Protein 8TEK (pdb70)

B-factor: mean 7.78, std 5.95, range [0.03, 26.28]

Radius of gyration: 84.56 Å; Cα contacts (8 Å, |Δi|>4): 1148; chains: 10; bounding box: 255×87×301 Å

Solvent-accessible surface area: 124927 Å² total; per-residue (Å²): 142,72,120,78,114,47,127,84,32,37,49,110,0,75,85,13,70,140,119,26,74,87,49,106,73,126,40,151,158,68,102,115,17,94,117,10,20,68,97,52,15,122,88,42,32,109,93,17,43,105,40,45,93,121,16,100,129,26,58,144,48,10,103,103,77,23,98,74,54,60,142,43,16,87,67,50,67,48,54,7,42,162,16,25,91,62,36,19,112,95,23,52,54,32,8,74,98,2,3,64,9,11,9,78,60,16,16,26,79,107,38,118,88,71,160,146,169,129,119,51,93,101,14,110,100,44,89,96,117,14,53,106,46,4,24,105,76,6,41,123,21,17,68,21,20,46,94,12,4,51,86,10,47,96,19,5,70,56,21,84,71,34,44,137,109,34,64,81,30,50,80,73,9,122,92,53,75,185,37,10,141,75,77,28,140,69,109,42,13,81,68,11,70,18,67,14,110,156,36,124,172,70,127,64,62,14,137,96,43,134,118,81,21,68,171,49,64,178,36,16,42,85,73,155,59,47,34,24,97,30,99,93,54,64,79,82,13,63,137,65,69,103,78,35,62,35,51,48,93,136,59,44,100,91,42,42,138,77,45,112,84,45,89,94,96,28,92,139,46,113,116,61,14,45,157,53,39,40,66,35,11,36,23,16,34,82,9,20,63,92,10,128,104,57,15,61,45,1,31,132,1,12,111,37,16,79,96,10,105,123,33,21,34,60,72,38,12,6,56,19,51,140,136,237,149,133,60,121,57,104,45,63,24,62,56,7,17,66,54,25,0,26,8,29,2,13,35,19,4,8,70,56,41,65,93,53,41,116,146,49,26,126,98,14,107,61,78,37,127,61,19,117,30,3,51,52,10,47,50,89,13,20,98,72,97,68,8,14,0,16,4,16,42,31,79,21,91,74,47,124,168,93,55,89,177,155,140,160,190,80,141,114,90,33,77,104,7,96,102,138,84,151,96,36,103,143,59,53,143,46,91,135,121,77,23,137,76,22,111,67,72,14,119,82,2,110,104,23,101,159,70,18,120,34,47,39,78,93,9,134,86,9,102,108,75,36,105,126,22,47,77,51,31,151,87,43,91,145,63,20,55,55,74,22,16,49,34,6,24,48,60,22,23,28,139,36,110,50,40,48,77,50,151,49,18,82,54,14,64,60,12,61,20,36,13,37,18,6,28,19,1,50,64,48,3,4,40,43,5,52,90,13,18,75,46,59,14,66,37,12,92,18,7,42,10,42,14,61,145,153,58,126,78,40,61,76,100,91,78,103,40,62,107,95,23,64,100,24,121,101,70,108,129,30,27,34,123,81,32,91,48,17,43,35,99,35,41,79,34,11,118,97,54,88,32,51,36,109,141,109,83,57,102,44,89,54,120,179,81,84,72,106,103,18,60,105,20,96,63,93,59,143,148,48,86,165,101,18,59,61,15,66,47,108,6,112,135,39,112,129,31,47,51,80,11,164,110,24,170,132,101,70,83,95,74,28,163,95,73,84,136,28,86,119,33,30,61,63,28,101,56,113,6,99,78,50,96,106,75,44,69,124,33,73,131,45,3,123,36,24,36,81,88,44,115,127,6,92,161,56,80,93,90,19,99,134,74,64,119,61,22,40,93,88,17,70,117,118,12,54,130,62,10,92,64,27,40,59,103,35,120,109,31,81,120,42,59,91,83,48,78,71,85,26,133,72,42,65,110,118,52,44,111,60,131,104,89,13,92,79,35,88,94,134,15,71,97,58,20,56,62,85,23,80,106,29,96,101,30,73,130,17,26,126,108,21,7,26,17,36,18,4,9,12,84,41,37,80,37,75,22,45,123,107,70,20,102,137,89,168,83,74,145,50,134,60,141,12,115,30,21,17,127,24,14,66,118,106,42,118,108,95,34,76,80,92,85,112,86,34,93,91,32,29,94,99,120,69,98,90,36,82,40,120,28,79,128,116,3,84,86,45,74,79,125,68,28,73,105,39,70,142,99,36,47,117,23,73,133,92,38,70,87,47,61,107,130,52,81,140,60,64,110,102,106,58,91,119,75,129,205,194,105,68,71,31,6,127,36,35,66,74,46,41,71,43,15,51,34,57,103,127,58,121,95,156,109,85,129,50,86,154,37,156,41,146,33,75,49,115,39,12,38,77,117,113,79,69,57,0,54,27,8,39,90,96,94,145,130,55,45,76,109,150,127,138,34,156,83,48,42,151,35,10,89,24,5,107,58,6,36,119,40,37,50,105,66,113,142,226,128,167,90,24,88,74,88,22,137,75,9,83,134,124,21,48,146,15,59,126,52,28,75,83,22,50,60,84,20,98,100,6,44,98,79,5,66,125,30,91,123,63,21,103,117,18,46,99,74,32,14,73,26,9,28,83,34,26,47,33,81,6,80,20,106,93,31,87,96,46,27,92,29,28,41,73,115,15,63,66,38,93,52,119,27,56,86,77,80,16,43,49,61,44,144,61,84,102,29,71,18,94,55,51,21,28,120,18,45,63,126,21,21,76,98,26,81,102,132,28,27,71,69,21,60,94,76,56,95,99,16,112,94,38,101,119,63,13,123,68,38,64,113,102,24,142,90,72,171,41,93,106,80,6,45,86,72,45,97,123,23,93,141,78,22,95,69,22,88,44,90,43,106,135,10,36,122,78,56,115,53,30,70,104,105,98,159,84,170,81,18,64,85,23,30,53,24,60,62,95,23,104,142,14,89,109,61,15,47,72,38,96,18,69,43,22,10,7,92,50,13,61,105,73,6,68,51,58,75,143,89,57,70,134,33,16,129,57,3,51,89,19,15,142,100,38,78,89,56,50,95,119,33,71,78,16,66,131,112,4,128,54,68,63,117,106,20,73,93,75,21,154,106,49,74,67,95,46,81,89,87,19,120,77,40,78,133,85,13,67,107,41,78,80,54,14,76,128,8,102,115,38,37,57,94,28,40,48,66,6,49,62,0,32,112,65,26,13,68,77,79,95,66,60,54,60,22,60,108,50,18,90,47,49,125,98,46,96,127,85,24,114,104,46,34,80,127,15,85,86,100,51,77,100,22,120,134,59,84,114,36,52,132,87,158,178,105,130,88,124,96,121,101,90,21,118,43,32,60,101,98,17,105,116,62,70,102,71,25,144,112,44,86,125,137,28,79,64,34,95,99,89,62,70,110,27,117,130,99,38,46,157,21,92,48,73,25,36,82,41,97,57,31,44,91,114,60,80,107,74,26,70,95,30,153,127,64,28,46,74,51,65,117,60,80,54,131,77,127,46,70,33,103,79,73,99,131,103,145,59,149,105,18,45,109,52,62,143,61,9,85,83,90,20,64,116,22,113,102,52,52,90,126,20,58,88,75,15,117,54,22,97,108,16,32,132,55,2,66,124,60,76,160,126,122,135,79,37,113,98,37,78,117,85,56,86,76,81,64,124,37,109,112,64,49,108,106,50,56,99,161,61,55,98,67,66,140,60,48,132,92,67,65,104,88,37,89,27,150,21,118,127,44,49,76,53,86,65,67,27,144,126,61,50,66,97,21,74,48,67,60,142,47,32,122,130,65,35,51,116,50,112,105,38,28,111,105,103,23,121,108,32,89,99,193,36,75,130,40,117,78,24,35,72,49,68,69,78,24,118,114,9,76,142,26,31,87,50,28,60,109,82,20,111,112,19,71,110,48,66,78,100,4,65,134,55,59,152,95,96,93,50,174,152,75,171,47,70,28,52,20,49,20,4,69,3,89,40,118,108,20,11,128,50,4,62,96,47,66,183,87,30,76,30,136,99,88,87,6,138,69,21,153,22,33,0,7,20,1,49,16,98,92,28,82,58,0,60,1,25,0,4,72,84,88,149,74,47,5,10,2,121,7,40,6,1,0,3,4,0,24,29,27,184,95,133,6,5,8,21,2,32,2,40,4,83,105,146,47,150,35,68,3,63,1,0,34,121,40,85,85,22,105,74,105,88,112,41,0,7,0,12,4,122,32,36,157,30,18,1,13,7,3,5,1,0,3,1,0,2,38,24,19,35,95,16,55,24,70,40,3,8,59,1,34,0,11,0,20,0,29,1,33,10,1,1,1,2,39,127,47,38,20,83,132,90,7,49,119,89,21,65,44,177,64,88,195

Secondary structure (DSSP, 8-state):
-HHHHHHHHHHHHHHHHHHHHHHHHHHHHT-S-SSHHHHHHHHHHHHHHHHHHHHHHHHHHHHHHHHHHHHHHHHHHHHHHHHHHHHHHHHHHHHHHHHHHHIIIII-S----------TTHHHHHHHHHTTSS-HHHHHHHHHHHHHHHHHHHHHHHHHHHHHHHHHHHHHHHHHHHHHHTGGG-TTTTTSSS-HHHH-/-HHHHHHHHHHHHHHHHHHHTTT-STTHHHHTTTTHHHHHHHHHHHHHHHHHHHHHHHHHHHHHHHHHHHHHHHHHHHHHHHHHHHHHHHHHHHHHHHHHHHHHHHHHTTTS-STTTTS-S-------STTS-TTTHHHHHHHHHHHHHHHHHHHHHHHHHHHHHHHHHHHHHTTS--HHHHHSSS-SSEEETT--SSS-GGGHHHH-/-HHHHHHHHHHHHTSSHHHHHHHHHHHHHHHHHHHHHHHHHTT----HHHHHHHHHHHHHHHHHHHHHHHHHHHHHHHHHHHHHTTTHHHHHHHHTTTTHHHHTTHHHHTTTIIIIIHHHHHHHHHHHHHHTTTTTTTT---HHHHTTTTTHHHHHHHHHHHHHHHHHHHHHHHHHHHHTTTTTT----STTSPPP---/-HHHHHHHHHHHHHTT-SHHHHHHHHHHHHHHHHHHHHHHHHHH-------HHHHHHHHHHHHHHHHHHHTTHHHHHHHHHHHHHHHHHHHHHHHHHHHTTTHHHHHHHHHHHHHHHHHHHHHHHHHHHHHHHHHHHHHHHHHT-S-HHHHHHHHHHHHHHHHHHHHHHHHHHHHHHHHHHHHHHHHHHHTSSSSTTT---------SS---SS--S--/-HHHHHHHHHHHHHHHHHHHHHHHHHHHHHHHHHHHHHHHHHHHHHHHHHHHHHHHHHHHHHHHHHHGGG--HHHH---HHHHHHHSSSS------SSGGG-----------TTTSS-S-HHHHHTTTTS--TTT---GGGGGGHHHHHHHHHHHHHHHGGG--/--THHHHHHHHHHHHHHHHHHHHHHHHHHHHHHHHHHHHHHHHHHHHHHHHHHHHHHHHHHHHHHHHHHHHHHHHHHHHHHHHHHHHHHHHHHHHHHHHHHHHHHHHHHHHHHHHHHHHHHHHHHHHHHHHHHHHHHHHHHHHHHT---TTTHHHHHHHHHHHHHHHHHHHHHHHHHHHHHHHHHH-/---HHHHHHHHHHHHHHHHHHHHHHHHHHHHHHHHHHHHHHHHHHHHHHHHHHHHHHHHHHHHHHHHHHHHHHHHHHHHHHHHHHHHHHHHHHHHHHHHHHHHHTHHHHHHHHHHHHHHHHHHHHHHHHHHHHHHHHHHHHHHHHHH--THHHHHHHHHHHHHHHHHHHHHHHHHHH-/-HHHHHHHHHHSHHHHHHHHHHHHHHHHHHHHHHHHHHHHHHHHHHHHHHHHHHHHHHHHHHHHHHHHHHHHHHHHHHHHHHHHHHHHHHHTT---SSHHHHHHHHHHHHHHHHHHHHHHHHHHHHHHHHHHHHHHH-/-HHHHHHHHHHHHTTTTHHHHTTTHHHHHHHHHHHHHHHHHHHHHHHHHHHHHHHHHHHHHHHHHHHHHHHHHHHHHHHHHHHHHHHHHHTTT--HHHHHHHHHHHHHHHHHHHHHHHHHTTTHHHHHHHHHHHHH-/--SSS--SS-EES--SSSS-S-SSS--EESSEEEEEEE-SSSSSEEEEEEES-GGGEEEES-SSSS----B--S-EEEEEE--SS---EEEEEEESSS-EEEEEEETT----EE-SSEEEEE----SSEEEEEE-SSHHHHHHHSS-EEEEEEEEEESSB-EEEEEE-SS---TTTS-SSSS-----

InterPro domains:
  IPR039505 Dynein regulatory complex protein 1/2, N-terminal [PF14772] (37-137)
  IPR039750 Dynein regulatory complex protein [PTHR21625] (5-677)

Sequence (1817 aa):
VLQEKFHENNSMCDELKRKENNFKNRLKQLTKDYKQYDKKFKLENKNLTQEYKRIIRQFKELQKKFKHFEKADLDKYSEIQKMNEAEVKELKDKIIKCNITIHIQQLGMQWIPPQSERIAREGKKYWEKLTQVLPERTFRIWNVNFFKFSFEKQILLNQINKLRFWTDLCPNIMNFFWTDKNQSKKPVNCITKMKNQRIFFYHAHNKNRKQEIDRYLRTISSKKAKIDLMKLKILQHCKEFNARNSALKKEKENISRNYHELKLKMQKFREEESRRLKELSNNSRNAVLKLREYCALGEKILKTAELCRRLETEKEKVLPFYEKEDAEEYAYLNNFYKRYNKVLLDKLAIEKQKENLQRDNQLLKSLLKQYLDGISLNDDVLKNENNPLLVVNHKFNLGKMPVEKIENEIKELQTKDEEYKKTLQQTEKGYKELNEPLQALGIEIIQLKKQDEEQEAIIKEKEELKQKIDNQERLFRKLEYEYEVKLQQFQYLERERNALYAKFNQTVFEIHQKSGLENLILEKKVTNLREDLEIKDLQIHQVLTAANILEEVESLKNELISELQAQLKQIRKAHSHMVKAYEGKLSEFVIPVEELGFDPLVPTNTDKAHKEKIAQIYANIQLNTKNVADNQAKNEQLKEPLAKHREIRNKLKEDLKQFAKHKMSLQNLKSKAITLKDKITKLERDGKDLDEKYEKVVREKQELEKKFEDITQEVKKNADLNNNVLSNRLQILLKEYNNKEEELRTIIDNAGLDHNLHEQLKQRVQQSIEAKNTLIKNLKYSIHHATKAYNDAIRVYEAKLVEFGIPIEELGFQPLETITSSMPAGNEIKKFQNEKLYLLQQALIEREKEVEDKSQERIEEIRQQKTEHKNRQIAKIQRKKIKIDRKMTKSRKMQGKETLKRDIIEDYANFASRVYAGITHEGLSLDKIANKYEVQPLALGNYEMLQALHEGIRPREFETRVNENYHRGELKKAQDEINGVHEQSKAQQKLKNLDDEIRTVKKKLAYVEEENTKYSSLIEELILENDMTYQDLNKIIKQKEEVLVQHDTMKLEIKKINESLNGATEKVFNLENQIYQLEMSMQEREKEIEVHKDVLMTEHKAAEEERHKIAVELAERKNKVKNLKIKYESLVQKNKAAYYVIKAAQEREELQRKGDELNAKILKNEKELKALDNTLNIKKQTLLVTQNNRLNKIEEDVSQLKTKQTILEQKKLRLNNNYRIYEKDIREIQNALKNLRNEMNKLNDAIYRNKEKQQKLDNENFNIKSEFVEKLKELEKESVKLEVEIDRLKEEKADLLAEIVESERQILLWERKIQLEKEMQDALDTEIQELKREIHRMELRLDDLRKKQEAIIAEIDFEQLKIENQTLNEKIEERNEELHKLKKKNTTTIQILTHTREKLGFVQGENGELNSQNVRKDQELDDMRKQLTQQKKTKDKLRSVNLTLKQQTSEELGQDYRDLRTRVSKLEEEKKRLEQKLRSMHEAIKTANQISTLQIENKKYVKEIDDKNKKLLALKISTNRISQTLKDEKQNLKQELDKGKEYASQMSERKKKISKIDAQIKSVKKVTSKLEKDRKIYDKQKEIFVQQIMKYVQYKSKEQQLLYAIQNLERKIEIAELAYKKANRILQSSMFKNTFQSGFLSILYSIGSKPLQIWDKSIRNGHIKRITDQDILSSVLEIMGTNVSTNYITAPADPKETLGIKLPFLVMIIKNLKKYYTFEVQVLDDKNVRRRFRASNYQSTTRVKPFICTMPMRLDEGWNQIQFNLSDFTRRAYATNYIETLRVQIHANCRIRRIYFSDRLYSEEELPPEFKLFLPI

Foldseek 3Di:
DVVVVVVVVVVVVVVVVVVVVVVVVVCVVPVCPPCVVVVCVVVVVVVVVVVVCVVVVVVVVVVVVCVVVVVVVVVVVVVVVVVPVVVLVVVLVVVVVVVVCCCCVPNPVDDDADPDVDDCPCVVVVVVVSVPRDPVVVVVVVVVVVVVCVVVVVCVVVVVVVVVVVVVVVCVVVVCVVVPVVVLVDPCQVVPPDHPVPVD/DVVVVVVVVVVVVVVVCCCDVVCDPVCCVVVVVVVVVVVVCCVPVVVVVVVCVVVVVVVVVVVVVVVVVVVVVVVVVVVVVVVVCVVVVVVVVVVVVVVVVVVVVVVVVPPDDDCCVPVVQPCPDDDDPVPPCVRVVRNVVVVVVVVVVVVVVVVVVVVVVVVVVVVVVVVVVLPDDDPVQVPDQAHPPDHDPPSHDDPDDVCVVVVD/DVVVVVVVVCVVVVPCPCVVVVVVVVPVVVVVVVVVCVVCVVVDPDPPPPVVCVVPVVVVVVVVVVVVVCVVVVVVVVVVVCVVPPVVVVVCVVVVVVVCVCVVPVVVVPCCCVVVVVVVCVVVVVVVVVVVCQCVCVPPVVCVVVVCVPCVVVVVCVCVVVVVVVVLVVLLVVVVVVVVVPPVVPPDDPVPDDDDDND/DVVVVVVVVVVVVVPPDPPVVVVVCVVCVVVVVVVVVVVVCVVVPDDDDDCVVVVVVVVVVVVVVCVVVVVVVVVVVVVVVVVVVVVVVCVVVVVVVVVCPPVVVVVVCVVVCVVVVVVVVVVVVVVVVVVVVVVVVVVVCPPPVPDVVVVVVCVVVVVCVVVVVVVVVVVVVVVVVLVLLLQQVVCVVVQDPPVVPPDDHDDDDHDPDDNDDDDCSDD/DCVVVVVVVVVVVVVVVVVVVVVVVVVVVVVVVVVVVVVVVCVVCVVCVVVVVVVVVVVVVVVVVVCCVVPPCVVVNDDQVCVQCVQPRGDHDFDCPPVVPGDDDPPDDDDDVVPVDDDDDPVNVPVVVPDCDVVDDPCVCVVPVVVVVCVVVVCVVVVVPPVD/DPCVVVVVVVVVVVVVVVVVVVVVVVVVVVVVVVVVVVVVVVVVVVVVVVVVCVVVVVVVVVVVVVVVVVVVVVVVVVVVVVVVVVVVVVVVVVVVVVVVVVVVVVVVVVVVVVVVVVVVVVVVVVVVVVVVVVVPVVVVVVVVVVCVVCPPVVVVVVCVVVVCVVCVVVVVVVVVVVVVVVVVVVD/DVCVVVVVVVVVVCVVVVVVVVVVVVVVVVVVVVVVVVVVVVVVVVVVVVVVVVVVVVVVVVCVVCVVVVVPVVVVVVVVVVVVVVVVVVVVCVVVVVVCVVCVCVCVVVVVVVVVVVVVVVVVVVVVVVVVVVVCVCVVVVVVVVVVDCVVVVVVVVVVVVVVVVVVCVVVVVVVVD/DVCVVVCVVVVCPVVVVVVVVVVVVVVCVVVVVVVVVVVVVCVVVVVVVVVVVVVVVCVVVVVVVVVVVVVVVVVVCVVVVVVVVVVVVVVVPPVPVCPVVVVVVVVVVVVVVCVVVVVVVVVVVVVVVVVVVVVVVD/DVVVVVVVVVVVVVVCVCVPPCVVVVVVVVVVVVVVVVVVVVVVVVVVVCVVVVVVVVVVVVVVVVVVVVVVVVVVCVVVVVVVVVVVPCPVVDPVVVVVVVVVVVVVVVVVVVVVVVVVVPCVVVVVVVVVVVVVD/DQPPDDDDFKDWQQAPDDPDSCPQKDWFADFKDWDWDQDDQDRGIWIAIAGPPQVRGKIKGHPDPDPFNWAFFQKKKWKWWDPVDKWKWKWKFAFPPGDIAMEMEIQPDDAWDADPRYTYDYDDDDHTMDMDIHRRFVCCCPRPVTGGGGTGMIMITGDMITHIMMGRSDDDDDPPDDPVPDDPGPD

Structure (mmCIF, N/CA/C/O backbone):
data_8TEK
#
_entry.id   8TEK
#
_cell.length_a   1.00
_cell.length_b   1.00
_cell.length_c   1.00
_cell.angle_alpha   90.00
_cell.angle_beta   90.00
_cell.angle_gamma   90.00
#
_symmetry.space_group_name_H-M   'P 1'
#
loop_
_entity.id
_entity.type
_entity.pdbx_description
1 polymer 'Dynein regulatory complex protein 1/2 N-terminal domain-containing protein'
2 polymer 'Coiled-coil protein, putative'
3 polymer 'Growth-arrest-specific microtubule-binding protein'
4 polymer 'Growth-arrest-specific microtubule-binding protein'
5 polymer 'Cilia- and flagella-associated protein 91'
6 polymer 'Flagella associated protein'
7 polymer 'Coiled-coil protein, putative'
8 polymer 'DUF4201 domain-containing protein'
9 polymer 'Flagellar associated protein'
10 polymer CFAP20
#
loop_
_atom_site.group_PDB
_atom_site.id
_atom_site.type_symbol
_atom_site.label_atom_id
_atom_site.label_alt_id
_atom_site.label_comp_id
_atom_site.label_asym_id
_atom_site.label_entity_id
_atom_site.label_seq_id
_atom_site.pdbx_PDB_ins_code
_atom_site.Cartn_x
_atom_site.Cartn_y
_atom_site.Cartn_z
_atom_site.occupancy
_atom_site.B_iso_or_equiv
_atom_site.auth_seq_id
_atom_site.auth_comp_id
_atom_site.auth_asym_id
_atom_site.auth_atom_id
_atom_site.pdbx_PDB_model_num
ATOM 1 N N . VAL A 1 259 ? 157.981 208.763 255.402 1.00 19.16 259 VAL A N 1
ATOM 2 C CA . VAL A 1 259 ? 158.479 207.605 254.670 1.00 19.16 259 VAL A CA 1
ATOM 3 C C . VAL A 1 259 ? 159.380 208.051 253.524 1.00 19.16 259 VAL A C 1
ATOM 4 O O . VAL A 1 259 ? 160.546 207.662 253.451 1.00 19.16 259 VAL A O 1
ATOM 8 N N . LEU A 1 260 ? 158.826 208.868 252.624 1.00 20.15 260 LEU A N 1
ATOM 9 C CA . LEU A 1 260 ? 159.600 209.349 251.484 1.00 20.15 260 LEU A CA 1
ATOM 10 C C . LEU A 1 260 ? 160.752 210.243 251.931 1.00 20.15 260 LEU A C 1
ATOM 11 O O . LEU A 1 260 ? 161.867 210.132 251.408 1.00 20.15 260 LEU A O 1
ATOM 16 N N . GLN A 1 261 ? 160.501 211.136 252.892 1.00 22.97 261 GLN A N 1
ATOM 17 C CA . GLN A 1 261 ? 161.553 212.034 253.359 1.00 22.97 261 GLN A CA 1
ATOM 18 C C . GLN A 1 261 ? 162.636 211.288 254.129 1.00 22.97 261 GLN A C 1
ATOM 19 O O . GLN A 1 261 ? 163.812 211.665 254.060 1.00 22.97 261 GLN A O 1
ATOM 25 N N . GLU A 1 262 ? 162.264 210.242 254.870 1.00 20.60 262 GLU A N 1
ATOM 26 C CA . GLU A 1 262 ? 163.254 209.478 255.624 1.00 20.60 262 GLU A CA 1
ATOM 27 C C . GLU A 1 262 ? 164.254 208.803 254.695 1.00 20.60 262 GLU A C 1
ATOM 28 O O . GLU A 1 262 ? 165.452 208.746 254.996 1.00 20.60 262 GLU A O 1
ATOM 34 N N . LYS A 1 263 ? 163.782 208.282 253.559 1.00 20.02 263 LYS A N 1
ATOM 35 C CA . LYS A 1 263 ? 164.680 207.633 252.611 1.00 20.02 263 LYS A CA 1
ATOM 36 C C . LYS A 1 263 ? 165.658 208.624 251.991 1.00 20.02 263 LYS A C 1
ATOM 37 O O . LYS A 1 263 ? 166.808 208.263 251.713 1.00 20.02 263 LYS A O 1
ATOM 43 N N . PHE A 1 264 ? 165.222 209.864 251.760 1.00 23.26 264 PHE A N 1
ATOM 44 C CA . PHE A 1 264 ? 166.103 210.864 251.165 1.00 23.26 264 PHE A CA 1
ATOM 45 C C . PHE A 1 264 ? 167.291 211.168 252.071 1.00 23.26 264 PHE A C 1
ATOM 46 O O . PHE A 1 264 ? 168.432 211.256 251.602 1.00 23.26 264 PHE A O 1
ATOM 54 N N . HIS A 1 265 ? 167.043 211.333 253.372 1.00 23.00 265 HIS A N 1
ATOM 55 C CA . HIS A 1 265 ? 168.132 211.622 254.301 1.00 23.00 265 HIS A CA 1
ATOM 56 C C . HIS A 1 265 ? 169.050 210.418 254.473 1.00 23.00 265 HIS A C 1
ATOM 57 O O . HIS A 1 265 ? 170.276 210.569 254.531 1.00 23.00 265 HIS A O 1
ATOM 64 N N . GLU A 1 266 ? 168.475 209.216 254.564 1.00 23.32 266 GLU A N 1
ATOM 65 C CA . GLU A 1 266 ? 169.287 208.014 254.734 1.00 23.32 266 GLU A CA 1
ATOM 66 C C . GLU A 1 266 ? 170.184 207.779 253.525 1.00 23.32 266 GLU A C 1
ATOM 67 O O . GLU A 1 266 ? 171.350 207.393 253.674 1.00 23.32 266 GLU A O 1
ATOM 73 N N . ASN A 1 267 ? 169.654 207.995 252.320 1.00 20.92 267 ASN A N 1
ATOM 74 C CA . ASN A 1 267 ? 170.445 207.791 251.111 1.00 20.92 267 ASN A CA 1
ATOM 75 C C . ASN A 1 267 ? 171.613 208.766 251.039 1.00 20.92 267 ASN A C 1
ATOM 76 O O . ASN A 1 267 ? 172.731 208.383 250.674 1.00 20.92 267 ASN A O 1
ATOM 81 N N . ASN A 1 268 ? 171.373 210.035 251.380 1.00 21.45 268 ASN A N 1
ATOM 82 C CA . ASN A 1 268 ? 172.425 211.041 251.278 1.00 21.45 268 ASN A CA 1
ATOM 83 C C . ASN A 1 268 ? 173.472 210.870 252.373 1.00 21.45 268 ASN A C 1
ATOM 84 O O . ASN A 1 268 ? 174.668 211.066 252.129 1.00 21.45 268 ASN A O 1
ATOM 89 N N . SER A 1 269 ? 173.040 210.516 253.587 1.00 21.61 269 SER A N 1
ATOM 90 C CA . SER A 1 269 ? 173.983 210.354 254.689 1.00 21.61 269 SER A CA 1
ATOM 91 C C . SER A 1 269 ? 174.970 209.226 254.414 1.00 21.61 269 SER A C 1
ATOM 92 O O . SER A 1 269 ? 176.172 209.364 254.669 1.00 21.61 269 SER A O 1
ATOM 95 N N . MET A 1 270 ? 174.479 208.098 253.893 1.00 24.98 270 MET A N 1
ATOM 96 C CA . MET A 1 270 ? 175.375 207.006 253.531 1.00 24.98 270 MET A CA 1
ATOM 97 C C . MET A 1 270 ? 176.234 207.361 252.325 1.00 24.98 270 MET A C 1
ATOM 98 O O . MET A 1 270 ? 177.389 206.932 252.241 1.00 24.98 270 MET A O 1
ATOM 103 N N . CYS A 1 271 ? 175.690 208.144 251.387 1.00 23.45 271 CYS A N 1
ATOM 104 C CA . CYS A 1 271 ? 176.438 208.497 250.184 1.00 23.45 271 CYS A CA 1
ATOM 105 C C . CYS A 1 271 ? 177.693 209.290 250.526 1.00 23.45 271 CYS A C 1
ATOM 106 O O . CYS A 1 271 ? 178.751 209.083 249.920 1.00 23.45 271 CYS A O 1
ATOM 109 N N . ASP A 1 272 ? 177.595 210.207 251.492 1.00 23.06 272 ASP A N 1
ATOM 110 C CA . ASP A 1 272 ? 178.778 210.936 251.939 1.00 23.06 272 ASP A CA 1
ATOM 111 C C . ASP A 1 272 ? 179.805 209.989 252.549 1.00 23.06 272 ASP A C 1
ATOM 112 O O . ASP A 1 272 ? 181.011 210.139 252.323 1.00 23.06 272 ASP A O 1
ATOM 117 N N . GLU A 1 273 ? 179.344 209.012 253.334 1.00 24.74 273 GLU A N 1
ATOM 118 C CA . GLU A 1 273 ? 180.252 208.005 253.874 1.00 24.74 273 GLU A CA 1
ATOM 119 C C . GLU A 1 273 ? 180.880 207.177 252.759 1.00 24.74 273 GLU A C 1
ATOM 120 O O . GLU A 1 273 ? 182.078 206.874 252.800 1.00 24.74 273 GLU A O 1
ATOM 126 N N . LEU A 1 274 ? 180.083 206.796 251.757 1.00 22.94 274 LEU A N 1
ATOM 127 C CA . LEU A 1 274 ? 180.628 206.063 250.619 1.00 22.94 274 LEU A CA 1
ATOM 128 C C . LEU A 1 274 ? 181.623 206.916 249.841 1.00 22.94 274 LEU A C 1
ATOM 129 O O . LEU A 1 274 ? 182.656 206.415 249.382 1.00 22.94 274 LEU A O 1
ATOM 134 N N . LYS A 1 275 ? 181.325 208.208 249.677 1.00 21.47 275 LYS A N 1
ATOM 135 C CA . LYS A 1 275 ? 182.282 209.111 249.049 1.00 21.47 275 LYS A CA 1
ATOM 136 C C . LYS A 1 275 ? 183.557 209.216 249.875 1.00 21.47 275 LYS A C 1
ATOM 137 O O . LYS A 1 275 ? 184.664 209.229 249.325 1.00 21.47 275 LYS A O 1
ATOM 143 N N . ARG A 1 276 ? 183.419 209.296 251.201 1.00 23.86 276 ARG A N 1
ATOM 144 C CA . ARG A 1 276 ? 184.590 209.380 252.067 1.00 23.86 276 ARG A CA 1
ATOM 145 C C . ARG A 1 276 ? 185.432 208.113 251.981 1.00 23.86 276 ARG A C 1
ATOM 146 O O . ARG A 1 276 ? 186.666 208.180 251.955 1.00 23.86 276 ARG A O 1
ATOM 154 N N . LYS A 1 277 ? 184.782 206.946 251.942 1.00 21.14 277 LYS A N 1
ATOM 155 C CA . LYS A 1 277 ? 185.522 205.695 251.810 1.00 21.14 277 LYS A CA 1
ATOM 156 C C . LYS A 1 277 ? 186.255 205.624 250.476 1.00 21.14 277 LYS A C 1
ATOM 157 O O . LYS A 1 277 ? 187.411 205.190 250.420 1.00 21.14 277 LYS A O 1
ATOM 163 N N . GLU A 1 278 ? 185.598 206.041 249.390 1.00 17.63 278 GLU A N 1
ATOM 164 C CA . GLU A 1 278 ? 186.281 206.120 248.103 1.00 17.63 278 GLU A CA 1
ATOM 165 C C . GLU A 1 278 ? 187.395 207.159 248.133 1.00 17.63 278 GLU A C 1
ATOM 166 O O . GLU A 1 278 ? 188.480 206.930 247.587 1.00 17.63 278 GLU A O 1
ATOM 172 N N . ASN A 1 279 ? 187.140 208.309 248.762 1.00 20.39 279 ASN A N 1
ATOM 173 C CA . ASN A 1 279 ? 188.166 209.341 248.858 1.00 20.39 279 ASN A CA 1
ATOM 174 C C . ASN A 1 279 ? 189.360 208.861 249.673 1.00 20.39 279 ASN A C 1
ATOM 175 O O . ASN A 1 279 ? 190.512 209.119 249.308 1.00 20.39 279 ASN A O 1
ATOM 180 N N . ASN A 1 280 ? 189.104 208.153 250.779 1.00 20.72 280 ASN A N 1
ATOM 181 C CA . ASN A 1 280 ? 190.192 207.703 251.641 1.00 20.72 280 ASN A CA 1
ATOM 182 C C . ASN A 1 280 ? 191.127 206.749 250.910 1.00 20.72 280 ASN A C 1
ATOM 183 O O . ASN A 1 280 ? 192.352 206.856 251.033 1.00 20.72 280 ASN A O 1
ATOM 188 N N . PHE A 1 281 ? 190.570 205.807 250.145 1.00 18.11 281 PHE A N 1
ATOM 189 C CA . PHE A 1 281 ? 191.408 204.920 249.343 1.00 18.11 281 PHE A CA 1
ATOM 190 C C . PHE A 1 281 ? 192.190 205.703 248.298 1.00 18.11 281 PHE A C 1
ATOM 191 O O . PHE A 1 281 ? 193.367 205.416 248.047 1.00 18.11 281 PHE A O 1
ATOM 199 N N . LYS A 1 282 ? 191.550 206.692 247.672 1.00 17.32 282 LYS A N 1
ATOM 200 C CA . LYS A 1 282 ? 192.269 207.568 246.755 1.00 17.32 282 LYS A CA 1
ATOM 201 C C . LYS A 1 282 ? 193.226 208.487 247.508 1.00 17.32 282 LYS A C 1
ATOM 202 O O . LYS A 1 282 ? 194.324 208.783 247.021 1.00 17.32 282 LYS A O 1
ATOM 208 N N . ASN A 1 283 ? 192.826 208.952 248.696 1.00 17.45 283 ASN A N 1
ATOM 209 C CA . ASN A 1 283 ? 193.748 209.713 249.535 1.00 17.45 283 ASN A CA 1
ATOM 210 C C . ASN A 1 283 ? 194.884 208.833 250.037 1.00 17.45 283 ASN A C 1
ATOM 211 O O . ASN A 1 283 ? 196.027 209.291 250.148 1.00 17.45 283 ASN A O 1
ATOM 216 N N . ARG A 1 284 ? 194.588 207.571 250.360 1.00 19.15 284 ARG A N 1
ATOM 217 C CA . ARG A 1 284 ? 195.658 206.623 250.650 1.00 19.15 284 ARG A CA 1
ATOM 218 C C . ARG A 1 284 ? 196.564 206.444 249.443 1.00 19.15 284 ARG A C 1
ATOM 219 O O . ARG A 1 284 ? 197.789 206.391 249.589 1.00 19.15 284 ARG A O 1
ATOM 227 N N . LEU A 1 285 ? 195.980 206.354 248.246 1.00 19.61 285 LEU A N 1
ATOM 228 C CA . LEU A 1 285 ? 196.780 206.363 247.027 1.00 19.61 285 LEU A CA 1
ATOM 229 C C . LEU A 1 285 ? 197.488 207.702 246.852 1.00 19.61 285 LEU A C 1
ATOM 230 O O . LEU A 1 285 ? 198.586 207.763 246.287 1.00 19.61 285 LEU A O 1
ATOM 235 N N . LYS A 1 286 ? 196.870 208.789 247.323 1.00 19.85 286 LYS A N 1
ATOM 236 C CA . LYS A 1 286 ? 197.558 210.076 247.342 1.00 19.85 286 LYS A CA 1
ATOM 237 C C . LYS A 1 286 ? 198.655 210.093 248.399 1.00 19.85 286 LYS A C 1
ATOM 238 O O . LYS A 1 286 ? 199.721 210.681 248.190 1.00 19.85 286 LYS A O 1
ATOM 244 N N . GLN A 1 287 ? 198.406 209.466 249.551 1.00 19.71 287 GLN A N 1
ATOM 245 C CA . GLN A 1 287 ? 199.485 209.250 250.508 1.00 19.71 287 GLN A CA 1
ATOM 246 C C . GLN A 1 287 ? 200.496 208.246 249.972 1.00 19.71 287 GLN A C 1
ATOM 247 O O . GLN A 1 287 ? 201.674 208.285 250.347 1.00 19.71 287 GLN A O 1
ATOM 253 N N . LEU A 1 288 ? 200.053 207.343 249.099 1.00 20.07 288 LEU A N 1
ATOM 254 C CA . LEU A 1 288 ? 200.929 206.369 248.467 1.00 20.07 288 LEU A CA 1
ATOM 255 C C . LEU A 1 288 ? 201.230 206.695 247.011 1.00 20.07 288 LEU A C 1
ATOM 256 O O . LEU A 1 288 ? 201.194 205.785 246.177 1.00 20.07 288 LEU A O 1
ATOM 261 N N . THR A 1 289 ? 201.512 207.961 246.676 1.00 19.38 289 THR A N 1
ATOM 262 C CA . THR A 1 289 ? 201.933 208.306 245.318 1.00 19.38 289 THR A CA 1
ATOM 263 C C . THR A 1 289 ? 203.136 207.497 244.857 1.00 19.38 289 THR A C 1
ATOM 264 O O . THR A 1 289 ? 203.496 207.561 243.676 1.00 19.38 289 THR A O 1
ATOM 268 N N . LYS A 1 290 ? 203.757 206.744 245.762 1.00 22.79 290 LYS A N 1
ATOM 269 C CA . LYS A 1 290 ? 204.701 205.697 245.412 1.00 22.79 290 LYS A CA 1
ATOM 270 C C . LYS A 1 290 ? 203.908 204.524 244.842 1.00 22.79 290 LYS A C 1
ATOM 271 O O . LYS A 1 290 ? 203.884 203.438 245.428 1.00 22.79 290 LYS A O 1
ATOM 277 N N . ASP A 1 291 ? 203.247 204.745 243.698 1.00 19.97 291 ASP A N 1
ATOM 278 C CA . ASP A 1 291 ? 202.352 203.768 243.081 1.00 19.97 291 ASP A CA 1
ATOM 279 C C . ASP A 1 291 ? 202.185 204.015 241.585 1.00 19.97 291 ASP A C 1
ATOM 280 O O . ASP A 1 291 ? 202.302 205.153 241.118 1.00 19.97 291 ASP A O 1
ATOM 285 N N . TYR A 1 292 ? 201.933 202.939 240.831 1.00 20.85 292 TYR A N 1
ATOM 286 C CA . TYR A 1 292 ? 201.686 202.953 239.389 1.00 20.85 292 TYR A CA 1
ATOM 287 C C . TYR A 1 292 ? 202.927 203.343 238.594 1.00 20.85 292 TYR A C 1
ATOM 288 O O . TYR A 1 292 ? 202.941 203.244 237.363 1.00 20.85 292 TYR A O 1
ATOM 297 N N . LYS A 1 293 ? 203.973 203.770 239.291 1.00 19.42 293 LYS A N 1
ATOM 298 C CA . LYS A 1 293 ? 205.298 203.968 238.725 1.00 19.42 293 LYS A CA 1
ATOM 299 C C . LYS A 1 293 ? 206.404 203.468 239.634 1.00 19.42 293 LYS A C 1
ATOM 300 O O . LYS A 1 293 ? 207.519 203.243 239.158 1.00 19.42 293 LYS A O 1
ATOM 306 N N . GLN A 1 294 ? 206.118 203.276 240.925 1.00 17.64 294 GLN A N 1
ATOM 307 C CA . GLN A 1 294 ? 207.179 203.144 241.917 1.00 17.64 294 GLN A CA 1
ATOM 308 C C . GLN A 1 294 ? 208.024 201.897 241.687 1.00 17.64 294 GLN A C 1
ATOM 309 O O . GLN A 1 294 ? 209.254 201.965 241.765 1.00 17.64 294 GLN A O 1
ATOM 315 N N . TYR A 1 295 ? 207.401 200.752 241.396 1.00 13.23 295 TYR A N 1
ATOM 316 C CA . TYR A 1 295 ? 208.203 199.605 240.992 1.00 13.23 295 TYR A CA 1
ATOM 317 C C . TYR A 1 295 ? 208.217 199.435 239.480 1.00 13.23 295 TYR A C 1
ATOM 318 O O . TYR A 1 295 ? 208.641 198.387 238.986 1.00 13.23 295 TYR A O 1
ATOM 327 N N . ASP A 1 296 ? 207.762 200.451 238.741 1.00 15.35 296 ASP A N 1
ATOM 328 C CA . ASP A 1 296 ? 208.175 200.605 237.350 1.00 15.35 296 ASP A CA 1
ATOM 329 C C . ASP A 1 296 ? 209.420 201.475 237.254 1.00 15.35 296 ASP A C 1
ATOM 330 O O . ASP A 1 296 ? 210.393 201.118 236.579 1.00 15.35 296 ASP A O 1
ATOM 335 N N . LYS A 1 297 ? 209.408 202.630 237.927 1.00 16.54 297 LYS A N 1
ATOM 336 C CA . LYS A 1 297 ? 210.532 203.554 237.806 1.00 16.54 297 LYS A CA 1
ATOM 337 C C . LYS A 1 297 ? 211.760 203.037 238.545 1.00 16.54 297 LYS A C 1
ATOM 338 O O . LYS A 1 297 ? 212.887 203.209 238.070 1.00 16.54 297 LYS A O 1
ATOM 344 N N . LYS A 1 298 ? 211.571 202.399 239.707 1.00 13.14 298 LYS A N 1
ATOM 345 C CA . LYS A 1 298 ? 212.732 201.905 240.438 1.00 13.14 298 LYS A CA 1
ATOM 346 C C . LYS A 1 298 ? 213.414 200.782 239.671 1.00 13.14 298 LYS A C 1
ATOM 347 O O . LYS A 1 298 ? 214.646 200.735 239.606 1.00 13.14 298 LYS A O 1
ATOM 353 N N . PHE A 1 299 ? 212.630 199.902 239.041 1.00 11.20 299 PHE A N 1
ATOM 354 C CA . PHE A 1 299 ? 213.206 198.771 238.319 1.00 11.20 299 PHE A CA 1
ATOM 355 C C . PHE A 1 299 ? 214.127 199.250 237.210 1.00 11.20 299 PHE A C 1
ATOM 356 O O . PHE A 1 299 ? 215.235 198.733 237.037 1.00 11.20 299 PHE A O 1
ATOM 364 N N . LYS A 1 300 ? 213.682 200.254 236.453 1.00 14.35 300 LYS A N 1
ATOM 365 C CA . LYS A 1 300 ? 214.505 200.791 235.377 1.00 14.35 300 LYS A CA 1
ATOM 366 C C . LYS A 1 300 ? 215.745 201.487 235.924 1.00 14.35 300 LYS A C 1
ATOM 367 O O . LYS A 1 300 ? 216.833 201.368 235.352 1.00 14.35 300 LYS A O 1
ATOM 373 N N . LEU A 1 301 ? 215.607 202.228 237.025 1.00 14.53 301 LEU A N 1
ATOM 374 C CA . LEU A 1 301 ? 216.755 202.978 237.527 1.00 14.53 301 LEU A CA 1
ATOM 375 C C . LEU A 1 301 ? 217.759 202.064 238.222 1.00 14.53 301 LEU A C 1
ATOM 376 O O . LEU A 1 301 ? 218.968 202.173 237.987 1.00 14.53 301 LEU A O 1
ATOM 381 N N . GLU A 1 302 ? 217.287 201.147 239.075 1.00 11.73 302 GLU A N 1
ATOM 382 C CA . GLU A 1 302 ? 218.234 200.386 239.885 1.00 11.73 302 GLU A CA 1
ATOM 383 C C . GLU A 1 302 ? 218.926 199.309 239.059 1.00 11.73 302 GLU A C 1
ATOM 384 O O . GLU A 1 302 ? 220.125 199.064 239.238 1.00 11.73 302 GLU A O 1
ATOM 390 N N . ASN A 1 303 ? 218.199 198.662 238.144 1.00 11.54 303 ASN A N 1
ATOM 391 C CA . ASN A 1 303 ? 218.854 197.680 237.289 1.00 11.54 303 ASN A CA 1
ATOM 392 C C . ASN A 1 303 ? 219.792 198.355 236.301 1.00 11.54 303 ASN A C 1
ATOM 393 O O . ASN A 1 303 ? 220.842 197.796 235.968 1.00 11.54 303 ASN A O 1
ATOM 398 N N . LYS A 1 304 ? 219.439 199.555 235.831 1.00 15.06 304 LYS A N 1
ATOM 399 C CA . LYS A 1 304 ? 220.381 200.323 235.024 1.00 15.06 304 LYS A CA 1
ATOM 400 C C . LYS A 1 304 ? 221.618 200.680 235.832 1.00 15.06 304 LYS A C 1
ATOM 401 O O . LYS A 1 304 ? 222.736 200.647 235.309 1.00 15.06 304 LYS A O 1
ATOM 407 N N . ASN A 1 305 ? 221.438 201.021 237.113 1.00 15.95 305 ASN A N 1
ATOM 408 C CA . ASN A 1 305 ? 222.585 201.169 238.005 1.00 15.95 305 ASN A CA 1
ATOM 409 C C . ASN A 1 305 ? 223.365 199.865 238.107 1.00 15.95 305 ASN A C 1
ATOM 410 O O . ASN A 1 305 ? 224.591 199.876 238.269 1.00 15.95 305 ASN A O 1
ATOM 415 N N . LEU A 1 306 ? 222.666 198.731 238.029 1.00 13.14 306 LEU A N 1
ATOM 416 C CA . LEU A 1 306 ? 223.344 197.442 237.981 1.00 13.14 306 LEU A CA 1
ATOM 417 C C . LEU A 1 306 ? 224.014 197.203 236.630 1.00 13.14 306 LEU A C 1
ATOM 418 O O . LEU A 1 306 ? 224.984 196.440 236.553 1.00 13.14 306 LEU A O 1
ATOM 423 N N . THR A 1 307 ? 223.516 197.832 235.561 1.00 15.21 307 THR A N 1
ATOM 424 C CA . THR A 1 307 ? 224.038 197.545 234.225 1.00 15.21 307 THR A CA 1
ATOM 425 C C . THR A 1 307 ? 225.498 197.952 234.079 1.00 15.21 307 THR A C 1
ATOM 426 O O . THR A 1 307 ? 226.271 197.254 233.412 1.00 15.21 307 THR A O 1
ATOM 430 N N . GLN A 1 308 ? 225.898 199.084 234.670 1.00 16.58 308 GLN A N 1
ATOM 431 C CA . GLN A 1 308 ? 227.266 199.551 234.453 1.00 16.58 308 GLN A CA 1
ATOM 432 C C . GLN A 1 308 ? 228.275 198.531 234.955 1.00 16.58 308 GLN A C 1
ATOM 433 O O . GLN A 1 308 ? 229.269 198.247 234.279 1.00 16.58 308 GLN A O 1
ATOM 439 N N . GLU A 1 309 ? 228.032 197.951 236.132 1.00 15.17 309 GLU A N 1
ATOM 440 C CA . GLU A 1 309 ? 228.950 196.925 236.605 1.00 15.17 309 GLU A CA 1
ATOM 441 C C . GLU A 1 309 ? 228.728 195.583 235.920 1.00 15.17 309 GLU A C 1
ATOM 442 O O . GLU A 1 309 ? 229.655 194.769 235.890 1.00 15.17 309 GLU A O 1
ATOM 448 N N . TYR A 1 310 ? 227.538 195.333 235.363 1.00 13.65 310 TYR A N 1
ATOM 449 C CA . TYR A 1 310 ? 227.315 194.081 234.644 1.00 13.65 310 TYR A CA 1
ATOM 450 C C . TYR A 1 310 ? 228.271 193.953 233.468 1.00 13.65 310 TYR A C 1
ATOM 451 O O . TYR A 1 310 ? 228.954 192.934 233.316 1.00 13.65 310 TYR A O 1
ATOM 460 N N . LYS A 1 311 ? 228.329 194.976 232.617 1.00 15.56 311 LYS A N 1
ATOM 461 C CA . LYS A 1 311 ? 229.371 194.998 231.601 1.00 15.56 311 LYS A CA 1
ATOM 462 C C . LYS A 1 311 ? 230.752 195.110 232.234 1.00 15.56 311 LYS A C 1
ATOM 463 O O . LYS A 1 311 ? 231.682 194.416 231.808 1.00 15.56 311 LYS A O 1
ATOM 469 N N . ARG A 1 312 ? 230.892 195.933 233.276 1.00 14.56 312 ARG A N 1
ATOM 470 C CA . ARG A 1 312 ? 232.205 196.179 233.865 1.00 14.56 312 ARG A CA 1
ATOM 471 C C . ARG A 1 312 ? 232.834 194.893 234.388 1.00 14.56 312 ARG A C 1
ATOM 472 O O . ARG A 1 312 ? 234.034 194.660 234.196 1.00 14.56 312 ARG A O 1
ATOM 480 N N . ILE A 1 313 ? 232.046 194.045 235.054 1.00 12.65 313 ILE A N 1
ATOM 481 C CA . ILE A 1 313 ? 232.597 192.790 235.558 1.00 12.65 313 ILE A CA 1
ATOM 482 C C . ILE A 1 313 ? 232.931 191.847 234.406 1.00 12.65 313 ILE A C 1
ATOM 483 O O . ILE A 1 313 ? 233.928 191.118 234.458 1.00 12.65 313 ILE A O 1
ATOM 488 N N . ILE A 1 314 ? 232.113 191.843 233.349 1.00 11.87 314 ILE A N 1
ATOM 489 C CA . ILE A 1 314 ? 232.349 190.901 232.259 1.00 11.87 314 ILE A CA 1
ATOM 490 C C . ILE A 1 314 ? 233.335 191.476 231.248 1.00 11.87 314 ILE A C 1
ATOM 491 O O . ILE A 1 314 ? 234.053 190.726 230.575 1.00 11.87 314 ILE A O 1
ATOM 496 N N . ARG A 1 315 ? 233.386 192.804 231.112 1.00 11.21 315 ARG A N 1
ATOM 497 C CA . ARG A 1 315 ? 234.439 193.406 230.300 1.00 11.21 315 ARG A CA 1
ATOM 498 C C . ARG A 1 315 ? 235.806 193.112 230.894 1.00 11.21 315 ARG A C 1
ATOM 499 O O . ARG A 1 315 ? 236.757 192.786 230.179 1.00 11.21 315 ARG A O 1
ATOM 507 N N . GLN A 1 316 ? 235.921 193.227 232.216 1.00 10.64 316 GLN A N 1
ATOM 508 C CA . GLN A 1 316 ? 237.237 193.173 232.835 1.00 10.64 316 GLN A CA 1
ATOM 509 C C . GLN A 1 316 ? 237.821 191.765 232.799 1.00 10.64 316 GLN A C 1
ATOM 510 O O . GLN A 1 316 ? 239.040 191.596 232.916 1.00 10.64 316 GLN A O 1
ATOM 516 N N . PHE A 1 317 ? 236.982 190.745 232.610 1.00 8.23 317 PHE A N 1
ATOM 517 C CA . PHE A 1 317 ? 237.496 189.381 232.520 1.00 8.23 317 PHE A CA 1
ATOM 518 C C . PHE A 1 317 ? 238.323 189.174 231.256 1.00 8.23 317 PHE A C 1
ATOM 519 O O . PHE A 1 317 ? 239.250 188.356 231.239 1.00 8.23 317 PHE A O 1
ATOM 527 N N . LYS A 1 318 ? 237.995 189.895 230.181 1.00 11.08 318 LYS A N 1
ATOM 528 C CA . LYS A 1 318 ? 238.670 189.643 228.911 1.00 11.08 318 LYS A CA 1
ATOM 529 C C . LYS A 1 318 ? 240.153 189.986 228.999 1.00 11.08 318 LYS A C 1
ATOM 530 O O . LYS A 1 318 ? 240.992 189.302 228.402 1.00 11.08 318 LYS A O 1
ATOM 536 N N . GLU A 1 319 ? 240.503 191.046 229.737 1.00 8.13 319 GLU A N 1
ATOM 537 C CA . GLU A 1 319 ? 241.921 191.352 229.881 1.00 8.13 319 GLU A CA 1
ATOM 538 C C . GLU A 1 319 ? 242.560 190.561 231.016 1.00 8.13 319 GLU A C 1
ATOM 539 O O . GLU A 1 319 ? 243.701 190.118 230.875 1.00 8.13 319 GLU A O 1
ATOM 545 N N . LEU A 1 320 ? 241.850 190.345 232.129 1.00 6.65 320 LEU A N 1
ATOM 546 C CA . LEU A 1 320 ? 242.430 189.562 233.220 1.00 6.65 320 LEU A CA 1
ATOM 547 C C . LEU A 1 320 ? 242.812 188.159 232.768 1.00 6.65 320 LEU A C 1
ATOM 548 O O . LEU A 1 320 ? 243.729 187.552 233.332 1.00 6.65 320 LEU A O 1
ATOM 553 N N . GLN A 1 321 ? 242.125 187.621 231.760 1.00 7.17 321 GLN A N 1
ATOM 554 C CA . GLN A 1 321 ? 242.638 186.423 231.107 1.00 7.17 321 GLN A CA 1
ATOM 555 C C . GLN A 1 321 ? 243.942 186.719 230.379 1.00 7.17 321 GLN A C 1
ATOM 556 O O . GLN A 1 321 ? 244.904 185.948 230.473 1.00 7.17 321 GLN A O 1
ATOM 562 N N . LYS A 1 322 ? 243.999 187.842 229.658 1.00 7.71 322 LYS A N 1
ATOM 563 C CA . LYS A 1 322 ? 245.197 188.169 228.892 1.00 7.71 322 LYS A CA 1
ATOM 564 C C . LYS A 1 322 ? 246.219 188.936 229.726 1.00 7.71 322 LYS A C 1
ATOM 565 O O . LYS A 1 322 ? 247.404 188.957 229.375 1.00 7.71 322 LYS A O 1
ATOM 571 N N . LYS A 1 323 ? 245.789 189.571 230.822 1.00 7.32 323 LYS A N 1
ATOM 572 C CA . LYS A 1 323 ? 246.749 190.169 231.747 1.00 7.32 323 LYS A CA 1
ATOM 573 C C . LYS A 1 323 ? 247.665 189.101 232.322 1.00 7.32 323 LYS A C 1
ATOM 574 O O . LYS A 1 323 ? 248.867 189.327 232.505 1.00 7.32 323 LYS A O 1
ATOM 580 N N . PHE A 1 324 ? 247.108 187.929 232.627 1.00 6.84 324 PHE A N 1
ATOM 581 C CA . PHE A 1 324 ? 247.941 186.760 232.870 1.00 6.84 324 PHE A CA 1
ATOM 582 C C . PHE A 1 324 ? 248.796 186.447 231.652 1.00 6.84 324 PHE A C 1
ATOM 583 O O . PHE A 1 324 ? 250.019 186.314 231.752 1.00 6.84 324 PHE A O 1
ATOM 591 N N . LYS A 1 325 ? 248.162 186.356 230.480 1.00 7.61 325 LYS A N 1
ATOM 592 C CA . LYS A 1 325 ? 248.833 185.803 229.309 1.00 7.61 325 LYS A CA 1
ATOM 593 C C . LYS A 1 325 ? 250.002 186.674 228.863 1.00 7.61 325 LYS A C 1
ATOM 594 O O . LYS A 1 325 ? 251.099 186.166 228.608 1.00 7.61 325 LYS A O 1
ATOM 600 N N . HIS A 1 326 ? 249.792 187.989 228.763 1.00 10.28 326 HIS A N 1
ATOM 601 C CA . HIS A 1 326 ? 250.863 188.839 228.251 1.00 10.28 326 HIS A CA 1
ATOM 602 C C . HIS A 1 326 ? 251.998 188.959 229.260 1.00 10.28 326 HIS A C 1
ATOM 603 O O . HIS A 1 326 ? 253.172 189.013 228.878 1.00 10.28 326 HIS A O 1
ATOM 610 N N . PHE A 1 327 ? 251.670 189.008 230.553 1.00 10.98 327 PHE A N 1
ATOM 611 C CA . PHE A 1 327 ? 252.718 189.148 231.558 1.00 10.98 327 PHE A CA 1
ATOM 612 C C . PHE A 1 327 ? 253.440 187.829 231.798 1.00 10.98 327 PHE A C 1
ATOM 613 O O . PHE A 1 327 ? 254.663 187.813 231.979 1.00 10.98 327 PHE A O 1
ATOM 621 N N . GLU A 1 328 ? 252.706 186.710 231.809 1.00 8.71 328 GLU A N 1
ATOM 622 C CA . GLU A 1 328 ? 253.346 185.431 232.105 1.00 8.71 328 GLU A CA 1
ATOM 623 C C . GLU A 1 328 ? 254.343 185.046 231.019 1.00 8.71 328 GLU A C 1
ATOM 624 O O . GLU A 1 328 ? 255.421 184.523 231.322 1.00 8.71 328 GLU A O 1
ATOM 630 N N . LYS A 1 329 ? 254.020 185.308 229.751 1.00 8.38 329 LYS A N 1
ATOM 631 C CA . LYS A 1 329 ? 254.984 185.030 228.693 1.00 8.38 329 LYS A CA 1
ATOM 632 C C . LYS A 1 329 ? 256.167 185.985 228.776 1.00 8.38 329 LYS A C 1
ATOM 633 O O . LYS A 1 329 ? 257.276 185.653 228.344 1.00 8.38 329 LYS A O 1
ATOM 639 N N . ALA A 1 330 ? 255.947 187.177 229.337 1.00 9.34 330 ALA A N 1
ATOM 640 C CA . ALA A 1 330 ? 257.025 188.154 229.453 1.00 9.34 330 ALA A CA 1
ATOM 641 C C . ALA A 1 330 ? 258.023 187.763 230.538 1.00 9.34 330 ALA A C 1
ATOM 642 O O . ALA A 1 330 ? 259.238 187.860 230.336 1.00 9.34 330 ALA A O 1
ATOM 644 N N . ASP A 1 331 ? 257.532 187.327 231.701 1.00 9.28 331 ASP A N 1
ATOM 645 C CA . ASP A 1 331 ? 258.442 187.058 232.810 1.00 9.28 331 ASP A CA 1
ATOM 646 C C . ASP A 1 331 ? 259.188 185.739 232.640 1.00 9.28 331 ASP A C 1
ATOM 647 O O . ASP A 1 331 ? 260.287 185.584 233.185 1.00 9.28 331 ASP A O 1
ATOM 652 N N . LEU A 1 332 ? 258.620 184.777 231.907 1.00 8.72 332 LEU A N 1
ATOM 653 C CA . LEU A 1 332 ? 259.386 183.579 231.568 1.00 8.72 332 LEU A CA 1
ATOM 654 C C . LEU A 1 332 ? 260.574 183.915 230.675 1.00 8.72 332 LEU A C 1
ATOM 655 O O . LEU A 1 332 ? 261.673 183.379 230.864 1.00 8.72 332 LEU A O 1
ATOM 660 N N . ASP A 1 333 ? 260.379 184.795 229.689 1.00 10.12 333 ASP A N 1
ATOM 661 C CA . ASP A 1 333 ? 261.492 185.126 228.803 1.00 10.12 333 ASP A CA 1
ATOM 662 C C . ASP A 1 333 ? 262.500 186.031 229.499 1.00 10.12 333 ASP A C 1
ATOM 663 O O . ASP A 1 333 ? 263.711 185.869 229.316 1.00 10.12 333 ASP A O 1
ATOM 668 N N . LYS A 1 334 ? 262.025 186.984 230.305 1.00 8.21 334 LYS A N 1
ATOM 669 C CA . LYS A 1 334 ? 262.940 187.856 231.034 1.00 8.21 334 LYS A CA 1
ATOM 670 C C . LYS A 1 334 ? 263.829 187.045 231.967 1.00 8.21 334 LYS A C 1
ATOM 671 O O . LYS A 1 334 ? 265.036 187.288 232.060 1.00 8.21 334 LYS A O 1
ATOM 677 N N . TYR A 1 335 ? 263.244 186.069 232.663 1.00 8.43 335 TYR A N 1
ATOM 678 C CA . TYR A 1 335 ? 264.035 185.111 233.425 1.00 8.43 335 TYR A CA 1
ATOM 679 C C . TYR A 1 335 ? 264.948 184.305 232.509 1.00 8.43 335 TYR A C 1
ATOM 680 O O . TYR A 1 335 ? 266.084 183.982 232.869 1.00 8.43 335 TYR A O 1
ATOM 689 N N . SER A 1 336 ? 264.456 183.961 231.317 1.00 6.75 336 SER A N 1
ATOM 690 C CA . SER A 1 336 ? 265.263 183.202 230.368 1.00 6.75 336 SER A CA 1
ATOM 691 C C . SER A 1 336 ? 266.449 184.022 229.874 1.00 6.75 336 SER A C 1
ATOM 692 O O . SER A 1 336 ? 267.544 183.489 229.668 1.00 6.75 336 SER A O 1
ATOM 695 N N . GLU A 1 337 ? 266.247 185.325 229.669 1.00 7.00 337 GLU A N 1
ATOM 696 C CA . GLU A 1 337 ? 267.342 186.164 229.192 1.00 7.00 337 GLU A CA 1
ATOM 697 C C . GLU A 1 337 ? 268.299 186.550 230.314 1.00 7.00 337 GLU A C 1
ATOM 698 O O . GLU A 1 337 ? 269.353 187.135 230.045 1.00 7.00 337 GLU A O 1
ATOM 704 N N . ILE A 1 338 ? 267.953 186.252 231.570 1.00 6.00 338 ILE A N 1
ATOM 705 C CA . ILE A 1 338 ? 268.881 186.503 232.672 1.00 6.00 338 ILE A CA 1
ATOM 706 C C . ILE A 1 338 ? 270.158 185.697 232.475 1.00 6.00 338 ILE A C 1
ATOM 707 O O . ILE A 1 338 ? 271.261 186.251 232.390 1.00 6.00 338 ILE A O 1
ATOM 712 N N . GLN A 1 339 ? 270.029 184.370 232.405 1.00 4.70 339 GLN A N 1
ATOM 713 C CA . GLN A 1 339 ? 271.212 183.540 232.208 1.00 4.70 339 GLN A CA 1
ATOM 714 C C . GLN A 1 339 ? 271.814 183.763 230.827 1.00 4.70 339 GLN A C 1
ATOM 715 O O . GLN A 1 339 ? 273.005 184.067 230.704 1.00 4.70 339 GLN A O 1
ATOM 721 N N . LYS A 1 340 ? 270.988 183.702 229.779 1.00 5.82 340 LYS A N 1
ATOM 722 C CA . LYS A 1 340 ? 271.510 183.793 228.418 1.00 5.82 340 LYS A CA 1
ATOM 723 C C . LYS A 1 340 ? 272.312 185.076 228.220 1.00 5.82 340 LYS A C 1
ATOM 724 O O . LYS A 1 340 ? 273.134 185.176 227.304 1.00 5.82 340 LYS A O 1
ATOM 730 N N . MET A 1 341 ? 272.083 186.071 229.081 1.00 5.15 341 MET A N 1
ATOM 731 C CA . MET A 1 341 ? 272.946 187.246 229.097 1.00 5.15 341 MET A CA 1
ATOM 732 C C . MET A 1 341 ? 274.165 187.031 229.990 1.00 5.15 341 MET A C 1
ATOM 733 O O . MET A 1 341 ? 275.276 187.439 229.640 1.00 5.15 341 MET A O 1
ATOM 738 N N . ASN A 1 342 ? 273.979 186.407 231.160 1.00 4.53 342 ASN A N 1
ATOM 739 C CA . ASN A 1 342 ? 275.031 186.471 232.173 1.00 4.53 342 ASN A CA 1
ATOM 740 C C . ASN A 1 342 ? 276.174 185.490 231.898 1.00 4.53 342 ASN A C 1
ATOM 741 O O . ASN A 1 342 ? 277.328 185.790 232.219 1.00 4.53 342 ASN A O 1
ATOM 746 N N . GLU A 1 343 ? 275.898 184.313 231.316 1.00 4.01 343 GLU A N 1
ATOM 747 C CA . GLU A 1 343 ? 277.040 183.484 230.928 1.00 4.01 343 GLU A CA 1
ATOM 748 C C . GLU A 1 343 ? 277.773 184.050 229.721 1.00 4.01 343 GLU A C 1
ATOM 749 O O . GLU A 1 343 ? 278.828 183.531 229.346 1.00 4.01 343 GLU A O 1
ATOM 755 N N . ALA A 1 344 ? 277.241 185.098 229.094 1.00 4.33 344 ALA A N 1
ATOM 756 C CA . ALA A 1 344 ? 277.977 185.735 228.008 1.00 4.33 344 ALA A CA 1
ATOM 757 C C . ALA A 1 344 ? 279.242 186.414 228.524 1.00 4.33 344 ALA A C 1
ATOM 758 O O . ALA A 1 344 ? 280.329 186.227 227.966 1.00 4.33 344 ALA A O 1
ATOM 760 N N . GLU A 1 345 ? 279.125 187.208 229.594 1.00 4.60 345 GLU A N 1
ATOM 761 C CA . GLU A 1 345 ? 280.295 187.936 230.078 1.00 4.60 345 GLU A CA 1
ATOM 762 C C . GLU A 1 345 ? 281.201 187.066 230.943 1.00 4.60 345 GLU A C 1
ATOM 763 O O . GLU A 1 345 ? 282.424 187.230 230.902 1.00 4.60 345 GLU A O 1
ATOM 769 N N . VAL A 1 346 ? 280.638 186.147 231.731 1.00 2.94 346 VAL A N 1
ATOM 770 C CA . VAL A 1 346 ? 281.490 185.306 232.567 1.00 2.94 346 VAL A CA 1
ATOM 771 C C . VAL A 1 346 ? 282.329 184.377 231.696 1.00 2.94 346 VAL A C 1
ATOM 772 O O . VAL A 1 346 ? 283.479 184.069 232.025 1.00 2.94 346 VAL A O 1
ATOM 776 N N . LYS A 1 347 ? 281.769 183.920 230.572 1.00 2.45 347 LYS A N 1
ATOM 777 C CA . LYS A 1 347 ? 282.579 183.239 229.567 1.00 2.45 347 LYS A CA 1
ATOM 778 C C . LYS A 1 347 ? 283.593 184.194 228.952 1.00 2.45 347 LYS A C 1
ATOM 779 O O . LYS A 1 347 ? 284.733 183.808 228.668 1.00 2.45 347 LYS A O 1
ATOM 785 N N . GLU A 1 348 ? 283.191 185.448 228.737 1.00 2.30 348 GLU A N 1
ATOM 786 C CA . GLU A 1 348 ? 284.097 186.441 228.169 1.00 2.30 348 GLU A CA 1
ATOM 787 C C . GLU A 1 348 ? 285.244 186.749 229.126 1.00 2.30 348 GLU A C 1
ATOM 788 O O . GLU A 1 348 ? 286.355 187.078 228.697 1.00 2.30 348 GLU A O 1
ATOM 794 N N . LEU A 1 349 ? 284.989 186.661 230.432 1.00 1.79 349 LEU A N 1
ATOM 795 C CA . LEU A 1 349 ? 286.046 186.936 231.402 1.00 1.79 349 LEU A CA 1
ATOM 796 C C . LEU A 1 349 ? 286.881 185.694 231.688 1.00 1.79 349 LEU A C 1
ATOM 797 O O . LEU A 1 349 ? 288.104 185.786 231.844 1.00 1.79 349 LEU A O 1
ATOM 802 N N . LYS A 1 350 ? 286.244 184.521 231.765 1.00 1.60 350 LYS A N 1
ATOM 803 C CA . LYS A 1 350 ? 286.975 183.317 232.155 1.00 1.60 350 LYS A CA 1
ATOM 804 C C . LYS A 1 350 ? 288.019 182.935 231.113 1.00 1.60 350 LYS A C 1
ATOM 805 O O . LYS A 1 350 ? 289.122 182.503 231.466 1.00 1.60 350 LYS A O 1
ATOM 811 N N . ASP A 1 351 ? 287.697 183.082 229.825 1.00 1.34 351 ASP A N 1
ATOM 812 C CA . ASP A 1 351 ? 288.662 182.721 228.794 1.00 1.34 351 ASP A CA 1
ATOM 813 C C . ASP A 1 351 ? 289.812 183.715 228.723 1.00 1.34 351 ASP A C 1
ATOM 814 O O . ASP A 1 351 ? 290.929 183.339 228.351 1.00 1.34 351 ASP A O 1
ATOM 819 N N . LYS A 1 352 ? 289.562 184.980 229.070 1.00 1.39 352 LYS A N 1
ATOM 820 C CA . LYS A 1 352 ? 290.644 185.955 229.145 1.00 1.39 352 LYS A CA 1
ATOM 821 C C . LYS A 1 352 ? 291.539 185.693 230.349 1.00 1.39 352 LYS A C 1
ATOM 822 O O . LYS A 1 352 ? 292.754 185.915 230.289 1.00 1.39 352 LYS A O 1
ATOM 828 N N . ILE A 1 353 ? 290.956 185.231 231.457 1.00 1.26 353 ILE A N 1
ATOM 829 C CA . ILE A 1 353 ? 291.746 184.948 232.652 1.00 1.26 353 ILE A CA 1
ATOM 830 C C . ILE A 1 353 ? 292.687 183.775 232.406 1.00 1.26 353 ILE A C 1
ATOM 831 O O . ILE A 1 353 ? 293.879 183.841 232.731 1.00 1.26 353 ILE A O 1
ATOM 836 N N . ILE A 1 354 ? 292.174 182.688 231.827 1.00 1.52 354 ILE A N 1
ATOM 837 C CA . ILE A 1 354 ? 293.038 181.563 231.486 1.00 1.52 354 ILE A CA 1
ATOM 838 C C . ILE A 1 354 ? 293.957 181.932 230.331 1.00 1.52 354 ILE A C 1
ATOM 839 O O . ILE A 1 354 ? 294.957 181.249 230.081 1.00 1.52 354 ILE A O 1
ATOM 844 N N . LYS A 1 355 ? 293.631 183.002 229.602 1.00 1.40 355 LYS A N 1
ATOM 845 C CA . LYS A 1 355 ? 294.493 183.441 228.510 1.00 1.40 355 LYS A CA 1
ATOM 846 C C . LYS A 1 355 ? 295.763 184.086 229.052 1.00 1.40 355 LYS A C 1
ATOM 847 O O . LYS A 1 355 ? 296.850 183.907 228.492 1.00 1.40 355 LYS A O 1
ATOM 853 N N . CYS A 1 356 ? 295.641 184.845 230.144 1.00 0.94 356 CYS A N 1
ATOM 854 C CA . CYS A 1 356 ? 296.812 185.459 230.760 1.00 0.94 356 CYS A CA 1
ATOM 855 C C . CYS A 1 356 ? 297.646 184.430 231.512 1.00 0.94 356 CYS A C 1
ATOM 856 O O . CYS A 1 356 ? 298.867 184.575 231.629 1.00 0.94 356 CYS A O 1
ATOM 859 N N . ASN A 1 357 ? 297.000 183.391 232.048 1.00 1.08 357 ASN A N 1
ATOM 860 C CA . ASN A 1 357 ? 297.731 182.380 232.805 1.00 1.08 357 ASN A CA 1
ATOM 861 C C . ASN A 1 357 ? 298.724 181.634 231.924 1.00 1.08 357 ASN A C 1
ATOM 862 O O . ASN A 1 357 ? 299.840 181.324 232.358 1.00 1.08 357 ASN A O 1
ATOM 867 N N . ILE A 1 358 ? 298.336 181.332 230.683 1.00 1.73 358 ILE A N 1
ATOM 868 C CA . ILE A 1 358 ? 299.185 180.516 229.821 1.00 1.73 358 ILE A CA 1
ATOM 869 C C . ILE A 1 358 ? 300.460 181.265 229.443 1.00 1.73 358 ILE A C 1
ATOM 870 O O . ILE A 1 358 ? 301.533 180.662 229.330 1.00 1.73 358 ILE A O 1
ATOM 875 N N . THR A 1 359 ? 300.374 182.584 229.242 1.00 0.55 359 THR A N 1
ATOM 876 C CA . THR A 1 359 ? 301.562 183.330 228.837 1.00 0.55 359 THR A CA 1
ATOM 877 C C . THR A 1 359 ? 302.500 183.568 230.014 1.00 0.55 359 THR A C 1
ATOM 878 O O . THR A 1 359 ? 303.720 183.642 229.833 1.00 0.55 359 THR A O 1
ATOM 882 N N . ILE A 1 360 ? 301.955 183.691 231.227 1.00 0.45 360 ILE A N 1
ATOM 883 C CA . ILE A 1 360 ? 302.803 183.900 232.397 1.00 0.45 360 ILE A CA 1
ATOM 884 C C . ILE A 1 360 ? 303.705 182.694 232.624 1.00 0.45 360 ILE A C 1
ATOM 885 O O . ILE A 1 360 ? 304.903 182.836 232.897 1.00 0.45 360 ILE A O 1
ATOM 890 N N . HIS A 1 361 ? 303.148 181.488 232.503 1.00 0.94 361 HIS A N 1
ATOM 891 C CA . HIS A 1 361 ? 303.942 180.284 232.716 1.00 0.94 361 HIS A CA 1
ATOM 892 C C . HIS A 1 361 ? 304.997 180.114 231.631 1.00 0.94 361 HIS A C 1
ATOM 893 O O . HIS A 1 361 ? 306.170 179.864 231.928 1.00 0.94 361 HIS A O 1
ATOM 900 N N . ILE A 1 362 ? 304.600 180.253 230.365 1.00 1.00 362 ILE A N 1
ATOM 901 C CA . ILE A 1 362 ? 305.514 179.976 229.261 1.00 1.00 362 ILE A CA 1
ATOM 902 C C . ILE A 1 362 ? 306.601 181.041 229.170 1.00 1.00 362 ILE A C 1
ATOM 903 O O . ILE A 1 362 ? 307.783 180.723 228.990 1.00 1.00 362 ILE A O 1
ATOM 908 N N . GLN A 1 363 ? 306.225 182.316 229.286 1.00 1.68 363 GLN A N 1
ATOM 909 C CA . GLN A 1 363 ? 307.180 183.391 229.039 1.00 1.68 363 GLN A CA 1
ATOM 910 C C . GLN A 1 363 ? 308.175 183.541 230.183 1.00 1.68 363 GLN A C 1
ATOM 911 O O . GLN A 1 363 ? 309.367 183.767 229.950 1.00 1.68 363 GLN A O 1
ATOM 917 N N . GLN A 1 364 ? 307.708 183.421 231.425 1.00 1.57 364 GLN A N 1
ATOM 918 C CA . GLN A 1 364 ? 308.544 183.702 232.586 1.00 1.57 364 GLN A CA 1
ATOM 919 C C . GLN A 1 364 ? 309.001 182.453 233.330 1.00 1.57 364 GLN A C 1
ATOM 920 O O . GLN A 1 364 ? 310.204 182.263 233.530 1.00 1.57 364 GLN A O 1
ATOM 926 N N . LEU A 1 365 ? 308.072 181.595 233.750 1.00 1.02 365 LEU A N 1
ATOM 927 C CA . LEU A 1 365 ? 308.355 180.623 234.798 1.00 1.02 365 LEU A CA 1
ATOM 928 C C . LEU A 1 365 ? 308.284 179.172 234.338 1.00 1.02 365 LEU A C 1
ATOM 929 O O . LEU A 1 365 ? 309.259 178.434 234.491 1.00 1.02 365 LEU A O 1
ATOM 934 N N . GLY A 1 366 ? 307.153 178.732 233.782 1.00 3.22 366 GLY A N 1
ATOM 935 C CA . GLY A 1 366 ? 306.879 177.302 233.729 1.00 3.22 366 GLY A CA 1
ATOM 936 C C . GLY A 1 366 ? 307.528 176.592 232.555 1.00 3.22 366 GLY A C 1
ATOM 937 O O . GLY A 1 366 ? 308.029 175.473 232.697 1.00 3.22 366 GLY A O 1
ATOM 938 N N . MET A 1 367 ? 307.488 177.216 231.374 1.00 2.96 367 MET A N 1
ATOM 939 C CA . MET A 1 367 ? 307.920 176.632 230.103 1.00 2.96 367 MET A CA 1
ATOM 940 C C . MET A 1 367 ? 306.995 175.503 229.659 1.00 2.96 367 MET A C 1
ATOM 941 O O . MET A 1 367 ? 307.168 174.949 228.568 1.00 2.96 367 MET A O 1
ATOM 946 N N . GLN A 1 368 ? 306.006 175.164 230.489 1.00 4.32 368 GLN A N 1
ATOM 947 C CA . GLN A 1 368 ? 304.979 174.191 230.138 1.00 4.32 368 GLN A CA 1
ATOM 948 C C . GLN A 1 368 ? 303.859 174.224 231.170 1.00 4.32 368 GLN A C 1
ATOM 949 O O . GLN A 1 368 ? 304.123 174.253 232.376 1.00 4.32 368 GLN A O 1
ATOM 955 N N . TRP A 1 369 ? 302.610 174.215 230.713 1.00 5.61 369 TRP A N 1
ATOM 956 C CA . TRP A 1 369 ? 301.449 174.247 231.594 1.00 5.61 369 TRP A CA 1
ATOM 957 C C . TRP A 1 369 ? 300.564 173.051 231.282 1.00 5.61 369 TRP A C 1
ATOM 958 O O . TRP A 1 369 ? 300.034 172.939 230.171 1.00 5.61 369 TRP A O 1
ATOM 969 N N . ILE A 1 370 ? 300.400 172.165 232.260 1.00 7.05 370 ILE A N 1
ATOM 970 C CA . ILE A 1 370 ? 299.569 170.975 232.112 1.00 7.05 370 ILE A CA 1
ATOM 971 C C . ILE A 1 370 ? 298.130 171.373 232.410 1.00 7.05 370 ILE A C 1
ATOM 972 O O . ILE A 1 370 ? 297.834 171.765 233.554 1.00 7.05 370 ILE A O 1
ATOM 977 N N . PRO A 1 371 ? 297.214 171.300 231.443 1.00 10.42 371 PRO A N 1
ATOM 978 C CA . PRO A 1 371 ? 295.830 171.669 231.716 1.00 10.42 371 PRO A CA 1
ATOM 979 C C . PRO A 1 371 ? 295.192 170.684 232.681 1.00 10.42 371 PRO A C 1
ATOM 980 O O . PRO A 1 371 ? 295.586 169.507 232.736 1.00 10.42 371 PRO A O 1
ATOM 984 N N . PRO A 1 372 ? 294.215 171.125 233.472 1.00 15.43 372 PRO A N 1
ATOM 985 C CA . PRO A 1 372 ? 293.536 170.198 234.385 1.00 15.43 372 PRO A CA 1
ATOM 986 C C . PRO A 1 372 ? 292.883 169.052 233.624 1.00 15.43 372 PRO A C 1
ATOM 987 O O . PRO A 1 372 ? 292.347 169.233 232.529 1.00 15.43 372 PRO A O 1
ATOM 991 N N . GLN A 1 373 ? 292.943 167.858 234.220 1.00 21.32 373 GLN A N 1
ATOM 992 C CA . GLN A 1 373 ? 292.402 166.671 233.562 1.00 21.32 373 GLN A CA 1
ATOM 993 C C . GLN A 1 373 ? 290.895 166.783 233.368 1.00 21.32 373 GLN A C 1
ATOM 994 O O . GLN A 1 373 ? 290.373 166.437 232.300 1.00 21.32 373 GLN A O 1
ATOM 1000 N N . SER A 1 374 ? 290.182 167.263 234.380 1.00 22.52 374 SER A N 1
ATOM 1001 C CA . SER A 1 374 ? 288.734 167.410 234.296 1.00 22.52 374 SER A CA 1
ATOM 1002 C C . SER A 1 374 ? 288.236 168.476 235.266 1.00 22.52 374 SER A C 1
ATOM 1003 O O . SER A 1 374 ? 288.755 169.591 235.297 1.00 22.52 374 SER A O 1
ATOM 1006 N N . GLU A 1 651 ? 260.019 173.867 249.265 1.00 11.06 651 GLU A N 1
ATOM 1007 C CA . GLU A 1 651 ? 261.342 173.905 249.877 1.00 11.06 651 GLU A CA 1
ATOM 1008 C C . GLU A 1 651 ? 262.210 174.968 249.215 1.00 11.06 651 GLU A C 1
ATOM 1009 O O . GLU A 1 651 ? 261.761 175.673 248.311 1.00 11.06 651 GLU A O 1
ATOM 1015 N N . ARG A 1 652 ? 263.454 175.082 249.675 1.00 12.46 652 ARG A N 1
ATOM 1016 C CA . ARG A 1 652 ? 264.389 176.028 249.082 1.00 12.46 652 ARG A CA 1
ATOM 1017 C C . ARG A 1 652 ? 264.673 175.650 247.634 1.00 12.46 652 ARG A C 1
ATOM 1018 O O . ARG A 1 652 ? 264.805 174.468 247.303 1.00 12.46 652 ARG A O 1
ATOM 1026 N N . ILE A 1 653 ? 264.750 176.656 246.767 1.00 15.26 653 ILE A N 1
ATOM 1027 C CA . ILE A 1 653 ? 265.048 176.446 245.354 1.00 15.26 653 ILE A CA 1
ATOM 1028 C C . ILE A 1 653 ? 266.426 176.967 244.974 1.00 15.26 653 ILE A C 1
ATOM 1029 O O . ILE A 1 653 ? 266.938 176.608 243.900 1.00 15.26 653 ILE A O 1
ATOM 1034 N N . ALA A 1 654 ? 267.065 177.762 245.834 1.00 12.97 654 ALA A N 1
ATOM 1035 C CA . ALA A 1 654 ? 268.388 178.319 245.553 1.00 12.97 654 ALA A CA 1
ATOM 1036 C C . ALA A 1 654 ? 269.439 177.228 245.748 1.00 12.97 654 ALA A C 1
ATOM 1037 O O . ALA A 1 654 ? 270.289 177.280 246.641 1.00 12.97 654 ALA A O 1
ATOM 1039 N N . ARG A 1 655 ? 269.375 176.217 244.883 1.00 13.27 655 ARG A N 1
ATOM 1040 C CA . ARG A 1 655 ? 270.377 175.159 244.840 1.00 13.27 655 ARG A CA 1
ATOM 1041 C C . ARG A 1 655 ? 271.479 175.479 243.840 1.00 13.27 655 ARG A C 1
ATOM 1042 O O . ARG A 1 655 ? 272.655 175.534 244.208 1.00 13.27 655 ARG A O 1
ATOM 1050 N N . GLU A 1 656 ? 271.118 175.714 242.578 1.00 15.76 656 GLU A N 1
ATOM 1051 C CA . GLU A 1 656 ? 272.095 175.924 241.519 1.00 15.76 656 GLU A CA 1
ATOM 1052 C C . GLU A 1 656 ? 272.886 177.216 241.689 1.00 15.76 656 GLU A C 1
ATOM 1053 O O . GLU A 1 656 ? 273.900 177.389 241.006 1.00 15.76 656 GLU A O 1
ATOM 1059 N N . GLY A 1 657 ? 272.461 178.109 242.579 1.00 11.29 657 GLY A N 1
ATOM 1060 C CA . GLY A 1 657 ? 273.162 179.357 242.806 1.00 11.29 657 GLY A CA 1
ATOM 1061 C C . GLY A 1 657 ? 274.608 179.167 243.211 1.00 11.29 657 GLY A C 1
ATOM 1062 O O . GLY A 1 657 ? 275.496 179.867 242.715 1.00 11.29 657 GLY A O 1
ATOM 1063 N N . LYS A 1 658 ? 274.862 178.222 244.118 1.00 11.32 658 LYS A N 1
ATOM 1064 C CA . LYS A 1 658 ? 276.236 177.931 244.510 1.00 11.32 658 LYS A CA 1
ATOM 1065 C C . LYS A 1 658 ? 276.915 176.981 243.531 1.00 11.32 658 LYS A C 1
ATOM 1066 O O . LYS A 1 658 ? 278.149 176.946 243.464 1.00 11.32 658 LYS A O 1
ATOM 1072 N N . LYS A 1 659 ? 276.137 176.203 242.777 1.00 14.02 659 LYS A N 1
ATOM 1073 C CA . LYS A 1 659 ? 276.724 175.214 241.877 1.00 14.02 659 LYS A CA 1
ATOM 1074 C C . LYS A 1 659 ? 277.528 175.873 240.762 1.00 14.02 659 LYS A C 1
ATOM 1075 O O . LYS A 1 659 ? 278.625 175.413 240.422 1.00 14.02 659 LYS A O 1
ATOM 1081 N N . TYR A 1 660 ? 277.004 176.948 240.168 1.00 13.58 660 TYR A N 1
ATOM 1082 C CA . TYR A 1 660 ? 277.726 177.525 239.041 1.00 13.58 660 TYR A CA 1
ATOM 1083 C C . TYR A 1 660 ? 278.842 178.454 239.503 1.00 13.58 660 TYR A C 1
ATOM 1084 O O . TYR A 1 660 ? 279.795 178.689 238.751 1.00 13.58 660 TYR A O 1
ATOM 1093 N N . TRP A 1 661 ? 278.746 178.988 240.725 1.00 12.70 661 TRP A N 1
ATOM 1094 C CA . TRP A 1 661 ? 279.823 179.816 241.259 1.00 12.70 661 TRP A CA 1
ATOM 1095 C C . TRP A 1 661 ? 281.126 179.033 241.341 1.00 12.70 661 TRP A C 1
ATOM 1096 O O . TRP A 1 661 ? 282.190 179.527 240.947 1.00 12.70 661 TRP A O 1
ATOM 1107 N N . GLU A 1 662 ? 281.063 177.803 241.852 1.00 14.98 662 GLU A N 1
ATOM 1108 C CA . GLU A 1 662 ? 282.281 177.030 242.058 1.00 14.98 662 GLU A CA 1
ATOM 1109 C C . GLU A 1 662 ? 282.842 176.490 240.749 1.00 14.98 662 GLU A C 1
ATOM 1110 O O . GLU A 1 662 ? 284.059 176.304 240.635 1.00 14.98 662 GLU A O 1
ATOM 1116 N N . LYS A 1 663 ? 281.989 176.233 239.754 1.00 14.20 663 LYS A N 1
ATOM 1117 C CA . LYS A 1 663 ? 282.489 175.661 238.508 1.00 14.20 663 LYS A CA 1
ATOM 1118 C C . LYS A 1 663 ? 283.204 176.700 237.651 1.00 14.20 663 LYS A C 1
ATOM 1119 O O . LYS A 1 663 ? 284.147 176.357 236.929 1.00 14.20 663 LYS A O 1
ATOM 1125 N N . LEU A 1 664 ? 282.780 177.966 237.711 1.00 11.27 664 LEU A N 1
ATOM 1126 C CA . LEU A 1 664 ? 283.478 179.002 236.957 1.00 11.27 664 LEU A CA 1
ATOM 1127 C C . LEU A 1 664 ? 284.792 179.398 237.620 1.00 11.27 664 LEU A C 1
ATOM 1128 O O . LEU A 1 664 ? 285.734 179.798 236.929 1.00 11.27 664 LEU A O 1
ATOM 1133 N N . THR A 1 665 ? 284.874 179.298 238.947 1.00 9.49 665 THR A N 1
ATOM 1134 C CA . THR A 1 665 ? 286.115 179.573 239.659 1.00 9.49 665 THR A CA 1
ATOM 1135 C C . THR A 1 665 ? 287.036 178.364 239.728 1.00 9.49 665 THR A C 1
ATOM 1136 O O . THR A 1 665 ? 288.139 178.479 240.274 1.00 9.49 665 THR A O 1
ATOM 1140 N N . GLN A 1 666 ? 286.612 177.216 239.205 1.00 10.59 666 GLN A N 1
ATOM 1141 C CA . GLN A 1 666 ? 287.423 176.005 239.214 1.00 10.59 666 GLN A CA 1
ATOM 1142 C C . GLN A 1 666 ? 288.306 175.878 237.977 1.00 10.59 666 GLN A C 1
ATOM 1143 O O . GLN A 1 666 ? 289.199 175.023 237.954 1.00 10.59 666 GLN A O 1
ATOM 1149 N N . VAL A 1 667 ? 288.096 176.716 236.959 1.00 7.71 667 VAL A N 1
ATOM 1150 C CA . VAL A 1 667 ? 288.913 176.629 235.752 1.00 7.71 667 VAL A CA 1
ATOM 1151 C C . VAL A 1 667 ? 290.364 176.965 236.061 1.00 7.71 667 VAL A C 1
ATOM 1152 O O . VAL A 1 667 ? 291.282 176.381 235.473 1.00 7.71 667 VAL A O 1
ATOM 1156 N N . LEU A 1 668 ? 290.599 177.899 236.975 1.00 3.41 668 LEU A N 1
ATOM 1157 C CA . LEU A 1 668 ? 291.947 178.240 237.425 1.00 3.41 668 LEU A CA 1
ATOM 1158 C C . LEU A 1 668 ? 292.084 177.769 238.864 1.00 3.41 668 LEU A C 1
ATOM 1159 O O . LEU A 1 668 ? 291.470 178.358 239.772 1.00 3.41 668 LEU A O 1
ATOM 1164 N N . PRO A 1 669 ? 292.852 176.714 239.122 1.00 3.13 669 PRO A N 1
ATOM 1165 C CA . PRO A 1 669 ? 292.923 176.155 240.477 1.00 3.13 669 PRO A CA 1
ATOM 1166 C C . PRO A 1 669 ? 293.446 177.179 241.471 1.00 3.13 669 PRO A C 1
ATOM 1167 O O . PRO A 1 669 ? 294.229 178.072 241.140 1.00 3.13 669 PRO A O 1
ATOM 1171 N N . GLU A 1 670 ? 292.980 177.044 242.715 1.00 2.95 670 GLU A N 1
ATOM 1172 C CA . GLU A 1 670 ? 293.345 178.011 243.744 1.00 2.95 670 GLU A CA 1
ATOM 1173 C C . GLU A 1 670 ? 294.848 178.033 243.988 1.00 2.95 670 GLU A C 1
ATOM 1174 O O . GLU A 1 670 ? 295.383 179.059 244.420 1.00 2.95 670 GLU A O 1
ATOM 1180 N N . ARG A 1 671 ? 295.542 176.932 243.683 1.00 2.46 671 ARG A N 1
ATOM 1181 C CA . ARG A 1 671 ? 296.988 176.873 243.875 1.00 2.46 671 ARG A CA 1
ATOM 1182 C C . ARG A 1 671 ? 297.704 177.955 243.078 1.00 2.46 671 ARG A C 1
ATOM 1183 O O . ARG A 1 671 ? 298.674 178.552 243.559 1.00 2.46 671 ARG A O 1
ATOM 1191 N N . THR A 1 672 ? 297.244 178.217 241.853 1.00 2.52 672 THR A N 1
ATOM 1192 C CA . THR A 1 672 ? 297.876 179.249 241.039 1.00 2.52 672 THR A CA 1
ATOM 1193 C C . THR A 1 672 ? 297.690 180.632 241.646 1.00 2.52 672 THR A C 1
ATOM 1194 O O . THR A 1 672 ? 298.521 181.520 241.431 1.00 2.52 672 THR A O 1
ATOM 1198 N N . PHE A 1 673 ? 296.610 180.835 242.404 1.00 1.31 673 PHE A N 1
ATOM 1199 C CA . PHE A 1 673 ? 296.323 182.169 242.915 1.00 1.31 673 PHE A CA 1
ATOM 1200 C C . PHE A 1 673 ? 297.288 182.564 244.029 1.00 1.31 673 PHE A C 1
ATOM 1201 O O . PHE A 1 673 ? 297.615 183.747 244.176 1.00 1.31 673 PHE A O 1
ATOM 1209 N N . ARG A 1 674 ? 297.750 181.600 244.835 1.00 2.18 674 ARG A N 1
ATOM 1210 C CA . ARG A 1 674 ? 298.865 181.899 245.730 1.00 2.18 674 ARG A CA 1
ATOM 1211 C C . ARG A 1 674 ? 300.114 182.241 244.931 1.00 2.18 674 ARG A C 1
ATOM 1212 O O . ARG A 1 674 ? 300.824 183.201 245.252 1.00 2.18 674 ARG A O 1
ATOM 1220 N N . ILE A 1 675 ? 300.393 181.469 243.879 1.00 0.55 675 ILE A N 1
ATOM 1221 C CA . ILE A 1 675 ? 301.505 181.787 242.990 1.00 0.55 675 ILE A CA 1
ATOM 1222 C C . ILE A 1 675 ? 301.250 183.107 242.276 1.00 0.55 675 ILE A C 1
ATOM 1223 O O . ILE A 1 675 ? 302.189 183.792 241.854 1.00 0.55 675 ILE A O 1
ATOM 1228 N N . TRP A 1 676 ? 299.980 183.491 242.147 1.00 0.63 676 TRP A N 1
ATOM 1229 C CA . TRP A 1 676 ? 299.637 184.730 241.460 1.00 0.63 676 TRP A CA 1
ATOM 1230 C C . TRP A 1 676 ? 299.996 185.943 242.311 1.00 0.63 676 TRP A C 1
ATOM 1231 O O . TRP A 1 676 ? 300.484 186.953 241.791 1.00 0.63 676 TRP A O 1
ATOM 1242 N N . ASN A 1 677 ? 299.749 185.862 243.623 1.00 1.11 677 ASN A N 1
ATOM 1243 C CA . ASN A 1 677 ? 300.019 186.992 244.506 1.00 1.11 677 ASN A CA 1
ATOM 1244 C C . ASN A 1 677 ? 301.505 187.120 244.823 1.00 1.11 677 ASN A C 1
ATOM 1245 O O . ASN A 1 677 ? 302.023 188.234 244.944 1.00 1.11 677 ASN A O 1
ATOM 1250 N N . VAL A 1 678 ? 302.205 185.995 244.983 1.00 0.59 678 VAL A N 1
ATOM 1251 C CA . VAL A 1 678 ? 303.638 186.067 245.256 1.00 0.59 678 VAL A CA 1
ATOM 1252 C C . VAL A 1 678 ? 304.389 186.606 244.047 1.00 0.59 678 VAL A C 1
ATOM 1253 O O . VAL A 1 678 ? 305.511 187.110 244.177 1.00 0.59 678 VAL A O 1
ATOM 1257 N N . ASN A 1 679 ? 303.795 186.503 242.857 1.00 0.62 679 ASN A N 1
ATOM 1258 C CA . ASN A 1 679 ? 304.403 187.107 241.677 1.00 0.62 679 ASN A CA 1
ATOM 1259 C C . ASN A 1 679 ? 304.321 188.629 241.734 1.00 0.62 679 ASN A C 1
ATOM 1260 O O . ASN A 1 679 ? 305.099 189.321 241.069 1.00 0.62 679 ASN A O 1
ATOM 1265 N N . PHE A 1 680 ? 303.377 189.167 242.513 1.00 0.79 680 PHE A N 1
ATOM 1266 C CA . PHE A 1 680 ? 303.330 190.608 242.745 1.00 0.79 680 PHE A CA 1
ATOM 1267 C C . PHE A 1 680 ? 304.600 191.085 243.438 1.00 0.79 680 PHE A C 1
ATOM 1268 O O . PHE A 1 680 ? 305.259 192.028 242.987 1.00 0.79 680 PHE A O 1
ATOM 1276 N N . PHE A 1 681 ? 304.947 190.442 244.555 1.00 2.03 681 PHE A N 1
ATOM 1277 C CA . PHE A 1 681 ? 306.182 190.782 245.249 1.00 2.03 681 PHE A CA 1
ATOM 1278 C C . PHE A 1 681 ? 307.391 190.481 244.378 1.00 2.03 681 PHE A C 1
ATOM 1279 O O . PHE A 1 681 ? 308.343 191.267 244.325 1.00 2.03 681 PHE A O 1
ATOM 1287 N N . LYS A 1 682 ? 307.363 189.343 243.687 1.00 1.03 682 LYS A N 1
ATOM 1288 C CA . LYS A 1 682 ? 308.501 188.870 242.911 1.00 1.03 682 LYS A CA 1
ATOM 1289 C C . LYS A 1 682 ? 309.006 189.921 241.930 1.00 1.03 682 LYS A C 1
ATOM 1290 O O . LYS A 1 682 ? 310.201 190.224 241.886 1.00 1.03 682 LYS A O 1
ATOM 1296 N N . PHE A 1 683 ? 308.100 190.494 241.137 1.00 1.55 683 PHE A N 1
ATOM 1297 C CA . PHE A 1 683 ? 308.502 191.551 240.216 1.00 1.55 683 PHE A CA 1
ATOM 1298 C C . PHE A 1 683 ? 308.718 192.876 240.936 1.00 1.55 683 PHE A C 1
ATOM 1299 O O . PHE A 1 683 ? 309.364 193.775 240.388 1.00 1.55 683 PHE A O 1
ATOM 1307 N N . SER A 1 684 ? 308.176 193.026 242.146 1.00 3.48 684 SER A N 1
ATOM 1308 C CA . SER A 1 684 ? 308.333 194.280 242.875 1.00 3.48 684 SER A CA 1
ATOM 1309 C C . SER A 1 684 ? 309.795 194.533 243.224 1.00 3.48 684 SER A C 1
ATOM 1310 O O . SER A 1 684 ? 310.406 195.490 242.738 1.00 3.48 684 SER A O 1
ATOM 1313 N N . PHE A 1 685 ? 310.380 193.672 244.061 1.00 4.53 685 PHE A N 1
ATOM 1314 C CA . PHE A 1 685 ? 311.758 193.886 244.487 1.00 4.53 685 PHE A CA 1
ATOM 1315 C C . PHE A 1 685 ? 312.780 193.290 243.527 1.00 4.53 685 PHE A C 1
ATOM 1316 O O . PHE A 1 685 ? 313.982 193.386 243.794 1.00 4.53 685 PHE A O 1
ATOM 1324 N N . GLU A 1 686 ? 312.341 192.671 242.430 1.00 2.42 686 GLU A N 1
ATOM 1325 C CA . GLU A 1 686 ? 313.271 192.375 241.345 1.00 2.42 686 GLU A CA 1
ATOM 1326 C C . GLU A 1 686 ? 313.394 193.570 240.407 1.00 2.42 686 GLU A C 1
ATOM 1327 O O . GLU A 1 686 ? 314.438 193.773 239.779 1.00 2.42 686 GLU A O 1
ATOM 1333 N N . LYS A 1 687 ? 312.334 194.375 240.306 1.00 4.13 687 LYS A N 1
ATOM 1334 C CA . LYS A 1 687 ? 312.435 195.656 239.615 1.00 4.13 687 LYS A CA 1
ATOM 1335 C C . LYS A 1 687 ? 313.254 196.650 240.428 1.00 4.13 687 LYS A C 1
ATOM 1336 O O . LYS A 1 687 ? 314.009 197.452 239.865 1.00 4.13 687 LYS A O 1
ATOM 1342 N N . GLN A 1 688 ? 313.121 196.610 241.756 1.00 5.23 688 GLN A N 1
ATOM 1343 C CA . GLN A 1 688 ? 313.873 197.528 242.605 1.00 5.23 688 GLN A CA 1
ATOM 1344 C C . GLN A 1 688 ? 315.372 197.299 242.473 1.00 5.23 688 GLN A C 1
ATOM 1345 O O . GLN A 1 688 ? 316.157 198.255 242.486 1.00 5.23 688 GLN A O 1
ATOM 1351 N N . ILE A 1 689 ? 315.792 196.038 242.355 1.00 4.79 689 ILE A N 1
ATOM 1352 C CA . ILE A 1 689 ? 317.206 195.744 242.149 1.00 4.79 689 ILE A CA 1
ATOM 1353 C C . ILE A 1 689 ? 317.678 196.303 240.813 1.00 4.79 689 ILE A C 1
ATOM 1354 O O . ILE A 1 689 ? 318.768 196.880 240.714 1.00 4.79 689 ILE A O 1
ATOM 1359 N N . LEU A 1 690 ? 316.868 196.149 239.766 1.00 5.46 690 LEU A N 1
ATOM 1360 C CA . LEU A 1 690 ? 317.268 196.630 238.448 1.00 5.46 690 LEU A CA 1
ATOM 1361 C C . LEU A 1 690 ? 317.435 198.145 238.437 1.00 5.46 690 LEU A C 1
ATOM 1362 O O . LEU A 1 690 ? 318.377 198.672 237.836 1.00 5.46 690 LEU A O 1
ATOM 1367 N N . LEU A 1 691 ? 316.526 198.866 239.098 1.00 7.85 691 LEU A N 1
ATOM 1368 C CA . LEU A 1 691 ? 316.577 200.324 239.046 1.00 7.85 691 LEU A CA 1
ATOM 1369 C C . LEU A 1 691 ? 317.685 200.880 239.934 1.00 7.85 691 LEU A C 1
ATOM 1370 O O . LEU A 1 691 ? 318.112 202.025 239.751 1.00 7.85 691 LEU A O 1
ATOM 1375 N N . ASN A 1 692 ? 318.157 200.097 240.908 1.00 7.45 692 ASN A N 1
ATOM 1376 C CA . ASN A 1 692 ? 319.260 200.576 241.735 1.00 7.45 692 ASN A CA 1
ATOM 1377 C C . ASN A 1 692 ? 320.602 200.041 241.250 1.00 7.45 692 ASN A C 1
ATOM 1378 O O . ASN A 1 692 ? 321.647 200.621 241.566 1.00 7.45 692 ASN A O 1
ATOM 1383 N N . GLN A 1 693 ? 320.596 198.940 240.496 1.00 3.21 693 GLN A N 1
ATOM 1384 C CA . GLN A 1 693 ? 321.835 198.455 239.894 1.00 3.21 693 GLN A CA 1
ATOM 1385 C C . GLN A 1 693 ? 322.372 199.452 238.877 1.00 3.21 693 GLN A C 1
ATOM 1386 O O . GLN A 1 693 ? 323.585 199.675 238.799 1.00 3.21 693 GLN A O 1
ATOM 1392 N N . ILE A 1 694 ? 321.485 200.064 238.088 1.00 0.12 694 ILE A N 1
ATOM 1393 C CA . ILE A 1 694 ? 321.923 201.052 237.108 1.00 0.12 694 ILE A CA 1
ATOM 1394 C C . ILE A 1 694 ? 322.441 202.307 237.803 1.00 0.12 694 ILE A C 1
ATOM 1395 O O . ILE A 1 694 ? 323.391 202.943 237.333 1.00 0.12 694 ILE A O 1
ATOM 1400 N N . ASN A 1 695 ? 321.822 202.689 238.922 1.00 5.00 695 ASN A N 1
ATOM 1401 C CA . ASN A 1 695 ? 322.294 203.851 239.670 1.00 5.00 695 ASN A CA 1
ATOM 1402 C C . ASN A 1 695 ? 323.690 203.608 240.226 1.00 5.00 695 ASN A C 1
ATOM 1403 O O . ASN A 1 695 ? 324.567 204.475 240.141 1.00 5.00 695 ASN A O 1
ATOM 1408 N N . LYS A 1 696 ? 323.913 202.425 240.801 1.00 1.33 696 LYS A N 1
ATOM 1409 C CA . LYS A 1 696 ? 325.241 202.073 241.291 1.00 1.33 696 LYS A CA 1
ATOM 1410 C C . LYS A 1 696 ? 326.223 201.900 240.140 1.00 1.33 696 LYS A C 1
ATOM 1411 O O . LYS A 1 696 ? 327.395 202.279 240.249 1.00 1.33 696 LYS A O 1
ATOM 1417 N N . LEU A 1 697 ? 325.763 201.321 239.028 1.00 1.11 697 LEU A N 1
ATOM 1418 C CA . LEU A 1 697 ? 326.623 201.153 237.862 1.00 1.11 697 LEU A CA 1
ATOM 1419 C C . LEU A 1 697 ? 327.027 202.498 237.274 1.00 1.11 697 LEU A C 1
ATOM 1420 O O . LEU A 1 697 ? 328.179 202.681 236.865 1.00 1.11 697 LEU A O 1
ATOM 1425 N N . ARG A 1 698 ? 326.095 203.452 237.219 1.00 5.00 698 ARG A N 1
ATOM 1426 C CA . ARG A 1 698 ? 326.415 204.763 236.662 1.00 5.00 698 ARG A CA 1
ATOM 1427 C C . ARG A 1 698 ? 327.348 205.543 237.579 1.00 5.00 698 ARG A C 1
ATOM 1428 O O . ARG A 1 698 ? 328.295 206.185 237.111 1.00 5.00 698 ARG A O 1
ATOM 1436 N N . PHE A 1 699 ? 327.089 205.511 238.889 1.00 4.87 699 PHE A N 1
ATOM 1437 C CA . PHE A 1 699 ? 327.948 206.222 239.829 1.00 4.87 699 PHE A CA 1
ATOM 1438 C C . PHE A 1 699 ? 329.361 205.653 239.830 1.00 4.87 699 PHE A C 1
ATOM 1439 O O . PHE A 1 699 ? 330.341 206.406 239.825 1.00 4.87 699 PHE A O 1
ATOM 1447 N N . TRP A 1 700 ? 329.485 204.325 239.841 1.00 7.56 700 TRP A N 1
ATOM 1448 C CA . TRP A 1 700 ? 330.809 203.713 239.809 1.00 7.56 700 TRP A CA 1
ATOM 1449 C C . TRP A 1 700 ? 331.512 203.988 238.486 1.00 7.56 700 TRP A C 1
ATOM 1450 O O . TRP A 1 700 ? 332.726 204.214 238.455 1.00 7.56 700 TRP A O 1
ATOM 1461 N N . THR A 1 701 ? 330.765 203.961 237.379 1.00 7.74 701 THR A N 1
ATOM 1462 C CA . THR A 1 701 ? 331.368 204.226 236.077 1.00 7.74 701 THR A CA 1
ATOM 1463 C C . THR A 1 701 ? 331.914 205.645 236.003 1.00 7.74 701 THR A C 1
ATOM 1464 O O . THR A 1 701 ? 333.007 205.869 235.473 1.00 7.74 701 THR A O 1
ATOM 1468 N N . ASP A 1 702 ? 331.168 206.616 236.536 1.00 7.11 702 ASP A N 1
ATOM 1469 C CA . ASP A 1 702 ? 331.622 208.002 236.516 1.00 7.11 702 ASP A CA 1
ATOM 1470 C C . ASP A 1 702 ? 332.847 208.207 237.398 1.00 7.11 702 ASP A C 1
ATOM 1471 O O . ASP A 1 702 ? 333.618 209.148 237.178 1.00 7.11 702 ASP A O 1
ATOM 1476 N N . LEU A 1 703 ? 333.049 207.341 238.391 1.00 3.64 703 LEU A N 1
ATOM 1477 C CA . LEU A 1 703 ? 334.211 207.474 239.260 1.00 3.64 703 LEU A CA 1
ATOM 1478 C C . LEU A 1 703 ? 335.508 207.175 238.517 1.00 3.64 703 LEU A C 1
ATOM 1479 O O . LEU A 1 703 ? 336.558 207.728 238.859 1.00 3.64 703 LEU A O 1
ATOM 1484 N N . CYS A 1 704 ? 335.458 206.308 237.504 1.00 3.36 704 CYS A N 1
ATOM 1485 C CA . CYS A 1 704 ? 336.678 205.932 236.792 1.00 3.36 704 CYS A CA 1
ATOM 1486 C C . CYS A 1 704 ? 337.342 207.107 236.083 1.00 3.36 704 CYS A C 1
ATOM 1487 O O . CYS A 1 704 ? 338.561 207.280 236.243 1.00 3.36 704 CYS A O 1
ATOM 1490 N N . PRO A 1 705 ? 336.642 207.932 235.291 1.00 4.64 705 PRO A N 1
ATOM 1491 C CA . PRO A 1 705 ? 337.312 209.125 234.753 1.00 4.64 705 PRO A CA 1
ATOM 1492 C C . PRO A 1 705 ? 337.729 210.109 235.829 1.00 4.64 705 PRO A C 1
ATOM 1493 O O . PRO A 1 705 ? 338.633 210.917 235.591 1.00 4.64 705 PRO A O 1
ATOM 1497 N N . ASN A 1 706 ? 337.098 210.072 237.004 1.00 3.11 706 ASN A N 1
ATOM 1498 C CA . ASN A 1 706 ? 337.506 210.962 238.086 1.00 3.11 706 ASN A CA 1
ATOM 1499 C C . ASN A 1 706 ? 338.877 210.572 238.627 1.00 3.11 706 ASN A C 1
ATOM 1500 O O . ASN A 1 706 ? 339.761 211.423 238.780 1.00 3.11 706 ASN A O 1
ATOM 1505 N N . ILE A 1 707 ? 339.073 209.285 238.921 1.00 2.00 707 ILE A N 1
ATOM 1506 C CA . ILE A 1 707 ? 340.375 208.831 239.398 1.00 2.00 707 ILE A CA 1
ATOM 1507 C C . ILE A 1 707 ? 341.400 208.873 238.270 1.00 2.00 707 ILE A C 1
ATOM 1508 O O . ILE A 1 707 ? 342.560 209.243 238.485 1.00 2.00 707 ILE A O 1
ATOM 1513 N N . MET A 1 708 ? 340.989 208.518 237.049 1.00 0.81 708 MET A N 1
ATOM 1514 C CA . MET A 1 708 ? 341.921 208.507 235.926 1.00 0.81 708 MET A CA 1
ATOM 1515 C C . MET A 1 708 ? 342.345 209.915 235.525 1.00 0.81 708 MET A C 1
ATOM 1516 O O . MET A 1 708 ? 343.428 210.093 234.956 1.00 0.81 708 MET A O 1
ATOM 1521 N N . ASN A 1 709 ? 341.510 210.920 235.800 1.00 0.36 709 ASN A N 1
ATOM 1522 C CA . ASN A 1 709 ? 341.905 212.298 235.530 1.00 0.36 709 ASN A CA 1
ATOM 1523 C C . ASN A 1 709 ? 343.038 212.734 236.450 1.00 0.36 709 ASN A C 1
ATOM 1524 O O . ASN A 1 709 ? 343.925 213.492 236.039 1.00 0.36 709 ASN A O 1
ATOM 1529 N N . PHE A 1 710 ? 343.023 212.271 237.702 1.00 0.58 710 PHE A N 1
ATOM 1530 C CA . PHE A 1 710 ? 344.068 212.664 238.641 1.00 0.58 710 PHE A CA 1
ATOM 1531 C C . PHE A 1 710 ? 345.418 212.078 238.246 1.00 0.58 710 PHE A C 1
ATOM 1532 O O . PHE A 1 710 ? 346.463 212.656 238.561 1.00 0.58 710 PHE A O 1
ATOM 1540 N N . PHE A 1 711 ? 345.422 210.936 237.554 1.00 0.59 711 PHE A N 1
ATOM 1541 C CA . PHE A 1 711 ? 346.677 210.419 237.018 1.00 0.59 711 PHE A CA 1
ATOM 1542 C C . PHE A 1 711 ? 347.251 211.356 235.962 1.00 0.59 711 PHE A C 1
ATOM 1543 O O . PHE A 1 711 ? 348.469 211.565 235.904 1.00 0.59 711 PHE A O 1
ATOM 1551 N N . TRP A 1 712 ? 346.392 211.917 235.111 1.00 0.83 712 TRP A N 1
ATOM 1552 C CA . TRP A 1 712 ? 346.873 212.773 234.032 1.00 0.83 712 TRP A CA 1
ATOM 1553 C C . TRP A 1 712 ? 347.510 214.049 234.572 1.00 0.83 712 TRP A C 1
ATOM 1554 O O . TRP A 1 712 ? 348.548 214.493 234.070 1.00 0.83 712 TRP A O 1
ATOM 1565 N N . THR A 1 713 ? 346.902 214.654 235.593 1.00 0.99 713 THR A N 1
ATOM 1566 C CA . THR A 1 713 ? 347.410 215.909 236.134 1.00 0.99 713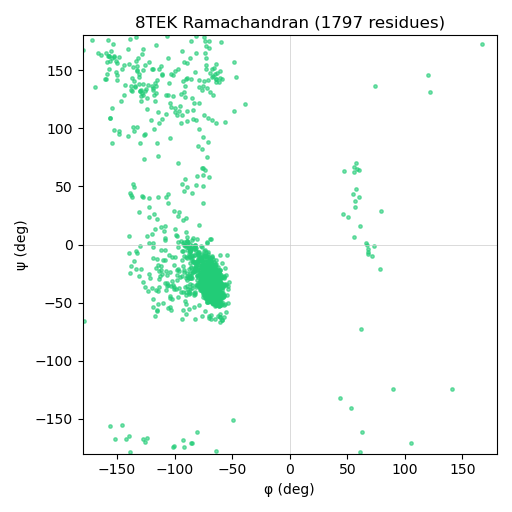 THR A CA 1
ATOM 1567 C C . THR A 1 713 ? 348.482 215.714 237.198 1.00 0.99 713 THR A C 1
ATOM 1568 O O . THR A 1 713 ? 349.060 216.704 237.655 1.00 0.99 713 THR A O 1
ATOM 1572 N N . ASP A 1 714 ? 348.761 214.477 237.603 1.00 0.84 714 ASP A N 1
ATOM 1573 C CA . ASP A 1 714 ? 349.783 214.213 238.608 1.00 0.84 714 ASP A CA 1
ATOM 1574 C C . ASP A 1 714 ? 351.089 213.711 238.016 1.00 0.84 714 ASP A C 1
ATOM 1575 O O . ASP A 1 714 ? 352.154 213.986 238.576 1.00 0.84 714 ASP A O 1
ATOM 1580 N N . LYS A 1 715 ? 351.034 212.982 236.901 1.00 1.06 715 LYS A N 1
ATOM 1581 C CA . LYS A 1 715 ? 352.262 212.466 236.306 1.00 1.06 715 LYS A CA 1
ATOM 1582 C C . LYS A 1 715 ? 353.028 213.564 235.580 1.00 1.06 715 LYS A C 1
ATOM 1583 O O . LYS A 1 715 ? 354.264 213.568 235.579 1.00 1.06 715 LYS A O 1
ATOM 1589 N N . ASN A 1 716 ? 352.313 214.502 234.954 1.00 1.26 716 ASN A N 1
ATOM 1590 C CA . ASN A 1 716 ? 352.987 215.595 234.263 1.00 1.26 716 ASN A CA 1
ATOM 1591 C C . ASN A 1 716 ? 353.555 216.620 235.241 1.00 1.26 716 ASN A C 1
ATOM 1592 O O . ASN A 1 716 ? 354.666 217.121 235.037 1.00 1.26 716 ASN A O 1
ATOM 1597 N N . GLN A 1 717 ? 352.814 216.939 236.305 1.00 1.57 717 GLN A N 1
ATOM 1598 C CA . GLN A 1 717 ? 353.326 217.859 237.316 1.00 1.57 717 GLN A CA 1
ATOM 1599 C C . GLN A 1 717 ? 354.456 217.250 238.132 1.00 1.57 717 GLN A C 1
ATOM 1600 O O . GLN A 1 717 ? 355.201 217.989 238.783 1.00 1.57 717 GLN A O 1
ATOM 1606 N N . SER A 1 718 ? 354.605 215.927 238.110 1.00 1.55 718 SER A N 1
ATOM 1607 C CA . SER A 1 718 ? 355.732 215.274 238.761 1.00 1.55 718 SER A CA 1
ATOM 1608 C C . SER A 1 718 ? 356.985 215.291 237.901 1.00 1.55 718 SER A C 1
ATOM 1609 O O . SER A 1 718 ? 358.019 214.770 238.331 1.00 1.55 718 SER A O 1
ATOM 1612 N N . LYS A 1 719 ? 356.913 215.864 236.703 1.00 2.55 719 LYS A N 1
ATOM 1613 C CA . LYS A 1 719 ? 358.055 216.026 235.813 1.00 2.55 719 LYS A CA 1
ATOM 1614 C C . LYS A 1 719 ? 358.163 217.471 235.352 1.00 2.55 719 LYS A C 1
ATOM 1615 O O . LYS A 1 719 ? 358.437 217.753 234.181 1.00 2.55 719 LYS A O 1
ATOM 1621 N N . LYS A 1 720 ? 357.943 218.421 236.276 1.00 3.19 720 LYS A N 1
ATOM 1622 C CA . LYS A 1 720 ? 357.999 219.832 235.934 1.00 3.19 720 LYS A CA 1
ATOM 1623 C C . LYS A 1 720 ? 359.407 220.373 236.156 1.00 3.19 720 LYS A C 1
ATOM 1624 O O . LYS A 1 720 ? 360.182 219.796 236.923 1.00 3.19 720 LYS A O 1
ATOM 1630 N N . PRO A 1 721 ? 359.780 221.467 235.483 1.00 4.73 721 PRO A N 1
ATOM 1631 C CA . PRO A 1 721 ? 361.177 221.933 235.560 1.00 4.73 721 PRO A CA 1
ATOM 1632 C C . PRO A 1 721 ? 361.658 222.278 236.962 1.00 4.73 721 PRO A C 1
ATOM 1633 O O . PRO A 1 721 ? 362.843 222.086 237.257 1.00 4.73 721 PRO A O 1
ATOM 1637 N N . VAL A 1 722 ? 360.783 222.783 237.840 1.00 4.40 722 VAL A N 1
ATOM 1638 C CA . VAL A 1 722 ? 361.222 223.279 239.141 1.00 4.40 722 VAL A CA 1
ATOM 1639 C C . VAL A 1 722 ? 361.448 222.161 240.153 1.00 4.40 722 VAL A C 1
ATOM 1640 O O . VAL A 1 722 ? 362.161 222.371 241.144 1.00 4.40 722 VAL A O 1
ATOM 1644 N N . ASN A 1 723 ? 360.886 220.970 239.927 1.00 5.80 723 ASN A N 1
ATOM 1645 C CA . ASN A 1 723 ? 360.984 219.913 240.931 1.00 5.80 723 ASN A CA 1
ATOM 1646 C C . ASN A 1 723 ? 362.430 219.476 241.140 1.00 5.80 723 ASN A C 1
ATOM 1647 O O . ASN A 1 723 ? 362.820 219.117 242.258 1.00 5.80 723 ASN A O 1
ATOM 1652 N N . CYS A 1 724 ? 363.236 219.492 240.078 1.00 8.28 724 CYS A N 1
ATOM 1653 C CA . CYS A 1 724 ? 364.658 219.197 240.184 1.00 8.28 724 CYS A CA 1
ATOM 1654 C C . CYS A 1 724 ? 365.490 220.418 240.550 1.00 8.28 724 CYS A C 1
ATOM 1655 O O . CYS A 1 724 ? 366.667 220.264 240.893 1.00 8.28 724 CYS A O 1
ATOM 1658 N N . ILE A 1 725 ? 364.911 221.619 240.487 1.00 6.58 725 ILE A N 1
ATOM 1659 C CA . ILE A 1 725 ? 365.631 222.812 240.917 1.00 6.58 725 ILE A CA 1
ATOM 1660 C C . ILE A 1 725 ? 365.841 222.787 242.425 1.00 6.58 725 ILE A C 1
ATOM 1661 O O . ILE A 1 725 ? 366.914 223.148 242.923 1.00 6.58 725 ILE A O 1
ATOM 1666 N N . THR A 1 726 ? 364.825 222.361 243.173 1.00 6.18 726 THR A N 1
ATOM 1667 C CA . THR A 1 726 ? 364.992 222.137 244.601 1.00 6.18 726 THR A CA 1
ATOM 1668 C C . THR A 1 726 ? 366.037 221.050 244.827 1.00 6.18 726 THR A C 1
ATOM 1669 O O . THR A 1 726 ? 366.097 220.062 244.090 1.00 6.18 726 THR A O 1
ATOM 1673 N N . LYS A 1 727 ? 366.880 221.250 245.844 1.00 5.56 727 LYS A N 1
ATOM 1674 C CA . LYS A 1 727 ? 368.006 220.347 246.072 1.00 5.56 727 LYS A CA 1
ATOM 1675 C C . LYS A 1 727 ? 367.534 218.921 246.327 1.00 5.56 727 LYS A C 1
ATOM 1676 O O . LYS A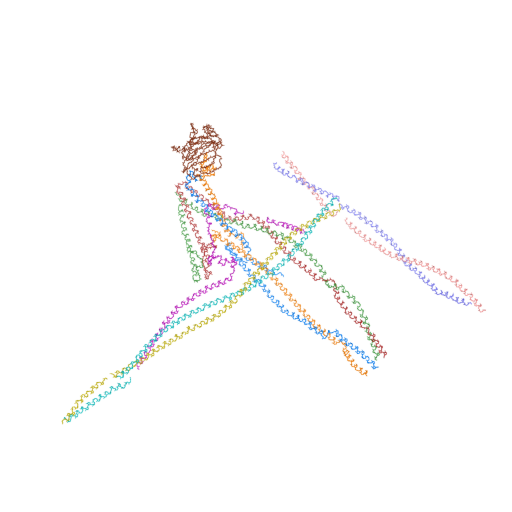 1 727 ? 368.027 217.970 245.710 1.00 5.56 727 LYS A O 1
ATOM 1682 N N . MET A 1 728 ? 366.579 218.755 247.236 1.00 6.33 728 MET A N 1
ATOM 1683 C CA . MET A 1 728 ? 366.005 217.453 247.545 1.00 6.33 728 MET A CA 1
ATOM 1684 C C . MET A 1 728 ? 364.724 217.278 246.739 1.00 6.33 728 MET A C 1
ATOM 1685 O O . MET A 1 728 ? 363.752 218.012 246.942 1.00 6.33 728 MET A O 1
ATOM 1690 N N . LYS A 1 729 ? 364.733 216.309 245.827 1.00 7.29 729 LYS A N 1
ATOM 1691 C CA . LYS A 1 729 ? 363.604 216.108 244.930 1.00 7.29 729 LYS A CA 1
ATOM 1692 C C . LYS A 1 729 ? 362.355 215.716 245.707 1.00 7.29 729 LYS A C 1
ATOM 1693 O O . LYS A 1 729 ? 362.421 214.976 246.691 1.00 7.29 729 LYS A O 1
ATOM 1699 N N . ASN A 1 730 ? 361.207 216.223 245.254 1.00 6.03 730 ASN A N 1
ATOM 1700 C CA . ASN A 1 730 ? 359.943 215.875 245.891 1.00 6.03 730 ASN A CA 1
ATOM 1701 C C . ASN A 1 730 ? 359.615 214.399 245.717 1.00 6.03 730 ASN A C 1
ATOM 1702 O O . ASN A 1 730 ? 358.892 213.821 246.537 1.00 6.03 730 ASN A O 1
ATOM 1707 N N . GLN A 1 731 ? 360.125 213.776 244.653 1.00 10.11 731 GLN A N 1
ATOM 1708 C CA . GLN A 1 731 ? 359.782 212.387 244.362 1.00 10.11 731 GLN A CA 1
ATOM 1709 C C . GLN A 1 731 ? 360.433 211.426 245.351 1.00 10.11 731 GLN A C 1
ATOM 1710 O O . GLN A 1 731 ? 359.764 210.547 245.908 1.00 10.11 731 GLN A O 1
ATOM 1716 N N . ARG A 1 732 ? 361.740 211.573 245.585 1.00 8.46 732 ARG A N 1
ATOM 1717 C CA . ARG A 1 732 ? 362.460 210.567 246.358 1.00 8.46 732 ARG A CA 1
ATOM 1718 C C . ARG A 1 732 ? 362.195 210.680 247.855 1.00 8.46 732 ARG A C 1
ATOM 1719 O O . ARG A 1 732 ? 362.266 209.672 248.566 1.00 8.46 732 ARG A O 1
ATOM 1727 N N . ILE A 1 733 ? 361.900 211.882 248.354 1.00 8.08 733 ILE A N 1
ATOM 1728 C CA . ILE A 1 733 ? 361.633 212.039 249.780 1.00 8.08 733 ILE A CA 1
ATOM 1729 C C . ILE A 1 733 ? 360.305 211.393 250.151 1.00 8.08 733 ILE A C 1
ATOM 1730 O O . ILE A 1 733 ? 360.178 210.767 251.211 1.00 8.08 733 ILE A O 1
ATOM 1735 N N . PHE A 1 734 ? 359.301 211.525 249.291 1.00 8.20 734 PHE A N 1
ATOM 1736 C CA . PHE A 1 734 ? 357.993 210.931 249.544 1.00 8.20 734 PHE A CA 1
ATOM 1737 C C . PHE A 1 734 ? 357.679 209.848 248.518 1.00 8.20 734 PHE A C 1
ATOM 1738 O O . PHE A 1 734 ? 358.569 209.126 248.070 1.00 8.20 734 PHE A O 1
ATOM 1746 N N . PHE B 2 253 ? 159.255 214.909 243.689 1.00 24.17 253 PHE B N 1
ATOM 1747 C CA . PHE B 2 253 ? 160.604 215.438 243.844 1.00 24.17 253 PHE B CA 1
ATOM 1748 C C . PHE B 2 253 ? 161.494 214.456 244.597 1.00 24.17 253 PHE B C 1
ATOM 1749 O O . PHE B 2 253 ? 162.509 213.995 244.072 1.00 24.17 253 PHE B O 1
ATOM 1757 N N . TYR B 2 254 ? 161.109 214.146 245.837 1.00 24.10 254 TYR B N 1
ATOM 1758 C CA . TYR B 2 254 ? 161.890 213.214 246.645 1.00 24.10 254 TYR B CA 1
ATOM 1759 C C . TYR B 2 254 ? 161.898 211.820 246.030 1.00 24.10 254 TYR B C 1
ATOM 1760 O O . TYR B 2 254 ? 162.934 211.145 246.020 1.00 24.10 254 TYR B O 1
ATOM 1769 N N . HIS B 2 255 ? 160.749 211.368 245.520 1.00 23.91 255 HIS B N 1
ATOM 1770 C CA . HIS B 2 255 ? 160.691 210.061 244.874 1.00 23.91 255 HIS B CA 1
ATOM 1771 C C . HIS B 2 255 ? 161.566 210.020 243.627 1.00 23.91 255 HIS B C 1
ATOM 1772 O O . HIS B 2 255 ? 162.283 209.040 243.395 1.00 23.91 255 HIS B O 1
ATOM 1779 N N . ALA B 2 256 ? 161.516 211.075 242.811 1.00 23.61 256 ALA B N 1
ATOM 1780 C CA . ALA B 2 256 ? 162.366 211.136 241.626 1.00 23.61 256 ALA B CA 1
ATOM 1781 C C . ALA B 2 256 ? 163.840 211.213 242.005 1.00 23.61 256 ALA B C 1
ATOM 1782 O O . ALA B 2 256 ? 164.685 210.569 241.370 1.00 23.61 256 ALA B O 1
ATOM 1784 N N . HIS B 2 257 ? 164.168 211.999 243.033 1.00 23.62 257 HIS B N 1
ATOM 1785 C CA . HIS B 2 257 ? 165.557 212.109 243.469 1.00 23.62 257 HIS B CA 1
ATOM 1786 C C . HIS B 2 257 ? 166.059 210.798 244.060 1.00 23.62 257 HIS B C 1
ATOM 1787 O O . HIS B 2 257 ? 167.226 210.435 243.874 1.00 23.62 257 HIS B O 1
ATOM 1794 N N . ASN B 2 258 ? 165.195 210.080 244.783 1.00 22.58 258 ASN B N 1
ATOM 1795 C CA . ASN B 2 258 ? 165.608 208.824 245.401 1.00 22.58 258 ASN B CA 1
ATOM 1796 C C . ASN B 2 258 ? 166.002 207.790 244.353 1.00 22.58 258 ASN B C 1
ATOM 1797 O O . ASN B 2 258 ? 167.000 207.079 244.519 1.00 22.58 258 ASN B O 1
ATOM 1802 N N . LYS B 2 259 ? 165.226 207.686 243.271 1.00 20.42 259 LYS B N 1
ATOM 1803 C CA . LYS B 2 259 ? 165.580 206.760 242.201 1.00 20.42 259 LYS B CA 1
ATOM 1804 C C . LYS B 2 259 ? 166.887 207.167 241.532 1.00 20.42 259 LYS B C 1
ATOM 1805 O O . LYS B 2 259 ? 167.731 206.315 241.230 1.00 20.42 259 LYS B O 1
ATOM 1811 N N . ASN B 2 260 ? 167.069 208.467 241.285 1.00 21.34 260 ASN B N 1
ATOM 1812 C CA . ASN B 2 260 ? 168.336 208.945 240.741 1.00 21.34 260 ASN B CA 1
ATOM 1813 C C . ASN B 2 260 ? 169.474 208.717 241.728 1.00 21.34 260 ASN B C 1
ATOM 1814 O O . ASN B 2 260 ? 170.587 208.354 241.332 1.00 21.34 260 ASN B O 1
ATOM 1819 N N . ARG B 2 261 ? 169.214 208.933 243.020 1.00 22.82 261 ARG B N 1
ATOM 1820 C CA . ARG B 2 261 ? 170.222 208.649 244.035 1.00 22.82 261 ARG B CA 1
ATOM 1821 C C . ARG B 2 261 ? 170.537 207.159 244.096 1.00 22.82 261 ARG B C 1
ATOM 1822 O O . ARG B 2 261 ? 171.697 206.770 244.276 1.00 22.82 261 ARG B O 1
ATOM 1830 N N . LYS B 2 262 ? 169.515 206.311 243.946 1.00 21.95 262 LYS B N 1
ATOM 1831 C CA . LYS B 2 262 ? 169.732 204.868 244.010 1.00 21.95 262 LYS B CA 1
ATOM 1832 C C . LYS B 2 262 ? 170.655 204.398 242.894 1.00 21.95 262 LYS B C 1
ATOM 1833 O O . LYS B 2 262 ? 171.497 203.515 243.106 1.00 21.95 262 LYS B O 1
ATOM 1839 N N . GLN B 2 263 ? 170.508 204.966 241.695 1.00 20.93 263 GLN B N 1
ATOM 1840 C CA . GLN B 2 263 ? 171.442 204.659 240.618 1.00 20.93 263 GLN B CA 1
ATOM 1841 C C . GLN B 2 263 ? 172.853 205.110 240.974 1.00 20.93 263 GLN B C 1
ATOM 1842 O O . GLN B 2 263 ? 173.827 204.391 240.719 1.00 20.93 263 GLN B O 1
ATOM 1848 N N . GLU B 2 264 ? 172.983 206.303 241.561 1.00 23.27 264 GLU B N 1
ATOM 1849 C CA . GLU B 2 264 ? 174.291 206.772 242.004 1.00 23.27 264 GLU B CA 1
ATOM 1850 C C . GLU B 2 264 ? 174.797 205.963 243.193 1.00 23.27 264 GLU B C 1
ATOM 1851 O O . GLU B 2 264 ? 175.998 205.692 243.300 1.00 23.27 264 GLU B O 1
ATOM 1857 N N . ILE B 2 265 ? 173.896 205.581 244.103 1.00 20.56 265 ILE B N 1
ATOM 1858 C CA . ILE B 2 265 ? 174.291 204.743 245.233 1.00 20.56 265 ILE B CA 1
ATOM 1859 C C . ILE B 2 265 ? 174.783 203.389 244.741 1.00 20.56 265 ILE B C 1
ATOM 1860 O O . ILE B 2 265 ? 175.817 202.884 245.197 1.00 20.56 265 ILE B O 1
ATOM 1865 N N . ASP B 2 266 ? 174.056 202.781 243.800 1.00 20.20 266 ASP B N 1
ATOM 1866 C CA . ASP B 2 266 ? 174.519 201.532 243.205 1.00 20.20 266 ASP B CA 1
ATOM 1867 C C . ASP B 2 266 ? 175.842 201.721 242.478 1.00 20.20 266 ASP B C 1
ATOM 1868 O O . ASP B 2 266 ? 176.653 200.791 242.413 1.00 20.20 266 ASP B O 1
ATOM 1873 N N . ARG B 2 267 ? 176.078 202.913 241.924 1.00 22.70 267 ARG B N 1
ATOM 1874 C CA . ARG B 2 267 ? 177.387 203.210 241.355 1.00 22.70 267 ARG B CA 1
ATOM 1875 C C . ARG B 2 267 ? 178.431 203.386 242.450 1.00 22.70 267 ARG B C 1
ATOM 1876 O O . ARG B 2 267 ? 179.571 202.933 242.305 1.00 22.70 267 ARG B O 1
ATOM 1884 N N . TYR B 2 268 ? 178.059 204.040 243.552 1.00 18.99 268 TYR B N 1
ATOM 1885 C CA . TYR B 2 268 ? 178.981 204.166 244.674 1.00 18.99 268 TYR B CA 1
ATOM 1886 C C . TYR B 2 268 ? 179.161 202.837 245.392 1.00 18.99 268 TYR B C 1
ATOM 1887 O O . TYR B 2 268 ? 180.234 202.571 245.945 1.00 18.99 268 TYR B O 1
ATOM 1896 N N . LEU B 2 269 ? 178.124 201.997 245.403 1.00 18.09 269 LEU B N 1
ATOM 1897 C CA . LEU B 2 269 ? 178.297 200.633 245.885 1.00 18.09 269 LEU B CA 1
ATOM 1898 C C . LEU B 2 269 ? 179.215 199.844 244.959 1.00 18.09 269 LEU B C 1
ATOM 1899 O O . LEU B 2 269 ? 180.191 199.237 245.413 1.00 18.09 269 LEU B O 1
ATOM 1904 N N . ARG B 2 270 ? 178.941 199.866 243.654 1.00 17.61 270 ARG B N 1
ATOM 1905 C CA . ARG B 2 270 ? 179.776 199.139 242.709 1.00 17.61 270 ARG B CA 1
ATOM 1906 C C . ARG B 2 270 ? 181.170 199.737 242.572 1.00 17.61 270 ARG B C 1
ATOM 1907 O O . ARG B 2 270 ? 182.086 199.040 242.123 1.00 17.61 270 ARG B O 1
ATOM 1915 N N . THR B 2 271 ? 181.351 201.006 242.944 1.00 14.94 271 THR B N 1
ATOM 1916 C CA . THR B 2 271 ? 182.694 201.572 242.997 1.00 14.94 271 THR B CA 1
ATOM 1917 C C . THR B 2 271 ? 183.545 200.863 244.042 1.00 14.94 271 THR B C 1
ATOM 1918 O O . THR B 2 271 ? 184.723 200.570 243.804 1.00 14.94 271 THR B O 1
ATOM 1922 N N . ILE B 2 272 ? 182.962 200.565 245.199 1.00 15.29 272 ILE B N 1
ATOM 1923 C CA . ILE B 2 272 ? 183.685 199.994 246.327 1.00 15.29 272 ILE B CA 1
ATOM 1924 C C . ILE B 2 272 ? 183.214 198.576 246.641 1.00 15.29 272 ILE B C 1
ATOM 1925 O O . ILE B 2 272 ? 184.027 197.663 246.763 1.00 15.29 272 ILE B O 1
ATOM 1930 N N . SER B 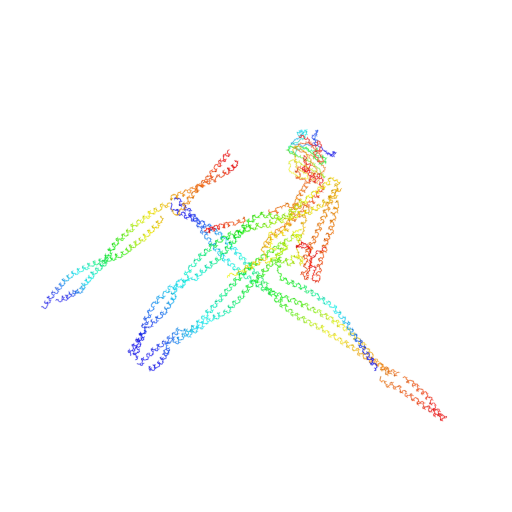2 273 ? 181.899 198.377 246.791 1.00 16.98 273 SER B N 1
ATOM 1931 C CA . SER B 2 273 ? 181.400 197.092 247.284 1.00 16.98 273 SER B CA 1
ATOM 1932 C C . SER B 2 273 ? 181.516 195.989 246.234 1.00 16.98 273 SER B C 1
ATOM 1933 O O . SER B 2 273 ? 181.931 194.869 246.553 1.00 16.98 273 SER B O 1
ATOM 1936 N N . SER B 2 274 ? 181.133 196.268 244.984 1.00 17.05 274 SER B N 1
ATOM 1937 C CA . SER B 2 274 ? 181.319 195.271 243.931 1.00 17.05 274 SER B CA 1
ATOM 1938 C C . SER B 2 274 ? 182.796 195.037 243.654 1.00 17.05 274 SER B C 1
ATOM 1939 O O . SER B 2 274 ? 183.174 193.991 243.115 1.00 17.05 274 SER B O 1
ATOM 1942 N N . LYS B 2 275 ? 183.637 195.995 244.022 1.00 15.41 275 LYS B N 1
ATOM 1943 C CA . LYS B 2 275 ? 185.085 195.910 243.908 1.00 15.41 275 LYS B CA 1
ATOM 1944 C C . LYS B 2 275 ? 185.666 195.738 245.309 1.00 15.41 275 LYS B C 1
ATOM 1945 O O . LYS B 2 275 ? 186.684 196.339 245.662 1.00 15.41 275 LYS B O 1
ATOM 1951 N N . LYS B 2 276 ? 184.990 194.916 246.117 1.00 16.29 276 LYS B N 1
ATOM 1952 C CA . LYS B 2 276 ? 185.032 194.925 247.574 1.00 16.29 276 LYS B CA 1
ATOM 1953 C C . LYS B 2 276 ? 186.456 195.012 248.101 1.00 16.29 276 LYS B C 1
ATOM 1954 O O . LYS B 2 276 ? 187.393 194.448 247.528 1.00 16.29 276 LYS B O 1
ATOM 1960 N N . ALA B 2 277 ? 186.595 195.732 249.219 1.00 15.30 277 ALA B N 1
ATOM 1961 C CA . ALA B 2 277 ? 187.902 196.100 249.743 1.00 15.30 277 ALA B CA 1
ATOM 1962 C C . ALA B 2 277 ? 188.651 196.880 248.673 1.00 15.30 277 ALA B C 1
ATOM 1963 O O . ALA B 2 277 ? 189.625 196.374 248.105 1.00 15.30 277 ALA B O 1
ATOM 1965 N N . LYS B 2 278 ? 188.209 198.109 248.382 1.00 16.48 278 LYS B N 1
ATOM 1966 C CA . LYS B 2 278 ? 188.691 198.833 247.208 1.00 16.48 278 LYS B CA 1
ATOM 1967 C C . LYS B 2 278 ? 190.144 199.227 247.431 1.00 16.48 278 LYS B C 1
ATOM 1968 O O . LYS B 2 278 ? 190.522 200.404 247.406 1.00 16.48 278 LYS B O 1
ATOM 1974 N N . ILE B 2 279 ? 190.955 198.203 247.668 1.00 14.68 279 ILE B N 1
ATOM 1975 C CA . ILE B 2 279 ? 192.404 198.250 247.688 1.00 14.68 279 ILE B CA 1
ATOM 1976 C C . ILE B 2 279 ? 192.831 197.042 246.869 1.00 14.68 279 ILE B C 1
ATOM 1977 O O . ILE B 2 279 ? 194.015 196.857 246.578 1.00 14.68 279 ILE B O 1
ATOM 1982 N N . ASP B 2 280 ? 191.844 196.232 246.462 1.00 14.18 280 ASP B N 1
ATOM 1983 C CA . ASP B 2 280 ? 192.113 194.885 245.963 1.00 14.18 280 ASP B CA 1
ATOM 1984 C C . ASP B 2 280 ? 193.002 194.888 244.719 1.00 14.18 280 ASP B C 1
ATOM 1985 O O . ASP B 2 280 ? 194.150 194.437 244.778 1.00 14.18 280 ASP B O 1
ATOM 1990 N N . LEU B 2 281 ? 192.520 195.412 243.593 1.00 13.78 281 LEU B N 1
ATOM 1991 C CA . LEU B 2 281 ? 193.338 195.392 242.383 1.00 13.78 281 LEU B CA 1
ATOM 1992 C C . LEU B 2 281 ? 194.476 196.400 242.463 1.00 13.78 281 LEU B C 1
ATOM 1993 O O . LEU B 2 281 ? 195.372 196.408 241.612 1.00 13.78 281 LEU B O 1
ATOM 1998 N N . MET B 2 282 ? 194.459 197.265 243.476 1.00 11.28 282 MET B N 1
ATOM 1999 C CA . MET B 2 282 ? 195.669 198.023 243.776 1.00 11.28 282 MET B CA 1
ATOM 2000 C C . MET B 2 282 ? 196.467 197.371 244.903 1.00 11.28 282 MET B C 1
ATOM 2001 O O . MET B 2 282 ? 197.545 197.859 245.263 1.00 11.28 282 MET B O 1
ATOM 2006 N N . LYS B 2 283 ? 195.964 196.268 245.478 1.00 12.98 283 LYS B N 1
ATOM 2007 C CA . LYS B 2 283 ? 196.840 195.429 246.294 1.00 12.98 283 LYS B CA 1
ATOM 2008 C C . LYS B 2 283 ? 197.199 194.144 245.559 1.00 12.98 283 LYS B C 1
ATOM 2009 O O . LYS B 2 283 ? 198.321 193.642 245.694 1.00 12.98 283 LYS B O 1
ATOM 2015 N N . LEU B 2 284 ? 196.266 193.599 244.771 1.00 11.84 284 LEU B N 1
ATOM 2016 C CA . LEU B 2 284 ? 196.607 192.488 243.888 1.00 11.84 284 LEU B CA 1
ATOM 2017 C C . LEU B 2 284 ? 197.667 192.903 242.878 1.00 11.84 284 LEU B C 1
ATOM 2018 O O . LEU B 2 284 ? 198.392 192.056 242.344 1.00 11.84 284 LEU B O 1
ATOM 2023 N N . LYS B 2 285 ? 197.771 194.203 242.600 1.00 11.79 285 LYS B N 1
ATOM 2024 C CA . LYS B 2 285 ? 198.878 194.674 241.781 1.00 11.79 285 LYS B CA 1
ATOM 2025 C C . LYS B 2 285 ? 200.108 194.986 242.628 1.00 11.79 285 LYS B C 1
ATOM 2026 O O . LYS B 2 285 ? 201.221 194.615 242.246 1.00 11.79 285 LYS B O 1
ATOM 2032 N N . ILE B 2 286 ? 199.935 195.610 243.798 1.00 14.21 286 ILE B N 1
ATOM 2033 C CA . ILE B 2 286 ? 201.106 196.044 244.556 1.00 14.21 286 ILE B CA 1
ATOM 2034 C C . ILE B 2 286 ? 201.857 194.834 245.097 1.00 14.21 286 ILE B C 1
ATOM 2035 O O . ILE B 2 286 ? 203.040 194.927 245.442 1.00 14.21 286 ILE B O 1
ATOM 2040 N N . LEU B 2 287 ? 201.189 193.679 245.177 1.00 10.88 287 LEU B N 1
ATOM 2041 C CA . LEU B 2 287 ? 201.918 192.454 245.483 1.00 10.88 287 LEU B CA 1
ATOM 2042 C C . LEU B 2 287 ? 202.598 191.898 244.239 1.00 10.88 287 LEU B C 1
ATOM 2043 O O . LEU B 2 287 ? 203.654 191.269 244.345 1.00 10.88 287 LEU B O 1
ATOM 2048 N N . GLN B 2 288 ? 202.016 192.124 243.059 1.00 9.89 288 GLN B N 1
ATOM 2049 C CA . GLN B 2 288 ? 202.633 191.651 241.821 1.00 9.89 288 GLN B CA 1
ATOM 2050 C C . GLN B 2 288 ? 203.899 192.439 241.500 1.00 9.89 288 GLN B C 1
ATOM 2051 O O . GLN B 2 288 ? 204.940 191.854 241.173 1.00 9.89 288 GLN B O 1
ATOM 2057 N N . HIS B 2 289 ? 203.826 193.772 241.577 1.00 11.38 289 HIS B N 1
ATOM 2058 C CA . HIS B 2 289 ? 205.035 194.591 241.496 1.00 11.38 289 HIS B CA 1
ATOM 2059 C C . HIS B 2 289 ? 205.998 194.240 242.624 1.00 11.38 289 HIS B C 1
ATOM 2060 O O . HIS B 2 289 ? 207.212 194.427 242.488 1.00 11.38 289 HIS B O 1
ATOM 2067 N N . CYS B 2 290 ? 205.476 193.731 243.744 1.00 7.57 290 CYS B N 1
ATOM 2068 C CA . CYS B 2 290 ? 206.323 193.226 244.820 1.00 7.57 290 CYS B CA 1
ATOM 2069 C C . CYS B 2 290 ? 206.702 191.766 244.601 1.00 7.57 290 CYS B C 1
ATOM 2070 O O . CYS B 2 290 ? 207.743 191.315 245.093 1.00 7.57 290 CYS B O 1
ATOM 2073 N N . LYS B 2 291 ? 205.867 191.005 243.889 1.00 6.32 291 LYS B N 1
ATOM 2074 C CA . LYS B 2 291 ? 206.223 189.624 243.572 1.00 6.32 291 LYS B CA 1
ATOM 2075 C C . LYS B 2 291 ? 207.391 189.578 242.599 1.00 6.32 291 LYS B C 1
ATOM 2076 O O . LYS B 2 291 ? 208.194 188.637 242.619 1.00 6.32 291 LYS B O 1
ATOM 2082 N N . GLU B 2 292 ? 207.503 190.589 241.742 1.00 7.38 292 GLU B N 1
ATOM 2083 C CA . GLU B 2 292 ? 208.607 190.671 240.800 1.00 7.38 292 GLU B CA 1
ATOM 2084 C C . GLU B 2 292 ? 209.845 191.319 241.412 1.00 7.38 292 GLU B C 1
ATOM 2085 O O . GLU B 2 292 ? 210.875 191.424 240.737 1.00 7.38 292 GLU B O 1
ATOM 2091 N N . PHE B 2 293 ? 209.777 191.740 242.679 1.00 7.55 293 PHE B N 1
ATOM 2092 C CA . PHE B 2 293 ? 210.989 192.074 243.419 1.00 7.55 293 PHE B CA 1
ATOM 2093 C C . PHE B 2 293 ? 211.923 190.874 243.478 1.00 7.55 293 PHE B C 1
ATOM 2094 O O . PHE B 2 293 ? 213.015 190.880 242.899 1.00 7.55 293 PHE B O 1
ATOM 2102 N N . ASN B 2 294 ? 211.475 189.818 244.161 1.00 7.05 294 ASN B N 1
ATOM 2103 C CA . ASN B 2 294 ? 212.326 188.659 244.409 1.00 7.05 294 ASN B CA 1
ATOM 2104 C C . ASN B 2 294 ? 212.633 187.915 243.116 1.00 7.05 294 ASN B C 1
ATOM 2105 O O . ASN B 2 294 ? 213.708 187.325 242.963 1.00 7.05 294 ASN B O 1
ATOM 2110 N N . ALA B 2 295 ? 211.692 187.928 242.172 1.00 7.02 295 ALA B N 1
ATOM 2111 C CA . ALA B 2 295 ? 211.894 187.234 240.906 1.00 7.02 295 ALA B CA 1
ATOM 2112 C C . ALA B 2 295 ? 212.987 187.873 240.062 1.00 7.02 295 ALA B C 1
ATOM 2113 O O . ALA B 2 295 ? 213.536 187.207 239.177 1.00 7.02 295 ALA B O 1
ATOM 2115 N N . ARG B 2 296 ? 213.316 189.142 240.304 1.00 7.58 296 ARG B N 1
ATOM 2116 C CA . ARG B 2 296 ? 214.324 189.822 239.505 1.00 7.58 296 ARG B CA 1
ATOM 2117 C C . ARG B 2 296 ? 215.526 190.306 240.309 1.00 7.58 296 ARG B C 1
ATOM 2118 O O . ARG B 2 296 ? 216.653 190.226 239.806 1.00 7.58 296 ARG B O 1
ATOM 2126 N N . ASN B 2 297 ? 215.335 190.792 241.537 1.00 5.77 297 ASN B N 1
ATOM 2127 C CA . ASN B 2 297 ? 216.462 191.334 242.283 1.00 5.77 297 ASN B CA 1
ATOM 2128 C C . ASN B 2 297 ? 217.348 190.248 242.876 1.00 5.77 297 ASN B C 1
ATOM 2129 O O . ASN B 2 297 ? 218.569 190.422 242.934 1.00 5.77 297 ASN B O 1
ATOM 2134 N N . SER B 2 298 ? 216.764 189.127 243.309 1.00 4.83 298 SER B N 1
ATOM 2135 C CA . SER B 2 298 ? 217.567 188.053 243.883 1.00 4.83 298 SER B CA 1
ATOM 2136 C C . SER B 2 298 ? 218.507 187.459 242.844 1.00 4.83 298 SER B C 1
ATOM 2137 O O . SER B 2 298 ? 219.708 187.311 243.090 1.00 4.83 298 SER B O 1
ATOM 2140 N N . ALA B 2 299 ? 217.977 187.125 241.666 1.00 3.82 299 ALA B N 1
ATOM 2141 C CA . ALA B 2 299 ? 218.808 186.539 240.619 1.00 3.82 299 ALA B CA 1
ATOM 2142 C C . ALA B 2 299 ? 219.878 187.516 240.152 1.00 3.82 299 ALA B C 1
ATOM 2143 O O . ALA B 2 299 ? 221.022 187.119 239.907 1.00 3.82 299 ALA B O 1
ATOM 2145 N N . LEU B 2 300 ? 219.523 188.797 240.019 1.00 4.24 300 LEU B N 1
ATOM 2146 C CA . LEU B 2 300 ? 220.495 189.791 239.575 1.00 4.24 300 LEU B CA 1
ATOM 2147 C C . LEU B 2 300 ? 221.612 189.979 240.597 1.00 4.24 300 LEU B C 1
ATOM 2148 O O . LEU B 2 300 ? 222.774 190.178 240.227 1.00 4.24 300 LEU B O 1
ATOM 2153 N N . LYS B 2 301 ? 221.280 189.939 241.889 1.00 3.83 301 LYS B N 1
ATOM 2154 C CA . LYS B 2 301 ? 222.319 190.035 242.911 1.00 3.83 301 LYS B CA 1
ATOM 2155 C C . LYS B 2 301 ? 223.067 188.717 243.075 1.00 3.83 301 LYS B C 1
ATOM 2156 O O . LYS B 2 301 ? 224.280 188.715 243.315 1.00 3.83 301 LYS B O 1
ATOM 2162 N N . LYS B 2 302 ? 222.364 187.587 242.960 1.00 3.56 302 LYS B N 1
ATOM 2163 C CA . LYS B 2 302 ? 223.006 186.292 243.175 1.00 3.56 302 LYS B CA 1
ATOM 2164 C C . LYS B 2 302 ? 224.064 186.014 242.115 1.00 3.56 302 LYS B C 1
ATOM 2165 O O . LYS B 2 302 ? 225.130 185.464 242.416 1.00 3.56 302 LYS B O 1
ATOM 2171 N N . GLU B 2 303 ? 223.784 186.377 240.861 1.00 3.98 303 GLU B N 1
ATOM 2172 C CA . GLU B 2 303 ? 224.758 186.129 239.805 1.00 3.98 303 GLU B CA 1
ATOM 2173 C C . GLU B 2 303 ? 226.034 186.934 240.019 1.00 3.98 303 GLU B C 1
ATOM 2174 O O . GLU B 2 303 ? 227.128 186.435 239.736 1.00 3.98 303 GLU B O 1
ATOM 2180 N N . LYS B 2 304 ? 225.918 188.164 240.527 1.00 4.77 304 LYS B N 1
ATOM 2181 C CA . LYS B 2 304 ? 227.108 188.969 240.789 1.00 4.77 304 LYS B CA 1
ATOM 2182 C C . LYS B 2 304 ? 228.020 188.293 241.803 1.00 4.77 304 LYS B C 1
ATOM 2183 O O . LYS B 2 304 ? 229.238 188.237 241.608 1.00 4.77 304 LYS B O 1
ATOM 2189 N N . GLU B 2 305 ? 227.446 187.763 242.886 1.00 4.42 305 GLU B N 1
ATOM 2190 C CA . GLU B 2 305 ? 228.261 187.139 243.923 1.00 4.42 305 GLU B CA 1
ATOM 2191 C C . GLU B 2 305 ? 229.043 185.956 243.370 1.00 4.42 305 GLU B C 1
ATOM 2192 O O . GLU B 2 305 ? 230.211 185.759 243.722 1.00 4.42 305 GLU B O 1
ATOM 2198 N N . ASN B 2 306 ? 228.415 185.153 242.511 1.00 4.60 306 ASN B N 1
ATOM 2199 C CA . ASN B 2 306 ? 229.141 184.083 241.836 1.00 4.60 306 ASN B CA 1
ATOM 2200 C C . ASN B 2 306 ? 230.201 184.649 240.899 1.00 4.60 306 ASN B C 1
ATOM 2201 O O . ASN B 2 306 ? 231.318 184.127 240.816 1.00 4.60 306 ASN B O 1
ATOM 2206 N N . ILE B 2 307 ? 229.863 185.718 240.175 1.00 5.09 307 ILE B N 1
ATOM 2207 C CA . ILE B 2 307 ? 230.833 186.348 239.286 1.00 5.09 307 ILE B CA 1
ATOM 2208 C C . ILE B 2 307 ? 231.892 187.119 240.069 1.00 5.09 307 ILE B C 1
ATOM 2209 O O . ILE B 2 307 ? 233.076 187.089 239.713 1.00 5.09 307 ILE B O 1
ATOM 2214 N N . SER B 2 308 ? 231.497 187.818 241.138 1.00 5.16 308 SER B N 1
ATOM 2215 C CA . SER B 2 308 ? 232.453 188.639 241.878 1.00 5.16 308 SER B CA 1
ATOM 2216 C C . SER B 2 308 ? 233.554 187.794 242.506 1.00 5.16 308 SER B C 1
ATOM 2217 O O . SER B 2 308 ? 234.722 188.199 242.511 1.00 5.16 308 SER B O 1
ATOM 2220 N N . ARG B 2 309 ? 233.209 186.624 243.049 1.00 5.97 309 ARG B N 1
ATOM 2221 C CA . ARG B 2 309 ? 234.247 185.760 243.604 1.00 5.97 309 ARG B CA 1
ATOM 2222 C C . ARG B 2 309 ? 235.158 185.227 242.505 1.00 5.97 309 ARG B C 1
ATOM 2223 O O . ARG B 2 309 ? 236.344 184.975 242.742 1.00 5.97 309 ARG B O 1
ATOM 2231 N N . ASN B 2 310 ? 234.621 185.044 241.296 1.00 6.22 310 ASN B N 1
ATOM 2232 C CA . ASN B 2 310 ? 235.480 184.752 240.155 1.00 6.22 310 ASN B CA 1
ATOM 2233 C C . ASN B 2 310 ? 236.380 185.939 239.838 1.00 6.22 310 ASN B C 1
ATOM 2234 O O . ASN B 2 310 ? 237.562 185.767 239.523 1.00 6.22 310 ASN B O 1
ATOM 2239 N N . TYR B 2 311 ? 235.834 187.155 239.920 1.00 6.79 311 TYR B N 1
ATOM 2240 C CA . TYR B 2 311 ? 236.647 188.351 239.726 1.00 6.79 311 TYR B CA 1
ATOM 2241 C C . TYR B 2 311 ? 237.757 188.444 240.764 1.00 6.79 311 TYR B C 1
ATOM 2242 O O . TYR B 2 311 ? 238.902 188.771 240.432 1.00 6.79 311 TYR B O 1
ATOM 2251 N N . HIS B 2 312 ? 237.434 188.171 242.029 1.00 7.23 312 HIS B N 1
ATOM 2252 C CA . HIS B 2 312 ? 238.420 188.320 243.093 1.00 7.23 312 HIS B CA 1
ATOM 2253 C C . HIS B 2 312 ? 239.422 187.172 243.103 1.00 7.23 312 HIS B C 1
ATOM 2254 O O . HIS B 2 312 ? 240.510 187.309 243.670 1.00 7.23 312 HIS B O 1
ATOM 2261 N N . GLU B 2 313 ? 239.075 186.036 242.490 1.00 6.04 313 GLU B N 1
ATOM 2262 C CA . GLU B 2 313 ? 239.964 184.880 242.523 1.00 6.04 313 GLU B CA 1
ATOM 2263 C C . GLU B 2 313 ? 241.189 185.088 241.639 1.00 6.04 313 GLU B C 1
ATOM 2264 O O . GLU B 2 313 ? 242.322 184.851 242.071 1.00 6.04 313 GLU B O 1
ATOM 2270 N N . LEU B 2 314 ? 240.983 185.542 240.400 1.00 4.73 314 LEU B N 1
ATOM 2271 C CA . LEU B 2 314 ? 242.103 185.671 239.470 1.00 4.73 314 LEU B CA 1
ATOM 2272 C C . LEU B 2 314 ? 243.092 186.736 239.925 1.00 4.73 314 LEU B C 1
ATOM 2273 O O . LEU B 2 314 ? 244.307 186.568 239.770 1.00 4.73 314 LEU B O 1
ATOM 2278 N N . LYS B 2 315 ? 242.596 187.843 240.481 1.00 5.10 315 LYS B N 1
ATOM 2279 C CA . LYS B 2 315 ? 243.497 188.890 240.952 1.00 5.10 315 LYS B CA 1
ATOM 2280 C C . LYS B 2 315 ? 244.396 188.379 242.070 1.00 5.10 315 LYS B C 1
ATOM 2281 O O . LYS B 2 315 ? 245.548 188.813 242.200 1.00 5.10 315 LYS B O 1
ATOM 2287 N N . LEU B 2 316 ? 243.889 187.458 242.891 1.00 5.20 316 LEU B N 1
ATOM 2288 C CA . LEU B 2 316 ? 244.728 186.835 243.910 1.00 5.20 316 LEU B CA 1
ATOM 2289 C C . LEU B 2 316 ? 245.804 185.963 243.275 1.00 5.20 316 LEU B C 1
ATOM 2290 O O . LEU B 2 316 ? 246.936 185.898 243.766 1.00 5.20 316 LEU B O 1
ATOM 2295 N N . LYS B 2 317 ? 245.464 185.274 242.183 1.00 5.12 317 LYS B N 1
ATOM 2296 C CA . LYS B 2 317 ? 246.444 184.419 241.521 1.00 5.12 317 LYS B CA 1
ATOM 2297 C C . LYS B 2 317 ? 247.548 185.238 240.863 1.00 5.12 317 LYS B C 1
ATOM 2298 O O . LYS B 2 317 ? 248.729 184.884 240.957 1.00 5.12 317 LYS B O 1
ATOM 2304 N N . MET B 2 318 ? 247.185 186.330 240.182 1.00 6.43 318 MET B N 1
ATOM 2305 C CA . MET B 2 318 ? 248.192 187.114 239.473 1.00 6.43 318 MET B CA 1
ATOM 2306 C C . MET B 2 318 ? 249.123 187.833 240.442 1.00 6.43 318 MET B C 1
ATOM 2307 O O . MET B 2 318 ? 250.329 187.929 240.192 1.00 6.43 318 MET B O 1
ATOM 2312 N N . GLN B 2 319 ? 248.587 188.340 241.554 1.00 6.81 319 GLN B N 1
ATOM 2313 C CA . GLN B 2 319 ? 249.438 188.973 242.555 1.00 6.81 319 GLN B CA 1
ATOM 2314 C C . GLN B 2 319 ? 250.439 187.976 243.125 1.00 6.81 319 GLN B C 1
ATOM 2315 O O . GLN B 2 319 ? 251.618 188.296 243.309 1.00 6.81 319 GLN B O 1
ATOM 2321 N N . LYS B 2 320 ? 249.982 186.754 243.408 1.00 6.69 320 LYS B N 1
ATOM 2322 C CA . LYS B 2 320 ? 250.893 185.713 243.871 1.00 6.69 320 LYS B CA 1
ATOM 2323 C C . LYS B 2 320 ? 251.919 185.375 242.795 1.00 6.69 320 LYS B C 1
ATOM 2324 O O . LYS B 2 320 ? 253.110 185.217 243.090 1.00 6.69 320 LYS B O 1
ATOM 2330 N N . PHE B 2 321 ? 251.475 185.258 241.542 1.00 6.25 321 PHE B N 1
ATOM 2331 C CA . PHE B 2 321 ? 252.382 184.866 240.469 1.00 6.25 321 PHE B CA 1
ATOM 2332 C C . PHE B 2 321 ? 253.414 185.950 240.187 1.00 6.25 321 PHE B C 1
ATOM 2333 O O . PHE B 2 321 ? 254.603 185.655 240.020 1.00 6.25 321 PHE B O 1
ATOM 2341 N N . ARG B 2 322 ? 252.979 187.211 240.123 1.00 8.66 322 ARG B N 1
ATOM 2342 C CA . ARG B 2 322 ? 253.906 188.300 239.826 1.00 8.66 322 ARG B CA 1
ATOM 2343 C C . ARG B 2 322 ? 254.943 188.470 240.931 1.00 8.66 322 ARG B C 1
ATOM 2344 O O . ARG B 2 322 ? 256.132 188.667 240.651 1.00 8.66 322 ARG B O 1
ATOM 2352 N N . GLU B 2 323 ? 254.514 188.402 242.193 1.00 8.36 323 GLU B N 1
ATOM 2353 C CA . GLU B 2 323 ? 255.448 188.570 243.303 1.00 8.36 323 GLU B CA 1
ATOM 2354 C C . GLU B 2 323 ? 256.486 187.455 243.322 1.00 8.36 323 GLU B C 1
ATOM 2355 O O . GLU B 2 323 ? 257.676 187.703 243.550 1.00 8.36 323 GLU B O 1
ATOM 2361 N N . GLU B 2 324 ? 256.052 186.215 243.086 1.00 5.71 324 GLU B N 1
ATOM 2362 C CA . GLU B 2 324 ? 256.989 185.096 243.072 1.00 5.71 324 GLU B CA 1
ATOM 2363 C C . GLU B 2 324 ? 257.962 185.211 241.905 1.00 5.71 324 GLU B C 1
ATOM 2364 O O . GLU B 2 324 ? 259.145 184.875 242.038 1.00 5.71 324 GLU B O 1
ATOM 2370 N N . GLU B 2 325 ? 257.480 185.674 240.749 1.00 5.36 325 GLU B N 1
ATOM 2371 C CA . GLU B 2 325 ? 258.366 185.869 239.606 1.00 5.36 325 GLU B CA 1
ATOM 2372 C C . GLU B 2 325 ? 259.402 186.948 239.889 1.00 5.36 325 GLU B C 1
ATOM 2373 O O . GLU B 2 325 ? 260.581 186.792 239.552 1.00 5.36 325 GLU B O 1
ATOM 2379 N N . SER B 2 326 ? 258.979 188.055 240.508 1.00 5.05 326 SER B N 1
ATOM 2380 C CA . SER B 2 326 ? 259.908 189.142 240.800 1.00 5.05 326 SER B CA 1
ATOM 2381 C C . SER B 2 326 ? 260.917 188.740 241.868 1.00 5.05 326 SER B C 1
ATOM 2382 O O . SER B 2 326 ? 262.094 189.110 241.790 1.00 5.05 326 SER B O 1
ATOM 2385 N N . ARG B 2 327 ? 260.473 187.993 242.882 1.00 3.44 327 ARG B N 1
ATOM 2386 C CA . ARG B 2 327 ? 261.387 187.548 243.928 1.00 3.44 327 ARG B CA 1
ATOM 2387 C C . ARG B 2 327 ? 262.466 186.639 243.354 1.00 3.44 327 ARG B C 1
ATOM 2388 O O . ARG B 2 327 ? 263.644 186.746 243.714 1.00 3.44 327 ARG B O 1
ATOM 2396 N N . ARG B 2 328 ? 262.075 185.727 242.462 1.00 3.64 328 ARG B N 1
ATOM 2397 C CA . ARG B 2 328 ? 263.055 184.868 241.805 1.00 3.64 328 ARG B CA 1
ATOM 2398 C C . ARG B 2 328 ? 263.972 185.678 240.898 1.00 3.64 328 ARG B C 1
ATOM 2399 O O . ARG B 2 328 ? 265.177 185.411 240.822 1.00 3.64 328 ARG B O 1
ATOM 2407 N N . LEU B 2 329 ? 263.418 186.673 240.202 1.00 4.11 329 LEU B N 1
ATOM 2408 C CA . LEU B 2 329 ? 264.227 187.509 239.321 1.00 4.11 329 LEU B CA 1
ATOM 2409 C C . LEU B 2 329 ? 265.285 188.280 240.101 1.00 4.11 329 LEU B C 1
ATOM 2410 O O . LEU B 2 329 ? 266.439 188.375 239.667 1.00 4.11 329 LEU B O 1
ATOM 2415 N N . LYS B 2 330 ? 264.909 188.839 241.253 1.00 4.00 330 LYS B N 1
ATOM 2416 C CA . LYS B 2 330 ? 265.856 189.625 242.038 1.00 4.00 330 LYS B CA 1
ATOM 2417 C C . LYS B 2 330 ? 266.960 188.747 242.615 1.00 4.00 330 LYS B C 1
ATOM 2418 O O . LYS B 2 330 ? 268.100 189.197 242.777 1.00 4.00 330 LYS B O 1
ATOM 2424 N N . GLU B 2 331 ? 266.639 187.491 242.937 1.00 3.70 331 GLU B N 1
ATOM 2425 C CA . GLU B 2 331 ? 267.640 186.581 243.485 1.00 3.70 331 GLU B CA 1
ATOM 2426 C C . GLU B 2 331 ? 268.736 186.285 242.468 1.00 3.70 331 GLU B C 1
ATOM 2427 O O . GLU B 2 331 ? 269.919 186.215 242.816 1.00 3.70 331 GLU B O 1
ATOM 2433 N N . LEU B 2 332 ? 268.356 186.091 241.203 1.00 5.21 332 LEU B N 1
ATOM 2434 C CA . LEU B 2 332 ? 269.339 185.734 240.184 1.00 5.21 332 LEU B CA 1
ATOM 2435 C C . LEU B 2 332 ? 270.311 186.878 239.912 1.00 5.21 332 LEU B C 1
ATOM 2436 O O . LEU B 2 332 ? 271.508 186.645 239.715 1.00 5.21 332 LEU B O 1
ATOM 2441 N N . SER B 2 333 ? 269.814 188.117 239.894 1.00 3.61 333 SER B N 1
ATOM 2442 C CA . SER B 2 333 ? 270.677 189.251 239.574 1.00 3.61 333 SER B CA 1
ATOM 2443 C C . SER B 2 333 ? 271.791 189.414 240.602 1.00 3.61 333 SER B C 1
ATOM 2444 O O . SER B 2 333 ? 272.950 189.648 240.239 1.00 3.61 333 SER B O 1
ATOM 2447 N N . ASN B 2 334 ? 271.460 189.290 241.889 1.00 4.03 334 ASN B N 1
ATOM 2448 C CA . ASN B 2 334 ? 272.460 189.455 242.941 1.00 4.03 334 ASN B CA 1
ATOM 2449 C C . ASN B 2 334 ? 273.546 188.392 242.839 1.00 4.03 334 ASN B C 1
ATOM 2450 O O . ASN B 2 334 ? 274.734 188.681 243.021 1.00 4.03 334 ASN B O 1
ATOM 2455 N N . ASN B 2 335 ? 273.154 187.148 242.559 1.00 4.20 335 ASN B N 1
ATOM 2456 C CA . ASN B 2 335 ? 274.136 186.081 242.402 1.00 4.20 335 ASN B CA 1
ATOM 2457 C C . ASN B 2 335 ? 275.039 186.331 241.201 1.00 4.20 335 ASN B C 1
ATOM 2458 O O . ASN B 2 335 ? 276.250 186.082 241.262 1.00 4.20 335 ASN B O 1
ATOM 2463 N N . SER B 2 336 ? 274.465 186.813 240.096 1.00 3.29 336 SER B N 1
ATOM 2464 C CA . SER B 2 336 ? 275.241 186.996 238.874 1.00 3.29 336 SER B CA 1
ATOM 2465 C C . SER B 2 336 ? 276.308 188.068 239.042 1.00 3.29 336 SER B C 1
ATOM 2466 O O . SER B 2 336 ? 277.437 187.910 238.563 1.00 3.29 336 SER B O 1
ATOM 2469 N N . ARG B 2 337 ? 275.971 189.173 239.712 1.00 2.86 337 ARG B N 1
ATOM 2470 C CA . ARG B 2 337 ? 276.941 190.251 239.877 1.00 2.86 337 ARG B CA 1
ATOM 2471 C C . ARG B 2 337 ? 278.091 189.832 240.783 1.00 2.86 337 ARG B C 1
ATOM 2472 O O . ARG B 2 337 ? 279.236 190.241 240.567 1.00 2.86 337 ARG B O 1
ATOM 2480 N N . ASN B 2 338 ? 277.808 189.015 241.799 1.00 3.29 338 ASN B N 1
ATOM 2481 C CA . ASN B 2 338 ? 278.862 188.569 242.705 1.00 3.29 338 ASN B CA 1
ATOM 2482 C C . ASN B 2 338 ? 279.904 187.738 241.966 1.00 3.29 338 ASN B C 1
ATOM 2483 O O . ASN B 2 338 ? 281.107 187.850 242.230 1.00 3.29 338 ASN B O 1
ATOM 2488 N N . ALA B 2 339 ? 279.460 186.890 241.038 1.00 2.74 339 ALA B N 1
ATOM 2489 C CA . ALA B 2 339 ? 280.397 186.072 240.274 1.00 2.74 339 ALA B CA 1
ATOM 2490 C C . ALA B 2 339 ? 281.194 186.918 239.288 1.00 2.74 339 ALA B C 1
ATOM 2491 O O . ALA B 2 339 ? 282.422 186.798 239.202 1.00 2.74 339 ALA B O 1
ATOM 2493 N N . VAL B 2 340 ? 280.511 187.782 238.531 1.00 2.08 340 VAL B N 1
ATOM 2494 C CA . VAL B 2 340 ? 281.188 188.546 237.486 1.00 2.08 340 VAL B CA 1
ATOM 2495 C C . VAL B 2 340 ? 282.125 189.588 238.091 1.00 2.08 340 VAL B C 1
ATOM 2496 O O . VAL B 2 340 ? 283.200 189.863 237.545 1.00 2.08 340 VAL B O 1
ATOM 2500 N N . LEU B 2 341 ? 281.737 190.189 239.218 1.00 1.85 341 LEU B N 1
ATOM 2501 C CA . LEU B 2 341 ? 282.633 191.124 239.891 1.00 1.85 341 LEU B CA 1
ATOM 2502 C C . LEU B 2 341 ? 283.871 190.409 240.410 1.00 1.85 341 LEU B C 1
ATOM 2503 O O . LEU B 2 341 ? 284.948 191.008 240.512 1.00 1.85 341 LEU B O 1
ATOM 2508 N N . LYS B 2 342 ? 283.735 189.126 240.751 1.00 1.82 342 LYS B N 1
ATOM 2509 C CA . LYS B 2 342 ? 284.880 188.367 241.238 1.00 1.82 342 LYS B CA 1
ATOM 2510 C C . LYS B 2 342 ? 285.922 188.183 240.143 1.00 1.82 342 LYS B C 1
ATOM 2511 O O . LYS B 2 342 ? 287.103 188.491 240.338 1.00 1.82 342 LYS B O 1
ATOM 2517 N N . LEU B 2 343 ? 285.499 187.709 238.968 1.00 1.76 343 LEU B N 1
ATOM 2518 C CA . LEU B 2 343 ? 286.454 187.443 237.896 1.00 1.76 343 LEU B CA 1
ATOM 2519 C C . LEU B 2 343 ? 287.049 188.732 237.345 1.00 1.76 343 LEU B C 1
ATOM 2520 O O . LEU B 2 343 ? 288.190 188.741 236.869 1.00 1.76 343 LEU B O 1
ATOM 2525 N N . ARG B 2 344 ? 286.287 189.828 237.386 1.00 1.63 344 ARG B N 1
ATOM 2526 C CA . ARG B 2 344 ? 286.820 191.110 236.938 1.00 1.63 344 ARG B CA 1
ATOM 2527 C C . ARG B 2 344 ? 288.022 191.524 237.778 1.00 1.63 344 ARG B C 1
ATOM 2528 O O . ARG B 2 344 ? 288.929 192.206 237.285 1.00 1.63 344 ARG B O 1
ATOM 2536 N N . GLU B 2 345 ? 288.043 191.125 239.051 1.00 2.06 345 GLU B N 1
ATOM 2537 C CA . GLU B 2 345 ? 289.201 191.403 239.894 1.00 2.06 345 GLU B CA 1
ATOM 2538 C C . GLU B 2 345 ? 290.421 190.613 239.438 1.00 2.06 345 GLU B C 1
ATOM 2539 O O . GLU B 2 345 ? 291.514 191.172 239.296 1.00 2.06 345 GLU B O 1
ATOM 2545 N N . TYR B 2 346 ? 290.255 189.308 239.204 1.00 1.69 346 TYR B N 1
ATOM 2546 C CA . TYR B 2 346 ? 291.386 188.483 238.788 1.00 1.69 346 TYR B CA 1
ATOM 2547 C C . TYR B 2 346 ? 291.865 188.867 237.394 1.00 1.69 346 TYR B C 1
ATOM 2548 O O . TYR B 2 346 ? 293.068 188.823 237.110 1.00 1.69 346 TYR B O 1
ATOM 2557 N N . CYS B 2 347 ? 290.936 189.227 236.505 1.00 2.31 347 CYS B N 1
ATOM 2558 C CA . CYS B 2 347 ? 291.328 189.682 235.174 1.00 2.31 347 CYS B CA 1
ATOM 2559 C C . CYS B 2 347 ? 292.156 190.957 235.255 1.00 2.31 347 CYS B C 1
ATOM 2560 O O . CYS B 2 347 ? 293.136 191.118 234.518 1.00 2.31 347 CYS B O 1
ATOM 2563 N N . ALA B 2 348 ? 291.775 191.880 236.141 1.00 2.19 348 ALA B N 1
ATOM 2564 C CA . ALA B 2 348 ? 292.601 193.058 236.382 1.00 2.19 348 ALA B CA 1
ATOM 2565 C C . ALA B 2 348 ? 293.879 192.686 237.123 1.00 2.19 348 ALA B C 1
ATOM 2566 O O . ALA B 2 348 ? 294.913 193.346 236.966 1.00 2.19 348 ALA B O 1
ATOM 2568 N N . LEU B 2 349 ? 293.825 191.633 237.944 1.00 1.81 349 LEU B N 1
ATOM 2569 C CA . LEU B 2 349 ? 295.010 191.184 238.666 1.00 1.81 349 LEU B CA 1
ATOM 2570 C C . LEU B 2 349 ? 296.071 190.660 237.706 1.00 1.81 349 LEU B C 1
ATOM 2571 O O . LEU B 2 349 ? 297.273 190.863 237.916 1.00 1.81 349 LEU B O 1
ATOM 2576 N N . GLY B 2 350 ? 295.643 189.970 236.648 1.00 2.03 350 GLY B N 1
ATOM 2577 C CA . GLY B 2 350 ? 296.591 189.474 235.666 1.00 2.03 350 GLY B CA 1
ATOM 2578 C C . GLY B 2 350 ? 297.290 190.586 234.910 1.00 2.03 350 GLY B C 1
ATOM 2579 O O . GLY B 2 350 ? 298.456 190.455 234.530 1.00 2.03 350 GLY B O 1
ATOM 2580 N N . GLU B 2 351 ? 296.581 191.691 234.666 1.00 2.93 351 GLU B N 1
ATOM 2581 C CA . GLU B 2 351 ? 297.174 192.804 233.932 1.00 2.93 351 GLU B CA 1
ATOM 2582 C C . GLU B 2 351 ? 298.355 193.401 234.686 1.00 2.93 351 GLU B C 1
ATOM 2583 O O . GLU B 2 351 ? 299.393 193.705 234.086 1.00 2.93 351 GLU B O 1
ATOM 2589 N N . LYS B 2 352 ? 298.218 193.576 236.003 1.00 1.41 352 LYS B N 1
ATOM 2590 C CA . LYS B 2 352 ? 299.287 194.191 236.783 1.00 1.41 352 LYS B CA 1
ATOM 2591 C C . LYS B 2 352 ? 300.529 193.307 236.818 1.00 1.41 352 LYS B C 1
ATOM 2592 O O . LYS B 2 352 ? 301.654 193.812 236.907 1.00 1.41 352 LYS B O 1
ATOM 2598 N N . ILE B 2 353 ? 300.348 191.986 236.759 1.00 1.89 353 ILE B N 1
ATOM 2599 C CA . ILE B 2 353 ? 301.491 191.081 236.645 1.00 1.89 353 ILE B CA 1
ATOM 2600 C C . ILE B 2 353 ? 302.199 191.287 235.313 1.00 1.89 353 ILE B C 1
ATOM 2601 O O . ILE B 2 353 ? 303.433 191.329 235.245 1.00 1.89 353 ILE B O 1
ATOM 2606 N N . LEU B 2 354 ? 301.430 191.403 234.230 1.00 0.79 354 LEU B N 1
ATOM 2607 C CA . LEU B 2 354 ? 302.037 191.617 232.923 1.00 0.79 354 LEU B CA 1
ATOM 2608 C C . LEU B 2 354 ? 302.496 193.058 232.746 1.00 0.79 354 LEU B C 1
ATOM 2609 O O . LEU B 2 354 ? 303.416 193.321 231.964 1.00 0.79 354 LEU B O 1
ATOM 2614 N N . LYS B 2 355 ? 301.871 194.001 233.454 1.00 1.40 355 LYS B N 1
ATOM 2615 C CA . LYS B 2 355 ? 302.284 195.398 233.357 1.00 1.40 355 LYS B CA 1
ATOM 2616 C C . LYS B 2 355 ? 303.665 195.606 233.964 1.00 1.40 355 LYS B C 1
ATOM 2617 O O . LYS B 2 355 ? 304.527 196.261 233.367 1.00 1.40 355 LYS B O 1
ATOM 2623 N N . THR B 2 356 ? 303.898 195.048 235.155 1.00 1.82 356 THR B N 1
ATOM 2624 C CA . THR B 2 356 ? 305.186 195.237 235.813 1.00 1.82 356 THR B CA 1
ATOM 2625 C C . THR B 2 356 ? 306.301 194.484 235.102 1.00 1.82 356 THR B C 1
ATOM 2626 O O . THR B 2 356 ? 307.470 194.863 235.218 1.00 1.82 356 THR B O 1
ATOM 2630 N N . ALA B 2 357 ? 305.967 193.417 234.373 1.00 1.45 357 ALA B N 1
ATOM 2631 C CA . ALA B 2 357 ? 306.979 192.720 233.588 1.00 1.45 357 ALA B CA 1
ATOM 2632 C C . ALA B 2 357 ? 307.466 193.583 232.432 1.00 1.45 357 ALA B C 1
ATOM 2633 O O . ALA B 2 357 ? 308.647 193.542 232.069 1.00 1.45 357 ALA B O 1
ATOM 2635 N N . GLU B 2 358 ? 306.565 194.369 231.836 1.00 2.22 358 GLU B N 1
ATOM 2636 C CA . GLU B 2 358 ? 306.946 195.210 230.706 1.00 2.22 358 GLU B CA 1
ATOM 2637 C C . GLU B 2 358 ? 307.902 196.316 231.133 1.00 2.22 358 GLU B C 1
ATOM 2638 O O . GLU B 2 358 ? 308.941 196.527 230.496 1.00 2.22 358 GLU B O 1
ATOM 2644 N N . LEU B 2 359 ? 307.570 197.036 232.208 1.00 2.38 359 LEU B N 1
ATOM 2645 C CA . LEU B 2 359 ? 308.457 198.091 232.693 1.00 2.38 359 LEU B CA 1
ATOM 2646 C C . LEU B 2 359 ? 309.775 197.516 233.191 1.00 2.38 359 LEU B C 1
ATOM 2647 O O . LEU B 2 359 ? 310.822 198.166 233.097 1.00 2.38 359 LEU B O 1
ATOM 2652 N N . CYS B 2 360 ? 309.742 196.300 233.732 1.00 2.06 360 CYS B N 1
ATOM 2653 C CA . CYS B 2 360 ? 310.960 195.600 234.117 1.00 2.06 360 CYS B CA 1
ATOM 2654 C C . CYS B 2 360 ? 311.783 195.155 232.916 1.00 2.06 360 CYS B C 1
ATOM 2655 O O . CYS B 2 360 ? 313.013 195.105 233.009 1.00 2.06 360 CYS B O 1
ATOM 2658 N N . ARG B 2 361 ? 311.131 194.834 231.797 1.00 2.38 361 ARG B N 1
ATOM 2659 C CA . ARG B 2 361 ? 311.811 194.307 230.621 1.00 2.38 361 ARG B CA 1
ATOM 2660 C C . ARG B 2 361 ? 312.695 195.336 229.927 1.00 2.38 361 ARG B C 1
ATOM 2661 O O . ARG B 2 361 ? 313.492 194.959 229.062 1.00 2.38 361 ARG B O 1
ATOM 2669 N N . ARG B 2 362 ? 312.580 196.616 230.282 1.00 4.27 362 ARG B N 1
ATOM 2670 C CA . ARG B 2 362 ? 313.376 197.642 229.618 1.00 4.27 362 ARG B CA 1
ATOM 2671 C C . ARG B 2 362 ? 314.825 197.629 230.096 1.00 4.27 362 ARG B C 1
ATOM 2672 O O . ARG B 2 362 ? 315.748 197.849 229.304 1.00 4.27 362 ARG B O 1
ATOM 2680 N N . LEU B 2 363 ? 315.045 197.360 231.384 1.00 3.95 363 LEU B N 1
ATOM 2681 C CA . LEU B 2 363 ? 316.336 197.637 232.006 1.00 3.95 363 LEU B CA 1
ATOM 2682 C C . LEU B 2 363 ? 317.416 196.611 231.683 1.00 3.95 363 LEU B C 1
ATOM 2683 O O . LEU B 2 363 ? 318.588 196.988 231.588 1.00 3.95 363 LEU B O 1
ATOM 2688 N N . GLU B 2 364 ? 317.068 195.338 231.521 1.00 5.08 364 GLU B N 1
ATOM 2689 C CA . GLU B 2 364 ? 318.096 194.313 231.399 1.00 5.08 364 GLU B CA 1
ATOM 2690 C C . GLU B 2 364 ? 318.779 194.377 230.034 1.00 5.08 364 GLU B C 1
ATOM 2691 O O . GLU B 2 364 ? 318.412 195.161 229.157 1.00 5.08 364 GLU B O 1
ATOM 2697 N N . THR B 2 365 ? 319.799 193.537 229.866 1.00 5.46 365 THR B N 1
ATOM 2698 C CA . THR B 2 365 ? 320.651 193.551 228.688 1.00 5.46 365 THR B CA 1
ATOM 2699 C C . THR B 2 365 ? 320.255 192.441 227.714 1.00 5.46 365 THR B C 1
ATOM 2700 O O . THR B 2 365 ? 319.256 191.741 227.895 1.00 5.46 365 THR B O 1
ATOM 2704 N N . GLU B 2 366 ? 321.061 192.287 226.659 1.00 4.85 366 GLU B N 1
ATOM 2705 C CA . GLU B 2 366 ? 320.767 191.294 225.630 1.00 4.85 366 GLU B CA 1
ATOM 2706 C C . GLU B 2 366 ? 320.828 189.878 226.189 1.00 4.85 366 GLU B C 1
ATOM 2707 O O . GLU B 2 366 ? 319.886 189.094 226.027 1.00 4.85 366 GLU B O 1
ATOM 2713 N N . LYS B 2 367 ? 321.930 189.534 226.860 1.00 2.59 367 LYS B N 1
ATOM 2714 C CA . LYS B 2 367 ? 322.094 188.184 227.388 1.00 2.59 367 LYS B CA 1
ATOM 2715 C C . LYS B 2 367 ? 321.036 187.841 228.426 1.00 2.59 367 LYS B C 1
ATOM 2716 O O . LYS B 2 367 ? 320.744 186.658 228.629 1.00 2.59 367 LYS B O 1
ATOM 2722 N N . GLU B 2 368 ? 320.468 188.846 229.088 1.00 3.10 368 GLU B N 1
ATOM 2723 C CA . GLU B 2 368 ? 319.361 188.634 230.007 1.00 3.10 368 GLU B CA 1
ATOM 2724 C C . GLU B 2 368 ? 318.012 188.638 229.300 1.00 3.10 368 GLU B C 1
ATOM 2725 O O . GLU B 2 368 ? 316.989 188.409 229.951 1.00 3.10 368 GLU B O 1
ATOM 2731 N N . LYS B 2 369 ? 317.991 188.900 227.991 1.00 3.76 369 LYS B N 1
ATOM 2732 C CA . LYS B 2 369 ? 316.777 188.812 227.189 1.00 3.76 369 LYS B CA 1
ATOM 2733 C C . LYS B 2 369 ? 316.884 187.788 226.067 1.00 3.76 369 LYS B C 1
ATOM 2734 O O . LYS B 2 369 ? 316.012 187.752 225.192 1.00 3.76 369 LYS B O 1
ATOM 2740 N N . VAL B 2 370 ? 317.947 186.980 226.041 1.00 1.26 370 VAL B N 1
ATOM 2741 C CA . VAL B 2 370 ? 318.044 185.833 225.150 1.00 1.26 370 VAL B CA 1
ATOM 2742 C C . VAL B 2 370 ? 318.271 184.538 225.919 1.00 1.26 370 VAL B C 1
ATOM 2743 O O . VAL B 2 370 ? 317.692 183.501 225.581 1.00 1.26 370 VAL B O 1
ATOM 2747 N N . LEU B 2 371 ? 319.108 184.576 226.953 1.00 0.07 371 LEU B N 1
ATOM 2748 C CA . LEU B 2 371 ? 319.416 183.420 227.795 1.00 0.07 371 LEU B CA 1
ATOM 2749 C C . LEU B 2 371 ? 319.157 183.810 229.243 1.00 0.07 371 LEU B C 1
ATOM 2750 O O . LEU B 2 371 ? 320.093 184.012 230.026 1.00 0.07 371 LEU B O 1
ATOM 2755 N N . PRO B 2 372 ? 317.885 183.920 229.634 1.00 5.00 372 PRO B N 1
ATOM 2756 C CA . PRO B 2 372 ? 317.557 184.561 230.912 1.00 5.00 372 PRO B CA 1
ATOM 2757 C C . PRO B 2 372 ? 317.805 183.703 232.140 1.00 5.00 372 PRO B C 1
ATOM 2758 O O . PRO B 2 372 ? 317.757 184.238 233.256 1.00 5.00 372 PRO B O 1
ATOM 2762 N N . PHE B 2 373 ? 318.065 182.406 231.989 1.00 5.00 373 PHE B N 1
ATOM 2763 C CA . PHE B 2 373 ? 318.201 181.550 233.164 1.00 5.00 373 PHE B CA 1
ATOM 2764 C C . PHE B 2 373 ? 319.654 181.415 233.614 1.00 5.00 373 PHE B C 1
ATOM 2765 O O . PHE B 2 373 ? 320.012 181.870 234.705 1.00 5.00 373 PHE B O 1
ATOM 2773 N N . TYR B 2 374 ? 320.503 180.831 232.776 1.00 1.83 374 TYR B N 1
ATOM 2774 C CA . TYR B 2 374 ? 321.910 180.674 233.127 1.00 1.83 374 TYR B CA 1
ATOM 2775 C C . TYR B 2 374 ? 322.682 180.290 231.873 1.00 1.83 374 TYR B C 1
ATOM 2776 O O . TYR B 2 374 ? 322.101 179.902 230.856 1.00 1.83 374 TYR B O 1
ATOM 2785 N N . GLU B 2 375 ? 324.003 180.410 231.960 1.00 15.06 375 GLU B N 1
ATOM 2786 C CA . GLU B 2 375 ? 324.882 180.096 230.841 1.00 15.06 375 GLU B CA 1
ATOM 2787 C C . GLU B 2 375 ? 325.014 178.590 230.651 1.00 15.06 375 GLU B C 1
ATOM 2788 O O . GLU B 2 375 ? 326.102 178.030 230.788 1.00 15.06 375 GLU B O 1
ATOM 2794 N N . LYS B 2 396 ? 301.422 162.454 236.038 1.00 16.54 396 LYS B N 1
ATOM 2795 C CA . LYS B 2 396 ? 301.691 163.228 237.244 1.00 16.54 396 LYS B CA 1
ATOM 2796 C C . LYS B 2 396 ? 300.496 164.101 237.612 1.00 16.54 396 LYS B C 1
ATOM 2797 O O . LYS B 2 396 ? 299.946 164.806 236.768 1.00 16.54 396 LYS B O 1
ATOM 2803 N N . GLU B 2 397 ? 300.099 164.047 238.884 1.00 15.28 397 GLU B N 1
ATOM 2804 C CA . GLU B 2 397 ? 298.979 164.832 239.389 1.00 15.28 397 GLU B CA 1
ATOM 2805 C C . GLU B 2 397 ? 299.354 165.564 240.671 1.00 15.28 397 GLU B C 1
ATOM 2806 O O . GLU B 2 397 ? 298.492 165.845 241.508 1.00 15.28 397 GLU B O 1
ATOM 2812 N N . ASP B 2 398 ? 300.635 165.883 240.840 1.00 15.74 398 ASP B N 1
ATOM 2813 C CA . ASP B 2 398 ? 301.100 166.558 242.041 1.00 15.74 398 ASP B CA 1
ATOM 2814 C C . ASP B 2 398 ? 302.213 167.528 241.676 1.00 15.74 398 ASP B C 1
ATOM 2815 O O . ASP B 2 398 ? 302.908 167.360 240.669 1.00 15.74 398 ASP B O 1
ATOM 2820 N N . ALA B 2 399 ? 302.371 168.551 242.512 1.00 11.24 399 ALA B N 1
ATOM 2821 C CA . ALA B 2 399 ? 303.407 169.554 242.321 1.00 11.24 399 ALA B CA 1
ATOM 2822 C C . ALA B 2 399 ? 303.775 170.141 243.676 1.00 11.24 399 ALA B C 1
ATOM 2823 O O . ALA B 2 399 ? 303.022 170.032 244.646 1.00 11.24 399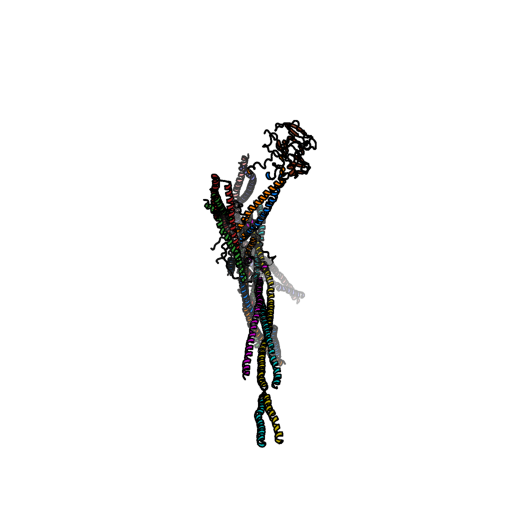 ALA B O 1
ATOM 2825 N N . GLU B 2 400 ? 304.946 170.769 243.731 1.00 7.95 400 GLU B N 1
ATOM 2826 C CA . GLU B 2 400 ? 305.447 171.388 244.951 1.00 7.95 400 GLU B CA 1
ATOM 2827 C C . GLU B 2 400 ? 305.185 172.886 244.898 1.00 7.95 400 GLU B C 1
ATOM 2828 O O . GLU B 2 400 ? 305.712 173.582 244.024 1.00 7.95 400 GLU B O 1
ATOM 2834 N N . GLU B 2 401 ? 304.376 173.377 245.836 1.00 4.89 401 GLU B N 1
ATOM 2835 C CA . GLU B 2 401 ? 304.092 174.805 245.911 1.00 4.89 401 GLU B CA 1
ATOM 2836 C C . GLU B 2 401 ? 305.273 175.593 246.459 1.00 4.89 401 GLU B C 1
ATOM 2837 O O . GLU B 2 401 ? 305.436 176.771 246.124 1.00 4.89 401 GLU B O 1
ATOM 2843 N N . TYR B 2 402 ? 306.099 174.969 247.296 1.00 3.65 402 TYR B N 1
ATOM 2844 C CA . TYR B 2 402 ? 307.234 175.640 247.913 1.00 3.65 402 TYR B CA 1
ATOM 2845 C C . TYR B 2 402 ? 308.504 175.556 247.077 1.00 3.65 402 TYR B C 1
ATOM 2846 O O . TYR B 2 402 ? 309.516 176.159 247.453 1.00 3.65 402 TYR B O 1
ATOM 2855 N N . ALA B 2 403 ? 308.482 174.823 245.968 1.00 1.63 403 ALA B N 1
ATOM 2856 C CA . ALA B 2 403 ? 309.604 174.739 245.040 1.00 1.63 403 ALA B CA 1
ATOM 2857 C C . ALA B 2 403 ? 309.101 174.820 243.607 1.00 1.63 403 ALA B C 1
ATOM 2858 O O . ALA B 2 403 ? 309.559 174.109 242.712 1.00 1.63 403 ALA B O 1
ATOM 2860 N N . TYR B 2 404 ? 308.130 175.704 243.377 1.00 5.00 404 TYR B N 1
ATOM 2861 C CA . TYR B 2 404 ? 307.580 175.934 242.051 1.00 5.00 404 TYR B CA 1
ATOM 2862 C C . TYR B 2 404 ? 308.154 177.163 241.368 1.00 5.00 404 TYR B C 1
ATOM 2863 O O . TYR B 2 404 ? 307.916 177.352 240.171 1.00 5.00 404 TYR B O 1
ATOM 2872 N N . LEU B 2 405 ? 308.896 178.002 242.088 1.00 5.00 405 LEU B N 1
ATOM 2873 C CA . LEU B 2 405 ? 309.314 179.296 241.567 1.00 5.00 405 LEU B CA 1
ATOM 2874 C C . LEU B 2 405 ? 310.823 179.406 241.409 1.00 5.00 405 LEU B C 1
ATOM 2875 O O . LEU B 2 405 ? 311.353 180.522 241.385 1.00 5.00 405 LEU B O 1
ATOM 2880 N N . ASN B 2 406 ? 311.530 178.277 241.305 1.00 5.00 406 ASN B N 1
ATOM 2881 C CA . ASN B 2 406 ? 312.981 178.318 241.170 1.00 5.00 406 ASN B CA 1
ATOM 2882 C C . ASN B 2 406 ? 313.409 179.003 239.881 1.00 5.00 406 ASN B C 1
ATOM 2883 O O . ASN B 2 406 ? 314.420 179.713 239.865 1.00 5.00 406 ASN B O 1
ATOM 2888 N N . ASN B 2 407 ? 312.658 178.802 238.796 1.00 5.00 407 ASN B N 1
ATOM 2889 C CA . ASN B 2 407 ? 313.110 179.269 237.490 1.00 5.00 407 ASN B CA 1
ATOM 2890 C C . ASN B 2 407 ? 313.176 180.789 237.431 1.00 5.00 407 ASN B C 1
ATOM 2891 O O . ASN B 2 407 ? 314.032 181.351 236.739 1.00 5.00 407 ASN B O 1
ATOM 2896 N N . PHE B 2 408 ? 312.285 181.478 238.145 1.00 1.12 408 PHE B N 1
ATOM 2897 C CA . PHE B 2 408 ? 312.424 182.926 238.228 1.00 1.12 408 PHE B CA 1
ATOM 2898 C C . PHE B 2 408 ? 313.568 183.307 239.158 1.00 1.12 408 PHE B C 1
ATOM 2899 O O . PHE B 2 408 ? 314.239 184.321 238.942 1.00 1.12 408 PHE B O 1
ATOM 2907 N N . TYR B 2 409 ? 313.808 182.499 240.191 1.00 1.44 409 TYR B N 1
ATOM 2908 C CA . TYR B 2 409 ? 314.918 182.747 241.102 1.00 1.44 409 TYR B CA 1
ATOM 2909 C C . TYR B 2 409 ? 316.271 182.449 240.474 1.00 1.44 409 TYR B C 1
ATOM 2910 O O . TYR B 2 409 ? 317.296 182.580 241.151 1.00 1.44 409 TYR B O 1
ATOM 2919 N N . LYS B 2 410 ? 316.301 182.033 239.207 1.00 5.00 410 LYS B N 1
ATOM 2920 C CA . LYS B 2 410 ? 317.576 181.833 238.530 1.00 5.00 410 LYS B CA 1
ATOM 2921 C C . LYS B 2 410 ? 318.028 183.115 237.842 1.00 5.00 410 LYS B C 1
ATOM 2922 O O . LYS B 2 410 ? 319.229 183.340 237.646 1.00 5.00 410 LYS B O 1
ATOM 2928 N N . ARG B 2 411 ? 317.077 183.973 237.460 1.00 5.00 411 ARG B N 1
ATOM 2929 C CA . ARG B 2 411 ? 317.442 185.271 236.902 1.00 5.00 411 ARG B CA 1
ATOM 2930 C C . ARG B 2 411 ? 317.569 186.334 237.987 1.00 5.00 411 ARG B C 1
ATOM 2931 O O . ARG B 2 411 ? 318.333 187.292 237.824 1.00 5.00 411 ARG B O 1
ATOM 2939 N N . TYR B 2 412 ? 316.823 186.195 239.086 1.00 5.00 412 TYR B N 1
ATOM 2940 C CA . TYR B 2 412 ? 316.947 187.141 240.191 1.00 5.00 412 TYR B CA 1
ATOM 2941 C C . TYR B 2 412 ? 318.354 187.117 240.775 1.00 5.00 412 TYR B C 1
ATOM 2942 O O . TYR B 2 412 ? 318.944 188.168 241.048 1.00 5.00 412 TYR B O 1
ATOM 2951 N N . ASN B 2 413 ? 318.905 185.922 240.978 1.00 0.34 413 ASN B N 1
ATOM 2952 C CA . ASN B 2 413 ? 320.240 185.823 241.551 1.00 0.34 413 ASN B CA 1
ATOM 2953 C C . ASN B 2 413 ? 321.316 186.133 240.519 1.00 0.34 413 ASN B C 1
ATOM 2954 O O . ASN B 2 413 ? 322.485 186.307 240.878 1.00 0.34 413 ASN B O 1
ATOM 2959 N N . LYS B 2 414 ? 320.945 186.206 239.241 1.00 5.00 414 LYS B N 1
ATOM 2960 C CA . LYS B 2 414 ? 321.898 186.626 238.219 1.00 5.00 414 LYS B CA 1
ATOM 2961 C C . LYS B 2 414 ? 322.285 188.086 238.404 1.00 5.00 414 LYS B C 1
ATOM 2962 O O . LYS B 2 414 ? 323.472 188.433 238.409 1.00 5.00 414 LYS B O 1
ATOM 2968 N N . VAL B 2 415 ? 321.288 188.961 238.558 1.00 5.00 415 VAL B N 1
ATOM 2969 C CA . VAL B 2 415 ? 321.563 190.382 238.740 1.00 5.00 415 VAL B CA 1
ATOM 2970 C C . VAL B 2 415 ? 322.099 190.648 240.142 1.00 5.00 415 VAL B C 1
ATOM 2971 O O . VAL B 2 415 ? 322.864 191.595 240.361 1.00 5.00 415 VAL B O 1
ATOM 2975 N N . LEU B 2 416 ? 321.711 189.819 241.115 1.00 5.00 416 LEU B N 1
ATOM 2976 C CA . LEU B 2 416 ? 322.229 189.984 242.470 1.00 5.00 416 LEU B CA 1
ATOM 2977 C C . LEU B 2 416 ? 323.742 189.797 242.509 1.00 5.00 416 LEU B C 1
ATOM 2978 O O . LEU B 2 416 ? 324.441 190.481 243.265 1.00 5.00 416 LEU B O 1
ATOM 2983 N N . LEU B 2 417 ? 324.266 188.870 241.703 1.00 5.00 417 LEU B N 1
ATOM 2984 C CA . LEU B 2 417 ? 325.715 188.730 241.583 1.00 5.00 417 LEU B CA 1
ATOM 2985 C C . LEU B 2 417 ? 326.333 189.933 240.885 1.00 5.00 417 LEU B C 1
ATOM 2986 O O . LEU B 2 417 ? 327.500 190.266 241.126 1.00 5.00 417 LEU B O 1
ATOM 2991 N N . ASP B 2 418 ? 325.575 190.590 240.003 1.00 1.87 418 ASP B N 1
ATOM 2992 C CA . ASP B 2 418 ? 326.092 191.781 239.337 1.00 1.87 418 ASP B CA 1
ATOM 2993 C C . ASP B 2 418 ? 326.353 192.901 240.338 1.00 1.87 418 ASP B C 1
ATOM 2994 O O . ASP B 2 418 ? 327.369 193.599 240.246 1.00 1.87 418 ASP B O 1
ATOM 2999 N N . LYS B 2 419 ? 325.447 193.089 241.299 1.00 1.95 419 LYS B N 1
ATOM 3000 C CA . LYS B 2 419 ? 325.653 194.114 242.318 1.00 1.95 419 LYS B CA 1
ATOM 3001 C C . LYS B 2 419 ? 326.863 193.800 243.188 1.00 1.95 419 LYS B C 1
ATOM 3002 O O . LYS B 2 419 ? 327.674 194.687 243.480 1.00 1.95 419 LYS B O 1
ATOM 3008 N N . LEU B 2 420 ? 327.000 192.542 243.617 1.00 3.62 420 LEU B N 1
ATOM 3009 C CA . LEU B 2 420 ? 328.095 192.180 244.512 1.00 3.62 420 LEU B CA 1
ATOM 3010 C C . LEU B 2 420 ? 329.448 192.345 243.834 1.00 3.62 420 LEU B C 1
ATOM 3011 O O . LEU B 2 420 ? 330.414 192.796 244.461 1.00 3.62 420 LEU B O 1
ATOM 3016 N N . ALA B 2 421 ? 329.546 191.974 242.556 1.00 4.21 421 ALA B N 1
ATOM 3017 C CA . ALA B 2 421 ? 330.785 192.201 241.821 1.00 4.21 421 ALA B CA 1
ATOM 3018 C C . ALA B 2 421 ? 331.086 193.689 241.700 1.00 4.21 421 ALA B C 1
ATOM 3019 O O . ALA B 2 421 ? 332.233 194.116 241.870 1.00 4.21 421 ALA B O 1
ATOM 3021 N N . ILE B 2 422 ? 330.065 194.496 241.402 1.00 2.77 422 ILE B N 1
ATOM 3022 C CA . ILE B 2 422 ? 330.260 195.940 241.329 1.00 2.77 422 ILE B CA 1
ATOM 3023 C C . ILE B 2 422 ? 330.485 196.525 242.720 1.00 2.77 422 ILE B C 1
ATOM 3024 O O . ILE B 2 422 ? 331.175 197.541 242.868 1.00 2.77 422 ILE B O 1
ATOM 3029 N N . GLU B 2 423 ? 329.930 195.894 243.759 1.00 5.12 423 GLU B N 1
ATOM 3030 C CA . GLU B 2 423 ? 330.181 196.351 245.124 1.00 5.12 423 GLU B CA 1
ATOM 3031 C C . GLU B 2 423 ? 331.665 196.277 245.461 1.00 5.12 423 GLU B C 1
ATOM 3032 O O . GLU B 2 423 ? 332.218 197.183 246.093 1.00 5.12 423 GLU B O 1
ATOM 3038 N N . LYS B 2 424 ? 332.323 195.194 245.049 1.00 4.41 424 LYS B N 1
ATOM 3039 C CA . LYS B 2 424 ? 333.761 195.066 245.261 1.00 4.41 424 LYS B CA 1
ATOM 3040 C C . LYS B 2 424 ? 334.527 196.131 244.485 1.00 4.41 424 LYS B C 1
ATOM 3041 O O . LYS B 2 424 ? 335.508 196.693 244.983 1.00 4.41 424 LYS B O 1
ATOM 3047 N N . GLN B 2 425 ? 334.089 196.421 243.257 1.00 3.06 425 GLN B N 1
ATOM 3048 C CA . GLN B 2 425 ? 334.816 197.367 242.416 1.00 3.06 425 GLN B CA 1
ATOM 3049 C C . GLN B 2 425 ? 334.592 198.806 242.863 1.00 3.06 425 GLN B C 1
ATOM 3050 O O . GLN B 2 425 ? 335.503 199.636 242.781 1.00 3.06 425 GLN B O 1
ATOM 3056 N N . LYS B 2 426 ? 333.382 199.126 243.329 1.00 3.13 426 LYS B N 1
ATOM 3057 C CA . LYS B 2 426 ? 333.085 200.499 243.723 1.00 3.13 426 LYS B CA 1
ATOM 3058 C C . LYS B 2 426 ? 333.918 200.929 244.923 1.00 3.13 426 LYS B C 1
ATOM 3059 O O . LYS B 2 426 ? 334.413 202.060 244.972 1.00 3.13 426 LYS B O 1
ATOM 3065 N N . GLU B 2 427 ? 334.083 200.040 245.906 1.00 4.30 427 GLU B N 1
ATOM 3066 C CA . GLU B 2 427 ? 334.825 200.409 247.108 1.00 4.30 427 GLU B CA 1
ATOM 3067 C C . GLU B 2 427 ? 336.320 200.509 246.832 1.00 4.30 427 GLU B C 1
ATOM 3068 O O . GLU B 2 427 ? 337.034 201.242 247.524 1.00 4.30 427 GLU B O 1
ATOM 3074 N N . ASN B 2 428 ? 336.815 199.778 245.832 1.00 2.61 428 ASN B N 1
ATOM 3075 C CA . ASN B 2 428 ? 338.235 199.844 245.508 1.00 2.61 428 ASN B CA 1
ATOM 3076 C C . ASN B 2 428 ? 338.597 201.178 244.866 1.00 2.61 428 ASN B C 1
ATOM 3077 O O . ASN B 2 428 ? 339.584 201.813 245.253 1.00 2.61 428 ASN B O 1
ATOM 3082 N N . LEU B 2 429 ? 337.808 201.621 243.884 1.00 2.22 429 LEU B N 1
ATOM 3083 C CA . LEU B 2 429 ? 338.090 202.895 243.232 1.00 2.22 429 LEU B CA 1
ATOM 3084 C C . LEU B 2 429 ? 337.941 204.061 244.201 1.00 2.22 429 LEU B C 1
ATOM 3085 O O . LEU B 2 429 ? 338.724 205.017 244.154 1.00 2.22 429 LEU B O 1
ATOM 3090 N N . GLN B 2 430 ? 336.939 204.006 245.081 1.00 2.05 430 GLN B N 1
ATOM 3091 C CA . GLN B 2 430 ? 336.800 205.038 246.103 1.00 2.05 430 GLN B CA 1
ATOM 3092 C C . GLN B 2 430 ? 338.000 205.040 247.041 1.00 2.05 430 GLN B C 1
ATOM 3093 O O . GLN B 2 430 ? 338.471 206.103 247.460 1.00 2.05 430 GLN B O 1
ATOM 3099 N N . ARG B 2 431 ? 338.503 203.852 247.389 1.00 2.24 431 ARG B N 1
ATOM 3100 C CA . ARG B 2 431 ? 339.721 203.765 248.186 1.00 2.24 431 ARG B CA 1
ATOM 3101 C C . ARG B 2 431 ? 340.911 204.347 247.434 1.00 2.24 431 ARG B C 1
ATOM 3102 O O . ARG B 2 431 ? 341.730 205.068 248.015 1.00 2.24 431 ARG B O 1
ATOM 3110 N N . ASP B 2 432 ? 341.025 204.039 246.140 1.00 1.74 432 ASP B N 1
ATOM 3111 C CA . ASP B 2 432 ? 342.153 204.531 245.355 1.00 1.74 432 ASP B CA 1
ATOM 3112 C C . ASP B 2 432 ? 342.104 206.046 245.202 1.00 1.74 432 ASP B C 1
ATOM 3113 O O . ASP B 2 432 ? 343.137 206.720 245.288 1.00 1.74 432 ASP B O 1
ATOM 3118 N N . ASN B 2 433 ? 340.913 206.602 244.965 1.00 1.13 433 ASN B N 1
ATOM 3119 C CA . ASN B 2 433 ? 340.790 208.049 244.817 1.00 1.13 433 ASN B CA 1
ATOM 3120 C C . ASN B 2 433 ? 341.129 208.767 246.116 1.00 1.13 433 ASN B C 1
ATOM 3121 O O . ASN B 2 433 ? 341.774 209.821 246.100 1.00 1.13 433 ASN B O 1
ATOM 3126 N N . GLN B 2 434 ? 340.696 208.216 247.251 1.00 0.34 434 GLN B N 1
ATOM 3127 C CA . GLN B 2 434 ? 341.060 208.794 248.541 1.00 0.34 434 GLN B CA 1
ATOM 3128 C C . GLN B 2 434 ? 342.565 208.713 248.766 1.00 0.34 434 GLN B C 1
ATOM 3129 O O . GLN B 2 434 ? 343.178 209.645 249.296 1.00 0.34 434 GLN B O 1
ATOM 3135 N N . LEU B 2 435 ? 343.175 207.593 248.370 1.00 0.60 435 LEU B N 1
ATOM 3136 C CA . LEU B 2 435 ? 344.620 207.443 248.503 1.00 0.60 435 LEU B CA 1
ATOM 3137 C C . LEU B 2 435 ? 345.365 208.456 247.642 1.00 0.60 435 LEU B C 1
ATOM 3138 O O . LEU B 2 435 ? 346.360 209.042 248.082 1.00 0.60 435 LEU B O 1
ATOM 3143 N N . LEU B 2 436 ? 344.902 208.671 246.410 1.00 0.81 436 LEU B N 1
ATOM 3144 C CA . LEU B 2 436 ? 345.644 209.520 245.484 1.00 0.81 436 LEU B CA 1
ATOM 3145 C C . LEU B 2 436 ? 345.534 210.993 245.856 1.00 0.81 436 LEU B C 1
ATOM 3146 O O . LEU B 2 436 ? 346.491 211.755 245.675 1.00 0.81 436 LEU B O 1
ATOM 3151 N N . LYS B 2 437 ? 344.376 211.420 246.369 1.00 0.87 437 LYS B N 1
ATOM 3152 C CA . LYS B 2 437 ? 344.218 212.819 246.752 1.00 0.87 437 LYS B CA 1
ATOM 3153 C C . LYS B 2 437 ? 345.196 213.202 247.854 1.00 0.87 437 LYS B C 1
ATOM 3154 O O . LYS B 2 437 ? 345.694 214.333 247.888 1.00 0.87 437 LYS B O 1
ATOM 3160 N N . SER B 2 438 ? 345.480 212.274 248.771 1.00 0.82 438 SER B N 1
ATOM 3161 C CA . SER B 2 438 ? 346.514 212.519 249.770 1.00 0.82 438 SER B CA 1
ATOM 3162 C C . SER B 2 438 ? 347.882 212.654 249.116 1.00 0.82 438 SER B C 1
ATOM 3163 O O . SER B 2 438 ? 348.685 213.509 249.508 1.00 0.82 438 SER B O 1
ATOM 3166 N N . LEU B 2 439 ? 348.166 211.816 248.116 1.00 0.55 439 LEU B N 1
ATOM 3167 C CA . LEU B 2 439 ? 349.457 211.872 247.437 1.00 0.55 439 LEU B CA 1
ATOM 3168 C C . LEU B 2 439 ? 349.625 213.182 246.678 1.00 0.55 439 LEU B C 1
ATOM 3169 O O . LEU B 2 439 ? 350.722 213.752 246.644 1.00 0.55 439 LEU B O 1
ATOM 3174 N N . LEU B 2 440 ? 348.555 213.666 246.047 1.00 0.25 440 LEU B N 1
ATOM 3175 C CA . LEU B 2 440 ? 348.633 214.936 245.335 1.00 0.25 440 LEU B CA 1
ATOM 3176 C C . LEU B 2 440 ? 348.753 216.106 246.303 1.00 0.25 440 LEU B C 1
ATOM 3177 O O . LEU B 2 440 ? 349.507 217.053 246.054 1.00 0.25 440 LEU B O 1
ATOM 3182 N N . LYS B 2 441 ? 348.005 216.063 247.407 1.00 0.08 441 LYS B N 1
ATOM 3183 C CA . LYS B 2 441 ? 348.032 217.165 248.363 1.00 0.08 441 LYS B CA 1
ATOM 3184 C C . LYS B 2 441 ? 349.402 217.308 249.014 1.00 0.08 441 LYS B C 1
ATOM 3185 O O . LYS B 2 441 ? 349.898 218.426 249.190 1.00 0.08 441 LYS B O 1
ATOM 3191 N N . GLN B 2 442 ? 350.031 216.187 249.382 1.00 0.63 442 GLN B N 1
ATOM 3192 C CA . GLN B 2 442 ? 351.338 216.265 250.027 1.00 0.63 442 GLN B CA 1
ATOM 3193 C C . GLN B 2 442 ? 352.411 216.729 249.048 1.00 0.63 442 GLN B C 1
ATOM 3194 O O . GLN B 2 442 ? 353.338 217.450 249.434 1.00 0.63 442 GLN B O 1
ATOM 3200 N N . TYR B 2 443 ? 352.307 216.324 247.780 1.00 1.38 443 TYR B N 1
ATOM 3201 C CA . TYR B 2 443 ? 353.255 216.792 246.775 1.00 1.38 443 TYR B CA 1
ATOM 3202 C C . TYR B 2 443 ? 353.126 218.297 246.570 1.00 1.38 443 TYR B C 1
ATOM 3203 O O . TYR B 2 443 ? 354.132 219.001 246.424 1.00 1.38 443 TYR B O 1
ATOM 3212 N N . LEU B 2 444 ? 351.892 218.810 246.558 1.00 1.55 444 LEU B N 1
ATOM 3213 C CA . LEU B 2 444 ? 351.691 220.252 246.451 1.00 1.55 444 LEU B CA 1
ATOM 3214 C C . LEU B 2 444 ? 352.309 220.980 247.637 1.00 1.55 444 LEU B C 1
ATOM 3215 O O . LEU B 2 444 ? 352.927 222.038 247.473 1.00 1.55 444 LEU B O 1
ATOM 3220 N N . ASP B 2 445 ? 352.155 220.426 248.841 1.00 2.32 445 ASP B N 1
ATOM 3221 C CA . ASP B 2 445 ? 352.787 221.007 250.019 1.00 2.32 445 ASP B CA 1
ATOM 3222 C C . ASP B 2 445 ? 354.294 220.796 250.027 1.00 2.32 445 ASP B C 1
ATOM 3223 O O . ASP B 2 445 ? 354.989 221.415 250.840 1.00 2.32 445 ASP B O 1
ATOM 3228 N N . GLY B 2 446 ? 354.813 219.935 249.152 1.00 2.43 446 GLY B N 1
ATOM 3229 C CA . GLY B 2 446 ? 356.242 219.713 249.052 1.00 2.43 446 GLY B CA 1
ATOM 3230 C C . GLY B 2 446 ? 356.992 220.703 248.190 1.00 2.43 446 GLY B C 1
ATOM 3231 O O . GLY B 2 446 ? 358.221 220.621 248.106 1.00 2.43 446 GLY B O 1
ATOM 3232 N N . ILE B 2 447 ? 356.290 221.630 247.546 1.00 2.74 447 ILE B N 1
ATOM 3233 C CA . ILE B 2 447 ? 356.918 222.650 246.716 1.00 2.74 447 ILE B CA 1
ATOM 3234 C C . ILE B 2 447 ? 356.865 224.022 247.377 1.00 2.74 447 ILE B C 1
ATOM 3235 O O . ILE B 2 447 ? 357.825 224.787 247.295 1.00 2.74 447 ILE B O 1
ATOM 3240 N N . SER B 2 448 ? 355.758 224.347 248.034 1.00 2.46 448 SER B N 1
ATOM 3241 C CA . SER B 2 448 ? 355.595 225.648 248.662 1.00 2.46 448 SER B CA 1
ATOM 3242 C C . SER B 2 448 ? 356.025 225.601 250.126 1.00 2.46 448 SER B C 1
ATOM 3243 O O . SER B 2 448 ? 356.207 224.537 250.721 1.00 2.46 448 SER B O 1
ATOM 3246 N N . LEU B 2 449 ? 356.182 226.787 250.709 1.00 3.25 449 LEU B N 1
ATOM 3247 C CA . LEU B 2 449 ? 356.598 226.948 252.099 1.00 3.25 449 LEU B CA 1
ATOM 3248 C C . LEU B 2 449 ? 355.390 227.404 252.908 1.00 3.25 449 LEU B C 1
ATOM 3249 O O . LEU B 2 449 ? 354.908 228.528 252.735 1.00 3.25 449 LEU B O 1
ATOM 3254 N N . ASN B 2 450 ? 354.906 226.533 253.792 1.00 2.59 450 ASN B N 1
ATOM 3255 C CA . ASN B 2 450 ? 353.747 226.828 254.622 1.00 2.59 450 ASN B CA 1
ATOM 3256 C C . ASN B 2 450 ? 353.996 226.305 256.031 1.00 2.59 450 ASN B C 1
ATOM 3257 O O . ASN B 2 450 ? 355.058 225.753 256.335 1.00 2.59 450 ASN B O 1
ATOM 3262 N N . ASP B 2 451 ? 352.999 226.488 256.898 1.00 2.74 451 ASP B N 1
ATOM 3263 C CA . ASP B 2 451 ? 353.128 226.052 258.285 1.00 2.74 451 ASP B CA 1
ATOM 3264 C C . ASP B 2 451 ? 353.148 224.534 258.406 1.00 2.74 451 ASP B C 1
ATOM 3265 O O . ASP B 2 451 ? 353.775 223.999 259.326 1.00 2.74 451 ASP B O 1
ATOM 3270 N N . ASP B 2 452 ? 352.465 223.828 257.501 1.00 2.34 452 ASP B N 1
ATOM 3271 C CA . ASP B 2 452 ? 352.383 222.374 257.606 1.00 2.34 452 ASP B CA 1
ATOM 3272 C C . ASP B 2 452 ? 353.751 221.721 257.450 1.00 2.34 452 ASP B C 1
ATOM 3273 O O . ASP B 2 452 ? 354.104 220.815 258.215 1.00 2.34 452 ASP B O 1
ATOM 3278 N N . VAL B 2 453 ? 354.534 222.159 256.462 1.00 3.00 453 VAL B N 1
ATOM 3279 C CA . VAL B 2 453 ? 355.834 221.538 256.232 1.00 3.00 453 VAL B CA 1
ATOM 3280 C C . VAL B 2 453 ? 356.828 221.927 257.320 1.00 3.00 453 VAL B C 1
ATOM 3281 O O . VAL B 2 453 ? 357.683 221.121 257.704 1.00 3.00 453 VAL B O 1
ATOM 3285 N N . LEU B 2 454 ? 356.735 223.153 257.840 1.00 2.83 454 LEU B N 1
ATOM 3286 C CA . LEU B 2 454 ? 357.672 223.599 258.864 1.00 2.83 454 LEU B CA 1
ATOM 3287 C C . LEU B 2 454 ? 357.379 222.990 260.228 1.00 2.83 454 LEU B C 1
ATOM 3288 O O . LEU B 2 454 ? 358.261 222.984 261.092 1.00 2.83 454 LEU B O 1
ATOM 3293 N N . LYS B 2 455 ? 356.164 222.482 260.442 1.00 3.38 455 LYS B N 1
ATOM 3294 C CA . LYS B 2 455 ? 355.784 222.004 261.766 1.00 3.38 455 LYS B CA 1
ATOM 3295 C C . LYS B 2 455 ? 356.384 220.640 262.085 1.00 3.38 455 LYS B C 1
ATOM 3296 O O . LYS B 2 455 ? 356.792 220.395 263.226 1.00 3.38 455 LYS B O 1
ATOM 3302 N N . ASN B 2 456 ? 356.447 219.740 261.106 1.00 3.67 456 ASN B N 1
ATOM 3303 C CA . ASN B 2 456 ? 356.851 218.372 261.393 1.00 3.67 456 ASN B CA 1
ATOM 3304 C C . ASN B 2 456 ? 358.349 218.289 261.685 1.00 3.67 456 ASN B C 1
ATOM 3305 O O . ASN B 2 456 ? 359.132 219.179 261.342 1.00 3.67 456 ASN B O 1
ATOM 3310 N N . GLU B 2 457 ? 358.738 217.194 262.343 1.00 2.12 457 GLU B N 1
ATOM 3311 C CA . GLU B 2 457 ? 360.128 217.020 262.751 1.00 2.12 457 GLU B CA 1
ATOM 3312 C C . GLU B 2 457 ? 361.036 216.714 261.568 1.00 2.12 457 GLU B C 1
ATOM 3313 O O . GLU B 2 457 ? 362.201 217.129 261.560 1.00 2.12 457 GLU B O 1
ATOM 3319 N N . ASN B 2 458 ? 360.536 215.991 260.572 1.00 2.24 458 ASN B N 1
ATOM 3320 C CA . ASN B 2 458 ? 361.325 215.588 259.410 1.00 2.24 458 ASN B CA 1
ATOM 3321 C C . ASN B 2 458 ? 360.926 216.465 258.228 1.00 2.24 458 ASN B C 1
ATOM 3322 O O . ASN B 2 458 ? 359.989 216.143 257.493 1.00 2.24 458 ASN B O 1
ATOM 3327 N N . ASN B 2 459 ? 361.640 217.574 258.050 1.00 1.54 459 ASN B N 1
ATOM 3328 C CA . ASN B 2 459 ? 361.435 218.448 256.910 1.00 1.54 459 ASN B CA 1
ATOM 3329 C C . ASN B 2 459 ? 362.780 218.882 256.345 1.00 1.54 459 ASN B C 1
ATOM 3330 O O . ASN B 2 459 ? 363.676 219.282 257.099 1.00 1.54 459 ASN B O 1
ATOM 3335 N N . PRO B 2 460 ? 362.962 218.788 255.026 1.00 1.23 460 PRO B N 1
ATOM 3336 C CA . PRO B 2 460 ? 364.231 219.234 254.428 1.00 1.23 460 PRO B CA 1
ATOM 3337 C C . PRO B 2 460 ? 364.470 220.724 254.560 1.00 1.23 460 PRO B C 1
ATOM 3338 O O . PRO B 2 460 ? 365.610 221.169 254.381 1.00 1.23 460 PRO B O 1
ATOM 3342 N N . LEU B 2 461 ? 363.431 221.505 254.863 1.00 1.19 461 LEU B N 1
ATOM 3343 C CA . LEU B 2 461 ? 363.554 222.958 254.880 1.00 1.19 461 LEU B CA 1
ATOM 3344 C C . LEU B 2 461 ? 364.580 223.419 255.909 1.00 1.19 461 LEU B C 1
ATOM 3345 O O . LEU B 2 461 ? 365.478 224.208 255.597 1.00 1.19 461 LEU B O 1
ATOM 3350 N N . LEU B 2 462 ? 364.461 222.939 257.145 1.00 1.39 462 LEU B N 1
ATOM 3351 C CA . LEU B 2 462 ? 365.337 223.393 258.223 1.00 1.39 462 LEU B CA 1
ATOM 3352 C C . LEU B 2 462 ? 365.517 222.219 259.182 1.00 1.39 462 LEU B C 1
ATOM 3353 O O . LEU B 2 462 ? 364.665 221.981 260.042 1.00 1.39 462 LEU B O 1
ATOM 3358 N N . VAL B 2 463 ? 366.618 221.495 259.025 1.00 2.05 463 VAL B N 1
ATOM 3359 C CA . VAL B 2 463 ? 366.892 220.315 259.834 1.00 2.05 463 VAL B CA 1
ATOM 3360 C C . VAL B 2 463 ? 367.712 220.713 261.054 1.00 2.05 463 VAL B C 1
ATOM 3361 O O . VAL B 2 463 ? 368.699 221.450 260.945 1.00 2.05 463 VAL B O 1
ATOM 3365 N N . VAL B 2 464 ? 367.276 220.257 262.226 1.00 1.05 464 VAL B N 1
ATOM 3366 C CA . VAL B 2 464 ? 367.945 220.535 263.491 1.00 1.05 464 VAL B CA 1
ATOM 3367 C C . VAL B 2 464 ? 368.387 219.215 264.102 1.00 1.05 464 VAL B C 1
ATOM 3368 O O . VAL B 2 464 ? 367.627 218.241 264.102 1.00 1.05 464 VAL B O 1
ATOM 3372 N N . ASN B 2 465 ? 369.627 219.176 264.590 1.00 0.66 465 ASN B N 1
ATOM 3373 C CA . ASN B 2 465 ? 370.142 218.039 265.356 1.00 0.66 465 ASN B CA 1
ATOM 3374 C C . ASN B 2 465 ? 370.031 216.734 264.569 1.00 0.66 465 ASN B C 1
ATOM 3375 O O . ASN B 2 465 ? 369.836 215.659 265.141 1.00 0.66 465 ASN B O 1
ATOM 3380 N N . HIS B 2 466 ? 370.151 216.836 263.243 1.00 1.02 466 HIS B N 1
ATOM 3381 C CA . HIS B 2 466 ? 370.144 215.681 262.342 1.00 1.02 466 HIS B CA 1
ATOM 3382 C C . HIS B 2 466 ? 368.841 214.888 262.438 1.00 1.02 466 HIS B C 1
ATOM 3383 O O . HIS B 2 466 ? 368.843 213.656 262.423 1.00 1.02 466 HIS B O 1
ATOM 3390 N N . LYS B 2 467 ? 367.714 215.598 262.539 1.00 0.70 467 LYS B N 1
ATOM 3391 C CA . LYS B 2 467 ? 366.422 214.919 262.530 1.00 0.70 467 LYS B CA 1
ATOM 3392 C C . LYS B 2 467 ? 366.150 214.259 261.184 1.00 0.70 467 LYS B C 1
ATOM 3393 O O . LYS B 2 467 ? 365.644 213.133 261.129 1.00 0.70 467 LYS B O 1
ATOM 3399 N N . PHE B 2 468 ? 366.483 214.939 260.090 1.00 3.12 468 PHE B N 1
ATOM 3400 C CA . PHE B 2 468 ? 366.211 214.450 258.740 1.00 3.12 468 PHE B CA 1
ATOM 3401 C C . PHE B 2 468 ? 367.448 213.728 258.216 1.00 3.12 468 PHE B C 1
ATOM 3402 O O . PHE B 2 468 ? 368.444 214.358 257.851 1.00 3.12 468 PHE B O 1
ATOM 3410 N N . ASN B 2 469 ? 367.381 212.405 258.191 1.00 10.86 469 ASN B N 1
ATOM 3411 C CA . ASN B 2 469 ? 368.361 211.566 257.512 1.00 10.86 469 ASN B CA 1
ATOM 3412 C C . ASN B 2 469 ? 367.711 210.588 256.551 1.00 10.86 469 ASN B C 1
ATOM 3413 O O . ASN B 2 469 ? 368.297 210.257 255.516 1.00 10.86 469 ASN B O 1
ATOM 3418 N N . LEU B 2 470 ? 366.506 210.122 256.872 1.00 13.87 470 LEU B N 1
ATOM 3419 C CA . LEU B 2 470 ? 365.723 209.251 256.011 1.00 13.87 470 LEU B CA 1
ATOM 3420 C C . LEU B 2 470 ? 364.252 209.558 256.250 1.00 13.87 470 LEU B C 1
ATOM 3421 O O . LEU B 2 470 ? 363.884 210.163 257.260 1.00 13.87 470 LEU B O 1
ATOM 3426 N N . GLY B 2 471 ? 363.408 209.150 255.298 1.00 17.76 471 GLY B N 1
ATOM 3427 C CA . GLY B 2 471 ? 361.978 209.374 255.450 1.00 17.76 471 GLY B CA 1
ATOM 3428 C C . GLY B 2 471 ? 361.423 208.748 256.716 1.00 17.76 471 GLY B C 1
ATOM 3429 O O . GLY B 2 471 ? 360.651 209.377 257.444 1.00 17.76 471 GLY B O 1
ATOM 3430 N N . LYS B 2 472 ? 361.808 207.506 256.993 1.00 24.98 472 LYS B N 1
ATOM 3431 C CA . LYS B 2 472 ? 361.470 206.845 258.245 1.00 24.98 472 LYS B CA 1
ATOM 3432 C C . LYS B 2 472 ? 362.456 205.705 258.453 1.00 24.98 472 LYS B C 1
ATOM 3433 O O . LYS B 2 472 ? 362.844 205.035 257.493 1.00 24.98 472 LYS B O 1
ATOM 3439 N N . MET B 2 473 ? 362.863 205.495 259.712 1.00 26.28 473 MET B N 1
ATOM 3440 C CA . MET B 2 473 ? 363.908 204.506 259.979 1.00 26.28 473 MET B CA 1
ATOM 3441 C C . MET B 2 473 ? 363.397 203.075 259.847 1.00 26.28 473 MET B C 1
ATOM 3442 O O . MET B 2 473 ? 363.961 202.307 259.047 1.00 26.28 473 MET B O 1
ATOM 3447 N N . PRO B 2 474 ? 362.352 202.639 260.582 1.00 24.75 474 PRO B N 1
ATOM 3448 C CA . PRO B 2 474 ? 361.973 201.222 260.510 1.00 24.75 474 PRO B CA 1
ATOM 3449 C C . PRO B 2 474 ? 361.048 200.894 259.346 1.00 24.75 474 PRO B C 1
ATOM 3450 O O . PRO B 2 474 ? 360.068 200.163 259.522 1.00 24.75 474 PRO B O 1
ATOM 3454 N N . VAL B 2 475 ? 361.342 201.421 258.158 1.00 23.43 475 VAL B N 1
ATOM 3455 C CA . VAL B 2 475 ? 360.590 201.069 256.957 1.00 23.43 475 VAL B CA 1
ATOM 3456 C C . VAL B 2 475 ? 361.567 200.759 255.831 1.00 23.43 475 VAL B C 1
ATOM 3457 O O . VAL B 2 475 ? 361.167 200.305 254.753 1.00 23.43 475 VAL B O 1
ATOM 3461 N N . GLU B 2 476 ? 362.857 201.008 256.073 1.00 20.50 476 GLU B N 1
ATOM 3462 C CA . GLU B 2 476 ? 363.855 200.821 255.026 1.00 20.50 476 GLU B CA 1
ATOM 3463 C C . GLU B 2 476 ? 364.034 199.351 254.670 1.00 20.50 476 GLU B C 1
ATOM 3464 O O . GLU B 2 476 ? 364.414 199.033 253.536 1.00 20.50 476 GLU B O 1
ATOM 3470 N N . LYS B 2 477 ? 363.774 198.446 255.616 1.00 19.48 477 LYS B N 1
ATOM 3471 C CA . LYS B 2 477 ? 363.873 197.020 255.320 1.00 19.48 477 LYS B CA 1
ATOM 3472 C C . LYS B 2 477 ? 362.856 196.605 254.263 1.00 19.48 477 LYS B C 1
ATOM 3473 O O . LYS B 2 477 ? 363.177 195.837 253.348 1.00 19.48 477 LYS B O 1
ATOM 3479 N N . ILE B 2 478 ? 361.623 197.101 254.374 1.00 20.28 478 ILE B N 1
ATOM 3480 C CA . ILE B 2 478 ? 360.605 196.790 253.376 1.00 20.28 478 ILE B CA 1
ATOM 3481 C C . ILE B 2 478 ? 360.918 197.484 252.057 1.00 20.28 478 ILE B C 1
ATOM 3482 O O . ILE B 2 478 ? 360.766 196.897 250.979 1.00 20.28 478 ILE B O 1
ATOM 3487 N N . GLU B 2 479 ? 361.355 198.745 252.119 1.00 24.02 479 GLU B N 1
ATOM 3488 C CA . GLU B 2 479 ? 361.675 199.482 250.900 1.00 24.02 479 GLU B CA 1
ATOM 3489 C C . GLU B 2 479 ? 362.842 198.844 250.154 1.00 24.02 479 GLU B C 1
ATOM 3490 O O . GLU B 2 479 ? 362.811 198.723 248.924 1.00 24.02 479 GLU B O 1
ATOM 3496 N N . ASN B 2 480 ? 363.876 198.430 250.880 1.00 22.48 480 ASN B N 1
ATOM 3497 C CA . ASN B 2 480 ? 365.039 197.803 250.263 1.00 22.48 480 ASN B CA 1
ATOM 3498 C C . ASN B 2 480 ? 364.882 196.287 250.212 1.00 22.48 480 ASN B C 1
ATOM 3499 O O . ASN B 2 480 ? 363.878 195.774 249.719 1.00 22.48 480 ASN B O 1
ATOM 3504 N N . GLU C 3 263 ? 161.984 193.555 259.210 1.00 21.41 263 GLU D N 1
ATOM 3505 C CA . GLU C 3 263 ? 163.307 193.740 258.625 1.00 21.41 263 GLU D CA 1
ATOM 3506 C C . GLU C 3 263 ? 164.163 194.661 259.489 1.00 21.41 263 GLU D C 1
ATOM 3507 O O . GLU C 3 263 ? 165.357 194.423 259.670 1.00 21.41 263 GLU D O 1
ATOM 3513 N N . ILE C 3 264 ? 163.540 195.719 260.014 1.00 21.69 264 ILE D N 1
ATOM 3514 C CA . ILE C 3 264 ? 164.258 196.654 260.874 1.00 21.69 264 ILE D CA 1
ATOM 3515 C C . ILE C 3 264 ? 164.707 195.964 262.156 1.00 21.69 264 ILE D C 1
ATOM 3516 O O . ILE C 3 264 ? 165.852 196.122 262.597 1.00 21.69 264 ILE D O 1
ATOM 3521 N N . LYS C 3 265 ? 163.815 195.184 262.771 1.00 22.41 265 LYS D N 1
ATOM 3522 C CA . LYS C 3 265 ? 164.175 194.459 263.987 1.00 22.41 265 LYS D CA 1
ATOM 3523 C C . LYS C 3 265 ? 165.222 193.389 263.703 1.00 22.41 265 LYS D C 1
ATOM 3524 O O . LYS C 3 265 ? 166.115 193.154 264.525 1.00 22.41 265 LYS D O 1
ATOM 3530 N N . GLU C 3 266 ? 165.125 192.726 262.548 1.00 22.35 266 GLU D N 1
ATOM 3531 C CA . GLU C 3 266 ? 166.118 191.721 262.182 1.00 22.35 266 GLU D CA 1
ATOM 3532 C C . GLU C 3 266 ? 167.492 192.347 261.978 1.00 22.35 266 GLU D C 1
ATOM 3533 O O . GLU C 3 266 ? 168.514 191.740 262.319 1.00 22.35 266 GLU D O 1
ATOM 3539 N N . LEU C 3 267 ? 167.536 193.559 261.418 1.00 21.52 267 LEU D N 1
ATOM 3540 C CA . LEU C 3 267 ? 168.814 194.215 261.161 1.00 21.52 267 LEU D CA 1
ATOM 3541 C C . LEU C 3 267 ? 169.567 194.501 262.456 1.00 21.52 267 LEU D C 1
ATOM 3542 O O . LEU C 3 267 ? 170.783 194.291 262.534 1.00 21.52 267 LEU D O 1
ATOM 3547 N N . GLN C 3 268 ? 168.863 194.982 263.484 1.00 25.35 268 GLN D N 1
ATOM 3548 C CA . GLN C 3 268 ? 169.536 195.314 264.736 1.00 25.35 268 GLN D CA 1
ATOM 3549 C C . GLN C 3 268 ? 169.939 194.064 265.508 1.00 25.35 268 GLN D C 1
ATOM 3550 O O . GLN C 3 268 ? 170.856 194.120 266.336 1.00 25.35 268 GLN D O 1
ATOM 3556 N N . THR C 3 269 ? 169.271 192.935 265.260 1.00 23.13 269 THR D N 1
ATOM 3557 C CA . THR C 3 269 ? 169.677 191.685 265.892 1.00 23.13 269 THR D CA 1
ATOM 3558 C C . THR C 3 269 ? 171.064 191.261 265.422 1.00 23.13 269 THR D C 1
ATOM 3559 O O . THR C 3 269 ? 171.882 190.792 266.223 1.00 23.13 269 THR D O 1
ATOM 3563 N N . LYS C 3 270 ? 171.346 191.420 264.126 1.00 24.49 270 LYS D N 1
ATOM 3564 C CA . LYS C 3 270 ? 172.669 191.095 263.605 1.00 24.49 270 LYS D CA 1
ATOM 3565 C C . LYS C 3 270 ? 173.739 192.026 264.161 1.00 24.49 270 LYS D C 1
ATOM 3566 O O . LYS C 3 270 ? 174.911 191.641 264.243 1.00 24.49 270 LYS D O 1
ATOM 3572 N N . ASP C 3 271 ? 173.360 193.250 264.542 1.00 25.65 271 ASP D N 1
ATOM 3573 C CA . ASP C 3 271 ? 174.335 194.197 265.074 1.00 25.65 271 ASP D CA 1
ATOM 3574 C C . ASP C 3 271 ? 174.925 193.706 266.391 1.00 25.65 271 ASP D C 1
ATOM 3575 O O . ASP C 3 271 ? 176.127 193.861 266.637 1.00 25.65 271 ASP D O 1
ATOM 3580 N N . GLU C 3 272 ? 174.093 193.117 267.254 1.00 24.54 272 GLU D N 1
ATOM 3581 C CA . GLU C 3 272 ? 174.600 192.570 268.509 1.00 24.54 272 GLU D CA 1
ATOM 3582 C C . GLU C 3 272 ? 175.553 191.409 268.257 1.00 24.54 272 GLU D C 1
ATOM 3583 O O . GLU C 3 272 ? 176.569 191.269 268.947 1.00 24.54 272 GLU D O 1
ATOM 3589 N N . GLU C 3 273 ? 175.237 190.558 267.278 1.00 24.30 273 GLU D N 1
ATOM 3590 C CA . GLU C 3 273 ? 176.131 189.455 266.940 1.00 24.30 273 GLU D CA 1
ATOM 3591 C C . GLU C 3 273 ? 177.459 189.967 266.393 1.00 24.30 273 GLU D C 1
ATOM 3592 O O . GLU C 3 273 ? 178.521 189.425 266.719 1.00 24.30 273 GLU D O 1
ATOM 3598 N N . TYR C 3 274 ? 177.417 191.004 265.553 1.00 26.04 274 TYR D N 1
ATOM 3599 C CA . TYR C 3 274 ? 178.648 191.553 264.990 1.00 26.04 274 TYR D CA 1
ATOM 3600 C C . TYR C 3 274 ? 179.530 192.169 266.070 1.00 26.04 274 TYR D C 1
ATOM 3601 O O . TYR C 3 274 ? 180.755 192.002 266.047 1.00 26.04 274 TYR D O 1
ATOM 3610 N N . LYS C 3 275 ? 178.929 192.882 267.023 1.00 24.62 275 LYS D N 1
ATOM 3611 C CA . LYS C 3 275 ? 179.690 193.531 268.082 1.00 24.62 275 LYS D CA 1
ATOM 3612 C C . LYS C 3 275 ? 180.096 192.577 269.200 1.00 24.62 275 LYS D C 1
ATOM 3613 O O . LYS C 3 275 ? 180.868 192.974 270.078 1.00 24.62 275 LYS D O 1
ATOM 3619 N N . LYS C 3 276 ? 179.598 191.343 269.193 1.00 22.11 276 LYS D N 1
ATOM 3620 C CA . LYS C 3 276 ? 179.913 190.371 270.231 1.00 22.11 276 LYS D CA 1
ATOM 3621 C C . LYS C 3 276 ? 181.136 189.524 269.904 1.00 22.11 276 LYS D C 1
ATOM 3622 O O . LYS C 3 276 ? 181.519 188.676 270.717 1.00 22.11 276 LYS D O 1
ATOM 3628 N N . THR C 3 277 ? 181.758 189.730 268.744 1.00 22.63 277 THR D N 1
ATOM 3629 C CA . THR C 3 277 ? 182.906 188.942 268.312 1.00 22.63 277 THR D CA 1
ATOM 3630 C C . THR C 3 277 ? 184.211 189.725 268.415 1.00 22.63 277 THR D C 1
ATOM 3631 O O . THR C 3 277 ? 185.103 189.569 267.578 1.00 22.63 277 THR D O 1
ATOM 3635 N N . LEU C 3 278 ? 184.336 190.575 269.437 1.00 21.45 278 LEU D N 1
ATOM 3636 C CA . LEU C 3 278 ? 185.534 191.381 269.624 1.00 21.45 278 LEU D CA 1
ATOM 3637 C C . LEU C 3 278 ? 186.050 191.415 271.055 1.00 21.45 278 LEU D C 1
ATOM 3638 O O . LEU C 3 278 ? 187.189 191.849 271.264 1.00 21.45 278 LEU D O 1
ATOM 3643 N N . GLN C 3 279 ? 185.261 190.982 272.042 1.00 23.81 279 GLN D N 1
ATOM 3644 C CA . GLN C 3 279 ? 185.714 191.030 273.429 1.00 23.81 279 GLN D CA 1
ATOM 3645 C C . GLN C 3 279 ? 186.896 190.096 273.665 1.00 23.81 279 GLN D C 1
ATOM 3646 O O . GLN C 3 279 ? 187.860 190.468 274.344 1.00 23.81 279 GLN D O 1
ATOM 3652 N N . GLN C 3 280 ? 186.838 188.880 273.119 1.00 23.44 280 GLN D N 1
ATOM 3653 C CA . GLN C 3 280 ? 187.929 187.930 273.314 1.00 23.44 280 GLN D CA 1
ATOM 3654 C C . GLN C 3 280 ? 189.207 188.404 272.632 1.00 23.44 280 GLN D C 1
ATOM 3655 O O . GLN C 3 280 ? 190.303 188.246 273.181 1.00 23.44 280 GLN D O 1
ATOM 3661 N N . THR C 3 281 ? 189.086 188.978 271.434 1.00 21.30 281 THR D N 1
ATOM 3662 C CA . THR C 3 281 ? 190.263 189.492 270.738 1.00 21.30 281 THR D CA 1
ATOM 3663 C C . THR C 3 281 ? 190.883 190.662 271.490 1.00 21.30 281 THR D C 1
ATOM 3664 O O . THR C 3 281 ? 192.112 190.784 271.556 1.00 21.30 281 THR D O 1
ATOM 3668 N N . GLU C 3 282 ? 190.050 191.537 272.058 1.00 19.63 282 GLU D N 1
ATOM 3669 C CA . GLU C 3 282 ? 190.567 192.687 272.794 1.00 19.63 282 GLU D CA 1
ATOM 3670 C C . GLU C 3 282 ? 191.292 192.253 274.062 1.00 19.63 282 GLU D C 1
ATOM 3671 O O . GLU C 3 282 ? 192.416 192.692 274.330 1.00 19.63 282 GLU D O 1
ATOM 3677 N N . LYS C 3 283 ? 190.662 191.386 274.856 1.00 19.01 283 LYS D N 1
ATOM 3678 C CA . LYS C 3 283 ? 191.259 190.962 276.117 1.00 19.01 283 LYS D CA 1
ATOM 3679 C C . LYS C 3 283 ? 192.387 189.958 275.900 1.00 19.01 283 LYS D C 1
ATOM 3680 O O . LYS C 3 283 ? 193.378 189.966 276.638 1.00 19.01 283 LYS D O 1
ATOM 3686 N N . GLY C 3 284 ? 192.250 189.085 274.900 1.00 18.49 284 GLY D N 1
ATOM 3687 C CA . GLY C 3 284 ? 193.272 188.077 274.666 1.00 18.49 284 GLY D CA 1
ATOM 3688 C C . GLY C 3 284 ? 194.594 188.659 274.201 1.00 18.49 284 GLY D C 1
ATOM 3689 O O . GLY C 3 284 ? 195.661 188.240 274.660 1.00 18.49 284 GLY D O 1
ATOM 3690 N N . TYR C 3 285 ? 194.546 189.627 273.284 1.00 18.71 285 TYR D N 1
ATOM 3691 C CA . TYR C 3 285 ? 195.772 190.179 272.717 1.00 18.71 285 TYR D CA 1
ATOM 3692 C C . TYR C 3 285 ? 196.494 191.115 273.679 1.00 18.71 285 TYR D C 1
ATOM 3693 O O . TYR C 3 285 ? 197.717 191.264 273.585 1.00 18.71 285 TYR D O 1
ATOM 3702 N N . LYS C 3 286 ? 195.766 191.757 274.596 1.00 19.84 286 LYS D N 1
ATOM 3703 C CA . LYS C 3 2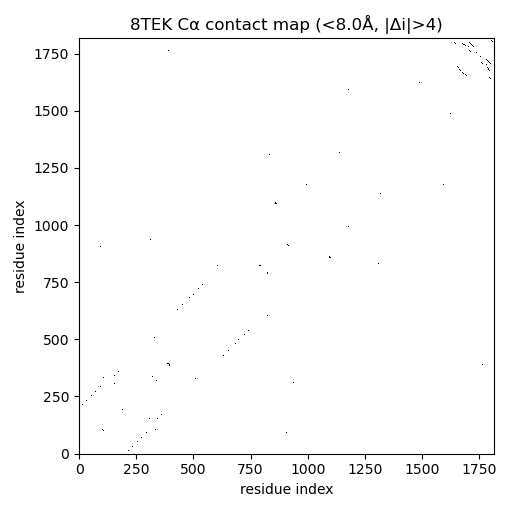86 ? 196.404 192.703 275.506 1.00 19.84 286 LYS D CA 1
ATOM 3704 C C . LYS C 3 286 ? 197.357 191.998 276.464 1.00 19.84 286 LYS D C 1
ATOM 3705 O O . LYS C 3 286 ? 198.394 192.558 276.841 1.00 19.84 286 LYS D O 1
ATOM 3711 N N . GLU C 3 287 ? 197.023 190.773 276.871 1.00 18.04 287 GLU D N 1
ATOM 3712 C CA . GLU C 3 287 ? 197.880 190.040 277.799 1.00 18.04 287 GLU D CA 1
ATOM 3713 C C . GLU C 3 287 ? 199.243 189.748 277.183 1.00 18.04 287 GLU D C 1
ATOM 3714 O O . GLU C 3 287 ? 200.266 189.785 277.875 1.00 18.04 287 GLU D O 1
ATOM 3720 N N . LEU C 3 288 ? 199.275 189.455 275.881 1.00 16.73 288 LEU D N 1
ATOM 3721 C CA . LEU C 3 288 ? 200.527 189.083 275.227 1.00 16.73 288 LEU D CA 1
ATOM 3722 C C . LEU C 3 288 ? 201.512 190.247 275.170 1.00 16.73 288 LEU D C 1
ATOM 3723 O O . LEU C 3 288 ? 202.727 190.029 275.244 1.00 16.73 288 LEU D O 1
ATOM 3728 N N . ASN C 3 289 ? 201.016 191.479 275.041 1.00 16.28 289 ASN D N 1
ATOM 3729 C CA . ASN C 3 289 ? 201.903 192.615 274.817 1.00 16.28 289 ASN D CA 1
ATOM 3730 C C . ASN C 3 289 ? 202.689 192.993 276.068 1.00 16.28 289 ASN D C 1
ATOM 3731 O O . ASN C 3 289 ? 203.789 193.543 275.959 1.00 16.28 289 ASN D O 1
ATOM 3736 N N . GLU C 3 290 ? 202.145 192.718 277.253 1.00 17.84 290 GLU D N 1
ATOM 3737 C CA . GLU C 3 290 ? 202.787 193.176 278.485 1.00 17.84 290 GLU D CA 1
ATOM 3738 C C . GLU C 3 290 ? 204.172 192.576 278.711 1.00 17.84 290 GLU D C 1
ATOM 3739 O O . GLU C 3 290 ? 205.115 193.347 278.965 1.00 17.84 290 GLU D O 1
ATOM 3745 N N . PRO C 3 291 ? 204.382 191.254 278.641 1.00 15.65 291 PRO D N 1
ATOM 3746 C CA . PRO C 3 291 ? 205.734 190.727 278.900 1.00 15.65 291 PRO D CA 1
ATOM 3747 C C . PRO C 3 291 ? 206.725 190.992 277.779 1.00 15.65 291 PRO D C 1
ATOM 3748 O O . PRO C 3 291 ? 207.933 190.851 278.003 1.00 15.65 291 PRO D O 1
ATOM 3752 N N . LEU C 3 292 ? 206.260 191.366 276.583 1.00 15.44 292 LEU D N 1
ATOM 3753 C CA . LEU C 3 292 ? 207.183 191.627 275.481 1.00 15.44 292 LEU D CA 1
ATOM 3754 C C . LEU C 3 292 ? 207.974 192.911 275.697 1.00 15.44 292 LEU D C 1
ATOM 3755 O O . LEU C 3 292 ? 209.066 193.065 275.138 1.00 15.44 292 LEU D O 1
ATOM 3760 N N . GLN C 3 293 ? 207.441 193.840 276.495 1.00 15.96 293 GLN D N 1
ATOM 3761 C CA . GLN C 3 293 ? 208.152 195.086 276.766 1.00 15.96 293 GLN D CA 1
ATOM 3762 C C . GLN C 3 293 ? 209.417 194.841 277.581 1.00 15.96 293 GLN D C 1
ATOM 3763 O O . GLN C 3 293 ? 210.435 195.513 277.373 1.00 15.96 293 GLN D O 1
ATOM 3769 N N . ALA C 3 294 ? 209.371 193.892 278.519 1.00 12.67 294 ALA D N 1
ATOM 3770 C CA . ALA C 3 294 ? 210.512 193.664 279.399 1.00 12.67 294 ALA D CA 1
ATOM 3771 C C . ALA C 3 294 ? 211.672 193.006 278.660 1.00 12.67 294 ALA D C 1
ATOM 3772 O O . ALA C 3 294 ? 212.840 193.263 278.975 1.00 12.67 294 ALA D O 1
ATOM 3774 N N . LEU C 3 295 ? 211.375 192.144 277.685 1.00 9.46 295 LEU D N 1
ATOM 3775 C CA . LEU C 3 295 ? 212.445 191.482 276.945 1.00 9.46 295 LEU D CA 1
ATOM 3776 C C . LEU C 3 295 ? 213.181 192.459 276.037 1.00 9.46 295 LEU D C 1
ATOM 3777 O O . LEU C 3 295 ? 214.368 192.265 275.754 1.00 9.46 295 LEU D O 1
ATOM 3782 N N . GLY C 3 296 ? 212.498 193.509 275.576 1.00 10.34 296 GLY D N 1
ATOM 3783 C CA . GLY C 3 296 ? 213.131 194.448 274.664 1.00 10.34 296 GLY D CA 1
ATOM 3784 C C . GLY C 3 296 ? 214.261 195.232 275.305 1.00 10.34 296 GLY D C 1
ATOM 3785 O O . GLY C 3 296 ? 215.308 195.444 274.689 1.00 10.34 296 GLY D O 1
ATOM 3786 N N . ILE C 3 297 ? 214.067 195.680 276.548 1.00 13.31 297 ILE D N 1
ATOM 3787 C CA . ILE C 3 297 ? 215.095 196.469 277.223 1.00 13.31 297 ILE D CA 1
ATOM 3788 C C . ILE C 3 297 ? 216.270 195.631 277.696 1.00 13.31 297 ILE D C 1
ATOM 3789 O O . ILE C 3 297 ? 217.304 196.193 278.078 1.00 13.31 297 ILE D O 1
ATOM 3794 N N . GLU C 3 298 ? 216.142 194.302 277.683 1.00 10.32 298 GLU D N 1
ATOM 3795 C CA . GLU C 3 298 ? 217.248 193.440 278.086 1.00 10.32 298 GLU D CA 1
ATOM 3796 C C . GLU C 3 298 ? 218.420 193.508 277.118 1.00 10.32 298 GLU D C 1
ATOM 3797 O O . GLU C 3 298 ? 219.572 193.399 277.552 1.00 10.32 298 GLU D O 1
ATOM 3803 N N . ILE C 3 299 ? 218.160 193.697 275.827 1.00 10.79 299 ILE D N 1
ATOM 3804 C CA . ILE C 3 299 ? 219.218 193.721 274.822 1.00 10.79 299 ILE D CA 1
ATOM 3805 C C . ILE C 3 299 ? 219.831 195.113 274.765 1.00 10.79 299 ILE D C 1
ATOM 3806 O O . ILE C 3 299 ? 220.981 195.279 274.345 1.00 10.79 299 ILE D O 1
ATOM 3811 N N . ILE C 3 300 ? 219.075 196.121 275.206 1.00 14.06 300 ILE D N 1
ATOM 3812 C CA . ILE C 3 300 ? 219.528 197.505 275.079 1.00 14.06 300 ILE D CA 1
ATOM 3813 C C . ILE C 3 300 ? 220.799 197.735 275.886 1.00 14.06 300 ILE D C 1
ATOM 3814 O O . ILE C 3 300 ? 221.762 198.336 275.394 1.00 14.06 300 ILE D O 1
ATOM 3819 N N . GLN C 3 301 ? 220.830 197.259 277.132 1.00 16.21 301 GLN D N 1
ATOM 3820 C CA . GLN C 3 301 ? 222.004 197.471 277.971 1.00 16.21 301 GLN D CA 1
ATOM 3821 C C . GLN C 3 301 ? 223.224 196.718 277.458 1.00 16.21 301 GLN D C 1
ATOM 3822 O O . GLN C 3 301 ? 224.352 197.095 277.794 1.00 16.21 301 GLN D O 1
ATOM 3828 N N . LEU C 3 302 ? 223.028 195.671 276.655 1.00 13.84 302 LEU D N 1
ATOM 3829 C CA . LEU C 3 302 ? 224.138 194.888 276.133 1.00 13.84 302 LEU D CA 1
ATOM 3830 C C . LEU C 3 302 ? 224.340 195.026 274.632 1.00 13.84 302 LEU D C 1
ATOM 3831 O O . LEU C 3 302 ? 225.297 194.450 274.109 1.00 13.84 302 LEU D O 1
ATOM 3836 N N . LYS C 3 303 ? 223.466 195.745 273.924 1.00 15.38 303 LYS D N 1
ATOM 3837 C CA . LYS C 3 303 ? 223.664 195.916 272.487 1.00 15.38 303 LYS D CA 1
ATOM 3838 C C . LYS C 3 303 ? 224.850 196.833 272.207 1.00 15.38 303 LYS D C 1
ATOM 3839 O O . LYS C 3 303 ? 225.611 196.611 271.259 1.00 15.38 303 LYS D O 1
ATOM 3845 N N . LYS C 3 304 ? 225.014 197.881 273.016 1.00 15.49 304 LYS D N 1
ATOM 3846 C CA . LYS C 3 304 ? 226.259 198.638 272.992 1.00 15.49 304 LYS D CA 1
ATOM 3847 C C . LYS C 3 304 ? 227.420 197.824 273.548 1.00 15.49 304 LYS D C 1
ATOM 3848 O O . LYS C 3 304 ? 228.580 198.145 273.271 1.00 15.49 304 LYS D O 1
ATOM 3854 N N . GLN C 3 305 ? 227.126 196.782 274.329 1.00 19.68 305 GLN D N 1
ATOM 3855 C CA . GLN C 3 305 ? 228.166 195.883 274.814 1.00 19.68 305 GLN D CA 1
ATOM 3856 C C . GLN C 3 305 ? 228.248 194.635 273.935 1.00 19.68 305 GLN D C 1
ATOM 3857 O O . GLN C 3 305 ? 228.979 193.686 274.239 1.00 19.68 305 GLN D O 1
ATOM 3863 N N . ASP C 3 306 ? 227.506 194.629 272.828 1.00 22.23 306 ASP D N 1
ATOM 3864 C CA . ASP C 3 306 ? 227.377 193.469 271.953 1.00 22.23 306 ASP D CA 1
ATOM 3865 C C . ASP C 3 306 ? 228.599 193.387 271.040 1.00 22.23 306 ASP D C 1
ATOM 3866 O O . ASP C 3 306 ? 229.639 193.980 271.343 1.00 22.23 306 ASP D O 1
ATOM 3871 N N . GLU C 3 307 ? 228.473 192.632 269.944 1.00 22.18 307 GLU D N 1
ATOM 3872 C CA . GLU C 3 307 ? 229.516 192.251 268.994 1.00 22.18 307 GLU D CA 1
ATOM 3873 C C . GLU C 3 307 ? 230.353 191.102 269.552 1.00 22.18 307 GLU D C 1
ATOM 3874 O O . GLU C 3 307 ? 231.544 190.979 269.250 1.00 22.18 307 GLU D O 1
ATOM 3880 N N . GLU C 3 308 ? 229.721 190.279 270.396 1.00 21.54 308 GLU D N 1
ATOM 3881 C CA . GLU C 3 308 ? 230.006 188.852 270.527 1.00 21.54 308 GLU D CA 1
ATOM 3882 C C . GLU C 3 308 ? 231.503 188.521 270.552 1.00 21.54 308 GLU D C 1
ATOM 3883 O O . GLU C 3 308 ? 232.263 189.128 271.313 1.00 21.54 308 GLU D O 1
ATOM 3889 N N . GLN C 3 309 ? 231.913 187.534 269.748 1.00 17.57 309 GLN D N 1
ATOM 3890 C CA . GLN C 3 309 ? 233.279 187.089 269.480 1.00 17.57 309 GLN D CA 1
ATOM 3891 C C . GLN C 3 309 ? 234.130 186.815 270.719 1.00 17.57 309 GLN D C 1
ATOM 3892 O O . GLN C 3 309 ? 235.357 186.823 270.625 1.00 17.57 309 GLN D O 1
ATOM 3898 N N . GLU C 3 310 ? 233.516 186.518 271.868 1.00 14.89 310 GLU D N 1
ATOM 3899 C CA . GLU C 3 310 ? 234.303 186.058 273.013 1.00 14.89 310 GLU D CA 1
ATOM 3900 C C . GLU C 3 310 ? 234.785 184.620 272.838 1.00 14.89 310 GLU D C 1
ATOM 3901 O O . GLU C 3 310 ? 235.576 184.132 273.654 1.00 14.89 310 GLU D O 1
ATOM 3907 N N . ALA C 3 311 ? 234.353 183.941 271.775 1.00 13.27 311 ALA D N 1
ATOM 3908 C CA . ALA C 3 311 ? 234.718 182.547 271.561 1.00 13.27 311 ALA D CA 1
ATOM 3909 C C . ALA C 3 311 ? 236.223 182.317 271.443 1.00 13.27 311 ALA D C 1
ATOM 3910 O O . ALA C 3 311 ? 236.684 181.224 271.789 1.00 13.27 311 ALA D O 1
ATOM 3912 N N . ILE C 3 312 ? 236.999 183.296 270.973 1.00 10.09 312 ILE D N 1
ATOM 3913 C CA . ILE C 3 312 ? 238.411 183.073 270.700 1.00 10.09 312 ILE D CA 1
ATOM 3914 C C . ILE C 3 312 ? 239.337 184.000 271.488 1.00 10.09 312 ILE D C 1
ATOM 3915 O O . ILE C 3 312 ? 240.474 183.608 271.780 1.00 10.09 312 ILE D O 1
ATOM 3920 N N . ILE C 3 313 ? 238.896 185.207 271.852 1.00 8.90 313 ILE D N 1
ATOM 3921 C CA . ILE C 3 313 ? 239.773 186.112 272.595 1.00 8.90 313 ILE D CA 1
ATOM 3922 C C . ILE C 3 313 ? 239.979 185.628 274.029 1.00 8.90 313 ILE D C 1
ATOM 3923 O O . ILE C 3 313 ? 240.933 186.038 274.701 1.00 8.90 313 ILE D O 1
ATOM 3928 N N . LYS C 3 314 ? 239.125 184.720 274.512 1.00 11.22 314 LYS D N 1
ATOM 3929 C CA . LYS C 3 314 ? 239.417 184.077 275.791 1.00 11.22 314 LYS D CA 1
ATOM 3930 C C . LYS C 3 314 ? 240.799 183.439 275.773 1.00 11.22 314 LYS D C 1
ATOM 3931 O O . LYS C 3 314 ? 241.561 183.553 276.740 1.00 11.22 314 LYS D O 1
ATOM 3937 N N . GLU C 3 315 ? 241.138 182.762 274.675 1.00 8.92 315 GLU D N 1
ATOM 3938 C CA . GLU C 3 315 ? 242.490 182.245 274.502 1.00 8.92 315 GLU D CA 1
ATOM 3939 C C . GLU C 3 315 ? 243.452 183.331 274.030 1.00 8.92 315 GLU D C 1
ATOM 3940 O O . GLU C 3 315 ? 244.622 183.339 274.426 1.00 8.92 315 GLU D O 1
ATOM 3946 N N . LYS C 3 316 ? 242.976 184.261 273.198 1.00 7.38 316 LYS D N 1
ATOM 3947 C CA . LYS C 3 316 ? 243.863 185.255 272.603 1.00 7.38 316 LYS D CA 1
ATOM 3948 C C . LYS C 3 316 ? 244.358 186.289 273.607 1.00 7.38 316 LYS D C 1
ATOM 3949 O O . LYS C 3 316 ? 245.333 186.989 273.315 1.00 7.38 316 LYS D O 1
ATOM 3955 N N . GLU C 3 317 ? 243.715 186.409 274.771 1.00 9.07 317 GLU D N 1
ATOM 3956 C CA . GLU C 3 317 ? 244.282 187.202 275.854 1.00 9.07 317 GLU D CA 1
ATOM 3957 C C . GLU C 3 317 ? 245.511 186.540 276.463 1.00 9.07 317 GLU D C 1
ATOM 3958 O O . GLU C 3 317 ? 246.289 187.211 277.148 1.00 9.07 317 GLU D O 1
ATOM 3964 N N . GLU C 3 318 ? 245.700 185.243 276.222 1.00 9.01 318 GLU D N 1
ATOM 3965 C CA . GLU C 3 318 ? 246.697 184.431 276.908 1.00 9.01 318 GLU D CA 1
ATOM 3966 C C . GLU C 3 318 ? 247.847 184.009 276.007 1.00 9.01 318 GLU D C 1
ATOM 3967 O O . GLU C 3 318 ? 249.013 184.181 276.374 1.00 9.01 318 GLU D O 1
ATOM 3973 N N . LEU C 3 319 ? 247.546 183.445 274.833 1.00 7.30 319 LEU D N 1
ATOM 3974 C CA . LEU C 3 319 ? 248.603 182.991 273.934 1.00 7.30 319 LEU D CA 1
ATOM 3975 C C . LEU C 3 319 ? 249.490 184.140 273.477 1.00 7.30 319 LEU D C 1
ATOM 3976 O O . LEU C 3 319 ? 250.669 183.931 273.172 1.00 7.30 319 LEU D O 1
ATOM 3981 N N . LYS C 3 320 ? 248.943 185.355 273.415 1.00 7.66 320 LYS D N 1
ATOM 3982 C CA . LYS C 3 320 ? 249.750 186.502 273.013 1.00 7.66 320 LYS D CA 1
ATOM 3983 C C . LYS C 3 320 ? 250.836 186.803 274.037 1.00 7.66 320 LYS D C 1
ATOM 3984 O O . LYS C 3 320 ? 251.977 187.103 273.669 1.00 7.66 320 LYS D O 1
ATOM 3990 N N . GLN C 3 321 ? 250.511 186.717 275.326 1.00 7.65 321 GLN D N 1
ATOM 3991 C CA . GLN C 3 321 ? 251.453 187.121 276.360 1.00 7.65 321 GLN D CA 1
ATOM 3992 C C . GLN C 3 321 ? 252.464 186.037 276.714 1.00 7.65 321 GLN D C 1
ATOM 3993 O O . GLN C 3 321 ? 253.412 186.320 277.453 1.00 7.65 321 GLN D O 1
ATOM 3999 N N . LYS C 3 322 ? 252.289 184.812 276.217 1.00 5.85 322 LYS D N 1
ATOM 4000 C CA . LYS C 3 322 ? 253.279 183.769 276.444 1.00 5.85 322 LYS D CA 1
ATOM 4001 C C . LYS C 3 322 ? 254.362 183.745 275.374 1.00 5.85 322 LYS D C 1
ATOM 4002 O O . LYS C 3 322 ? 255.470 183.266 275.641 1.00 5.85 322 LYS D O 1
ATOM 4008 N N . ILE C 3 323 ? 254.068 184.245 274.173 1.00 6.05 323 ILE D N 1
ATOM 4009 C CA . ILE C 3 323 ? 255.104 184.405 273.159 1.00 6.05 323 ILE D CA 1
ATOM 4010 C C . ILE C 3 323 ? 256.043 185.544 273.539 1.00 6.05 323 ILE D C 1
ATOM 4011 O O . ILE C 3 323 ? 257.240 185.512 273.228 1.00 6.05 323 ILE D O 1
ATOM 4016 N N . ASP C 3 324 ? 255.517 186.569 274.216 1.00 5.90 324 ASP D N 1
ATOM 4017 C CA . ASP C 3 324 ? 256.360 187.664 274.684 1.00 5.90 324 ASP D CA 1
ATOM 4018 C C . ASP C 3 324 ? 257.439 187.160 275.635 1.00 5.90 324 ASP D C 1
ATOM 4019 O O . ASP C 3 324 ? 258.558 187.687 275.654 1.00 5.90 324 ASP D O 1
ATOM 4024 N N . ASN C 3 325 ? 257.118 186.145 276.438 1.00 4.59 325 ASN D N 1
ATOM 4025 C CA . ASN C 3 325 ? 258.141 185.478 277.236 1.00 4.59 325 ASN D CA 1
ATOM 4026 C C . ASN C 3 325 ? 259.171 184.804 276.340 1.00 4.59 325 ASN D C 1
ATOM 4027 O O . ASN C 3 325 ? 260.377 184.875 276.600 1.00 4.59 325 ASN D O 1
ATOM 4032 N N . GLN C 3 326 ? 258.709 184.150 275.272 1.00 4.14 326 GLN D N 1
ATOM 4033 C CA . GLN C 3 326 ? 259.612 183.440 274.373 1.00 4.14 326 GLN D CA 1
ATOM 4034 C C . GLN C 3 326 ? 260.586 184.394 273.690 1.00 4.14 326 GLN D C 1
ATOM 4035 O O . GLN C 3 326 ? 261.774 184.080 273.548 1.00 4.14 326 GLN D O 1
ATOM 4041 N N . GLU C 3 327 ? 260.103 185.561 273.259 1.00 4.63 327 GLU D N 1
ATOM 4042 C CA . GLU C 3 327 ? 260.971 186.512 272.569 1.00 4.63 327 GLU D CA 1
ATOM 4043 C C . GLU C 3 327 ? 262.089 187.009 273.478 1.00 4.63 327 GLU D C 1
ATOM 4044 O O . GLU C 3 327 ? 263.251 187.079 273.060 1.00 4.63 327 GLU D O 1
ATOM 4050 N N . ARG C 3 328 ? 261.761 187.359 274.724 1.00 4.56 328 ARG D N 1
ATOM 4051 C CA . ARG C 3 328 ? 262.790 187.807 275.657 1.00 4.56 328 ARG D CA 1
ATOM 4052 C C . ARG C 3 328 ? 263.778 186.689 275.964 1.00 4.56 328 ARG D C 1
ATOM 4053 O O . ARG C 3 328 ? 264.978 186.936 276.120 1.00 4.56 328 ARG D O 1
ATOM 4061 N N . LEU C 3 329 ? 263.288 185.450 276.060 1.00 4.44 329 LEU D N 1
ATOM 4062 C CA . LEU C 3 329 ? 264.187 184.315 276.241 1.00 4.44 329 LEU D CA 1
ATOM 4063 C C . LEU C 3 329 ? 265.060 184.106 275.010 1.00 4.44 329 LEU D C 1
ATOM 4064 O O . LEU C 3 329 ? 266.203 183.651 275.124 1.00 4.44 329 LEU D O 1
ATOM 4069 N N . PHE C 3 330 ? 264.539 184.434 273.823 1.00 4.85 330 PHE D N 1
ATOM 4070 C CA . PHE C 3 330 ? 265.356 184.385 272.616 1.00 4.85 330 PHE D CA 1
ATOM 4071 C C . PHE C 3 330 ? 266.207 185.634 272.434 1.00 4.85 330 PHE D C 1
ATOM 4072 O O . PHE C 3 330 ? 266.960 185.713 271.460 1.00 4.85 330 PHE D O 1
ATOM 4080 N N . ARG C 3 331 ? 266.093 186.616 273.328 1.00 3.82 331 ARG D N 1
ATOM 4081 C CA . ARG C 3 331 ? 266.975 187.774 273.249 1.00 3.82 331 ARG D CA 1
ATOM 4082 C C . ARG C 3 331 ? 268.235 187.569 274.081 1.00 3.82 331 ARG D C 1
ATOM 4083 O O . ARG C 3 331 ? 269.323 188.000 273.683 1.00 3.82 331 ARG D O 1
ATOM 4091 N N . LYS C 3 332 ? 268.105 186.915 275.237 1.00 5.31 332 LYS D N 1
ATOM 4092 C CA . LYS C 3 332 ? 269.274 186.629 276.063 1.00 5.31 332 LYS D CA 1
ATOM 4093 C C . LYS C 3 332 ? 270.188 185.607 275.399 1.00 5.31 332 LYS D C 1
ATOM 4094 O O . LYS C 3 332 ? 271.412 185.777 275.392 1.00 5.31 332 LYS D O 1
ATOM 4100 N N . LEU C 3 333 ? 269.614 184.541 274.830 1.00 5.43 333 LEU D N 1
ATOM 4101 C CA . LEU C 3 333 ? 270.436 183.512 274.202 1.00 5.43 333 LEU D CA 1
ATOM 4102 C C . LEU C 3 333 ? 271.026 183.984 272.878 1.00 5.43 333 LEU D C 1
ATOM 4103 O O . LEU C 3 333 ? 272.145 183.593 272.530 1.00 5.43 333 LEU D O 1
ATOM 4108 N N . GLU C 3 334 ? 270.291 184.804 272.123 1.00 5.68 334 GLU D N 1
ATOM 4109 C CA . GLU C 3 334 ? 270.826 185.316 270.866 1.00 5.68 334 GLU D CA 1
ATOM 4110 C C . GLU C 3 334 ? 272.038 186.206 271.111 1.00 5.68 334 GLU D C 1
ATOM 4111 O O . GLU C 3 334 ? 273.048 186.095 270.407 1.00 5.68 334 GLU D O 1
ATOM 4117 N N . TYR C 3 335 ? 271.959 187.087 272.107 1.00 7.36 335 TYR D N 1
ATOM 4118 C CA . TYR C 3 335 ? 273.112 187.902 272.467 1.00 7.36 335 TYR D CA 1
ATOM 4119 C C . TYR C 3 335 ? 274.131 187.108 273.272 1.00 7.36 335 TYR D C 1
ATOM 4120 O O . TYR C 3 335 ? 275.273 187.554 273.416 1.00 7.36 335 TYR D O 1
ATOM 4129 N N . GLU C 3 336 ? 273.733 185.949 273.803 1.00 5.80 336 GLU D N 1
ATOM 4130 C CA . GLU C 3 336 ? 274.683 185.062 274.468 1.00 5.80 336 GLU D CA 1
ATOM 4131 C C . GLU C 3 336 ? 275.692 184.499 273.477 1.00 5.80 336 GLU D C 1
ATOM 4132 O O . GLU C 3 336 ? 276.873 184.343 273.804 1.00 5.80 336 GLU D O 1
ATOM 4138 N N . TYR C 3 337 ? 275.243 184.177 272.264 1.00 4.89 337 TYR D N 1
ATOM 4139 C CA . TYR C 3 337 ? 276.138 183.722 271.210 1.00 4.89 337 TYR D CA 1
ATOM 4140 C C . TYR C 3 337 ? 276.869 184.863 270.516 1.00 4.89 337 TYR D C 1
ATOM 4141 O O . TYR C 3 337 ? 277.877 184.612 269.845 1.00 4.89 337 TYR D O 1
ATOM 4150 N N . GLU C 3 338 ? 276.396 186.103 270.659 1.00 2.67 338 GLU D N 1
ATOM 4151 C CA . GLU C 3 338 ? 277.043 187.221 269.983 1.00 2.67 338 GLU D CA 1
ATOM 4152 C C . GLU C 3 338 ? 278.352 187.611 270.656 1.00 2.67 338 GLU D C 1
ATOM 4153 O O . GLU C 3 338 ? 279.234 188.182 270.005 1.00 2.67 338 GLU D O 1
ATOM 4159 N N . VAL C 3 339 ? 278.496 187.319 271.949 1.00 2.93 339 VAL D N 1
ATOM 4160 C CA . VAL C 3 339 ? 279.687 187.755 272.672 1.00 2.93 339 VAL D CA 1
ATOM 4161 C C . VAL C 3 339 ? 280.922 187.015 272.175 1.00 2.93 339 VAL D C 1
ATOM 4162 O O . VAL C 3 339 ? 282.011 187.592 272.092 1.00 2.93 339 VAL D O 1
ATOM 4166 N N . LYS C 3 340 ? 280.778 185.732 271.828 1.00 2.83 340 LYS D N 1
ATOM 4167 C CA . LYS C 3 340 ? 281.938 184.964 271.390 1.00 2.83 340 LYS D CA 1
ATOM 4168 C C . LYS C 3 340 ? 282.313 185.274 269.946 1.00 2.83 340 LYS D C 1
ATOM 4169 O O . LYS C 3 340 ? 283.458 185.047 269.545 1.00 2.83 340 LYS D O 1
ATOM 4175 N N . LEU C 3 341 ? 281.374 185.790 269.153 1.00 2.08 341 LEU D N 1
ATOM 4176 C CA . LEU C 3 341 ? 281.683 186.065 267.754 1.00 2.08 341 LEU D CA 1
ATOM 4177 C C . LEU C 3 341 ? 282.683 187.204 267.609 1.00 2.08 341 LEU D C 1
ATOM 4178 O O . LEU C 3 341 ? 283.777 187.006 267.070 1.00 2.08 341 LEU D O 1
ATOM 4183 N N . GLN C 3 342 ? 282.333 188.399 268.088 1.00 3.29 342 GLN D N 1
ATOM 4184 C CA . GLN C 3 342 ? 283.207 189.551 267.899 1.00 3.29 342 GLN D CA 1
ATOM 4185 C C . GLN C 3 342 ? 284.433 189.474 268.805 1.00 3.29 342 GLN D C 1
ATOM 4186 O O . GLN C 3 342 ? 285.502 189.985 268.453 1.00 3.29 342 GLN D O 1
ATOM 4192 N N . GLN C 3 343 ? 284.301 188.820 269.964 1.00 4.28 343 GLN D N 1
ATOM 4193 C CA . GLN C 3 343 ? 285.469 188.545 270.797 1.00 4.28 343 GLN D CA 1
ATOM 4194 C C . GLN C 3 343 ? 286.489 187.698 270.055 1.00 4.28 343 GLN D C 1
ATOM 4195 O O . GLN C 3 343 ? 287.699 187.866 270.247 1.00 4.28 343 GLN D O 1
ATOM 4201 N N . PHE C 3 344 ? 286.026 186.795 269.199 1.00 4.95 344 PHE D N 1
ATOM 4202 C CA . PHE C 3 344 ? 286.906 186.011 268.348 1.00 4.95 344 PHE D CA 1
ATOM 4203 C C . PHE C 3 344 ? 287.166 186.684 267.005 1.00 4.95 344 PHE D C 1
ATOM 4204 O O . PHE C 3 344 ? 287.734 186.050 266.111 1.00 4.95 344 PHE D O 1
ATOM 4212 N N . GLN C 3 345 ? 286.765 187.947 266.846 1.00 5.91 345 GLN D N 1
ATOM 4213 C CA . GLN C 3 345 ? 286.974 188.700 265.614 1.00 5.91 345 GLN D CA 1
ATOM 4214 C C . GLN C 3 345 ? 288.151 189.666 265.695 1.00 5.91 345 GLN D C 1
ATOM 4215 O O . GLN C 3 345 ? 288.839 189.876 264.692 1.00 5.91 345 GLN D O 1
ATOM 4221 N N . TYR C 3 346 ? 288.392 190.273 266.864 1.00 6.40 346 TYR D N 1
ATOM 4222 C CA . TYR C 3 346 ? 289.611 191.057 267.047 1.00 6.40 346 TYR D CA 1
ATOM 4223 C C . TYR C 3 346 ? 290.846 190.187 266.888 1.00 6.40 346 TYR D C 1
ATOM 4224 O O . TYR C 3 346 ? 291.857 190.630 266.332 1.00 6.40 346 TYR D O 1
ATOM 4233 N N . LEU C 3 347 ? 290.787 188.957 267.387 1.00 6.20 347 LEU D N 1
ATOM 4234 C CA . LEU C 3 347 ? 291.760 187.939 267.047 1.00 6.20 347 LEU D CA 1
ATOM 4235 C C . LEU C 3 347 ? 291.383 187.312 265.707 1.00 6.20 347 LEU D C 1
ATOM 4236 O O . LEU C 3 347 ? 290.391 187.685 265.074 1.00 6.20 347 LEU D O 1
ATOM 4241 N N . GLU C 3 348 ? 292.195 186.358 265.255 1.00 6.43 348 GLU D N 1
ATOM 4242 C CA . GLU C 3 348 ? 292.018 185.611 264.011 1.00 6.43 348 GLU D CA 1
ATOM 4243 C C . GLU C 3 348 ? 292.207 186.509 262.790 1.00 6.43 348 GLU D C 1
ATOM 4244 O O . GLU C 3 348 ? 292.246 186.005 261.664 1.00 6.43 348 GLU D O 1
ATOM 4250 N N . ARG C 3 349 ? 292.369 187.818 262.974 1.00 8.75 349 ARG D N 1
ATOM 4251 C CA . ARG C 3 349 ? 292.811 188.705 261.906 1.00 8.75 349 ARG D CA 1
ATOM 4252 C C . ARG C 3 349 ? 294.280 189.078 262.041 1.00 8.75 349 ARG D C 1
ATOM 4253 O O . ARG C 3 349 ? 295.023 189.010 261.058 1.00 8.75 349 ARG D O 1
ATOM 4261 N N . GLU C 3 350 ? 294.714 189.470 263.241 1.00 8.94 350 GLU D N 1
ATOM 4262 C CA . GLU C 3 350 ? 296.134 189.651 263.508 1.00 8.94 350 GLU D CA 1
ATOM 4263 C C . GLU C 3 350 ? 296.845 188.318 263.693 1.00 8.94 350 GLU D C 1
ATOM 4264 O O . GLU C 3 350 ? 297.973 188.150 263.216 1.00 8.94 350 GLU D O 1
ATOM 4270 N N . ARG C 3 351 ? 296.206 187.368 264.379 1.00 7.95 351 ARG D N 1
ATOM 4271 C CA . ARG C 3 351 ? 296.848 186.087 264.648 1.00 7.95 351 ARG D CA 1
ATOM 4272 C C . ARG C 3 351 ? 296.982 185.255 263.379 1.00 7.95 351 ARG D C 1
ATOM 4273 O O . ARG C 3 351 ? 298.030 184.644 263.141 1.00 7.95 351 ARG D O 1
ATOM 4281 N N . ASN C 3 352 ? 295.934 185.214 262.552 1.00 4.86 352 ASN D N 1
ATOM 4282 C CA . ASN C 3 352 ? 296.028 184.475 261.297 1.00 4.86 352 ASN D CA 1
ATOM 4283 C C . ASN C 3 352 ? 296.944 185.179 260.303 1.00 4.86 352 ASN D C 1
ATOM 4284 O O . ASN C 3 352 ? 297.498 184.532 259.408 1.00 4.86 352 ASN D O 1
ATOM 4289 N N . ALA C 3 353 ? 297.104 186.498 260.431 1.00 5.32 353 ALA D N 1
ATOM 4290 C CA . ALA C 3 353 ? 298.143 187.184 259.670 1.00 5.32 353 ALA D CA 1
ATOM 4291 C C . ALA C 3 353 ? 299.527 186.777 260.157 1.00 5.32 353 ALA D C 1
ATOM 4292 O O . ALA C 3 353 ? 300.438 186.560 259.350 1.00 5.32 353 ALA D O 1
ATOM 4294 N N . LEU C 3 354 ? 299.701 186.668 261.478 1.00 7.13 354 LEU D N 1
ATOM 4295 C CA . LEU C 3 354 ? 300.959 186.173 262.029 1.00 7.13 354 LEU D CA 1
ATOM 4296 C C . LEU C 3 354 ? 301.230 184.743 261.583 1.00 7.13 354 LEU D C 1
ATOM 4297 O O . LEU C 3 354 ? 302.386 184.308 261.553 1.00 7.13 354 LEU D O 1
ATOM 4302 N N . TYR C 3 355 ? 300.177 183.996 261.241 1.00 5.22 355 TYR D N 1
ATOM 4303 C CA . TYR C 3 355 ? 300.371 182.699 260.605 1.00 5.22 355 TYR D CA 1
ATOM 4304 C C . TYR C 3 355 ? 301.029 182.843 259.240 1.00 5.22 355 TYR D C 1
ATOM 4305 O O . TYR C 3 355 ? 301.870 182.020 258.864 1.00 5.22 355 TYR D O 1
ATOM 4314 N N . ALA C 3 356 ? 300.657 183.873 258.482 1.00 4.73 356 ALA D N 1
ATOM 4315 C CA . ALA C 3 356 ? 301.127 184.038 257.111 1.00 4.73 356 ALA D CA 1
ATOM 4316 C C . ALA C 3 356 ? 302.264 185.043 256.973 1.00 4.73 356 ALA D C 1
ATOM 4317 O O . ALA C 3 356 ? 303.162 184.837 256.152 1.00 4.73 356 ALA D O 1
ATOM 4319 N N . LYS C 3 357 ? 302.243 186.133 257.742 1.00 7.23 357 LYS D N 1
ATOM 4320 C CA . LYS C 3 357 ? 303.341 187.095 257.681 1.00 7.23 357 LYS D CA 1
ATOM 4321 C C . LYS C 3 357 ? 304.649 186.455 258.127 1.00 7.23 357 LYS D C 1
ATOM 4322 O O . LYS C 3 357 ? 305.698 186.648 257.501 1.00 7.23 357 LYS D O 1
ATOM 4328 N N . PHE C 3 358 ? 304.606 185.686 259.218 1.00 8.33 358 PHE D N 1
ATOM 4329 C CA . PHE C 3 358 ? 305.778 184.923 259.629 1.00 8.33 358 PHE D CA 1
ATOM 4330 C C . PHE C 3 358 ? 306.066 183.793 258.648 1.00 8.33 358 PHE D C 1
ATOM 4331 O O . PHE C 3 358 ? 307.220 183.373 258.506 1.00 8.33 358 PHE D O 1
ATOM 4339 N N . ASN C 3 359 ? 305.039 183.301 257.958 1.00 5.08 359 ASN D N 1
ATOM 4340 C CA . ASN C 3 359 ? 305.198 182.323 256.892 1.00 5.08 359 ASN D CA 1
ATOM 4341 C C . ASN C 3 359 ? 305.436 182.976 255.536 1.00 5.08 359 ASN D C 1
ATOM 4342 O O . ASN C 3 359 ? 305.508 182.270 254.526 1.00 5.08 359 ASN D O 1
ATOM 4347 N N . GLN C 3 360 ? 305.518 184.306 255.481 1.00 5.82 360 GLN D N 1
ATOM 4348 C CA . GLN C 3 360 ? 305.991 184.965 254.269 1.00 5.82 360 GLN D CA 1
ATOM 4349 C C . GLN C 3 360 ? 307.497 184.792 254.113 1.00 5.82 360 GLN D C 1
ATOM 4350 O O . GLN C 3 360 ? 308.013 184.716 252.992 1.00 5.82 360 GLN D O 1
ATOM 4356 N N . THR C 3 361 ? 308.214 184.714 255.236 1.00 5.81 361 THR D N 1
ATOM 4357 C CA . THR C 3 361 ? 309.662 184.552 255.198 1.00 5.81 361 THR D CA 1
ATOM 4358 C C . THR C 3 361 ? 310.068 183.150 254.752 1.00 5.81 361 THR D C 1
ATOM 4359 O O . THR C 3 361 ? 311.127 182.984 254.137 1.00 5.81 361 THR D O 1
ATOM 4363 N N . VAL C 3 362 ? 309.247 182.135 255.039 1.00 4.00 362 VAL D N 1
ATOM 4364 C CA . VAL C 3 362 ? 309.648 180.765 254.735 1.00 4.00 362 VAL D CA 1
ATOM 4365 C C . VAL C 3 362 ? 309.704 180.525 253.231 1.00 4.00 362 VAL D C 1
ATOM 4366 O O . VAL C 3 362 ? 310.307 179.545 252.782 1.00 4.00 362 VAL D O 1
ATOM 4370 N N . PHE C 3 363 ? 309.107 181.411 252.432 1.00 3.87 363 PHE D N 1
ATOM 4371 C CA . PHE C 3 363 ? 309.211 181.283 250.984 1.00 3.87 363 PHE D CA 1
ATOM 4372 C C . PHE C 3 363 ? 310.645 181.416 250.490 1.00 3.87 363 PHE D C 1
ATOM 4373 O O . PHE C 3 363 ? 310.957 180.926 249.399 1.00 3.87 363 PHE D O 1
ATOM 4381 N N . GLU C 3 364 ? 311.524 182.059 251.260 1.00 3.12 364 GLU D N 1
ATOM 4382 C CA . GLU C 3 364 ? 312.904 182.231 250.823 1.00 3.12 364 GLU D CA 1
ATOM 4383 C C . GLU C 3 364 ? 313.907 181.459 251.681 1.00 3.12 364 GLU D C 1
ATOM 4384 O O . GLU C 3 364 ? 314.880 180.926 251.146 1.00 3.12 364 GLU D O 1
ATOM 4390 N N . ILE C 3 365 ? 313.690 181.363 252.998 1.00 3.39 365 ILE D N 1
ATOM 4391 C CA . ILE C 3 365 ? 314.615 180.571 253.814 1.00 3.39 365 ILE D CA 1
ATOM 4392 C C . ILE C 3 365 ? 314.569 179.111 253.397 1.00 3.39 365 ILE D C 1
ATOM 4393 O O . ILE C 3 365 ? 315.566 178.389 253.512 1.00 3.39 365 ILE D O 1
ATOM 4398 N N . HIS C 3 366 ? 313.417 178.649 252.915 1.00 3.56 366 HIS D N 1
ATOM 4399 C CA . HIS C 3 366 ? 313.328 177.288 252.408 1.00 3.56 366 HIS D CA 1
ATOM 4400 C C . HIS C 3 366 ? 314.098 177.144 251.101 1.00 3.56 366 HIS D C 1
ATOM 4401 O O . HIS C 3 366 ? 314.535 176.042 250.748 1.00 3.56 366 HIS D O 1
ATOM 4408 N N . GLN C 3 367 ? 314.290 178.247 250.382 1.00 2.44 367 GLN D N 1
ATOM 4409 C CA . GLN C 3 367 ? 314.921 178.228 249.068 1.00 2.44 367 GLN D CA 1
ATOM 4410 C C . GLN C 3 367 ? 316.265 178.939 249.017 1.00 2.44 367 GLN D C 1
ATOM 4411 O O . GLN C 3 367 ? 317.182 178.440 248.364 1.00 2.44 367 GLN D O 1
ATOM 4417 N N . LYS C 3 368 ? 316.422 180.083 249.698 1.00 1.83 368 LYS D N 1
ATOM 4418 C CA . LYS C 3 368 ? 317.618 180.910 249.511 1.00 1.83 368 LYS D CA 1
ATOM 4419 C C . LYS C 3 368 ? 318.899 180.142 249.803 1.00 1.83 368 LYS D C 1
ATOM 4420 O O . LYS C 3 368 ? 319.959 180.476 249.260 1.00 1.83 368 LYS D O 1
ATOM 4426 N N . SER C 3 369 ? 318.828 179.122 250.659 1.00 4.22 369 SER D N 1
ATOM 4427 C CA . SER C 3 369 ? 319.966 178.226 250.817 1.00 4.22 369 SER D CA 1
ATOM 4428 C C . SER C 3 369 ? 320.276 177.519 249.506 1.00 4.22 369 SER D C 1
ATOM 4429 O O . SER C 3 369 ? 321.443 177.382 249.123 1.00 4.22 369 SER D O 1
ATOM 4432 N N . GLY C 3 370 ? 319.238 177.067 248.803 1.00 2.13 370 GLY D N 1
ATOM 4433 C CA . GLY C 3 370 ? 319.394 176.473 247.491 1.00 2.13 370 GLY D CA 1
ATOM 4434 C C . GLY C 3 370 ? 319.403 177.452 246.340 1.00 2.13 370 GLY D C 1
ATOM 4435 O O . GLY C 3 370 ? 319.639 177.042 245.201 1.00 2.13 370 GLY D O 1
ATOM 4436 N N . LEU C 3 371 ? 319.147 178.733 246.605 1.00 0.71 371 LEU D N 1
ATOM 4437 C CA . LEU C 3 371 ? 319.101 179.720 245.534 1.00 0.71 371 LEU D CA 1
ATOM 4438 C C . LEU C 3 371 ? 320.472 180.300 245.221 1.00 0.71 371 LEU D C 1
ATOM 4439 O O . LEU C 3 371 ? 320.761 180.618 244.062 1.00 0.71 371 LEU D O 1
ATOM 4444 N N . GLU C 3 372 ? 321.325 180.445 246.233 1.00 0.75 372 GLU D N 1
ATOM 4445 C CA . GLU C 3 372 ? 322.668 180.976 246.053 1.00 0.75 372 GLU D CA 1
ATOM 4446 C C . GLU C 3 372 ? 323.720 179.876 246.007 1.00 0.75 372 GLU D C 1
ATOM 4447 O O . GLU C 3 372 ? 324.872 180.097 246.397 1.00 0.75 372 GLU D O 1
ATOM 4453 N N . ASN C 3 373 ? 323.341 178.682 245.546 1.00 1.83 373 ASN D N 1
ATOM 4454 C CA . ASN C 3 373 ? 324.341 177.686 245.193 1.00 1.83 373 ASN D CA 1
ATOM 4455 C C . ASN C 3 373 ? 325.127 178.081 243.955 1.00 1.83 373 ASN D C 1
ATOM 4456 O O . ASN C 3 373 ? 326.181 177.491 243.699 1.00 1.83 373 ASN D O 1
ATOM 4461 N N . LEU C 3 374 ? 324.646 179.073 243.198 1.00 1.45 374 LEU D N 1
ATOM 4462 C CA . LEU C 3 374 ? 325.307 179.471 241.960 1.00 1.45 374 LEU D CA 1
ATOM 4463 C C . LEU C 3 374 ? 326.748 179.895 242.214 1.00 1.45 374 LEU D C 1
ATOM 4464 O O . LEU C 3 374 ? 327.656 179.495 241.479 1.00 1.45 374 LEU D O 1
ATOM 4469 N N . ILE C 3 375 ? 326.979 180.699 243.256 1.00 1.75 375 ILE D N 1
ATOM 4470 C CA . ILE C 3 375 ? 328.340 181.102 243.578 1.00 1.75 375 ILE D CA 1
ATOM 4471 C C . ILE C 3 375 ? 329.201 179.903 243.937 1.00 1.75 375 ILE D C 1
ATOM 4472 O O . ILE C 3 375 ? 330.335 179.795 243.463 1.00 1.75 375 ILE D O 1
ATOM 4477 N N . LEU C 3 376 ? 328.686 178.982 244.747 1.00 2.47 376 LEU D N 1
ATOM 4478 C CA . LEU C 3 376 ? 329.395 177.752 245.061 1.00 2.47 376 LEU D CA 1
ATOM 4479 C C . LEU C 3 376 ? 329.180 176.688 243.994 1.00 2.47 376 LEU D C 1
ATOM 4480 O O . LEU C 3 376 ? 329.603 175.543 244.174 1.00 2.47 376 LEU D O 1
ATOM 4485 N N . GLU C 3 377 ? 328.499 177.040 242.902 1.00 2.46 377 GLU D N 1
ATOM 4486 C CA . GLU C 3 377 ? 328.508 176.264 241.667 1.00 2.46 377 GLU D CA 1
ATOM 4487 C C . GLU C 3 377 ? 329.398 176.907 240.610 1.00 2.46 377 GLU D C 1
ATOM 4488 O O . GLU C 3 377 ? 330.331 176.273 240.111 1.00 2.46 377 GLU D O 1
ATOM 4494 N N . LYS C 3 378 ? 329.128 178.170 240.268 1.00 2.37 378 LYS D N 1
ATOM 4495 C CA . LYS C 3 378 ? 329.816 178.808 239.148 1.00 2.37 378 LYS D CA 1
ATOM 4496 C C . LYS C 3 378 ? 331.280 179.085 239.460 1.00 2.37 378 LYS D C 1
ATOM 4497 O O . LYS C 3 378 ? 332.158 178.784 238.643 1.00 2.37 378 LYS D O 1
ATOM 4503 N N . LYS C 3 379 ? 331.567 179.659 240.631 1.00 3.09 379 LYS D N 1
ATOM 4504 C CA . LYS C 3 379 ? 332.937 180.052 240.946 1.00 3.09 379 LYS D CA 1
ATOM 4505 C C . LYS C 3 379 ? 333.859 178.840 240.984 1.00 3.09 379 LYS D C 1
ATOM 4506 O O . LYS C 3 379 ? 334.799 178.733 240.191 1.00 3.09 379 LYS D O 1
ATOM 4512 N N . VAL C 3 380 ? 333.588 177.899 241.893 1.00 3.34 380 VAL D N 1
ATOM 4513 C CA . VAL C 3 380 ? 334.446 176.729 242.030 1.00 3.34 380 VAL D CA 1
ATOM 4514 C C . VAL C 3 380 ? 334.444 175.847 240.793 1.00 3.34 380 VAL D C 1
ATOM 4515 O O . VAL C 3 380 ? 335.308 174.971 240.670 1.00 3.34 380 VAL D O 1
ATOM 4519 N N . THR C 3 381 ? 333.502 176.047 239.869 1.00 3.20 381 THR D N 1
ATOM 4520 C CA . THR C 3 381 ? 333.579 175.368 238.585 1.00 3.20 381 THR D CA 1
ATOM 4521 C C . THR C 3 381 ? 334.461 176.109 237.591 1.00 3.20 381 THR D C 1
ATOM 4522 O O . THR C 3 381 ? 335.071 175.466 236.735 1.00 3.20 381 THR D O 1
ATOM 4526 N N . ASN C 3 382 ? 334.568 177.438 237.705 1.00 3.26 382 ASN D N 1
ATOM 4527 C CA . ASN C 3 382 ? 335.541 178.169 236.895 1.00 3.26 382 ASN D CA 1
ATOM 4528 C C . ASN C 3 382 ? 336.961 177.714 237.195 1.00 3.26 382 ASN D C 1
ATOM 4529 O O . ASN C 3 382 ? 337.822 177.736 236.308 1.00 3.26 382 ASN D O 1
ATOM 4534 N N . LEU C 3 383 ? 337.224 177.309 238.439 1.00 4.24 383 LEU D N 1
ATOM 4535 C CA . LEU C 3 383 ? 338.518 176.726 238.769 1.00 4.24 383 LEU D CA 1
ATOM 4536 C C . LEU C 3 383 ? 338.728 175.400 238.051 1.00 4.24 383 LEU D C 1
ATOM 4537 O O . LEU C 3 383 ? 339.871 174.982 237.843 1.00 4.24 383 LEU D O 1
ATOM 4542 N N . ARG C 3 384 ? 337.641 174.725 237.664 1.00 4.58 384 ARG D N 1
ATOM 4543 C CA . ARG C 3 384 ? 337.777 173.388 237.095 1.00 4.58 384 ARG D CA 1
ATOM 4544 C C . ARG C 3 384 ? 338.385 173.421 235.697 1.00 4.58 384 ARG D C 1
ATOM 4545 O O . ARG C 3 384 ? 339.258 172.606 235.380 1.00 4.58 384 ARG D O 1
ATOM 4553 N N . GLU C 3 385 ? 337.937 174.341 234.839 1.00 4.31 385 GLU D N 1
ATOM 4554 C CA . GLU C 3 385 ? 338.530 174.416 233.507 1.00 4.31 385 GLU D CA 1
ATOM 4555 C C . GLU C 3 385 ? 339.947 174.971 233.578 1.00 4.31 385 GLU D C 1
ATOM 4556 O O . GLU C 3 385 ? 340.854 174.470 232.906 1.00 4.31 385 GLU D O 1
ATOM 4562 N N . ASP C 3 386 ? 340.154 175.999 234.399 1.00 5.46 386 ASP D N 1
ATOM 4563 C CA . ASP C 3 386 ? 341.425 176.711 234.398 1.00 5.46 386 ASP D CA 1
ATOM 4564 C C . ASP C 3 386 ? 342.546 175.907 235.040 1.00 5.46 386 ASP D C 1
ATOM 4565 O O . ASP C 3 386 ? 343.685 175.961 234.566 1.00 5.46 386 ASP D O 1
ATOM 4570 N N . LEU C 3 387 ? 342.255 175.169 236.112 1.00 3.93 387 LEU D N 1
ATOM 4571 C CA . LEU C 3 387 ? 343.310 174.411 236.774 1.00 3.93 387 LEU D CA 1
ATOM 4572 C C . LEU C 3 387 ? 343.802 173.269 235.894 1.00 3.93 387 LEU D C 1
ATOM 4573 O O . LEU C 3 387 ? 344.973 172.880 235.966 1.00 3.93 387 LEU D O 1
ATOM 4578 N N . GLU C 3 388 ? 342.925 172.721 235.052 1.00 3.57 388 GLU D N 1
ATOM 4579 C CA . GLU C 3 388 ? 343.366 171.725 234.082 1.00 3.57 388 GLU D CA 1
ATOM 4580 C C . GLU C 3 388 ? 344.110 172.356 232.912 1.00 3.57 388 GLU D C 1
ATOM 4581 O O . GLU C 3 388 ? 344.961 171.694 232.308 1.00 3.57 388 GLU D O 1
ATOM 4587 N N . ILE C 3 389 ? 343.806 173.612 232.578 1.00 3.45 389 ILE D N 1
ATOM 4588 C CA . ILE C 3 389 ? 344.621 174.343 231.610 1.00 3.45 389 ILE D CA 1
ATOM 4589 C C . ILE C 3 389 ? 346.020 174.576 232.166 1.00 3.45 389 ILE D C 1
ATOM 4590 O O . ILE C 3 389 ? 347.025 174.400 231.467 1.00 3.45 389 ILE D O 1
ATOM 4595 N N . LYS C 3 390 ? 346.105 174.978 233.435 1.00 3.53 390 LYS D N 1
ATOM 4596 C CA . LYS C 3 390 ? 347.405 175.168 234.063 1.00 3.53 390 LYS D CA 1
ATOM 4597 C C . LYS C 3 390 ? 348.133 173.844 234.255 1.00 3.53 390 LYS D C 1
ATOM 4598 O O . LYS C 3 390 ? 349.365 173.800 234.174 1.00 3.53 390 LYS D O 1
ATOM 4604 N N . ASP C 3 391 ? 347.394 172.761 234.510 1.00 4.10 391 ASP D N 1
ATOM 4605 C CA . ASP C 3 391 ? 348.020 171.449 234.600 1.00 4.10 391 ASP D CA 1
ATOM 4606 C C . ASP C 3 391 ? 348.576 170.990 233.260 1.00 4.10 391 ASP D C 1
ATOM 4607 O O . ASP C 3 391 ? 349.453 170.121 233.231 1.00 4.10 391 ASP D O 1
ATOM 4612 N N . LEU C 3 392 ? 348.088 171.552 232.153 1.00 2.68 392 LEU D N 1
ATOM 4613 C CA . LEU C 3 392 ? 348.694 171.309 230.852 1.00 2.68 392 LEU D CA 1
ATOM 4614 C C . LEU C 3 392 ? 349.945 172.148 230.634 1.00 2.68 392 LEU D C 1
ATOM 4615 O O . LEU C 3 392 ? 350.818 171.747 229.858 1.00 2.68 392 LEU D O 1
ATOM 4620 N N . GLN C 3 393 ? 350.049 173.299 231.300 1.00 3.24 393 GLN D N 1
ATOM 4621 C CA . GLN C 3 393 ? 351.240 174.133 231.187 1.00 3.24 393 GLN D CA 1
ATOM 4622 C C . GLN C 3 393 ? 352.421 173.525 231.931 1.00 3.24 393 GLN D C 1
ATOM 4623 O O . GLN C 3 393 ? 353.551 173.543 231.432 1.00 3.24 393 GLN D O 1
ATOM 4629 N N . ILE C 3 394 ? 352.176 172.975 233.123 1.00 2.95 394 ILE D N 1
ATOM 4630 C CA . ILE C 3 394 ? 353.233 172.354 233.912 1.00 2.95 394 ILE D CA 1
ATOM 4631 C C . ILE C 3 394 ? 353.627 170.981 233.397 1.00 2.95 394 ILE D C 1
ATOM 4632 O O . ILE C 3 394 ? 354.527 170.352 233.962 1.00 2.95 394 ILE D O 1
ATOM 4637 N N . HIS C 3 395 ? 352.967 170.492 232.348 1.00 4.13 395 HIS D N 1
ATOM 4638 C CA . HIS C 3 395 ? 353.424 169.301 231.647 1.00 4.13 395 HIS D CA 1
ATOM 4639 C C . HIS C 3 395 ? 354.394 169.619 230.515 1.00 4.13 395 HIS D C 1
ATOM 4640 O O . HIS C 3 395 ? 355.028 168.698 229.991 1.00 4.13 395 HIS D O 1
ATOM 4647 N N . GLN C 3 396 ? 354.524 170.890 230.134 1.00 3.80 396 GLN D N 1
ATOM 4648 C CA . GLN C 3 396 ? 355.404 171.312 229.049 1.00 3.80 396 GLN D CA 1
ATOM 4649 C C . GLN C 3 396 ? 356.721 171.890 229.545 1.00 3.80 396 GLN D C 1
ATOM 4650 O O . GLN C 3 396 ? 357.765 171.655 228.930 1.00 3.80 396 GLN D O 1
ATOM 4656 N N . VAL C 3 397 ? 356.697 172.652 230.639 1.00 4.08 397 VAL D N 1
ATOM 4657 C CA . VAL C 3 397 ? 357.940 173.107 231.250 1.00 4.08 397 VAL D CA 1
ATOM 4658 C C . VAL C 3 397 ? 358.661 171.975 231.968 1.00 4.08 397 VAL D C 1
ATOM 4659 O O . VAL C 3 397 ? 359.858 172.096 232.252 1.00 4.08 397 VAL D O 1
ATOM 4663 N N . LEU C 3 398 ? 357.965 170.883 232.273 1.00 4.89 398 LEU D N 1
ATOM 4664 C CA . LEU C 3 398 ? 358.575 169.715 232.890 1.00 4.89 398 LEU D CA 1
ATOM 4665 C C . LEU C 3 398 ? 359.018 168.677 231.868 1.00 4.89 398 LEU D C 1
ATOM 4666 O O . LEU C 3 398 ? 359.662 167.691 232.244 1.00 4.89 398 LEU D O 1
ATOM 4671 N N . THR C 3 399 ? 358.707 168.879 230.589 1.00 7.19 399 THR D N 1
ATOM 4672 C CA . THR C 3 399 ? 359.092 167.952 229.534 1.00 7.19 399 THR D CA 1
ATOM 4673 C C . THR C 3 399 ? 360.262 168.464 228.703 1.00 7.19 399 THR D C 1
ATOM 4674 O O . THR C 3 399 ? 361.267 167.764 228.552 1.00 7.19 399 THR D O 1
ATOM 4678 N N . ALA C 3 400 ? 360.156 169.679 228.161 1.00 7.07 400 ALA D N 1
ATOM 4679 C CA . ALA C 3 400 ? 361.231 170.224 227.343 1.00 7.07 400 ALA D CA 1
ATOM 4680 C C . ALA C 3 400 ? 362.488 170.526 228.149 1.00 7.07 400 ALA D C 1
ATOM 4681 O O . ALA C 3 400 ? 363.569 170.639 227.563 1.00 7.07 400 ALA D O 1
ATOM 4683 N N . ALA C 3 401 ? 362.375 170.656 229.469 1.00 8.31 401 ALA D N 1
ATOM 4684 C CA . ALA C 3 401 ? 363.502 171.011 230.318 1.00 8.31 401 ALA D CA 1
ATOM 4685 C C . ALA C 3 401 ? 364.171 169.800 230.956 1.00 8.31 401 ALA D C 1
ATOM 4686 O O . ALA C 3 401 ? 365.108 169.972 231.742 1.00 8.31 401 ALA D O 1
ATOM 4688 N N . ASN C 3 402 ? 363.714 168.584 230.645 1.00 10.68 402 ASN D N 1
ATOM 4689 C CA . ASN C 3 402 ? 364.331 167.405 231.246 1.00 10.68 402 ASN D CA 1
ATOM 4690 C C . ASN C 3 402 ? 365.746 167.185 230.726 1.00 10.68 402 ASN D C 1
ATOM 4691 O O . ASN C 3 402 ? 366.607 166.691 231.463 1.00 10.68 402 ASN D O 1
ATOM 4696 N N . ILE C 3 403 ? 366.004 167.542 229.471 1.00 12.94 403 ILE D N 1
ATOM 4697 C CA . ILE C 3 403 ? 367.334 167.414 228.892 1.00 12.94 403 ILE D CA 1
ATOM 4698 C C . ILE C 3 403 ? 368.270 168.461 229.484 1.00 12.94 403 ILE D C 1
ATOM 4699 O O . ILE C 3 403 ? 369.476 168.439 229.242 1.00 12.94 403 ILE D O 1
ATOM 4704 N N . LEU C 3 415 ? 360.486 160.902 225.633 1.00 11.11 415 LEU D N 1
ATOM 4705 C CA . LEU C 3 415 ? 359.525 161.516 226.542 1.00 11.11 415 LEU D CA 1
ATOM 4706 C C . LEU C 3 415 ? 358.999 162.824 225.960 1.00 11.11 415 LEU D C 1
ATOM 4707 O O . LEU C 3 415 ? 357.928 163.295 226.338 1.00 11.11 415 LEU D O 1
ATOM 4712 N N . GLU C 3 416 ? 359.754 163.404 225.028 1.00 10.97 416 GLU D N 1
ATOM 4713 C CA . GLU C 3 416 ? 359.368 164.660 224.398 1.00 10.97 416 GLU D CA 1
ATOM 4714 C C . GLU C 3 416 ? 358.357 164.479 223.274 1.00 10.97 416 GLU D C 1
ATOM 4715 O O . GLU C 3 416 ? 357.882 165.478 222.725 1.00 10.97 416 GLU D O 1
ATOM 4721 N N . GLU C 3 417 ? 358.025 163.235 222.916 1.00 13.92 417 GLU D N 1
ATOM 4722 C CA . GLU C 3 417 ? 357.022 163.008 221.881 1.00 13.92 417 GLU D CA 1
ATOM 4723 C C . GLU C 3 417 ? 355.651 163.506 222.321 1.00 13.92 417 GLU D C 1
ATOM 4724 O O . GLU C 3 417 ? 354.912 164.097 221.525 1.00 13.92 417 GLU D O 1
ATOM 4730 N N . VAL C 3 418 ? 355.294 163.277 223.587 1.00 13.52 418 VAL D N 1
ATOM 4731 C CA . VAL C 3 418 ? 353.992 163.718 224.082 1.00 13.52 418 VAL D CA 1
ATOM 4732 C C . VAL C 3 418 ? 353.909 165.239 224.113 1.00 13.52 418 VAL D C 1
ATOM 4733 O O . VAL C 3 418 ? 352.839 165.811 223.871 1.00 13.52 418 VAL D O 1
ATOM 4737 N N . GLU C 3 419 ? 355.018 165.921 224.416 1.00 12.30 419 GLU D N 1
ATOM 4738 C CA . GLU C 3 419 ? 355.028 167.378 224.339 1.00 12.30 419 GLU D CA 1
ATOM 4739 C C . GLU C 3 419 ? 354.757 167.850 222.917 1.00 12.30 419 GLU D C 1
ATOM 4740 O O . GLU C 3 419 ? 354.008 168.810 222.703 1.00 12.30 419 GLU D O 1
ATOM 4746 N N . SER C 3 420 ? 355.349 167.178 221.933 1.00 14.19 420 SER D N 1
ATOM 4747 C CA . SER C 3 420 ? 355.119 167.474 220.522 1.00 14.19 420 SER D CA 1
ATOM 4748 C C . SER C 3 420 ? 353.718 167.112 220.066 1.00 14.19 420 SER D C 1
ATOM 4749 O O . SER C 3 420 ? 353.435 167.223 218.867 1.00 14.19 420 SER D O 1
ATOM 4752 N N . LEU C 3 421 ? 352.851 166.672 220.975 1.00 11.06 421 LEU D N 1
ATOM 4753 C CA . LEU C 3 421 ? 351.447 166.426 220.680 1.00 11.06 421 LEU D CA 1
ATOM 4754 C C . LEU C 3 421 ? 350.517 167.472 221.272 1.00 11.06 421 LEU D C 1
ATOM 4755 O O . LEU C 3 421 ? 349.507 167.808 220.650 1.00 11.06 421 LEU D O 1
ATOM 4760 N N . LYS C 3 422 ? 350.822 168.002 222.454 1.00 7.32 422 LYS D N 1
ATOM 4761 C CA . LYS C 3 422 ? 349.996 169.064 223.025 1.00 7.32 422 LYS D CA 1
ATOM 4762 C C . LYS C 3 422 ? 350.520 170.442 222.636 1.00 7.32 422 LYS D C 1
ATOM 4763 O O . LYS C 3 422 ? 350.639 171.350 223.457 1.00 7.32 422 LYS D O 1
ATOM 4769 N N . ASN C 3 423 ? 350.836 170.599 221.352 1.00 10.67 423 ASN D N 1
ATOM 4770 C CA . ASN C 3 423 ? 351.069 171.912 220.760 1.00 10.67 423 ASN D CA 1
ATOM 4771 C C . ASN C 3 423 ? 350.473 172.078 219.371 1.00 10.67 423 ASN D C 1
ATOM 4772 O O . ASN C 3 423 ? 350.194 173.214 218.978 1.00 10.67 423 ASN D O 1
ATOM 4777 N N . GLU C 3 424 ? 350.257 170.999 218.618 1.00 13.36 424 GLU D N 1
ATOM 4778 C CA . GLU C 3 424 ? 349.684 171.067 217.281 1.00 13.36 424 GLU D CA 1
ATOM 4779 C C . GLU C 3 424 ? 348.340 170.372 217.176 1.00 13.36 424 GLU D C 1
ATOM 4780 O O . GLU C 3 424 ? 347.585 170.650 216.241 1.00 13.36 424 GLU D O 1
ATOM 4786 N N . LEU C 3 425 ? 348.031 169.471 218.113 1.00 16.17 425 LEU D N 1
ATOM 4787 C CA . LEU C 3 425 ? 346.692 168.898 218.174 1.00 16.17 425 LEU D CA 1
ATOM 4788 C C . LEU C 3 425 ? 345.656 169.982 218.431 1.00 16.17 425 LEU D C 1
ATOM 4789 O O . LEU C 3 425 ? 344.507 169.861 217.993 1.00 16.17 425 LEU D O 1
ATOM 4794 N N . ILE C 3 426 ? 346.051 171.048 219.130 1.00 11.14 426 ILE D N 1
ATOM 4795 C CA . ILE C 3 426 ? 345.161 172.187 219.317 1.00 11.14 426 ILE D CA 1
ATOM 4796 C C . ILE C 3 426 ? 344.826 172.826 217.973 1.00 11.14 426 ILE D C 1
ATOM 4797 O O . ILE C 3 426 ? 343.649 173.005 217.636 1.00 11.14 426 ILE D O 1
ATOM 4802 N N . SER C 3 427 ? 345.842 173.114 217.157 1.00 12.53 427 SER D N 1
ATOM 4803 C CA . SER C 3 427 ? 345.590 173.744 215.867 1.00 12.53 427 SER D CA 1
ATOM 4804 C C . SER C 3 427 ? 344.783 172.823 214.965 1.00 12.53 427 SER D C 1
ATOM 4805 O O . SER C 3 427 ? 343.978 173.290 214.151 1.00 12.53 427 SER D O 1
ATOM 4808 N N . GLU C 3 428 ? 345.003 171.513 215.086 1.00 15.07 428 GLU D N 1
ATOM 4809 C CA . GLU C 3 428 ? 344.155 170.556 214.387 1.00 15.07 428 GLU D CA 1
ATOM 4810 C C . GLU C 3 428 ? 342.719 170.632 214.888 1.00 15.07 428 GLU D C 1
ATOM 4811 O O . GLU C 3 428 ? 341.774 170.486 214.106 1.00 15.07 428 GLU D O 1
ATOM 4817 N N . LEU C 3 429 ? 342.533 170.856 216.191 1.00 13.66 429 LEU D N 1
ATOM 4818 C CA . LEU C 3 429 ? 341.186 170.847 216.755 1.00 13.66 429 LEU D CA 1
ATOM 4819 C C . LEU C 3 429 ? 340.330 171.981 216.201 1.00 13.66 429 LEU D C 1
ATOM 4820 O O . LEU C 3 429 ? 339.190 171.756 215.779 1.00 13.66 429 LEU D O 1
ATOM 4825 N N . GLN C 3 430 ? 340.860 173.210 216.196 1.00 11.33 430 GLN D N 1
ATOM 4826 C CA . GLN C 3 430 ? 340.145 174.333 215.595 1.00 11.33 430 GLN D CA 1
ATOM 4827 C C . GLN C 3 430 ? 340.357 174.448 214.094 1.00 11.33 430 GLN D C 1
ATOM 4828 O O . GLN C 3 430 ? 339.854 175.404 213.491 1.00 11.33 430 GLN D O 1
ATOM 4834 N N . ALA C 3 431 ? 341.077 173.508 213.478 1.00 14.09 431 ALA D N 1
ATOM 4835 C CA . ALA C 3 431 ? 341.157 173.480 212.022 1.00 14.09 431 ALA D CA 1
ATOM 4836 C C . ALA C 3 431 ? 339.776 173.271 211.410 1.00 14.09 431 ALA D C 1
ATOM 4837 O O . ALA C 3 431 ? 339.415 173.928 210.427 1.00 14.09 431 ALA D O 1
ATOM 4839 N N . GLN C 3 432 ? 338.986 172.361 211.983 1.00 12.90 432 GLN D N 1
ATOM 4840 C CA . GLN C 3 432 ? 337.598 172.200 211.576 1.00 12.90 432 GLN D CA 1
ATOM 4841 C C . GLN C 3 432 ? 336.617 172.917 212.493 1.00 12.90 432 GLN D C 1
ATOM 4842 O O . GLN C 3 432 ? 335.493 173.202 212.066 1.00 12.90 432 GLN D O 1
ATOM 4848 N N . LEU C 3 433 ? 337.003 173.211 213.740 1.00 8.58 433 LEU D N 1
ATOM 4849 C CA . LEU C 3 433 ? 336.104 173.951 214.623 1.00 8.58 433 LEU D CA 1
ATOM 4850 C C . LEU C 3 433 ? 335.866 175.367 214.114 1.00 8.58 433 LEU D C 1
ATOM 4851 O O . LEU C 3 433 ? 334.773 175.916 214.299 1.00 8.58 433 LEU D O 1
ATOM 4856 N N . LYS C 3 434 ? 336.873 175.975 213.487 1.00 7.83 434 LYS D N 1
ATOM 4857 C CA . LYS C 3 434 ? 336.652 177.249 212.814 1.00 7.83 434 LYS D CA 1
ATOM 4858 C C . LYS C 3 434 ? 335.653 177.093 211.676 1.00 7.83 434 LYS D C 1
ATOM 4859 O O . LYS C 3 434 ? 334.829 177.982 211.437 1.00 7.83 434 LYS D O 1
ATOM 4865 N N . GLN C 3 435 ? 335.714 175.965 210.963 1.00 8.24 435 GLN D N 1
ATOM 4866 C CA . GLN C 3 435 ? 334.761 175.716 209.888 1.00 8.24 435 GLN D CA 1
ATOM 4867 C C . GLN C 3 435 ? 333.340 175.582 210.419 1.00 8.24 435 GLN D C 1
ATOM 4868 O O . GLN C 3 435 ? 332.379 175.857 209.692 1.00 8.24 435 GLN D O 1
ATOM 4874 N N . ILE C 3 436 ? 333.184 175.158 211.677 1.00 6.41 436 ILE D N 1
ATOM 4875 C CA . ILE C 3 436 ? 331.854 175.113 212.279 1.00 6.41 436 ILE D CA 1
ATOM 4876 C C . ILE C 3 436 ? 331.275 176.518 212.374 1.00 6.41 436 ILE D C 1
ATOM 4877 O O . ILE C 3 436 ? 330.080 176.733 212.135 1.00 6.41 436 ILE D O 1
ATOM 4882 N N . ARG C 3 437 ? 332.110 177.498 212.726 1.00 5.98 437 ARG D N 1
ATOM 4883 C CA . ARG C 3 437 ? 331.695 178.891 212.615 1.00 5.98 437 ARG D CA 1
ATOM 4884 C C . ARG C 3 437 ? 331.368 179.244 211.170 1.00 5.98 437 ARG D C 1
ATOM 4885 O O . ARG C 3 437 ? 330.369 179.920 210.897 1.00 5.98 437 ARG D O 1
ATOM 4893 N N . LYS C 3 438 ? 332.199 178.788 210.230 1.00 7.29 438 LYS D N 1
ATOM 4894 C CA . LYS C 3 438 ? 331.905 179.002 208.818 1.00 7.29 438 LYS D CA 1
ATOM 4895 C C . LYS C 3 438 ? 330.678 178.217 208.376 1.00 7.29 438 LYS D C 1
ATOM 4896 O O . LYS C 3 438 ? 330.021 178.597 207.400 1.00 7.29 438 LYS D O 1
ATOM 4902 N N . ALA C 3 439 ? 330.358 177.123 209.073 1.00 5.21 439 ALA D N 1
ATOM 4903 C CA . ALA C 3 439 ? 329.184 176.333 208.715 1.00 5.21 439 ALA D CA 1
ATOM 4904 C C . ALA C 3 439 ? 327.904 177.137 208.899 1.00 5.21 439 ALA D C 1
ATOM 4905 O O . ALA C 3 439 ? 327.058 177.196 207.999 1.00 5.21 439 ALA D O 1
ATOM 4907 N N . HIS C 3 440 ? 327.751 177.782 210.057 1.00 3.67 440 HIS D N 1
ATOM 4908 C CA . HIS C 3 440 ? 326.547 178.561 210.316 1.00 3.67 440 HIS D CA 1
ATOM 4909 C C . HIS C 3 440 ? 326.588 179.929 209.652 1.00 3.67 440 HIS D C 1
ATOM 4910 O O . HIS C 3 440 ? 325.555 180.603 209.587 1.00 3.67 440 HIS D O 1
ATOM 4917 N N . SER C 3 441 ? 327.752 180.353 209.158 1.00 4.50 441 SER D N 1
ATOM 4918 C CA . SER C 3 441 ? 327.827 181.592 208.397 1.00 4.50 441 SER D CA 1
ATOM 4919 C C . SER C 3 441 ? 327.244 181.440 207.000 1.00 4.50 441 SER D C 1
ATOM 4920 O O . SER C 3 441 ? 326.854 182.442 206.391 1.00 4.50 441 SER D O 1
ATOM 4923 N N . HIS C 3 442 ? 327.183 180.215 206.477 1.00 4.66 442 HIS D N 1
ATOM 4924 C CA . HIS C 3 442 ? 326.646 179.976 205.146 1.00 4.66 442 HIS D CA 1
ATOM 4925 C C . HIS C 3 442 ? 325.133 179.798 205.135 1.00 4.66 442 HIS D C 1
ATOM 4926 O O . HIS C 3 442 ? 324.523 179.882 204.063 1.00 4.66 442 HIS D O 1
ATOM 4933 N N . MET C 3 443 ? 324.514 179.557 206.291 1.00 3.46 443 MET D N 1
ATOM 4934 C CA . MET C 3 443 ? 323.071 179.363 206.358 1.00 3.46 443 MET D CA 1
ATOM 4935 C C . MET C 3 443 ? 322.338 180.482 207.083 1.00 3.46 443 MET D C 1
ATOM 4936 O O . MET C 3 443 ? 321.122 180.615 206.911 1.00 3.46 443 MET D O 1
ATOM 4941 N N . VAL C 3 444 ? 323.033 181.285 207.892 1.00 3.52 444 VAL D N 1
ATOM 4942 C CA . VAL C 3 444 ? 322.384 182.440 208.507 1.00 3.52 444 VAL D CA 1
ATOM 4943 C C . VAL C 3 444 ? 321.942 183.428 207.434 1.00 3.52 444 VAL D C 1
ATOM 4944 O O . VAL C 3 444 ? 320.840 183.986 207.500 1.00 3.52 444 VAL D O 1
ATOM 4948 N N . LYS C 3 445 ? 322.784 183.647 206.424 1.00 5.14 445 LYS D N 1
ATOM 4949 C CA . LYS C 3 445 ? 322.423 184.487 205.292 1.00 5.14 445 LYS D CA 1
ATOM 4950 C C . LYS C 3 445 ? 321.585 183.748 204.259 1.00 5.14 445 LYS D C 1
ATOM 4951 O O . LYS C 3 445 ? 320.945 184.391 203.422 1.00 5.14 445 LYS D O 1
ATOM 4957 N N . ALA C 3 446 ? 321.578 182.414 204.298 1.00 4.98 446 ALA D N 1
ATOM 4958 C CA . ALA C 3 446 ? 320.835 181.654 203.300 1.00 4.98 446 ALA D CA 1
ATOM 4959 C C . ALA C 3 446 ? 319.335 181.727 203.544 1.00 4.98 446 ALA D C 1
ATOM 4960 O O . ALA C 3 446 ? 318.557 181.918 202.602 1.00 4.98 446 ALA D O 1
ATOM 4962 N N . TYR C 3 447 ? 318.911 181.578 204.801 1.00 6.00 447 TYR D N 1
ATOM 4963 C CA . TYR C 3 447 ? 317.484 181.491 205.096 1.00 6.00 447 TYR D CA 1
ATOM 4964 C C . TYR C 3 447 ? 316.765 182.793 204.764 1.00 6.00 447 TYR D C 1
ATOM 4965 O O . TYR C 3 447 ? 315.653 182.781 204.224 1.00 6.00 447 TYR D O 1
ATOM 4974 N N . GLU C 3 448 ? 317.381 183.932 205.094 1.00 5.91 448 GLU D N 1
ATOM 4975 C CA . GLU C 3 448 ? 316.756 185.214 204.787 1.00 5.91 448 GLU D CA 1
ATOM 4976 C C . GLU C 3 448 ? 316.574 185.388 203.284 1.00 5.91 448 GLU D C 1
ATOM 4977 O O . GLU C 3 448 ? 315.554 185.921 202.832 1.00 5.91 448 GLU D O 1
ATOM 4983 N N . GLY C 3 449 ? 317.552 184.943 202.493 1.00 6.97 449 GLY D N 1
ATOM 4984 C CA . GLY C 3 449 ? 317.351 184.887 201.056 1.00 6.97 449 GLY D CA 1
ATOM 4985 C C . GLY C 3 449 ? 316.313 183.853 200.667 1.00 6.97 449 GLY D C 1
ATOM 4986 O O . GLY C 3 449 ? 315.513 184.076 199.754 1.00 6.97 449 GLY D O 1
ATOM 4987 N N . LYS C 3 450 ? 316.315 182.706 201.353 1.00 8.69 450 LYS D N 1
ATOM 4988 C CA . LYS C 3 450 ? 315.305 181.685 201.095 1.00 8.69 450 LYS D CA 1
ATOM 4989 C C . LYS C 3 450 ? 313.912 182.198 201.437 1.00 8.69 450 LYS D C 1
ATOM 4990 O O . LYS C 3 450 ? 312.945 181.917 200.722 1.00 8.69 450 LYS D O 1
ATOM 4996 N N . LEU C 3 451 ? 313.793 182.950 202.533 1.00 8.04 451 LEU D N 1
ATOM 4997 C CA . LEU C 3 451 ? 312.524 183.583 202.870 1.00 8.04 451 LEU D CA 1
ATOM 4998 C C . LEU C 3 451 ? 312.143 184.676 201.880 1.00 8.04 451 LEU D C 1
ATOM 4999 O O . LEU C 3 451 ? 310.956 184.994 201.751 1.00 8.04 451 LEU D O 1
ATOM 5004 N N . SER C 3 452 ? 313.123 185.253 201.179 1.00 9.52 452 SER D N 1
ATOM 5005 C CA . SER C 3 452 ? 312.842 186.376 200.290 1.00 9.52 452 SER D CA 1
ATOM 5006 C C . SER C 3 452 ? 312.055 185.950 199.058 1.00 9.52 452 SER D C 1
ATOM 5007 O O . SER C 3 452 ? 311.187 186.698 198.595 1.00 9.52 452 SER D O 1
ATOM 5010 N N . GLU C 3 453 ? 312.335 184.765 198.516 1.00 13.48 453 GLU D N 1
ATOM 5011 C CA . GLU C 3 453 ? 311.694 184.332 197.279 1.00 13.48 453 GLU D CA 1
ATOM 5012 C C . GLU C 3 453 ? 310.225 183.972 197.459 1.00 13.48 453 GLU D C 1
ATOM 5013 O O . GLU C 3 453 ? 309.531 183.764 196.458 1.00 13.48 453 GLU D O 1
ATOM 5019 N N . PHE C 3 454 ? 309.736 183.890 198.698 1.00 13.85 454 PHE D N 1
ATOM 5020 C CA . PHE C 3 454 ? 308.342 183.542 198.938 1.00 13.85 454 PHE D CA 1
ATOM 5021 C C . PHE C 3 454 ? 307.395 184.715 198.724 1.00 13.85 454 PHE D C 1
ATOM 5022 O O . PHE C 3 454 ? 306.180 184.507 198.641 1.00 13.85 454 PHE D O 1
ATOM 5030 N N . VAL C 3 455 ? 307.921 185.932 198.629 1.00 11.67 455 VAL D N 1
ATOM 5031 C CA . VAL C 3 455 ? 307.073 187.114 198.546 1.00 11.67 455 VAL D CA 1
ATOM 5032 C C . VAL C 3 455 ? 306.704 187.468 197.107 1.00 11.67 455 VAL D C 1
ATOM 5033 O O . VAL C 3 455 ? 305.585 187.923 196.851 1.00 11.67 455 VAL D O 1
ATOM 5037 N N . ILE C 3 456 ? 307.613 187.255 196.158 1.00 12.77 456 ILE D N 1
ATOM 5038 C CA . ILE C 3 456 ? 307.423 187.694 194.776 1.00 12.77 456 ILE D CA 1
ATOM 5039 C C . ILE C 3 456 ? 306.369 186.907 193.991 1.00 12.77 456 ILE D C 1
ATOM 5040 O O . ILE C 3 456 ? 305.736 187.505 193.109 1.00 12.77 456 ILE D O 1
ATOM 5045 N N . PRO C 3 457 ? 306.135 185.601 194.218 1.00 12.00 457 PRO D N 1
ATOM 5046 C CA . PRO C 3 457 ? 305.127 184.921 193.384 1.00 12.00 457 PRO D CA 1
ATOM 5047 C C . PRO C 3 457 ? 303.730 185.500 193.526 1.00 12.00 457 PRO D C 1
ATOM 5048 O O . PRO C 3 457 ? 302.978 185.516 192.543 1.00 12.00 457 PRO D O 1
ATOM 5052 N N . VAL C 3 458 ? 303.355 185.975 194.715 1.00 10.60 458 VAL D N 1
ATOM 5053 C CA . VAL C 3 458 ? 302.059 186.627 194.873 1.00 10.60 458 VAL D CA 1
ATOM 5054 C C . VAL C 3 458 ? 302.106 188.082 194.425 1.00 10.60 458 VAL D C 1
ATOM 5055 O O . VAL C 3 458 ? 301.054 188.670 194.153 1.00 10.60 458 VAL D O 1
ATOM 5059 N N . GLU C 3 459 ? 303.305 188.672 194.347 1.00 11.33 459 GLU D N 1
ATOM 5060 C CA . GLU C 3 459 ? 303.565 190.022 193.824 1.00 11.33 459 GLU D CA 1
ATOM 5061 C C . GLU C 3 459 ? 302.596 191.072 194.367 1.00 11.33 459 GLU D C 1
ATOM 5062 O O . GLU C 3 459 ? 302.373 192.107 193.733 1.00 11.33 459 GLU D O 1
ATOM 5068 N N . GLU C 3 460 ? 302.028 190.850 195.557 1.00 8.81 460 GLU D N 1
ATOM 5069 C CA . GLU C 3 460 ? 301.149 191.839 196.171 1.00 8.81 460 GLU D CA 1
ATOM 5070 C C . GLU C 3 460 ? 301.653 192.263 197.546 1.00 8.81 460 GLU D C 1
ATOM 5071 O O . GLU C 3 460 ? 300.865 192.732 198.375 1.00 8.81 460 GLU D O 1
ATOM 5077 N N . LEU C 3 461 ? 302.949 192.105 197.801 1.00 9.94 461 LEU D N 1
ATOM 5078 C CA . LEU C 3 461 ? 303.586 192.539 199.034 1.00 9.94 461 LEU D CA 1
ATOM 5079 C C . LEU C 3 461 ? 304.866 193.285 198.686 1.00 9.94 461 LEU D C 1
ATOM 5080 O O . LEU C 3 461 ? 305.425 193.099 197.601 1.00 9.94 461 LEU D O 1
ATOM 5085 N N . GLY C 3 462 ? 305.327 194.131 199.604 1.00 13.11 462 GLY D N 1
ATOM 5086 C CA . GLY C 3 462 ? 306.534 194.898 199.368 1.00 13.11 462 GLY D CA 1
ATOM 5087 C C . GLY C 3 462 ? 307.641 194.637 200.366 1.00 13.11 462 GLY D C 1
ATOM 5088 O O . GLY C 3 462 ? 307.377 194.293 201.522 1.00 13.11 462 GLY D O 1
ATOM 5089 N N . PHE C 3 463 ? 308.893 194.791 199.927 1.00 15.65 463 PHE D N 1
ATOM 5090 C CA . PHE C 3 463 ? 310.032 194.676 200.830 1.00 15.65 463 PHE D CA 1
ATOM 5091 C C . PHE C 3 463 ? 310.201 195.897 201.725 1.00 15.65 463 PHE D C 1
ATOM 5092 O O . PHE C 3 463 ? 310.842 195.793 202.775 1.00 15.65 463 PHE D O 1
ATOM 5100 N N . ASP C 3 464 ? 309.665 197.049 201.325 1.00 17.11 464 ASP D N 1
ATOM 5101 C CA . ASP C 3 464 ? 309.736 198.228 202.187 1.00 17.11 464 ASP D CA 1
ATOM 5102 C C . ASP C 3 464 ? 308.967 198.051 203.492 1.00 17.11 464 ASP D C 1
ATOM 5103 O O . ASP C 3 464 ? 309.522 198.381 204.555 1.00 17.11 464 ASP D O 1
ATOM 5108 N N . PRO C 3 465 ? 307.685 197.540 203.508 1.00 15.45 465 PRO D N 1
ATOM 5109 C CA . PRO C 3 465 ? 306.966 197.339 204.774 1.00 15.45 465 PRO D CA 1
ATOM 5110 C C . PRO C 3 465 ? 307.431 196.121 205.574 1.00 15.45 465 PRO D C 1
ATOM 5111 O O . PRO C 3 465 ? 306.625 195.288 205.995 1.00 15.45 465 PRO D O 1
ATOM 5115 N N . LEU C 3 466 ? 308.742 196.015 205.784 1.00 14.02 466 LEU D N 1
ATOM 5116 C CA . LEU C 3 466 ? 309.297 195.001 206.669 1.00 14.02 466 LEU D CA 1
ATOM 5117 C C . LEU C 3 466 ? 310.681 195.447 207.118 1.00 14.02 466 LEU D C 1
ATOM 5118 O O . LEU C 3 466 ? 311.409 196.103 206.370 1.00 14.02 466 LEU D O 1
ATOM 5123 N N . VAL C 3 467 ? 311.028 195.086 208.347 1.00 10.69 467 VAL D N 1
ATOM 5124 C CA . VAL C 3 467 ? 312.320 195.491 208.914 1.00 10.69 467 VAL D CA 1
ATOM 5125 C C . VAL C 3 467 ? 313.441 194.749 208.197 1.00 10.69 467 VAL D C 1
ATOM 5126 O O . VAL C 3 467 ? 313.237 193.603 207.757 1.00 10.69 467 VAL D O 1
ATOM 5130 N N . PRO C 3 468 ? 314.621 195.349 208.046 1.00 8.59 468 PRO D N 1
ATOM 5131 C CA . PRO C 3 468 ? 315.734 194.633 207.411 1.00 8.59 468 PRO D CA 1
ATOM 5132 C C . PRO C 3 468 ? 316.158 193.430 208.238 1.00 8.59 468 PRO D C 1
ATOM 5133 O O . PRO C 3 468 ? 315.944 193.371 209.449 1.00 8.59 468 PRO D O 1
ATOM 5137 N N . THR C 3 469 ? 316.756 192.456 207.562 1.00 7.07 469 THR D N 1
ATOM 5138 C CA . THR C 3 469 ? 317.271 191.259 208.205 1.00 7.07 469 THR D CA 1
ATOM 5139 C C . THR C 3 469 ? 318.787 191.333 208.339 1.00 7.07 469 THR D C 1
ATOM 5140 O O . THR C 3 469 ? 319.476 191.922 207.501 1.00 7.07 469 THR D O 1
ATOM 5144 N N . ASN C 3 470 ? 319.301 190.741 209.413 1.00 6.69 470 ASN D N 1
ATOM 5145 C CA . ASN C 3 470 ? 320.739 190.663 209.642 1.00 6.69 470 ASN D CA 1
ATOM 5146 C C . ASN C 3 470 ? 321.271 189.460 208.873 1.00 6.69 470 ASN D C 1
ATOM 5147 O O . ASN C 3 470 ? 321.025 188.311 209.250 1.00 6.69 470 ASN D O 1
ATOM 5152 N N . THR C 3 471 ? 321.998 189.730 207.793 1.00 6.27 471 THR D N 1
ATOM 5153 C CA . THR C 3 471 ? 322.474 188.711 206.867 1.00 6.27 471 THR D CA 1
ATOM 5154 C C . THR C 3 471 ? 323.978 188.830 206.657 1.00 6.27 471 THR D C 1
ATOM 5155 O O . THR C 3 471 ? 324.480 188.666 205.541 1.00 6.27 471 THR D O 1
ATOM 5159 N N . ASP C 3 472 ? 324.705 189.096 207.745 1.00 5.05 472 ASP D N 1
ATOM 5160 C CA . ASP C 3 472 ? 326.164 189.301 207.788 1.00 5.05 472 ASP D CA 1
ATOM 5161 C C . ASP C 3 472 ? 326.859 189.559 206.448 1.00 5.05 472 ASP D C 1
ATOM 5162 O O . ASP C 3 472 ? 328.004 189.156 206.244 1.00 5.05 472 ASP D O 1
ATOM 5167 N N . LYS D 4 246 ? 160.220 204.279 263.813 1.00 24.70 246 LYS E N 1
ATOM 5168 C CA . LYS D 4 246 ? 160.857 205.482 264.334 1.00 24.70 246 LYS E CA 1
ATOM 5169 C C . LYS D 4 246 ? 161.622 205.182 265.619 1.00 24.70 246 LYS E C 1
ATOM 5170 O O . LYS D 4 246 ? 162.795 205.530 265.748 1.00 24.70 246 LYS E O 1
ATOM 5176 N N . ALA D 4 247 ? 160.943 204.539 266.573 1.00 22.14 247 ALA E N 1
ATOM 5177 C CA . ALA D 4 247 ? 161.594 204.173 267.826 1.00 22.14 247 ALA E CA 1
ATOM 5178 C C . ALA D 4 247 ? 162.728 203.182 267.589 1.00 22.14 247 ALA E C 1
ATOM 5179 O O . ALA D 4 247 ? 163.802 203.302 268.187 1.00 22.14 247 ALA E O 1
ATOM 5181 N N . HIS D 4 248 ? 162.502 202.190 266.725 1.00 25.27 248 HIS E N 1
ATOM 5182 C CA . HIS D 4 248 ? 163.562 201.243 266.394 1.00 25.27 248 HIS E CA 1
ATOM 5183 C C . HIS D 4 248 ? 164.688 201.920 265.623 1.00 25.27 248 HIS E C 1
ATOM 5184 O O . HIS D 4 248 ? 165.867 201.628 265.854 1.00 25.27 248 HIS E O 1
ATOM 5191 N N . LYS D 4 249 ? 164.346 202.825 264.702 1.00 23.35 249 LYS E N 1
ATOM 5192 C CA . LYS D 4 249 ? 165.371 203.524 263.934 1.00 23.35 249 LYS E CA 1
ATOM 5193 C C . LYS D 4 249 ? 166.256 204.372 264.839 1.00 23.35 249 LYS E C 1
ATOM 5194 O O . LYS D 4 249 ? 167.479 204.421 264.657 1.00 23.35 249 LYS E O 1
ATOM 5200 N N . GLU D 4 250 ? 165.655 205.054 265.818 1.00 24.34 250 GLU E N 1
ATOM 5201 C CA . GLU D 4 250 ? 166.444 205.827 266.772 1.00 24.34 250 GLU E CA 1
ATOM 5202 C C . GLU D 4 250 ? 167.337 204.920 267.610 1.00 24.34 250 GLU E C 1
ATOM 5203 O O . GLU D 4 250 ? 168.495 205.258 267.884 1.00 24.34 250 GLU E O 1
ATOM 5209 N N . LYS D 4 251 ? 166.812 203.768 268.034 1.00 22.69 251 LYS E N 1
ATOM 5210 C CA . LYS D 4 251 ? 167.615 202.827 268.807 1.00 22.69 251 LYS E CA 1
ATOM 5211 C C . LYS D 4 251 ? 168.778 202.284 267.985 1.00 22.69 251 LYS E C 1
ATOM 5212 O O . LYS D 4 251 ? 169.904 202.179 268.485 1.00 22.69 251 LYS E O 1
ATOM 5218 N N . ILE D 4 252 ? 168.526 201.942 266.719 1.00 21.56 252 ILE E N 1
ATOM 5219 C CA . ILE D 4 252 ? 169.583 201.399 265.868 1.00 21.56 252 ILE E CA 1
ATOM 5220 C C . ILE D 4 252 ? 170.678 202.434 265.652 1.00 21.56 252 ILE E C 1
ATOM 5221 O O . ILE D 4 252 ? 171.874 202.117 265.711 1.00 21.56 252 ILE E O 1
ATOM 5226 N N . ALA D 4 253 ? 170.291 203.688 265.405 1.00 21.57 253 ALA E N 1
ATOM 5227 C CA . ALA D 4 253 ? 171.277 204.754 265.263 1.00 21.57 253 ALA E CA 1
ATOM 5228 C C . ALA D 4 253 ? 172.065 204.946 266.552 1.00 21.57 253 ALA E C 1
ATOM 5229 O O . ALA D 4 253 ? 173.282 205.165 266.519 1.00 21.57 253 ALA E O 1
ATOM 5231 N N . GLN D 4 254 ? 171.385 204.873 267.700 1.00 23.88 254 GLN E N 1
ATOM 5232 C CA . GLN D 4 254 ? 172.079 204.975 268.979 1.00 23.88 254 GLN E CA 1
ATOM 5233 C C . GLN D 4 254 ? 173.042 203.809 269.180 1.00 23.88 254 GLN E C 1
ATOM 5234 O O . GLN D 4 254 ? 174.152 203.993 269.692 1.00 23.88 254 GLN E O 1
ATOM 5240 N N . ILE D 4 255 ? 172.629 202.600 268.788 1.00 22.86 255 ILE E N 1
ATOM 5241 C CA . ILE D 4 255 ? 173.528 201.450 268.865 1.00 22.86 255 ILE E CA 1
ATOM 5242 C C . ILE D 4 255 ? 174.721 201.642 267.939 1.00 22.86 255 ILE E C 1
ATOM 5243 O O . ILE D 4 255 ? 175.871 201.396 268.326 1.00 22.86 255 ILE E O 1
ATOM 5248 N N . TYR D 4 256 ? 174.472 202.093 266.707 1.00 24.06 256 TYR E N 1
ATOM 5249 C CA . TYR D 4 256 ? 175.559 202.287 265.752 1.00 24.06 256 TYR E CA 1
ATOM 5250 C C . TYR D 4 256 ? 176.535 203.353 266.231 1.00 24.06 256 TYR E C 1
ATOM 5251 O O . TYR D 4 256 ? 177.751 203.220 266.046 1.00 24.06 256 TYR E O 1
ATOM 5260 N N . ALA D 4 257 ? 176.021 204.424 266.840 1.00 22.00 257 ALA E N 1
ATOM 5261 C CA . ALA D 4 257 ? 176.899 205.447 267.399 1.00 22.00 257 ALA E CA 1
ATOM 5262 C C . ALA D 4 257 ? 177.753 204.883 268.527 1.00 22.00 257 ALA E C 1
ATOM 5263 O O . ALA D 4 257 ? 178.937 205.220 268.648 1.00 22.00 257 ALA E O 1
ATOM 5265 N N . ASN D 4 258 ? 177.169 204.026 269.368 1.00 23.42 258 ASN E N 1
ATOM 5266 C CA . ASN D 4 258 ? 177.928 203.433 270.464 1.00 23.42 258 ASN E CA 1
ATOM 5267 C C . ASN D 4 258 ? 178.918 202.391 269.955 1.00 23.42 258 ASN E C 1
ATOM 5268 O O . ASN D 4 258 ? 179.955 202.155 270.586 1.00 23.42 258 ASN E O 1
ATOM 5273 N N . ILE D 4 259 ? 178.612 201.753 268.822 1.00 21.79 259 ILE E N 1
ATOM 5274 C CA . ILE D 4 259 ? 179.506 200.736 268.273 1.00 21.79 259 ILE E CA 1
ATOM 5275 C C . ILE D 4 259 ? 180.832 201.356 267.850 1.00 21.79 259 ILE E C 1
ATOM 5276 O O . ILE D 4 259 ? 181.907 200.799 268.110 1.00 21.79 259 ILE E O 1
ATOM 5281 N N . GLN D 4 260 ? 180.783 202.523 267.208 1.00 19.47 260 GLN E N 1
ATOM 5282 C CA . GLN D 4 260 ? 181.981 203.138 266.650 1.00 19.47 260 GLN E CA 1
ATOM 5283 C C . GLN D 4 260 ? 182.849 203.762 267.737 1.00 19.47 260 GLN E C 1
ATOM 5284 O O . GLN D 4 260 ? 183.108 204.970 267.715 1.00 19.47 260 GLN E O 1
ATOM 5290 N N . LEU D 4 261 ? 183.302 202.948 268.690 1.00 18.18 261 LEU E N 1
ATOM 5291 C CA . LEU D 4 261 ? 184.167 203.406 269.767 1.00 18.18 261 LEU E CA 1
ATOM 5292 C C . LEU D 4 261 ? 185.271 202.414 270.109 1.00 18.18 261 LEU E C 1
ATOM 5293 O O . LEU D 4 261 ? 185.988 202.622 271.094 1.00 18.18 261 LEU E O 1
ATOM 5298 N N . ASN D 4 262 ? 185.431 201.348 269.330 1.00 14.09 262 ASN E N 1
ATOM 5299 C CA . ASN D 4 262 ? 186.390 200.300 269.655 1.00 14.09 262 ASN E CA 1
ATOM 5300 C C . ASN D 4 262 ? 187.076 199.848 268.369 1.00 14.09 262 ASN E C 1
ATOM 5301 O O . ASN D 4 262 ? 187.024 200.534 267.344 1.00 14.09 262 ASN E O 1
ATOM 5306 N N . THR D 4 263 ? 187.744 198.691 268.445 1.00 13.77 263 THR E N 1
ATOM 5307 C CA . THR D 4 263 ? 188.509 198.078 267.358 1.00 13.77 263 THR E CA 1
ATOM 5308 C C . THR D 4 263 ? 189.729 198.914 266.985 1.00 13.77 263 THR E C 1
ATOM 5309 O O . THR D 4 263 ? 190.469 198.560 266.061 1.00 13.77 263 THR E O 1
ATOM 5313 N N . LYS D 4 264 ? 189.946 200.025 267.693 1.00 14.55 264 LYS E N 1
ATOM 5314 C CA . LYS D 4 264 ? 191.168 200.797 267.496 1.00 14.55 264 LYS E CA 1
ATOM 5315 C C . LYS D 4 264 ? 192.270 200.319 268.433 1.00 14.55 264 LYS E C 1
ATOM 5316 O O . LYS D 4 264 ? 193.428 200.176 268.023 1.00 14.55 264 LYS E O 1
ATOM 5322 N N . ASN D 4 265 ? 191.928 200.073 269.700 1.00 18.02 265 ASN E N 1
ATOM 5323 C CA . ASN D 4 265 ? 192.896 199.510 270.635 1.00 18.02 265 ASN E CA 1
ATOM 5324 C C . ASN D 4 265 ? 193.287 198.095 270.230 1.00 18.02 265 ASN E C 1
ATOM 5325 O O . ASN D 4 265 ? 194.443 197.687 270.402 1.00 18.02 265 ASN E O 1
ATOM 5330 N N . VAL D 4 266 ? 192.332 197.327 269.702 1.00 17.16 266 VAL E N 1
ATOM 5331 C CA . VAL D 4 266 ? 192.621 195.966 269.254 1.00 17.16 266 VAL E CA 1
ATOM 5332 C C . VAL D 4 266 ? 193.624 195.987 268.109 1.00 17.16 266 VAL E C 1
ATOM 5333 O O . VAL D 4 266 ? 194.560 195.181 268.065 1.00 17.16 266 VAL E O 1
ATOM 5337 N N . ALA D 4 267 ? 193.441 196.911 267.162 1.00 15.48 267 ALA E N 1
ATOM 5338 C CA . ALA D 4 267 ? 194.358 197.007 266.031 1.00 15.48 267 ALA E CA 1
ATOM 5339 C C . ALA D 4 267 ? 195.765 197.374 266.487 1.00 15.48 267 ALA E C 1
ATOM 5340 O O . ALA D 4 267 ? 196.754 196.964 265.869 1.00 15.48 267 ALA E O 1
ATOM 5342 N N . ASP D 4 268 ? 195.874 198.156 267.565 1.00 17.79 268 ASP E N 1
ATOM 5343 C CA . ASP D 4 268 ? 197.188 198.517 268.083 1.00 17.79 268 ASP E CA 1
ATOM 5344 C C . ASP D 4 268 ? 197.916 197.313 268.666 1.00 17.79 268 ASP E C 1
ATOM 5345 O O . ASP D 4 268 ? 199.150 197.309 268.733 1.00 17.79 268 ASP E O 1
ATOM 5350 N N . ASN D 4 269 ? 197.175 196.288 269.096 1.00 18.47 269 ASN E N 1
ATOM 5351 C CA . ASN D 4 269 ? 197.805 195.114 269.692 1.00 18.47 269 ASN E CA 1
ATOM 5352 C C . ASN D 4 269 ? 198.698 194.397 268.688 1.00 18.47 269 ASN E C 1
ATOM 5353 O O . ASN D 4 269 ? 199.851 194.066 268.992 1.00 18.47 269 ASN E O 1
ATOM 5358 N N . GLN D 4 270 ? 198.182 194.144 267.483 1.00 17.88 270 GLN E N 1
ATOM 5359 C CA . GLN D 4 270 ? 198.996 193.492 266.461 1.00 17.88 270 GLN E CA 1
ATOM 5360 C C . GLN D 4 270 ? 200.180 194.364 266.066 1.00 17.88 270 GLN E C 1
ATOM 5361 O O . GLN D 4 270 ? 201.303 193.868 265.921 1.00 17.88 270 GLN E O 1
ATOM 5367 N N . ALA D 4 271 ? 199.949 195.667 265.889 1.00 20.67 271 ALA E N 1
ATOM 5368 C CA . ALA D 4 271 ? 201.028 196.569 265.501 1.00 20.67 271 ALA E CA 1
ATOM 5369 C C . ALA D 4 271 ? 202.105 196.632 266.576 1.00 20.67 271 ALA E C 1
ATOM 5370 O O . ALA D 4 271 ? 203.304 196.613 266.274 1.00 20.67 271 ALA E O 1
ATOM 5372 N N . LYS D 4 272 ? 201.694 196.717 267.845 1.00 21.73 272 LYS E N 1
ATOM 5373 C CA . LYS D 4 272 ? 202.667 196.723 268.933 1.00 21.73 272 LYS E CA 1
ATOM 5374 C C . LYS D 4 272 ? 203.404 195.393 269.025 1.00 21.73 272 LYS E C 1
ATOM 5375 O O . LYS D 4 272 ? 204.626 195.366 269.206 1.00 21.73 272 LYS E O 1
ATOM 5381 N N . ASN D 4 273 ? 202.679 194.278 268.905 1.00 19.00 273 ASN E N 1
ATOM 5382 C CA . ASN D 4 273 ? 203.324 192.972 268.974 1.00 19.00 273 ASN E CA 1
ATOM 5383 C C . ASN D 4 273 ? 204.262 192.753 267.793 1.00 19.00 273 ASN E C 1
ATOM 5384 O O . ASN D 4 273 ? 205.382 192.258 267.966 1.00 19.00 273 ASN E O 1
ATOM 5389 N N . GLU D 4 274 ? 203.828 193.123 266.585 1.00 20.35 274 GLU E N 1
ATOM 5390 C CA . GLU D 4 274 ? 204.665 192.927 265.405 1.00 20.35 274 GLU E CA 1
ATOM 5391 C C . GLU D 4 274 ? 205.948 193.743 265.494 1.00 20.35 274 GLU E C 1
ATOM 5392 O O . GLU D 4 274 ? 207.025 193.264 265.122 1.00 20.35 274 GLU E O 1
ATOM 5398 N N . GLN D 4 275 ? 205.851 194.984 265.977 1.00 23.38 275 GLN E N 1
ATOM 5399 C CA . GLN D 4 275 ? 207.047 195.799 266.164 1.00 23.38 275 GLN E CA 1
ATOM 5400 C C . GLN D 4 275 ? 207.973 195.188 267.208 1.00 23.38 275 GLN E C 1
ATOM 5401 O O . GLN D 4 275 ? 209.198 195.192 267.038 1.00 23.38 275 GLN E O 1
ATOM 5407 N N . LEU D 4 276 ? 207.409 194.659 268.292 1.00 16.63 276 LEU E N 1
ATOM 5408 C CA . LEU D 4 276 ? 208.194 194.055 269.359 1.00 16.63 276 LEU E CA 1
ATOM 5409 C C . LEU D 4 276 ? 208.506 192.584 269.116 1.00 16.63 276 LEU E C 1
ATOM 5410 O O . LEU D 4 276 ? 209.249 191.989 269.905 1.00 16.63 276 LEU E O 1
ATOM 5415 N N . LYS D 4 277 ? 207.953 191.982 268.061 1.00 16.95 277 LYS E N 1
ATOM 5416 C CA . LYS D 4 277 ? 208.281 190.593 267.751 1.00 16.95 277 LYS E CA 1
ATOM 5417 C C . LYS D 4 277 ? 209.734 190.450 267.314 1.00 16.95 277 LYS E C 1
ATOM 5418 O O . LYS D 4 277 ? 210.409 189.483 267.685 1.00 16.95 277 LYS E O 1
ATOM 5424 N N . GLU D 4 278 ? 210.228 191.399 266.515 1.00 18.14 278 GLU E N 1
ATOM 5425 C CA . GLU D 4 278 ? 211.603 191.322 266.026 1.00 18.14 278 GLU E CA 1
ATOM 5426 C C . GLU D 4 278 ? 212.638 191.334 267.146 1.00 18.14 278 GLU E C 1
ATOM 5427 O O . GLU D 4 278 ? 213.578 190.522 267.091 1.00 18.14 278 GLU E O 1
ATOM 5433 N N . PRO D 4 279 ? 212.552 192.199 268.166 1.00 14.08 279 PRO E N 1
ATOM 5434 C CA . PRO D 4 279 ? 213.539 192.118 269.257 1.00 14.08 279 PRO E CA 1
ATOM 5435 C C . PRO D 4 279 ? 213.530 190.788 269.990 1.00 14.08 279 PRO E C 1
ATOM 5436 O O . PRO D 4 279 ? 214.524 190.446 270.641 1.00 14.08 279 PRO E O 1
ATOM 5440 N N . LEU D 4 280 ? 212.433 190.032 269.923 1.00 13.09 280 LEU E N 1
ATOM 5441 C CA . LEU D 4 280 ? 212.422 188.700 270.517 1.00 13.09 280 LEU E CA 1
ATOM 5442 C C . LEU D 4 280 ? 213.327 187.748 269.740 1.00 13.09 280 LEU E C 1
ATOM 5443 O O . LEU D 4 280 ? 214.155 187.040 270.324 1.00 13.09 280 LEU E O 1
ATOM 5448 N N . ALA D 4 281 ? 213.180 187.721 268.413 1.00 11.78 281 ALA E N 1
ATOM 5449 C CA . ALA D 4 281 ? 213.967 186.802 267.596 1.00 11.78 281 ALA E CA 1
ATOM 5450 C C . ALA D 4 281 ? 215.393 187.303 267.403 1.00 11.78 281 ALA E C 1
ATOM 5451 O O . ALA D 4 281 ? 216.340 186.507 267.409 1.00 11.78 281 ALA E O 1
ATOM 5453 N N . LYS D 4 282 ? 215.565 188.614 267.217 1.00 11.17 282 LYS E N 1
ATOM 5454 C CA . LYS D 4 282 ? 216.902 189.164 267.007 1.00 11.17 282 LYS E CA 1
ATOM 5455 C C . LYS D 4 282 ? 217.786 188.948 268.229 1.00 11.17 282 LYS E C 1
ATOM 5456 O O . LYS D 4 282 ? 218.962 188.588 268.095 1.00 11.17 282 LYS E O 1
ATOM 5462 N N . HIS D 4 283 ? 217.240 189.164 269.426 1.00 12.67 283 HIS E N 1
ATOM 5463 C CA . HIS D 4 283 ? 217.973 188.831 270.639 1.00 12.67 283 HIS E CA 1
ATOM 5464 C C . HIS D 4 283 ? 218.188 187.327 270.752 1.00 12.67 283 HIS E C 1
ATOM 5465 O O . HIS D 4 283 ? 219.237 186.890 271.236 1.00 12.67 283 HIS E O 1
ATOM 5472 N N . ARG D 4 284 ? 217.221 186.525 270.294 1.00 18.78 284 ARG E N 1
ATOM 5473 C CA . ARG D 4 284 ? 217.342 185.073 270.397 1.00 18.78 284 ARG E CA 1
ATOM 5474 C C . ARG D 4 284 ? 218.573 184.564 269.658 1.00 18.78 284 ARG E C 1
ATOM 5475 O O . ARG D 4 284 ? 219.292 183.692 270.160 1.00 18.78 284 ARG E O 1
ATOM 5483 N N . GLU D 4 285 ? 218.831 185.094 268.460 1.00 17.19 285 GLU E N 1
ATOM 5484 C CA . GLU D 4 285 ? 220.074 184.770 267.769 1.00 17.19 285 GLU E CA 1
ATOM 5485 C C . GLU D 4 285 ? 221.278 185.220 268.585 1.00 17.19 285 GLU E C 1
ATOM 5486 O O . GLU D 4 285 ? 222.286 184.508 268.668 1.00 17.19 285 GLU E O 1
ATOM 5492 N N . ILE D 4 286 ? 221.190 186.405 269.190 1.00 17.50 286 ILE E N 1
ATOM 5493 C CA . ILE D 4 286 ? 222.252 186.868 270.078 1.00 17.50 286 ILE E CA 1
ATOM 5494 C C . ILE D 4 286 ? 222.228 186.089 271.388 1.00 17.50 286 ILE E C 1
ATOM 5495 O O . ILE D 4 286 ? 223.275 185.851 272.000 1.00 17.50 286 ILE E O 1
ATOM 5500 N N . ARG D 4 287 ? 221.037 185.677 271.842 1.00 20.45 287 ARG E N 1
ATOM 5501 C CA . ARG D 4 287 ? 220.941 184.980 273.125 1.00 20.45 287 ARG E CA 1
ATOM 5502 C C . ARG D 4 287 ? 221.707 183.663 273.108 1.00 20.45 287 ARG E C 1
ATOM 5503 O O . ARG D 4 287 ? 222.398 183.330 274.078 1.00 20.45 287 ARG E O 1
ATOM 5511 N N . ASN D 4 288 ? 221.585 182.895 272.024 1.00 18.41 288 ASN E N 1
ATOM 5512 C CA . ASN D 4 288 ? 222.434 181.720 271.867 1.00 18.41 288 ASN E CA 1
ATOM 5513 C C . ASN D 4 288 ? 223.903 182.120 271.855 1.00 18.41 288 ASN E C 1
ATOM 5514 O O . ASN D 4 288 ? 224.767 181.376 272.336 1.00 18.41 288 ASN E O 1
ATOM 5519 N N . LYS D 4 289 ? 224.200 183.298 271.306 1.00 18.46 289 LYS E N 1
ATOM 5520 C CA . LYS D 4 289 ? 225.577 183.769 271.226 1.00 18.46 289 LYS E CA 1
ATOM 5521 C C . LYS D 4 289 ? 226.038 184.404 272.534 1.00 18.46 289 LYS E C 1
ATOM 5522 O O . LYS D 4 289 ? 227.240 184.430 272.817 1.00 18.46 289 LYS E O 1
ATOM 5528 N N . LEU D 4 290 ? 225.094 184.848 273.371 1.00 20.89 290 LEU E N 1
ATOM 5529 C CA . LEU D 4 290 ? 225.308 185.974 274.281 1.00 20.89 290 LEU E CA 1
ATOM 5530 C C . LEU D 4 290 ? 226.698 186.009 274.903 1.00 20.89 290 LEU E C 1
ATOM 5531 O O . LEU D 4 290 ? 227.109 185.091 275.620 1.00 20.89 290 LEU E O 1
ATOM 5536 N N . LYS D 4 291 ? 227.400 187.113 274.644 1.00 19.77 291 LYS E N 1
ATOM 5537 C CA . LYS D 4 291 ? 228.723 187.387 275.201 1.00 19.77 291 LYS E CA 1
ATOM 5538 C C . LYS D 4 291 ? 228.849 188.905 275.280 1.00 19.77 291 LYS E C 1
ATOM 5539 O O . LYS D 4 291 ? 227.845 189.608 275.132 1.00 19.77 291 LYS E O 1
ATOM 5545 N N . GLU D 4 292 ? 230.060 189.413 275.506 1.00 24.38 292 GLU E N 1
ATOM 5546 C CA . GLU D 4 292 ? 230.198 190.799 275.949 1.00 24.38 292 GLU E CA 1
ATOM 5547 C C . GLU D 4 292 ? 231.096 191.646 275.053 1.00 24.38 292 GLU E C 1
ATOM 5548 O O . GLU D 4 292 ? 231.421 191.252 273.928 1.00 24.38 292 GLU E O 1
ATOM 5554 N N . ASP D 4 293 ? 231.489 192.822 275.551 1.00 21.32 293 ASP E N 1
ATOM 5555 C CA . ASP D 4 293 ? 232.025 193.912 274.739 1.00 21.32 293 ASP E CA 1
ATOM 5556 C C . ASP D 4 293 ? 233.413 193.626 274.189 1.00 21.32 293 ASP E C 1
ATOM 5557 O O . ASP D 4 293 ? 234.423 193.963 274.816 1.00 21.32 293 ASP E O 1
ATOM 5562 N N . LEU D 4 294 ? 233.471 192.996 273.016 1.00 16.43 294 LEU E N 1
ATOM 5563 C CA . LEU D 4 294 ? 234.731 192.795 272.300 1.00 16.43 294 LEU E CA 1
ATOM 5564 C C . LEU D 4 294 ? 234.705 193.603 271.002 1.00 16.43 294 LEU E C 1
ATOM 5565 O O . LEU D 4 294 ? 234.067 193.248 270.008 1.00 16.43 294 LEU E O 1
ATOM 5570 N N . LYS D 4 295 ? 235.436 194.715 271.025 1.00 16.15 295 LYS E N 1
ATOM 5571 C CA . LYS D 4 295 ? 235.364 195.721 269.977 1.00 16.15 295 LYS E CA 1
ATOM 5572 C C . LYS D 4 295 ? 236.691 195.934 269.255 1.00 16.15 295 LYS E C 1
ATOM 5573 O O . LYS D 4 295 ? 236.711 196.574 268.199 1.00 16.15 295 LYS E O 1
ATOM 5579 N N . GLN D 4 296 ? 237.795 195.397 269.778 1.00 13.61 296 GLN E N 1
ATOM 5580 C CA . GLN D 4 296 ? 239.118 195.604 269.197 1.00 13.61 296 GLN E CA 1
ATOM 5581 C C . GLN D 4 296 ? 239.710 194.305 268.657 1.00 13.61 296 GLN E C 1
ATOM 5582 O O . GLN D 4 296 ? 240.902 194.045 268.824 1.00 13.61 296 GLN E O 1
ATOM 5588 N N . PHE D 4 297 ? 238.887 193.480 268.003 1.00 10.36 297 PHE E N 1
ATOM 5589 C CA . PHE D 4 297 ? 239.362 192.180 267.536 1.00 10.36 297 PHE E CA 1
ATOM 5590 C C . PHE D 4 297 ? 240.329 192.305 266.365 1.00 10.36 297 PHE E C 1
ATOM 5591 O O . PHE D 4 297 ? 241.219 191.460 266.209 1.00 10.36 297 PHE E O 1
ATOM 5599 N N . ALA D 4 298 ? 240.167 193.332 265.527 1.00 10.07 298 ALA E N 1
ATOM 5600 C CA . ALA D 4 298 ? 241.075 193.507 264.398 1.00 10.07 298 ALA E CA 1
ATOM 5601 C C . ALA D 4 298 ? 242.503 193.754 264.869 1.00 10.07 298 ALA E C 1
ATOM 5602 O O . ALA D 4 298 ? 243.451 193.181 264.322 1.00 10.07 298 ALA E O 1
ATOM 5604 N N . LYS D 4 299 ? 242.675 194.603 265.883 1.00 11.77 299 LYS E N 1
ATOM 5605 C CA . LYS D 4 299 ? 244.001 194.850 266.436 1.00 11.77 299 LYS E CA 1
ATOM 5606 C C . LYS D 4 299 ? 244.471 193.711 267.331 1.00 11.77 299 LYS E C 1
ATOM 5607 O O . LYS D 4 299 ? 245.674 193.431 267.388 1.00 11.77 299 LYS E O 1
ATOM 5613 N N . HIS D 4 300 ? 243.549 193.051 268.036 1.00 6.87 300 HIS E N 1
ATOM 5614 C CA . HIS D 4 300 ? 243.935 191.949 268.909 1.00 6.87 300 HIS E CA 1
ATOM 5615 C C . HIS D 4 300 ? 244.454 190.765 268.101 1.00 6.87 300 HIS E C 1
ATOM 5616 O O . HIS D 4 300 ? 245.391 190.079 268.524 1.00 6.87 300 HIS E O 1
ATOM 5623 N N . LYS D 4 301 ? 243.852 190.508 266.937 1.00 6.63 301 LYS E N 1
ATOM 5624 C CA . LYS D 4 301 ? 244.329 189.425 266.083 1.00 6.63 301 LYS E CA 1
ATOM 5625 C C . LYS D 4 301 ? 245.699 189.749 265.496 1.00 6.63 301 LYS E C 1
ATOM 5626 O O . LYS D 4 301 ? 246.556 188.865 265.383 1.00 6.63 301 LYS E O 1
ATOM 5632 N N . MET D 4 302 ? 245.917 191.007 265.104 1.00 6.12 302 MET E N 1
ATOM 5633 C CA . MET D 4 302 ? 247.207 191.397 264.544 1.00 6.12 302 MET E CA 1
ATOM 5634 C C . MET D 4 302 ? 248.321 191.251 265.571 1.00 6.12 302 MET E C 1
ATOM 5635 O O . MET D 4 302 ? 249.439 190.846 265.233 1.00 6.12 302 MET E O 1
ATOM 5640 N N . SER D 4 303 ? 248.037 191.586 266.831 1.00 7.19 303 SER E N 1
ATOM 5641 C CA . SER D 4 303 ? 249.038 191.435 267.882 1.00 7.19 303 SER E CA 1
ATOM 5642 C C . SER D 4 303 ? 249.413 189.971 268.082 1.00 7.19 303 SER E C 1
ATOM 5643 O O . SER D 4 303 ? 250.532 189.663 268.506 1.00 7.19 303 SER E O 1
ATOM 5646 N N . LEU D 4 304 ? 248.489 189.054 267.793 1.00 7.36 304 LEU E N 1
ATOM 5647 C CA . LEU D 4 304 ? 248.835 187.637 267.807 1.00 7.36 304 LEU E CA 1
ATOM 5648 C C . LEU D 4 304 ? 249.779 187.296 266.660 1.00 7.36 304 LEU E C 1
ATOM 5649 O O . LEU D 4 304 ? 250.771 186.584 266.847 1.00 7.36 304 LEU E O 1
ATOM 5654 N N . GLN D 4 305 ? 249.484 187.809 265.463 1.00 7.18 305 GLN E N 1
ATOM 5655 C CA . GLN D 4 305 ? 250.242 187.424 264.274 1.00 7.18 305 GLN E CA 1
ATOM 5656 C C . GLN D 4 305 ? 251.688 187.899 264.344 1.00 7.18 305 GLN E C 1
ATOM 5657 O O . GLN D 4 305 ? 252.608 187.156 263.982 1.00 7.18 305 GLN E O 1
ATOM 5663 N N . ASN D 4 306 ? 251.909 189.137 264.790 1.00 7.27 306 ASN E N 1
ATOM 5664 C CA . ASN D 4 306 ? 253.246 189.717 264.688 1.00 7.27 306 ASN E CA 1
ATOM 5665 C C . ASN D 4 306 ? 254.230 189.079 265.669 1.00 7.27 306 ASN E C 1
ATOM 5666 O O . ASN D 4 306 ? 255.413 188.929 265.345 1.00 7.27 306 ASN E O 1
ATOM 5671 N N . LEU D 4 307 ? 253.778 188.694 266.868 1.00 6.19 307 LEU E N 1
ATOM 5672 C CA . LEU D 4 307 ? 254.656 187.899 267.726 1.00 6.19 307 LEU E CA 1
ATOM 5673 C C . LEU D 4 307 ? 254.914 186.519 267.134 1.00 6.19 307 LEU E C 1
ATOM 5674 O O . LEU D 4 307 ? 255.991 185.946 267.330 1.00 6.19 307 LEU E O 1
ATOM 5679 N N . LYS D 4 308 ? 253.938 185.964 266.411 1.00 5.42 308 LYS E N 1
ATOM 5680 C CA . LYS D 4 308 ? 254.160 184.679 265.755 1.00 5.42 308 LYS E CA 1
ATOM 5681 C C . LYS D 4 308 ? 255.269 184.776 264.715 1.00 5.42 308 LYS E C 1
ATOM 5682 O O . LYS D 4 308 ? 256.110 183.876 264.605 1.00 5.42 308 LYS E O 1
ATOM 5688 N N . SER D 4 309 ? 255.287 185.862 263.939 1.00 5.59 309 SER E N 1
ATOM 5689 C CA . SER D 4 309 ? 256.323 186.024 262.925 1.00 5.59 309 SER E CA 1
ATOM 5690 C C . SER D 4 309 ? 257.656 186.428 263.546 1.00 5.59 309 SER E C 1
ATOM 5691 O O . SER D 4 309 ? 258.715 185.985 263.091 1.00 5.59 309 SER E O 1
ATOM 5694 N N . LYS D 4 310 ? 257.627 187.264 264.587 1.00 6.18 310 LYS E N 1
ATOM 5695 C CA . LYS D 4 310 ? 258.872 187.724 265.195 1.00 6.18 310 LYS E CA 1
ATOM 5696 C C . LYS D 4 310 ? 259.641 186.570 265.828 1.00 6.18 310 LYS E C 1
ATOM 5697 O O . LYS D 4 310 ? 260.875 186.525 265.762 1.00 6.18 310 LYS E O 1
ATOM 5703 N N . ALA D 4 311 ? 258.931 185.634 266.458 1.00 6.04 311 ALA E N 1
ATOM 5704 C CA . ALA D 4 311 ? 259.595 184.463 267.020 1.00 6.04 311 ALA E CA 1
ATOM 5705 C C . ALA D 4 311 ? 260.216 183.596 265.931 1.00 6.04 311 ALA E C 1
ATOM 5706 O O . ALA D 4 311 ? 261.352 183.130 266.076 1.00 6.04 311 ALA E O 1
ATOM 5708 N N . ILE D 4 312 ? 259.490 183.372 264.832 1.00 6.98 312 ILE E N 1
ATOM 5709 C CA . ILE D 4 312 ? 259.966 182.446 263.807 1.00 6.98 312 ILE E CA 1
ATOM 5710 C C . ILE D 4 312 ? 261.141 183.030 263.027 1.00 6.98 312 ILE E C 1
ATOM 5711 O O . ILE D 4 312 ? 262.025 182.286 262.585 1.00 6.98 312 ILE E O 1
ATOM 5716 N N . THR D 4 313 ? 261.180 184.352 262.833 1.00 7.52 313 THR E N 1
ATOM 5717 C CA . THR D 4 313 ? 262.311 184.950 262.129 1.00 7.52 313 THR E CA 1
ATOM 5718 C C . THR D 4 313 ? 263.593 184.817 262.941 1.00 7.52 313 THR E C 1
ATOM 5719 O O . THR D 4 313 ? 264.648 184.467 262.402 1.00 7.52 313 THR E O 1
ATOM 5723 N N . LEU D 4 314 ? 263.520 185.086 264.243 1.00 4.81 314 LEU E N 1
ATOM 5724 C CA . LEU D 4 314 ? 264.674 184.879 265.106 1.00 4.81 314 LEU E CA 1
ATOM 5725 C C . LEU D 4 314 ? 264.900 183.410 265.433 1.00 4.81 314 LEU E C 1
ATOM 5726 O O . LEU D 4 314 ? 265.965 183.066 265.954 1.00 4.81 314 LEU E O 1
ATOM 5731 N N . LYS D 4 315 ? 263.924 182.545 265.148 1.00 5.42 315 LYS E N 1
ATOM 5732 C CA . LYS D 4 315 ? 264.121 181.113 265.336 1.00 5.42 315 LYS E CA 1
ATOM 5733 C C . LYS D 4 315 ? 265.184 180.576 264.385 1.00 5.42 315 LYS E C 1
ATOM 5734 O O . LYS D 4 315 ? 266.054 179.795 264.788 1.00 5.42 315 LYS E O 1
ATOM 5740 N N . ASP D 4 316 ? 265.125 180.980 263.117 1.00 7.89 316 ASP E N 1
ATOM 5741 C CA . ASP D 4 316 ? 266.133 180.588 262.133 1.00 7.89 316 ASP E CA 1
ATOM 5742 C C . ASP D 4 316 ? 267.213 181.669 262.067 1.00 7.89 316 ASP E C 1
ATOM 5743 O O . ASP D 4 316 ? 267.563 182.199 261.011 1.00 7.89 316 ASP E O 1
ATOM 5748 N N . LYS D 4 317 ? 267.729 182.003 263.248 1.00 5.93 317 LYS E N 1
ATOM 5749 C CA . LYS D 4 317 ? 268.856 182.923 263.372 1.00 5.93 317 LYS E CA 1
ATOM 5750 C C . LYS D 4 317 ? 269.941 182.437 264.317 1.00 5.93 317 LYS E C 1
ATOM 5751 O O . LYS D 4 317 ? 271.074 182.917 264.216 1.00 5.93 317 LYS E O 1
ATOM 5757 N N . ILE D 4 318 ? 269.643 181.515 265.236 1.00 5.87 318 ILE E N 1
ATOM 5758 C CA . ILE D 4 318 ? 270.679 180.915 266.068 1.00 5.87 318 ILE E CA 1
ATOM 5759 C C . ILE D 4 318 ? 271.623 180.078 265.215 1.00 5.87 318 ILE E C 1
ATOM 5760 O O . ILE D 4 318 ? 272.832 180.031 265.476 1.00 5.87 318 ILE E O 1
ATOM 5765 N N . THR D 4 319 ? 271.093 179.416 264.183 1.00 6.52 319 THR E N 1
ATOM 5766 C CA . THR D 4 319 ? 271.912 178.523 263.367 1.00 6.52 319 THR E CA 1
ATOM 5767 C C . THR D 4 319 ? 273.026 179.279 262.651 1.00 6.52 319 THR E C 1
ATOM 5768 O O . THR D 4 319 ? 274.140 178.761 262.507 1.00 6.52 319 THR E O 1
ATOM 5772 N N . LYS D 4 320 ? 272.753 180.502 262.194 1.00 6.96 320 LYS E N 1
ATOM 5773 C CA . LYS D 4 320 ? 273.777 181.265 261.486 1.00 6.96 320 LYS E CA 1
ATOM 5774 C C . LYS D 4 320 ? 274.878 181.727 262.431 1.00 6.96 320 LYS E C 1
ATOM 5775 O O . LYS D 4 320 ? 276.060 181.708 262.070 1.00 6.96 320 LYS E O 1
ATOM 5781 N N . LEU D 4 321 ? 274.512 182.147 263.645 1.00 4.40 321 LEU E N 1
ATOM 5782 C CA . LEU D 4 321 ? 275.515 182.648 264.579 1.00 4.40 321 LEU E CA 1
ATOM 5783 C C . LEU D 4 321 ? 276.317 181.506 265.192 1.00 4.40 321 LEU E C 1
ATOM 5784 O O . LEU D 4 321 ? 277.500 181.673 265.511 1.00 4.40 321 LEU E O 1
ATOM 5789 N N . GLU D 4 322 ? 275.691 180.341 265.373 1.00 5.62 322 GLU E N 1
ATOM 5790 C CA . GLU D 4 322 ? 276.429 179.198 265.905 1.00 5.62 322 GLU E CA 1
ATOM 5791 C C . GLU D 4 322 ? 277.345 178.593 264.849 1.00 5.62 322 GLU E C 1
ATOM 5792 O O . GLU D 4 322 ? 278.451 178.139 265.167 1.00 5.62 322 GLU E O 1
ATOM 5798 N N . ARG D 4 323 ? 276.904 178.572 263.588 1.00 7.16 323 ARG E N 1
ATOM 5799 C CA . ARG D 4 323 ? 277.764 178.078 262.518 1.00 7.16 323 ARG E CA 1
ATOM 5800 C C . ARG D 4 323 ? 278.961 178.998 262.317 1.00 7.16 323 ARG E C 1
ATOM 5801 O O . ARG D 4 323 ? 280.092 178.528 262.153 1.00 7.16 323 ARG E O 1
ATOM 5809 N N . ASP D 4 324 ? 278.730 180.312 262.330 1.00 7.50 324 ASP E N 1
ATOM 5810 C CA . ASP D 4 324 ? 279.834 181.260 262.223 1.00 7.50 324 ASP E CA 1
ATOM 5811 C C . ASP D 4 324 ? 280.707 181.221 263.471 1.00 7.50 324 ASP E C 1
ATOM 5812 O O . ASP D 4 324 ? 281.924 181.424 263.401 1.00 7.50 324 ASP E O 1
ATOM 5817 N N . GLY D 4 325 ? 280.096 180.984 264.631 1.00 5.44 325 GLY E N 1
ATOM 5818 C CA . GLY D 4 325 ? 280.884 180.835 265.841 1.00 5.44 325 GLY E CA 1
ATOM 5819 C C . GLY D 4 325 ? 281.745 179.588 265.820 1.00 5.44 325 GLY E C 1
ATOM 5820 O O . GLY D 4 325 ? 282.923 179.624 266.180 1.00 5.44 325 GLY E O 1
ATOM 5821 N N . LYS D 4 326 ? 281.168 178.463 265.390 1.00 5.41 326 LYS E N 1
ATOM 5822 C CA . LYS D 4 326 ? 281.891 177.196 265.432 1.00 5.41 326 LYS E CA 1
ATOM 5823 C C . LYS D 4 326 ? 283.003 177.156 264.389 1.00 5.41 326 LYS E C 1
ATOM 5824 O O . LYS D 4 326 ? 284.144 176.790 264.696 1.00 5.41 326 LYS E O 1
ATOM 5830 N N . ASP D 4 327 ? 282.689 177.520 263.142 1.00 7.32 327 ASP E N 1
ATOM 5831 C CA . ASP D 4 327 ? 283.672 177.372 262.073 1.00 7.32 327 ASP E CA 1
ATOM 5832 C C . ASP D 4 327 ? 284.842 178.330 262.255 1.00 7.32 327 ASP E C 1
ATOM 5833 O O . ASP D 4 327 ? 285.990 177.979 261.963 1.00 7.32 327 ASP E O 1
ATOM 5838 N N . LEU D 4 328 ? 284.571 179.547 262.732 1.00 4.65 328 LEU E N 1
ATOM 5839 C CA . LEU D 4 328 ? 285.653 180.482 263.017 1.00 4.65 328 LEU E CA 1
ATOM 5840 C C . LEU D 4 328 ? 286.509 179.987 264.177 1.00 4.65 328 LEU E C 1
ATOM 5841 O O . LEU D 4 328 ? 287.727 180.194 264.192 1.00 4.65 328 LEU E O 1
ATOM 5846 N N . ASP D 4 329 ? 285.887 179.337 265.162 1.00 4.07 329 ASP E N 1
ATOM 5847 C CA . ASP D 4 329 ? 286.648 178.828 266.298 1.00 4.07 329 ASP E CA 1
ATOM 5848 C C . ASP D 4 329 ? 287.379 177.536 265.952 1.00 4.07 329 ASP E C 1
ATOM 5849 O O . ASP D 4 329 ? 288.481 177.291 266.456 1.00 4.07 329 ASP E O 1
ATOM 5854 N N . GLU D 4 330 ? 286.786 176.691 265.106 1.00 5.85 330 GLU E N 1
ATOM 5855 C CA . GLU D 4 330 ? 287.466 175.452 264.741 1.00 5.85 330 GLU E CA 1
ATOM 5856 C C . GLU D 4 330 ? 288.668 175.732 263.847 1.00 5.85 330 GLU E C 1
ATOM 5857 O O . GLU D 4 330 ? 289.642 174.972 263.853 1.00 5.85 330 GLU E O 1
ATOM 5863 N N . LYS D 4 331 ? 288.612 176.804 263.053 1.00 5.22 331 LYS E N 1
ATOM 5864 C CA . LYS D 4 331 ? 289.790 177.210 262.296 1.00 5.22 331 LYS E CA 1
ATOM 5865 C C . LYS D 4 331 ? 290.752 178.037 263.138 1.00 5.22 331 LYS E C 1
ATOM 5866 O O . LYS D 4 331 ? 291.930 178.145 262.784 1.00 5.22 331 LYS E O 1
ATOM 5872 N N . TYR D 4 332 ? 290.279 178.627 264.239 1.00 5.15 332 TYR E N 1
ATOM 5873 C CA . TYR D 4 332 ? 291.187 179.335 265.135 1.00 5.15 332 TYR E CA 1
ATOM 5874 C C . TYR D 4 332 ? 292.072 178.362 265.904 1.00 5.15 332 TYR E C 1
ATOM 5875 O O . TYR D 4 332 ? 293.246 178.654 266.159 1.00 5.15 332 TYR E O 1
ATOM 5884 N N . GLU D 4 333 ? 291.530 177.205 266.290 1.00 4.60 333 GLU E N 1
ATOM 5885 C CA . GLU D 4 333 ? 292.368 176.191 266.923 1.00 4.60 333 GLU E CA 1
ATOM 5886 C C . GLU D 4 333 ? 293.277 175.525 265.900 1.00 4.60 333 GLU E C 1
ATOM 5887 O O . GLU D 4 333 ? 294.276 174.892 266.263 1.00 4.60 333 GLU E O 1
ATOM 5893 N N . LYS D 4 334 ? 292.942 175.646 264.612 1.00 4.21 334 LYS E N 1
ATOM 5894 C CA . LYS D 4 334 ? 293.868 175.224 263.568 1.00 4.21 334 LYS E CA 1
ATOM 5895 C C . LYS D 4 334 ? 295.100 176.116 263.541 1.00 4.21 334 LYS E C 1
ATOM 5896 O O . LYS D 4 334 ? 296.202 175.655 263.227 1.00 4.21 334 LYS E O 1
ATOM 5902 N N . VAL D 4 335 ? 294.930 177.399 263.870 1.00 5.10 335 VAL E N 1
ATOM 5903 C CA . VAL D 4 335 ? 296.063 178.320 263.929 1.00 5.10 335 VAL E CA 1
ATOM 5904 C C . VAL D 4 335 ? 297.023 177.916 265.039 1.00 5.10 335 VAL E C 1
ATOM 5905 O O . VAL D 4 335 ? 298.247 177.967 264.868 1.00 5.10 335 VAL E O 1
ATOM 5909 N N . VAL D 4 336 ? 296.486 177.508 266.189 1.00 6.21 336 VAL E N 1
ATOM 5910 C CA . VAL D 4 336 ? 297.326 177.206 267.347 1.00 6.21 336 VAL E CA 1
ATOM 5911 C C . VAL D 4 336 ? 298.270 176.051 267.038 1.00 6.21 336 VAL E C 1
ATOM 5912 O O . VAL D 4 336 ? 299.471 176.113 267.323 1.00 6.21 336 VAL E O 1
ATOM 5916 N N . ARG D 4 337 ? 297.742 174.979 266.442 1.00 7.40 337 ARG E N 1
ATOM 5917 C CA . ARG D 4 337 ? 298.573 173.814 266.155 1.00 7.40 337 ARG E CA 1
ATOM 5918 C C . ARG D 4 337 ? 299.598 174.112 265.068 1.00 7.40 337 ARG E C 1
ATOM 5919 O O . ARG D 4 337 ? 300.776 173.762 265.203 1.00 7.40 337 ARG E O 1
ATOM 5927 N N . GLU D 4 338 ? 299.171 174.756 263.979 1.00 7.36 338 GLU E N 1
ATOM 5928 C CA . GLU D 4 338 ? 300.078 174.986 262.859 1.00 7.36 338 GLU E CA 1
ATOM 5929 C C . GLU D 4 338 ? 301.160 175.999 263.215 1.00 7.36 338 GLU E C 1
ATOM 5930 O O . GLU D 4 338 ? 302.328 175.819 262.850 1.00 7.36 338 GLU E O 1
ATOM 5936 N N . LYS D 4 339 ? 300.799 177.064 263.938 1.00 8.12 339 LYS E N 1
ATOM 5937 C CA . LYS D 4 339 ? 301.803 178.031 264.376 1.00 8.12 339 LYS E CA 1
ATOM 5938 C C . LYS D 4 339 ? 302.768 177.407 265.379 1.00 8.12 339 LYS E C 1
ATOM 5939 O O . LYS D 4 339 ? 303.969 177.701 265.359 1.00 8.12 339 LYS E O 1
ATOM 5945 N N . GLN D 4 340 ? 302.258 176.554 266.269 1.00 8.28 340 GLN E N 1
ATOM 5946 C CA . GLN D 4 340 ? 303.135 175.812 267.169 1.00 8.28 340 GLN E CA 1
ATOM 5947 C C . GLN D 4 340 ? 304.068 174.907 266.379 1.00 8.28 340 GLN E C 1
ATOM 5948 O O . GLN D 4 340 ? 305.259 174.797 266.688 1.00 8.28 340 GLN E O 1
ATOM 5954 N N . GLU D 4 341 ? 303.537 174.244 265.349 1.00 7.95 341 GLU E N 1
ATOM 5955 C CA . GLU D 4 341 ? 304.377 173.418 264.489 1.00 7.95 341 GLU E CA 1
ATOM 5956 C C . GLU D 4 341 ? 305.309 174.274 263.640 1.00 7.95 341 GLU E C 1
ATOM 5957 O O . GLU D 4 341 ? 306.480 173.925 263.458 1.00 7.95 341 GLU E O 1
ATOM 5963 N N . LEU D 4 342 ? 304.808 175.396 263.115 1.00 8.94 342 LEU E N 1
ATOM 5964 C CA . LEU D 4 342 ? 305.634 176.253 262.268 1.00 8.94 342 LEU E CA 1
ATOM 5965 C C . LEU D 4 342 ? 306.798 176.855 263.043 1.00 8.94 342 LEU E C 1
ATOM 5966 O O . LEU D 4 342 ? 307.925 176.908 262.537 1.00 8.94 342 LEU E O 1
ATOM 5971 N N . GLU D 4 343 ? 306.549 177.324 264.268 1.00 10.80 343 GLU E N 1
ATOM 5972 C CA . GLU D 4 343 ? 307.636 177.855 265.082 1.00 10.80 343 GLU E CA 1
ATOM 5973 C C . GLU D 4 343 ? 308.602 176.759 265.516 1.00 10.80 343 GLU E C 1
ATOM 5974 O O . GLU D 4 343 ? 309.819 176.975 265.523 1.00 10.80 343 GLU E O 1
ATOM 5980 N N . LYS D 4 344 ? 308.086 175.582 265.874 1.00 12.85 344 LYS E N 1
ATOM 5981 C CA . LYS D 4 344 ? 308.948 174.465 266.239 1.00 12.85 344 LYS E CA 1
ATOM 5982 C C . LYS D 4 344 ? 309.622 173.825 265.034 1.00 12.85 344 LYS E C 1
ATOM 5983 O O . LYS D 4 344 ? 310.513 172.988 265.216 1.00 12.85 344 LYS E O 1
ATOM 5989 N N . LYS D 4 345 ? 309.227 174.193 263.816 1.00 8.07 345 LYS E N 1
ATOM 5990 C CA . LYS D 4 345 ? 309.892 173.724 262.609 1.00 8.07 345 LYS E CA 1
ATOM 5991 C C . LYS D 4 345 ? 310.695 174.824 261.926 1.00 8.07 345 LYS E C 1
ATOM 5992 O O . LYS D 4 345 ? 311.084 174.667 260.765 1.00 8.07 345 LYS E O 1
ATOM 5998 N N . PHE D 4 346 ? 310.967 175.928 262.623 1.00 8.51 346 PHE E N 1
ATOM 5999 C CA . PHE D 4 346 ? 311.809 176.972 262.052 1.00 8.51 346 PHE E CA 1
ATOM 6000 C C . PHE D 4 346 ? 313.286 176.604 262.089 1.00 8.51 346 PHE E C 1
ATOM 6001 O O . PHE D 4 346 ? 314.094 177.259 261.421 1.00 8.51 346 PHE E O 1
ATOM 6009 N N . GLU D 4 347 ? 313.655 175.571 262.846 1.00 11.53 347 GLU E N 1
ATOM 6010 C CA . GLU D 4 347 ? 315.042 175.145 262.974 1.00 11.53 347 GLU E CA 1
ATOM 6011 C C . GLU D 4 347 ? 315.332 173.830 262.260 1.00 11.53 347 GLU E C 1
ATOM 6012 O O . GLU D 4 347 ? 316.437 173.646 261.742 1.00 11.53 347 GLU E O 1
ATOM 6018 N N . ASP D 4 348 ? 314.365 172.912 262.213 1.00 8.19 348 ASP E N 1
ATOM 6019 C CA . ASP D 4 348 ? 314.620 171.604 261.619 1.00 8.19 348 ASP E CA 1
ATOM 6020 C C . ASP D 4 348 ? 314.649 171.663 260.095 1.00 8.19 348 ASP E C 1
ATOM 6021 O O . ASP D 4 348 ? 315.421 170.934 259.464 1.00 8.19 348 ASP E O 1
ATOM 6026 N N . ILE D 4 349 ? 313.822 172.522 259.491 1.00 7.41 349 ILE E N 1
ATOM 6027 C CA . ILE D 4 349 ? 313.701 172.546 258.034 1.00 7.41 349 ILE E CA 1
ATOM 6028 C C . ILE D 4 349 ? 315.017 172.939 257.382 1.00 7.41 349 ILE E C 1
ATOM 6029 O O . ILE D 4 349 ? 315.365 172.422 256.313 1.00 7.41 349 ILE E O 1
ATOM 6034 N N . THR D 4 350 ? 315.769 173.851 258.005 1.00 8.73 350 THR E N 1
ATOM 6035 C CA . THR D 4 350 ? 317.007 174.332 257.399 1.00 8.73 350 THR E CA 1
ATOM 6036 C C . THR D 4 350 ? 318.018 173.207 257.215 1.00 8.73 350 THR E C 1
ATOM 6037 O O . THR D 4 350 ? 318.775 173.208 256.238 1.00 8.73 350 THR E O 1
ATOM 6041 N N . GLN D 4 351 ? 318.037 172.232 258.127 1.00 11.30 351 GLN E N 1
ATOM 6042 C CA . GLN D 4 351 ? 318.995 171.136 258.021 1.00 11.30 351 GLN E CA 1
ATOM 6043 C C . GLN D 4 351 ? 318.794 170.349 256.731 1.00 11.30 351 GLN E C 1
ATOM 6044 O O . GLN D 4 351 ? 319.755 170.075 256.003 1.00 11.30 351 GLN E O 1
ATOM 6050 N N . GLU D 4 352 ? 317.547 169.981 256.423 1.00 8.79 352 GLU E N 1
ATOM 6051 C CA . GLU D 4 352 ? 317.285 169.284 255.168 1.00 8.79 352 GLU E CA 1
ATOM 6052 C C . GLU D 4 352 ? 317.417 170.229 253.981 1.00 8.79 352 GLU E C 1
ATOM 6053 O O . GLU D 4 352 ? 317.849 169.818 252.898 1.00 8.79 352 GLU E O 1
ATOM 6059 N N . VAL D 4 353 ? 317.040 171.495 254.167 1.00 8.30 353 VAL E N 1
ATOM 6060 C CA . VAL D 4 353 ? 317.146 172.474 253.088 1.00 8.30 353 VAL E CA 1
ATOM 6061 C C . VAL D 4 353 ? 318.602 172.650 252.674 1.00 8.30 353 VAL E C 1
ATOM 6062 O O . VAL D 4 353 ? 318.928 172.687 251.481 1.00 8.30 353 VAL E O 1
ATOM 6066 N N . LYS D 4 354 ? 319.503 172.749 253.656 1.00 10.58 354 LYS E N 1
ATOM 6067 C CA . LYS D 4 354 ? 320.926 172.858 253.343 1.00 10.58 354 LYS E CA 1
ATOM 6068 C C . LYS D 4 354 ? 321.457 171.581 252.701 1.00 10.58 354 LYS E C 1
ATOM 6069 O O . LYS D 4 354 ? 322.246 171.641 251.751 1.00 10.58 354 LYS E O 1
ATOM 6075 N N . LYS D 4 355 ? 321.033 170.416 253.204 1.00 10.73 355 LYS E N 1
ATOM 6076 C CA . LYS D 4 355 ? 321.566 169.151 252.704 1.00 10.73 355 LYS E CA 1
ATOM 6077 C C . LYS D 4 355 ? 321.229 168.939 251.232 1.00 10.73 355 LYS E C 1
ATOM 6078 O O . LYS D 4 355 ? 322.074 168.477 250.457 1.00 10.73 355 LYS E O 1
ATOM 6084 N N . ASN D 4 356 ? 319.996 169.263 250.829 1.00 9.22 356 ASN E N 1
ATOM 6085 C CA . ASN D 4 356 ? 319.627 169.147 249.420 1.00 9.22 356 ASN E CA 1
ATOM 6086 C C . ASN D 4 356 ? 320.473 170.061 248.546 1.00 9.22 356 ASN E C 1
ATOM 6087 O O . ASN D 4 356 ? 320.856 169.675 247.436 1.00 9.22 356 ASN E O 1
ATOM 6092 N N . ALA D 4 357 ? 320.765 171.269 249.024 1.00 6.90 357 ALA E N 1
ATOM 6093 C CA . ALA D 4 357 ? 321.554 172.217 248.251 1.00 6.90 357 ALA E CA 1
ATOM 6094 C C . ALA D 4 357 ? 323.041 171.884 248.256 1.00 6.90 357 ALA E C 1
ATOM 6095 O O . ALA D 4 357 ? 323.740 172.180 247.280 1.00 6.90 357 ALA E O 1
ATOM 6097 N N . ASP D 4 358 ? 323.540 171.271 249.330 1.00 5.45 358 ASP E N 1
ATOM 6098 C CA . ASP D 4 358 ? 324.973 171.120 249.541 1.00 5.45 358 ASP E CA 1
ATOM 6099 C C . ASP D 4 358 ? 325.542 169.822 248.984 1.00 5.45 358 ASP E C 1
ATOM 6100 O O . ASP D 4 358 ? 326.750 169.597 249.102 1.00 5.45 358 ASP E O 1
ATOM 6105 N N . LEU D 4 359 ? 324.717 168.960 248.387 1.00 3.98 359 LEU E N 1
ATOM 6106 C CA . LEU D 4 359 ? 325.259 167.760 247.761 1.00 3.98 359 LEU E CA 1
ATOM 6107 C C . LEU D 4 359 ? 326.082 168.082 246.523 1.00 3.98 359 LEU E C 1
ATOM 6108 O O . LEU D 4 359 ? 326.955 167.292 246.153 1.00 3.98 359 LEU E O 1
ATOM 6113 N N . ASN D 4 360 ? 325.820 169.218 245.878 1.00 2.86 360 ASN E N 1
ATOM 6114 C CA . ASN D 4 360 ? 326.640 169.726 244.784 1.00 2.86 360 ASN E CA 1
ATOM 6115 C C . ASN D 4 360 ? 327.921 170.372 245.296 1.00 2.86 360 ASN E C 1
ATOM 6116 O O . ASN D 4 360 ? 328.969 170.288 244.646 1.00 2.86 360 ASN E O 1
ATOM 6121 N N . ASN D 4 361 ? 327.855 171.014 246.461 1.00 3.49 361 ASN E N 1
ATOM 6122 C CA . ASN D 4 361 ? 328.952 171.867 246.905 1.00 3.49 361 ASN E CA 1
ATOM 6123 C C . ASN D 4 361 ? 330.159 171.039 247.332 1.00 3.49 361 ASN E C 1
ATOM 6124 O O . ASN D 4 361 ? 331.296 171.334 246.948 1.00 3.49 361 ASN E O 1
ATOM 6129 N N . ASN D 4 362 ? 329.928 169.989 248.125 1.00 5.68 362 ASN E N 1
ATOM 6130 C CA . ASN D 4 362 ? 331.043 169.212 248.658 1.00 5.68 362 ASN E CA 1
ATOM 6131 C C . ASN D 4 362 ? 331.631 168.279 247.608 1.00 5.68 362 ASN E C 1
ATOM 6132 O O . ASN D 4 362 ? 332.832 167.985 247.637 1.00 5.68 362 ASN E O 1
ATOM 6137 N N . VAL D 4 363 ? 330.806 167.794 246.678 1.00 4.75 363 VAL E N 1
ATOM 6138 C CA . VAL D 4 363 ? 331.307 166.873 245.662 1.00 4.75 363 VAL E CA 1
ATOM 6139 C C . VAL D 4 363 ? 332.217 167.608 244.685 1.00 4.75 363 VAL E C 1
ATOM 6140 O O . VAL D 4 363 ? 333.030 166.991 243.990 1.00 4.75 363 VAL E O 1
ATOM 6144 N N . LEU D 4 364 ? 332.083 168.931 244.598 1.00 3.64 364 LEU E N 1
ATOM 6145 C CA . LEU D 4 364 ? 332.968 169.701 243.731 1.00 3.64 364 LEU E CA 1
ATOM 6146 C C . LEU D 4 364 ? 334.185 170.224 244.485 1.00 3.64 364 LEU E C 1
ATOM 6147 O O . LEU D 4 364 ? 335.300 170.200 243.953 1.00 3.64 364 LEU E O 1
ATOM 6152 N N . SER D 4 365 ? 333.991 170.698 245.720 1.00 4.59 365 SER E N 1
ATOM 6153 C CA . SER D 4 365 ? 335.097 171.277 246.477 1.00 4.59 365 SER E CA 1
ATOM 6154 C C . SER D 4 365 ? 336.151 170.232 246.819 1.00 4.59 365 SER E C 1
ATOM 6155 O O . SER D 4 365 ? 337.344 170.546 246.874 1.00 4.59 365 SER E O 1
ATOM 6158 N N . ASN D 4 366 ? 335.734 168.988 247.067 1.00 4.07 366 ASN E N 1
ATOM 6159 C CA . ASN D 4 366 ? 336.712 167.948 247.370 1.00 4.07 366 ASN E CA 1
ATOM 6160 C C . ASN D 4 366 ? 337.562 167.601 246.153 1.00 4.07 366 ASN E C 1
ATOM 6161 O O . ASN D 4 366 ? 338.716 167.186 246.306 1.00 4.07 366 ASN E O 1
ATOM 6166 N N . ARG D 4 367 ? 337.015 167.757 244.944 1.00 3.87 367 ARG E N 1
ATOM 6167 C CA . ARG D 4 367 ? 337.850 167.669 243.750 1.00 3.87 367 ARG E CA 1
ATOM 6168 C C . ARG D 4 367 ? 338.843 168.821 243.693 1.00 3.87 367 ARG E C 1
ATOM 6169 O O . ARG D 4 367 ? 340.006 168.629 243.321 1.00 3.87 367 ARG E O 1
ATOM 6177 N N . LEU D 4 368 ? 338.404 170.027 244.059 1.00 3.70 368 LEU E N 1
ATOM 6178 C CA . LEU D 4 368 ? 339.328 171.153 244.130 1.00 3.70 368 LEU E CA 1
ATOM 6179 C C . LEU D 4 368 ? 340.467 170.865 245.097 1.00 3.70 368 LEU E C 1
ATOM 6180 O O . LEU D 4 368 ? 341.631 171.147 244.798 1.00 3.70 368 LEU E O 1
ATOM 6185 N N . GLN D 4 369 ? 340.149 170.299 246.262 1.00 4.60 369 GLN E N 1
ATOM 6186 C CA . GLN D 4 369 ? 341.196 169.848 247.170 1.00 4.60 369 GLN E CA 1
ATOM 6187 C C . GLN D 4 369 ? 342.034 168.752 246.527 1.00 4.60 369 GLN E C 1
ATOM 6188 O O . GLN D 4 369 ? 343.262 168.729 246.673 1.00 4.60 369 GLN E O 1
ATOM 6194 N N . ILE D 4 370 ? 341.385 167.830 245.813 1.00 4.68 370 ILE E N 1
ATOM 6195 C CA . ILE D 4 370 ? 342.116 166.781 245.106 1.00 4.68 370 ILE E CA 1
ATOM 6196 C C . ILE D 4 370 ? 342.958 167.384 243.987 1.00 4.68 370 ILE E C 1
ATOM 6197 O O . ILE D 4 370 ? 344.155 167.104 243.872 1.00 4.68 370 ILE E O 1
ATOM 6202 N N . LEU D 4 371 ? 342.349 168.243 243.164 1.00 5.55 371 LEU E N 1
ATOM 6203 C CA . LEU D 4 371 ? 343.037 168.752 241.979 1.00 5.55 371 LEU E CA 1
ATOM 6204 C C . LEU D 4 371 ? 344.052 169.833 242.336 1.00 5.55 371 LEU E C 1
ATOM 6205 O O . LEU D 4 371 ? 344.897 170.195 241.510 1.00 5.55 371 LEU E O 1
ATOM 6210 N N . LEU D 4 372 ? 343.978 170.373 243.554 1.00 6.22 372 LEU E N 1
ATOM 6211 C CA . LEU D 4 372 ? 345.023 171.286 244.013 1.00 6.22 372 LEU E CA 1
ATOM 6212 C C . LEU D 4 372 ? 346.283 170.528 244.411 1.00 6.22 372 LEU E C 1
ATOM 6213 O O . LEU D 4 372 ? 347.397 171.057 244.303 1.00 6.22 372 LEU E O 1
ATOM 6218 N N . LYS D 4 373 ? 346.127 169.286 244.880 1.00 7.80 373 LYS E N 1
ATOM 6219 C CA . LYS D 4 373 ? 347.248 168.563 245.473 1.00 7.80 373 LYS E CA 1
ATOM 6220 C C . LYS D 4 373 ? 348.350 168.299 244.455 1.00 7.80 373 LYS E C 1
ATOM 6221 O O . LYS D 4 373 ? 349.529 168.558 244.723 1.00 7.80 373 LYS E O 1
ATOM 6227 N N . GLU D 4 374 ? 347.989 167.783 243.277 1.00 6.46 374 GLU E N 1
ATOM 6228 C CA . GLU D 4 374 ? 349.012 167.467 242.285 1.00 6.46 374 GLU E CA 1
ATOM 6229 C C . GLU D 4 374 ? 349.561 168.732 241.641 1.00 6.46 374 GLU E C 1
ATOM 6230 O O . GLU D 4 374 ? 350.656 168.720 241.066 1.00 6.46 374 GLU E O 1
ATOM 6236 N N . TYR D 4 375 ? 348.815 169.835 241.724 1.00 5.71 375 TYR E N 1
ATOM 6237 C CA . TYR D 4 375 ? 349.343 171.120 241.282 1.00 5.71 375 TYR E CA 1
ATOM 6238 C C . TYR D 4 375 ? 350.589 171.490 242.075 1.00 5.71 375 TYR E C 1
ATOM 6239 O O . TYR D 4 375 ? 351.593 171.938 241.508 1.00 5.71 375 TYR E O 1
ATOM 6248 N N . ASN D 4 376 ? 350.540 171.308 243.395 1.00 7.63 376 ASN E N 1
ATOM 6249 C CA . ASN D 4 376 ? 351.698 171.608 244.230 1.00 7.63 376 ASN E CA 1
ATOM 6250 C C . ASN D 4 376 ? 352.814 170.592 244.017 1.00 7.63 376 ASN E C 1
ATOM 6251 O O . ASN D 4 376 ? 353.980 170.964 243.838 1.00 7.63 376 ASN E O 1
ATOM 6256 N N . ASN D 4 377 ? 352.476 169.299 244.027 1.00 7.33 377 ASN E N 1
ATOM 6257 C CA . ASN D 4 377 ? 353.504 168.268 244.116 1.00 7.33 377 ASN E CA 1
ATOM 6258 C C . ASN D 4 377 ? 354.370 168.159 242.866 1.00 7.33 377 ASN E C 1
ATOM 6259 O O . ASN D 4 377 ? 355.576 167.931 242.997 1.00 7.33 377 ASN E O 1
ATOM 6264 N N . LYS D 4 378 ? 353.809 168.314 241.666 1.00 6.96 378 LYS E N 1
ATOM 6265 C CA . LYS D 4 378 ? 354.648 168.291 240.475 1.00 6.96 378 LYS E CA 1
ATOM 6266 C C . LYS D 4 378 ? 355.174 169.668 240.103 1.00 6.96 378 LYS E C 1
ATOM 6267 O O . LYS D 4 378 ? 355.844 169.800 239.077 1.00 6.96 378 LYS E O 1
ATOM 6273 N N . GLU D 4 379 ? 354.879 170.695 240.900 1.00 7.47 379 GLU E N 1
ATOM 6274 C CA . GLU D 4 379 ? 355.681 171.910 240.835 1.00 7.47 379 GLU E CA 1
ATOM 6275 C C . GLU D 4 379 ? 357.005 171.711 241.560 1.00 7.47 379 GLU E C 1
ATOM 6276 O O . GLU D 4 379 ? 358.002 172.364 241.226 1.00 7.47 379 GLU E O 1
ATOM 6282 N N . GLU D 4 380 ? 357.036 170.806 242.542 1.00 8.00 380 GLU E N 1
ATOM 6283 C CA . GLU D 4 380 ? 358.279 170.492 243.236 1.00 8.00 380 GLU E CA 1
ATOM 6284 C C . GLU D 4 380 ? 359.335 169.959 242.277 1.00 8.00 380 GLU E C 1
ATOM 6285 O O . GLU D 4 380 ? 360.523 170.254 242.439 1.00 8.00 380 GLU E O 1
ATOM 6291 N N . GLU D 4 381 ? 358.924 169.171 241.279 1.00 8.96 381 GLU E N 1
ATOM 6292 C CA . GLU D 4 381 ? 359.871 168.700 240.274 1.00 8.96 381 GLU E CA 1
ATOM 6293 C C . GLU D 4 381 ? 360.498 169.863 239.514 1.00 8.96 381 GLU E C 1
ATOM 6294 O O . GLU D 4 381 ? 361.693 169.831 239.203 1.00 8.96 381 GLU E O 1
ATOM 6300 N N . LEU D 4 382 ? 359.713 170.901 239.209 1.00 7.33 382 LEU E N 1
ATOM 6301 C CA . LEU D 4 382 ? 360.292 172.089 238.589 1.00 7.33 382 LEU E CA 1
ATOM 6302 C C . LEU D 4 382 ? 361.328 172.733 239.500 1.00 7.33 382 LEU E C 1
ATOM 6303 O O . LEU D 4 382 ? 362.398 173.146 239.040 1.00 7.33 382 LEU E O 1
ATOM 6308 N N . ARG D 4 383 ? 361.027 172.833 240.796 1.00 11.56 383 ARG E N 1
ATOM 6309 C CA . ARG D 4 383 ? 362.028 173.306 241.747 1.00 11.56 383 ARG E CA 1
ATOM 6310 C C . ARG D 4 383 ? 363.184 172.323 241.859 1.00 11.56 383 ARG E C 1
ATOM 6311 O O . ARG D 4 383 ? 364.348 172.728 241.950 1.00 11.56 383 ARG E O 1
ATOM 6319 N N . THR D 4 384 ? 362.881 171.021 241.859 1.00 12.31 384 THR E N 1
ATOM 6320 C CA . THR D 4 384 ? 363.934 170.016 241.972 1.00 12.31 384 THR E CA 1
ATOM 6321 C C . THR D 4 384 ? 364.778 169.940 240.704 1.00 12.31 384 THR E C 1
ATOM 6322 O O . THR D 4 384 ? 366.012 169.920 240.778 1.00 12.31 384 THR E O 1
ATOM 6326 N N . ILE D 4 385 ? 364.135 169.901 239.533 1.00 11.21 385 ILE E N 1
ATOM 6327 C CA . ILE D 4 385 ? 364.891 169.746 238.292 1.00 11.21 385 ILE E CA 1
ATOM 6328 C C . ILE D 4 385 ? 365.679 171.010 237.971 1.00 11.21 385 ILE E C 1
ATOM 6329 O O . ILE D 4 385 ? 366.670 170.959 237.234 1.00 11.21 385 ILE E O 1
ATOM 6334 N N . ILE D 4 386 ? 365.264 172.161 238.506 1.00 11.51 386 ILE E N 1
ATOM 6335 C CA . ILE D 4 386 ? 366.062 173.369 238.338 1.00 11.51 386 ILE E CA 1
ATOM 6336 C C . ILE D 4 386 ? 367.164 173.461 239.384 1.00 11.51 386 ILE E C 1
ATOM 6337 O O . ILE D 4 386 ? 368.092 174.265 239.230 1.00 11.51 386 ILE E O 1
ATOM 6342 N N . ASP D 4 387 ? 367.094 172.651 240.441 1.00 15.76 387 ASP E N 1
ATOM 6343 C CA . ASP D 4 387 ? 368.097 172.670 241.499 1.00 15.76 387 ASP E CA 1
ATOM 6344 C C . ASP D 4 387 ? 369.241 171.699 241.220 1.00 15.76 387 ASP E C 1
ATOM 6345 O O . ASP D 4 387 ? 370.413 172.086 241.275 1.00 15.76 387 ASP E O 1
ATOM 6350 N N . ASN D 4 388 ? 368.920 170.438 240.923 1.00 15.85 388 ASN E N 1
ATOM 6351 C CA . ASN D 4 388 ? 369.967 169.443 240.713 1.00 15.85 388 ASN E CA 1
ATOM 6352 C C . ASN D 4 388 ? 370.657 169.632 239.366 1.00 15.85 388 ASN E C 1
ATOM 6353 O O . ASN D 4 388 ? 371.883 169.507 239.269 1.00 15.85 388 ASN E O 1
ATOM 6358 N N . ALA D 4 389 ? 369.891 169.932 238.316 1.00 16.41 389 ALA E N 1
ATOM 6359 C CA . ALA D 4 389 ? 370.478 170.063 236.987 1.00 16.41 389 ALA E CA 1
ATOM 6360 C C . ALA D 4 389 ? 371.094 171.443 236.784 1.00 16.41 389 ALA E C 1
ATOM 6361 O O . ALA D 4 389 ? 372.312 171.573 236.621 1.00 16.41 389 ALA E O 1
ATOM 6363 N N . GLY D 4 390 ? 370.266 172.487 236.805 1.00 17.87 390 GLY E N 1
ATOM 6364 C CA . GLY D 4 390 ? 370.749 173.852 236.713 1.00 17.87 390 GLY E CA 1
ATOM 6365 C C . GLY D 4 390 ? 371.568 174.159 235.475 1.00 17.87 390 GLY E C 1
ATOM 6366 O O . GLY D 4 390 ? 372.647 174.749 235.577 1.00 17.87 390 GLY E O 1
ATOM 6367 N N . LEU D 4 391 ? 371.076 173.753 234.301 1.00 17.67 391 LEU E N 1
ATOM 6368 C CA . LEU D 4 391 ? 371.819 173.979 233.064 1.00 17.67 391 LEU E CA 1
ATOM 6369 C C . LEU D 4 391 ? 372.038 175.467 232.819 1.00 17.67 391 LEU E C 1
ATOM 6370 O O . LEU D 4 391 ? 373.177 175.947 232.787 1.00 17.67 391 LEU E O 1
ATOM 6375 N N . ASP D 4 392 ? 370.950 176.217 232.644 1.00 18.82 392 ASP E N 1
ATOM 6376 C CA . ASP D 4 392 ? 371.033 177.658 232.401 1.00 18.82 392 ASP E CA 1
ATOM 6377 C C . ASP D 4 392 ? 369.717 178.311 232.825 1.00 18.82 392 ASP E C 1
ATOM 6378 O O . ASP D 4 392 ? 368.685 178.137 232.172 1.00 18.82 392 ASP E O 1
ATOM 6383 N N . HIS D 4 393 ? 369.765 179.055 233.934 1.00 17.57 393 HIS E N 1
ATOM 6384 C CA . HIS D 4 393 ? 368.545 179.642 234.481 1.00 17.57 393 HIS E CA 1
ATOM 6385 C C . HIS D 4 393 ? 367.964 180.703 233.554 1.00 17.57 393 HIS E C 1
ATOM 6386 O O . HIS D 4 393 ? 366.755 180.966 233.595 1.00 17.57 393 HIS E O 1
ATOM 6393 N N . ASN D 4 394 ? 368.801 181.322 232.718 1.00 16.07 394 ASN E N 1
ATOM 6394 C CA . ASN D 4 394 ? 368.293 182.299 231.761 1.00 16.07 394 ASN E CA 1
ATOM 6395 C C . ASN D 4 394 ? 367.329 181.659 230.772 1.00 16.07 394 ASN E C 1
ATOM 6396 O O . ASN D 4 394 ? 366.290 182.246 230.449 1.00 16.07 394 ASN E O 1
ATOM 6401 N N . LEU D 4 395 ? 367.653 180.464 230.279 1.00 14.66 395 LEU E N 1
ATOM 6402 C CA . LEU D 4 395 ? 366.722 179.711 229.449 1.00 14.66 395 LEU E CA 1
ATOM 6403 C C . LEU D 4 395 ? 365.602 179.076 230.261 1.00 14.66 395 LEU E C 1
ATOM 6404 O O . LEU D 4 395 ? 364.500 178.882 229.734 1.00 14.66 395 LEU E O 1
ATOM 6409 N N . HIS D 4 396 ? 365.860 178.743 231.529 1.00 13.51 396 HIS E N 1
ATOM 6410 C CA . HIS D 4 396 ? 364.802 178.220 232.388 1.00 13.51 396 HIS E CA 1
ATOM 6411 C C . HIS D 4 396 ? 363.707 179.257 232.599 1.00 13.51 396 HIS E C 1
ATOM 6412 O O . HIS D 4 396 ? 362.515 178.943 232.516 1.00 13.51 396 HIS E O 1
ATOM 6419 N N . GLU D 4 397 ? 364.092 180.505 232.871 1.00 10.93 397 GLU E N 1
ATOM 6420 C CA . GLU D 4 397 ? 363.099 181.573 232.917 1.00 10.93 397 GLU E CA 1
ATOM 6421 C C . GLU D 4 397 ? 362.550 181.867 231.528 1.00 10.93 397 GLU E C 1
ATOM 6422 O O . GLU D 4 397 ? 361.381 182.239 231.381 1.00 10.93 397 GLU E O 1
ATOM 6428 N N . GLN D 4 398 ? 363.382 181.708 230.496 1.00 10.44 398 GLN E N 1
ATOM 6429 C CA . GLN D 4 398 ? 362.908 181.900 229.130 1.00 10.44 398 GLN E CA 1
ATOM 6430 C C . GLN D 4 398 ? 361.844 180.870 228.773 1.00 10.44 398 GLN E C 1
ATOM 6431 O O . GLN D 4 398 ? 360.848 181.198 228.117 1.00 10.44 398 GLN E O 1
ATOM 6437 N N . LEU D 4 399 ? 362.034 179.618 229.195 1.00 8.13 399 LEU E N 1
ATOM 6438 C CA . LEU D 4 399 ? 361.017 178.604 228.932 1.00 8.13 399 LEU E CA 1
ATOM 6439 C C . LEU D 4 399 ? 359.822 178.768 229.863 1.00 8.13 399 LEU E C 1
ATOM 6440 O O . LEU D 4 399 ? 358.745 178.222 229.598 1.00 8.13 399 LEU E O 1
ATOM 6445 N N . LYS D 4 400 ? 359.989 179.496 230.970 1.00 7.26 400 LYS E N 1
ATOM 6446 C CA . LYS D 4 400 ? 358.832 179.849 231.788 1.00 7.26 400 LYS E CA 1
ATOM 6447 C C . LYS D 4 400 ? 358.028 180.969 231.140 1.00 7.26 400 LYS E C 1
ATOM 6448 O O . LYS D 4 400 ? 356.791 180.964 231.177 1.00 7.26 400 LYS E O 1
ATOM 6454 N N . GLN D 4 401 ? 358.716 181.944 230.546 1.00 5.98 401 GLN E N 1
ATOM 6455 C CA . GLN D 4 401 ? 358.018 183.057 229.912 1.00 5.98 401 GLN E CA 1
ATOM 6456 C C . GLN D 4 401 ? 357.307 182.616 228.639 1.00 5.98 401 GLN E C 1
ATOM 6457 O O . GLN D 4 401 ? 356.117 182.893 228.455 1.00 5.98 401 GLN E O 1
ATOM 6463 N N . ARG D 4 402 ? 358.015 181.914 227.750 1.00 6.36 402 ARG E N 1
ATOM 6464 C CA . ARG D 4 402 ? 357.434 181.609 226.446 1.00 6.36 402 ARG E CA 1
ATOM 6465 C C . ARG D 4 402 ? 356.289 180.612 226.563 1.00 6.36 402 ARG E C 1
ATOM 6466 O O . ARG D 4 402 ? 355.338 180.656 225.775 1.00 6.36 402 ARG E O 1
ATOM 6474 N N . VAL D 4 403 ? 356.361 179.702 227.538 1.00 5.26 403 VAL E N 1
ATOM 6475 C CA . VAL D 4 403 ? 355.307 178.702 227.694 1.00 5.26 403 VAL E CA 1
ATOM 6476 C C . VAL D 4 403 ? 354.019 179.355 228.175 1.00 5.26 403 VAL E C 1
ATOM 6477 O O . VAL D 4 403 ? 352.938 179.111 227.629 1.00 5.26 403 VAL E O 1
ATOM 6481 N N . GLN D 4 404 ? 354.116 180.212 229.195 1.00 4.46 404 GLN E N 1
ATOM 6482 C CA . GLN D 4 404 ? 352.908 180.794 229.773 1.00 4.46 404 GLN E CA 1
ATOM 6483 C C . GLN D 4 404 ? 352.182 181.686 228.770 1.00 4.46 404 GLN E C 1
ATOM 6484 O O . GLN D 4 404 ? 350.951 181.638 228.677 1.00 4.46 404 GLN E O 1
ATOM 6490 N N . GLN D 4 405 ? 352.918 182.490 227.998 1.00 4.23 405 GLN E N 1
ATOM 6491 C CA . GLN D 4 405 ? 352.278 183.302 226.967 1.00 4.23 405 GLN E CA 1
ATOM 6492 C C . GLN D 4 405 ? 351.649 182.421 225.897 1.00 4.23 405 GLN E C 1
ATOM 6493 O O . GLN D 4 405 ? 350.515 182.662 225.466 1.00 4.23 405 GLN E O 1
ATOM 6499 N N . SER D 4 406 ? 352.373 181.389 225.457 1.00 4.45 406 SER E N 1
ATOM 6500 C CA . SER D 4 406 ? 351.849 180.502 224.425 1.00 4.45 406 SER E CA 1
ATOM 6501 C C . SER D 4 406 ? 350.601 179.770 224.904 1.00 4.45 406 SER E C 1
ATOM 6502 O O . SER D 4 406 ? 349.627 179.632 224.155 1.00 4.45 406 SER E O 1
ATOM 6505 N N . ILE D 4 407 ? 350.612 179.293 226.150 1.00 3.58 407 ILE E N 1
ATOM 6506 C CA . ILE D 4 407 ? 349.460 178.568 226.680 1.00 3.58 407 ILE E CA 1
ATOM 6507 C C . ILE D 4 407 ? 348.261 179.500 226.828 1.00 3.58 407 ILE E C 1
ATOM 6508 O O . ILE D 4 407 ? 347.142 179.166 226.425 1.00 3.58 407 ILE E O 1
ATOM 6513 N N . GLU D 4 408 ? 348.476 180.688 227.399 1.00 3.16 408 GLU E N 1
ATOM 6514 C CA . GLU D 4 408 ? 347.360 181.607 227.606 1.00 3.16 408 GLU E CA 1
ATOM 6515 C C . GLU D 4 408 ? 346.828 182.154 226.286 1.00 3.16 408 GLU E C 1
ATOM 6516 O O . GLU D 4 408 ? 345.611 182.204 226.076 1.00 3.16 408 GLU E O 1
ATOM 6522 N N . ALA D 4 409 ? 347.719 182.558 225.379 1.00 3.28 409 ALA E N 1
ATOM 6523 C CA . ALA D 4 409 ? 347.273 183.176 224.132 1.00 3.28 409 ALA E CA 1
ATOM 6524 C C . ALA D 4 409 ? 346.446 182.205 223.299 1.00 3.28 409 ALA E C 1
ATOM 6525 O O . ALA D 4 409 ? 345.419 182.582 222.722 1.00 3.28 409 ALA E O 1
ATOM 6527 N N . LYS D 4 410 ? 346.879 180.946 223.223 1.00 3.11 410 LYS E N 1
ATOM 6528 C CA . LYS D 4 410 ? 346.157 179.971 222.411 1.00 3.11 410 LYS E CA 1
ATOM 6529 C C . LYS D 4 410 ? 344.883 179.501 223.101 1.00 3.11 410 LYS E C 1
ATOM 6530 O O . LYS D 4 410 ? 343.918 179.115 222.430 1.00 3.11 410 LYS E O 1
ATOM 6536 N N . ASN D 4 411 ? 344.854 179.526 224.435 1.00 2.53 411 ASN E N 1
ATOM 6537 C CA . ASN D 4 411 ? 343.684 179.022 225.150 1.00 2.53 411 ASN E CA 1
ATOM 6538 C C . ASN D 4 411 ? 342.611 180.094 225.309 1.00 2.53 411 ASN E C 1
ATOM 6539 O O . ASN D 4 411 ? 341.424 179.773 225.429 1.00 2.53 411 ASN E O 1
ATOM 6544 N N . THR D 4 412 ? 343.003 181.370 225.325 1.00 2.10 412 THR E N 1
ATOM 6545 C CA . THR D 4 412 ? 342.003 182.433 225.272 1.00 2.10 412 THR E CA 1
ATOM 6546 C C . THR D 4 412 ? 341.385 182.536 223.882 1.00 2.10 412 THR E C 1
ATOM 6547 O O . THR D 4 412 ? 340.187 182.808 223.746 1.00 2.10 412 THR E O 1
ATOM 6551 N N . LEU D 4 413 ? 342.191 182.327 222.837 1.00 2.31 413 LEU E N 1
ATOM 6552 C CA . LEU D 4 413 ? 341.660 182.337 221.477 1.00 2.31 413 LEU E CA 1
ATOM 6553 C C . LEU D 4 413 ? 340.620 181.241 221.283 1.00 2.31 413 LEU E C 1
ATOM 6554 O O . LEU D 4 413 ? 339.697 181.384 220.473 1.00 2.31 413 LEU E O 1
ATOM 6559 N N . ILE D 4 414 ? 340.755 180.137 222.020 1.00 2.89 414 ILE E N 1
ATOM 6560 C CA . ILE D 4 414 ? 339.761 179.067 221.959 1.00 2.89 414 ILE E CA 1
ATOM 6561 C C . ILE D 4 414 ? 338.403 179.580 222.420 1.00 2.89 414 ILE E C 1
ATOM 6562 O O . ILE D 4 414 ? 337.372 179.320 221.788 1.00 2.89 414 ILE E O 1
ATOM 6567 N N . LYS D 4 415 ? 338.386 180.319 223.531 1.00 3.11 415 LYS E N 1
ATOM 6568 C CA . LYS D 4 415 ? 337.121 180.694 224.153 1.00 3.11 415 LYS E CA 1
ATOM 6569 C C . LYS D 4 415 ? 336.326 181.655 223.276 1.00 3.11 415 LYS E C 1
ATOM 6570 O O . LYS D 4 415 ? 335.109 181.503 223.124 1.00 3.11 415 LYS E O 1
ATOM 6576 N N . ASN D 4 416 ? 336.996 182.651 222.691 1.00 3.79 416 ASN E N 1
ATOM 6577 C CA . ASN D 4 416 ? 336.299 183.601 221.830 1.00 3.79 416 ASN E CA 1
ATOM 6578 C C . ASN D 4 416 ? 335.744 182.919 220.586 1.00 3.79 416 ASN E C 1
ATOM 6579 O O . ASN D 4 416 ? 334.648 183.258 220.125 1.00 3.79 416 ASN E O 1
ATOM 6584 N N . LEU D 4 417 ? 336.489 181.965 220.020 1.00 4.88 417 LEU E N 1
ATOM 6585 C CA . LEU D 4 417 ? 335.957 181.189 218.904 1.00 4.88 417 LEU E CA 1
ATOM 6586 C C . LEU D 4 417 ? 334.742 180.377 219.334 1.00 4.88 417 LEU E C 1
ATOM 6587 O O . LEU D 4 417 ? 333.757 180.278 218.593 1.00 4.88 417 LEU E O 1
ATOM 6592 N N . LYS D 4 418 ? 334.794 179.782 220.527 1.00 3.55 418 LYS E N 1
ATOM 6593 C CA . LYS D 4 418 ? 333.615 179.113 221.066 1.00 3.55 418 LYS E CA 1
ATOM 6594 C C . LYS D 4 418 ? 332.500 180.115 221.333 1.00 3.55 418 LYS E C 1
ATOM 6595 O O . LYS D 4 418 ? 331.317 179.810 221.140 1.00 3.55 418 LYS E O 1
ATOM 6601 N N . TYR D 4 419 ? 332.863 181.319 221.783 1.00 4.29 419 TYR E N 1
ATOM 6602 C CA . TYR D 4 419 ? 331.883 182.389 221.943 1.00 4.29 419 TYR E CA 1
ATOM 6603 C C . TYR D 4 419 ? 331.252 182.754 220.603 1.00 4.29 419 TYR E C 1
ATOM 6604 O O . TYR D 4 419 ? 330.092 183.178 220.550 1.00 4.29 419 TYR E O 1
ATOM 6613 N N . SER D 4 420 ? 331.997 182.575 219.509 1.00 3.57 420 SER E N 1
ATOM 6614 C CA . SER D 4 420 ? 331.504 182.979 218.194 1.00 3.57 420 SER E CA 1
ATOM 6615 C C . SER D 4 420 ? 330.294 182.155 217.775 1.00 3.57 420 SER E C 1
ATOM 6616 O O . SER D 4 420 ? 329.268 182.705 217.359 1.00 3.57 420 SER E O 1
ATOM 6619 N N . ILE D 4 421 ? 330.398 180.828 217.872 1.00 3.90 421 ILE E N 1
ATOM 6620 C CA . ILE D 4 421 ? 329.298 179.964 217.450 1.00 3.90 421 ILE E CA 1
ATOM 6621 C C . ILE D 4 421 ? 328.066 180.213 218.311 1.00 3.90 421 ILE E C 1
ATOM 6622 O O . ILE D 4 421 ? 326.932 180.210 217.815 1.00 3.90 421 ILE E O 1
ATOM 6627 N N . HIS D 4 422 ? 328.267 180.442 219.610 1.00 3.18 422 HIS E N 1
ATOM 6628 C CA . HIS D 4 422 ? 327.138 180.689 220.501 1.00 3.18 422 HIS E CA 1
ATOM 6629 C C . HIS D 4 422 ? 326.396 181.962 220.114 1.00 3.18 422 HIS E C 1
ATOM 6630 O O . HIS D 4 422 ? 325.161 182.006 220.154 1.00 3.18 422 HIS E O 1
ATOM 6637 N N . HIS D 4 423 ? 327.131 183.012 219.741 1.00 2.88 423 HIS E N 1
ATOM 6638 C CA . HIS D 4 423 ? 326.485 184.225 219.252 1.00 2.88 423 HIS E CA 1
ATOM 6639 C C . HIS D 4 423 ? 325.741 183.967 217.948 1.00 2.88 423 HIS E C 1
ATOM 6640 O O . HIS D 4 423 ? 324.607 184.428 217.768 1.00 2.88 423 HIS E O 1
ATOM 6647 N N . ALA D 4 424 ? 326.368 183.234 217.024 1.00 3.46 424 ALA E N 1
ATOM 6648 C CA . ALA D 4 424 ? 325.739 182.971 215.733 1.00 3.46 424 ALA E CA 1
ATOM 6649 C C . ALA D 4 424 ? 324.507 182.087 215.884 1.00 3.46 424 ALA E C 1
ATOM 6650 O O . ALA D 4 424 ? 323.484 182.320 215.231 1.00 3.46 424 ALA E O 1
ATOM 6652 N N . THR D 4 425 ? 324.588 181.064 216.739 1.00 3.45 425 THR E N 1
ATOM 6653 C CA . THR D 4 425 ? 323.462 180.153 216.912 1.00 3.45 425 THR E CA 1
ATOM 6654 C C . THR D 4 425 ? 322.251 180.867 217.501 1.00 3.45 425 THR E C 1
ATOM 6655 O O . THR D 4 425 ? 321.113 180.617 217.086 1.00 3.45 425 THR E O 1
ATOM 6659 N N . LYS D 4 426 ? 322.473 181.756 218.473 1.00 3.48 426 LYS E N 1
ATOM 6660 C CA . LYS D 4 426 ? 321.362 182.473 219.094 1.00 3.48 426 LYS E CA 1
ATOM 6661 C C . LYS D 4 426 ? 320.613 183.315 218.068 1.00 3.48 426 LYS E C 1
ATOM 6662 O O . LYS D 4 426 ? 319.386 183.222 217.948 1.00 3.48 426 LYS E O 1
ATOM 6668 N N . ALA D 4 427 ? 321.340 184.150 217.323 1.00 5.08 427 ALA E N 1
ATOM 6669 C CA . ALA D 4 427 ? 320.702 184.979 216.306 1.00 5.08 427 ALA E CA 1
ATOM 6670 C C . ALA D 4 427 ? 320.049 184.121 215.233 1.00 5.08 427 ALA E C 1
ATOM 6671 O O . ALA D 4 427 ? 318.979 184.462 214.717 1.00 5.08 427 ALA E O 1
ATOM 6673 N N . TYR D 4 428 ? 320.686 183.006 214.880 1.00 3.77 428 TYR E N 1
ATOM 6674 C CA . TYR D 4 428 ? 320.090 182.077 213.929 1.00 3.77 428 TYR E CA 1
ATOM 6675 C C . TYR D 4 428 ? 318.798 181.484 214.481 1.00 3.77 428 TYR E C 1
ATOM 6676 O O . TYR D 4 428 ? 317.814 181.323 213.751 1.00 3.77 428 TYR E O 1
ATOM 6685 N N . ASN D 4 429 ? 318.775 181.167 215.777 1.00 3.93 429 ASN E N 1
ATOM 6686 C CA . ASN D 4 429 ? 317.648 180.442 216.350 1.00 3.93 429 ASN E CA 1
ATOM 6687 C C . ASN D 4 429 ? 316.562 181.346 216.917 1.00 3.93 429 ASN E C 1
ATOM 6688 O O . ASN D 4 429 ? 315.489 180.843 217.263 1.00 3.93 429 ASN E O 1
ATOM 6693 N N . ASP D 4 430 ? 316.801 182.653 217.028 1.00 3.32 430 ASP E N 1
ATOM 6694 C CA . ASP D 4 430 ? 315.740 183.585 217.392 1.00 3.32 430 ASP E CA 1
ATOM 6695 C C . ASP D 4 430 ? 315.130 184.300 216.198 1.00 3.32 430 ASP E C 1
ATOM 6696 O O . ASP D 4 430 ? 313.914 184.513 216.185 1.00 3.32 430 ASP E O 1
ATOM 6701 N N . ALA D 4 431 ? 315.935 184.670 215.202 1.00 3.50 431 ALA E N 1
ATOM 6702 C CA . ALA D 4 431 ? 315.372 185.254 213.992 1.00 3.50 431 ALA E CA 1
ATOM 6703 C C . ALA D 4 431 ? 314.445 184.274 213.287 1.00 3.50 431 ALA E C 1
ATOM 6704 O O . ALA D 4 431 ? 313.323 184.637 212.924 1.00 3.50 431 ALA E O 1
ATOM 6706 N N . ILE D 4 432 ? 314.887 183.026 213.107 1.00 3.22 432 ILE E N 1
ATOM 6707 C CA . ILE D 4 432 ? 314.024 182.014 212.506 1.00 3.22 432 ILE E CA 1
ATOM 6708 C C . ILE D 4 432 ? 312.809 181.760 213.390 1.00 3.22 432 ILE E C 1
ATOM 6709 O O . ILE D 4 432 ? 311.701 181.519 212.892 1.00 3.22 432 ILE E O 1
ATOM 6714 N N . ARG D 4 433 ? 312.989 181.817 214.711 1.00 2.05 433 ARG E N 1
ATOM 6715 C CA . ARG D 4 433 ? 311.854 181.695 215.616 1.00 2.05 433 ARG E CA 1
ATOM 6716 C C . ARG D 4 433 ? 310.874 182.852 215.458 1.00 2.05 433 ARG E C 1
ATOM 6717 O O . ARG D 4 433 ? 309.712 182.722 215.859 1.00 2.05 433 ARG E O 1
ATOM 6725 N N . VAL D 4 434 ? 311.308 183.969 214.878 1.00 3.02 434 VAL E N 1
ATOM 6726 C CA . VAL D 4 434 ? 310.413 185.079 214.578 1.00 3.02 434 VAL E CA 1
ATOM 6727 C C . VAL D 4 434 ? 310.186 185.259 213.077 1.00 3.02 434 VAL E C 1
ATOM 6728 O O . VAL D 4 434 ? 309.124 185.769 212.686 1.00 3.02 434 VAL E O 1
ATOM 6732 N N . TYR D 4 435 ? 311.117 184.830 212.225 1.00 5.07 435 TYR E N 1
ATOM 6733 C CA . TYR D 4 435 ? 310.903 184.887 210.783 1.00 5.07 435 TYR E CA 1
ATOM 6734 C C . TYR D 4 435 ? 309.972 183.793 210.273 1.00 5.07 435 TYR E C 1
ATOM 6735 O O . TYR D 4 435 ? 309.611 183.820 209.091 1.00 5.07 435 TYR E O 1
ATOM 6744 N N . GLU D 4 436 ? 309.592 182.829 211.116 1.00 4.99 436 GLU E N 1
ATOM 6745 C CA . GLU D 4 436 ? 308.741 181.736 210.652 1.00 4.99 436 GLU E CA 1
ATOM 6746 C C . GLU D 4 436 ? 307.368 182.242 210.222 1.00 4.99 436 GLU E C 1
ATOM 6747 O O . GLU D 4 436 ? 306.695 181.595 209.412 1.00 4.99 436 GLU E O 1
ATOM 6753 N N . ALA D 4 437 ? 306.941 183.384 210.752 1.00 6.07 437 ALA E N 1
ATOM 6754 C CA . ALA D 4 437 ? 305.682 184.025 210.398 1.00 6.07 437 ALA E CA 1
ATOM 6755 C C . ALA D 4 437 ? 305.956 185.478 210.004 1.00 6.07 437 ALA E C 1
ATOM 6756 O O . ALA D 4 437 ? 307.103 185.867 209.756 1.00 6.07 437 ALA E O 1
ATOM 6758 N N . LYS D 4 438 ? 304.878 186.265 209.917 1.00 6.07 438 LYS E N 1
ATOM 6759 C CA . LYS D 4 438 ? 304.881 187.655 209.462 1.00 6.07 438 LYS E CA 1
ATOM 6760 C C . LYS D 4 438 ? 305.083 187.712 207.953 1.00 6.07 438 LYS E C 1
ATOM 6761 O O . LYS D 4 438 ? 305.085 188.794 207.357 1.00 6.07 438 LYS E O 1
ATOM 6767 N N . LEU D 4 439 ? 305.250 186.547 207.328 1.00 8.49 439 LEU E N 1
ATOM 6768 C CA . LEU D 4 439 ? 305.133 186.410 205.884 1.00 8.49 439 LEU E CA 1
ATOM 6769 C C . LEU D 4 439 ? 303.851 185.705 205.474 1.00 8.49 439 LEU E C 1
ATOM 6770 O O . LEU D 4 439 ? 303.285 186.030 204.427 1.00 8.49 439 LEU E O 1
ATOM 6775 N N . VAL D 4 440 ? 303.379 184.754 206.287 1.00 10.04 440 VAL E N 1
ATOM 6776 C CA . VAL D 4 440 ? 302.064 184.145 206.092 1.00 10.04 440 VAL E CA 1
ATOM 6777 C C . VAL D 4 440 ? 300.947 185.025 206.632 1.00 10.04 440 VAL E C 1
ATOM 6778 O O . VAL D 4 440 ? 299.776 184.801 206.301 1.00 10.04 440 VAL E O 1
ATOM 6782 N N . GLU D 4 441 ? 301.281 186.048 207.429 1.00 6.45 441 GLU E N 1
ATOM 6783 C CA . GLU D 4 441 ? 300.262 186.950 207.962 1.00 6.45 441 GLU E CA 1
ATOM 6784 C C . GLU D 4 441 ? 299.403 187.529 206.846 1.00 6.45 441 GLU E C 1
ATOM 6785 O O . GLU D 4 441 ? 298.197 187.738 207.022 1.00 6.45 441 GLU E O 1
ATOM 6791 N N . PHE D 4 442 ? 300.007 187.794 205.693 1.00 8.57 442 PHE E N 1
ATOM 6792 C CA . PHE D 4 442 ? 299.263 187.992 204.461 1.00 8.57 442 PHE E CA 1
ATOM 6793 C C . PHE D 4 442 ? 299.303 186.701 203.653 1.00 8.57 442 PHE E C 1
ATOM 6794 O O . PHE D 4 442 ? 300.275 185.942 203.718 1.00 8.57 442 PHE E O 1
ATOM 6802 N N . GLY D 4 443 ? 298.237 186.456 202.890 1.00 9.52 443 GLY E N 1
ATOM 6803 C CA . GLY D 4 443 ? 297.955 185.114 202.412 1.00 9.52 443 GLY E CA 1
ATOM 6804 C C . GLY D 4 443 ? 299.060 184.451 201.616 1.00 9.52 443 GLY E C 1
ATOM 6805 O O . GLY D 4 443 ? 299.279 184.763 200.442 1.00 9.52 443 GLY E O 1
ATOM 6806 N N . ILE D 4 444 ? 299.733 183.502 202.260 1.00 10.68 444 ILE E N 1
ATOM 6807 C CA . ILE D 4 444 ? 300.817 182.695 201.699 1.00 10.68 444 ILE E CA 1
ATOM 6808 C C . ILE D 4 444 ? 300.669 181.290 202.270 1.00 10.68 444 ILE E C 1
ATOM 6809 O O . ILE D 4 444 ? 300.381 181.144 203.467 1.00 10.68 444 ILE E O 1
ATOM 6814 N N . PRO D 4 445 ? 300.828 180.234 201.470 1.00 11.45 445 PRO E N 1
ATOM 6815 C CA . PRO D 4 445 ? 300.815 178.881 202.038 1.00 11.45 445 PRO E CA 1
ATOM 6816 C C . PRO D 4 445 ? 301.928 178.698 203.060 1.00 11.45 445 PRO E C 1
ATOM 6817 O O . PRO D 4 445 ? 303.033 179.221 202.907 1.00 11.45 445 PRO E O 1
ATOM 6821 N N . ILE D 4 446 ? 301.620 177.943 204.115 1.00 15.62 446 ILE E N 1
ATOM 6822 C CA . ILE D 4 446 ? 302.549 177.779 205.226 1.00 15.62 446 ILE E CA 1
ATOM 6823 C C . ILE D 4 446 ? 303.673 176.836 204.819 1.00 15.62 446 ILE E C 1
ATOM 6824 O O . ILE D 4 446 ? 303.438 175.795 204.190 1.00 15.62 446 ILE E O 1
ATOM 6829 N N . GLU D 4 447 ? 304.904 177.197 205.175 1.00 14.87 447 GLU E N 1
ATOM 6830 C CA . GLU D 4 447 ? 306.078 176.383 204.901 1.00 14.87 447 GLU E CA 1
ATOM 6831 C C . GLU D 4 447 ? 306.743 175.979 206.210 1.00 14.87 447 GLU E C 1
ATOM 6832 O O . GLU D 4 447 ? 306.668 176.696 207.212 1.00 14.87 447 GLU E O 1
ATOM 6838 N N . GLU D 4 448 ? 307.397 174.819 206.192 1.00 16.91 448 GLU E N 1
ATOM 6839 C CA . GLU D 4 448 ? 308.018 174.242 207.377 1.00 16.91 448 GLU E CA 1
ATOM 6840 C C . GLU D 4 448 ? 309.524 174.156 207.182 1.00 16.91 448 GLU E C 1
ATOM 6841 O O . GLU D 4 448 ? 309.994 173.663 206.151 1.00 16.91 448 GLU E O 1
ATOM 6847 N N . LEU D 4 449 ? 310.274 174.638 208.172 1.00 12.72 449 LEU E N 1
ATOM 6848 C CA . LEU D 4 449 ? 311.725 174.546 208.184 1.00 12.72 449 LEU E CA 1
ATOM 6849 C C . LEU D 4 449 ? 312.186 174.045 209.545 1.00 12.72 449 LEU E C 1
ATOM 6850 O O . LEU D 4 449 ? 311.543 174.301 210.567 1.00 12.72 449 LEU E O 1
ATOM 6855 N N . GLY D 4 450 ? 313.309 173.328 209.550 1.00 11.11 450 GLY E N 1
ATOM 6856 C CA . GLY D 4 450 ? 313.820 172.761 210.783 1.00 11.11 450 GLY E CA 1
ATOM 6857 C C . GLY D 4 450 ? 314.687 173.734 211.561 1.00 11.11 450 GLY E C 1
ATOM 6858 O O . GLY D 4 450 ? 315.455 174.514 211.000 1.00 11.11 450 GLY E O 1
ATOM 6859 N N . PHE D 4 451 ? 314.555 173.676 212.884 1.00 10.68 451 PHE E N 1
ATOM 6860 C CA . PHE D 4 451 ? 315.315 174.528 213.786 1.00 10.68 451 PHE E CA 1
ATOM 6861 C C . PHE D 4 451 ? 316.592 173.804 214.218 1.00 10.68 451 PHE E C 1
ATOM 6862 O O . PHE D 4 451 ? 316.966 172.769 213.660 1.00 10.68 451 PHE E O 1
ATOM 6870 N N . GLN D 4 452 ? 317.278 174.350 215.224 1.00 9.43 452 GLN E N 1
ATOM 6871 C CA . GLN D 4 452 ? 318.498 173.766 215.754 1.00 9.43 452 GLN E CA 1
ATOM 6872 C C . GLN D 4 452 ? 318.298 173.354 217.208 1.00 9.43 452 GLN E C 1
ATOM 6873 O O . GLN D 4 452 ? 317.658 174.083 217.975 1.00 9.43 452 GLN E O 1
ATOM 6879 N N . PRO D 4 453 ? 318.820 172.191 217.619 1.00 11.01 453 PRO E N 1
ATOM 6880 C CA . PRO D 4 453 ? 318.574 171.713 218.989 1.00 11.01 453 PRO E CA 1
ATOM 6881 C C . PRO D 4 453 ? 319.393 172.430 220.052 1.00 11.01 453 PRO E C 1
ATOM 6882 O O . PRO D 4 453 ? 320.440 171.933 220.480 1.00 11.01 453 PRO E O 1
ATOM 6886 N N . LEU D 4 454 ? 318.921 173.596 220.486 1.00 10.34 454 LEU E N 1
ATOM 6887 C CA . LEU D 4 454 ? 319.518 174.315 221.607 1.00 10.34 454 LEU E CA 1
ATOM 6888 C C . LEU D 4 454 ? 318.484 175.294 222.147 1.00 10.34 454 LEU E C 1
ATOM 6889 O O . LEU D 4 454 ? 317.477 175.583 221.497 1.00 10.34 454 LEU E O 1
ATOM 6894 N N . GLU D 4 455 ? 318.748 175.807 223.356 1.00 12.08 455 GLU E N 1
ATOM 6895 C CA . GLU D 4 455 ? 317.761 176.582 224.120 1.00 12.08 455 GLU E CA 1
ATOM 6896 C C . GLU D 4 455 ? 318.240 178.025 224.293 1.00 12.08 455 GLU E C 1
ATOM 6897 O O . GLU D 4 455 ? 318.881 178.374 225.287 1.00 12.08 455 GLU E O 1
ATOM 6903 N N . THR D 4 456 ? 317.914 178.870 223.313 1.00 6.49 456 THR E N 1
ATOM 6904 C CA . THR D 4 456 ? 318.083 180.323 223.395 1.00 6.49 456 THR E CA 1
ATOM 6905 C C . THR D 4 456 ? 316.747 180.920 222.964 1.00 6.49 456 THR E C 1
ATOM 6906 O O . THR D 4 456 ? 316.553 181.215 221.783 1.00 6.49 456 THR E O 1
ATOM 6910 N N . ILE D 4 457 ? 315.823 181.086 223.910 1.00 5.69 457 ILE E N 1
ATOM 6911 C CA . ILE D 4 457 ? 314.465 181.499 223.570 1.00 5.69 457 ILE E CA 1
ATOM 6912 C C . ILE D 4 457 ? 313.940 182.577 224.517 1.00 5.69 457 ILE E C 1
ATOM 6913 O O . ILE D 4 457 ? 313.529 182.292 225.647 1.00 5.69 457 ILE E O 1
ATOM 6918 N N . THR D 4 458 ? 313.960 183.829 224.058 1.00 6.78 458 THR E N 1
ATOM 6919 C CA . THR D 4 458 ? 313.388 184.955 224.791 1.00 6.78 458 THR E CA 1
ATOM 6920 C C . THR D 4 458 ? 313.238 186.119 223.812 1.00 6.78 458 THR E C 1
ATOM 6921 O O . THR D 4 458 ? 313.842 186.132 222.737 1.00 6.78 458 THR E O 1
ATOM 6925 N N . SER D 4 459 ? 312.419 187.099 224.200 1.00 6.40 459 SER E N 1
ATOM 6926 C CA . SER D 4 459 ? 312.035 188.214 223.332 1.00 6.40 459 SER E CA 1
ATOM 6927 C C . SER D 4 459 ? 313.203 189.183 223.189 1.00 6.40 459 SER E C 1
ATOM 6928 O O . SER D 4 459 ? 313.582 189.867 224.141 1.00 6.40 459 SER E O 1
ATOM 6931 N N . SER D 4 460 ? 313.769 189.249 221.985 1.00 13.27 460 SER E N 1
ATOM 6932 C CA . SER D 4 460 ? 314.825 190.197 221.662 1.00 13.27 460 SER E CA 1
ATOM 6933 C C . SER D 4 460 ? 314.790 190.483 220.167 1.00 13.27 460 SER E C 1
ATOM 6934 O O . SER D 4 460 ? 314.056 189.846 219.406 1.00 13.27 460 SER E O 1
ATOM 6937 N N . MET D 4 461 ? 315.596 191.456 219.749 1.00 14.28 461 MET E N 1
ATOM 6938 C CA . MET D 4 461 ? 315.734 191.793 218.338 1.00 14.28 461 MET E CA 1
ATOM 6939 C C . MET D 4 461 ? 317.150 191.474 217.871 1.00 14.28 461 MET E C 1
ATOM 6940 O O . MET D 4 461 ? 317.968 192.387 217.701 1.00 14.28 461 MET E O 1
ATOM 6945 N N . PRO D 4 462 ? 317.481 190.199 217.654 1.00 14.76 462 PRO E N 1
ATOM 6946 C CA . PRO D 4 462 ? 318.847 189.842 217.253 1.00 14.76 462 PRO E CA 1
ATOM 6947 C C . PRO D 4 462 ? 319.101 189.893 215.756 1.00 14.76 462 PRO E C 1
ATOM 6948 O O . PRO D 4 462 ? 320.267 189.806 215.343 1.00 14.76 462 PRO E O 1
ATOM 6952 N N . ALA D 4 463 ? 318.057 190.025 214.940 1.00 11.85 463 ALA E N 1
ATOM 6953 C CA . ALA D 4 463 ? 318.220 190.182 213.496 1.00 11.85 463 ALA E CA 1
ATOM 6954 C C . ALA D 4 463 ? 317.069 191.058 213.013 1.00 11.85 463 ALA E C 1
ATOM 6955 O O . ALA D 4 463 ? 315.974 190.556 212.740 1.00 11.85 463 ALA E O 1
ATOM 6957 N N . GLY D 4 464 ? 317.323 192.359 212.912 1.00 9.46 464 GLY E N 1
ATOM 6958 C CA . GLY D 4 464 ? 316.302 193.309 212.519 1.00 9.46 464 GLY E CA 1
ATOM 6959 C C . GLY D 4 464 ? 316.830 194.719 212.367 1.00 9.46 464 GLY E C 1
ATOM 6960 O O . GLY D 4 464 ? 317.275 195.331 213.337 1.00 9.46 464 GLY E O 1
ATOM 6961 N N . ASN E 5 169 ? 280.582 181.920 114.317 1.00 4.66 169 ASN M N 1
ATOM 6962 C CA . ASN E 5 169 ? 281.616 180.981 113.903 1.00 4.66 169 ASN M CA 1
ATOM 6963 C C . ASN E 5 169 ? 282.516 180.606 115.074 1.00 4.66 169 ASN M C 1
ATOM 6964 O O . ASN E 5 169 ? 282.071 180.557 116.220 1.00 4.66 169 ASN M O 1
ATOM 6969 N N . GLU E 5 170 ? 283.791 180.340 114.778 1.00 3.84 170 GLU M N 1
ATOM 6970 C CA . GLU E 5 170 ? 284.748 180.037 115.834 1.00 3.84 170 GLU M CA 1
ATOM 6971 C C . GLU E 5 170 ? 285.084 181.262 116.672 1.00 3.84 170 GLU M C 1
ATOM 6972 O O . GLU E 5 170 ? 285.664 181.116 117.752 1.00 3.84 170 GLU M O 1
ATOM 6978 N N . ILE E 5 171 ? 284.732 182.462 116.202 1.00 3.66 171 ILE M N 1
ATOM 6979 C CA . ILE E 5 171 ? 284.963 183.663 116.994 1.00 3.66 171 ILE M CA 1
ATOM 6980 C C . ILE E 5 171 ? 284.118 183.632 118.258 1.00 3.66 171 ILE M C 1
ATOM 6981 O O . ILE E 5 171 ? 284.548 184.110 119.315 1.00 3.66 171 ILE M O 1
ATOM 6986 N N . LYS E 5 172 ? 282.910 183.070 118.180 1.00 3.77 172 LYS M N 1
ATOM 6987 C CA . LYS E 5 172 ? 282.142 182.828 119.395 1.00 3.77 172 LYS M CA 1
ATOM 6988 C C . LYS E 5 172 ? 282.875 181.857 120.313 1.00 3.77 172 LYS M C 1
ATOM 6989 O O . LYS E 5 172 ? 282.778 181.959 121.540 1.00 3.77 172 LYS M O 1
ATOM 6995 N N . LYS E 5 173 ? 283.618 180.910 119.735 1.00 4.93 173 LYS M N 1
ATOM 6996 C CA . LYS E 5 173 ? 284.439 180.018 120.549 1.00 4.93 173 LYS M CA 1
ATOM 6997 C C . LYS E 5 173 ? 285.654 180.747 121.112 1.00 4.93 173 LYS M C 1
ATOM 6998 O O . LYS E 5 173 ? 286.132 180.411 122.201 1.00 4.93 173 LYS M O 1
ATOM 7004 N N . PHE E 5 174 ? 286.178 181.738 120.383 1.00 4.52 174 PHE M N 1
ATOM 7005 C CA . PHE E 5 174 ? 287.087 182.690 121.014 1.00 4.52 174 PHE M CA 1
ATOM 7006 C C . PHE E 5 174 ? 286.353 183.532 122.049 1.00 4.52 174 PHE M C 1
ATOM 7007 O O . PHE E 5 174 ? 286.891 183.809 123.125 1.00 4.52 174 PHE M O 1
ATOM 7015 N N . GLN E 5 175 ? 285.118 183.938 121.744 1.00 5.55 175 GLN M N 1
ATOM 7016 C CA . GLN E 5 175 ? 284.275 184.575 122.753 1.00 5.55 175 GLN M CA 1
ATOM 7017 C C . GLN E 5 175 ? 284.039 183.641 123.933 1.00 5.55 175 GLN M C 1
ATOM 7018 O O . GLN E 5 175 ? 284.124 184.058 125.093 1.00 5.55 175 GLN M O 1
ATOM 7024 N N . ASN E 5 176 ? 283.742 182.370 123.653 1.00 6.48 176 ASN M N 1
ATOM 7025 C CA . ASN E 5 176 ? 283.525 181.405 124.726 1.00 6.48 176 ASN M CA 1
ATOM 7026 C C . ASN E 5 176 ? 284.778 181.228 125.569 1.00 6.48 176 ASN M C 1
ATOM 7027 O O . ASN E 5 176 ? 284.704 181.153 126.800 1.00 6.48 176 ASN M O 1
ATOM 7032 N N . GLU E 5 177 ? 285.942 181.140 124.927 1.00 5.53 177 GLU M N 1
ATOM 7033 C CA . GLU E 5 177 ? 287.143 180.888 125.711 1.00 5.53 177 GLU M CA 1
ATOM 7034 C C . GLU E 5 177 ? 287.712 182.151 126.341 1.00 5.53 177 GLU M C 1
ATOM 7035 O O . GLU E 5 177 ? 288.442 182.046 127.327 1.00 5.53 177 GLU M O 1
ATOM 7041 N N . LYS E 5 178 ? 287.364 183.336 125.841 1.00 3.84 178 LYS M N 1
ATOM 7042 C CA . LYS E 5 178 ? 287.943 184.556 126.397 1.00 3.84 178 LYS M CA 1
ATOM 7043 C C . LYS E 5 178 ? 287.075 185.146 127.504 1.00 3.84 178 LYS M C 1
ATOM 7044 O O . LYS E 5 178 ? 287.559 185.938 128.321 1.00 3.84 178 LYS M O 1
ATOM 7050 N N . LEU E 5 179 ? 285.799 184.759 127.563 1.00 4.94 179 LEU M N 1
ATOM 7051 C CA . LEU E 5 179 ? 284.940 185.274 128.621 1.00 4.94 179 LEU M CA 1
ATOM 7052 C C . LEU E 5 179 ? 285.347 184.727 129.985 1.00 4.94 179 LEU M C 1
ATOM 7053 O O . LEU E 5 179 ? 285.393 185.478 130.966 1.00 4.94 179 LEU M O 1
ATOM 7058 N N . TYR E 5 180 ? 285.653 183.429 130.076 1.00 6.11 180 TYR M N 1
ATOM 7059 C CA . TYR E 5 180 ? 285.861 182.851 131.400 1.00 6.11 180 TYR M CA 1
ATOM 7060 C C . TYR E 5 180 ? 287.301 183.025 131.868 1.00 6.11 180 TYR M C 1
ATOM 7061 O O . TYR E 5 180 ? 287.559 183.035 133.077 1.00 6.11 180 TYR M O 1
ATOM 7070 N N . LEU E 5 181 ? 288.256 183.174 130.942 1.00 5.50 181 LEU M N 1
ATOM 7071 C CA . LEU E 5 181 ? 289.621 183.471 131.371 1.00 5.50 181 LEU M CA 1
ATOM 7072 C C . LEU E 5 181 ? 289.672 184.790 132.125 1.00 5.50 181 LEU M C 1
ATOM 7073 O O . LEU E 5 181 ? 290.313 184.893 133.175 1.00 5.50 181 LEU M O 1
ATOM 7078 N N . LEU E 5 182 ? 288.994 185.812 131.606 1.00 4.36 182 LEU M N 1
ATOM 7079 C CA . LEU E 5 182 ? 288.892 187.065 132.343 1.00 4.36 182 LEU M CA 1
ATOM 7080 C C . LEU E 5 182 ? 288.091 186.874 133.625 1.00 4.36 182 LEU M C 1
ATOM 7081 O O . LEU E 5 182 ? 288.420 187.454 134.665 1.00 4.36 182 LEU M O 1
ATOM 7086 N N . GLN E 5 183 ? 287.038 186.055 133.570 1.00 6.33 183 GLN M N 1
ATOM 7087 C CA . GLN E 5 183 ? 286.274 185.755 134.776 1.00 6.33 183 GLN M CA 1
ATOM 7088 C C . GLN E 5 183 ? 287.122 184.996 135.789 1.00 6.33 183 GLN M C 1
ATOM 7089 O O . GLN E 5 183 ? 287.118 185.325 136.981 1.00 6.33 183 GLN M O 1
ATOM 7095 N N . GLN E 5 184 ? 287.859 183.980 135.333 1.00 8.64 184 GLN M N 1
ATOM 7096 C CA . GLN E 5 184 ? 288.690 183.209 136.251 1.00 8.64 184 GLN M CA 1
ATOM 7097 C C . GLN E 5 184 ? 289.923 183.991 136.689 1.00 8.64 184 GLN M C 1
ATOM 7098 O O . GLN E 5 184 ? 290.478 183.716 137.759 1.00 8.64 184 GLN M O 1
ATOM 7104 N N . ALA E 5 185 ? 290.371 184.957 135.883 1.00 8.96 185 ALA M N 1
ATOM 7105 C CA . ALA E 5 185 ? 291.450 185.836 136.325 1.00 8.96 185 ALA M CA 1
ATOM 7106 C C . ALA E 5 185 ? 290.963 186.812 137.388 1.00 8.96 185 ALA M C 1
ATOM 7107 O O . ALA E 5 185 ? 291.688 187.119 138.342 1.00 8.96 185 ALA M O 1
ATOM 7109 N N . LEU E 5 186 ? 289.741 187.325 137.232 1.00 8.22 186 LEU M N 1
ATOM 7110 C CA . LEU E 5 186 ? 289.205 188.260 138.215 1.00 8.22 186 LEU M CA 1
ATOM 7111 C C . LEU E 5 186 ? 288.746 187.539 139.475 1.00 8.22 186 LEU M C 1
ATOM 7112 O O . LEU E 5 186 ? 288.805 188.101 140.575 1.00 8.22 186 LEU M O 1
ATOM 7117 N N . ILE E 5 187 ? 288.280 186.296 139.339 1.00 9.30 187 ILE M N 1
ATOM 7118 C CA . ILE E 5 187 ? 287.723 185.586 140.489 1.00 9.30 187 ILE M CA 1
ATOM 7119 C C . ILE E 5 187 ? 288.820 185.260 141.496 1.00 9.30 187 ILE M C 1
ATOM 7120 O O . ILE E 5 187 ? 288.579 185.208 142.708 1.00 9.30 187 ILE M O 1
ATOM 7125 N N . GLU E 5 188 ? 290.046 185.033 141.012 1.00 11.61 188 GLU M N 1
ATOM 7126 C CA . GLU E 5 188 ? 291.122 184.638 141.915 1.00 11.61 188 GLU M CA 1
ATOM 7127 C C . GLU E 5 188 ? 291.626 185.816 142.743 1.00 11.61 188 GLU M C 1
ATOM 7128 O O . GLU E 5 188 ? 291.851 185.675 143.949 1.00 11.61 188 GLU M O 1
ATOM 7134 N N . ARG E 5 189 ? 291.794 186.988 142.126 1.00 11.30 189 ARG M N 1
ATOM 7135 C CA . ARG E 5 189 ? 292.459 188.083 142.827 1.00 11.30 189 ARG M CA 1
ATOM 7136 C C . ARG E 5 189 ? 291.525 188.761 143.823 1.00 11.30 189 ARG M C 1
ATOM 7137 O O . ARG E 5 189 ? 291.979 189.258 144.860 1.00 11.30 189 ARG M O 1
ATOM 7145 N N . GLU E 5 190 ? 290.221 188.787 143.538 1.00 13.36 190 GLU M N 1
ATOM 7146 C CA . GLU E 5 190 ? 289.300 189.472 144.436 1.00 13.36 190 GLU M CA 1
ATOM 7147 C C . GLU E 5 190 ? 289.160 188.738 145.763 1.00 13.36 190 GLU M C 1
ATOM 7148 O O . GLU E 5 190 ? 288.949 189.378 146.799 1.00 13.36 190 GLU M O 1
ATOM 7154 N N . LYS E 5 191 ? 289.273 187.408 145.755 1.00 11.98 191 LYS M N 1
ATOM 7155 C CA . LYS E 5 191 ? 289.438 186.683 147.010 1.00 11.98 191 LYS M CA 1
ATOM 7156 C C . LYS E 5 191 ? 290.851 186.853 147.548 1.00 11.98 191 LYS M C 1
ATOM 7157 O O . LYS E 5 191 ? 291.058 186.907 148.766 1.00 11.98 191 LYS M O 1
ATOM 7163 N N . GLU E 5 192 ? 291.840 186.921 146.653 1.00 10.47 192 GLU M N 1
ATOM 7164 C CA . GLU E 5 192 ? 293.209 187.164 147.093 1.00 10.47 192 GLU M CA 1
ATOM 7165 C C . GLU E 5 192 ? 293.336 188.522 147.766 1.00 10.47 192 GLU M C 1
ATOM 7166 O O . GLU E 5 192 ? 293.997 188.646 148.803 1.00 10.47 192 GLU M O 1
ATOM 7172 N N . VAL E 5 193 ? 292.685 189.545 147.210 1.00 9.68 193 VAL M N 1
ATOM 7173 C CA . VAL E 5 193 ? 292.790 190.889 147.771 1.00 9.68 193 VAL M CA 1
ATOM 7174 C C . VAL E 5 193 ? 292.265 190.912 149.202 1.00 9.68 193 VAL M C 1
ATOM 7175 O O . VAL E 5 193 ? 292.886 191.491 150.101 1.00 9.68 193 VAL M O 1
ATOM 7179 N N . GLU E 5 194 ? 291.119 190.270 149.437 1.00 11.76 194 GLU M N 1
ATOM 7180 C CA . GLU E 5 194 ? 290.495 190.365 150.752 1.00 11.76 194 GLU M CA 1
ATOM 7181 C C . GLU E 5 194 ? 291.262 189.564 151.799 1.00 11.76 194 GLU M C 1
ATOM 7182 O O . GLU E 5 194 ? 291.366 189.994 152.953 1.00 11.76 194 GLU M O 1
ATOM 7188 N N . ASP E 5 195 ? 291.817 188.405 151.425 1.00 11.33 195 ASP M N 1
ATOM 7189 C CA . ASP E 5 195 ? 292.454 187.561 152.433 1.00 11.33 195 ASP M CA 1
ATOM 7190 C C . ASP E 5 195 ? 293.722 188.204 152.983 1.00 11.33 195 ASP M C 1
ATOM 7191 O O . ASP E 5 195 ? 294.002 188.094 154.182 1.00 11.33 195 ASP M O 1
ATOM 7196 N N . LYS E 5 196 ? 294.506 188.873 152.131 1.00 9.65 196 LYS M N 1
ATOM 7197 C CA . LYS E 5 196 ? 295.662 189.597 152.651 1.00 9.65 196 LYS M CA 1
ATOM 7198 C C . LYS E 5 196 ? 295.221 190.689 153.615 1.00 9.65 196 LYS M C 1
ATOM 7199 O O . LYS E 5 196 ? 295.843 190.888 154.665 1.00 9.65 196 LYS M O 1
ATOM 7205 N N . SER E 5 197 ? 294.148 191.406 153.276 1.00 10.31 197 SER M N 1
ATOM 7206 C CA . SER E 5 197 ? 293.591 192.379 154.208 1.00 10.31 197 SER M CA 1
ATOM 7207 C C . SER E 5 197 ? 293.064 191.694 155.463 1.00 10.31 197 SER M C 1
ATOM 7208 O O . SER E 5 197 ? 293.315 192.158 156.580 1.00 10.31 197 SER M O 1
ATOM 7211 N N . GLN E 5 198 ? 292.349 190.576 155.302 1.00 9.16 198 GLN M N 1
ATOM 7212 C CA . GLN E 5 198 ? 291.834 189.855 156.464 1.00 9.16 198 GLN M CA 1
ATOM 7213 C C . GLN E 5 198 ? 292.971 189.357 157.348 1.00 9.16 198 GLN M C 1
ATOM 7214 O O . GLN E 5 198 ? 292.881 189.409 158.580 1.00 9.16 198 GLN M O 1
ATOM 7220 N N . GLU E 5 199 ? 294.052 188.878 156.737 1.00 9.17 199 GLU M N 1
ATOM 7221 C CA . GLU E 5 199 ? 295.248 188.509 157.480 1.00 9.17 199 GLU M CA 1
ATOM 7222 C C . GLU E 5 199 ? 296.073 189.720 157.892 1.00 9.17 199 GLU M C 1
ATOM 7223 O O . GLU E 5 199 ? 297.115 189.556 158.533 1.00 9.17 199 GLU M O 1
ATOM 7229 N N . ARG E 5 200 ? 295.636 190.922 157.522 1.00 6.88 200 ARG M N 1
ATOM 7230 C CA . ARG E 5 200 ? 296.194 192.173 158.022 1.00 6.88 200 ARG M CA 1
ATOM 7231 C C . ARG E 5 200 ? 295.311 192.824 159.074 1.00 6.88 200 ARG M C 1
ATOM 7232 O O . ARG E 5 200 ? 295.824 193.432 160.017 1.00 6.88 200 ARG M O 1
ATOM 7240 N N . ILE E 5 201 ? 293.988 192.713 158.928 1.00 6.26 201 ILE M N 1
ATOM 7241 C CA . ILE E 5 201 ? 293.080 193.272 159.923 1.00 6.26 201 ILE M CA 1
ATOM 7242 C C . ILE E 5 201 ? 293.247 192.562 161.261 1.00 6.26 201 ILE M C 1
ATOM 7243 O O . ILE E 5 201 ? 293.280 193.202 162.319 1.00 6.26 201 ILE M O 1
ATOM 7248 N N . GLU E 5 202 ? 293.354 191.230 161.238 1.00 7.60 202 GLU M N 1
ATOM 7249 C CA . GLU E 5 202 ? 293.454 190.475 162.482 1.00 7.60 202 GLU M CA 1
ATOM 7250 C C . GLU E 5 202 ? 294.744 190.799 163.226 1.00 7.60 202 GLU M C 1
ATOM 7251 O O . GLU E 5 202 ? 294.774 190.785 164.462 1.00 7.60 202 GLU M O 1
ATOM 7257 N N . GLU E 5 203 ? 295.822 191.087 162.493 1.00 7.27 203 GLU M N 1
ATOM 7258 C CA . GLU E 5 203 ? 297.048 191.543 163.142 1.00 7.27 203 GLU M CA 1
ATOM 7259 C C . GLU E 5 203 ? 296.847 192.902 163.798 1.00 7.27 203 GLU M C 1
ATOM 7260 O O . GLU E 5 203 ? 297.381 193.159 164.883 1.00 7.27 203 GLU M O 1
ATOM 7266 N N . ILE E 5 204 ? 296.091 193.789 163.146 1.00 5.48 204 ILE M N 1
ATOM 7267 C CA . ILE E 5 204 ? 295.780 195.083 163.746 1.00 5.48 204 ILE M CA 1
ATOM 7268 C C . ILE E 5 204 ? 294.957 194.894 165.012 1.00 5.48 204 ILE M C 1
ATOM 7269 O O . ILE E 5 204 ? 295.204 195.543 166.036 1.00 5.48 204 ILE M O 1
ATOM 7274 N N . ARG E 5 205 ? 293.967 194.002 164.965 1.00 6.10 205 ARG M N 1
ATOM 7275 C CA . ARG E 5 205 ? 293.173 193.722 166.155 1.00 6.10 205 ARG M CA 1
ATOM 7276 C C . ARG E 5 205 ? 294.030 193.059 167.227 1.00 6.10 205 ARG M C 1
ATOM 7277 O O . ARG E 5 205 ? 293.819 193.273 168.427 1.00 6.10 205 ARG M O 1
ATOM 7285 N N . GLN E 5 206 ? 295.016 192.260 166.809 1.00 7.03 206 GLN M N 1
ATOM 7286 C CA . GLN E 5 206 ? 295.900 191.599 167.766 1.00 7.03 206 GLN M CA 1
ATOM 7287 C C . GLN E 5 206 ? 296.715 192.611 168.561 1.00 7.03 206 GLN M C 1
ATOM 7288 O O . GLN E 5 206 ? 296.761 192.553 169.794 1.00 7.03 206 GLN M O 1
ATOM 7294 N N . GLN E 5 207 ? 297.359 193.555 167.871 1.00 5.98 207 GLN M N 1
ATOM 7295 C CA . GLN E 5 207 ? 298.216 194.517 168.557 1.00 5.98 207 GLN M CA 1
ATOM 7296 C C . GLN E 5 207 ? 297.431 195.375 169.540 1.00 5.98 207 GLN M C 1
ATOM 7297 O O . GLN E 5 207 ? 298.014 195.945 170.469 1.00 5.98 207 GLN M O 1
ATOM 7303 N N . LYS E 5 208 ? 296.116 195.487 169.351 1.00 4.93 208 LYS M N 1
ATOM 7304 C CA . LYS E 5 208 ? 295.289 196.234 170.291 1.00 4.93 208 LYS M CA 1
ATOM 7305 C C . LYS E 5 208 ? 294.835 195.376 171.466 1.00 4.93 208 LYS M C 1
ATOM 7306 O O . LYS E 5 208 ? 294.465 195.918 172.512 1.00 4.93 208 LYS M O 1
ATOM 7312 N N . THR E 5 209 ? 294.858 194.047 171.316 1.00 5.45 209 THR M N 1
ATOM 7313 C CA . THR E 5 209 ? 294.379 193.172 172.382 1.00 5.45 209 THR M CA 1
ATOM 7314 C C . THR E 5 209 ? 295.234 193.298 173.636 1.00 5.45 209 THR M C 1
ATOM 7315 O O . THR E 5 209 ? 294.702 193.362 174.751 1.00 5.45 209 THR M O 1
ATOM 7319 N N . GLU E 5 210 ? 296.560 193.324 173.482 1.00 4.89 210 GLU M N 1
ATOM 7320 C CA . GLU E 5 210 ? 297.419 193.482 174.650 1.00 4.89 210 GLU M CA 1
ATOM 7321 C C . GLU E 5 210 ? 297.202 194.836 175.313 1.00 4.89 210 GLU M C 1
ATOM 7322 O O . GLU E 5 210 ? 297.152 194.929 176.544 1.00 4.89 210 GLU M O 1
ATOM 7328 N N . HIS E 5 211 ? 297.065 195.896 174.513 1.00 3.59 211 HIS M N 1
ATOM 7329 C CA . HIS E 5 211 ? 296.932 197.233 175.084 1.00 3.59 211 HIS M CA 1
ATOM 7330 C C . HIS E 5 211 ? 295.611 197.402 175.824 1.00 3.59 211 HIS M C 1
ATOM 7331 O O . HIS E 5 211 ? 295.581 197.986 176.913 1.00 3.59 211 HIS M O 1
ATOM 7338 N N . LYS E 5 212 ? 294.507 196.911 175.256 1.00 2.80 212 LYS M N 1
ATOM 7339 C CA . LYS E 5 212 ? 293.234 197.005 175.966 1.00 2.80 212 LYS M CA 1
ATOM 7340 C C . LYS E 5 212 ? 293.246 196.143 177.221 1.00 2.80 212 LYS M C 1
ATOM 7341 O O . LYS E 5 212 ? 292.710 196.541 178.261 1.00 2.80 212 LYS M O 1
ATOM 7347 N N . ASN E 5 213 ? 293.850 194.956 177.141 1.00 2.59 213 ASN M N 1
ATOM 7348 C CA . ASN E 5 213 ? 293.920 194.089 178.310 1.00 2.59 213 ASN M CA 1
ATOM 7349 C C . ASN E 5 213 ? 294.876 194.648 179.354 1.00 2.59 213 ASN M C 1
ATOM 7350 O O . ASN E 5 213 ? 294.605 194.559 180.556 1.00 2.59 213 ASN M O 1
ATOM 7355 N N . ARG E 5 214 ? 295.995 195.234 178.916 1.00 2.95 214 ARG M N 1
ATOM 7356 C CA . ARG E 5 214 ? 296.941 195.821 179.860 1.00 2.95 214 ARG M CA 1
ATOM 7357 C C . ARG E 5 214 ? 296.317 196.985 180.615 1.00 2.95 214 ARG M C 1
ATOM 7358 O O . ARG E 5 214 ? 296.547 197.149 181.818 1.00 2.95 214 ARG M O 1
ATOM 7366 N N . GLN E 5 215 ? 295.534 197.812 179.919 1.00 2.30 215 GLN M N 1
ATOM 7367 C CA . GLN E 5 215 ? 294.870 198.930 180.580 1.00 2.30 215 GLN M CA 1
ATOM 7368 C C . GLN E 5 215 ? 293.875 198.438 181.623 1.00 2.30 215 GLN M C 1
ATOM 7369 O O . GLN E 5 215 ? 293.775 199.011 182.714 1.00 2.30 215 GLN M O 1
ATOM 7375 N N . ILE E 5 216 ? 293.131 197.377 181.307 1.00 2.14 216 ILE M N 1
ATOM 7376 C CA . ILE E 5 216 ? 292.196 196.825 182.281 1.00 2.14 216 ILE M CA 1
ATOM 7377 C C . ILE E 5 216 ? 292.910 195.868 183.229 1.00 2.14 216 ILE M C 1
ATOM 7378 O O . ILE E 5 216 ? 292.371 195.505 184.277 1.00 2.14 216 ILE M O 1
ATOM 7383 N N . ALA E 5 217 ? 294.126 195.440 182.880 1.00 2.35 217 ALA M N 1
ATOM 7384 C CA . ALA E 5 217 ? 294.877 194.559 183.774 1.00 2.35 217 ALA M CA 1
ATOM 7385 C C . ALA E 5 217 ? 295.150 195.242 185.105 1.00 2.35 217 ALA M C 1
ATOM 7386 O O . ALA E 5 217 ? 295.076 194.615 186.168 1.00 2.35 217 ALA M O 1
ATOM 7388 N N . LYS E 5 218 ? 295.463 196.538 185.066 1.00 2.56 218 LYS M N 1
ATOM 7389 C CA . LYS E 5 218 ? 295.788 197.258 186.290 1.00 2.56 218 LYS M CA 1
ATOM 7390 C C . LYS E 5 218 ? 294.544 197.615 187.092 1.00 2.56 218 LYS M C 1
ATOM 7391 O O . LYS E 5 218 ? 294.663 198.047 188.244 1.00 2.56 218 LYS M O 1
ATOM 7397 N N . ILE E 5 219 ? 293.349 197.449 186.520 1.00 2.25 219 ILE M N 1
ATOM 7398 C CA . ILE E 5 219 ? 292.147 197.817 187.263 1.00 2.25 219 ILE M CA 1
ATOM 7399 C C . ILE E 5 219 ? 291.709 196.673 188.172 1.00 2.25 219 ILE M C 1
ATOM 7400 O O . ILE E 5 219 ? 291.034 196.896 189.183 1.00 2.25 219 ILE M O 1
ATOM 7405 N N . GLN E 5 220 ? 292.084 195.432 187.835 1.00 2.41 220 GLN M N 1
ATOM 7406 C CA . GLN E 5 220 ? 291.910 194.350 188.800 1.00 2.41 220 GLN M CA 1
ATOM 7407 C C . GLN E 5 220 ? 292.936 194.456 189.918 1.00 2.41 220 GLN M C 1
ATOM 7408 O O . GLN E 5 220 ? 292.645 194.122 191.072 1.00 2.41 220 GLN M O 1
ATOM 7414 N N . ARG E 5 221 ? 294.153 194.891 189.590 1.00 3.16 221 ARG M N 1
ATOM 7415 C CA . ARG E 5 221 ? 295.134 195.180 190.629 1.00 3.16 221 ARG M CA 1
ATOM 7416 C C . ARG E 5 221 ? 294.665 196.334 191.505 1.00 3.16 221 ARG M C 1
ATOM 7417 O O . ARG E 5 221 ? 294.829 196.309 192.729 1.00 3.16 221 ARG M O 1
ATOM 7425 N N . LYS E 5 222 ? 294.060 197.353 190.891 1.00 2.90 222 LYS M N 1
ATOM 7426 C CA . LYS E 5 222 ? 293.621 198.521 191.647 1.00 2.90 222 LYS M CA 1
ATOM 7427 C C . LYS E 5 222 ? 292.407 198.209 192.513 1.00 2.90 222 LYS M C 1
ATOM 7428 O O . LYS E 5 222 ? 292.252 198.775 193.601 1.00 2.90 222 LYS M O 1
ATOM 7434 N N . LYS E 5 223 ? 291.524 197.321 192.044 1.00 2.92 223 LYS M N 1
ATOM 7435 C CA . LYS E 5 223 ? 290.286 197.068 192.778 1.00 2.92 223 LYS M CA 1
ATOM 7436 C C . LYS E 5 223 ? 290.555 196.417 194.131 1.00 2.92 223 LYS M C 1
ATOM 7437 O O . LYS E 5 223 ? 289.901 196.754 195.124 1.00 2.92 223 LYS M O 1
ATOM 7443 N N . ILE E 5 224 ? 291.515 195.491 194.199 1.00 3.67 224 ILE M N 1
ATOM 7444 C CA . ILE E 5 224 ? 291.772 194.814 195.465 1.00 3.67 224 ILE M CA 1
ATOM 7445 C C . ILE E 5 224 ? 292.636 195.671 196.379 1.00 3.67 224 ILE M C 1
ATOM 7446 O O . ILE E 5 224 ? 292.569 195.538 197.607 1.00 3.67 224 ILE M O 1
ATOM 7451 N N . LYS E 5 225 ? 293.462 196.556 195.813 1.00 3.70 225 LYS M N 1
ATOM 7452 C CA . LYS E 5 225 ? 294.253 197.461 196.642 1.00 3.70 225 LYS M CA 1
ATOM 7453 C C . LYS E 5 225 ? 293.353 198.373 197.465 1.00 3.70 225 LYS M C 1
ATOM 7454 O O . LYS E 5 225 ? 293.753 198.869 198.524 1.00 3.70 225 LYS M O 1
ATOM 7460 N N . ILE E 5 226 ? 292.131 198.614 196.986 1.00 4.36 226 ILE M N 1
ATOM 7461 C CA . ILE E 5 226 ? 291.164 199.332 197.805 1.00 4.36 226 ILE M CA 1
ATOM 7462 C C . ILE E 5 226 ? 290.190 198.361 198.457 1.00 4.36 226 ILE M C 1
ATOM 7463 O O . ILE E 5 226 ? 289.513 198.709 199.431 1.00 4.36 226 ILE M O 1
ATOM 7468 N N . ASP E 5 227 ? 290.097 197.134 197.940 1.00 4.25 227 ASP M N 1
ATOM 7469 C CA . ASP E 5 227 ? 289.271 196.122 198.592 1.00 4.25 227 ASP M CA 1
ATOM 7470 C C . ASP E 5 227 ? 289.907 195.667 199.900 1.00 4.25 227 ASP M C 1
ATOM 7471 O O . ASP E 5 227 ? 289.206 195.353 200.869 1.00 4.25 227 ASP M O 1
ATOM 7476 N N . ARG E 5 228 ? 291.240 195.618 199.944 1.00 3.72 228 ARG M N 1
ATOM 7477 C CA . ARG E 5 228 ? 291.918 195.245 201.178 1.00 3.72 228 ARG M CA 1
ATOM 7478 C C . ARG E 5 228 ? 291.964 196.401 202.168 1.00 3.72 228 ARG M C 1
ATOM 7479 O O . ARG E 5 228 ? 292.290 196.195 203.343 1.00 3.72 228 ARG M O 1
ATOM 7487 N N . LYS E 5 229 ? 291.652 197.622 201.720 1.00 4.85 229 LYS M N 1
ATOM 7488 C CA . LYS E 5 229 ? 291.618 198.746 202.651 1.00 4.85 229 LYS M CA 1
ATOM 7489 C C . LYS E 5 229 ? 290.207 199.012 203.160 1.00 4.85 229 LYS M C 1
ATOM 7490 O O . LYS E 5 229 ? 290.042 199.519 204.274 1.00 4.85 229 LYS M O 1
ATOM 7496 N N . MET E 5 230 ? 289.179 198.684 202.370 1.00 5.62 230 MET M N 1
ATOM 7497 C CA . MET E 5 230 ? 287.815 198.838 202.864 1.00 5.62 230 MET M CA 1
ATOM 7498 C C . MET E 5 230 ? 287.492 197.807 203.938 1.00 5.62 230 MET M C 1
ATOM 7499 O O . MET E 5 230 ? 286.774 198.118 204.895 1.00 5.62 230 MET M O 1
ATOM 7504 N N . THR E 5 231 ? 288.002 196.581 203.796 1.00 6.57 231 THR M N 1
ATOM 7505 C CA . THR E 5 231 ? 287.881 195.605 204.873 1.00 6.57 231 THR M CA 1
ATOM 7506 C C . THR E 5 231 ? 288.669 196.050 206.098 1.00 6.57 231 THR M C 1
ATOM 7507 O O . THR E 5 231 ? 288.203 195.903 207.235 1.00 6.57 231 THR M O 1
ATOM 7511 N N . LYS E 5 232 ? 289.869 196.594 205.885 1.00 6.50 232 LYS M N 1
ATOM 7512 C CA . LYS E 5 232 ? 290.643 197.143 206.994 1.00 6.50 232 LYS M CA 1
ATOM 7513 C C . LYS E 5 232 ? 289.921 198.320 207.636 1.00 6.50 232 LYS M C 1
ATOM 7514 O O . LYS E 5 232 ? 289.873 198.435 208.866 1.00 6.50 232 LYS M O 1
ATOM 7520 N N . SER E 5 233 ? 289.350 199.208 206.817 1.00 8.25 233 SER M N 1
ATOM 7521 C CA . SER E 5 233 ? 288.571 200.316 207.360 1.00 8.25 233 SER M CA 1
ATOM 7522 C C . SER E 5 233 ? 287.257 199.833 207.959 1.00 8.25 233 SER M C 1
ATOM 7523 O O . SER E 5 233 ? 286.639 200.553 208.750 1.00 8.25 233 SER M O 1
ATOM 7526 N N . ARG E 5 234 ? 286.803 198.638 207.578 1.00 8.01 234 ARG M N 1
ATOM 7527 C CA . ARG E 5 234 ? 285.629 198.064 208.224 1.00 8.01 234 ARG M CA 1
ATOM 7528 C C . ARG E 5 234 ? 285.963 197.501 209.597 1.00 8.01 234 ARG M C 1
ATOM 7529 O O . ARG E 5 234 ? 285.141 197.580 210.517 1.00 8.01 234 ARG M O 1
ATOM 7537 N N . LYS E 5 235 ? 287.162 196.937 209.759 1.00 11.57 235 LYS M N 1
ATOM 7538 C CA . LYS E 5 235 ? 287.510 196.277 211.009 1.00 11.57 235 LYS M CA 1
ATOM 7539 C C . LYS E 5 235 ? 287.639 197.284 212.150 1.00 11.57 235 LYS M C 1
ATOM 7540 O O . LYS E 5 235 ? 287.348 196.945 213.302 1.00 11.57 235 LYS M O 1
ATOM 7546 N N . MET E 5 236 ? 288.028 198.524 211.850 1.00 16.90 236 MET M N 1
ATOM 7547 C CA . MET E 5 236 ? 288.283 199.512 212.892 1.00 16.90 236 MET M CA 1
ATOM 7548 C C . MET E 5 236 ? 287.024 199.962 213.619 1.00 16.90 236 MET M C 1
ATOM 7549 O O . MET E 5 236 ? 287.129 200.490 214.732 1.00 16.90 236 MET M O 1
ATOM 7554 N N . GLN E 5 237 ? 285.842 199.777 213.025 1.00 18.89 237 GLN M N 1
ATOM 7555 C CA . GLN E 5 237 ? 284.611 200.040 213.761 1.00 18.89 237 GLN M CA 1
ATOM 7556 C C . GLN E 5 237 ? 284.414 199.065 214.913 1.00 18.89 237 GLN M C 1
ATOM 7557 O O . GLN E 5 237 ? 283.609 199.336 215.809 1.00 18.89 237 GLN M O 1
ATOM 7563 N N . GLY E 5 238 ? 285.121 197.936 214.903 1.00 17.07 238 GLY M N 1
ATOM 7564 C CA . GLY E 5 238 ? 285.129 197.005 216.007 1.00 17.07 238 GLY M CA 1
ATOM 7565 C C . GLY E 5 238 ? 286.255 197.192 216.996 1.00 17.07 238 GLY M C 1
ATOM 7566 O O . GLY E 5 238 ? 286.371 196.409 217.943 1.00 17.07 238 GLY M O 1
ATOM 7567 N N . LYS E 5 239 ? 287.096 198.211 216.808 1.00 21.17 239 LYS M N 1
ATOM 7568 C CA . LYS E 5 239 ? 288.213 198.507 217.708 1.00 21.17 239 LYS M CA 1
ATOM 7569 C C . LYS E 5 239 ? 288.083 199.958 218.163 1.00 21.17 239 LYS M C 1
ATOM 7570 O O . LYS E 5 239 ? 288.537 200.877 217.474 1.00 21.17 239 LYS M O 1
ATOM 7576 N N . GLU E 5 240 ? 287.462 200.161 219.324 1.00 18.17 240 GLU M N 1
ATOM 7577 C CA . GLU E 5 240 ? 287.389 201.476 219.947 1.00 18.17 240 GLU M CA 1
ATOM 7578 C C . GLU E 5 240 ? 288.101 201.512 221.292 1.00 18.17 240 GLU M C 1
ATOM 7579 O O . GLU E 5 240 ? 287.919 202.469 222.056 1.00 18.17 240 GLU M O 1
ATOM 7585 N N . THR E 5 241 ? 288.908 200.496 221.603 1.00 18.19 241 THR M N 1
ATOM 7586 C CA . THR E 5 241 ? 289.645 200.463 222.859 1.00 18.19 241 THR M CA 1
ATOM 7587 C C . THR E 5 241 ? 290.903 201.318 222.827 1.00 18.19 241 THR M C 1
ATOM 7588 O O . THR E 5 241 ? 291.551 201.468 223.867 1.00 18.19 241 THR M O 1
ATOM 7592 N N . LEU E 5 242 ? 291.265 201.874 221.667 1.00 22.38 242 LEU M N 1
ATOM 7593 C CA . LEU E 5 242 ? 292.463 202.704 221.582 1.00 22.38 242 LEU M CA 1
ATOM 7594 C C . LEU E 5 242 ? 292.337 203.952 222.447 1.00 22.38 242 LEU M C 1
ATOM 7595 O O . LEU E 5 242 ? 293.311 204.384 223.074 1.00 22.38 242 LEU M O 1
ATOM 7600 N N . LYS E 5 243 ? 291.143 204.551 222.485 1.00 23.70 243 LYS M N 1
ATOM 7601 C CA . LYS E 5 243 ? 290.927 205.723 223.328 1.00 23.70 243 LYS M CA 1
ATOM 7602 C C . LYS E 5 243 ? 291.118 205.386 224.802 1.00 23.70 243 LYS M C 1
ATOM 7603 O O . LYS E 5 243 ? 291.725 206.160 225.551 1.00 23.70 243 LYS M O 1
ATOM 7609 N N . ARG E 5 244 ? 290.607 204.234 225.234 1.00 18.93 244 ARG M N 1
ATOM 7610 C CA . ARG E 5 244 ? 290.761 203.781 226.611 1.00 18.93 244 ARG M CA 1
ATOM 7611 C C . ARG E 5 244 ? 292.043 202.981 226.819 1.00 18.93 244 ARG M C 1
ATOM 7612 O O . ARG E 5 244 ? 292.330 202.585 227.954 1.00 18.93 244 ARG M O 1
ATOM 7620 N N . ASP E 5 245 ? 292.809 202.744 225.747 1.00 17.16 245 ASP M N 1
ATOM 7621 C CA . ASP E 5 245 ? 294.043 201.958 225.741 1.00 17.16 245 ASP M CA 1
ATOM 7622 C C . ASP E 5 245 ? 293.722 200.471 225.849 1.00 17.16 245 ASP M C 1
ATOM 7623 O O . ASP E 5 245 ? 292.870 200.067 226.647 1.00 17.16 245 ASP M O 1
ATOM 7628 N N . ILE E 5 246 ? 294.401 199.656 225.053 1.00 8.06 246 ILE M N 1
ATOM 7629 C CA . ILE E 5 246 ? 294.109 198.229 224.983 1.00 8.06 246 ILE M CA 1
ATOM 7630 C C . ILE E 5 246 ? 294.724 197.524 226.184 1.00 8.06 246 ILE M C 1
ATOM 7631 O O . ILE E 5 246 ? 295.825 197.868 226.633 1.00 8.06 246 ILE M O 1
ATOM 7636 N N . ILE E 5 247 ? 293.997 196.546 226.727 1.00 3.93 247 ILE M N 1
ATOM 7637 C CA . ILE E 5 247 ? 294.532 195.734 227.809 1.00 3.93 247 ILE M CA 1
ATOM 7638 C C . ILE E 5 247 ? 295.719 194.930 227.297 1.00 3.93 247 ILE M C 1
ATOM 7639 O O . ILE E 5 247 ? 295.764 194.528 226.126 1.00 3.93 247 ILE M O 1
ATOM 7644 N N . GLU E 5 248 ? 296.694 194.698 228.176 1.00 3.40 248 GLU M N 1
ATOM 7645 C CA . GLU E 5 248 ? 297.930 194.048 227.759 1.00 3.40 248 GLU M CA 1
ATOM 7646 C C . GLU E 5 248 ? 297.715 192.605 227.324 1.00 3.40 248 GLU M C 1
ATOM 7647 O O . GLU E 5 248 ? 298.517 192.083 226.541 1.00 3.40 248 GLU M O 1
ATOM 7653 N N . ASP E 5 249 ? 296.655 191.951 227.804 1.00 2.92 249 ASP M N 1
ATOM 7654 C CA . ASP E 5 249 ? 296.420 190.556 227.445 1.00 2.92 249 ASP M CA 1
ATOM 7655 C C . ASP E 5 249 ? 296.182 190.404 225.948 1.00 2.92 249 ASP M C 1
ATOM 7656 O O . ASP E 5 249 ? 296.716 189.490 225.310 1.00 2.92 249 ASP M O 1
ATOM 7661 N N . TYR E 5 250 ? 295.376 191.295 225.367 1.00 2.63 250 TYR M N 1
ATOM 7662 C CA . TYR E 5 250 ? 295.168 191.255 223.925 1.00 2.63 250 TYR M CA 1
ATOM 7663 C C . TYR E 5 250 ? 296.414 191.689 223.164 1.00 2.63 250 TYR M C 1
ATOM 7664 O O . TYR E 5 250 ? 296.802 191.032 222.193 1.00 2.63 250 TYR M O 1
ATOM 7673 N N . ALA E 5 251 ? 297.062 192.773 223.603 1.00 2.25 251 ALA M N 1
ATOM 7674 C CA . ALA E 5 251 ? 298.178 193.338 222.849 1.00 2.25 251 ALA M CA 1
ATOM 7675 C C . ALA E 5 251 ? 299.320 192.340 222.703 1.00 2.25 251 ALA M C 1
ATOM 7676 O O . ALA E 5 251 ? 300.007 192.322 221.675 1.00 2.25 251 ALA M O 1
ATOM 7678 N N . ASN E 5 252 ? 299.544 191.509 223.722 1.00 2.82 252 ASN M N 1
ATOM 7679 C CA . ASN E 5 252 ? 300.574 190.482 223.616 1.00 2.82 252 ASN M CA 1
ATOM 7680 C C . ASN E 5 252 ? 300.247 189.492 222.505 1.00 2.82 252 ASN M C 1
ATOM 7681 O O . ASN E 5 252 ? 301.115 189.141 221.699 1.00 2.82 252 ASN M O 1
ATOM 7686 N N . PHE E 5 253 ? 298.991 189.047 222.431 1.00 3.01 253 PHE M N 1
ATOM 7687 C CA . PHE E 5 253 ? 298.643 187.982 221.496 1.00 3.01 253 PHE M CA 1
ATOM 7688 C C . PHE E 5 253 ? 298.088 188.521 220.181 1.00 3.01 253 PHE M C 1
ATOM 7689 O O . PHE E 5 253 ? 298.120 187.821 219.164 1.00 3.01 253 PHE M O 1
ATOM 7697 N N . ALA E 5 254 ? 297.552 189.742 220.178 1.00 3.89 254 ALA M N 1
ATOM 7698 C CA . ALA E 5 254 ? 297.096 190.331 218.922 1.00 3.89 254 ALA M CA 1
ATOM 7699 C C . ALA E 5 254 ? 298.276 190.670 218.021 1.00 3.89 254 ALA M C 1
ATOM 7700 O O . ALA E 5 254 ? 298.280 190.332 216.832 1.00 3.89 254 ALA M O 1
ATOM 7702 N N . SER E 5 255 ? 299.289 191.335 218.570 1.00 3.37 255 SER M N 1
ATOM 7703 C CA . SER E 5 255 ? 300.498 191.671 217.820 1.00 3.37 255 SER M CA 1
ATOM 7704 C C . SER E 5 255 ? 301.376 190.429 217.738 1.00 3.37 255 SER M C 1
ATOM 7705 O O . SER E 5 255 ? 302.099 190.101 218.683 1.00 3.37 255 SER M O 1
ATOM 7708 N N . ARG E 5 256 ? 301.314 189.737 216.600 1.00 3.00 256 ARG M N 1
ATOM 7709 C CA . ARG E 5 256 ? 302.006 188.468 216.394 1.00 3.00 256 ARG M CA 1
ATOM 7710 C C . ARG E 5 256 ? 301.650 187.499 217.519 1.00 3.00 256 ARG M C 1
ATOM 7711 O O . ARG E 5 256 ? 300.496 187.461 217.953 1.00 3.00 256 ARG M O 1
ATOM 7719 N N . VAL E 5 257 ? 302.612 186.715 218.005 1.00 3.23 257 VAL M N 1
ATOM 7720 C CA . VAL E 5 257 ? 302.323 185.723 219.033 1.00 3.23 257 VAL M CA 1
ATOM 7721 C C . VAL E 5 257 ? 302.491 186.341 220.419 1.00 3.23 257 VAL M C 1
ATOM 7722 O O . VAL E 5 257 ? 301.535 186.380 221.199 1.00 3.23 257 VAL M O 1
ATOM 7726 N N . TYR E 5 258 ? 303.689 186.827 220.746 1.00 3.67 258 TYR M N 1
ATOM 7727 C CA . TYR E 5 258 ? 303.871 187.626 221.951 1.00 3.67 258 TYR M CA 1
ATOM 7728 C C . TYR E 5 258 ? 304.808 188.807 221.766 1.00 3.67 258 TYR M C 1
ATOM 7729 O O . TYR E 5 258 ? 304.917 189.623 222.685 1.00 3.67 258 TYR M O 1
ATOM 7738 N N . ALA E 5 259 ? 305.486 188.931 220.629 1.00 2.01 259 ALA M N 1
ATOM 7739 C CA . ALA E 5 259 ? 306.475 189.976 220.413 1.00 2.01 259 ALA M CA 1
ATOM 7740 C C . ALA E 5 259 ? 305.878 191.068 219.534 1.00 2.01 259 ALA M C 1
ATOM 7741 O O . ALA E 5 259 ? 305.509 190.812 218.384 1.00 2.01 259 ALA M O 1
ATOM 7743 N N . GLY E 5 260 ? 305.786 192.279 220.079 1.00 1.57 260 GLY M N 1
ATOM 7744 C CA . GLY E 5 260 ? 305.358 193.408 219.285 1.00 1.57 260 GLY M CA 1
ATOM 7745 C C . GLY E 5 260 ? 306.432 193.852 218.309 1.00 1.57 260 GLY M C 1
ATOM 7746 O O . GLY E 5 260 ? 307.628 193.695 218.545 1.00 1.57 260 GLY M O 1
ATOM 7747 N N . ILE E 5 261 ? 305.985 194.412 217.189 1.00 1.36 261 ILE M N 1
ATOM 7748 C CA . ILE E 5 261 ? 306.869 194.909 216.144 1.00 1.36 261 ILE M CA 1
ATOM 7749 C C . ILE E 5 261 ? 306.534 196.368 215.880 1.00 1.36 261 ILE M C 1
ATOM 7750 O O . ILE E 5 261 ? 305.360 196.732 215.745 1.00 1.36 261 ILE M O 1
ATOM 7755 N N . THR E 5 262 ? 307.568 197.202 215.806 1.00 1.15 262 THR M N 1
ATOM 7756 C CA . THR E 5 262 ? 307.374 198.631 215.639 1.00 1.15 262 THR M CA 1
ATOM 7757 C C . THR E 5 262 ? 306.844 198.951 214.242 1.00 1.15 262 THR M C 1
ATOM 7758 O O . THR E 5 262 ? 306.803 198.105 213.346 1.00 1.15 262 THR M O 1
ATOM 7762 N N . HIS E 5 263 ? 306.431 200.204 214.072 1.00 1.19 263 HIS M N 1
ATOM 7763 C CA . HIS E 5 263 ? 305.979 200.718 212.789 1.00 1.19 263 HIS M CA 1
ATOM 7764 C C . HIS E 5 263 ? 306.531 202.124 212.609 1.00 1.19 263 HIS M C 1
ATOM 7765 O O . HIS E 5 263 ? 307.199 202.670 213.490 1.00 1.19 263 HIS M O 1
ATOM 7772 N N . GLU E 5 264 ? 306.256 202.708 211.446 1.00 1.43 264 GLU M N 1
ATOM 7773 C CA . GLU E 5 264 ? 306.676 204.067 211.118 1.00 1.43 264 GLU M CA 1
ATOM 7774 C C . GLU E 5 264 ? 305.527 204.836 210.477 1.00 1.43 264 GLU M C 1
ATOM 7775 O O . GLU E 5 264 ? 305.670 205.456 209.421 1.00 1.43 264 GLU M O 1
ATOM 7781 N N . GLY E 5 265 ? 304.355 204.787 211.112 1.00 1.35 265 GLY M N 1
ATOM 7782 C CA . GLY E 5 265 ? 303.197 205.476 210.564 1.00 1.35 265 GLY M CA 1
ATOM 7783 C C . GLY E 5 265 ? 303.347 206.987 210.555 1.00 1.35 265 GLY M C 1
ATOM 7784 O O . GLY E 5 265 ? 303.021 207.644 209.562 1.00 1.35 265 GLY M O 1
ATOM 7785 N N . LEU E 5 266 ? 303.836 207.560 211.654 1.00 0.97 266 LEU M N 1
ATOM 7786 C CA . LEU E 5 266 ? 303.982 209.005 211.776 1.00 0.97 266 LEU M CA 1
ATOM 7787 C C . LEU E 5 266 ? 305.433 209.461 211.732 1.00 0.97 266 LEU M C 1
ATOM 7788 O O . LEU E 5 266 ? 305.702 210.649 211.942 1.00 0.97 266 LEU M O 1
ATOM 7793 N N . SER E 5 267 ? 306.372 208.546 211.483 1.00 0.72 267 SER M N 1
ATOM 7794 C CA . SER E 5 267 ? 307.782 208.879 211.296 1.00 0.72 267 SER M CA 1
ATOM 7795 C C . SER E 5 267 ? 308.375 209.528 212.543 1.00 0.72 267 SER M C 1
ATOM 7796 O O . SER E 5 267 ? 309.167 208.907 213.257 1.00 0.72 267 SER M O 1
ATOM 7799 N N . LEU E 5 268 ? 308.004 210.781 212.806 1.00 0.87 268 LEU M N 1
ATOM 7800 C CA . LEU E 5 268 ? 308.508 211.469 213.988 1.00 0.87 268 LEU M CA 1
ATOM 7801 C C . LEU E 5 268 ? 307.822 210.985 215.261 1.00 0.87 268 LEU M C 1
ATOM 7802 O O . LEU E 5 268 ? 308.482 210.794 216.288 1.00 0.87 268 LEU M O 1
ATOM 7807 N N . ASP E 5 269 ? 306.506 210.772 215.212 1.00 1.23 269 ASP M N 1
ATOM 7808 C CA . ASP E 5 269 ? 305.717 210.457 216.397 1.00 1.23 269 ASP M CA 1
ATOM 7809 C C . ASP E 5 269 ? 305.497 208.958 216.576 1.00 1.23 269 ASP M C 1
ATOM 7810 O O . ASP E 5 269 ? 304.490 208.545 217.160 1.00 1.23 269 ASP M O 1
ATOM 7815 N N . LYS E 5 270 ? 306.415 208.132 216.076 1.00 1.35 270 LYS M N 1
ATOM 7816 C CA . LYS E 5 270 ? 306.352 206.689 216.284 1.00 1.35 270 LYS M CA 1
ATOM 7817 C C . LYS E 5 270 ? 307.737 206.131 216.580 1.00 1.35 270 LYS M C 1
ATOM 7818 O O . LYS E 5 270 ? 308.138 205.095 216.040 1.00 1.35 270 LYS M O 1
ATOM 7824 N N . ILE E 5 271 ? 308.492 206.814 217.440 1.00 2.32 271 ILE M N 1
ATOM 7825 C CA . ILE E 5 271 ? 309.774 206.283 217.883 1.00 2.32 271 ILE M CA 1
ATOM 7826 C C . ILE E 5 271 ? 309.528 205.073 218.773 1.00 2.32 271 ILE M C 1
ATOM 7827 O O . ILE E 5 271 ? 308.695 205.109 219.688 1.00 2.32 271 ILE M O 1
ATOM 7832 N N . ALA E 5 272 ? 310.241 203.987 218.497 1.00 4.70 272 ALA M N 1
ATOM 7833 C CA . ALA E 5 272 ? 309.974 202.712 219.145 1.00 4.70 272 ALA M CA 1
ATOM 7834 C C . ALA E 5 272 ? 310.713 202.627 220.477 1.00 4.70 272 ALA M C 1
ATOM 7835 O O . ALA E 5 272 ? 311.274 203.609 220.973 1.00 4.70 272 ALA M O 1
ATOM 7837 N N . ASN E 5 273 ? 310.708 201.439 221.073 1.00 6.06 273 ASN M N 1
ATOM 7838 C CA . ASN E 5 273 ? 311.432 201.185 222.313 1.00 6.06 273 ASN M CA 1
ATOM 7839 C C . ASN E 5 273 ? 312.930 201.266 222.040 1.00 6.06 273 ASN M C 1
ATOM 7840 O O . ASN E 5 273 ? 313.502 200.374 221.404 1.00 6.06 273 ASN M O 1
ATOM 7845 N N . LYS E 5 274 ? 313.563 202.343 222.515 1.00 8.84 274 LYS M N 1
ATOM 7846 C CA . LYS E 5 274 ? 314.976 202.577 222.225 1.00 8.84 274 LYS M CA 1
ATOM 7847 C C . LYS E 5 274 ? 315.840 201.439 222.751 1.00 8.84 274 LYS M C 1
ATOM 7848 O O . LYS E 5 274 ? 316.507 200.739 221.979 1.00 8.84 274 LYS M O 1
ATOM 7854 N N . TYR E 5 275 ? 315.839 201.240 224.070 1.00 10.88 275 TYR M N 1
ATOM 7855 C CA . TYR E 5 275 ? 316.522 200.115 224.707 1.00 10.88 275 TYR M CA 1
ATOM 7856 C C . TYR E 5 275 ? 318.024 200.151 224.407 1.00 10.88 275 TYR M C 1
ATOM 7857 O O . TYR E 5 275 ? 318.585 199.278 223.742 1.00 10.88 275 TYR M O 1
ATOM 7866 N N . GLU E 5 276 ? 318.668 201.206 224.899 1.00 14.10 276 GLU M N 1
ATOM 7867 C CA . GLU E 5 276 ? 320.107 201.390 224.742 1.00 14.10 276 GLU M CA 1
ATOM 7868 C C . GLU E 5 276 ? 320.807 200.721 225.918 1.00 14.10 276 GLU M C 1
ATOM 7869 O O . GLU E 5 276 ? 320.773 201.230 227.043 1.00 14.10 276 GLU M O 1
ATOM 7875 N N . VAL E 5 277 ? 321.441 199.579 225.661 1.00 11.54 277 VAL M N 1
ATOM 7876 C CA . VAL E 5 277 ? 322.091 198.789 226.698 1.00 11.54 277 VAL M CA 1
ATOM 7877 C C . VAL E 5 277 ? 323.444 198.315 226.192 1.00 11.54 277 VAL M C 1
ATOM 7878 O O . VAL E 5 277 ? 323.605 198.006 225.006 1.00 11.54 277 VAL M O 1
ATOM 7882 N N . GLN E 5 278 ? 324.421 198.272 227.093 1.00 9.91 278 GLN M N 1
ATOM 7883 C CA . GLN E 5 278 ? 325.748 197.729 226.803 1.00 9.91 278 GLN M CA 1
ATOM 7884 C C . GLN E 5 278 ? 326.084 196.679 227.850 1.00 9.91 278 GLN M C 1
ATOM 7885 O O . GLN E 5 278 ? 326.552 197.026 228.949 1.00 9.91 278 GLN M O 1
ATOM 7891 N N . PRO E 5 279 ? 325.823 195.391 227.578 1.00 9.24 279 PRO M N 1
ATOM 7892 C CA . PRO E 5 279 ? 326.181 194.335 228.533 1.00 9.24 279 PRO M CA 1
ATOM 7893 C C . PRO E 5 279 ? 327.609 194.444 229.043 1.00 9.24 279 PRO M C 1
ATOM 7894 O O . PRO E 5 279 ? 328.566 194.289 228.279 1.00 9.24 279 PRO M O 1
ATOM 7898 N N . LEU E 5 280 ? 327.759 194.705 230.341 1.00 11.19 280 LEU M N 1
ATOM 7899 C CA . LEU E 5 280 ? 329.066 194.894 230.952 1.00 11.19 280 LEU M CA 1
ATOM 7900 C C . LEU E 5 280 ? 329.408 193.815 231.969 1.00 11.19 280 LEU M C 1
ATOM 7901 O O . LEU E 5 280 ? 330.577 193.697 232.354 1.00 11.19 280 LEU M O 1
ATOM 7906 N N . ALA E 5 281 ? 328.438 193.002 232.380 1.00 7.57 281 ALA M N 1
ATOM 7907 C CA . ALA E 5 281 ? 328.650 191.954 233.374 1.00 7.57 281 ALA M CA 1
ATOM 7908 C C . ALA E 5 281 ? 329.537 190.819 232.878 1.00 7.57 281 ALA M C 1
ATOM 7909 O O . ALA E 5 281 ? 329.694 189.831 233.605 1.00 7.57 281 ALA M O 1
ATOM 7911 N N . LEU E 5 282 ? 330.111 190.894 231.678 1.00 9.78 282 LEU M N 1
ATOM 7912 C CA . LEU E 5 282 ? 331.057 189.884 231.230 1.00 9.78 282 LEU M CA 1
ATOM 7913 C C . LEU E 5 282 ? 332.498 190.231 231.576 1.00 9.78 282 LEU M C 1
ATOM 7914 O O . LEU E 5 282 ? 333.401 189.444 231.274 1.00 9.78 282 LEU M O 1
ATOM 7919 N N . GLY E 5 283 ? 332.732 191.385 232.197 1.00 8.21 283 GLY M N 1
ATOM 7920 C CA . GLY E 5 283 ? 334.078 191.805 232.535 1.00 8.21 283 GLY M CA 1
ATOM 7921 C C . GLY E 5 283 ? 334.358 191.864 234.023 1.00 8.21 283 GLY M C 1
ATOM 7922 O O . GLY E 5 283 ? 335.518 191.796 234.442 1.00 8.21 283 GLY M O 1
ATOM 7923 N N . ASN E 5 284 ? 333.308 191.991 234.838 1.00 6.71 284 ASN M N 1
ATOM 7924 C CA . ASN E 5 284 ? 333.501 192.102 236.279 1.00 6.71 284 ASN M CA 1
ATOM 7925 C C . ASN E 5 284 ? 333.974 190.792 236.894 1.00 6.71 284 ASN M C 1
ATOM 7926 O O . ASN E 5 284 ? 334.701 190.810 237.894 1.00 6.71 284 ASN M O 1
ATOM 7931 N N . TYR E 5 285 ? 333.571 189.659 236.328 1.00 7.53 285 TYR M N 1
ATOM 7932 C CA . TYR E 5 285 ? 334.030 188.350 236.774 1.00 7.53 285 TYR M CA 1
ATOM 7933 C C . TYR E 5 285 ? 335.054 187.830 235.777 1.00 7.53 285 TYR M C 1
ATOM 7934 O O . TYR E 5 285 ? 334.754 187.692 234.587 1.00 7.53 285 TYR M O 1
ATOM 7943 N N . GLU E 5 286 ? 336.257 187.540 236.262 1.00 12.24 286 GLU M N 1
ATOM 7944 C CA . GLU E 5 286 ? 337.384 187.225 235.399 1.00 12.24 286 GLU M CA 1
ATOM 7945 C C . GLU E 5 286 ? 337.857 185.795 235.631 1.00 12.24 286 GLU M C 1
ATOM 7946 O O . GLU E 5 286 ? 337.409 185.111 236.556 1.00 12.24 286 GLU M O 1
ATOM 7952 N N . MET E 5 287 ? 338.772 185.357 234.768 1.00 14.61 287 MET M N 1
ATOM 7953 C CA . MET E 5 287 ? 339.203 183.967 234.700 1.00 14.61 287 MET M CA 1
ATOM 7954 C C . MET E 5 287 ? 340.275 183.619 235.728 1.00 14.61 287 MET M C 1
ATOM 7955 O O . MET E 5 287 ? 340.511 182.431 235.973 1.00 14.61 287 MET M O 1
ATOM 7960 N N . LEU E 5 288 ? 340.913 184.608 236.352 1.00 14.04 288 LEU M N 1
ATOM 7961 C CA . LEU E 5 288 ? 341.998 184.324 237.285 1.00 14.04 288 LEU M CA 1
ATOM 7962 C C . LEU E 5 288 ? 341.440 183.789 238.599 1.00 14.04 288 LEU M C 1
ATOM 7963 O O . LEU E 5 288 ? 340.411 184.264 239.089 1.00 14.04 288 LEU M O 1
ATOM 7968 N N . GLN E 5 289 ? 342.137 182.803 239.173 1.00 11.00 289 GLN M N 1
ATOM 7969 C CA . GLN E 5 289 ? 341.596 182.053 240.304 1.00 11.00 289 GLN M CA 1
ATOM 7970 C C . GLN E 5 289 ? 341.398 182.937 241.530 1.00 11.00 289 GLN M C 1
ATOM 7971 O O . GLN E 5 289 ? 340.354 182.877 242.190 1.00 11.00 289 GLN M O 1
ATOM 7977 N N . ALA E 5 290 ? 342.396 183.760 241.855 1.00 11.56 290 ALA M N 1
ATOM 7978 C CA . ALA E 5 290 ? 342.382 184.482 243.125 1.00 11.56 290 ALA M CA 1
ATOM 7979 C C . ALA E 5 290 ? 341.221 185.465 243.201 1.00 11.56 290 ALA M C 1
ATOM 7980 O O . ALA E 5 290 ? 340.571 185.596 244.245 1.00 11.56 290 ALA M O 1
ATOM 7982 N N . LEU E 5 291 ? 340.941 186.167 242.100 1.00 9.73 291 LEU M N 1
ATOM 7983 C CA . LEU E 5 291 ? 340.003 187.285 242.159 1.00 9.73 291 LEU M CA 1
ATOM 7984 C C . LEU E 5 291 ? 338.572 186.818 242.401 1.00 9.73 291 LEU M C 1
ATOM 7985 O O . LEU E 5 291 ? 337.865 187.383 243.242 1.00 9.73 291 LEU M O 1
ATOM 7990 N N . HIS E 5 292 ? 338.121 185.787 241.681 1.00 6.94 292 HIS M N 1
ATOM 7991 C CA . HIS E 5 292 ? 336.702 185.451 241.736 1.00 6.94 292 HIS M CA 1
ATOM 7992 C C . HIS E 5 292 ? 336.371 184.558 242.924 1.00 6.94 292 HIS M C 1
ATOM 7993 O O . HIS E 5 292 ? 335.191 184.359 243.235 1.00 6.94 292 HIS M O 1
ATOM 8000 N N . GLU E 5 293 ? 337.387 184.015 243.594 1.00 5.96 293 GLU M N 1
ATOM 8001 C CA . GLU E 5 293 ? 337.141 183.240 244.805 1.00 5.96 293 GLU M CA 1
ATOM 8002 C C . GLU E 5 293 ? 336.689 184.148 245.945 1.00 5.96 293 GLU M C 1
ATOM 8003 O O . GLU E 5 293 ? 335.765 183.805 246.692 1.00 5.96 293 GLU M O 1
ATOM 8009 N N . GLY E 5 294 ? 337.276 185.341 246.047 1.00 6.84 294 GLY M N 1
ATOM 8010 C CA . GLY E 5 294 ? 337.123 186.189 247.217 1.00 6.84 294 GLY M CA 1
ATOM 8011 C C . GLY E 5 294 ? 335.785 186.880 247.382 1.00 6.84 294 GLY M C 1
ATOM 8012 O O . GLY E 5 294 ? 335.548 187.467 248.443 1.00 6.84 294 GLY M O 1
ATOM 8013 N N . ILE E 5 295 ? 334.907 186.838 246.378 1.00 5.55 295 ILE M N 1
ATOM 8014 C CA . ILE E 5 295 ? 333.595 187.467 246.522 1.00 5.55 295 ILE M CA 1
ATOM 8015 C C . ILE E 5 295 ? 332.730 186.686 247.504 1.00 5.55 295 ILE M C 1
ATOM 8016 O O . ILE E 5 295 ? 332.018 187.267 248.332 1.00 5.55 295 ILE M O 1
ATOM 8021 N N . ARG E 5 296 ? 332.767 185.357 247.418 1.00 4.08 296 ARG M N 1
ATOM 8022 C CA . ARG E 5 296 ? 331.917 184.533 248.277 1.00 4.08 296 ARG M CA 1
ATOM 8023 C C . ARG E 5 296 ? 332.149 184.759 249.768 1.00 4.08 296 ARG M C 1
ATOM 8024 O O . ARG E 5 296 ? 331.158 184.800 250.517 1.00 4.08 296 ARG M O 1
ATOM 8032 N N . PRO E 5 297 ? 333.386 184.882 250.274 1.00 5.91 297 PRO M N 1
ATOM 8033 C CA . PRO E 5 297 ? 333.549 185.108 251.723 1.00 5.91 297 PRO M CA 1
ATOM 8034 C C . PRO E 5 297 ? 332.841 186.347 252.248 1.00 5.91 297 PRO M C 1
ATOM 8035 O O . PRO E 5 297 ? 332.331 186.317 253.375 1.00 5.91 297 PRO M O 1
ATOM 8039 N N . ARG E 5 298 ? 332.791 187.433 251.482 1.00 5.82 298 ARG M N 1
ATOM 8040 C CA . ARG E 5 298 ? 332.227 188.670 252.002 1.00 5.82 298 ARG M CA 1
ATOM 8041 C C . ARG E 5 298 ? 330.704 188.669 251.904 1.00 5.82 298 ARG M C 1
ATOM 8042 O O . ARG E 5 298 ? 330.114 188.065 251.003 1.00 5.82 298 ARG M O 1
ATOM 8050 N N . GLU E 5 299 ? 330.072 189.355 252.860 1.00 7.16 299 GLU M N 1
ATOM 8051 C CA . GLU E 5 299 ? 328.624 189.568 252.895 1.00 7.16 299 GLU M CA 1
ATOM 8052 C C . GLU E 5 299 ? 327.867 188.235 252.915 1.00 7.16 299 GLU M C 1
ATOM 8053 O O . GLU E 5 299 ? 327.150 187.869 251.983 1.00 7.16 299 GLU M O 1
ATOM 8059 N N . PHE E 5 300 ? 328.061 187.509 254.014 1.00 7.43 300 PHE M N 1
ATOM 8060 C CA . PHE E 5 300 ? 327.342 186.264 254.249 1.00 7.43 300 PHE M CA 1
ATOM 8061 C C . PHE E 5 300 ? 326.023 186.475 254.980 1.00 7.43 300 PHE M C 1
ATOM 8062 O O . PHE E 5 300 ? 325.344 185.493 255.298 1.00 7.43 300 PHE M O 1
ATOM 8070 N N . GLU E 5 301 ? 325.650 187.726 255.263 1.00 5.99 301 GLU M N 1
ATOM 8071 C CA . GLU E 5 301 ? 324.368 187.992 255.906 1.00 5.99 301 GLU M CA 1
ATOM 8072 C C . GLU E 5 301 ? 323.203 187.597 255.005 1.00 5.99 301 GLU M C 1
ATOM 8073 O O . GLU E 5 301 ? 322.210 187.033 255.478 1.00 5.99 301 GLU M O 1
ATOM 8079 N N . THR E 5 302 ? 323.302 187.894 253.708 1.00 3.74 302 THR M N 1
ATOM 8080 C CA . THR E 5 302 ? 322.240 187.526 252.778 1.00 3.74 302 THR M CA 1
ATOM 8081 C C . THR E 5 302 ? 322.247 186.039 252.452 1.00 3.74 302 THR M C 1
ATOM 8082 O O . THR E 5 302 ? 321.262 185.532 251.908 1.00 3.74 302 THR M O 1
ATOM 8086 N N . ARG E 5 303 ? 323.334 185.333 252.768 1.00 2.47 303 ARG M N 1
ATOM 8087 C CA . ARG E 5 303 ? 323.435 183.926 252.403 1.00 2.47 303 ARG M CA 1
ATOM 8088 C C . ARG E 5 303 ? 322.585 183.048 253.312 1.00 2.47 303 ARG M C 1
ATOM 8089 O O . ARG E 5 303 ? 321.971 182.079 252.852 1.00 2.47 303 ARG M O 1
ATOM 8097 N N . VAL E 5 304 ? 322.537 183.366 254.601 1.00 5.24 304 VAL M N 1
ATOM 8098 C CA . VAL E 5 304 ? 321.883 182.518 255.587 1.00 5.24 304 VAL M CA 1
ATOM 8099 C C . VAL E 5 304 ? 320.858 183.347 256.348 1.00 5.24 304 VAL M C 1
ATOM 8100 O O . VAL E 5 304 ? 320.967 184.573 256.447 1.00 5.24 304 VAL M O 1
ATOM 8104 N N . ASN E 5 305 ? 319.846 182.664 256.874 1.00 7.31 305 ASN M N 1
ATOM 8105 C CA . ASN E 5 305 ? 318.806 183.309 257.666 1.00 7.31 305 ASN M CA 1
ATOM 8106 C C . ASN E 5 305 ? 319.382 183.905 258.948 1.00 7.31 305 ASN M C 1
ATOM 8107 O O . ASN E 5 305 ? 320.448 183.498 259.410 1.00 7.31 305 ASN M O 1
ATOM 8112 N N . GLU E 5 321 ? 301.103 191.444 267.513 1.00 16.70 321 GLU M N 1
ATOM 8113 C CA . GLU E 5 321 ? 302.061 191.807 268.551 1.00 16.70 321 GLU M CA 1
ATOM 8114 C C . GLU E 5 321 ? 301.758 193.181 269.141 1.00 16.70 321 GLU M C 1
ATOM 8115 O O . GLU E 5 321 ? 300.655 193.428 269.628 1.00 16.70 321 GLU M O 1
ATOM 8121 N N . ASN E 5 322 ? 302.751 194.073 269.092 1.00 20.31 322 ASN M N 1
ATOM 8122 C CA . ASN E 5 322 ? 302.617 195.378 269.730 1.00 20.31 322 ASN M CA 1
ATOM 8123 C C . ASN E 5 322 ? 301.823 196.370 268.891 1.00 20.31 322 ASN M C 1
ATOM 8124 O O . ASN E 5 322 ? 301.404 197.405 269.419 1.00 20.31 322 ASN M O 1
ATOM 8129 N N . TYR E 5 323 ? 301.606 196.089 267.604 1.00 16.26 323 TYR M N 1
ATOM 8130 C CA . TYR E 5 323 ? 300.796 196.985 266.784 1.00 16.26 323 TYR M CA 1
ATOM 8131 C C . TYR E 5 323 ? 299.324 196.956 267.172 1.00 16.26 323 TYR M C 1
ATOM 8132 O O . TYR E 5 323 ? 298.557 197.804 266.706 1.00 16.26 323 TYR M O 1
ATOM 8141 N N . HIS E 5 324 ? 298.922 196.003 268.014 1.00 11.92 324 HIS M N 1
ATOM 8142 C CA . HIS E 5 324 ? 297.581 195.938 268.575 1.00 11.92 324 HIS M CA 1
ATOM 8143 C C . HIS E 5 324 ? 297.322 197.035 269.600 1.00 11.92 324 HIS M C 1
ATOM 8144 O O . HIS E 5 324 ? 296.178 197.182 270.043 1.00 11.92 324 HIS M O 1
ATOM 8151 N N . ARG E 5 325 ? 298.350 197.816 269.956 1.00 10.16 325 ARG M N 1
ATOM 8152 C CA . ARG E 5 325 ? 298.313 198.656 271.154 1.00 10.16 325 ARG M CA 1
ATOM 8153 C C . ARG E 5 325 ? 297.092 199.569 271.178 1.00 10.16 325 ARG M C 1
ATOM 8154 O O . ARG E 5 325 ? 296.488 199.779 272.236 1.00 10.16 325 ARG M O 1
ATOM 8162 N N . GLY E 5 326 ? 296.707 200.113 270.024 1.00 9.23 326 GLY M N 1
ATOM 8163 C CA . GLY E 5 326 ? 295.558 200.999 269.988 1.00 9.23 326 GLY M CA 1
ATOM 8164 C C . GLY E 5 326 ? 294.235 200.314 270.270 1.00 9.23 326 GLY M C 1
ATOM 8165 O O . GLY E 5 326 ? 293.226 200.999 270.463 1.00 9.23 326 GLY M O 1
ATOM 8166 N N . GLU E 5 327 ? 294.220 198.979 270.310 1.00 8.63 327 GLU M N 1
ATOM 8167 C CA . GLU E 5 327 ? 292.978 198.228 270.400 1.00 8.63 327 GLU M CA 1
ATOM 8168 C C . GLU E 5 327 ? 292.866 197.377 271.660 1.00 8.63 327 GLU M C 1
ATOM 8169 O O . GLU E 5 327 ? 291.822 196.749 271.865 1.00 8.63 327 GLU M O 1
ATOM 8175 N N . LEU E 5 328 ? 293.892 197.349 272.520 1.00 7.37 328 LEU M N 1
ATOM 8176 C CA . LEU E 5 328 ? 293.779 196.589 273.764 1.00 7.37 328 LEU M CA 1
ATOM 8177 C C . LEU E 5 328 ? 292.663 197.106 274.659 1.00 7.37 328 LEU M C 1
ATOM 8178 O O . LEU E 5 328 ? 291.925 196.304 275.241 1.00 7.37 328 LEU M O 1
ATOM 8183 N N . LYS E 5 329 ? 292.497 198.429 274.759 1.00 6.00 329 LYS M N 1
ATOM 8184 C CA . LYS E 5 329 ? 291.474 198.982 275.644 1.00 6.00 329 LYS M CA 1
ATOM 8185 C C . LYS E 5 329 ? 290.115 198.353 275.360 1.00 6.00 329 LYS M C 1
ATOM 8186 O O . LYS E 5 329 ? 289.302 198.166 276.272 1.00 6.00 329 LYS M O 1
ATOM 8192 N N . LYS E 5 330 ? 289.866 198.003 274.102 1.00 6.05 330 LYS M N 1
ATOM 8193 C CA . LYS E 5 330 ? 288.709 197.202 273.734 1.00 6.05 330 LYS M CA 1
ATOM 8194 C C . LYS E 5 330 ? 288.987 195.703 273.804 1.00 6.05 330 LYS M C 1
ATOM 8195 O O . LYS E 5 330 ? 288.062 194.920 274.044 1.00 6.05 330 LYS M O 1
ATOM 8201 N N . ALA E 5 331 ? 290.243 195.286 273.609 1.00 5.60 331 ALA M N 1
ATOM 8202 C CA . ALA E 5 331 ? 290.552 193.859 273.540 1.00 5.60 331 ALA M CA 1
ATOM 8203 C C . ALA E 5 331 ? 290.318 193.163 274.877 1.00 5.60 331 ALA M C 1
ATOM 8204 O O . ALA E 5 331 ? 289.642 192.131 274.932 1.00 5.60 331 ALA M O 1
ATOM 8206 N N . GLN E 5 332 ? 290.869 193.703 275.970 1.00 7.09 332 GLN M N 1
ATOM 8207 C CA . GLN E 5 332 ? 290.628 193.071 277.266 1.00 7.09 332 GLN M CA 1
ATOM 8208 C C . GLN E 5 332 ? 289.184 193.240 277.720 1.00 7.09 332 GLN M C 1
ATOM 8209 O O . GLN E 5 332 ? 288.754 192.572 278.667 1.00 7.09 332 GLN M O 1
ATOM 8215 N N . ASP E 5 333 ? 288.419 194.116 277.066 1.00 6.63 333 ASP M N 1
ATOM 8216 C CA . ASP E 5 333 ? 286.982 194.142 277.311 1.00 6.63 333 ASP M CA 1
ATOM 8217 C C . ASP E 5 333 ? 286.302 192.926 276.698 1.00 6.63 333 ASP M C 1
ATOM 8218 O O . ASP E 5 333 ? 285.140 192.634 277.001 1.00 6.63 333 ASP M O 1
ATOM 8223 N N . GLU E 5 334 ? 287.008 192.210 275.820 1.00 4.88 334 GLU M N 1
ATOM 8224 C CA . GLU E 5 334 ? 286.459 190.981 275.256 1.00 4.88 334 GLU M CA 1
ATOM 8225 C C . GLU E 5 334 ? 286.675 189.801 276.194 1.00 4.88 334 GLU M C 1
ATOM 8226 O O . GLU E 5 334 ? 285.770 188.980 276.387 1.00 4.88 334 GLU M O 1
ATOM 8232 N N . ILE E 5 335 ? 287.873 189.690 276.774 1.00 6.29 335 ILE M N 1
ATOM 8233 C CA . ILE E 5 335 ? 288.152 188.596 277.703 1.00 6.29 335 ILE M CA 1
ATOM 8234 C C . ILE E 5 335 ? 287.256 188.702 278.928 1.00 6.29 335 ILE M C 1
ATOM 8235 O O . ILE E 5 335 ? 286.688 187.707 279.395 1.00 6.29 335 ILE M O 1
ATOM 8240 N N . ASN E 5 336 ? 287.111 189.913 279.470 1.00 7.83 336 ASN M N 1
ATOM 8241 C CA . ASN E 5 336 ? 286.170 190.104 280.563 1.00 7.83 336 ASN M CA 1
ATOM 8242 C C . ASN E 5 336 ? 284.726 190.141 280.084 1.00 7.83 336 ASN M C 1
ATOM 8243 O O . ASN E 5 336 ? 283.818 189.970 280.903 1.00 7.83 336 ASN M O 1
ATOM 8248 N N . GLY E 5 337 ? 284.496 190.355 278.791 1.00 6.94 337 GLY M N 1
ATOM 8249 C CA . GLY E 5 337 ? 283.156 190.333 278.240 1.00 6.94 337 GLY M CA 1
ATOM 8250 C C . GLY E 5 337 ? 282.541 188.953 278.290 1.00 6.94 337 GLY M C 1
ATOM 8251 O O . GLY E 5 337 ? 281.356 188.800 278.598 1.00 6.94 337 GLY M O 1
ATOM 8252 N N . VAL E 5 338 ? 283.345 187.933 277.982 1.00 7.90 338 VAL M N 1
ATOM 8253 C CA . VAL E 5 338 ? 282.893 186.552 278.099 1.00 7.90 338 VAL M CA 1
ATOM 8254 C C . VAL E 5 338 ? 283.122 186.001 279.497 1.00 7.90 338 VAL M C 1
ATOM 8255 O O . VAL E 5 338 ? 282.609 184.925 279.826 1.00 7.90 338 VAL M O 1
ATOM 8259 N N . HIS E 5 339 ? 283.864 186.726 280.340 1.00 10.73 339 HIS M N 1
ATOM 8260 C CA . HIS E 5 339 ? 284.153 186.245 281.687 1.00 10.73 339 HIS M CA 1
ATOM 8261 C C . HIS E 5 339 ? 282.872 186.013 282.477 1.00 10.73 339 HIS M C 1
ATOM 8262 O O . HIS E 5 339 ? 282.686 184.950 283.078 1.00 10.73 339 HIS M O 1
ATOM 8269 N N . GLU E 5 340 ? 281.969 186.998 282.486 1.00 9.82 340 GLU M N 1
ATOM 8270 C CA . GLU E 5 340 ? 280.676 186.773 283.120 1.00 9.82 340 GLU M CA 1
ATOM 8271 C C . GLU E 5 340 ? 279.799 185.855 282.287 1.00 9.82 340 GLU M C 1
ATOM 8272 O O . GLU E 5 340 ? 278.858 185.260 282.822 1.00 9.82 340 GLU M O 1
ATOM 8278 N N . GLN E 5 341 ? 280.084 185.732 280.990 1.00 9.48 341 GLN M N 1
ATOM 8279 C CA . GLN E 5 341 ? 279.349 184.788 280.158 1.00 9.48 341 GLN M CA 1
ATOM 8280 C C . GLN E 5 341 ? 279.856 183.365 280.343 1.00 9.48 341 GLN M C 1
ATOM 8281 O O . GLN E 5 341 ? 279.064 182.419 280.292 1.00 9.48 341 GLN M O 1
ATOM 8287 N N . SER E 5 342 ? 281.162 183.195 280.561 1.00 11.03 342 SER M N 1
ATOM 8288 C CA . SER E 5 342 ? 281.720 181.856 280.722 1.00 11.03 342 SER M CA 1
ATOM 8289 C C . SER E 5 342 ? 281.163 181.171 281.963 1.00 11.03 342 SER M C 1
ATOM 8290 O O . SER E 5 342 ? 280.888 179.966 281.946 1.00 11.03 342 SER M O 1
ATOM 8293 N N . LYS E 5 343 ? 280.986 181.922 283.045 1.00 12.76 343 LYS M N 1
ATOM 8294 C CA . LYS E 5 343 ? 280.473 181.377 284.294 1.00 12.76 343 LYS M CA 1
ATOM 8295 C C . LYS E 5 343 ? 278.955 181.264 284.311 1.00 12.76 343 LYS M C 1
ATOM 8296 O O . LYS E 5 343 ? 278.395 180.815 285.316 1.00 12.76 343 LYS M O 1
ATOM 8302 N N . ALA E 5 344 ? 278.280 181.663 283.233 1.00 12.80 344 ALA M N 1
ATOM 8303 C CA . ALA E 5 344 ? 276.825 181.554 283.195 1.00 12.80 344 ALA M CA 1
ATOM 8304 C C . ALA E 5 344 ? 276.377 180.103 283.051 1.00 12.80 344 ALA M C 1
ATOM 8305 O O . ALA E 5 344 ? 275.377 179.697 283.653 1.00 12.80 344 ALA M O 1
ATOM 8307 N N . GLN E 5 345 ? 277.101 179.307 282.261 1.00 16.78 345 GLN M N 1
ATOM 8308 C CA . GLN E 5 345 ? 276.728 177.921 282.016 1.00 16.78 345 GLN M CA 1
ATOM 8309 C C . GLN E 5 345 ? 277.473 176.936 282.913 1.00 16.78 345 GLN M C 1
ATOM 8310 O O . GLN E 5 345 ? 277.609 175.762 282.552 1.00 16.78 345 GLN M O 1
ATOM 8316 N N . GLN E 5 346 ? 277.939 177.380 284.078 1.00 15.35 346 GLN M N 1
ATOM 8317 C CA . GLN E 5 346 ? 278.575 176.488 285.039 1.00 15.35 346 GLN M CA 1
ATOM 8318 C C . GLN E 5 346 ? 277.568 175.697 285.865 1.00 15.35 346 GLN M C 1
ATOM 8319 O O . GLN E 5 346 ? 277.972 174.970 286.777 1.00 15.35 346 GLN M O 1
ATOM 8325 N N . LYS E 5 347 ? 276.278 175.826 285.571 1.00 14.95 347 LYS M N 1
ATOM 8326 C CA . LYS E 5 347 ? 275.239 175.074 286.264 1.00 14.95 347 LYS M CA 1
ATOM 8327 C C . LYS E 5 347 ? 275.385 173.575 286.028 1.00 14.95 347 LYS M C 1
ATOM 8328 O O . LYS E 5 347 ? 275.988 173.147 285.044 1.00 14.95 347 LYS M O 1
ATOM 8334 N N . LEU F 6 564 ? 278.870 199.654 319.289 1.00 8.59 564 LEU N N 1
ATOM 8335 C CA . LEU F 6 564 ? 277.639 200.046 319.963 1.00 8.59 564 LEU N CA 1
ATOM 8336 C C . LEU F 6 564 ? 277.227 201.453 319.549 1.00 8.59 564 LEU N C 1
ATOM 8337 O O . LEU F 6 564 ? 276.096 201.683 319.123 1.00 8.59 564 LEU N O 1
ATOM 8342 N N . LYS F 6 565 ? 278.161 202.391 319.685 1.00 5.00 565 LYS N N 1
ATOM 8343 C CA . LYS F 6 565 ? 277.922 203.792 319.363 1.00 5.00 565 LYS N CA 1
ATOM 8344 C C . LYS F 6 565 ? 278.336 204.159 317.948 1.00 5.00 565 LYS N C 1
ATOM 8345 O O . LYS F 6 565 ? 277.774 205.098 317.374 1.00 5.00 565 LYS N O 1
ATOM 8351 N N . ASN F 6 566 ? 279.303 203.441 317.374 1.00 8.74 566 ASN N N 1
ATOM 8352 C CA . ASN F 6 566 ? 279.813 203.767 316.049 1.00 8.74 566 ASN N CA 1
ATOM 8353 C C . ASN F 6 566 ? 278.950 203.214 314.924 1.00 8.74 566 ASN N C 1
ATOM 8354 O O . ASN F 6 566 ? 279.248 203.483 313.756 1.00 8.74 566 ASN N O 1
ATOM 8359 N N . LEU F 6 567 ? 277.898 202.453 315.239 1.00 5.44 567 LEU N N 1
ATOM 8360 C CA . LEU F 6 567 ? 277.035 201.917 314.191 1.00 5.44 567 LEU N CA 1
ATOM 8361 C C . LEU F 6 567 ? 276.375 203.031 313.392 1.00 5.44 567 LEU N C 1
ATOM 8362 O O . LEU F 6 567 ? 276.266 202.941 312.164 1.00 5.44 567 LEU N O 1
ATOM 8367 N N . ASP F 6 568 ? 275.930 204.092 314.071 1.00 4.01 568 ASP N N 1
ATOM 8368 C CA . ASP F 6 568 ? 275.311 205.211 313.366 1.00 4.01 568 ASP N CA 1
ATOM 8369 C C . ASP F 6 568 ? 276.278 205.810 312.351 1.00 4.01 568 ASP N C 1
ATOM 8370 O O . ASP F 6 568 ? 275.889 206.129 311.223 1.00 4.01 568 ASP N O 1
ATOM 8375 N N . ASP F 6 569 ? 277.548 205.957 312.733 1.00 4.04 569 ASP N N 1
ATOM 8376 C CA . ASP F 6 569 ? 278.554 206.426 311.787 1.00 4.04 569 ASP N CA 1
ATOM 8377 C C . ASP F 6 569 ? 278.747 205.430 310.650 1.00 4.04 569 ASP N C 1
ATOM 8378 O O . ASP F 6 569 ? 278.869 205.826 309.484 1.00 4.04 569 ASP N O 1
ATOM 8383 N N . GLU F 6 570 ? 278.780 204.133 310.967 1.00 2.82 570 GLU N N 1
ATOM 8384 C CA . GLU F 6 570 ? 278.957 203.123 309.927 1.00 2.82 570 GLU N CA 1
ATOM 8385 C C . GLU F 6 570 ? 277.782 203.109 308.958 1.00 2.82 570 GLU N C 1
ATOM 8386 O O . GLU F 6 570 ? 277.973 202.975 307.744 1.00 2.82 570 GLU N O 1
ATOM 8392 N N . ILE F 6 571 ? 276.557 203.239 309.474 1.00 2.29 571 ILE N N 1
ATOM 8393 C CA . ILE F 6 571 ? 275.388 203.288 308.601 1.00 2.29 571 ILE N CA 1
ATOM 8394 C C . ILE F 6 571 ? 275.450 204.515 307.700 1.00 2.29 571 ILE N C 1
ATOM 8395 O O . ILE F 6 571 ? 275.118 204.448 306.510 1.00 2.29 571 ILE N O 1
ATOM 8400 N N . ARG F 6 572 ? 275.882 205.653 308.250 1.00 1.58 572 ARG N N 1
ATOM 8401 C CA . ARG F 6 572 ? 275.983 206.874 307.456 1.00 1.58 572 ARG N CA 1
ATOM 8402 C C . ARG F 6 572 ? 276.968 206.702 306.306 1.00 1.58 572 ARG N C 1
ATOM 8403 O O . ARG F 6 572 ? 276.706 207.137 305.179 1.00 1.58 572 ARG N O 1
ATOM 8411 N N . THR F 6 573 ? 278.114 206.072 306.575 1.00 2.01 573 THR N N 1
ATOM 8412 C CA . THR F 6 573 ? 279.100 205.846 305.523 1.00 2.01 573 THR N CA 1
ATOM 8413 C C . THR F 6 573 ? 278.552 204.927 304.439 1.00 2.01 573 THR N C 1
ATOM 8414 O O . THR F 6 573 ? 278.786 205.153 303.246 1.00 2.01 573 THR N O 1
ATOM 8418 N N . VAL F 6 574 ? 277.827 203.880 304.837 1.00 1.71 574 VAL N N 1
ATOM 8419 C CA . VAL F 6 574 ? 277.309 202.920 303.867 1.00 1.71 574 VAL N CA 1
ATOM 8420 C C . VAL F 6 574 ? 276.258 203.570 302.974 1.00 1.71 574 VAL N C 1
ATOM 8421 O O . VAL F 6 574 ? 276.234 203.343 301.757 1.00 1.71 574 VAL N O 1
ATOM 8425 N N . LYS F 6 575 ? 275.378 204.389 303.555 1.00 1.00 575 LYS N N 1
ATOM 8426 C CA . LYS F 6 575 ? 274.329 205.028 302.766 1.00 1.00 575 LYS N CA 1
ATOM 8427 C C . LYS F 6 575 ? 274.912 205.957 301.709 1.00 1.00 575 LYS N C 1
ATOM 8428 O O . LYS F 6 575 ? 274.406 206.016 300.582 1.00 1.00 575 LYS N O 1
ATOM 8434 N N . LYS F 6 576 ? 275.969 206.698 302.051 1.00 0.30 576 LYS N N 1
ATOM 8435 C CA . LYS F 6 576 ? 276.606 207.572 301.071 1.00 0.30 576 LYS N CA 1
ATOM 8436 C C . LYS F 6 576 ? 277.190 206.765 299.919 1.00 0.30 576 LYS N C 1
ATOM 8437 O O . LYS F 6 576 ? 277.083 207.158 298.752 1.00 0.30 576 LYS N O 1
ATOM 8443 N N . LYS F 6 577 ? 277.818 205.629 300.229 1.00 0.13 577 LYS N N 1
ATOM 8444 C CA . LYS F 6 577 ? 278.289 204.737 299.175 1.00 0.13 577 LYS N CA 1
ATOM 8445 C C . LYS F 6 577 ? 277.120 204.148 298.397 1.00 0.13 577 LYS N C 1
ATOM 8446 O O . LYS F 6 577 ? 277.207 203.957 297.179 1.00 0.13 577 LYS N O 1
ATOM 8452 N N . LEU F 6 578 ? 276.018 203.849 299.089 1.00 0.08 578 LEU N N 1
ATOM 8453 C CA . LEU F 6 578 ? 274.830 203.338 298.414 1.00 0.08 578 LEU N CA 1
ATOM 8454 C C . LEU F 6 578 ? 274.238 204.376 297.468 1.00 0.08 578 LEU N C 1
ATOM 8455 O O . LEU F 6 578 ? 273.731 204.033 296.395 1.00 0.08 578 LEU N O 1
ATOM 8460 N N . ALA F 6 579 ? 274.282 205.652 297.857 1.00 5.00 579 ALA N N 1
ATOM 8461 C CA . ALA F 6 579 ? 273.766 206.706 296.988 1.00 5.00 579 ALA N CA 1
ATOM 8462 C C . ALA F 6 579 ? 274.589 206.826 295.711 1.00 5.00 579 ALA N C 1
ATOM 8463 O O . ALA F 6 579 ? 274.040 207.066 294.630 1.00 5.00 579 ALA N O 1
ATOM 8465 N N . TYR F 6 580 ? 275.910 206.669 295.817 1.00 0.16 580 TYR N N 1
ATOM 8466 C CA . TYR F 6 580 ? 276.777 206.834 294.653 1.00 0.16 580 TYR N CA 1
ATOM 8467 C C . TYR F 6 580 ? 276.527 205.746 293.614 1.00 0.16 580 TYR N C 1
ATOM 8468 O O . TYR F 6 580 ? 276.401 206.031 292.419 1.00 0.16 580 TYR N O 1
ATOM 8477 N N . VAL F 6 581 ? 276.459 204.488 294.053 1.00 0.17 581 VAL N N 1
ATOM 8478 C CA . VAL F 6 581 ? 276.304 203.384 293.111 1.00 0.17 581 VAL N CA 1
ATOM 8479 C C . VAL F 6 581 ? 274.922 203.408 292.470 1.00 0.17 581 VAL N C 1
ATOM 8480 O O . VAL F 6 581 ? 274.772 203.108 291.279 1.00 0.17 581 VAL N O 1
ATOM 8484 N N . GLU F 6 582 ? 273.892 203.761 293.243 1.00 0.69 582 GLU N N 1
ATOM 8485 C CA . GLU F 6 582 ? 272.533 203.756 292.710 1.00 0.69 582 GLU N CA 1
ATOM 8486 C C . GLU F 6 582 ? 272.368 204.781 291.595 1.00 0.69 582 GLU N C 1
ATOM 8487 O O . GLU F 6 582 ? 271.721 204.501 290.579 1.00 0.69 582 GLU N O 1
ATOM 8493 N N . GLU F 6 583 ? 272.941 205.973 291.768 1.00 0.63 583 GLU N N 1
ATOM 8494 C CA . GLU F 6 583 ? 272.859 206.991 290.724 1.00 0.63 583 GLU N CA 1
ATOM 8495 C C . GLU F 6 583 ? 273.562 206.527 289.454 1.00 0.63 583 GLU N C 1
ATOM 8496 O O . GLU F 6 583 ? 273.063 206.735 288.342 1.00 0.63 583 GLU N O 1
ATOM 8502 N N . GLU F 6 584 ? 274.730 205.898 289.603 1.00 0.76 584 GLU N N 1
ATOM 8503 C CA . GLU F 6 584 ? 275.464 205.416 288.438 1.00 0.76 584 GLU N CA 1
ATOM 8504 C C . GLU F 6 584 ? 274.768 204.221 287.799 1.00 0.76 584 GLU N C 1
ATOM 8505 O O . GLU F 6 584 ? 274.809 204.054 286.574 1.00 0.76 584 GLU N O 1
ATOM 8511 N N . ASN F 6 585 ? 274.134 203.371 288.612 1.00 0.69 585 ASN N N 1
ATOM 8512 C CA . ASN F 6 585 ? 273.474 202.187 288.070 1.00 0.69 585 ASN N CA 1
ATOM 8513 C C . ASN F 6 585 ? 272.316 202.566 287.157 1.00 0.69 585 ASN N C 1
ATOM 8514 O O . ASN F 6 585 ? 272.161 201.995 286.071 1.00 0.69 585 ASN N O 1
ATOM 8519 N N . THR F 6 586 ? 271.491 203.528 287.577 1.00 0.71 586 THR N N 1
ATOM 8520 C CA . THR F 6 586 ? 270.404 203.984 286.717 1.00 0.71 586 THR N CA 1
ATOM 8521 C C . THR F 6 586 ? 270.939 204.743 285.511 1.00 0.71 586 THR N C 1
ATOM 8522 O O . THR F 6 586 ? 270.272 204.822 284.472 1.00 0.71 586 THR N O 1
ATOM 8526 N N . LYS F 6 587 ? 272.137 205.320 285.632 1.00 0.72 587 LYS N N 1
ATOM 8527 C CA . LYS F 6 587 ? 272.754 205.968 284.480 1.00 0.72 587 LYS N CA 1
ATOM 8528 C C . LYS F 6 587 ? 273.111 204.951 283.405 1.00 0.72 587 LYS N C 1
ATOM 8529 O O . LYS F 6 587 ? 272.761 205.130 282.235 1.00 0.72 587 LYS N O 1
ATOM 8535 N N . TYR F 6 588 ? 273.800 203.873 283.785 1.00 0.93 588 TYR N N 1
ATOM 8536 C CA . TYR F 6 588 ? 274.165 202.849 282.811 1.00 0.93 588 TYR N CA 1
ATOM 8537 C C . TYR F 6 588 ? 272.935 202.116 282.293 1.00 0.93 588 TYR N C 1
ATOM 8538 O O . TYR F 6 588 ? 272.806 201.887 281.086 1.00 0.93 588 TYR N O 1
ATOM 8547 N N . SER F 6 589 ? 272.014 201.754 283.190 1.00 0.88 589 SER N N 1
ATOM 8548 C CA . SER F 6 589 ? 270.838 200.994 282.778 1.00 0.88 589 SER N CA 1
ATOM 8549 C C . SER F 6 589 ? 269.975 201.774 281.795 1.00 0.88 589 SER N C 1
ATOM 8550 O O . SER F 6 589 ? 269.345 201.176 280.916 1.00 0.88 589 SER N O 1
ATOM 8553 N N . SER F 6 590 ? 269.925 203.100 281.930 1.00 1.08 590 SER N N 1
ATOM 8554 C CA . SER F 6 590 ? 269.171 203.910 280.980 1.00 1.08 590 SER N CA 1
ATOM 8555 C C . SER F 6 590 ? 269.919 204.104 279.667 1.00 1.08 590 SER N C 1
ATOM 8556 O O . SER F 6 590 ? 269.289 204.159 278.606 1.00 1.08 590 SER N O 1
ATOM 8559 N N . LEU F 6 591 ? 271.251 204.210 279.712 1.00 1.19 591 LEU N N 1
ATOM 8560 C CA . LEU F 6 591 ? 272.014 204.450 278.491 1.00 1.19 591 LEU N CA 1
ATOM 8561 C C . LEU F 6 591 ? 272.075 203.214 277.603 1.00 1.19 591 LEU N C 1
ATOM 8562 O O . LEU F 6 591 ? 272.225 203.341 276.383 1.00 1.19 591 LEU N O 1
ATOM 8567 N N . ILE F 6 592 ? 271.970 202.019 278.186 1.00 1.74 592 ILE N N 1
ATOM 8568 C CA . ILE F 6 592 ? 271.927 200.815 277.364 1.00 1.74 592 ILE N CA 1
ATOM 8569 C C . ILE F 6 592 ? 270.652 200.781 276.530 1.00 1.74 592 ILE N C 1
ATOM 8570 O O . ILE F 6 592 ? 270.668 200.314 275.386 1.00 1.74 592 ILE N O 1
ATOM 8575 N N . GLU F 6 593 ? 269.538 201.282 277.072 1.00 2.32 593 GLU N N 1
ATOM 8576 C CA . GLU F 6 593 ? 268.280 201.275 276.329 1.00 2.32 593 GLU N CA 1
ATOM 8577 C C . GLU F 6 593 ? 268.422 201.975 274.984 1.00 2.32 593 GLU N C 1
ATOM 8578 O O . GLU F 6 593 ? 267.794 201.572 273.998 1.00 2.32 593 GLU N O 1
ATOM 8584 N N . GLU F 6 594 ? 269.241 203.027 274.922 1.00 3.11 594 GLU N N 1
ATOM 8585 C CA . GLU F 6 594 ? 269.507 203.673 273.642 1.00 3.11 594 GLU N CA 1
ATOM 8586 C C . GLU F 6 594 ? 270.302 202.757 272.720 1.00 3.11 594 GLU N C 1
ATOM 8587 O O . GLU F 6 594 ? 270.132 202.801 271.496 1.00 3.11 594 GLU N O 1
ATOM 8593 N N . LEU F 6 595 ? 271.179 201.925 273.286 1.00 3.33 595 LEU N N 1
ATOM 8594 C CA . LEU F 6 595 ? 271.980 201.022 272.464 1.00 3.33 595 LEU N CA 1
ATOM 8595 C C . LEU F 6 595 ? 271.098 200.005 271.749 1.00 3.33 595 LEU N C 1
ATOM 8596 O O . LEU F 6 595 ? 271.275 199.752 270.551 1.00 3.33 595 LEU N O 1
ATOM 8601 N N . ILE F 6 596 ? 270.137 199.413 272.462 1.00 3.45 596 ILE N N 1
ATOM 8602 C CA . ILE F 6 596 ? 269.173 198.540 271.797 1.00 3.45 596 ILE N CA 1
ATOM 8603 C C . ILE F 6 596 ? 268.375 199.322 270.766 1.00 3.45 596 ILE N C 1
ATOM 8604 O O . ILE F 6 596 ? 268.202 198.875 269.625 1.00 3.45 596 ILE N O 1
ATOM 8609 N N . LEU F 6 597 ? 267.897 200.511 271.139 1.00 5.16 597 LEU N N 1
ATOM 8610 C CA . LEU F 6 597 ? 267.065 201.300 270.237 1.00 5.16 597 LEU N CA 1
ATOM 8611 C C . LEU F 6 597 ? 267.822 201.660 268.964 1.00 5.16 597 LEU N C 1
ATOM 8612 O O . LEU F 6 597 ? 267.281 201.558 267.857 1.00 5.16 597 LEU N O 1
ATOM 8617 N N . GLU F 6 598 ? 269.080 202.077 269.101 1.00 5.26 598 GLU N N 1
ATOM 8618 C CA . GLU F 6 598 ? 269.857 202.455 267.926 1.00 5.26 598 GLU N CA 1
ATOM 8619 C C . GLU F 6 598 ? 270.211 201.238 267.081 1.00 5.26 598 GLU N C 1
ATOM 8620 O O . GLU F 6 598 ? 270.215 201.311 265.846 1.00 5.26 598 GLU N O 1
ATOM 8626 N N . ASN F 6 599 ? 270.513 200.109 267.726 1.00 3.71 599 ASN N N 1
ATOM 8627 C CA . ASN F 6 599 ? 270.961 198.935 266.981 1.00 3.71 599 ASN N CA 1
ATOM 8628 C C . ASN F 6 599 ? 269.818 198.280 266.212 1.00 3.71 599 ASN N C 1
ATOM 8629 O O . ASN F 6 599 ? 270.016 197.824 265.081 1.00 3.71 599 ASN N O 1
ATOM 8634 N N . ASP F 6 600 ? 268.622 198.210 266.802 1.00 5.13 600 ASP N N 1
ATOM 8635 C CA . ASP F 6 600 ? 267.510 197.588 266.087 1.00 5.13 600 ASP N CA 1
ATOM 8636 C C . ASP F 6 600 ? 267.104 198.414 264.872 1.00 5.13 600 ASP N C 1
ATOM 8637 O O . ASP F 6 600 ? 266.815 197.857 263.807 1.00 5.13 600 ASP N O 1
ATOM 8642 N N . MET F 6 601 ? 267.077 199.743 265.013 1.00 4.97 601 MET N N 1
ATOM 8643 C CA . MET F 6 601 ? 266.691 200.598 263.893 1.00 4.97 601 MET N CA 1
ATOM 8644 C C . MET F 6 601 ? 267.668 200.466 262.733 1.00 4.97 601 MET N C 1
ATOM 8645 O O . MET F 6 601 ? 267.287 200.631 261.569 1.00 4.97 601 MET N O 1
ATOM 8650 N N . THR F 6 602 ? 268.938 200.179 263.030 1.00 3.89 602 THR N N 1
ATOM 8651 C CA . THR F 6 602 ? 269.903 199.964 261.958 1.00 3.89 602 THR N CA 1
ATOM 8652 C C . THR F 6 602 ? 269.537 198.739 261.129 1.00 3.89 602 THR N C 1
ATOM 8653 O O . THR F 6 602 ? 269.554 198.794 259.894 1.00 3.89 602 THR N O 1
ATOM 8657 N N . TYR F 6 603 ? 269.178 197.634 261.790 1.00 3.62 603 TYR N N 1
ATOM 8658 C CA . TYR F 6 603 ? 268.802 196.419 261.070 1.00 3.62 603 TYR N CA 1
ATOM 8659 C C . TYR F 6 603 ? 267.636 196.678 260.126 1.00 3.62 603 TYR N C 1
ATOM 8660 O O . TYR F 6 603 ? 267.557 196.092 259.040 1.00 3.62 603 TYR N O 1
ATOM 8669 N N . GLN F 6 604 ? 266.713 197.553 260.529 1.00 3.26 604 GLN N N 1
ATOM 8670 C CA . GLN F 6 604 ? 265.638 197.955 259.629 1.00 3.26 604 GLN N CA 1
ATOM 8671 C C . GLN F 6 604 ? 266.186 198.715 258.429 1.00 3.26 604 GLN N C 1
ATOM 8672 O O . GLN F 6 604 ? 265.702 198.547 257.304 1.00 3.26 604 GLN N O 1
ATOM 8678 N N . ASP F 6 605 ? 267.194 199.562 258.650 1.00 4.29 605 ASP N N 1
ATOM 8679 C CA . ASP F 6 605 ? 267.752 200.349 257.555 1.00 4.29 605 ASP N CA 1
ATOM 8680 C C . ASP F 6 605 ? 268.625 199.499 256.642 1.00 4.29 605 ASP N C 1
ATOM 8681 O O . ASP F 6 605 ? 268.602 199.676 255.418 1.00 4.29 605 ASP N O 1
ATOM 8686 N N . LEU F 6 606 ? 269.410 198.578 257.210 1.00 3.99 606 LEU N N 1
ATOM 8687 C CA . LEU F 6 606 ? 270.218 197.695 256.374 1.00 3.99 606 LEU N CA 1
ATOM 8688 C C . LEU F 6 606 ? 269.337 196.811 255.501 1.00 3.99 606 LEU N C 1
ATOM 8689 O O . LEU F 6 606 ? 269.660 196.555 254.335 1.00 3.99 606 LEU N O 1
ATOM 8694 N N . ASN F 6 607 ? 268.223 196.326 256.051 1.00 3.59 607 ASN N N 1
ATOM 8695 C CA . ASN F 6 607 ? 267.274 195.571 255.243 1.00 3.59 607 ASN N CA 1
ATOM 8696 C C . ASN F 6 607 ? 266.666 196.444 254.154 1.00 3.59 607 ASN N C 1
ATOM 8697 O O . ASN F 6 607 ? 266.496 196.001 253.013 1.00 3.59 607 ASN N O 1
ATOM 8702 N N . LYS F 6 608 ? 266.336 197.694 254.487 1.00 4.15 608 LYS N N 1
ATOM 8703 C CA . LYS F 6 608 ? 265.746 198.592 253.501 1.00 4.15 608 LYS N CA 1
ATOM 8704 C C . LYS F 6 608 ? 266.752 198.987 252.428 1.00 4.15 608 LYS N C 1
ATOM 8705 O O . LYS F 6 608 ? 266.409 199.057 251.243 1.00 4.15 608 LYS N O 1
ATOM 8711 N N . ILE F 6 609 ? 267.999 199.262 252.822 1.00 4.26 609 ILE N N 1
ATOM 8712 C CA . ILE F 6 609 ? 268.988 199.687 251.838 1.00 4.26 609 ILE N CA 1
ATOM 8713 C C . ILE F 6 609 ? 269.376 198.525 250.930 1.00 4.26 609 ILE N C 1
ATOM 8714 O O . ILE F 6 609 ? 269.685 198.728 249.750 1.00 4.26 609 ILE N O 1
ATOM 8719 N N . ILE F 6 610 ? 269.368 197.296 251.455 1.00 3.60 610 ILE N N 1
ATOM 8720 C CA . ILE F 6 610 ? 269.634 196.128 250.618 1.00 3.60 610 ILE N CA 1
ATOM 8721 C C . ILE F 6 610 ? 268.534 195.957 249.580 1.00 3.60 610 ILE N C 1
ATOM 8722 O O . ILE F 6 610 ? 268.804 195.658 248.411 1.00 3.60 610 ILE N O 1
ATOM 8727 N N . LYS F 6 611 ? 267.276 196.147 249.987 1.00 4.61 611 LYS N N 1
ATOM 8728 C CA . LYS F 6 611 ? 266.175 196.050 249.036 1.00 4.61 611 LYS N CA 1
ATOM 8729 C C . LYS F 6 611 ? 266.303 197.100 247.939 1.00 4.61 611 LYS N C 1
ATOM 8730 O O . LYS F 6 611 ? 266.108 196.795 246.757 1.00 4.61 611 LYS N O 1
ATOM 8736 N N . GLN F 6 612 ? 266.646 198.337 248.307 1.00 4.64 612 GLN N N 1
ATOM 8737 C CA . GLN F 6 612 ? 266.818 199.382 247.303 1.00 4.64 612 GLN N CA 1
ATOM 8738 C C . GLN F 6 612 ? 267.985 199.072 246.376 1.00 4.64 612 GLN N C 1
ATOM 8739 O O . GLN F 6 612 ? 267.987 199.483 245.209 1.00 4.64 612 GLN N O 1
ATOM 8745 N N . LYS F 6 613 ? 268.994 198.358 246.877 1.00 3.29 613 LYS N N 1
ATOM 8746 C CA . LYS F 6 613 ? 270.053 197.868 246.002 1.00 3.29 613 LYS N CA 1
ATOM 8747 C C . LYS F 6 613 ? 269.485 196.916 244.957 1.00 3.29 613 LYS N C 1
ATOM 8748 O O . LYS F 6 613 ? 269.848 196.980 243.777 1.00 3.29 613 LYS N O 1
ATOM 8754 N N . GLU F 6 614 ? 268.585 196.024 245.378 1.00 3.51 614 GLU N N 1
ATOM 8755 C CA . GLU F 6 614 ? 267.935 195.122 244.434 1.00 3.51 614 GLU N CA 1
ATOM 8756 C C . GLU F 6 614 ? 267.039 195.883 243.464 1.00 3.51 614 GLU N C 1
ATOM 8757 O O . GLU F 6 614 ? 266.981 195.555 242.274 1.00 3.51 614 GLU N O 1
ATOM 8763 N N . GLU F 6 615 ? 266.333 196.906 243.956 1.00 4.84 615 GLU N N 1
ATOM 8764 C CA . GLU F 6 615 ? 265.329 197.582 243.141 1.00 4.84 615 GLU N CA 1
ATOM 8765 C C . GLU F 6 615 ? 265.930 198.310 241.946 1.00 4.84 615 GLU N C 1
ATOM 8766 O O . GLU F 6 615 ? 265.209 198.587 240.983 1.00 4.84 615 GLU N O 1
ATOM 8772 N N . VAL F 6 616 ? 267.219 198.630 241.984 1.00 3.82 616 VAL N N 1
ATOM 8773 C CA . VAL F 6 616 ? 267.862 199.238 240.828 1.00 3.82 616 VAL N CA 1
ATOM 8774 C C . VAL F 6 616 ? 268.781 198.244 240.120 1.00 3.82 616 VAL N C 1
ATOM 8775 O O . VAL F 6 616 ? 269.004 198.359 238.910 1.00 3.82 616 VAL N O 1
ATOM 8779 N N . LEU F 6 617 ? 269.296 197.246 240.845 1.00 3.24 617 LEU N N 1
ATOM 8780 C CA . LEU F 6 617 ? 270.129 196.223 240.219 1.00 3.24 617 LEU N CA 1
ATOM 8781 C C . LEU F 6 617 ? 269.365 195.454 239.150 1.00 3.24 617 LEU N C 1
ATOM 8782 O O . LEU F 6 617 ? 269.953 195.039 238.144 1.00 3.24 617 LEU N O 1
ATOM 8787 N N . VAL F 6 618 ? 268.061 195.249 239.345 1.00 3.88 618 VAL N N 1
ATOM 8788 C CA . VAL F 6 618 ? 267.242 194.671 238.285 1.00 3.88 618 VAL N CA 1
ATOM 8789 C C . VAL F 6 618 ? 267.125 195.641 237.115 1.00 3.88 618 VAL N C 1
ATOM 8790 O O . VAL F 6 618 ? 267.153 195.235 235.948 1.00 3.88 618 VAL N O 1
ATOM 8794 N N . GLN F 6 619 ? 266.990 196.939 237.408 1.00 3.90 619 GLN N N 1
ATOM 8795 C CA . GLN F 6 619 ? 266.962 197.945 236.352 1.00 3.90 619 GLN N CA 1
ATOM 8796 C C . GLN F 6 619 ? 268.311 198.053 235.651 1.00 3.90 619 GLN N C 1
ATOM 8797 O O . GLN F 6 619 ? 268.377 198.482 234.493 1.00 3.90 619 GLN N O 1
ATOM 8803 N N . HIS F 6 620 ? 269.390 197.662 236.331 1.00 3.69 620 HIS N N 1
ATOM 8804 C CA . HIS F 6 620 ? 270.706 197.644 235.701 1.00 3.69 620 HIS N CA 1
ATOM 8805 C C . HIS F 6 620 ? 270.751 196.641 234.556 1.00 3.69 620 HIS N C 1
ATOM 8806 O O . HIS F 6 620 ? 271.345 196.904 233.505 1.00 3.69 620 HIS N O 1
ATOM 8813 N N . ASP F 6 621 ? 270.132 195.474 234.748 1.00 3.67 621 ASP N N 1
ATOM 8814 C CA . ASP F 6 621 ? 270.153 194.456 233.702 1.00 3.67 621 ASP N CA 1
ATOM 8815 C C . ASP F 6 621 ? 269.208 194.806 232.561 1.00 3.67 621 ASP N C 1
ATOM 8816 O O . ASP F 6 621 ? 269.538 194.586 231.389 1.00 3.67 621 ASP N O 1
ATOM 8821 N N . THR F 6 622 ? 268.029 195.345 232.878 1.00 3.45 622 THR N N 1
ATOM 8822 C CA . THR F 6 622 ? 267.041 195.607 231.835 1.00 3.45 622 THR N CA 1
ATOM 8823 C C . THR F 6 622 ? 267.529 196.677 230.860 1.00 3.45 622 THR N C 1
ATOM 8824 O O . THR F 6 622 ? 267.340 196.544 229.646 1.00 3.45 622 THR N O 1
ATOM 8828 N N . MET F 6 623 ? 268.170 197.736 231.365 1.00 3.91 623 MET N N 1
ATOM 8829 C CA . MET F 6 623 ? 268.695 198.770 230.477 1.00 3.91 623 MET N CA 1
ATOM 8830 C C . MET F 6 623 ? 269.850 198.229 229.645 1.00 3.91 623 MET N C 1
ATOM 8831 O O . MET F 6 623 ? 269.985 198.563 228.463 1.00 3.91 623 MET N O 1
ATOM 8836 N N . LYS F 6 624 ? 270.680 197.371 230.241 1.00 3.36 624 LYS N N 1
ATOM 8837 C CA . LYS F 6 624 ? 271.741 196.724 229.480 1.00 3.36 624 LYS N CA 1
ATOM 8838 C C . LYS F 6 624 ? 271.166 195.797 228.416 1.00 3.36 624 LYS N C 1
ATOM 8839 O O . LYS F 6 624 ? 271.805 195.566 227.384 1.00 3.36 624 LYS N O 1
ATOM 8845 N N . LEU F 6 625 ? 269.965 195.258 228.649 1.00 3.73 625 LEU N N 1
ATOM 8846 C CA . LEU F 6 625 ? 269.277 194.507 227.603 1.00 3.73 625 LEU N CA 1
ATOM 8847 C C . LEU F 6 625 ? 268.812 195.424 226.478 1.00 3.73 625 LEU N C 1
ATOM 8848 O O . LEU F 6 625 ? 268.910 195.066 225.298 1.00 3.73 625 LEU N O 1
ATOM 8853 N N . GLU F 6 626 ? 268.293 196.606 226.822 1.00 4.03 626 GLU N N 1
ATOM 8854 C CA . GLU F 6 626 ? 267.801 197.527 225.800 1.00 4.03 626 GLU N CA 1
ATOM 8855 C C . GLU F 6 626 ? 268.932 198.007 224.899 1.00 4.03 626 GLU N C 1
ATOM 8856 O O . GLU F 6 626 ? 268.767 198.112 223.679 1.00 4.03 626 GLU N O 1
ATOM 8862 N N . ILE F 6 627 ? 270.091 198.316 225.486 1.00 4.50 627 ILE N N 1
ATOM 8863 C CA . ILE F 6 627 ? 271.223 198.751 224.675 1.00 4.50 627 ILE N CA 1
ATOM 8864 C C . ILE F 6 627 ? 271.742 197.605 223.816 1.00 4.50 627 ILE N C 1
ATOM 8865 O O . ILE F 6 627 ? 272.285 197.835 222.730 1.00 4.50 627 ILE N O 1
ATOM 8870 N N . LYS F 6 628 ? 271.590 196.361 224.276 1.00 4.76 628 LYS N N 1
ATOM 8871 C CA . LYS F 6 628 ? 271.964 195.230 223.435 1.00 4.76 628 LYS N CA 1
ATOM 8872 C C . LYS F 6 628 ? 270.984 195.058 222.284 1.00 4.76 628 LYS N C 1
ATOM 8873 O O . LYS F 6 628 ? 271.382 194.695 221.173 1.00 4.76 628 LYS N O 1
ATOM 8879 N N . LYS F 6 629 ? 269.699 195.320 222.527 1.00 4.86 629 LYS N N 1
ATOM 8880 C CA . LYS F 6 629 ? 268.696 195.163 221.476 1.00 4.86 629 LYS N CA 1
ATOM 8881 C C . LYS F 6 629 ? 268.991 196.075 220.291 1.00 4.86 629 LYS N C 1
ATOM 8882 O O . LYS F 6 629 ? 268.713 195.728 219.138 1.00 4.86 629 LYS N O 1
ATOM 8888 N N . ILE F 6 630 ? 269.551 197.257 220.559 1.00 4.18 630 ILE N N 1
ATOM 8889 C CA . ILE F 6 630 ? 269.936 198.154 219.474 1.00 4.18 630 ILE N CA 1
ATOM 8890 C C . ILE F 6 630 ? 271.195 197.648 218.779 1.00 4.18 630 ILE N C 1
ATOM 8891 O O . ILE F 6 630 ? 271.439 197.966 217.608 1.00 4.18 630 ILE N O 1
ATOM 8896 N N . ASN F 6 631 ? 271.995 196.830 219.469 1.00 5.13 631 ASN N N 1
ATOM 8897 C CA . ASN F 6 631 ? 273.267 196.379 218.906 1.00 5.13 631 ASN N CA 1
ATOM 8898 C C . ASN F 6 631 ? 273.058 195.579 217.625 1.00 5.13 631 ASN N C 1
ATOM 8899 O O . ASN F 6 631 ? 273.717 195.834 216.612 1.00 5.13 631 ASN N O 1
ATOM 8904 N N . GLU F 6 632 ? 272.142 194.605 217.644 1.00 5.13 632 GLU N N 1
ATOM 8905 C CA . GLU F 6 632 ? 271.902 193.833 216.430 1.00 5.13 632 GLU N CA 1
ATOM 8906 C C . GLU F 6 632 ? 271.161 194.636 215.372 1.00 5.13 632 GLU N C 1
ATOM 8907 O O . GLU F 6 632 ? 271.291 194.335 214.181 1.00 5.13 632 GLU N O 1
ATOM 8913 N N . SER F 6 633 ? 270.382 195.642 215.775 1.00 4.78 633 SER N N 1
ATOM 8914 C CA . SER F 6 633 ? 269.730 196.505 214.796 1.00 4.78 633 SER N CA 1
ATOM 8915 C C . SER F 6 633 ? 270.760 197.283 213.986 1.00 4.78 633 SER N C 1
ATOM 8916 O O . SER F 6 633 ? 270.650 197.392 212.761 1.00 4.78 633 SER N O 1
ATOM 8919 N N . LEU F 6 634 ? 271.773 197.832 214.661 1.00 4.32 634 LEU N N 1
ATOM 8920 C CA . LEU F 6 634 ? 272.847 198.515 213.950 1.00 4.32 634 LEU N CA 1
ATOM 8921 C C . LEU F 6 634 ? 273.789 197.527 213.277 1.00 4.32 634 LEU N C 1
ATOM 8922 O O . LEU F 6 634 ? 274.366 197.838 212.230 1.00 4.32 634 LEU N O 1
ATOM 8927 N N . ASN F 6 635 ? 273.962 196.341 213.864 1.00 3.79 635 ASN N N 1
ATOM 8928 C CA . ASN F 6 635 ? 274.816 195.329 213.248 1.00 3.79 635 ASN N CA 1
ATOM 8929 C C . ASN F 6 635 ? 274.273 194.920 211.885 1.00 3.79 635 ASN N C 1
ATOM 8930 O O . ASN F 6 635 ? 275.030 194.775 210.919 1.00 3.79 635 ASN N O 1
ATOM 8935 N N . GLY F 6 636 ? 272.956 194.729 211.791 1.00 4.10 636 GLY N N 1
ATOM 8936 C CA . GLY F 6 636 ? 272.353 194.466 210.496 1.00 4.10 636 GLY N CA 1
ATOM 8937 C C . GLY F 6 636 ? 272.474 195.646 209.553 1.00 4.10 636 GLY N C 1
ATOM 8938 O O . GLY F 6 636 ? 272.811 195.482 208.378 1.00 4.10 636 GLY N O 1
ATOM 8939 N N . ALA F 6 637 ? 272.211 196.855 210.057 1.00 4.29 637 ALA N N 1
ATOM 8940 C CA . ALA F 6 637 ? 272.313 198.046 209.221 1.00 4.29 637 ALA N CA 1
ATOM 8941 C C . ALA F 6 637 ? 273.746 198.279 208.764 1.00 4.29 637 ALA N C 1
ATOM 8942 O O . ALA F 6 637 ? 273.980 198.761 207.649 1.00 4.29 637 ALA N O 1
ATOM 8944 N N . THR F 6 638 ? 274.722 197.955 209.616 1.00 4.46 638 THR N N 1
ATOM 8945 C CA . THR F 6 638 ? 276.118 198.041 209.201 1.00 4.46 638 THR N CA 1
ATOM 8946 C C . THR F 6 638 ? 276.407 197.073 208.061 1.00 4.46 638 THR N C 1
ATOM 8947 O O . THR F 6 638 ? 277.126 197.411 207.115 1.00 4.46 638 THR N O 1
ATOM 8951 N N . GLU F 6 639 ? 275.855 195.860 208.136 1.00 4.32 639 GLU N N 1
ATOM 8952 C CA . GLU F 6 639 ? 275.985 194.924 207.026 1.00 4.32 639 GLU N CA 1
ATOM 8953 C C . GLU F 6 639 ? 275.193 195.389 205.812 1.00 4.32 639 GLU N C 1
ATOM 8954 O O . GLU F 6 639 ? 275.633 195.214 204.670 1.00 4.32 639 GLU N O 1
ATOM 8960 N N . LYS F 6 640 ? 274.018 195.986 206.038 1.00 4.27 640 LYS N N 1
ATOM 8961 C CA . LYS F 6 640 ? 273.158 196.370 204.922 1.00 4.27 640 LYS N CA 1
ATOM 8962 C C . LYS F 6 640 ? 273.693 197.595 204.193 1.00 4.27 640 LYS N C 1
ATOM 8963 O O . LYS F 6 640 ? 273.291 197.868 203.056 1.00 4.27 640 LYS N O 1
ATOM 8969 N N . VAL F 6 641 ? 274.584 198.357 204.829 1.00 4.25 641 VAL N N 1
ATOM 8970 C CA . VAL F 6 641 ? 275.215 199.471 204.127 1.00 4.25 641 VAL N CA 1
ATOM 8971 C C . VAL F 6 641 ? 276.513 199.016 203.471 1.00 4.25 641 VAL N C 1
ATOM 8972 O O . VAL F 6 641 ? 276.980 199.618 202.497 1.00 4.25 641 VAL N O 1
ATOM 8976 N N . PHE F 6 642 ? 277.113 197.941 203.989 1.00 3.94 642 PHE N N 1
ATOM 8977 C CA . PHE F 6 642 ? 278.366 197.454 203.420 1.00 3.94 642 PHE N CA 1
ATOM 8978 C C . PHE F 6 642 ? 278.143 196.784 202.070 1.00 3.94 642 PHE N C 1
ATOM 8979 O O . PHE F 6 642 ? 278.878 197.047 201.112 1.00 3.94 642 PHE N O 1
ATOM 8987 N N . ASN F 6 643 ? 277.130 195.922 201.970 1.00 3.41 643 ASN N N 1
ATOM 8988 C CA . ASN F 6 643 ? 276.930 195.123 200.766 1.00 3.41 643 ASN N CA 1
ATOM 8989 C C . ASN F 6 643 ? 276.444 195.944 199.581 1.00 3.41 643 ASN N C 1
ATOM 8990 O O . ASN F 6 643 ? 276.367 195.411 198.469 1.00 3.41 643 ASN N O 1
ATOM 8995 N N . LEU F 6 644 ? 276.097 197.214 199.789 1.00 3.57 644 LEU N N 1
ATOM 8996 C CA . LEU F 6 644 ? 275.691 198.058 198.672 1.00 3.57 644 LEU N CA 1
ATOM 8997 C C . LEU F 6 644 ? 276.894 198.733 198.026 1.00 3.57 644 LEU N C 1
ATOM 8998 O O . LEU F 6 644 ? 276.993 198.793 196.797 1.00 3.57 644 LEU N O 1
ATOM 9003 N N . GLU F 6 645 ? 277.827 199.228 198.845 1.00 3.45 645 GLU N N 1
ATOM 9004 C CA . GLU F 6 645 ? 278.955 199.990 198.315 1.00 3.45 645 GLU N CA 1
ATOM 9005 C C . GLU F 6 645 ? 279.897 199.107 197.505 1.00 3.45 645 GLU N C 1
ATOM 9006 O O . GLU F 6 645 ? 280.492 199.563 196.522 1.00 3.45 645 GLU N O 1
ATOM 9012 N N . ASN F 6 646 ? 280.067 197.849 197.915 1.00 2.60 646 ASN N N 1
ATOM 9013 C CA . ASN F 6 646 ? 280.951 196.957 197.173 1.00 2.60 646 ASN N CA 1
ATOM 9014 C C . ASN F 6 646 ? 280.327 196.526 195.849 1.00 2.60 646 ASN N C 1
ATOM 9015 O O . ASN F 6 646 ? 281.015 196.455 194.824 1.00 2.60 646 ASN N O 1
ATOM 9020 N N . GLN F 6 647 ? 279.024 196.234 195.851 1.00 2.67 647 GLN N N 1
ATOM 9021 C CA . GLN F 6 647 ? 278.374 195.756 194.635 1.00 2.67 647 GLN N CA 1
ATOM 9022 C C . GLN F 6 647 ? 278.239 196.864 193.596 1.00 2.67 647 GLN N C 1
ATOM 9023 O O . GLN F 6 647 ? 278.387 196.610 192.396 1.00 2.67 647 GLN N O 1
ATOM 9029 N N . ILE F 6 648 ? 277.950 198.094 194.030 1.00 2.28 648 ILE N N 1
ATOM 9030 C CA . ILE F 6 648 ? 277.882 199.201 193.077 1.00 2.28 648 ILE N CA 1
ATOM 9031 C C . ILE F 6 648 ? 279.251 199.448 192.457 1.00 2.28 648 ILE N C 1
ATOM 9032 O O . ILE F 6 648 ? 279.368 199.690 191.251 1.00 2.28 648 ILE N O 1
ATOM 9037 N N . TYR F 6 649 ? 280.309 199.382 193.268 1.00 2.09 649 TYR N N 1
ATOM 9038 C CA . TYR F 6 649 ? 281.643 199.648 192.744 1.00 2.09 649 TYR N CA 1
ATOM 9039 C C . TYR F 6 649 ? 282.128 198.495 191.875 1.00 2.09 649 TYR N C 1
ATOM 9040 O O . TYR F 6 649 ? 282.895 198.707 190.928 1.00 2.09 649 TYR N O 1
ATOM 9049 N N . GLN F 6 650 ? 281.699 197.270 192.181 1.00 1.59 650 GLN N N 1
ATOM 9050 C CA . GLN F 6 650 ? 282.012 196.141 191.312 1.00 1.59 650 GLN N CA 1
ATOM 9051 C C . GLN F 6 650 ? 281.377 196.323 189.941 1.00 1.59 650 GLN N C 1
ATOM 9052 O O . GLN F 6 650 ? 282.000 196.048 188.909 1.00 1.59 650 GLN N O 1
ATOM 9058 N N . LEU F 6 651 ? 280.123 196.782 189.910 1.00 1.62 651 LEU N N 1
ATOM 9059 C CA . LEU F 6 651 ? 279.503 197.130 188.639 1.00 1.62 651 LEU N CA 1
ATOM 9060 C C . LEU F 6 651 ? 280.054 198.439 188.094 1.00 1.62 651 LEU N C 1
ATOM 9061 O O . LEU F 6 651 ? 279.965 198.691 186.887 1.00 1.62 651 LEU N O 1
ATOM 9066 N N . GLU F 6 652 ? 280.617 199.284 188.961 1.00 1.59 652 GLU N N 1
ATOM 9067 C CA . GLU F 6 652 ? 281.212 200.534 188.497 1.00 1.59 652 GLU N CA 1
ATOM 9068 C C . GLU F 6 652 ? 282.401 200.266 187.584 1.00 1.59 652 GLU N C 1
ATOM 9069 O O . GLU F 6 652 ? 282.560 200.915 186.545 1.00 1.59 652 GLU N O 1
ATOM 9075 N N . MET F 6 653 ? 283.250 199.310 187.961 1.00 1.70 653 MET N N 1
ATOM 9076 C CA . MET F 6 653 ? 284.356 198.929 187.090 1.00 1.70 653 MET N CA 1
ATOM 9077 C C . MET F 6 653 ? 283.867 198.087 185.917 1.00 1.70 653 MET N C 1
ATOM 9078 O O . MET F 6 653 ? 284.549 197.987 184.891 1.00 1.70 653 MET N O 1
ATOM 9083 N N . SER F 6 654 ? 282.694 197.468 186.051 1.00 1.72 654 SER N N 1
ATOM 9084 C CA . SER F 6 654 ? 282.205 196.586 184.998 1.00 1.72 654 SER N CA 1
ATOM 9085 C C . SER F 6 654 ? 281.785 197.355 183.751 1.00 1.72 654 SER N C 1
ATOM 9086 O O . SER F 6 654 ? 281.785 196.789 182.653 1.00 1.72 654 SER N O 1
ATOM 9089 N N . MET F 6 655 ? 281.418 198.633 183.888 1.00 1.63 655 MET N N 1
ATOM 9090 C CA . MET F 6 655 ? 280.988 199.397 182.719 1.00 1.63 655 MET N CA 1
ATOM 9091 C C . MET F 6 655 ? 282.123 199.579 181.717 1.00 1.63 655 MET N C 1
ATOM 9092 O O . MET F 6 655 ? 281.974 199.272 180.530 1.00 1.63 655 MET N O 1
ATOM 9097 N N . GLN F 6 656 ? 283.273 200.079 182.177 1.00 1.90 656 GLN N N 1
ATOM 9098 C CA . GLN F 6 656 ? 284.368 200.327 181.244 1.00 1.90 656 GLN N CA 1
ATOM 9099 C C . GLN F 6 656 ? 285.164 199.071 180.912 1.00 1.90 656 GLN N C 1
ATOM 9100 O O . GLN F 6 656 ? 285.922 199.082 179.939 1.00 1.90 656 GLN N O 1
ATOM 9106 N N . GLU F 6 657 ? 285.015 197.990 181.680 1.00 2.11 657 GLU N N 1
ATOM 9107 C CA . GLU F 6 657 ? 285.567 196.714 181.235 1.00 2.11 657 GLU N CA 1
ATOM 9108 C C . GLU F 6 657 ? 284.875 196.245 179.962 1.00 2.11 657 GLU N C 1
ATOM 9109 O O . GLU F 6 657 ? 285.528 195.815 179.004 1.00 2.11 657 GLU N O 1
ATOM 9115 N N . ARG F 6 658 ? 283.542 196.321 179.932 1.00 1.52 658 ARG N N 1
ATOM 9116 C CA . ARG F 6 658 ? 282.812 196.044 178.700 1.00 1.52 658 ARG N CA 1
ATOM 9117 C C . ARG F 6 658 ? 283.021 197.152 177.676 1.00 1.52 658 ARG N C 1
ATOM 9118 O O . ARG F 6 658 ? 283.069 196.890 176.468 1.00 1.52 658 ARG N O 1
ATOM 9126 N N . GLU F 6 659 ? 283.137 198.399 178.139 1.00 1.55 659 GLU N N 1
ATOM 9127 C CA . GLU F 6 659 ? 283.268 199.523 177.215 1.00 1.55 659 GLU N CA 1
ATOM 9128 C C . GLU F 6 659 ? 284.552 199.428 176.403 1.00 1.55 659 GLU N C 1
ATOM 9129 O O . GLU F 6 659 ? 284.527 199.554 175.175 1.00 1.55 659 GLU N O 1
ATOM 9135 N N . LYS F 6 660 ? 285.684 199.180 177.071 1.00 1.35 660 LYS N N 1
ATOM 9136 C CA . LYS F 6 660 ? 286.966 199.135 176.370 1.00 1.35 660 LYS N CA 1
ATOM 9137 C C . LYS F 6 660 ? 286.953 198.099 175.253 1.00 1.35 660 LYS N C 1
ATOM 9138 O O . LYS F 6 660 ? 287.661 198.248 174.251 1.00 1.35 660 LYS N O 1
ATOM 9144 N N . GLU F 6 661 ? 286.156 197.040 175.411 1.00 1.54 661 GLU N N 1
ATOM 9145 C CA . GLU F 6 661 ? 286.001 196.067 174.336 1.00 1.54 661 GLU N CA 1
ATOM 9146 C C . GLU F 6 661 ? 285.342 196.693 173.115 1.00 1.54 661 GLU N C 1
ATOM 9147 O O . GLU F 6 661 ? 285.615 196.294 171.976 1.00 1.54 661 GLU N O 1
ATOM 9153 N N . ILE F 6 662 ? 284.465 197.677 173.332 1.00 1.29 662 ILE N N 1
ATOM 9154 C CA . ILE F 6 662 ? 283.694 198.249 172.233 1.00 1.29 662 ILE N CA 1
ATOM 9155 C C . ILE F 6 662 ? 284.578 199.091 171.319 1.00 1.29 662 ILE N C 1
ATOM 9156 O O . ILE F 6 662 ? 284.482 198.996 170.089 1.00 1.29 662 ILE N O 1
ATOM 9161 N N . GLU F 6 663 ? 285.446 199.935 171.891 1.00 1.56 663 GLU N N 1
ATOM 9162 C CA . GLU F 6 663 ? 286.320 200.742 171.043 1.00 1.56 663 GLU N CA 1
ATOM 9163 C C . GLU F 6 663 ? 287.289 199.876 170.253 1.00 1.56 663 GLU N C 1
ATOM 9164 O O . GLU F 6 663 ? 287.599 200.192 169.099 1.00 1.56 663 GLU N O 1
ATOM 9170 N N . VAL F 6 664 ? 287.786 198.793 170.854 1.00 1.57 664 VAL N N 1
ATOM 9171 C CA . VAL F 6 664 ? 288.657 197.877 170.126 1.00 1.57 664 VAL N CA 1
ATOM 9172 C C . VAL F 6 664 ? 287.913 197.277 168.942 1.00 1.57 664 VAL N C 1
ATOM 9173 O O . VAL F 6 664 ? 288.430 197.226 167.822 1.00 1.57 664 VAL N O 1
ATOM 9177 N N . HIS F 6 665 ? 286.674 196.835 169.167 1.00 1.34 665 HIS N N 1
ATOM 9178 C CA . HIS F 6 665 ? 285.828 196.424 168.053 1.00 1.34 665 HIS N CA 1
ATOM 9179 C C . HIS F 6 665 ? 285.565 197.591 167.110 1.00 1.34 665 HIS N C 1
ATOM 9180 O O . HIS F 6 665 ? 285.525 197.417 165.886 1.00 1.34 665 HIS N O 1
ATOM 9187 N N . LYS F 6 666 ? 285.381 198.792 167.665 1.00 1.54 666 LYS N N 1
ATOM 9188 C CA . LYS F 6 666 ? 285.146 199.969 166.836 1.00 1.54 666 LYS N CA 1
ATOM 9189 C C . LYS F 6 666 ? 286.356 200.280 165.962 1.00 1.54 666 LYS N C 1
ATOM 9190 O O . LYS F 6 666 ? 286.208 200.616 164.781 1.00 1.54 666 LYS N O 1
ATOM 9196 N N . ASP F 6 667 ? 287.562 200.174 166.525 1.00 1.65 667 ASP N N 1
ATOM 9197 C CA . ASP F 6 667 ? 288.764 200.524 165.775 1.00 1.65 667 ASP N CA 1
ATOM 9198 C C . ASP F 6 667 ? 289.051 199.509 164.674 1.00 1.65 667 ASP N C 1
ATOM 9199 O O . ASP F 6 667 ? 289.540 199.872 163.599 1.00 1.65 667 ASP N O 1
ATOM 9204 N N . VAL F 6 668 ? 288.770 198.230 164.930 1.00 1.58 668 VAL N N 1
ATOM 9205 C CA . VAL F 6 668 ? 288.938 197.214 163.895 1.00 1.58 668 VAL N CA 1
ATOM 9206 C C . VAL F 6 668 ? 287.962 197.452 162.752 1.00 1.58 668 VAL N C 1
ATOM 9207 O O . VAL F 6 668 ? 288.271 197.188 161.584 1.00 1.58 668 VAL N O 1
ATOM 9211 N N . LEU F 6 669 ? 286.764 197.946 163.066 1.00 1.53 669 LEU N N 1
ATOM 9212 C CA . LEU F 6 669 ? 285.822 198.285 162.007 1.00 1.53 669 LEU N CA 1
ATOM 9213 C C . LEU F 6 669 ? 286.326 199.469 161.189 1.00 1.53 669 LEU N C 1
ATOM 9214 O O . LEU F 6 669 ? 286.011 199.592 159.999 1.00 1.53 669 LEU N O 1
ATOM 9219 N N . MET F 6 670 ? 287.117 200.348 161.809 1.00 1.51 670 MET N N 1
ATOM 9220 C CA . MET F 6 670 ? 287.710 201.463 161.077 1.00 1.51 670 MET N CA 1
ATOM 9221 C C . MET F 6 670 ? 288.687 200.970 160.017 1.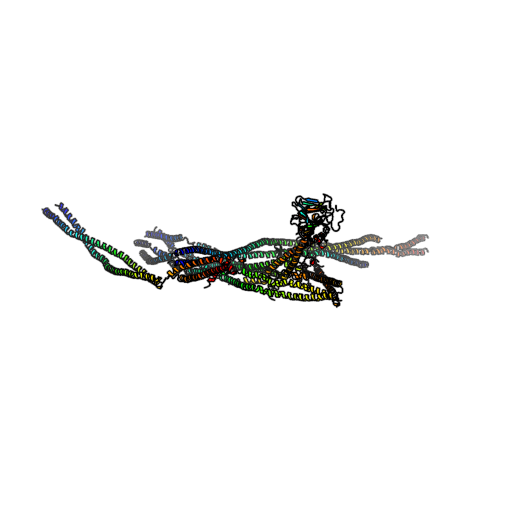00 1.51 670 MET N C 1
ATOM 9222 O O . MET F 6 670 ? 288.626 201.391 158.856 1.00 1.51 670 MET N O 1
ATOM 9227 N N . THR F 6 671 ? 289.600 200.074 160.399 1.00 2.30 671 THR N N 1
ATOM 9228 C CA . THR F 6 671 ? 290.560 199.554 159.430 1.00 2.30 671 THR N CA 1
ATOM 9229 C C . THR F 6 671 ? 289.903 198.586 158.454 1.00 2.30 671 THR N C 1
ATOM 9230 O O . THR F 6 671 ? 290.456 198.322 157.382 1.00 2.30 671 THR N O 1
ATOM 9234 N N . GLU F 6 672 ? 288.734 198.045 158.804 1.00 2.99 672 GLU N N 1
ATOM 9235 C CA . GLU F 6 672 ? 287.944 197.307 157.824 1.00 2.99 672 GLU N CA 1
ATOM 9236 C C . GLU F 6 672 ? 287.331 198.256 156.802 1.00 2.99 672 GLU N C 1
ATOM 9237 O O . GLU F 6 672 ? 287.357 197.991 155.594 1.00 2.99 672 GLU N O 1
ATOM 9243 N N . HIS F 6 673 ? 286.768 199.370 157.274 1.00 2.93 673 HIS N N 1
ATOM 9244 C CA . HIS F 6 673 ? 286.197 200.357 156.363 1.00 2.93 673 HIS N CA 1
ATOM 9245 C C . HIS F 6 673 ? 287.277 201.006 155.505 1.00 2.93 673 HIS N C 1
ATOM 9246 O O . HIS F 6 673 ? 287.081 201.217 154.303 1.00 2.93 673 HIS N O 1
ATOM 9253 N N . LYS F 6 674 ? 288.418 201.341 156.110 1.00 3.55 674 LYS N N 1
ATOM 9254 C CA . LYS F 6 674 ? 289.491 201.995 155.368 1.00 3.55 674 LYS N CA 1
ATOM 9255 C C . LYS F 6 674 ? 290.075 201.071 154.306 1.00 3.55 674 LYS N C 1
ATOM 9256 O O . LYS F 6 674 ? 290.319 201.490 153.168 1.00 3.55 674 LYS N O 1
ATOM 9262 N N . ALA F 6 675 ? 290.312 199.806 154.662 1.00 3.15 675 ALA N N 1
ATOM 9263 C CA . ALA F 6 675 ? 290.911 198.870 153.715 1.00 3.15 675 ALA N CA 1
ATOM 9264 C C . ALA F 6 675 ? 289.986 198.607 152.534 1.00 3.15 675 ALA N C 1
ATOM 9265 O O . ALA F 6 675 ? 290.440 198.522 151.387 1.00 3.15 675 ALA N O 1
ATOM 9267 N N . ALA F 6 676 ? 288.685 198.469 152.796 1.00 3.59 676 ALA N N 1
ATOM 9268 C CA . ALA F 6 676 ? 287.746 198.161 151.724 1.00 3.59 676 ALA N CA 1
ATOM 9269 C C . ALA F 6 676 ? 287.630 199.316 150.736 1.00 3.59 676 ALA N C 1
ATOM 9270 O O . ALA F 6 676 ? 287.459 199.095 149.531 1.00 3.59 676 ALA N O 1
ATOM 9272 N N . GLU F 6 677 ? 287.712 200.555 151.224 1.00 3.09 677 GLU N N 1
ATOM 9273 C CA . GLU F 6 677 ? 287.552 201.705 150.338 1.00 3.09 677 GLU N CA 1
ATOM 9274 C C . GLU F 6 677 ? 288.750 201.854 149.409 1.00 3.09 677 GLU N C 1
ATOM 9275 O O . GLU F 6 677 ? 288.602 202.284 148.259 1.00 3.09 677 GLU N O 1
ATOM 9281 N N . GLU F 6 678 ? 289.946 201.515 149.893 1.00 2.83 678 GLU N N 1
ATOM 9282 C CA . GLU F 6 678 ? 291.143 201.643 149.068 1.00 2.83 678 GLU N CA 1
ATOM 9283 C C . GLU F 6 678 ? 291.063 200.744 147.841 1.00 2.83 678 GLU N C 1
ATOM 9284 O O . GLU F 6 678 ? 291.420 201.155 146.731 1.00 2.83 678 GLU N O 1
ATOM 9290 N N . GLU F 6 679 ? 290.597 199.507 148.022 1.00 3.07 679 GLU N N 1
ATOM 9291 C CA . GLU F 6 679 ? 290.504 198.583 146.897 1.00 3.07 679 GLU N CA 1
ATOM 9292 C C . GLU F 6 679 ? 289.405 198.994 145.925 1.00 3.07 679 GLU N C 1
ATOM 9293 O O . GLU F 6 679 ? 289.531 198.779 144.713 1.00 3.07 679 GLU N O 1
ATOM 9299 N N . ARG F 6 680 ? 288.319 199.580 146.436 1.00 2.62 680 ARG N N 1
ATOM 9300 C CA . ARG F 6 680 ? 287.232 200.007 145.562 1.00 2.62 680 ARG N CA 1
ATOM 9301 C C . ARG F 6 680 ? 287.707 201.068 144.578 1.00 2.62 680 ARG N C 1
ATOM 9302 O O . ARG F 6 680 ? 287.339 201.041 143.398 1.00 2.62 680 ARG N O 1
ATOM 9310 N N . HIS F 6 681 ? 288.524 202.014 145.047 1.00 3.01 681 HIS N N 1
ATOM 9311 C CA . HIS F 6 681 ? 289.027 203.060 144.163 1.00 3.01 681 HIS N CA 1
ATOM 9312 C C . HIS F 6 681 ? 289.957 202.488 143.102 1.00 3.01 681 HIS N C 1
ATOM 9313 O O . HIS F 6 681 ? 289.962 202.952 141.956 1.00 3.01 681 HIS N O 1
ATOM 9320 N N . LYS F 6 682 ? 290.761 201.485 143.466 1.00 2.67 682 LYS N N 1
ATOM 9321 C CA . LYS F 6 682 ? 291.695 200.897 142.512 1.00 2.67 682 LYS N CA 1
ATOM 9322 C C . LYS F 6 682 ? 290.958 200.250 141.346 1.00 2.67 682 LYS N C 1
ATOM 9323 O O . LYS F 6 682 ? 291.352 200.405 140.184 1.00 2.67 682 LYS N O 1
ATOM 9329 N N . ILE F 6 683 ? 289.884 199.512 141.637 1.00 2.53 683 ILE N N 1
ATOM 9330 C CA . ILE F 6 683 ? 289.089 198.917 140.569 1.00 2.53 683 ILE N CA 1
ATOM 9331 C C . ILE F 6 683 ? 288.306 199.983 139.814 1.00 2.53 683 ILE N C 1
ATOM 9332 O O . ILE F 6 683 ? 288.197 199.925 138.583 1.00 2.53 683 ILE N O 1
ATOM 9337 N N . ALA F 6 684 ? 287.757 200.972 140.525 1.00 2.44 684 ALA N N 1
ATOM 9338 C CA . ALA F 6 684 ? 286.982 202.018 139.865 1.00 2.44 684 ALA N CA 1
ATOM 9339 C C . ALA F 6 684 ? 287.831 202.785 138.861 1.00 2.44 684 ALA N C 1
ATOM 9340 O O . ALA F 6 684 ? 287.367 203.105 137.760 1.00 2.44 684 ALA N O 1
ATOM 9342 N N . VAL F 6 685 ? 289.075 203.096 139.225 1.00 2.65 685 VAL N N 1
ATOM 9343 C CA . VAL F 6 685 ? 289.991 203.726 138.279 1.00 2.65 685 VAL N CA 1
ATOM 9344 C C . VAL F 6 685 ? 290.293 202.780 137.125 1.00 2.65 685 VAL N C 1
ATOM 9345 O O . VAL F 6 685 ? 290.337 203.191 135.959 1.00 2.65 685 VAL N O 1
ATOM 9349 N N . GLU F 6 686 ? 290.500 201.497 137.430 1.00 2.55 686 GLU N N 1
ATOM 9350 C CA . GLU F 6 686 ? 290.862 200.533 136.396 1.00 2.55 686 GLU N CA 1
ATOM 9351 C C . GLU F 6 686 ? 289.722 200.331 135.404 1.00 2.55 686 GLU N C 1
ATOM 9352 O O . GLU F 6 686 ? 289.959 200.059 134.222 1.00 2.55 686 GLU N O 1
ATOM 9358 N N . LEU F 6 687 ? 288.476 200.452 135.869 1.00 2.42 687 LEU N N 1
ATOM 9359 C CA . LEU F 6 687 ? 287.333 200.299 134.973 1.00 2.42 687 LEU N CA 1
ATOM 9360 C C . LEU F 6 687 ? 287.336 201.368 133.887 1.00 2.42 687 LEU N C 1
ATOM 9361 O O . LEU F 6 687 ? 287.076 201.074 132.715 1.00 2.42 687 LEU N O 1
ATOM 9366 N N . ALA F 6 688 ? 287.635 202.615 134.258 1.00 2.57 688 ALA N N 1
ATOM 9367 C CA . ALA F 6 688 ? 287.602 203.706 133.287 1.00 2.57 688 ALA N CA 1
ATOM 9368 C C . ALA F 6 688 ? 288.622 203.491 132.178 1.00 2.57 688 ALA N C 1
ATOM 9369 O O . ALA F 6 688 ? 288.393 203.888 131.029 1.00 2.57 688 ALA N O 1
ATOM 9371 N N . GLU F 6 689 ? 289.758 202.869 132.503 1.00 3.29 689 GLU N N 1
ATOM 9372 C CA . GLU F 6 689 ? 290.765 202.587 131.486 1.00 3.29 689 GLU N CA 1
ATOM 9373 C C . GLU F 6 689 ? 290.237 201.611 130.441 1.00 3.29 689 GLU N C 1
ATOM 9374 O O . GLU F 6 689 ? 290.505 201.766 129.244 1.00 3.29 689 GLU N O 1
ATOM 9380 N N . ARG F 6 690 ? 289.493 200.592 130.877 1.00 3.27 690 ARG N N 1
ATOM 9381 C CA . ARG F 6 690 ? 288.880 199.669 129.927 1.00 3.27 690 ARG N CA 1
ATOM 9382 C C . ARG F 6 690 ? 287.728 200.336 129.188 1.00 3.27 690 ARG N C 1
ATOM 9383 O O . ARG F 6 690 ? 287.450 200.010 128.028 1.00 3.27 690 ARG N O 1
ATOM 9391 N N . LYS F 6 691 ? 287.035 201.264 129.853 1.00 3.59 691 LYS N N 1
ATOM 9392 C CA . LYS F 6 691 ? 285.982 202.028 129.193 1.00 3.59 691 LYS N CA 1
ATOM 9393 C C . LYS F 6 691 ? 286.544 202.894 128.073 1.00 3.59 691 LYS N C 1
ATOM 9394 O O . LYS F 6 691 ? 285.939 203.004 127.000 1.00 3.59 691 LYS N O 1
ATOM 9400 N N . ASN F 6 692 ? 287.698 203.524 128.310 1.00 4.63 692 ASN N N 1
ATOM 9401 C CA . ASN F 6 692 ? 288.270 204.426 127.317 1.00 4.63 692 ASN N CA 1
ATOM 9402 C C . ASN F 6 692 ? 288.630 203.688 126.034 1.00 4.63 692 ASN N C 1
ATOM 9403 O O . ASN F 6 692 ? 288.391 204.196 124.933 1.00 4.63 692 ASN N O 1
ATOM 9408 N N . LYS F 6 693 ? 289.210 202.491 126.155 1.00 4.22 693 LYS N N 1
ATOM 9409 C CA . LYS F 6 693 ? 289.587 201.733 124.965 1.00 4.22 693 LYS N CA 1
ATOM 9410 C C . LYS F 6 693 ? 288.366 201.379 124.129 1.00 4.22 693 LYS N C 1
ATOM 9411 O O . LYS F 6 693 ? 288.422 201.405 122.895 1.00 4.22 693 LYS N O 1
ATOM 9417 N N . VAL F 6 694 ? 287.254 201.035 124.784 1.00 4.43 694 VAL N N 1
ATOM 9418 C CA . VAL F 6 694 ? 286.004 200.831 124.058 1.00 4.43 694 VAL N CA 1
ATOM 9419 C C . VAL F 6 694 ? 285.569 202.126 123.387 1.00 4.43 694 VAL N C 1
ATOM 9420 O O . VAL F 6 694 ? 285.173 202.136 122.216 1.00 4.43 694 VAL N O 1
ATOM 9424 N N . LYS F 6 695 ? 285.640 203.240 124.117 1.00 6.10 695 LYS N N 1
ATOM 9425 C CA . LYS F 6 695 ? 285.290 204.531 123.535 1.00 6.10 695 LYS N CA 1
ATOM 9426 C C . LYS F 6 695 ? 286.312 204.972 122.493 1.00 6.10 695 LYS N C 1
ATOM 9427 O O . LYS F 6 695 ? 285.949 205.603 121.494 1.00 6.10 695 LYS N O 1
ATOM 9433 N N . ASN F 6 696 ? 287.597 204.679 122.716 1.00 6.97 696 ASN N N 1
ATOM 9434 C CA . ASN F 6 696 ? 288.594 204.985 121.694 1.00 6.97 696 ASN N CA 1
ATOM 9435 C C . ASN F 6 696 ? 288.361 204.151 120.440 1.00 6.97 696 ASN N C 1
ATOM 9436 O O . ASN F 6 696 ? 288.451 204.663 119.319 1.00 6.97 696 ASN N O 1
ATOM 9441 N N . LEU F 6 697 ? 288.054 202.864 120.612 1.00 5.46 697 LEU N N 1
ATOM 9442 C CA . LEU F 6 697 ? 287.725 202.023 119.467 1.00 5.46 697 LEU N CA 1
ATOM 9443 C C . LEU F 6 697 ? 286.339 202.348 118.925 1.00 5.46 697 LEU N C 1
ATOM 9444 O O . LEU F 6 697 ? 286.016 201.997 117.784 1.00 5.46 697 LEU N O 1
ATOM 9449 N N . LYS F 6 698 ? 285.510 203.020 119.724 1.00 6.04 698 LYS N N 1
ATOM 9450 C CA . LYS F 6 698 ? 284.195 203.443 119.258 1.00 6.04 698 LYS N CA 1
ATOM 9451 C C . LYS F 6 698 ? 284.310 204.381 118.061 1.00 6.04 698 LYS N C 1
ATOM 9452 O O . LYS F 6 698 ? 283.544 204.276 117.097 1.00 6.04 698 LYS N O 1
ATOM 9458 N N . ILE F 6 699 ? 285.276 205.307 118.107 1.00 8.47 699 ILE N N 1
ATOM 9459 C CA . ILE F 6 699 ? 285.379 206.349 117.088 1.00 8.47 699 ILE N CA 1
ATOM 9460 C C . ILE F 6 699 ? 286.008 205.821 115.803 1.00 8.47 699 ILE N C 1
ATOM 9461 O O . ILE F 6 699 ? 285.837 206.418 114.734 1.00 8.47 699 ILE N O 1
ATOM 9466 N N . LYS F 6 700 ? 286.738 204.702 115.874 1.00 8.51 700 LYS N N 1
ATOM 9467 C CA . LYS F 6 700 ? 287.548 204.311 114.725 1.00 8.51 700 LYS N CA 1
ATOM 9468 C C . LYS F 6 700 ? 286.718 203.596 113.664 1.00 8.51 700 LYS N C 1
ATOM 9469 O O . LYS F 6 700 ? 286.972 203.767 112.468 1.00 8.51 700 LYS N O 1
ATOM 9475 N N . TYR F 6 701 ? 285.736 202.784 114.071 1.00 7.90 701 TYR N N 1
ATOM 9476 C CA . TYR F 6 701 ? 284.875 202.128 113.086 1.00 7.90 701 TYR N CA 1
ATOM 9477 C C . TYR F 6 701 ? 284.144 203.139 112.221 1.00 7.90 701 TYR N C 1
ATOM 9478 O O . TYR F 6 701 ? 283.957 202.914 111.021 1.00 7.90 701 TYR N O 1
ATOM 9487 N N . GLU F 6 702 ? 283.731 204.266 112.806 1.00 7.53 702 GLU N N 1
ATOM 9488 C CA . GLU F 6 702 ? 283.099 205.313 112.012 1.00 7.53 702 GLU N CA 1
ATOM 9489 C C . GLU F 6 702 ? 284.025 205.773 110.893 1.00 7.53 702 GLU N C 1
ATOM 9490 O O . GLU F 6 702 ? 283.572 206.080 109.784 1.00 7.53 702 GLU N O 1
ATOM 9496 N N . SER F 6 703 ? 285.329 205.832 111.169 1.00 7.01 703 SER N N 1
ATOM 9497 C CA . SER F 6 703 ? 286.292 206.142 110.119 1.00 7.01 703 SER N CA 1
ATOM 9498 C C . SER F 6 703 ? 286.487 204.962 109.173 1.00 7.01 703 SER N C 1
ATOM 9499 O O . SER F 6 703 ? 286.655 205.153 107.964 1.00 7.01 703 SER N O 1
ATOM 9502 N N . LEU F 6 704 ? 286.481 203.733 109.702 1.00 6.19 704 LEU N N 1
ATOM 9503 C CA . LEU F 6 704 ? 286.779 202.582 108.853 1.00 6.19 704 LEU N CA 1
ATOM 9504 C C . LEU F 6 704 ? 285.549 202.065 108.118 1.00 6.19 704 LEU N C 1
ATOM 9505 O O . LEU F 6 704 ? 285.691 201.345 107.124 1.00 6.19 704 LEU N O 1
ATOM 9510 N N . VAL F 6 705 ? 284.343 202.401 108.579 1.00 5.18 705 VAL N N 1
ATOM 9511 C CA . VAL F 6 705 ? 283.173 202.168 107.739 1.00 5.18 705 VAL N CA 1
ATOM 9512 C C . VAL F 6 705 ? 283.192 203.125 106.555 1.00 5.18 705 VAL N C 1
ATOM 9513 O O . VAL F 6 705 ? 282.697 202.803 105.468 1.00 5.18 705 VAL N O 1
ATOM 9517 N N . GLN F 6 706 ? 283.762 204.317 106.748 1.00 5.10 706 GLN N N 1
ATOM 9518 C CA . GLN F 6 706 ? 284.056 205.189 105.617 1.00 5.10 706 GLN N CA 1
ATOM 9519 C C . GLN F 6 706 ? 285.119 204.569 104.721 1.00 5.10 706 GLN N C 1
ATOM 9520 O O . GLN F 6 706 ? 285.044 204.673 103.491 1.00 5.10 706 GLN N O 1
ATOM 9526 N N . LYS F 6 707 ? 286.123 203.922 105.321 1.00 6.69 707 LYS N N 1
ATOM 9527 C CA . LYS F 6 707 ? 287.149 203.250 104.530 1.00 6.69 707 LYS N CA 1
ATOM 9528 C C . LYS F 6 707 ? 286.608 201.990 103.868 1.00 6.69 707 LYS N C 1
ATOM 9529 O O . LYS F 6 707 ? 286.983 201.679 102.731 1.00 6.69 707 LYS N O 1
ATOM 9535 N N . ASN F 6 708 ? 285.738 201.249 104.561 1.00 7.35 708 ASN N N 1
ATOM 9536 C CA . ASN F 6 708 ? 285.032 200.144 103.919 1.00 7.35 708 ASN N CA 1
ATOM 9537 C C . ASN F 6 708 ? 284.154 200.638 102.778 1.00 7.35 708 ASN N C 1
ATOM 9538 O O . ASN F 6 708 ? 283.954 199.920 101.792 1.00 7.35 708 ASN N O 1
ATOM 9543 N N . LYS F 6 709 ? 283.621 201.857 102.895 1.00 7.09 709 LYS N N 1
ATOM 9544 C CA . LYS F 6 709 ? 282.909 202.471 101.783 1.00 7.09 709 LYS N CA 1
ATOM 9545 C C . LYS F 6 709 ? 283.838 202.755 100.610 1.00 7.09 709 LYS N C 1
ATOM 9546 O O . LYS F 6 709 ? 283.364 202.924 99.480 1.00 7.09 709 LYS N O 1
ATOM 9552 N N . ALA F 6 710 ? 285.145 202.798 100.849 1.00 6.46 710 ALA N N 1
ATOM 9553 C CA . ALA F 6 710 ? 286.118 203.030 99.790 1.00 6.46 710 ALA N CA 1
ATOM 9554 C C . ALA F 6 710 ? 286.602 201.709 99.202 1.00 6.46 710 ALA N C 1
ATOM 9555 O O . ALA F 6 710 ? 286.297 201.380 98.056 1.00 6.46 710 ALA N O 1
ATOM 9557 N N . ALA F 6 724 ? 279.770 191.346 105.476 1.00 6.46 724 ALA N N 1
ATOM 9558 C CA . ALA F 6 724 ? 279.386 192.751 105.491 1.00 6.46 724 ALA N CA 1
ATOM 9559 C C . ALA F 6 724 ? 278.196 192.997 104.572 1.00 6.46 724 ALA N C 1
ATOM 9560 O O . ALA F 6 724 ? 277.575 192.056 104.082 1.00 6.46 724 ALA N O 1
ATOM 9562 N N . TYR F 6 725 ? 277.879 194.273 104.349 1.00 8.95 725 TYR N N 1
ATOM 9563 C CA . TYR F 6 725 ? 276.776 194.616 103.459 1.00 8.95 725 TYR N CA 1
ATOM 9564 C C . TYR F 6 725 ? 277.126 194.318 102.008 1.00 8.95 725 TYR N C 1
ATOM 9565 O O . TYR F 6 725 ? 276.254 193.936 101.217 1.00 8.95 725 TYR N O 1
ATOM 9574 N N . TYR F 6 726 ? 278.396 194.478 101.636 1.00 9.44 726 TYR N N 1
ATOM 9575 C CA . TYR F 6 726 ? 278.807 194.293 100.251 1.00 9.44 726 TYR N CA 1
ATOM 9576 C C . TYR F 6 726 ? 279.013 192.820 99.924 1.00 9.44 726 TYR N C 1
ATOM 9577 O O . TYR F 6 726 ? 280.061 192.439 99.396 1.00 9.44 726 TYR N O 1
ATOM 9586 N N . VAL F 6 727 ? 278.020 191.982 100.228 1.00 7.16 727 VAL N N 1
ATOM 9587 C CA . VAL F 6 727 ? 278.109 190.571 99.864 1.00 7.16 727 VAL N CA 1
ATOM 9588 C C . VAL F 6 727 ? 277.958 190.398 98.356 1.00 7.16 727 VAL N C 1
ATOM 9589 O O . VAL F 6 727 ? 278.676 189.607 97.732 1.00 7.16 727 VAL N O 1
ATOM 9593 N N . ILE F 6 728 ? 277.037 191.136 97.746 1.00 5.93 728 ILE N N 1
ATOM 9594 C CA . ILE F 6 728 ? 276.791 191.069 96.313 1.00 5.93 728 ILE N CA 1
ATOM 9595 C C . ILE F 6 728 ? 277.536 192.166 95.564 1.00 5.93 728 ILE N C 1
ATOM 9596 O O . ILE F 6 728 ? 278.053 191.935 94.470 1.00 5.93 728 ILE N O 1
ATOM 9601 N N . LYS F 6 729 ? 277.614 193.360 96.154 1.00 6.28 729 LYS N N 1
ATOM 9602 C CA . LYS F 6 729 ? 278.271 194.481 95.490 1.00 6.28 729 LYS N CA 1
ATOM 9603 C C . LYS F 6 729 ? 279.750 194.196 95.255 1.00 6.28 729 LYS N C 1
ATOM 9604 O O . LYS F 6 729 ? 280.293 194.538 94.200 1.00 6.28 729 LYS N O 1
ATOM 9610 N N . ALA F 6 730 ? 280.418 193.577 96.228 1.00 6.38 730 ALA N N 1
ATOM 9611 C CA . ALA F 6 730 ? 281.830 193.249 96.084 1.00 6.38 730 ALA N CA 1
ATOM 9612 C C . ALA F 6 730 ? 282.063 191.923 95.375 1.00 6.38 730 ALA N C 1
ATOM 9613 O O . ALA F 6 730 ? 283.213 191.614 95.042 1.00 6.38 730 ALA N O 1
ATOM 9615 N N . ALA F 6 731 ? 281.015 191.136 95.139 1.00 5.45 731 ALA N N 1
ATOM 9616 C CA . ALA F 6 731 ? 281.155 189.877 94.417 1.00 5.45 731 ALA N CA 1
ATOM 9617 C C . ALA F 6 731 ? 280.811 190.025 92.939 1.00 5.45 731 ALA N C 1
ATOM 9618 O O . ALA F 6 731 ? 281.538 189.523 92.077 1.00 5.45 731 ALA N O 1
ATOM 9620 N N . GLN F 6 732 ? 279.711 190.716 92.632 1.00 7.05 732 GLN N N 1
ATOM 9621 C CA . GLN F 6 732 ? 279.274 190.864 91.250 1.00 7.05 732 GLN N CA 1
ATOM 9622 C C . GLN F 6 732 ? 280.006 191.974 90.506 1.00 7.05 732 GLN N C 1
ATOM 9623 O O . GLN F 6 732 ? 279.930 192.024 89.273 1.00 7.05 732 GLN N O 1
ATOM 9629 N N . GLU F 6 733 ? 280.705 192.862 91.214 1.00 11.37 733 GLU N N 1
ATOM 9630 C CA . GLU F 6 733 ? 281.517 193.856 90.526 1.00 11.37 733 GLU N CA 1
ATOM 9631 C C . GLU F 6 733 ? 282.714 193.225 89.830 1.00 11.37 733 GLU N C 1
ATOM 9632 O O . GLU F 6 733 ? 283.195 193.770 88.833 1.00 11.37 733 GLU N O 1
ATOM 9638 N N . ARG F 6 734 ? 283.199 192.093 90.334 1.00 14.50 734 ARG N N 1
ATOM 9639 C CA . ARG F 6 734 ? 284.325 191.384 89.746 1.00 14.50 734 ARG N CA 1
ATOM 9640 C C . ARG F 6 734 ? 283.902 190.404 88.661 1.00 14.50 734 ARG N C 1
ATOM 9641 O O . ARG F 6 734 ? 284.766 189.777 88.041 1.00 14.50 734 ARG N O 1
ATOM 9649 N N . GLU F 6 735 ? 282.597 190.253 88.423 1.00 12.76 735 GLU N N 1
ATOM 9650 C CA . GLU F 6 735 ? 282.093 189.363 87.389 1.00 12.76 735 GLU N CA 1
ATOM 9651 C C . GLU F 6 735 ? 281.416 190.082 86.234 1.00 12.76 735 GLU N C 1
ATOM 9652 O O . GLU F 6 735 ? 281.399 189.538 85.125 1.00 12.76 735 GLU N O 1
ATOM 9658 N N . GLU F 6 736 ? 280.854 191.274 86.454 1.00 15.50 736 GLU N N 1
ATOM 9659 C CA . GLU F 6 736 ? 280.353 192.058 85.329 1.00 15.50 736 GLU N CA 1
ATOM 9660 C C . GLU F 6 736 ? 281.479 192.441 84.381 1.00 15.50 736 GLU N C 1
ATOM 9661 O O . GLU F 6 736 ? 281.263 192.542 83.167 1.00 15.50 736 GLU N O 1
ATOM 9667 N N . LEU F 6 737 ? 282.680 192.665 84.915 1.00 17.33 737 LEU N N 1
ATOM 9668 C CA . LEU F 6 737 ? 283.853 192.771 84.057 1.00 17.33 737 LEU N CA 1
ATOM 9669 C C . LEU F 6 737 ? 284.135 191.446 83.357 1.00 17.33 737 LEU N C 1
ATOM 9670 O O . LEU F 6 737 ? 284.457 191.421 82.163 1.00 17.33 737 LEU N O 1
ATOM 9675 N N . GLN F 6 738 ? 283.986 190.328 84.076 1.00 16.63 738 GLN N N 1
ATOM 9676 C CA . GLN F 6 738 ? 284.199 189.021 83.464 1.00 16.63 738 GLN N CA 1
ATOM 9677 C C . GLN F 6 738 ? 283.170 188.733 82.379 1.00 16.63 738 GLN N C 1
ATOM 9678 O O . GLN F 6 738 ? 283.406 187.882 81.513 1.00 16.63 738 GLN N O 1
ATOM 9684 N N . ARG F 6 739 ? 282.026 189.418 82.410 1.00 14.04 739 ARG N N 1
ATOM 9685 C CA . ARG F 6 739 ? 281.065 189.283 81.321 1.00 14.04 739 ARG N CA 1
ATOM 9686 C C . ARG F 6 739 ? 281.588 189.927 80.042 1.00 14.04 739 ARG N C 1
ATOM 9687 O O . ARG F 6 739 ? 281.189 189.541 78.938 1.00 14.04 739 ARG N O 1
ATOM 9695 N N . LYS F 6 740 ? 282.478 190.914 80.170 1.00 14.86 740 LYS N N 1
ATOM 9696 C CA . LYS F 6 740 ? 283.121 191.467 78.984 1.00 14.86 740 LYS N CA 1
ATOM 9697 C C . LYS F 6 740 ? 284.120 190.482 78.395 1.00 14.86 740 LYS N C 1
ATOM 9698 O O . LYS F 6 740 ? 284.272 190.398 77.172 1.00 14.86 740 LYS N O 1
ATOM 9704 N N . GLY F 6 741 ? 284.808 189.725 79.252 1.00 17.28 741 GLY N N 1
ATOM 9705 C CA . GLY F 6 741 ? 285.798 188.781 78.761 1.00 17.28 741 GLY N CA 1
ATOM 9706 C C . GLY F 6 741 ? 285.196 187.682 77.907 1.00 17.28 741 GLY N C 1
ATOM 9707 O O . GLY F 6 741 ? 285.769 187.292 76.888 1.00 17.28 741 GLY N O 1
ATOM 9708 N N . ASP F 6 742 ? 284.036 187.163 78.314 1.00 19.25 742 ASP N N 1
ATOM 9709 C CA . ASP F 6 742 ? 283.394 186.100 77.547 1.00 19.25 742 ASP N CA 1
ATOM 9710 C C . ASP F 6 742 ? 283.017 186.580 76.152 1.00 19.25 742 ASP N C 1
ATOM 9711 O O . ASP F 6 742 ? 283.249 185.881 75.159 1.00 19.25 742 ASP N O 1
ATOM 9716 N N . GLU F 6 743 ? 282.438 187.777 76.056 1.00 20.30 743 GLU N N 1
ATOM 9717 C CA . GLU F 6 743 ? 282.090 188.365 74.769 1.00 20.30 743 GLU N CA 1
ATOM 9718 C C . GLU F 6 743 ? 283.214 189.202 74.179 1.00 20.30 743 GLU N C 1
ATOM 9719 O O . GLU F 6 743 ? 283.044 189.765 73.091 1.00 20.30 743 GLU N O 1
ATOM 9725 N N . LEU F 6 744 ? 284.350 189.305 74.874 1.00 20.07 744 LEU N N 1
ATOM 9726 C CA . LEU F 6 744 ? 285.560 189.830 74.252 1.00 20.07 744 LEU N CA 1
ATOM 9727 C C . LEU F 6 744 ? 285.925 188.992 73.035 1.00 20.07 744 LEU N C 1
ATOM 9728 O O . LEU F 6 744 ? 286.301 189.521 71.984 1.00 20.07 744 LEU N O 1
ATOM 9733 N N . ASN F 6 745 ? 285.803 187.670 73.167 1.00 23.66 745 ASN N N 1
ATOM 9734 C CA . ASN F 6 745 ? 286.024 186.787 72.028 1.00 23.66 745 ASN N CA 1
ATOM 9735 C C . ASN F 6 745 ? 284.923 186.942 70.987 1.00 23.66 745 ASN N C 1
ATOM 9736 O O . ASN F 6 745 ? 285.164 186.765 69.788 1.00 23.66 745 ASN N O 1
ATOM 9741 N N . ALA F 6 746 ? 283.703 187.261 71.423 1.00 18.67 746 ALA N N 1
ATOM 9742 C CA . ALA F 6 746 ? 282.590 187.378 70.486 1.00 18.67 746 ALA N CA 1
ATOM 9743 C C . ALA F 6 746 ? 282.819 188.514 69.494 1.00 18.67 746 ALA N C 1
ATOM 9744 O O . ALA F 6 746 ? 282.562 188.367 68.293 1.00 18.67 746 ALA N O 1
ATOM 9746 N N . LYS F 6 747 ? 283.301 189.660 69.980 1.00 15.91 747 LYS N N 1
ATOM 9747 C CA . LYS F 6 747 ? 283.505 190.805 69.097 1.00 15.91 747 LYS N CA 1
ATOM 9748 C C . LYS F 6 747 ? 284.765 190.648 68.252 1.00 15.91 747 LYS N C 1
ATOM 9749 O O . LYS F 6 747 ? 284.840 191.181 67.140 1.00 15.91 747 LYS N O 1
ATOM 9755 N N . ILE F 6 748 ? 285.774 189.937 68.762 1.00 16.47 748 ILE N N 1
ATOM 9756 C CA . ILE F 6 748 ? 286.976 189.728 67.960 1.00 16.47 748 ILE N CA 1
ATOM 9757 C C . ILE F 6 748 ? 286.697 188.717 66.853 1.00 16.47 748 ILE N C 1
ATOM 9758 O O . ILE F 6 748 ? 287.397 188.677 65.835 1.00 16.47 748 ILE N O 1
ATOM 9763 N N . LEU F 6 749 ? 285.658 187.894 67.027 1.00 16.81 749 LEU N N 1
ATOM 9764 C CA . LEU F 6 749 ? 285.292 186.929 65.996 1.00 16.81 749 LEU N CA 1
ATOM 9765 C C . LEU F 6 749 ? 284.542 187.592 64.845 1.00 16.81 749 LEU N C 1
ATOM 9766 O O . LEU F 6 749 ? 284.669 187.169 63.690 1.00 16.81 749 LEU N O 1
ATOM 9771 N N . LYS F 6 750 ? 283.745 188.623 65.135 1.00 17.57 750 LYS N N 1
ATOM 9772 C CA . LYS F 6 750 ? 282.899 189.202 64.095 1.00 17.57 750 LYS N CA 1
ATOM 9773 C C . LYS F 6 750 ? 283.718 190.009 63.091 1.00 17.57 750 LYS N C 1
ATOM 9774 O O . LYS F 6 750 ? 283.454 189.958 61.884 1.00 17.57 750 LYS N O 1
ATOM 9780 N N . ASN F 6 751 ? 284.720 190.754 63.565 1.00 14.28 751 ASN N N 1
ATOM 9781 C CA . ASN F 6 751 ? 285.537 191.552 62.658 1.00 14.28 751 ASN N CA 1
ATOM 9782 C C . ASN F 6 751 ? 286.503 190.702 61.845 1.00 14.28 751 ASN N C 1
ATOM 9783 O O . ASN F 6 751 ? 286.718 190.984 60.661 1.00 14.28 751 ASN N O 1
ATOM 9788 N N . GLU F 6 752 ? 287.104 189.671 62.448 1.00 15.31 752 GLU N N 1
ATOM 9789 C CA . GLU F 6 752 ? 287.902 188.746 61.651 1.00 15.31 752 GLU N CA 1
ATOM 9790 C C . GLU F 6 752 ? 287.033 188.016 60.635 1.00 15.31 752 GLU N C 1
ATOM 9791 O O . GLU F 6 752 ? 287.479 187.767 59.509 1.00 15.31 752 GLU N O 1
ATOM 9797 N N . LYS F 6 753 ? 285.797 187.672 61.009 1.00 17.29 753 LYS N N 1
ATOM 9798 C CA . LYS F 6 753 ? 284.842 187.159 60.032 1.00 17.29 753 LYS N CA 1
ATOM 9799 C C . LYS F 6 753 ? 284.524 188.205 58.974 1.00 17.29 753 LYS N C 1
ATOM 9800 O O . LYS F 6 753 ? 284.364 187.866 57.796 1.00 17.29 753 LYS N O 1
ATOM 9806 N N . GLU F 6 754 ? 284.422 189.475 59.375 1.00 16.36 754 GLU N N 1
ATOM 9807 C CA . GLU F 6 754 ? 284.303 190.547 58.394 1.00 16.36 754 GLU N CA 1
ATOM 9808 C C . GLU F 6 754 ? 285.530 190.589 57.496 1.00 16.36 754 GLU N C 1
ATOM 9809 O O . GLU F 6 754 ? 285.413 190.780 56.280 1.00 16.36 754 GLU N O 1
ATOM 9815 N N . LEU F 6 755 ? 286.718 190.408 58.079 1.00 12.95 755 LEU N N 1
ATOM 9816 C CA . LEU F 6 755 ? 287.934 190.310 57.278 1.00 12.95 755 LEU N CA 1
ATOM 9817 C C . LEU F 6 755 ? 287.995 189.000 56.501 1.00 12.95 755 LEU N C 1
ATOM 9818 O O . LEU F 6 755 ? 288.594 188.949 55.421 1.00 12.95 755 LEU N O 1
ATOM 9823 N N . LYS F 6 756 ? 287.398 187.932 57.036 1.00 14.86 756 LYS N N 1
ATOM 9824 C CA . LYS F 6 756 ? 287.340 186.671 56.302 1.00 14.86 756 LYS N CA 1
ATOM 9825 C C . LYS F 6 756 ? 286.424 186.786 55.089 1.00 14.86 756 LYS N C 1
ATOM 9826 O O . LYS F 6 756 ? 286.790 186.381 53.979 1.00 14.86 756 LYS N O 1
ATOM 9832 N N . ALA F 6 757 ? 285.224 187.339 55.284 1.00 14.66 757 ALA N N 1
ATOM 9833 C CA . ALA F 6 757 ? 284.315 187.548 54.161 1.00 14.66 757 ALA N CA 1
ATOM 9834 C C . ALA F 6 757 ? 284.813 188.667 53.256 1.00 14.66 757 ALA N C 1
ATOM 9835 O O . ALA F 6 757 ? 284.329 188.833 52.130 1.00 14.66 757 ALA N O 1
ATOM 9837 N N . LEU F 6 758 ? 285.764 189.463 53.746 1.00 12.02 758 LEU N N 1
ATOM 9838 C CA . LEU F 6 758 ? 286.375 190.517 52.948 1.00 12.02 758 LEU N CA 1
ATOM 9839 C C . LEU F 6 758 ? 287.189 189.954 51.788 1.00 12.02 758 LEU N C 1
ATOM 9840 O O . LEU F 6 758 ? 287.031 190.367 50.634 1.00 12.02 758 LEU N O 1
ATOM 9845 N N . ASP F 6 759 ? 288.071 189.000 52.091 1.00 13.54 759 ASP N N 1
ATOM 9846 C CA . ASP F 6 759 ? 289.032 188.529 51.098 1.00 13.54 759 ASP N CA 1
ATOM 9847 C C . ASP F 6 759 ? 288.378 187.677 50.017 1.00 13.54 759 ASP N C 1
ATOM 9848 O O . ASP F 6 759 ? 288.822 187.702 48.865 1.00 13.54 759 ASP N O 1
ATOM 9853 N N . ASN F 6 760 ? 287.330 186.925 50.354 1.00 15.77 760 ASN N N 1
ATOM 9854 C CA . ASN F 6 760 ? 286.732 186.021 49.379 1.00 15.77 760 ASN N CA 1
ATOM 9855 C C . ASN F 6 760 ? 285.917 186.744 48.312 1.00 15.77 760 ASN N C 1
ATOM 9856 O O . ASN F 6 760 ? 285.432 186.092 47.381 1.00 15.77 760 ASN N O 1
ATOM 9861 N N . THR F 6 761 ? 285.752 188.061 48.426 1.00 15.26 761 THR N N 1
ATOM 9862 C CA . THR F 6 761 ? 285.053 188.861 47.426 1.00 15.26 761 THR N CA 1
ATOM 9863 C C . THR F 6 761 ? 286.009 189.669 46.557 1.00 15.26 761 THR N C 1
ATOM 9864 O O . THR F 6 761 ? 285.844 189.718 45.335 1.00 15.26 761 THR N O 1
ATOM 9868 N N . LEU F 6 762 ? 287.014 190.301 47.163 1.00 14.19 762 LEU N N 1
ATOM 9869 C CA . LEU F 6 762 ? 287.985 191.113 46.440 1.00 14.19 762 LEU N CA 1
ATOM 9870 C C . LEU F 6 762 ? 289.289 190.375 46.167 1.00 14.19 762 LEU N C 1
ATOM 9871 O O . LEU F 6 762 ? 290.248 190.990 45.693 1.00 14.19 762 LEU N O 1
ATOM 9876 N N . ASN F 6 763 ? 289.348 189.080 46.452 1.00 10.77 763 ASN N N 1
ATOM 9877 C CA . ASN F 6 763 ? 290.557 188.303 46.213 1.00 10.77 763 ASN N CA 1
ATOM 9878 C C . ASN F 6 763 ? 290.215 186.829 46.040 1.00 10.77 763 ASN N C 1
ATOM 9879 O O . ASN F 6 763 ? 289.057 186.432 46.171 1.00 10.77 763 ASN N O 1
ATOM 9884 N N . ILE G 7 516 ? 273.189 197.624 319.351 1.00 1.02 516 ILE O N 1
ATOM 9885 C CA . ILE G 7 516 ? 272.768 196.646 318.358 1.00 1.02 516 ILE O CA 1
ATOM 9886 C C . ILE G 7 516 ? 271.495 197.109 317.662 1.00 1.02 516 ILE O C 1
ATOM 9887 O O . ILE G 7 516 ? 271.288 198.305 317.463 1.00 1.02 516 ILE O O 1
ATOM 9892 N N . LYS G 7 517 ? 270.653 196.145 317.289 1.00 1.07 517 LYS O N 1
ATOM 9893 C CA . LYS G 7 517 ? 269.356 196.330 316.641 1.00 1.07 517 LYS O CA 1
ATOM 9894 C C . LYS G 7 517 ? 269.470 196.895 315.230 1.00 1.07 517 LYS O C 1
ATOM 9895 O O . LYS G 7 517 ? 268.440 197.084 314.572 1.00 1.07 517 LYS O O 1
ATOM 9901 N N . LYS G 7 518 ? 270.680 197.166 314.739 1.00 0.81 518 LYS O N 1
ATOM 9902 C CA . LYS G 7 518 ? 270.877 197.723 313.407 1.00 0.81 518 LYS O CA 1
ATOM 9903 C C . LYS G 7 518 ? 271.756 196.843 312.528 1.00 0.81 518 LYS O C 1
ATOM 9904 O O . LYS G 7 518 ? 272.029 197.212 311.380 1.00 0.81 518 LYS O O 1
ATOM 9910 N N . GLN G 7 519 ? 272.214 195.695 313.036 1.00 0.61 519 GLN O N 1
ATOM 9911 C CA . GLN G 7 519 ? 273.025 194.802 312.215 1.00 0.61 519 GLN O CA 1
ATOM 9912 C C . GLN G 7 519 ? 272.239 194.259 311.030 1.00 0.61 519 GLN O C 1
ATOM 9913 O O . GLN G 7 519 ? 272.826 193.950 309.987 1.00 0.61 519 GLN O O 1
ATOM 9919 N N . THR G 7 520 ? 270.917 194.133 311.168 1.00 0.12 520 THR O N 1
ATOM 9920 C CA . THR G 7 520 ? 270.094 193.725 310.036 1.00 0.12 520 THR O CA 1
ATOM 9921 C C . THR G 7 520 ? 270.195 194.738 308.903 1.00 0.12 520 THR O C 1
ATOM 9922 O O . THR G 7 520 ? 270.302 194.366 307.729 1.00 0.12 520 THR O O 1
ATOM 9926 N N . LEU G 7 521 ? 270.165 196.029 309.240 1.00 0.08 521 LEU O N 1
ATOM 9927 C CA . LEU G 7 521 ? 270.324 197.057 308.218 1.00 0.08 521 LEU O CA 1
ATOM 9928 C C . LEU G 7 521 ? 271.710 197.005 307.590 1.00 0.08 521 LEU O C 1
ATOM 9929 O O . LEU G 7 521 ? 271.844 197.069 306.363 1.00 0.08 521 LEU O O 1
ATOM 9934 N N . LEU G 7 522 ? 272.755 196.874 308.413 1.00 0.11 522 LEU O N 1
ATOM 9935 C CA . LEU G 7 522 ? 274.115 196.974 307.896 1.00 0.11 522 LEU O CA 1
ATOM 9936 C C . LEU G 7 522 ? 274.382 195.916 306.836 1.00 0.11 522 LEU O C 1
ATOM 9937 O O . LEU G 7 522 ? 274.793 196.237 305.716 1.00 0.11 522 LEU O O 1
ATOM 9942 N N . VAL G 7 523 ? 274.097 194.650 307.147 1.00 0.17 523 VAL O N 1
ATOM 9943 C CA . VAL G 7 523 ? 274.353 193.583 306.186 1.00 0.17 523 VAL O CA 1
ATOM 9944 C C . VAL G 7 523 ? 273.445 193.726 304.971 1.00 0.17 523 VAL O C 1
ATOM 9945 O O . VAL G 7 523 ? 273.758 193.226 303.883 1.00 0.17 523 VAL O O 1
ATOM 9949 N N . THR G 7 524 ? 272.308 194.409 305.132 1.00 0.29 524 THR O N 1
ATOM 9950 C CA . THR G 7 524 ? 271.369 194.553 304.024 1.00 0.29 524 THR O CA 1
ATOM 9951 C C . THR G 7 524 ? 271.943 195.436 302.923 1.00 0.29 524 THR O C 1
ATOM 9952 O O . THR G 7 524 ? 271.868 195.094 301.737 1.00 0.29 524 THR O O 1
ATOM 9956 N N . GLN G 7 525 ? 272.513 196.587 303.287 1.00 0.22 525 GLN O N 1
ATOM 9957 C CA . GLN G 7 525 ? 273.054 197.470 302.259 1.00 0.22 525 GLN O CA 1
ATOM 9958 C C . GLN G 7 525 ? 274.401 196.991 301.731 1.00 0.22 525 GLN O C 1
ATOM 9959 O O . GLN G 7 525 ? 274.721 197.247 300.565 1.00 0.22 525 GLN O O 1
ATOM 9965 N N . ASN G 7 526 ? 275.203 196.303 302.551 1.00 0.28 526 ASN O N 1
ATOM 9966 C CA . ASN G 7 526 ? 276.460 195.761 302.040 1.00 0.28 526 ASN O CA 1
ATOM 9967 C C . ASN G 7 526 ? 276.213 194.758 300.920 1.00 0.28 526 ASN O C 1
ATOM 9968 O O . ASN G 7 526 ? 276.909 194.773 299.899 1.00 0.28 526 ASN O O 1
ATOM 9973 N N . ASN G 7 527 ? 275.228 193.874 301.092 1.00 0.33 527 ASN O N 1
ATOM 9974 C CA . ASN G 7 527 ? 274.907 192.955 300.006 1.00 0.33 527 ASN O CA 1
ATOM 9975 C C . ASN G 7 527 ? 274.308 193.697 298.819 1.00 0.33 527 ASN O C 1
ATOM 9976 O O . ASN G 7 527 ? 274.519 193.295 297.670 1.00 0.33 527 ASN O O 1
ATOM 9981 N N . ARG G 7 528 ? 273.567 194.780 299.071 1.00 0.21 528 ARG O N 1
ATOM 9982 C CA . ARG G 7 528 ? 273.122 195.631 297.972 1.00 0.21 528 ARG O CA 1
ATOM 9983 C C . ARG G 7 528 ? 274.308 196.252 297.249 1.00 0.21 528 ARG O C 1
ATOM 9984 O O . ARG G 7 528 ? 274.346 196.276 296.014 1.00 0.21 528 ARG O O 1
ATOM 9992 N N . LEU G 7 529 ? 275.294 196.749 298.001 1.00 0.03 529 LEU O N 1
ATOM 9993 C CA . LEU G 7 529 ? 276.490 197.312 297.381 1.00 0.03 529 LEU O CA 1
ATOM 9994 C C . LEU G 7 529 ? 277.230 196.264 296.559 1.00 0.03 529 LEU O C 1
ATOM 9995 O O . LEU G 7 529 ? 277.634 196.526 295.422 1.00 0.03 529 LEU O O 1
ATOM 10000 N N . ASN G 7 530 ? 277.413 195.066 297.119 1.00 5.00 530 ASN O N 1
ATOM 10001 C CA . ASN G 7 530 ? 278.130 194.018 296.399 1.00 5.00 530 ASN O CA 1
ATOM 10002 C C . ASN G 7 530 ? 277.386 193.612 295.132 1.00 5.00 530 ASN O C 1
ATOM 10003 O O . ASN G 7 530 ? 277.996 193.421 294.074 1.00 5.00 530 ASN O O 1
ATOM 10008 N N . LYS G 7 531 ? 276.063 193.470 295.224 1.00 5.00 531 LYS O N 1
ATOM 10009 C CA . LYS G 7 531 ? 275.277 193.129 294.043 1.00 5.00 531 LYS O CA 1
ATOM 10010 C C . LYS G 7 531 ? 275.269 194.268 293.031 1.00 5.00 531 LYS O C 1
ATOM 10011 O O . LYS G 7 531 ? 275.374 194.030 291.822 1.00 5.00 531 LYS O O 1
ATOM 10017 N N . ILE G 7 532 ? 275.153 195.511 293.501 1.00 0.22 532 ILE O N 1
ATOM 10018 C CA . ILE G 7 532 ? 274.988 196.626 292.574 1.00 0.22 532 ILE O CA 1
ATOM 10019 C C . ILE G 7 532 ? 276.334 197.116 292.049 1.00 0.22 532 ILE O C 1
ATOM 10020 O O . ILE G 7 532 ? 276.398 197.730 290.977 1.00 0.22 532 ILE O O 1
ATOM 10025 N N . GLU G 7 533 ? 277.425 196.870 292.781 1.00 0.50 533 GLU O N 1
ATOM 10026 C CA . GLU G 7 533 ? 278.743 197.203 292.248 1.00 0.50 533 GLU O CA 1
ATOM 10027 C C . GLU G 7 533 ? 279.103 196.294 291.082 1.00 0.50 533 GLU O C 1
ATOM 10028 O O . GLU G 7 533 ? 279.712 196.738 290.103 1.00 0.50 533 GLU O O 1
ATOM 10034 N N . GLU G 7 534 ? 278.739 195.015 291.172 1.00 0.76 534 GLU O N 1
ATOM 10035 C CA . GLU G 7 534 ? 278.948 194.115 290.044 1.00 0.76 534 GLU O CA 1
ATOM 10036 C C . GLU G 7 534 ? 278.063 194.502 288.868 1.00 0.76 534 GLU O C 1
ATOM 10037 O O . GLU G 7 534 ? 278.447 194.316 287.707 1.00 0.76 534 GLU O O 1
ATOM 10043 N N . ASP G 7 535 ? 276.880 195.054 289.146 1.00 0.84 535 ASP O N 1
ATOM 10044 C CA . ASP G 7 535 ? 275.952 195.411 288.076 1.00 0.84 535 ASP O CA 1
ATOM 10045 C C . ASP G 7 535 ? 276.541 196.480 287.163 1.00 0.84 535 ASP O C 1
ATOM 10046 O O . ASP G 7 535 ? 276.488 196.356 285.933 1.00 0.84 535 ASP O O 1
ATOM 10051 N N . VAL G 7 536 ? 277.112 197.537 287.743 1.00 1.12 536 VAL O N 1
ATOM 10052 C CA . VAL G 7 536 ? 277.666 198.603 286.914 1.00 1.12 536 VAL O CA 1
ATOM 10053 C C . VAL G 7 536 ? 278.888 198.113 286.146 1.00 1.12 536 VAL O C 1
ATOM 10054 O O . VAL G 7 536 ? 279.155 198.580 285.032 1.00 1.12 536 VAL O O 1
ATOM 10058 N N . SER G 7 537 ? 279.650 197.176 286.714 1.00 1.44 537 SER O N 1
ATOM 10059 C CA . SER G 7 537 ? 280.778 196.602 285.988 1.00 1.44 537 SER O CA 1
ATOM 10060 C C . SER G 7 537 ? 280.301 195.839 284.757 1.00 1.44 537 SER O C 1
ATOM 10061 O O . SER G 7 537 ? 280.879 195.968 283.671 1.00 1.44 537 SER O O 1
ATOM 10064 N N . GLN G 7 538 ? 279.246 195.035 284.910 1.00 1.56 538 GLN O N 1
ATOM 10065 C CA . GLN G 7 538 ? 278.678 194.337 283.761 1.00 1.56 538 GLN O CA 1
ATOM 10066 C C . GLN G 7 538 ? 278.086 195.320 282.762 1.00 1.56 538 GLN O C 1
ATOM 10067 O O . GLN G 7 538 ? 278.219 195.139 281.546 1.00 1.56 538 GLN O O 1
ATOM 10073 N N . LEU G 7 539 ? 277.423 196.366 283.257 1.00 1.39 539 LEU O N 1
ATOM 10074 C CA . LEU G 7 539 ? 276.885 197.395 282.373 1.00 1.39 539 LEU O CA 1
ATOM 10075 C C . LEU G 7 539 ? 278.002 198.161 281.674 1.00 1.39 539 LEU O C 1
ATOM 10076 O O . LEU G 7 539 ? 277.860 198.550 280.508 1.00 1.39 539 LEU O O 1
ATOM 10081 N N . LYS G 7 540 ? 279.117 198.394 282.371 1.00 1.95 540 LYS O N 1
ATOM 10082 C CA . LYS G 7 540 ? 280.271 199.025 281.740 1.00 1.95 540 LYS O CA 1
ATOM 10083 C C . LYS G 7 540 ? 280.778 198.196 280.569 1.00 1.95 540 LYS O C 1
ATOM 10084 O O . LYS G 7 540 ? 281.059 198.728 279.489 1.00 1.95 540 LYS O O 1
ATOM 10090 N N . THR G 7 541 ? 280.907 196.883 280.766 1.00 2.51 541 THR O N 1
ATOM 10091 C CA . THR G 7 541 ? 281.336 196.015 279.676 1.00 2.51 541 THR O CA 1
ATOM 10092 C C . THR G 7 541 ? 280.279 195.952 278.579 1.00 2.51 541 THR O C 1
ATOM 10093 O O . THR G 7 541 ? 280.609 195.958 277.387 1.00 2.51 541 THR O O 1
ATOM 10097 N N . LYS G 7 542 ? 279.001 195.895 278.964 1.00 2.38 542 LYS O N 1
ATOM 10098 C CA . LYS G 7 542 ? 277.931 195.830 277.973 1.00 2.38 542 LYS O CA 1
ATOM 10099 C C . LYS G 7 542 ? 277.881 197.091 277.121 1.00 2.38 542 LYS O C 1
ATOM 10100 O O . LYS G 7 542 ? 277.655 197.018 275.909 1.00 2.38 542 LYS O O 1
ATOM 10106 N N . GLN G 7 543 ? 278.082 198.261 277.732 1.00 2.44 543 GLN O N 1
ATOM 10107 C CA . GLN G 7 543 ? 278.075 199.492 276.949 1.00 2.44 543 GLN O CA 1
ATOM 10108 C C . GLN G 7 543 ? 279.200 199.492 275.921 1.00 2.44 543 GLN O C 1
ATOM 10109 O O . GLN G 7 543 ? 279.006 199.919 274.778 1.00 2.44 543 GLN O O 1
ATOM 10115 N N . THR G 7 544 ? 280.381 199.005 276.306 1.00 3.27 544 THR O N 1
ATOM 10116 C CA . THR G 7 544 ? 281.508 198.968 275.381 1.00 3.27 544 THR O CA 1
ATOM 10117 C C . THR G 7 544 ? 281.239 198.021 274.218 1.00 3.27 544 THR O C 1
ATOM 10118 O O . THR G 7 544 ? 281.492 198.359 273.056 1.00 3.27 544 THR O O 1
ATOM 10122 N N . ILE G 7 545 ? 280.727 196.824 274.513 1.00 3.23 545 ILE O N 1
ATOM 10123 C CA . ILE G 7 545 ? 280.599 195.799 273.482 1.00 3.23 545 ILE O CA 1
ATOM 10124 C C . ILE G 7 545 ? 279.551 196.184 272.442 1.00 3.23 545 ILE O C 1
ATOM 10125 O O . ILE G 7 545 ? 279.725 195.920 271.247 1.00 3.23 545 ILE O O 1
ATOM 10130 N N . LEU G 7 546 ? 278.451 196.815 272.866 1.00 2.96 546 LEU O N 1
ATOM 10131 C CA . LEU G 7 546 ? 277.448 197.254 271.899 1.00 2.96 546 LEU O CA 1
ATOM 10132 C C . LEU G 7 546 ? 277.880 198.527 271.176 1.00 2.96 546 LEU O C 1
ATOM 10133 O O . LEU G 7 546 ? 277.415 198.796 270.062 1.00 2.96 546 LEU O O 1
ATOM 10138 N N . GLU G 7 547 ? 278.752 199.329 271.791 1.00 3.40 547 GLU O N 1
ATOM 10139 C CA . GLU G 7 547 ? 279.195 200.558 271.138 1.00 3.40 547 GLU O CA 1
ATOM 10140 C C . GLU G 7 547 ? 279.926 200.259 269.835 1.00 3.40 547 GLU O C 1
ATOM 10141 O O . GLU G 7 547 ? 279.695 200.923 268.818 1.00 3.40 547 GLU O O 1
ATOM 10147 N N . GLN G 7 548 ? 280.813 199.261 269.842 1.00 3.33 548 GLN O N 1
ATOM 10148 C CA . GLN G 7 548 ? 281.506 198.898 268.612 1.00 3.33 548 GLN O CA 1
ATOM 10149 C C . GLN G 7 548 ? 280.553 198.249 267.620 1.00 3.33 548 GLN O C 1
ATOM 10150 O O . GLN G 7 548 ? 280.697 198.445 266.407 1.00 3.33 548 GLN O O 1
ATOM 10156 N N . LYS G 7 549 ? 279.573 197.484 268.112 1.00 3.09 549 LYS O N 1
ATOM 10157 C CA . LYS G 7 549 ? 278.583 196.880 267.224 1.00 3.09 549 LYS O CA 1
ATOM 10158 C C . LYS G 7 549 ? 277.839 197.946 266.431 1.00 3.09 549 LYS O C 1
ATOM 10159 O O . LYS G 7 549 ? 277.486 197.731 265.266 1.00 3.09 549 LYS O O 1
ATOM 10165 N N . LYS G 7 550 ? 277.597 199.105 267.047 1.00 3.73 550 LYS O N 1
ATOM 10166 C CA . LYS G 7 550 ? 276.984 200.216 266.326 1.00 3.73 550 LYS O CA 1
ATOM 10167 C C . LYS G 7 550 ? 277.879 200.686 265.187 1.00 3.73 550 LYS O C 1
ATOM 10168 O O . LYS G 7 550 ? 277.392 201.038 264.106 1.00 3.73 550 LYS O O 1
ATOM 10174 N N . LEU G 7 551 ? 279.194 200.705 265.415 1.00 5.04 551 LEU O N 1
ATOM 10175 C CA . LEU G 7 551 ? 280.125 201.115 264.369 1.00 5.04 551 LEU O CA 1
ATOM 10176 C C . LEU G 7 551 ? 280.143 200.116 263.219 1.00 5.04 551 LEU O C 1
ATOM 10177 O O . LEU G 7 551 ? 280.191 200.510 262.048 1.00 5.04 551 LEU O O 1
ATOM 10182 N N . ARG G 7 552 ? 280.110 198.819 263.533 1.00 5.06 552 ARG O N 1
ATOM 10183 C CA . ARG G 7 552 ? 280.195 197.799 262.492 1.00 5.06 552 ARG O CA 1
ATOM 10184 C C . ARG G 7 552 ? 279.001 197.863 261.547 1.00 5.06 552 ARG O C 1
ATOM 10185 O O . ARG G 7 552 ? 279.161 197.764 260.325 1.00 5.06 552 ARG O O 1
ATOM 10193 N N . LEU G 7 553 ? 277.795 198.027 262.095 1.00 4.65 553 LEU O N 1
ATOM 10194 C CA . LEU G 7 553 ? 276.605 198.109 261.253 1.00 4.65 553 LEU O CA 1
ATOM 10195 C C . LEU G 7 553 ? 276.639 199.347 260.368 1.00 4.65 553 LEU O C 1
ATOM 10196 O O . LEU G 7 553 ? 276.280 199.283 259.186 1.00 4.65 553 LEU O O 1
ATOM 10201 N N . ASN G 7 554 ? 277.063 200.485 260.921 1.00 7.62 554 ASN O N 1
ATOM 10202 C CA . ASN G 7 554 ? 277.129 201.711 260.132 1.00 7.62 554 ASN O CA 1
ATOM 10203 C C . ASN G 7 554 ? 278.137 201.571 258.996 1.00 7.62 554 ASN O C 1
ATOM 10204 O O . ASN G 7 554 ? 277.902 202.057 257.884 1.00 7.62 554 ASN O O 1
ATOM 10209 N N . ASN G 7 555 ? 279.264 200.904 259.259 1.00 9.99 555 ASN O N 1
ATOM 10210 C CA . ASN G 7 555 ? 280.225 200.631 258.195 1.00 9.99 555 ASN O CA 1
ATOM 10211 C C . ASN G 7 555 ? 279.602 199.772 257.104 1.00 9.99 555 ASN O C 1
ATOM 10212 O O . ASN G 7 555 ? 279.889 199.958 255.915 1.00 9.99 555 ASN O O 1
ATOM 10217 N N . ASN G 7 556 ? 278.753 198.817 257.490 1.00 8.85 556 ASN O N 1
ATOM 10218 C CA . ASN G 7 556 ? 278.014 198.036 256.504 1.00 8.85 556 ASN O CA 1
ATOM 10219 C C . ASN G 7 556 ? 277.077 198.925 255.696 1.00 8.85 556 ASN O C 1
ATOM 10220 O O . ASN G 7 556 ? 276.949 198.762 254.477 1.00 8.85 556 ASN O O 1
ATOM 10225 N N . TYR G 7 557 ? 276.409 199.869 256.364 1.00 8.59 557 TYR O N 1
ATOM 10226 C CA . TYR G 7 557 ? 275.492 200.766 255.667 1.00 8.59 557 TYR O CA 1
ATOM 10227 C C . TYR G 7 557 ? 276.228 201.647 254.666 1.00 8.59 557 TYR O C 1
ATOM 10228 O O . TYR G 7 557 ? 275.730 201.894 253.562 1.00 8.59 557 TYR O O 1
ATOM 10237 N N . ARG G 7 558 ? 277.415 202.136 255.035 1.00 10.40 558 ARG O N 1
ATOM 10238 C CA . ARG G 7 558 ? 278.188 202.963 254.115 1.00 10.40 558 ARG O CA 1
ATOM 10239 C C . ARG G 7 558 ? 278.606 202.173 252.881 1.00 10.40 558 ARG O C 1
ATOM 10240 O O . ARG G 7 558 ? 278.596 202.703 251.763 1.00 10.40 558 ARG O O 1
ATOM 10248 N N . ILE G 7 559 ? 278.986 200.907 253.064 1.00 8.74 559 ILE O N 1
ATOM 10249 C CA . ILE G 7 559 ? 279.325 200.060 251.925 1.00 8.74 559 ILE O CA 1
ATOM 10250 C C . ILE G 7 559 ? 278.109 199.865 251.029 1.00 8.74 559 ILE O C 1
ATOM 10251 O O . ILE G 7 559 ? 278.211 199.914 249.797 1.00 8.74 559 ILE O O 1
ATOM 10256 N N . TYR G 7 560 ? 276.940 199.639 251.632 1.00 7.83 560 TYR O N 1
ATOM 10257 C CA . TYR G 7 560 ? 275.724 199.457 250.845 1.00 7.83 560 TYR O CA 1
ATOM 10258 C C . TYR G 7 560 ? 275.395 200.711 250.046 1.00 7.83 560 TYR O C 1
ATOM 10259 O O . TYR G 7 560 ? 274.982 200.624 248.884 1.00 7.83 560 TYR O O 1
ATOM 10268 N N . GLU G 7 561 ? 275.573 201.886 250.653 1.00 10.28 561 GLU O N 1
ATOM 10269 C CA . GLU G 7 561 ? 275.339 203.131 249.929 1.00 10.28 561 GLU O CA 1
ATOM 10270 C C . GLU G 7 561 ? 276.362 203.322 248.817 1.00 10.28 561 GLU O C 1
ATOM 10271 O O . GLU G 7 561 ? 276.044 203.878 247.760 1.00 10.28 561 GLU O O 1
ATOM 10277 N N . LYS G 7 562 ? 277.598 202.867 249.035 1.00 9.33 562 LYS O N 1
ATOM 10278 C CA . LYS G 7 562 ? 278.609 202.979 247.989 1.00 9.33 562 LYS O CA 1
ATOM 10279 C C . LYS G 7 562 ? 278.396 201.944 246.893 1.00 9.33 562 LYS O C 1
ATOM 10280 O O . LYS G 7 562 ? 278.807 202.164 245.749 1.00 9.33 562 LYS O O 1
ATOM 10286 N N . ASP G 7 563 ? 277.765 200.812 247.217 1.00 7.57 563 ASP O N 1
ATOM 10287 C CA . ASP G 7 563 ? 277.489 199.815 246.190 1.00 7.57 563 ASP O CA 1
ATOM 10288 C C . ASP G 7 563 ? 276.336 200.244 245.295 1.00 7.57 563 ASP O C 1
ATOM 10289 O O . ASP G 7 563 ? 276.296 199.876 244.116 1.00 7.57 563 ASP O O 1
ATOM 10294 N N . ILE G 7 564 ? 275.383 201.005 245.835 1.00 7.40 564 ILE O N 1
ATOM 10295 C CA . ILE G 7 564 ? 274.333 201.576 244.998 1.00 7.40 564 ILE O CA 1
ATOM 10296 C C . ILE G 7 564 ? 274.912 202.644 244.078 1.00 7.40 564 ILE O C 1
ATOM 10297 O O . ILE G 7 564 ? 274.557 202.729 242.897 1.00 7.40 564 ILE O O 1
ATOM 10302 N N . ARG G 7 565 ? 275.831 203.461 244.604 1.00 8.35 565 ARG O N 1
ATOM 10303 C CA . ARG G 7 565 ? 276.347 204.596 243.842 1.00 8.35 565 ARG O CA 1
ATOM 10304 C C . ARG G 7 565 ? 277.025 204.149 242.553 1.00 8.35 565 ARG O C 1
ATOM 10305 O O . ARG G 7 565 ? 276.844 204.775 241.502 1.00 8.35 565 ARG O O 1
ATOM 10313 N N . GLU G 7 566 ? 277.812 203.073 242.610 1.00 8.01 566 GLU O N 1
ATOM 10314 C CA . GLU G 7 566 ? 278.444 202.571 241.394 1.00 8.01 566 GLU O CA 1
ATOM 10315 C C . GLU G 7 566 ? 277.404 202.041 240.412 1.00 8.01 566 GLU O C 1
ATOM 10316 O O . GLU G 7 566 ? 277.617 202.078 239.195 1.00 8.01 566 GLU O O 1
ATOM 10322 N N . ILE G 7 567 ? 276.278 201.536 240.921 1.00 8.12 567 ILE O N 1
ATOM 10323 C CA . ILE G 7 567 ? 275.182 201.132 240.043 1.00 8.12 567 ILE O CA 1
ATOM 10324 C C . ILE G 7 567 ? 274.517 202.353 239.419 1.00 8.12 567 ILE O C 1
ATOM 10325 O O . ILE G 7 567 ? 274.220 202.369 238.218 1.00 8.12 567 ILE O O 1
ATOM 10330 N N . GLN G 7 568 ? 274.270 203.395 240.222 1.00 8.77 568 GLN O N 1
ATOM 10331 C CA . GLN G 7 568 ? 273.552 204.564 239.717 1.00 8.77 568 GLN O CA 1
ATOM 10332 C C . GLN G 7 568 ? 274.325 205.260 238.606 1.00 8.77 568 GLN O C 1
ATOM 10333 O O . GLN G 7 568 ? 273.743 205.647 237.586 1.00 8.77 568 GLN O O 1
ATOM 10339 N N . ASN G 7 569 ? 275.636 205.437 238.782 1.00 9.46 569 ASN O N 1
ATOM 10340 C CA . ASN G 7 569 ? 276.427 206.063 237.731 1.00 9.46 569 ASN O CA 1
ATOM 10341 C C . ASN G 7 569 ? 276.638 205.125 236.550 1.00 9.46 569 ASN O C 1
ATOM 10342 O O . ASN G 7 569 ? 276.898 205.590 235.436 1.00 9.46 569 ASN O O 1
ATOM 10347 N N . ALA G 7 570 ? 276.537 203.812 236.774 1.00 8.49 570 ALA O N 1
ATOM 10348 C CA . ALA G 7 570 ? 276.549 202.875 235.656 1.00 8.49 570 ALA O CA 1
ATOM 10349 C C . ALA G 7 570 ? 275.319 203.050 234.776 1.00 8.49 570 ALA O C 1
ATOM 10350 O O . ALA G 7 570 ? 275.414 202.944 233.548 1.00 8.49 570 ALA O O 1
ATOM 10352 N N . LEU G 7 571 ? 274.158 203.310 235.384 1.00 8.09 571 LEU O N 1
ATOM 10353 C CA . LEU G 7 571 ? 272.963 203.598 234.599 1.00 8.09 571 LEU O CA 1
ATOM 10354 C C . LEU G 7 571 ? 273.152 204.852 233.755 1.00 8.09 571 LEU O C 1
ATOM 10355 O O . LEU G 7 571 ? 272.774 204.882 232.578 1.00 8.09 571 LEU O O 1
ATOM 10360 N N . LYS G 7 572 ? 273.735 205.900 234.342 1.00 8.59 572 LYS O N 1
ATOM 10361 C CA . LYS G 7 572 ? 274.086 207.079 233.559 1.00 8.59 572 LYS O CA 1
ATOM 10362 C C . LYS G 7 572 ? 275.192 206.767 232.559 1.00 8.59 572 LYS O C 1
ATOM 10363 O O . LYS G 7 572 ? 275.199 207.316 231.452 1.00 8.59 572 LYS O O 1
ATOM 10369 N N . ASN G 7 573 ? 276.130 205.893 232.932 1.00 9.24 573 ASN O N 1
ATOM 10370 C CA . ASN G 7 573 ? 277.156 205.455 231.991 1.00 9.24 573 ASN O CA 1
ATOM 10371 C C . ASN G 7 573 ? 276.527 204.709 230.821 1.00 9.24 573 ASN O C 1
ATOM 10372 O O . ASN G 7 573 ? 276.951 204.858 229.670 1.00 9.24 573 ASN O O 1
ATOM 10377 N N . LEU G 7 574 ? 275.513 203.888 231.100 1.00 8.57 574 LEU O N 1
ATOM 10378 C CA . LEU G 7 574 ? 274.774 203.244 230.021 1.00 8.57 574 LEU O CA 1
ATOM 10379 C C . LEU G 7 574 ? 273.836 204.223 229.326 1.00 8.57 574 LEU O C 1
ATOM 10380 O O . LEU G 7 574 ? 273.408 203.974 228.193 1.00 8.57 574 LEU O O 1
ATOM 10385 N N . ARG G 7 575 ? 273.503 205.334 229.987 1.00 10.05 575 ARG O N 1
ATOM 10386 C CA . ARG G 7 575 ? 272.533 206.269 229.427 1.00 10.05 575 ARG O CA 1
ATOM 10387 C C . ARG G 7 575 ? 273.104 207.014 228.225 1.00 10.05 575 ARG O C 1
ATOM 10388 O O . ARG G 7 575 ? 272.450 207.120 227.182 1.00 10.05 575 ARG O O 1
ATOM 10396 N N . ASN G 7 576 ? 274.322 207.546 228.353 1.00 12.43 576 ASN O N 1
ATOM 10397 C CA . ASN G 7 576 ? 274.900 208.286 227.236 1.00 12.43 576 ASN O CA 1
ATOM 10398 C C . ASN G 7 576 ? 275.242 207.364 226.072 1.00 12.43 576 ASN O C 1
ATOM 10399 O O . ASN G 7 576 ? 275.299 207.813 224.922 1.00 12.43 576 ASN O O 1
ATOM 10404 N N . GLU G 7 577 ? 275.475 206.078 226.351 1.00 11.32 577 GLU O N 1
ATOM 10405 C CA . GLU G 7 577 ? 275.612 205.102 225.274 1.00 11.32 577 GLU O CA 1
ATOM 10406 C C . GLU G 7 577 ? 274.318 204.991 224.481 1.00 11.32 577 GLU O C 1
ATOM 10407 O O . GLU G 7 577 ? 274.340 204.887 223.249 1.00 11.32 577 GLU O O 1
ATOM 10413 N N . MET G 7 578 ? 273.178 205.005 225.175 1.00 9.81 578 MET O N 1
ATOM 10414 C CA . MET G 7 578 ? 271.890 205.096 224.497 1.00 9.81 578 MET O CA 1
ATOM 10415 C C . MET G 7 578 ? 271.790 206.396 223.709 1.00 9.81 578 MET O C 1
ATOM 10416 O O . MET G 7 578 ? 271.314 206.413 222.568 1.00 9.81 578 MET O O 1
ATOM 10421 N N . ASN G 7 579 ? 272.244 207.500 224.308 1.00 13.57 579 ASN O N 1
ATOM 10422 C CA . ASN G 7 579 ? 272.200 208.795 223.641 1.00 13.57 579 ASN O CA 1
ATOM 10423 C C . ASN G 7 579 ? 273.219 208.908 222.515 1.00 13.57 579 ASN O C 1
ATOM 10424 O O . ASN G 7 579 ? 273.103 209.812 221.681 1.00 13.57 579 ASN O O 1
ATOM 10429 N N . LYS G 7 580 ? 274.218 208.024 222.474 1.00 14.52 580 LYS O N 1
ATOM 10430 C CA . LYS G 7 580 ? 275.225 208.068 221.422 1.00 14.52 580 LYS O CA 1
ATOM 10431 C C . LYS G 7 580 ? 275.046 206.973 220.379 1.00 14.52 580 LYS O C 1
ATOM 10432 O O . LYS G 7 580 ? 275.732 206.996 219.351 1.00 14.52 580 LYS O O 1
ATOM 10438 N N . LEU G 7 581 ? 274.145 206.021 220.615 1.00 11.60 581 LEU O N 1
ATOM 10439 C CA . LEU G 7 581 ? 273.812 205.015 219.617 1.00 11.60 581 LEU O CA 1
ATOM 10440 C C . LEU G 7 581 ? 272.432 205.219 219.009 1.00 11.60 581 LEU O C 1
ATOM 10441 O O . LEU G 7 581 ? 272.124 204.593 217.988 1.00 11.60 581 LEU O O 1
ATOM 10446 N N . ASN G 7 582 ? 271.598 206.072 219.608 1.00 13.34 582 ASN O N 1
ATOM 10447 C CA . ASN G 7 582 ? 270.307 206.392 219.010 1.00 13.34 582 ASN O CA 1
ATOM 10448 C C . ASN G 7 582 ? 270.484 207.158 217.705 1.00 13.34 582 ASN O C 1
ATOM 10449 O O . ASN G 7 582 ? 269.703 206.994 216.762 1.00 13.34 582 ASN O O 1
ATOM 10454 N N . ASP G 7 583 ? 271.496 208.025 217.642 1.00 12.81 583 ASP O N 1
ATOM 10455 C CA . ASP G 7 583 ? 271.807 208.696 216.385 1.00 12.81 583 ASP O CA 1
ATOM 10456 C C . ASP G 7 583 ? 272.534 207.768 215.417 1.00 12.81 583 ASP O C 1
ATOM 10457 O O . ASP G 7 583 ? 272.402 207.922 214.198 1.00 12.81 583 ASP O O 1
ATOM 10462 N N . ALA G 7 584 ? 273.307 206.812 215.937 1.00 10.34 584 ALA O N 1
ATOM 10463 C CA . ALA G 7 584 ? 274.009 205.871 215.070 1.00 10.34 584 ALA O CA 1
ATOM 10464 C C . ALA G 7 584 ? 273.031 205.012 214.278 1.00 10.34 584 ALA O C 1
ATOM 10465 O O . ALA G 7 584 ? 273.224 204.782 213.079 1.00 10.34 584 ALA O O 1
ATOM 10467 N N . ILE G 7 585 ? 271.976 204.520 214.934 1.00 9.55 585 ILE O N 1
ATOM 10468 C CA . ILE G 7 585 ? 270.927 203.806 214.220 1.00 9.55 585 ILE O CA 1
ATOM 10469 C C . ILE G 7 585 ? 270.104 204.763 213.367 1.00 9.55 585 ILE O C 1
ATOM 10470 O O . ILE G 7 585 ? 269.476 204.340 212.389 1.00 9.55 585 ILE O O 1
ATOM 10475 N N . TYR G 7 586 ? 270.110 206.055 213.704 1.00 11.55 586 TYR O N 1
ATOM 10476 C CA . TYR G 7 586 ? 269.342 207.038 212.948 1.00 11.55 586 TYR O CA 1
ATOM 10477 C C . TYR G 7 586 ? 269.937 207.270 211.563 1.00 11.55 586 TYR O C 1
ATOM 10478 O O . TYR G 7 586 ? 269.213 207.280 210.562 1.00 11.55 586 TYR O O 1
ATOM 10487 N N . ARG G 7 587 ? 271.256 207.455 211.486 1.00 10.09 587 ARG O N 1
ATOM 10488 C CA . ARG G 7 587 ? 271.867 207.956 210.258 1.00 10.09 587 ARG O CA 1
ATOM 10489 C C . ARG G 7 587 ? 271.945 206.907 209.155 1.00 10.09 587 ARG O C 1
ATOM 10490 O O . ARG G 7 587 ? 271.959 207.264 207.974 1.00 10.09 587 ARG O O 1
ATOM 10498 N N . ASN G 7 588 ? 272.011 205.622 209.507 1.00 8.33 588 ASN O N 1
ATOM 10499 C CA . ASN G 7 588 ? 272.262 204.605 208.491 1.00 8.33 588 ASN O CA 1
ATOM 10500 C C . ASN G 7 588 ? 271.053 204.332 207.605 1.00 8.33 588 ASN O C 1
ATOM 10501 O O . ASN G 7 588 ? 271.229 203.868 206.474 1.00 8.33 588 ASN O O 1
ATOM 10506 N N . LYS G 7 589 ? 269.835 204.604 208.081 1.00 9.58 589 LYS O N 1
ATOM 10507 C CA . LYS G 7 589 ? 268.659 204.224 207.303 1.00 9.58 589 LYS O CA 1
ATOM 10508 C C . LYS G 7 589 ? 268.479 205.117 206.079 1.00 9.58 589 LYS O C 1
ATOM 10509 O O . LYS G 7 589 ? 268.132 204.626 204.998 1.00 9.58 589 LYS O O 1
ATOM 10515 N N . GLU G 7 590 ? 268.708 206.427 206.216 1.00 10.79 590 GLU O N 1
ATOM 10516 C CA . GLU G 7 590 ? 268.631 207.287 205.039 1.00 10.79 590 GLU O CA 1
ATOM 10517 C C . GLU G 7 590 ? 269.857 207.121 204.153 1.00 10.79 590 GLU O C 1
ATOM 10518 O O . GLU G 7 590 ? 269.795 207.406 202.952 1.00 10.79 590 GLU O O 1
ATOM 10524 N N . LYS G 7 591 ? 270.978 206.674 204.724 1.00 9.90 591 LYS O N 1
ATOM 10525 C CA . LYS G 7 591 ? 272.146 206.369 203.907 1.00 9.90 591 LYS O CA 1
ATOM 10526 C C . LYS G 7 591 ? 271.854 205.216 202.957 1.00 9.90 591 LYS O C 1
ATOM 10527 O O . LYS G 7 591 ? 272.312 205.216 201.809 1.00 9.90 591 LYS O O 1
ATOM 10533 N N . GLN G 7 592 ? 271.097 204.221 203.421 1.00 9.73 592 GLN O N 1
ATOM 10534 C CA . GLN G 7 592 ? 270.702 203.123 202.546 1.00 9.73 592 GLN O CA 1
ATOM 10535 C C . GLN G 7 592 ? 269.785 203.615 201.432 1.00 9.73 592 GLN O C 1
ATOM 10536 O O . GLN G 7 592 ? 269.919 203.194 200.277 1.00 9.73 592 GLN O O 1
ATOM 10542 N N . GLN G 7 593 ? 268.854 204.517 201.754 1.00 10.47 593 GLN O N 1
ATOM 10543 C CA . GLN G 7 593 ? 267.890 204.958 200.751 1.00 10.47 593 GLN O CA 1
ATOM 10544 C C . GLN G 7 593 ? 268.557 205.811 199.676 1.00 10.47 593 GLN O C 1
ATOM 10545 O O . GLN G 7 593 ? 268.161 205.761 198.506 1.00 10.47 593 GLN O O 1
ATOM 10551 N N . LYS G 7 594 ? 269.572 206.597 200.047 1.00 10.20 594 LYS O N 1
ATOM 10552 C CA . LYS G 7 594 ? 270.301 207.357 199.038 1.00 10.20 594 LYS O CA 1
ATOM 10553 C C . LYS G 7 594 ? 271.251 206.458 198.256 1.00 10.20 594 LYS O C 1
ATOM 10554 O O . LYS G 7 594 ? 271.523 206.711 197.077 1.00 10.20 594 LYS O O 1
ATOM 10560 N N . LEU G 7 595 ? 271.766 205.404 198.893 1.00 8.29 595 LEU O N 1
ATOM 10561 C CA . LEU G 7 595 ? 272.598 204.446 198.172 1.00 8.29 595 LEU O CA 1
ATOM 10562 C C . LEU G 7 595 ? 271.767 203.633 197.189 1.00 8.29 595 LEU O C 1
ATOM 10563 O O . LEU G 7 595 ? 272.261 203.231 196.130 1.00 8.29 595 LEU O O 1
ATOM 10568 N N . ASP G 7 596 ? 270.503 203.374 197.527 1.00 10.13 596 ASP O N 1
ATOM 10569 C CA . ASP G 7 596 ? 269.645 202.567 196.667 1.00 10.13 596 ASP O CA 1
ATOM 10570 C C . ASP G 7 596 ? 269.245 203.324 195.403 1.00 10.13 596 ASP O C 1
ATOM 10571 O O . ASP G 7 596 ? 269.239 202.748 194.310 1.00 10.13 596 ASP O O 1
ATOM 10576 N N . ASN G 7 597 ? 268.917 204.613 195.527 1.00 10.50 597 ASN O N 1
ATOM 10577 C CA . ASN G 7 597 ? 268.398 205.349 194.376 1.00 10.50 597 ASN O CA 1
ATOM 10578 C C . ASN G 7 597 ? 269.485 205.612 193.338 1.00 10.50 597 ASN O C 1
ATOM 10579 O O . ASN G 7 597 ? 269.215 205.578 192.132 1.00 10.50 597 ASN O O 1
ATOM 10584 N N . GLU G 7 598 ? 270.717 205.881 193.781 1.00 8.22 598 GLU O N 1
ATOM 10585 C CA . GLU G 7 598 ? 271.795 206.081 192.820 1.00 8.22 598 GLU O CA 1
ATOM 10586 C C . GLU G 7 598 ? 272.139 204.786 192.100 1.00 8.22 598 GLU O C 1
ATOM 10587 O O . GLU G 7 598 ? 272.620 204.821 190.962 1.00 8.22 598 GLU O O 1
ATOM 10593 N N . ASN G 7 599 ? 271.909 203.641 192.747 1.00 7.21 599 ASN O N 1
ATOM 10594 C CA . ASN G 7 599 ? 272.068 202.361 192.065 1.00 7.21 599 ASN O CA 1
ATOM 10595 C C . ASN G 7 599 ? 271.112 202.256 190.886 1.00 7.21 599 ASN O C 1
ATOM 10596 O O . ASN G 7 599 ? 271.514 201.899 189.773 1.00 7.21 599 ASN O O 1
ATOM 10601 N N . PHE G 7 600 ? 269.838 202.587 191.110 1.00 7.36 600 PHE O N 1
ATOM 10602 C CA . PHE G 7 600 ? 268.833 202.449 190.061 1.00 7.36 600 PHE O CA 1
ATOM 10603 C C . PHE G 7 600 ? 269.067 203.447 188.933 1.00 7.36 600 PHE O C 1
ATOM 10604 O O . PHE G 7 600 ? 268.767 203.159 187.768 1.00 7.36 600 PHE O O 1
ATOM 10612 N N . ASN G 7 601 ? 269.590 204.630 189.261 1.00 5.94 601 ASN O N 1
ATOM 10613 C CA . ASN G 7 601 ? 269.818 205.646 188.238 1.00 5.94 601 ASN O CA 1
ATOM 10614 C C . ASN G 7 601 ? 270.902 205.218 187.257 1.00 5.94 601 ASN O C 1
ATOM 10615 O O . ASN G 7 601 ? 270.773 205.434 186.046 1.00 5.94 601 ASN O O 1
ATOM 10620 N N . ILE G 7 602 ? 271.978 204.611 187.756 1.00 3.47 602 ILE O N 1
ATOM 10621 C CA . ILE G 7 602 ? 273.094 204.274 186.878 1.00 3.47 602 ILE O CA 1
ATOM 10622 C C . ILE G 7 602 ? 272.843 202.971 186.126 1.00 3.47 602 ILE O C 1
ATOM 10623 O O . ILE G 7 602 ? 273.477 202.722 185.092 1.00 3.47 602 ILE O O 1
ATOM 10628 N N . LYS G 7 603 ? 271.941 202.116 186.617 1.00 3.50 603 LYS O N 1
ATOM 10629 C CA . LYS G 7 603 ? 271.590 200.916 185.864 1.00 3.50 603 LYS O CA 1
ATOM 10630 C C . LYS G 7 603 ? 270.976 201.279 184.519 1.00 3.50 603 LYS O C 1
ATOM 10631 O O . LYS G 7 603 ? 271.340 200.712 183.484 1.00 3.50 603 LYS O O 1
ATOM 10637 N N . SER G 7 604 ? 270.042 202.230 184.516 1.00 2.90 604 SER O N 1
ATOM 10638 C CA . SER G 7 604 ? 269.427 202.660 183.265 1.00 2.90 604 SER O CA 1
ATOM 10639 C C . SER G 7 604 ? 270.421 203.431 182.405 1.00 2.90 604 SER O C 1
ATOM 10640 O O . SER G 7 604 ? 270.417 203.313 181.174 1.00 2.90 604 SER O O 1
ATOM 10643 N N . GLU G 7 605 ? 271.283 204.227 183.041 1.00 2.72 605 GLU O N 1
ATOM 10644 C CA . GLU G 7 605 ? 272.170 205.114 182.295 1.00 2.72 605 GLU O CA 1
ATOM 10645 C C . GLU G 7 605 ? 273.141 204.334 181.416 1.00 2.72 605 GLU O C 1
ATOM 10646 O O . GLU G 7 605 ? 273.257 204.608 180.216 1.00 2.72 605 GLU O O 1
ATOM 10652 N N . PHE G 7 606 ? 273.851 203.361 181.992 1.00 2.44 606 PHE O N 1
ATOM 10653 C CA . PHE G 7 606 ? 274.824 202.608 181.205 1.00 2.44 606 PHE O CA 1
ATOM 10654 C C . PHE G 7 606 ? 274.132 201.708 180.190 1.00 2.44 606 PHE O C 1
ATOM 10655 O O . PHE G 7 606 ? 274.609 201.560 179.059 1.00 2.44 606 PHE O O 1
ATOM 10663 N N . VAL G 7 607 ? 273.010 201.094 180.573 1.00 2.36 607 VAL O N 1
ATOM 10664 C CA . VAL G 7 607 ? 272.253 200.282 179.624 1.00 2.36 607 VAL O CA 1
ATOM 10665 C C . VAL G 7 607 ? 271.750 201.147 178.477 1.00 2.36 607 VAL O C 1
ATOM 10666 O O . VAL G 7 607 ? 271.768 200.732 177.312 1.00 2.36 607 VAL O O 1
ATOM 10670 N N . GLU G 7 608 ? 271.299 202.365 178.785 1.00 2.49 608 GLU O N 1
ATOM 10671 C CA . GLU G 7 608 ? 271.045 203.335 177.726 1.00 2.49 608 GLU O CA 1
ATOM 10672 C C . GLU G 7 608 ? 272.324 203.623 176.951 1.00 2.49 608 GLU O C 1
ATOM 10673 O O . GLU G 7 608 ? 272.327 203.626 175.716 1.00 2.49 608 GLU O O 1
ATOM 10679 N N . LYS G 7 609 ? 273.428 203.845 177.670 1.00 2.47 609 LYS O N 1
ATOM 10680 C CA . LYS G 7 609 ? 274.702 204.134 177.019 1.00 2.47 609 LYS O CA 1
ATOM 10681 C C . LYS G 7 609 ? 275.149 202.971 176.145 1.00 2.47 609 LYS O C 1
ATOM 10682 O O . LYS G 7 609 ? 275.613 203.170 175.017 1.00 2.47 609 LYS O O 1
ATOM 10688 N N . LEU G 7 610 ? 275.010 201.744 176.650 1.00 2.25 610 LEU O N 1
ATOM 10689 C CA . LEU G 7 610 ? 275.463 200.575 175.903 1.00 2.25 610 LEU O CA 1
ATOM 10690 C C . LEU G 7 610 ? 274.723 200.445 174.578 1.00 2.25 610 LEU O C 1
ATOM 10691 O O . LEU G 7 610 ? 275.334 200.195 173.534 1.00 2.25 610 LEU O O 1
ATOM 10696 N N . LYS G 7 611 ? 273.400 200.616 174.603 1.00 2.13 611 LYS O N 1
ATOM 10697 C CA . LYS G 7 611 ? 272.617 200.471 173.380 1.00 2.13 611 LYS O CA 1
ATOM 10698 C C . LYS G 7 611 ? 272.750 201.692 172.476 1.00 2.13 611 LYS O C 1
ATOM 10699 O O . LYS G 7 611 ? 272.723 201.564 171.247 1.00 2.13 611 LYS O O 1
ATOM 10705 N N . GLU G 7 612 ? 272.893 202.887 173.060 1.00 2.66 612 GLU O N 1
ATOM 10706 C CA . GLU G 7 612 ? 272.923 204.095 172.243 1.00 2.66 612 GLU O CA 1
ATOM 10707 C C . GLU G 7 612 ? 274.230 204.264 171.485 1.00 2.66 612 GLU O C 1
ATOM 10708 O O . GLU G 7 612 ? 274.282 205.092 170.571 1.00 2.66 612 GLU O O 1
ATOM 10714 N N . LEU G 7 613 ? 275.284 203.538 171.854 1.00 2.62 613 LEU O N 1
ATOM 10715 C CA . LEU G 7 613 ? 276.530 203.552 171.095 1.00 2.62 613 LEU O CA 1
ATOM 10716 C C . LEU G 7 613 ? 276.756 202.271 170.313 1.00 2.62 613 LEU O C 1
ATOM 10717 O O . LEU G 7 613 ? 277.502 202.281 169.329 1.00 2.62 613 LEU O O 1
ATOM 10722 N N . GLU G 7 614 ? 276.132 201.167 170.733 1.00 3.74 614 GLU O N 1
ATOM 10723 C CA . GLU G 7 614 ? 276.175 199.940 169.946 1.00 3.74 614 GLU O CA 1
ATOM 10724 C C . GLU G 7 614 ? 275.500 200.130 168.595 1.00 3.74 614 GLU O C 1
ATOM 10725 O O . GLU G 7 614 ? 275.801 199.405 167.642 1.00 3.74 614 GLU O O 1
ATOM 10731 N N . LYS G 7 615 ? 274.605 201.114 168.489 1.00 3.73 615 LYS O N 1
ATOM 10732 C CA . LYS G 7 615 ? 273.926 201.363 167.223 1.00 3.73 615 LYS O CA 1
ATOM 10733 C C . LYS G 7 615 ? 274.899 201.892 166.176 1.00 3.73 615 LYS O C 1
ATOM 10734 O O . LYS G 7 615 ? 275.160 201.228 165.169 1.00 3.73 615 LYS O O 1
ATOM 10740 N N . GLU G 7 616 ? 275.472 203.077 166.414 1.00 3.49 616 GLU O N 1
ATOM 10741 C CA . GLU G 7 616 ? 276.389 203.681 165.453 1.00 3.49 616 GLU O CA 1
ATOM 10742 C C . GLU G 7 616 ? 277.664 202.873 165.268 1.00 3.49 616 GLU O C 1
ATOM 10743 O O . GLU G 7 616 ? 278.255 202.916 164.184 1.00 3.49 616 GLU O O 1
ATOM 10749 N N . SER G 7 617 ? 278.107 202.151 166.300 1.00 3.61 617 SER O N 1
ATOM 10750 C CA . SER G 7 617 ? 279.213 201.218 166.118 1.00 3.61 617 SER O CA 1
ATOM 10751 C C . SER G 7 617 ? 278.848 200.145 165.103 1.00 3.61 617 SER O C 1
ATOM 10752 O O . SER G 7 617 ? 279.657 199.792 164.239 1.00 3.61 617 SER O O 1
ATOM 10755 N N . VAL G 7 618 ? 277.629 199.612 165.196 1.00 5.12 618 VAL O N 1
ATOM 10756 C CA . VAL G 7 618 ? 277.147 198.673 164.191 1.00 5.12 618 VAL O CA 1
ATOM 10757 C C . VAL G 7 618 ? 276.680 199.406 162.943 1.00 5.12 618 VAL O C 1
ATOM 10758 O O . VAL G 7 618 ? 276.913 198.939 161.823 1.00 5.12 618 VAL O O 1
ATOM 10762 N N . LYS G 7 619 ? 276.064 200.583 163.105 1.00 5.67 619 LYS O N 1
ATOM 10763 C CA . LYS G 7 619 ? 275.428 201.274 161.984 1.00 5.67 619 LYS O CA 1
ATOM 10764 C C . LYS G 7 619 ? 276.394 201.506 160.832 1.00 5.67 619 LYS O C 1
ATOM 10765 O O . LYS G 7 619 ? 275.967 201.606 159.677 1.00 5.67 619 LYS O O 1
ATOM 10771 N N . LEU G 7 620 ? 277.694 201.591 161.115 1.00 5.30 620 LEU O N 1
ATOM 10772 C CA . LEU G 7 620 ? 278.663 201.732 160.036 1.00 5.30 620 LEU O CA 1
ATOM 10773 C C . LEU G 7 620 ? 278.665 200.530 159.098 1.00 5.30 620 LEU O C 1
ATOM 10774 O O . LEU G 7 620 ? 279.126 200.659 157.959 1.00 5.30 620 LEU O O 1
ATOM 10779 N N . GLU G 7 621 ? 278.143 199.377 159.534 1.00 5.65 621 GLU O N 1
ATOM 10780 C CA . GLU G 7 621 ? 278.197 198.177 158.704 1.00 5.65 621 GLU O CA 1
ATOM 10781 C C . GLU G 7 621 ? 277.507 198.366 157.361 1.00 5.65 621 GLU O C 1
ATOM 10782 O O . GLU G 7 621 ? 277.889 197.710 156.388 1.00 5.65 621 GLU O O 1
ATOM 10788 N N . VAL G 7 622 ? 276.508 199.250 157.285 1.00 5.25 622 VAL O N 1
ATOM 10789 C CA . VAL G 7 622 ? 275.822 199.474 156.015 1.00 5.25 622 VAL O CA 1
ATOM 10790 C C . VAL G 7 622 ? 276.771 200.108 155.007 1.00 5.25 622 VAL O C 1
ATOM 10791 O O . VAL G 7 622 ? 276.682 199.847 153.802 1.00 5.25 622 VAL O O 1
ATOM 10795 N N . GLU G 7 623 ? 277.686 200.960 155.479 1.00 5.38 623 GLU O N 1
ATOM 10796 C CA . GLU G 7 623 ? 278.646 201.584 154.576 1.00 5.38 623 GLU O CA 1
ATOM 10797 C C . GLU G 7 623 ? 279.636 200.563 154.036 1.00 5.38 623 GLU O C 1
ATOM 10798 O O . GLU G 7 623 ? 279.900 200.521 152.829 1.00 5.38 623 GLU O O 1
ATOM 10804 N N . ILE G 7 624 ? 280.207 199.740 154.914 1.00 3.96 624 ILE O N 1
ATOM 10805 C CA . ILE G 7 624 ? 281.144 198.720 154.457 1.00 3.96 624 ILE O CA 1
ATOM 10806 C C . ILE G 7 624 ? 280.424 197.677 153.608 1.00 3.96 624 ILE O C 1
ATOM 10807 O O . ILE G 7 624 ? 280.943 197.234 152.575 1.00 3.96 624 ILE O O 1
ATOM 10812 N N . ASP G 7 625 ? 279.220 197.270 154.021 1.00 4.99 625 ASP O N 1
ATOM 10813 C CA . ASP G 7 625 ? 278.447 196.316 153.227 1.00 4.99 625 ASP O CA 1
ATOM 10814 C C . ASP G 7 625 ? 278.058 196.909 151.881 1.00 4.99 625 ASP O C 1
ATOM 10815 O O . ASP G 7 625 ? 277.972 196.189 150.879 1.00 4.99 625 ASP O O 1
ATOM 10820 N N . ARG G 7 626 ? 277.818 198.223 151.839 1.00 4.70 626 ARG O N 1
ATOM 10821 C CA . ARG G 7 626 ? 277.542 198.892 150.572 1.00 4.70 626 ARG O CA 1
ATOM 10822 C C . ARG G 7 626 ? 278.718 198.757 149.616 1.00 4.70 626 ARG O C 1
ATOM 10823 O O . ARG G 7 626 ? 278.554 198.854 148.395 1.00 4.70 626 ARG O O 1
ATOM 10831 N N . LEU G 7 627 ? 279.911 198.504 150.154 1.00 4.08 627 LEU O N 1
ATOM 10832 C CA . LEU G 7 627 ? 281.103 198.499 149.318 1.00 4.08 627 LEU O CA 1
ATOM 10833 C C . LEU G 7 627 ? 281.287 197.166 148.597 1.00 4.08 627 LEU O C 1
ATOM 10834 O O . LEU G 7 627 ? 281.660 197.150 147.418 1.00 4.08 627 LEU O O 1
ATOM 10839 N N . LYS G 7 628 ? 281.031 196.036 149.272 1.00 3.96 628 LYS O N 1
ATOM 10840 C CA . LYS G 7 628 ? 281.250 194.750 148.611 1.00 3.96 628 LYS O CA 1
ATOM 10841 C C . LYS G 7 628 ? 280.365 194.596 147.384 1.00 3.96 628 LYS O C 1
ATOM 10842 O O . LYS G 7 628 ? 280.822 194.126 146.336 1.00 3.96 628 LYS O O 1
ATOM 10848 N N . GLU G 7 629 ? 279.089 194.971 147.495 1.00 4.94 629 GLU O N 1
ATOM 10849 C CA . GLU G 7 629 ? 278.220 194.891 146.328 1.00 4.94 629 GLU O CA 1
ATOM 10850 C C . GLU G 7 629 ? 278.674 195.844 145.232 1.00 4.94 629 GLU O C 1
ATOM 10851 O O . GLU G 7 629 ? 278.417 195.591 144.051 1.00 4.94 629 GLU O O 1
ATOM 10857 N N . GLU G 7 630 ? 279.347 196.938 145.598 1.00 4.41 630 GLU O N 1
ATOM 10858 C CA . GLU G 7 630 ? 279.941 197.805 144.588 1.00 4.41 630 GLU O CA 1
ATOM 10859 C C . GLU G 7 630 ? 281.199 197.174 143.999 1.00 4.41 630 GLU O C 1
ATOM 10860 O O . GLU G 7 630 ? 281.546 197.433 142.842 1.00 4.41 630 GLU O O 1
ATOM 10866 N N . LYS G 7 631 ? 281.892 196.340 144.779 1.00 4.91 631 LYS O N 1
ATOM 10867 C CA . LYS G 7 631 ? 283.024 195.591 144.239 1.00 4.91 631 LYS O CA 1
ATOM 10868 C C . LYS G 7 631 ? 282.567 194.623 143.157 1.00 4.91 631 LYS O C 1
ATOM 10869 O O . LYS G 7 631 ? 283.102 194.619 142.043 1.00 4.91 631 LYS O O 1
ATOM 10875 N N . ALA G 7 632 ? 281.569 193.792 143.469 1.00 4.60 632 ALA O N 1
ATOM 10876 C CA . ALA G 7 632 ? 281.069 192.841 142.485 1.00 4.60 632 ALA O CA 1
ATOM 10877 C C . ALA G 7 632 ? 280.415 193.560 141.313 1.00 4.60 632 ALA O C 1
ATOM 10878 O O . ALA G 7 632 ? 280.510 193.106 140.168 1.00 4.60 632 ALA O O 1
ATOM 10880 N N . ASP G 7 633 ? 279.743 194.680 141.582 1.00 4.02 633 ASP O N 1
ATOM 10881 C CA . ASP G 7 633 ? 279.156 195.468 140.505 1.00 4.02 633 ASP O CA 1
ATOM 10882 C C . ASP G 7 633 ? 280.232 196.016 139.577 1.00 4.02 633 ASP O C 1
ATOM 10883 O O . ASP G 7 633 ? 280.075 195.996 138.351 1.00 4.02 633 ASP O O 1
ATOM 10888 N N . LEU G 7 634 ? 281.335 196.508 140.145 1.00 3.48 634 LEU O N 1
ATOM 10889 C CA . LEU G 7 634 ? 282.363 197.148 139.331 1.00 3.48 634 LEU O CA 1
ATOM 10890 C C . LEU G 7 634 ? 283.058 196.142 138.423 1.00 3.48 634 LEU O C 1
ATOM 10891 O O . LEU G 7 634 ? 283.210 196.388 137.221 1.00 3.48 634 LEU O O 1
ATOM 10896 N N . LEU G 7 635 ? 283.484 195.004 138.975 1.00 3.67 635 LEU O N 1
ATOM 10897 C CA . LEU G 7 635 ? 284.137 193.996 138.149 1.00 3.67 635 LEU O CA 1
ATOM 10898 C C . LEU G 7 635 ? 283.161 193.356 137.170 1.00 3.67 635 LEU O C 1
ATOM 10899 O O . LEU G 7 635 ? 283.577 192.869 136.113 1.00 3.67 635 LEU O O 1
ATOM 10904 N N . ALA G 7 636 ? 281.866 193.343 137.501 1.00 3.55 636 ALA O N 1
ATOM 10905 C CA . ALA G 7 636 ? 280.870 192.901 136.531 1.00 3.55 636 ALA O CA 1
ATOM 10906 C C . ALA G 7 636 ? 280.806 193.858 135.350 1.00 3.55 636 ALA O C 1
ATOM 10907 O O . ALA G 7 636 ? 280.561 193.439 134.213 1.00 3.55 636 ALA O O 1
ATOM 10909 N N . GLU G 7 637 ? 281.019 195.152 135.602 1.00 3.34 637 GLU O N 1
ATOM 10910 C CA . GLU G 7 637 ? 281.094 196.110 134.506 1.00 3.34 637 GLU O CA 1
ATOM 10911 C C . GLU G 7 637 ? 282.341 195.876 133.663 1.00 3.34 637 GLU O C 1
ATOM 10912 O O . GLU G 7 637 ? 282.314 196.069 132.442 1.00 3.34 637 GLU O O 1
ATOM 10918 N N . ILE G 7 638 ? 283.441 195.462 134.293 1.00 3.19 638 ILE O N 1
ATOM 10919 C CA . ILE G 7 638 ? 284.618 195.047 133.535 1.00 3.19 638 ILE O CA 1
ATOM 10920 C C . ILE G 7 638 ? 284.278 193.857 132.651 1.00 3.19 638 ILE O C 1
ATOM 10921 O O . ILE G 7 638 ? 284.628 193.818 131.466 1.00 3.19 638 ILE O O 1
ATOM 10926 N N . VAL G 7 639 ? 283.580 192.869 133.214 1.00 3.27 639 VAL O N 1
ATOM 10927 C CA . VAL G 7 639 ? 283.196 191.694 132.441 1.00 3.27 639 VAL O CA 1
ATOM 10928 C C . VAL G 7 639 ? 282.276 192.091 131.294 1.00 3.27 639 VAL O C 1
ATOM 10929 O O . VAL G 7 639 ? 282.451 191.646 130.153 1.00 3.27 639 VAL O O 1
ATOM 10933 N N . GLU G 7 640 ? 281.291 192.946 131.576 1.00 3.94 640 GLU O N 1
ATOM 10934 C CA . GLU G 7 640 ? 280.349 193.355 130.539 1.00 3.94 640 GLU O CA 1
ATOM 10935 C C . GLU G 7 640 ? 281.033 194.220 129.487 1.00 3.94 640 GLU O C 1
ATOM 10936 O O . GLU G 7 640 ? 280.832 194.019 128.284 1.00 3.94 640 GLU O O 1
ATOM 10942 N N . SER G 7 641 ? 281.851 195.185 129.916 1.00 3.92 641 SER O N 1
ATOM 10943 C CA . SER G 7 641 ? 282.520 196.062 128.959 1.00 3.92 641 SER O CA 1
ATOM 10944 C C . SER G 7 641 ? 283.501 195.287 128.089 1.00 3.92 641 SER O C 1
ATOM 10945 O O . SER G 7 641 ? 283.598 195.531 126.881 1.00 3.92 641 SER O O 1
ATOM 10948 N N . GLU G 7 642 ? 284.241 194.351 128.689 1.00 3.86 642 GLU O N 1
ATOM 10949 C CA . GLU G 7 642 ? 285.148 193.514 127.911 1.00 3.86 642 GLU O CA 1
ATOM 10950 C C . GLU G 7 642 ? 284.384 192.562 127.002 1.00 3.86 642 GLU O C 1
ATOM 10951 O O . GLU G 7 642 ? 284.952 192.030 126.043 1.00 3.86 642 GLU O O 1
ATOM 10957 N N . ARG G 7 643 ? 283.107 192.317 127.299 1.00 4.48 643 ARG O N 1
ATOM 10958 C CA . ARG G 7 643 ? 282.256 191.592 126.362 1.00 4.48 643 ARG O CA 1
ATOM 10959 C C . ARG G 7 643 ? 281.933 192.461 125.153 1.00 4.48 643 ARG O C 1
ATOM 10960 O O . ARG G 7 643 ? 281.924 191.984 124.012 1.00 4.48 643 ARG O O 1
ATOM 10968 N N . GLN G 7 644 ? 281.660 193.747 125.388 1.00 4.19 644 GLN O N 1
ATOM 10969 C CA . GLN G 7 644 ? 281.328 194.653 124.292 1.00 4.19 644 GLN O CA 1
ATOM 10970 C C . GLN G 7 644 ? 282.515 194.854 123.360 1.00 4.19 644 GLN O C 1
ATOM 10971 O O . GLN G 7 644 ? 282.355 194.886 122.135 1.00 4.19 644 GLN O O 1
ATOM 10977 N N . ILE G 7 645 ? 283.716 195.001 123.924 1.00 3.73 645 ILE O N 1
ATOM 10978 C CA . ILE G 7 645 ? 284.882 195.305 123.101 1.00 3.73 645 ILE O CA 1
ATOM 10979 C C . ILE G 7 645 ? 285.184 194.153 122.151 1.00 3.73 645 ILE O C 1
ATOM 10980 O O . ILE G 7 645 ? 285.549 194.373 120.992 1.00 3.73 645 ILE O O 1
ATOM 10985 N N . LEU G 7 646 ? 285.006 192.909 122.609 1.00 3.47 646 LEU O N 1
ATOM 10986 C CA . LEU G 7 646 ? 285.394 191.762 121.797 1.00 3.47 646 LEU O CA 1
ATOM 10987 C C . LEU G 7 646 ? 284.423 191.544 120.643 1.00 3.47 646 LEU O C 1
ATOM 10988 O O . LEU G 7 646 ? 284.847 191.256 119.518 1.00 3.47 646 LEU O O 1
ATOM 10993 N N . LEU G 7 647 ? 283.119 191.672 120.895 1.00 3.48 647 LEU O N 1
ATOM 10994 C CA . LEU G 7 647 ? 282.168 191.611 119.793 1.00 3.48 647 LEU O CA 1
ATOM 10995 C C . LEU G 7 647 ? 282.306 192.836 118.904 1.00 3.48 647 LEU O C 1
ATOM 10996 O O . LEU G 7 647 ? 282.041 192.771 117.698 1.00 3.48 647 LEU O O 1
ATOM 11001 N N . TRP G 7 648 ? 282.687 193.974 119.489 1.00 4.52 648 TRP O N 1
ATOM 11002 C CA . TRP G 7 648 ? 283.083 195.106 118.666 1.00 4.52 648 TRP O CA 1
ATOM 11003 C C . TRP G 7 648 ? 284.398 194.800 117.952 1.00 4.52 648 TRP O C 1
ATOM 11004 O O . TRP G 7 648 ? 284.578 195.154 116.781 1.00 4.52 648 TRP O O 1
ATOM 11015 N N . GLU G 7 649 ? 285.314 194.098 118.634 1.00 3.93 649 GLU O N 1
ATOM 11016 C CA . GLU G 7 649 ? 286.535 193.602 117.997 1.00 3.93 649 GLU O CA 1
ATOM 11017 C C . GLU G 7 649 ? 286.232 192.502 116.991 1.00 3.93 649 GLU O C 1
ATOM 11018 O O . GLU G 7 649 ? 287.022 192.264 116.074 1.00 3.93 649 GLU O O 1
ATOM 11024 N N . ARG G 7 650 ? 285.103 191.815 117.155 1.00 5.32 650 ARG O N 1
ATOM 11025 C CA . ARG G 7 650 ? 284.669 190.845 116.157 1.00 5.32 650 ARG O CA 1
ATOM 11026 C C . ARG G 7 650 ? 284.448 191.528 114.813 1.00 5.32 650 ARG O C 1
ATOM 11027 O O . ARG G 7 650 ? 284.612 190.914 113.752 1.00 5.32 650 ARG O O 1
ATOM 11035 N N . LYS G 7 651 ? 284.082 192.811 114.843 1.00 5.93 651 LYS O N 1
ATOM 11036 C CA . LYS G 7 651 ? 283.833 193.542 113.607 1.00 5.93 651 LYS O CA 1
ATOM 11037 C C . LYS G 7 651 ? 285.129 194.043 112.971 1.00 5.93 651 LYS O C 1
ATOM 11038 O O . LYS G 7 651 ? 285.091 194.650 111.894 1.00 5.93 651 LYS O O 1
ATOM 11044 N N . ILE G 7 652 ? 286.278 193.825 113.621 1.00 7.26 652 ILE O N 1
ATOM 11045 C CA . ILE G 7 652 ? 287.564 194.082 112.965 1.00 7.26 652 ILE O CA 1
ATOM 11046 C C . ILE G 7 652 ? 287.693 193.239 111.706 1.00 7.26 652 ILE O C 1
ATOM 11047 O O . ILE G 7 652 ? 287.741 193.758 110.586 1.00 7.26 652 ILE O O 1
ATOM 11052 N N . GLN G 7 653 ? 287.739 191.917 111.876 1.00 7.15 653 GLN O N 1
ATOM 11053 C CA . GLN G 7 653 ? 288.117 191.050 110.765 1.00 7.15 653 GLN O CA 1
ATOM 11054 C C . GLN G 7 653 ? 286.983 190.900 109.756 1.00 7.15 653 GLN O C 1
ATOM 11055 O O . GLN G 7 653 ? 287.229 190.907 108.546 1.00 7.15 653 GLN O O 1
ATOM 11061 N N . LEU G 7 654 ? 285.733 190.798 110.224 1.00 6.42 654 LEU O N 1
ATOM 11062 C CA . LEU G 7 654 ? 284.618 190.577 109.305 1.00 6.42 654 LEU O CA 1
ATOM 11063 C C . LEU G 7 654 ? 284.458 191.755 108.354 1.00 6.42 654 LEU O C 1
ATOM 11064 O O . LEU G 7 654 ? 284.123 191.581 107.177 1.00 6.42 654 LEU O O 1
ATOM 11069 N N . GLU G 7 655 ? 284.687 192.971 108.852 1.00 6.59 655 GLU O N 1
ATOM 11070 C CA . GLU G 7 655 ? 284.688 194.135 107.977 1.00 6.59 655 GLU O CA 1
ATOM 11071 C C . GLU G 7 655 ? 285.985 194.223 107.181 1.00 6.59 655 GLU O C 1
ATOM 11072 O O . GLU G 7 655 ? 285.992 194.727 106.052 1.00 6.59 655 GLU O O 1
ATOM 11078 N N . LYS G 7 656 ? 287.090 193.733 107.746 1.00 7.25 656 LYS O N 1
ATOM 11079 C CA . LYS G 7 656 ? 288.380 193.877 107.076 1.00 7.25 656 LYS O CA 1
ATOM 11080 C C . LYS G 7 656 ? 288.588 192.798 106.021 1.00 7.25 656 LYS O C 1
ATOM 11081 O O . LYS G 7 656 ? 289.075 193.089 104.922 1.00 7.25 656 LYS O O 1
ATOM 11087 N N . GLU G 7 657 ? 288.237 191.545 106.330 1.00 6.82 657 GLU O N 1
ATOM 11088 C CA . GLU G 7 657 ? 288.390 190.479 105.344 1.00 6.82 657 GLU O CA 1
ATOM 11089 C C . GLU G 7 657 ? 287.452 190.697 104.162 1.00 6.82 657 GLU O C 1
ATOM 11090 O O . GLU G 7 657 ? 287.646 190.128 103.083 1.00 6.82 657 GLU O O 1
ATOM 11096 N N . MET G 7 658 ? 286.414 191.514 104.357 1.00 6.12 658 MET O N 1
ATOM 11097 C CA . MET G 7 658 ? 285.550 191.897 103.248 1.00 6.12 658 MET O CA 1
ATOM 11098 C C . MET G 7 658 ? 286.064 193.145 102.542 1.00 6.12 658 MET O C 1
ATOM 11099 O O . MET G 7 658 ? 285.977 193.236 101.313 1.00 6.12 658 MET O O 1
ATOM 11104 N N . GLN G 7 659 ? 286.595 194.112 103.293 1.00 10.86 659 GLN O N 1
ATOM 11105 C CA . GLN G 7 659 ? 287.048 195.362 102.691 1.00 10.86 659 GLN O CA 1
ATOM 11106 C C . GLN G 7 659 ? 288.220 195.139 101.744 1.00 10.86 659 GLN O C 1
ATOM 11107 O O . GLN G 7 659 ? 288.231 195.668 100.627 1.00 10.86 659 GLN O O 1
ATOM 11113 N N . ASP G 7 660 ? 289.218 194.364 102.170 1.00 11.26 660 ASP O N 1
ATOM 11114 C CA . ASP G 7 660 ? 290.348 194.086 101.292 1.00 11.26 660 ASP O CA 1
ATOM 11115 C C . ASP G 7 660 ? 289.960 193.233 100.092 1.00 11.26 660 ASP O C 1
ATOM 11116 O O . ASP G 7 660 ? 290.676 193.253 99.086 1.00 11.26 660 ASP O O 1
ATOM 11121 N N . ALA G 7 661 ? 288.853 192.490 100.175 1.00 11.43 661 ALA O N 1
ATOM 11122 C CA . ALA G 7 661 ? 288.378 191.743 99.015 1.00 11.43 661 ALA O CA 1
ATOM 11123 C C . ALA G 7 661 ? 287.995 192.682 97.880 1.00 11.43 661 ALA O C 1
ATOM 11124 O O . ALA G 7 661 ? 288.296 192.413 96.712 1.00 11.43 661 ALA O O 1
ATOM 11126 N N . LEU G 7 662 ? 287.324 193.789 98.204 1.00 13.80 662 LEU O N 1
ATOM 11127 C CA . LEU G 7 662 ? 287.048 194.805 97.195 1.00 13.80 662 LEU O CA 1
ATOM 11128 C C . LEU G 7 662 ? 288.339 195.435 96.688 1.00 13.80 662 LEU O C 1
ATOM 11129 O O . LEU G 7 662 ? 288.487 195.682 95.485 1.00 13.80 662 LEU O O 1
ATOM 11134 N N . ASP G 7 663 ? 289.282 195.700 97.586 1.00 12.25 663 ASP O N 1
ATOM 11135 C CA . ASP G 7 663 ? 290.561 196.287 97.205 1.00 12.25 663 ASP O CA 1
ATOM 11136 C C . ASP G 7 663 ? 291.498 195.224 96.640 1.00 12.25 663 ASP O C 1
ATOM 11137 O O . ASP G 7 663 ? 292.235 195.475 95.686 1.00 12.25 663 ASP O O 1
ATOM 11142 N N . THR G 7 669 ? 290.649 194.386 91.291 1.00 15.30 669 THR O N 1
ATOM 11143 C CA . THR G 7 669 ? 292.016 193.934 91.064 1.00 15.30 669 THR O CA 1
ATOM 11144 C C . THR G 7 669 ? 292.242 193.606 89.592 1.00 15.30 669 THR O C 1
ATOM 11145 O O . THR G 7 669 ? 293.015 194.275 88.908 1.00 15.30 669 THR O O 1
ATOM 11149 N N . GLU G 7 670 ? 291.555 192.568 89.110 1.00 18.06 670 GLU O N 1
ATOM 11150 C CA . GLU G 7 670 ? 291.684 192.158 87.717 1.00 18.06 670 GLU O CA 1
ATOM 11151 C C . GLU G 7 670 ? 290.991 193.111 86.754 1.00 18.06 670 GLU O C 1
ATOM 11152 O O . GLU G 7 670 ? 291.166 192.964 85.540 1.00 18.06 670 GLU O O 1
ATOM 11158 N N . ILE G 7 671 ? 290.217 194.075 87.258 1.00 16.79 671 ILE O N 1
ATOM 11159 C CA . ILE G 7 671 ? 289.505 194.998 86.378 1.00 16.79 671 ILE O CA 1
ATOM 11160 C C . ILE G 7 671 ? 290.487 195.774 85.511 1.00 16.79 671 ILE O C 1
ATOM 11161 O O . ILE G 7 671 ? 290.214 196.055 84.337 1.00 16.79 671 ILE O O 1
ATOM 11166 N N . GLN G 7 672 ? 291.645 196.127 86.071 1.00 19.30 672 GLN O N 1
ATOM 11167 C CA . GLN G 7 672 ? 292.639 196.870 85.305 1.00 19.30 672 GLN O CA 1
ATOM 11168 C C . GLN G 7 672 ? 293.156 196.057 84.124 1.00 19.30 672 GLN O C 1
ATOM 11169 O O . GLN G 7 672 ? 293.337 196.596 83.026 1.00 19.30 672 GLN O O 1
ATOM 11175 N N . GLU G 7 673 ? 293.406 194.762 84.324 1.00 18.92 673 GLU O N 1
ATOM 11176 C CA . GLU G 7 673 ? 293.986 193.981 83.239 1.00 18.92 673 GLU O CA 1
ATOM 11177 C C . GLU G 7 673 ? 292.949 193.587 82.191 1.00 18.92 673 GLU O C 1
ATOM 11178 O O . GLU G 7 673 ? 293.312 193.386 81.026 1.00 18.92 673 GLU O O 1
ATOM 11184 N N . LEU G 7 674 ? 291.666 193.479 82.556 1.00 19.52 674 LEU O N 1
ATOM 11185 C CA . LEU G 7 674 ? 290.650 193.398 81.509 1.00 19.52 674 LEU O CA 1
ATOM 11186 C C . LEU G 7 674 ? 290.523 194.714 80.756 1.00 19.52 674 LEU O C 1
ATOM 11187 O O . LEU G 7 674 ? 290.210 194.712 79.561 1.00 19.52 674 LEU O O 1
ATOM 11192 N N . LYS G 7 675 ? 290.747 195.843 81.434 1.00 17.93 675 LYS O N 1
ATOM 11193 C CA . LYS G 7 675 ? 290.872 197.102 80.710 1.00 17.93 675 LYS O CA 1
ATOM 11194 C C . LYS G 7 675 ? 292.046 197.045 79.745 1.00 17.93 675 LYS O C 1
ATOM 11195 O O . LYS G 7 675 ? 292.015 197.667 78.678 1.00 17.93 675 LYS O O 1
ATOM 11201 N N . ARG G 7 676 ? 293.094 196.299 80.107 1.00 17.99 676 ARG O N 1
ATOM 11202 C CA . ARG G 7 676 ? 294.170 196.015 79.163 1.00 17.99 676 ARG O CA 1
ATOM 11203 C C . ARG G 7 676 ? 293.717 195.023 78.097 1.00 17.99 676 ARG O C 1
ATOM 11204 O O . ARG G 7 676 ? 294.053 195.172 76.916 1.00 17.99 676 ARG O O 1
ATOM 11212 N N . GLU G 7 677 ? 292.954 193.999 78.494 1.00 17.03 677 GLU O N 1
ATOM 11213 C CA . GLU G 7 677 ? 292.450 193.031 77.523 1.00 17.03 677 GLU O CA 1
ATOM 11214 C C . GLU G 7 677 ? 291.501 193.689 76.528 1.00 17.03 677 GLU O C 1
ATOM 11215 O O . GLU G 7 677 ? 291.605 193.469 75.316 1.00 17.03 677 GLU O O 1
ATOM 11221 N N . ILE G 7 678 ? 290.565 194.503 77.022 1.00 15.42 678 ILE O N 1
ATOM 11222 C CA . ILE G 7 678 ? 289.665 195.210 76.117 1.00 15.42 678 ILE O CA 1
ATOM 11223 C C . ILE G 7 678 ? 290.428 196.263 75.322 1.00 15.42 678 ILE O C 1
ATOM 11224 O O . ILE G 7 678 ? 290.051 196.590 74.190 1.00 15.42 678 ILE O O 1
ATOM 11229 N N . HIS G 7 679 ? 291.507 196.808 75.890 1.00 16.15 679 HIS O N 1
ATOM 11230 C CA . HIS G 7 679 ? 292.350 197.726 75.135 1.00 16.15 679 HIS O CA 1
ATOM 11231 C C . HIS G 7 679 ? 292.999 197.020 73.953 1.00 16.15 679 HIS O C 1
ATOM 11232 O O . HIS G 7 679 ? 293.190 197.623 72.890 1.00 16.15 679 HIS O O 1
ATOM 11239 N N . ARG G 7 680 ? 293.341 195.739 74.119 1.00 17.57 680 ARG O N 1
ATOM 11240 C CA . ARG G 7 680 ? 293.881 194.966 73.005 1.00 17.57 680 ARG O CA 1
ATOM 11241 C C . ARG G 7 680 ? 292.857 194.836 71.886 1.00 17.57 680 ARG O C 1
ATOM 11242 O O . ARG G 7 680 ? 293.216 194.828 70.702 1.00 17.57 680 ARG O O 1
ATOM 11250 N N . MET G 7 681 ? 291.576 194.721 72.241 1.00 14.70 681 MET O N 1
ATOM 11251 C CA . MET G 7 681 ? 290.525 194.770 71.230 1.00 14.70 681 MET O CA 1
ATOM 11252 C C . MET G 7 681 ? 290.476 196.136 70.564 1.00 14.70 681 MET O C 1
ATOM 11253 O O . MET G 7 681 ? 290.464 196.239 69.332 1.00 14.70 681 MET O O 1
ATOM 11258 N N . GLU G 7 682 ? 290.461 197.201 71.367 1.00 12.97 682 GLU O N 1
ATOM 11259 C CA . GLU G 7 682 ? 290.384 198.545 70.805 1.00 12.97 682 GLU O CA 1
ATOM 11260 C C . GLU G 7 682 ? 291.582 198.835 69.912 1.00 12.97 682 GLU O C 1
ATOM 11261 O O . GLU G 7 682 ? 291.441 199.479 68.866 1.00 12.97 682 GLU O O 1
ATOM 11267 N N . LEU G 7 683 ? 292.768 198.361 70.303 1.00 14.24 683 LEU O N 1
ATOM 11268 C CA . LEU G 7 683 ? 293.942 198.525 69.452 1.00 14.24 683 LEU O CA 1
ATOM 11269 C C . LEU G 7 683 ? 293.771 197.797 68.125 1.00 14.24 683 LEU O C 1
ATOM 11270 O O . LEU G 7 683 ? 294.192 198.298 67.076 1.00 14.24 683 LEU O O 1
ATOM 11275 N N . ARG G 7 684 ? 293.164 196.607 68.150 1.00 16.95 684 ARG O N 1
ATOM 11276 C CA . ARG G 7 684 ? 292.968 195.869 66.908 1.00 16.95 684 ARG O CA 1
ATOM 11277 C C . ARG G 7 684 ? 291.898 196.518 66.040 1.00 16.95 684 ARG O C 1
ATOM 11278 O O . ARG G 7 684 ? 292.102 196.700 64.835 1.00 16.95 684 ARG O O 1
ATOM 11286 N N . LEU G 7 685 ? 290.761 196.893 66.636 1.00 12.59 685 LEU O N 1
ATOM 11287 C CA . LEU G 7 685 ? 289.696 197.534 65.867 1.00 12.59 685 LEU O CA 1
ATOM 11288 C C . LEU G 7 685 ? 290.164 198.843 65.241 1.00 12.59 685 LEU O C 1
ATOM 11289 O O . LEU G 7 685 ? 289.646 199.254 64.196 1.00 12.59 685 LEU O O 1
ATOM 11294 N N . ASP G 7 686 ? 291.126 199.523 65.871 1.00 12.57 686 ASP O N 1
ATOM 11295 C CA . ASP G 7 686 ? 291.637 200.762 65.296 1.00 12.57 686 ASP O CA 1
ATOM 11296 C C . ASP G 7 686 ? 292.264 200.518 63.931 1.00 12.57 686 ASP O C 1
ATOM 11297 O O . ASP G 7 686 ? 292.068 201.306 62.998 1.00 12.57 686 ASP O O 1
ATOM 11302 N N . ASP G 7 687 ? 293.014 199.426 63.790 1.00 13.10 687 ASP O N 1
ATOM 11303 C CA . ASP G 7 687 ? 293.577 199.086 62.489 1.00 13.10 687 ASP O CA 1
ATOM 11304 C C . ASP G 7 687 ? 292.493 198.628 61.522 1.00 13.10 687 ASP O C 1
ATOM 11305 O O . ASP G 7 687 ? 292.697 198.629 60.303 1.00 13.10 687 ASP O O 1
ATOM 11310 N N . LEU G 7 688 ? 291.335 198.220 62.047 1.00 11.86 688 LEU O N 1
ATOM 11311 C CA . LEU G 7 688 ? 290.327 197.585 61.207 1.00 11.86 688 LEU O CA 1
ATOM 11312 C C . LEU G 7 688 ? 289.535 198.567 60.356 1.00 11.86 688 LEU O C 1
ATOM 11313 O O . LEU G 7 688 ? 289.147 198.204 59.241 1.00 11.86 688 LEU O O 1
ATOM 11318 N N . ARG G 7 689 ? 289.281 199.793 60.831 1.00 13.34 689 ARG O N 1
ATOM 11319 C CA . ARG G 7 689 ? 288.595 200.737 59.952 1.00 13.34 689 ARG O CA 1
ATOM 11320 C C . ARG G 7 689 ? 289.427 201.072 58.722 1.00 13.34 689 ARG O C 1
ATOM 11321 O O . ARG G 7 689 ? 288.883 201.577 57.736 1.00 13.34 689 ARG O O 1
ATOM 11329 N N . LYS G 7 690 ? 290.732 200.781 58.748 1.00 13.45 690 LYS O N 1
ATOM 11330 C CA . LYS G 7 690 ? 291.582 201.083 57.600 1.00 13.45 690 LYS O CA 1
ATOM 11331 C C . LYS G 7 690 ? 291.054 200.444 56.322 1.00 13.45 690 LYS O C 1
ATOM 11332 O O . LYS G 7 690 ? 291.194 201.021 55.238 1.00 13.45 690 LYS O O 1
ATOM 11338 N N . LYS G 7 691 ? 290.440 199.265 56.426 1.00 10.78 691 LYS O N 1
ATOM 11339 C CA . LYS G 7 691 ? 289.922 198.590 55.243 1.00 10.78 691 LYS O CA 1
ATOM 11340 C C . LYS G 7 691 ? 288.587 199.163 54.777 1.00 10.78 691 LYS O C 1
ATOM 11341 O O . LYS G 7 691 ? 288.251 199.033 53.595 1.00 10.78 691 LYS O O 1
ATOM 11347 N N . GLN G 7 692 ? 287.827 199.803 55.670 1.00 12.30 692 GLN O N 1
ATOM 11348 C CA . GLN G 7 692 ? 286.556 200.402 55.269 1.00 12.30 692 GLN O CA 1
ATOM 11349 C C . GLN G 7 692 ? 286.757 201.503 54.232 1.00 12.30 692 GLN O C 1
ATOM 11350 O O . GLN G 7 692 ? 286.001 201.595 53.258 1.00 12.30 692 GLN O O 1
ATOM 11356 N N . GLU G 7 693 ? 287.766 202.358 54.422 1.00 13.35 693 GLU O N 1
ATOM 11357 C CA . GLU G 7 693 ? 288.120 203.287 53.351 1.00 13.35 693 GLU O CA 1
ATOM 11358 C C . GLU G 7 693 ? 288.850 202.570 52.224 1.00 13.35 693 GLU O C 1
ATOM 11359 O O . GLU G 7 693 ? 288.750 202.971 51.058 1.00 13.35 693 GLU O O 1
ATOM 11365 N N . ALA G 7 694 ? 289.591 201.510 52.549 1.00 9.43 694 ALA O N 1
ATOM 11366 C CA . ALA G 7 694 ? 290.374 200.819 51.531 1.00 9.43 694 ALA O CA 1
ATOM 11367 C C . ALA G 7 694 ? 289.485 200.040 50.571 1.00 9.43 694 ALA O C 1
ATOM 11368 O O . ALA G 7 694 ? 289.688 200.085 49.353 1.00 9.43 694 ALA O O 1
ATOM 11370 N N . ILE G 7 695 ? 288.495 199.317 51.097 1.00 8.41 695 ILE O N 1
ATOM 11371 C CA . ILE G 7 695 ? 287.691 198.442 50.248 1.00 8.41 695 ILE O CA 1
ATOM 11372 C C . ILE G 7 695 ? 286.808 199.238 49.291 1.00 8.41 695 ILE O C 1
ATOM 11373 O O . ILE G 7 695 ? 286.377 198.712 48.258 1.00 8.41 695 ILE O O 1
ATOM 11378 N N . ILE G 7 696 ? 286.525 200.507 49.599 1.00 9.01 696 ILE O N 1
ATOM 11379 C CA . ILE G 7 696 ? 285.697 201.323 48.714 1.00 9.01 696 ILE O CA 1
ATOM 11380 C C . ILE G 7 696 ? 286.515 202.145 47.731 1.00 9.01 696 ILE O C 1
ATOM 11381 O O . ILE G 7 696 ? 285.951 202.679 46.768 1.00 9.01 696 ILE O O 1
ATOM 11386 N N . ALA G 7 697 ? 287.828 202.263 47.948 1.00 8.15 697 ALA O N 1
ATOM 11387 C CA . ALA G 7 697 ? 288.662 203.046 47.042 1.00 8.15 697 ALA O CA 1
ATOM 11388 C C . ALA G 7 697 ? 288.717 202.420 45.655 1.00 8.15 697 ALA O C 1
ATOM 11389 O O . ALA G 7 697 ? 288.656 203.127 44.642 1.00 8.15 697 ALA O O 1
ATOM 11391 N N . GLU G 7 698 ? 288.833 201.099 45.588 1.00 6.09 698 GLU O N 1
ATOM 11392 C CA . GLU G 7 698 ? 288.921 200.392 44.316 1.00 6.09 698 GLU O CA 1
ATOM 11393 C C . GLU G 7 698 ? 287.538 200.039 43.780 1.00 6.09 698 GLU O C 1
ATOM 11394 O O . GLU G 7 698 ? 286.894 200.852 43.116 1.00 6.09 698 GLU O O 1
ATOM 11400 N N . ILE H 8 636 ? 137.517 235.496 342.638 1.00 13.73 636 ILE P N 1
ATOM 11401 C CA . ILE H 8 636 ? 137.974 234.193 343.100 1.00 13.73 636 ILE P CA 1
ATOM 11402 C C . ILE H 8 636 ? 138.535 233.385 341.937 1.00 13.73 636 ILE P C 1
ATOM 11403 O O . ILE H 8 636 ? 139.134 232.326 342.139 1.00 13.73 636 ILE P O 1
ATOM 11408 N N . ASP H 8 637 ? 138.331 233.880 340.715 1.00 14.90 637 ASP P N 1
ATOM 11409 C CA . ASP H 8 637 ? 138.904 233.216 339.549 1.00 14.90 637 ASP P CA 1
ATOM 11410 C C . ASP H 8 637 ? 140.426 233.235 339.613 1.00 14.90 637 ASP P C 1
ATOM 11411 O O . ASP H 8 637 ? 141.088 232.241 339.296 1.00 14.90 637 ASP P O 1
ATOM 11416 N N . PHE H 8 638 ? 141.000 234.368 340.026 1.00 14.24 638 PHE P N 1
ATOM 11417 C CA . PHE H 8 638 ? 142.446 234.454 340.184 1.00 14.24 638 PHE P CA 1
ATOM 11418 C C . PHE H 8 638 ? 142.907 233.964 341.549 1.00 14.24 638 PHE P C 1
ATOM 11419 O O . PHE H 8 638 ? 144.114 233.937 341.807 1.00 14.24 638 PHE P O 1
ATOM 11427 N N . GLU H 8 639 ? 141.976 233.583 342.428 1.00 14.32 639 GLU P N 1
ATOM 11428 C CA . GLU H 8 639 ? 142.362 233.018 343.717 1.00 14.32 639 GLU P CA 1
ATOM 11429 C C . GLU H 8 639 ? 143.004 231.646 343.542 1.00 14.32 639 GLU P C 1
ATOM 11430 O O . GLU H 8 639 ? 144.068 231.371 344.107 1.00 14.32 639 GLU P O 1
ATOM 11436 N N . GLN H 8 640 ? 142.366 230.769 342.762 1.00 14.39 640 GLN P N 1
ATOM 11437 C CA . GLN H 8 640 ? 142.996 229.496 342.427 1.00 14.39 640 GLN P CA 1
ATOM 11438 C C . GLN H 8 640 ? 144.198 229.701 341.515 1.00 14.39 640 GLN P C 1
ATOM 11439 O O . GLN H 8 640 ? 145.141 228.901 341.545 1.00 14.39 640 GLN P O 1
ATOM 11445 N N . LEU H 8 641 ? 144.177 230.757 340.698 1.00 14.04 641 LEU P N 1
ATOM 11446 C CA . LEU H 8 641 ? 145.357 231.114 339.917 1.00 14.04 641 LEU P CA 1
ATOM 11447 C C . LEU H 8 641 ? 146.497 231.553 340.825 1.00 14.04 641 LEU P C 1
ATOM 11448 O O . LEU H 8 641 ? 147.646 231.136 340.637 1.00 14.04 641 LEU P O 1
ATOM 11453 N N . LYS H 8 642 ? 146.197 232.389 341.822 1.00 14.39 642 LYS P N 1
ATOM 11454 C CA . LYS H 8 642 ? 147.227 232.827 342.758 1.00 14.39 642 LYS P CA 1
ATOM 11455 C C . LYS H 8 642 ? 147.781 231.651 343.554 1.00 14.39 642 LYS P C 1
ATOM 11456 O O . LYS H 8 642 ? 148.989 231.576 343.803 1.00 14.39 642 LYS P O 1
ATOM 11462 N N . ILE H 8 643 ? 146.909 230.728 343.966 1.00 17.17 643 ILE P N 1
ATOM 11463 C CA . ILE H 8 643 ? 147.366 229.532 344.668 1.00 17.17 643 ILE P CA 1
ATOM 11464 C C . ILE H 8 643 ? 148.249 228.687 343.760 1.00 17.17 643 ILE P C 1
ATOM 11465 O O . ILE H 8 643 ? 149.308 228.200 344.174 1.00 17.17 643 ILE P O 1
ATOM 11470 N N . GLU H 8 644 ? 147.828 228.496 342.506 1.00 14.63 644 GLU P N 1
ATOM 11471 C CA . GLU H 8 644 ? 148.630 227.716 341.568 1.00 14.63 644 GLU P CA 1
ATOM 11472 C C . GLU H 8 644 ? 149.964 228.397 341.281 1.00 14.63 644 GLU P C 1
ATOM 11473 O O . GLU H 8 644 ? 151.027 227.784 341.433 1.00 14.63 644 GLU P O 1
ATOM 11479 N N . ASN H 8 645 ? 149.932 229.675 340.892 1.00 14.99 645 ASN P N 1
ATOM 11480 C CA . ASN H 8 645 ? 151.168 230.380 340.564 1.00 14.99 645 ASN P CA 1
ATOM 11481 C C . ASN H 8 645 ? 152.053 230.605 341.783 1.00 14.99 645 ASN P C 1
ATOM 11482 O O . ASN H 8 645 ? 153.235 230.927 341.622 1.00 14.99 645 ASN P O 1
ATOM 11487 N N . GLN H 8 646 ? 151.511 230.448 342.992 1.00 17.30 646 GLN P N 1
ATOM 11488 C CA . GLN H 8 646 ? 152.332 230.532 344.194 1.00 17.30 646 GLN P CA 1
ATOM 11489 C C . GLN H 8 646 ? 153.360 229.412 344.268 1.00 17.30 646 GLN P C 1
ATOM 11490 O O . GLN H 8 646 ? 154.428 229.608 344.859 1.00 17.30 646 GLN P O 1
ATOM 11496 N N . THR H 8 647 ? 153.070 228.249 343.684 1.00 14.29 647 THR P N 1
ATOM 11497 C CA . THR H 8 647 ? 153.918 227.078 343.835 1.00 14.29 647 THR P CA 1
ATOM 11498 C C . THR H 8 647 ? 154.707 226.712 342.584 1.00 14.29 647 THR P C 1
ATOM 11499 O O . THR H 8 647 ? 155.395 225.685 342.592 1.00 14.29 647 THR P O 1
ATOM 11503 N N . LEU H 8 648 ? 154.633 227.510 341.513 1.00 11.03 648 LEU P N 1
ATOM 11504 C CA . LEU H 8 648 ? 155.518 227.286 340.371 1.00 11.03 648 LEU P CA 1
ATOM 11505 C C . LEU H 8 648 ? 156.979 227.448 340.767 1.00 11.03 648 LEU P C 1
ATOM 11506 O O . LEU H 8 648 ? 157.837 226.661 340.355 1.00 11.03 648 LEU P O 1
ATOM 11511 N N . ASN H 8 649 ? 157.284 228.471 341.567 1.00 12.01 649 ASN P N 1
ATOM 11512 C CA . ASN H 8 649 ? 158.633 228.583 342.106 1.00 12.01 649 ASN P CA 1
ATOM 11513 C C . ASN H 8 649 ? 158.948 227.424 343.041 1.00 12.01 649 ASN P C 1
ATOM 11514 O O . ASN H 8 649 ? 160.083 226.939 343.069 1.00 12.01 649 ASN P O 1
ATOM 11519 N N . GLU H 8 650 ? 157.954 226.966 343.809 1.00 13.73 650 GLU P N 1
ATOM 11520 C CA . GLU H 8 650 ? 158.179 225.859 344.734 1.00 13.73 650 GLU P CA 1
ATOM 11521 C C . GLU H 8 650 ? 158.546 224.578 343.995 1.00 13.73 650 GLU P C 1
ATOM 11522 O O . GLU H 8 650 ? 159.435 223.837 344.431 1.00 13.73 650 GLU P O 1
ATOM 11528 N N . LYS H 8 651 ? 157.877 224.294 342.878 1.00 9.10 651 LYS P N 1
ATOM 11529 C CA . LYS H 8 651 ? 158.229 223.129 342.078 1.00 9.10 651 LYS P CA 1
ATOM 11530 C C . LYS H 8 651 ? 159.459 223.358 341.211 1.00 9.10 651 LYS P C 1
ATOM 11531 O O . LYS H 8 651 ? 159.983 222.397 340.639 1.00 9.10 651 LYS P O 1
ATOM 11537 N N . ILE H 8 652 ? 159.926 224.602 341.097 1.00 8.46 652 ILE P N 1
ATOM 11538 C CA . ILE H 8 652 ? 161.173 224.865 340.386 1.00 8.46 652 ILE P CA 1
ATOM 11539 C C . ILE H 8 652 ? 162.332 224.991 341.371 1.00 8.46 652 ILE P C 1
ATOM 11540 O O . ILE H 8 652 ? 163.472 224.643 341.041 1.00 8.46 652 ILE P O 1
ATOM 11545 N N . GLU H 8 653 ? 162.068 225.463 342.593 1.00 9.79 653 GLU P N 1
ATOM 11546 C CA . GLU H 8 653 ? 163.107 225.456 343.617 1.00 9.79 653 GLU P CA 1
ATOM 11547 C C . GLU H 8 653 ? 163.491 224.035 344.012 1.00 9.79 653 GLU P C 1
ATOM 11548 O O . GLU H 8 653 ? 164.635 223.791 344.411 1.00 9.79 653 GLU P O 1
ATOM 11554 N N . GLU H 8 654 ? 162.551 223.091 343.917 1.00 9.08 654 GLU P N 1
ATOM 11555 C CA . GLU H 8 654 ? 162.906 221.683 344.060 1.00 9.08 654 GLU P CA 1
ATOM 11556 C C . GLU H 8 654 ? 163.847 221.246 342.947 1.00 9.08 654 GLU P C 1
ATOM 11557 O O . GLU H 8 654 ? 164.769 220.454 343.174 1.00 9.08 654 GLU P O 1
ATOM 11563 N N . ARG H 8 655 ? 163.620 221.743 341.729 1.00 7.76 655 ARG P N 1
ATOM 11564 C CA . ARG H 8 655 ? 164.546 221.485 340.634 1.00 7.76 655 ARG P CA 1
ATOM 11565 C C . ARG H 8 655 ? 165.924 222.058 340.937 1.00 7.76 655 ARG P C 1
ATOM 11566 O O . ARG H 8 655 ? 166.945 221.407 340.688 1.00 7.76 655 ARG P O 1
ATOM 11574 N N . ASN H 8 656 ? 165.974 223.276 341.478 1.00 9.55 656 ASN P N 1
ATOM 11575 C CA . ASN H 8 656 ? 167.254 223.848 341.886 1.00 9.55 656 ASN P CA 1
ATOM 11576 C C . ASN H 8 656 ? 167.876 223.046 343.021 1.00 9.55 656 ASN P C 1
ATOM 11577 O O . ASN H 8 656 ? 169.103 223.004 343.164 1.00 9.55 656 ASN P O 1
ATOM 11582 N N . GLU H 8 657 ? 167.043 222.413 343.851 1.00 10.46 657 GLU P N 1
ATOM 11583 C CA . GLU H 8 657 ? 167.572 221.518 344.874 1.00 10.46 657 GLU P CA 1
ATOM 11584 C C . GLU H 8 657 ? 168.244 220.302 344.247 1.00 10.46 657 GLU P C 1
ATOM 11585 O O . GLU H 8 657 ? 169.328 219.894 344.678 1.00 10.46 657 GLU P O 1
ATOM 11591 N N . GLU H 8 658 ? 167.620 219.715 343.221 1.00 7.85 658 GLU P N 1
ATOM 11592 C CA . GLU H 8 658 ? 168.192 218.524 342.603 1.00 7.85 658 GLU P CA 1
ATOM 11593 C C . GLU H 8 658 ? 169.281 218.860 341.594 1.00 7.85 658 GLU P C 1
ATOM 11594 O O . GLU H 8 658 ? 170.061 217.974 341.229 1.00 7.85 658 GLU P O 1
ATOM 11600 N N . LEU H 8 659 ? 169.361 220.115 341.146 1.00 6.04 659 LEU P N 1
ATOM 11601 C CA . LEU H 8 659 ? 170.456 220.509 340.267 1.00 6.04 659 LEU P CA 1
ATOM 11602 C C . LEU H 8 659 ? 171.789 220.471 341.004 1.00 6.04 659 LEU P C 1
ATOM 11603 O O . LEU H 8 659 ? 172.834 220.199 340.401 1.00 6.04 659 LEU P O 1
ATOM 11608 N N . HIS H 8 660 ? 171.773 220.745 342.310 1.00 11.20 660 HIS P N 1
ATOM 11609 C CA . HIS H 8 660 ? 172.998 220.677 343.101 1.00 11.20 660 HIS P CA 1
ATOM 11610 C C . HIS H 8 660 ? 173.416 219.234 343.361 1.00 11.20 660 HIS P C 1
ATOM 11611 O O . HIS H 8 660 ? 174.605 218.904 343.283 1.00 11.20 660 HIS P O 1
ATOM 11618 N N . LYS H 8 661 ? 172.458 218.359 343.676 1.00 8.55 661 LYS P N 1
ATOM 11619 C CA . LYS H 8 661 ? 172.791 216.979 344.002 1.00 8.55 661 LYS P CA 1
ATOM 11620 C C . LYS H 8 661 ? 173.056 216.119 342.774 1.00 8.55 661 LYS P C 1
ATOM 11621 O O . LYS H 8 661 ? 173.470 214.967 342.928 1.00 8.55 661 LYS P O 1
ATOM 11627 N N . LEU H 8 662 ? 172.815 216.632 341.568 1.00 6.36 662 LEU P N 1
ATOM 11628 C CA . LEU H 8 662 ? 173.228 215.898 340.379 1.00 6.36 662 LEU P CA 1
ATOM 11629 C C . LEU H 8 662 ? 174.646 216.261 339.960 1.00 6.36 662 LEU P C 1
ATOM 11630 O O . LEU H 8 662 ? 175.360 215.423 339.398 1.00 6.36 662 LEU P O 1
ATOM 11635 N N . LYS H 8 663 ? 175.069 217.498 340.227 1.00 6.68 663 LYS P N 1
ATOM 11636 C CA . LYS H 8 663 ? 176.406 217.925 339.841 1.00 6.68 663 LYS P CA 1
ATOM 11637 C C . LYS H 8 663 ? 177.451 217.596 340.897 1.00 6.68 663 LYS P C 1
ATOM 11638 O O . LYS H 8 663 ? 178.645 217.771 340.638 1.00 6.68 663 LYS P O 1
ATOM 11644 N N . LYS H 8 664 ? 177.034 217.134 342.079 1.00 9.96 664 LYS P N 1
ATOM 11645 C CA . LYS H 8 664 ? 177.999 216.577 343.020 1.00 9.96 664 LYS P CA 1
ATOM 11646 C C . LYS H 8 664 ? 178.636 215.313 342.453 1.00 9.96 664 LYS P C 1
ATOM 11647 O O . LYS H 8 664 ? 179.822 215.048 342.679 1.00 9.96 664 LYS P O 1
ATOM 11653 N N . LYS H 8 665 ? 177.855 214.520 341.715 1.00 10.14 665 LYS P N 1
ATOM 11654 C CA . LYS H 8 665 ? 178.425 213.394 340.986 1.00 10.14 665 LYS P CA 1
ATOM 11655 C C . LYS H 8 665 ? 179.179 213.869 339.752 1.00 10.14 665 LYS P C 1
ATOM 11656 O O . LYS H 8 665 ? 180.155 213.237 339.334 1.00 10.14 665 LYS P O 1
ATOM 11662 N N . ASN H 8 666 ? 178.742 214.981 339.155 1.00 10.70 666 ASN P N 1
ATOM 11663 C CA . ASN H 8 666 ? 179.428 215.509 337.980 1.00 10.70 666 ASN P CA 1
ATOM 11664 C C . ASN H 8 666 ? 180.863 215.892 338.313 1.00 10.70 666 ASN P C 1
ATOM 11665 O O . ASN H 8 666 ? 181.789 215.599 337.549 1.00 10.70 666 ASN P O 1
ATOM 11670 N N . THR H 8 667 ? 181.069 216.546 339.459 1.00 12.45 667 THR P N 1
ATOM 11671 C CA . THR H 8 667 ? 182.420 216.925 339.856 1.00 12.45 667 THR P CA 1
ATOM 11672 C C . THR H 8 667 ? 183.275 215.699 340.151 1.00 12.45 667 THR P C 1
ATOM 11673 O O . THR H 8 667 ? 184.427 215.620 339.710 1.00 12.45 667 THR P O 1
ATOM 11677 N N . THR H 8 668 ? 182.730 214.734 340.897 1.00 12.03 668 THR P N 1
ATOM 11678 C CA . THR H 8 668 ? 183.492 213.528 341.208 1.00 12.03 668 THR P CA 1
ATOM 11679 C C . THR H 8 668 ? 183.773 212.713 339.950 1.00 12.03 668 THR P C 1
ATOM 11680 O O . THR H 8 668 ? 184.882 212.194 339.776 1.00 12.03 668 THR P O 1
ATOM 11684 N N . THR H 8 669 ? 182.785 212.587 339.061 1.00 11.09 669 THR P N 1
ATOM 11685 C CA . THR H 8 669 ? 183.035 211.920 337.788 1.00 11.09 669 THR P CA 1
ATOM 11686 C C . THR H 8 669 ? 184.028 212.703 336.941 1.00 11.09 669 THR P C 1
ATOM 11687 O O . THR H 8 669 ? 184.846 212.103 336.237 1.00 11.09 669 THR P O 1
ATOM 11691 N N . ILE H 8 670 ? 183.970 214.036 336.992 1.00 13.67 670 ILE P N 1
ATOM 11692 C CA . ILE H 8 670 ? 185.029 214.842 336.394 1.00 13.67 670 ILE P CA 1
ATOM 11693 C C . ILE H 8 670 ? 186.328 214.665 337.172 1.00 13.67 670 ILE P C 1
ATOM 11694 O O . ILE H 8 670 ? 187.415 214.635 336.582 1.00 13.67 670 ILE P O 1
ATOM 11699 N N . GLN H 8 671 ? 186.243 214.536 338.500 1.00 14.84 671 GLN P N 1
ATOM 11700 C CA . GLN H 8 671 ? 187.442 214.258 339.284 1.00 14.84 671 GLN P CA 1
ATOM 11701 C C . GLN H 8 671 ? 188.061 212.924 338.884 1.00 14.84 671 GLN P C 1
ATOM 11702 O O . GLN H 8 671 ? 189.279 212.835 338.696 1.00 14.84 671 GLN P O 1
ATOM 11708 N N . ILE H 8 672 ? 187.238 211.884 338.730 1.00 13.09 672 ILE P N 1
ATOM 11709 C CA . ILE H 8 672 ? 187.739 210.621 338.194 1.00 13.09 672 ILE P CA 1
ATOM 11710 C C . ILE H 8 672 ? 188.194 210.809 336.754 1.00 13.09 672 ILE P C 1
ATOM 11711 O O . ILE H 8 672 ? 189.170 210.192 336.309 1.00 13.09 672 ILE P O 1
ATOM 11716 N N . LEU H 8 673 ? 187.494 211.663 336.002 1.00 13.25 673 LEU P N 1
ATOM 11717 C CA . LEU H 8 673 ? 187.932 211.999 334.651 1.00 13.25 673 LEU P CA 1
ATOM 11718 C C . LEU H 8 673 ? 189.299 212.669 334.678 1.00 13.25 673 LEU P C 1
ATOM 11719 O O . LEU H 8 673 ? 190.164 212.368 333.850 1.00 13.25 673 LEU P O 1
ATOM 11724 N N . THR H 8 674 ? 189.514 213.589 335.621 1.00 15.16 674 THR P N 1
ATOM 11725 C CA . THR H 8 674 ? 190.838 214.185 335.765 1.00 15.16 674 THR P CA 1
ATOM 11726 C C . THR H 8 674 ? 191.829 213.186 336.352 1.00 15.16 674 THR P C 1
ATOM 11727 O O . THR H 8 674 ? 193.014 213.198 336.001 1.00 15.16 674 THR P O 1
ATOM 11731 N N . HIS H 8 675 ? 191.362 212.319 337.255 1.00 15.03 675 HIS P N 1
ATOM 11732 C CA . HIS H 8 675 ? 192.238 211.302 337.828 1.00 15.03 675 HIS P CA 1
ATOM 11733 C C . HIS H 8 675 ? 192.724 210.328 336.761 1.00 15.03 675 HIS P C 1
ATOM 11734 O O . HIS H 8 675 ? 193.906 209.970 336.726 1.00 15.03 675 HIS P O 1
ATOM 11741 N N . THR H 8 676 ? 191.824 209.886 335.878 1.00 12.34 676 THR P N 1
ATOM 11742 C CA . THR H 8 676 ? 192.241 208.946 334.844 1.00 12.34 676 THR P CA 1
ATOM 11743 C C . THR H 8 676 ? 193.118 209.619 333.796 1.00 12.34 676 THR P C 1
ATOM 11744 O O . THR H 8 676 ? 193.993 208.965 333.220 1.00 12.34 676 THR P O 1
ATOM 11748 N N . ARG H 8 677 ? 192.911 210.916 333.540 1.00 13.12 677 ARG P N 1
ATOM 11749 C CA . ARG H 8 677 ? 193.775 211.617 332.596 1.00 13.12 677 ARG P CA 1
ATOM 11750 C C . ARG H 8 677 ? 195.211 211.661 333.095 1.00 13.12 677 ARG P C 1
ATOM 11751 O O . ARG H 8 677 ? 196.148 211.421 332.327 1.00 13.12 677 ARG P O 1
ATOM 11759 N N . GLU H 8 678 ? 195.406 211.969 334.380 1.00 14.14 678 GLU P N 1
ATOM 11760 C CA . GLU H 8 678 ? 196.733 211.841 334.970 1.00 14.14 678 GLU P CA 1
ATOM 11761 C C . GLU H 8 678 ? 197.184 210.387 334.976 1.00 14.14 678 GLU P C 1
ATOM 11762 O O . GLU H 8 678 ? 198.353 210.089 334.705 1.00 14.14 678 GLU P O 1
ATOM 11768 N N . LYS H 8 679 ? 196.266 209.468 335.286 1.00 13.61 679 LYS P N 1
ATOM 11769 C CA . LYS H 8 679 ? 196.587 208.045 335.233 1.00 13.61 679 LYS P CA 1
ATOM 11770 C C . LYS H 8 679 ? 196.990 207.634 333.822 1.00 13.61 679 LYS P C 1
ATOM 11771 O O . LYS H 8 679 ? 198.056 207.041 333.617 1.00 13.61 679 LYS P O 1
ATOM 11777 N N . LEU H 8 680 ? 196.157 207.953 332.827 1.00 11.94 680 LEU P N 1
ATOM 11778 C CA . LEU H 8 680 ? 196.517 207.611 331.455 1.00 11.94 680 LEU P CA 1
ATOM 11779 C C . LEU H 8 680 ? 197.692 208.455 330.974 1.00 11.94 680 LEU P C 1
ATOM 11780 O O . LEU H 8 680 ? 198.624 207.930 330.358 1.00 11.94 680 LEU P O 1
ATOM 11785 N N . GLY H 8 681 ? 197.685 209.755 331.275 1.00 12.21 681 GLY P N 1
ATOM 11786 C CA . GLY H 8 681 ? 198.807 210.595 330.887 1.00 12.21 681 GLY P CA 1
ATOM 11787 C C . GLY H 8 681 ? 200.125 210.086 331.437 1.00 12.21 681 GLY P C 1
ATOM 11788 O O . GLY H 8 681 ? 201.186 210.319 330.854 1.00 12.21 681 GLY P O 1
ATOM 11789 N N . PHE H 8 682 ? 200.073 209.384 332.571 1.00 11.48 682 PHE P N 1
ATOM 11790 C CA . PHE H 8 682 ? 201.270 208.743 333.100 1.00 11.48 682 PHE P CA 1
ATOM 11791 C C . PHE H 8 682 ? 201.652 207.504 332.299 1.00 11.48 682 PHE P C 1
ATOM 11792 O O . PHE H 8 682 ? 202.835 207.307 331.997 1.00 11.48 682 PHE P O 1
ATOM 11800 N N . VAL H 8 683 ? 200.679 206.658 331.945 1.00 10.20 683 VAL P N 1
ATOM 11801 C CA . VAL H 8 683 ? 201.023 205.363 331.361 1.00 10.20 683 VAL P CA 1
ATOM 11802 C C . VAL H 8 683 ? 201.553 205.530 329.938 1.00 10.20 683 VAL P C 1
ATOM 11803 O O . VAL H 8 683 ? 202.635 205.030 329.612 1.00 10.20 683 VAL P O 1
ATOM 11807 N N . GLN H 8 684 ? 200.844 206.279 329.084 1.00 11.17 684 GLN P N 1
ATOM 11808 C CA . GLN H 8 684 ? 201.353 206.463 327.725 1.00 11.17 684 GLN P CA 1
ATOM 11809 C C . GLN H 8 684 ? 202.658 207.250 327.717 1.00 11.17 684 GLN P C 1
ATOM 11810 O O . GLN H 8 684 ? 203.412 207.184 326.739 1.00 11.17 684 GLN P O 1
ATOM 11816 N N . GLY H 8 685 ? 202.937 208.001 328.781 1.00 10.52 685 GLY P N 1
ATOM 11817 C CA . GLY H 8 685 ? 204.286 208.508 328.970 1.00 10.52 685 GLY P CA 1
ATOM 11818 C C . GLY H 8 685 ? 205.277 207.391 329.237 1.00 10.52 685 GLY P C 1
ATOM 11819 O O . GLY H 8 685 ? 206.373 207.364 328.672 1.00 10.52 685 GLY P O 1
ATOM 11820 N N . GLU H 8 686 ? 204.900 206.449 330.106 1.00 11.16 686 GLU P N 1
ATOM 11821 C CA . GLU H 8 686 ? 205.755 205.294 330.363 1.00 11.16 686 GLU P CA 1
ATOM 11822 C C . GLU H 8 686 ? 205.783 204.358 329.162 1.00 11.16 686 GLU P C 1
ATOM 11823 O O . GLU H 8 686 ? 206.832 203.798 328.828 1.00 11.16 686 GLU P O 1
ATOM 11829 N N . ASN H 8 687 ? 204.633 204.174 328.504 1.00 10.13 687 ASN P N 1
ATOM 11830 C CA . ASN H 8 687 ? 204.582 203.369 327.286 1.00 10.13 687 ASN P CA 1
ATOM 11831 C C . ASN H 8 687 ? 205.527 203.907 326.223 1.00 10.13 687 ASN P C 1
ATOM 11832 O O . ASN H 8 687 ? 206.238 203.134 325.570 1.00 10.13 687 ASN P O 1
ATOM 11837 N N . GLY H 8 688 ? 205.536 205.225 326.025 1.00 11.46 688 GLY P N 1
ATOM 11838 C CA . GLY H 8 688 ? 206.517 205.817 325.134 1.00 11.46 688 GLY P CA 1
ATOM 11839 C C . GLY H 8 688 ? 207.934 205.557 325.606 1.00 11.46 688 GLY P C 1
ATOM 11840 O O . GLY H 8 688 ? 208.839 205.352 324.793 1.00 11.46 688 GLY P O 1
ATOM 11841 N N . GLU H 8 689 ? 208.143 205.559 326.925 1.00 12.71 689 GLU P N 1
ATOM 11842 C CA . GLU H 8 689 ? 209.438 205.164 327.466 1.00 12.71 689 GLU P CA 1
ATOM 11843 C C . GLU H 8 689 ? 209.635 203.657 327.359 1.00 12.71 689 GLU P C 1
ATOM 11844 O O . GLU H 8 689 ? 210.759 203.185 327.144 1.00 12.71 689 GLU P O 1
ATOM 11850 N N . LEU H 8 690 ? 208.554 202.882 327.508 1.00 10.89 690 LEU P N 1
ATOM 11851 C CA . LEU H 8 690 ? 208.644 201.446 327.265 1.00 10.89 690 LEU P CA 1
ATOM 11852 C C . LEU H 8 690 ? 209.061 201.161 325.831 1.00 10.89 690 LEU P C 1
ATOM 11853 O O . LEU H 8 690 ? 209.982 200.371 325.593 1.00 10.89 690 LEU P O 1
ATOM 11858 N N . ASN H 8 691 ? 208.410 201.806 324.863 1.00 12.30 691 ASN P N 1
ATOM 11859 C CA . ASN H 8 691 ? 208.859 201.695 323.482 1.00 12.30 691 ASN P CA 1
ATOM 11860 C C . ASN H 8 691 ? 210.264 202.263 323.323 1.00 12.30 691 ASN P C 1
ATOM 11861 O O . ASN H 8 691 ? 211.092 201.698 322.601 1.00 12.30 691 ASN P O 1
ATOM 11866 N N . SER H 8 692 ? 210.552 203.378 324.003 1.00 14.70 692 SER P N 1
ATOM 11867 C CA . SER H 8 692 ? 211.872 203.992 323.901 1.00 14.70 692 SER P CA 1
ATOM 11868 C C . SER H 8 692 ? 212.965 203.042 324.373 1.00 14.70 692 SER P C 1
ATOM 11869 O O . SER H 8 692 ? 213.959 202.837 323.667 1.00 14.70 692 SER P O 1
ATOM 11872 N N . GLN H 8 693 ? 212.802 202.446 325.559 1.00 12.86 693 GLN P N 1
ATOM 11873 C CA . GLN H 8 693 ? 213.814 201.510 326.038 1.00 12.86 693 GLN P CA 1
ATOM 11874 C C . GLN H 8 693 ? 213.861 200.268 325.157 1.00 12.86 693 GLN P C 1
ATOM 11875 O O . GLN H 8 693 ? 214.930 199.685 324.945 1.00 12.86 693 GLN P O 1
ATOM 11881 N N . ASN H 8 694 ? 212.711 199.854 324.621 1.00 12.18 694 ASN P N 1
ATOM 11882 C CA . ASN H 8 694 ? 212.699 198.745 323.672 1.00 12.18 694 ASN P CA 1
ATOM 11883 C C . ASN H 8 694 ? 213.520 199.072 322.431 1.00 12.18 694 ASN P C 1
ATOM 11884 O O . ASN H 8 694 ? 214.122 198.179 321.824 1.00 12.18 694 ASN P O 1
ATOM 11889 N N . VAL H 8 695 ? 213.555 200.348 322.039 1.00 12.70 695 VAL P N 1
ATOM 11890 C CA . VAL H 8 695 ? 214.276 200.736 320.829 1.00 12.70 695 VAL P CA 1
ATOM 11891 C C . VAL H 8 695 ? 215.781 200.606 321.035 1.00 12.70 695 VAL P C 1
ATOM 11892 O O . VAL H 8 695 ? 216.445 199.793 320.382 1.00 12.70 695 VAL P O 1
ATOM 11896 N N . ARG H 8 696 ? 216.343 201.390 321.962 1.00 11.48 696 ARG P N 1
ATOM 11897 C CA . ARG H 8 696 ? 217.797 201.467 322.046 1.00 11.48 696 ARG P CA 1
ATOM 11898 C C . ARG H 8 696 ? 218.416 200.272 322.760 1.00 11.48 696 ARG P C 1
ATOM 11899 O O . ARG H 8 696 ? 219.647 200.160 322.789 1.00 11.48 696 ARG P O 1
ATOM 11907 N N . LYS H 8 697 ? 217.605 199.381 323.334 1.00 9.29 697 LYS P N 1
ATOM 11908 C CA . LYS H 8 697 ? 218.138 198.089 323.751 1.00 9.29 697 LYS P CA 1
ATOM 11909 C C . LYS H 8 697 ? 218.636 197.298 322.550 1.00 9.29 697 LYS P C 1
ATOM 11910 O O . LYS H 8 697 ? 219.699 196.671 322.607 1.00 9.29 697 LYS P O 1
ATOM 11916 N N . ASP H 8 698 ? 217.887 197.331 321.445 1.00 10.57 698 ASP P N 1
ATOM 11917 C CA . ASP H 8 698 ? 218.233 196.510 320.290 1.00 10.57 698 ASP P CA 1
ATOM 11918 C C . ASP H 8 698 ? 219.590 196.896 319.711 1.00 10.57 698 ASP P C 1
ATOM 11919 O O . ASP H 8 698 ? 220.395 196.021 319.370 1.00 10.57 698 ASP P O 1
ATOM 11924 N N . GLN H 8 699 ? 219.864 198.198 319.586 1.00 11.42 699 GLN P N 1
ATOM 11925 C CA . GLN H 8 699 ? 221.172 198.615 319.087 1.00 11.42 699 GLN P CA 1
ATOM 11926 C C . GLN H 8 699 ? 222.287 198.208 320.040 1.00 11.42 699 GLN P C 1
ATOM 11927 O O . GLN H 8 699 ? 223.335 197.720 319.602 1.00 11.42 699 GLN P O 1
ATOM 11933 N N . GLU H 8 700 ? 222.085 198.392 321.348 1.00 10.50 700 GLU P N 1
ATOM 11934 C CA . GLU H 8 700 ? 223.116 197.986 322.298 1.00 10.50 700 GLU P CA 1
ATOM 11935 C C . GLU H 8 700 ? 223.164 196.473 322.466 1.00 10.50 700 GLU P C 1
ATOM 11936 O O . GLU H 8 700 ? 224.227 195.926 322.771 1.00 10.50 700 GLU P O 1
ATOM 11942 N N . LEU H 8 701 ? 222.034 195.783 322.279 1.00 10.36 701 LEU P N 1
ATOM 11943 C CA . LEU H 8 701 ? 222.080 194.330 322.149 1.00 10.36 701 LEU P CA 1
ATOM 11944 C C . LEU H 8 701 ? 222.854 193.923 320.902 1.00 10.36 701 LEU P C 1
ATOM 11945 O O . LEU H 8 701 ? 223.674 192.998 320.944 1.00 10.36 701 LEU P O 1
ATOM 11950 N N . ASP H 8 702 ? 222.603 194.603 319.781 1.00 14.00 702 ASP P N 1
ATOM 11951 C CA . ASP H 8 702 ? 223.410 194.385 318.585 1.00 14.00 702 ASP P CA 1
ATOM 11952 C C . ASP H 8 702 ? 224.850 194.822 318.818 1.00 14.00 702 ASP P C 1
ATOM 11953 O O . ASP H 8 702 ? 225.793 194.146 318.390 1.00 14.00 702 ASP P O 1
ATOM 11958 N N . ASP H 8 703 ? 225.038 195.958 319.497 1.00 10.96 703 ASP P N 1
ATOM 11959 C CA . ASP H 8 703 ? 226.387 196.408 319.817 1.00 10.96 703 ASP P CA 1
ATOM 11960 C C . ASP H 8 703 ? 227.104 195.396 320.697 1.00 10.96 703 ASP P C 1
ATOM 11961 O O . ASP H 8 703 ? 228.276 195.082 320.465 1.00 10.96 703 ASP P O 1
ATOM 11966 N N . MET H 8 704 ? 226.409 194.866 321.707 1.00 8.94 704 MET P N 1
ATOM 11967 C CA . MET H 8 704 ? 226.995 193.817 322.537 1.00 8.94 704 MET P CA 1
ATOM 11968 C C . MET H 8 704 ? 227.273 192.564 321.718 1.00 8.94 704 MET P C 1
ATOM 11969 O O . MET H 8 704 ? 228.344 191.959 321.847 1.00 8.94 704 MET P O 1
ATOM 11974 N N . ARG H 8 705 ? 226.330 192.170 320.859 1.00 12.96 705 ARG P N 1
ATOM 11975 C CA . ARG H 8 705 ? 226.555 191.015 319.997 1.00 12.96 705 ARG P CA 1
ATOM 11976 C C . ARG H 8 705 ? 227.737 191.250 319.067 1.00 12.96 705 ARG P C 1
ATOM 11977 O O . ARG H 8 705 ? 228.561 190.352 318.856 1.00 12.96 705 ARG P O 1
ATOM 11985 N N . LYS H 8 706 ? 227.832 192.454 318.501 1.00 10.30 706 LYS P N 1
ATOM 11986 C CA . LYS H 8 706 ? 228.935 192.759 317.598 1.00 10.30 706 LYS P CA 1
ATOM 11987 C C . LYS H 8 706 ? 230.271 192.780 318.329 1.00 10.30 706 LYS P C 1
ATOM 11988 O O . LYS H 8 706 ? 231.273 192.273 317.812 1.00 10.30 706 LYS P O 1
ATOM 11994 N N . GLN H 8 707 ? 230.316 193.365 319.528 1.00 8.92 707 GLN P N 1
ATOM 11995 C CA . GLN H 8 707 ? 231.615 193.515 320.172 1.00 8.92 707 GLN P CA 1
ATOM 11996 C C . GLN H 8 707 ? 232.119 192.210 320.782 1.00 8.92 707 GLN P C 1
ATOM 11997 O O . GLN H 8 707 ? 233.333 192.040 320.913 1.00 8.92 707 GLN P O 1
ATOM 12003 N N . LEU H 8 708 ? 231.237 191.272 321.149 1.00 10.44 708 LEU P N 1
ATOM 12004 C CA . LEU H 8 708 ? 231.717 189.902 321.335 1.00 10.44 708 LEU P CA 1
ATOM 12005 C C . LEU H 8 708 ? 232.196 189.307 320.017 1.00 10.44 708 LEU P C 1
ATOM 12006 O O . LEU H 8 708 ? 233.220 188.615 319.979 1.00 10.44 708 LEU P O 1
ATOM 12011 N N . THR H 8 709 ? 231.463 189.555 318.928 1.00 10.98 709 THR P N 1
ATOM 12012 C CA . THR H 8 709 ? 231.790 188.930 317.649 1.00 10.98 709 THR P CA 1
ATOM 12013 C C . THR H 8 709 ? 233.187 189.325 317.187 1.00 10.98 709 THR P C 1
ATOM 12014 O O . THR H 8 709 ? 233.968 188.480 316.735 1.00 10.98 709 THR P O 1
ATOM 12018 N N . GLN H 8 710 ? 233.523 190.610 317.305 1.00 9.15 710 GLN P N 1
ATOM 12019 C CA . GLN H 8 710 ? 234.872 191.043 316.961 1.00 9.15 710 GLN P CA 1
ATOM 12020 C C . GLN H 8 710 ? 235.900 190.537 317.966 1.00 9.15 710 GLN P C 1
ATOM 12021 O O . GLN H 8 710 ? 237.097 190.505 317.658 1.00 9.15 710 GLN P O 1
ATOM 12027 N N . GLN H 8 711 ? 235.466 190.135 319.165 1.00 8.49 711 GLN P N 1
ATOM 12028 C CA . GLN H 8 711 ? 236.404 189.536 320.110 1.00 8.49 711 GLN P CA 1
ATOM 12029 C C . GLN H 8 711 ? 236.795 188.121 319.694 1.00 8.49 711 GLN P C 1
ATOM 12030 O O . GLN H 8 711 ? 237.951 187.724 319.880 1.00 8.49 711 GLN P O 1
ATOM 12036 N N . LYS H 8 712 ? 235.861 187.340 319.136 1.00 10.52 712 LYS P N 1
ATOM 12037 C CA . LYS H 8 712 ? 236.269 186.059 318.561 1.00 10.52 712 LYS P CA 1
ATOM 12038 C C . LYS H 8 712 ? 237.236 186.262 317.403 1.00 10.52 712 LYS P C 1
ATOM 12039 O O . LYS H 8 712 ? 238.226 185.534 317.279 1.00 10.52 712 LYS P O 1
ATOM 12045 N N . LYS H 8 713 ? 236.964 187.249 316.546 1.00 9.87 713 LYS P N 1
ATOM 12046 C CA . LYS H 8 713 ? 237.844 187.504 315.411 1.00 9.87 713 LYS P CA 1
ATOM 12047 C C . LYS H 8 713 ? 239.239 187.905 315.870 1.00 9.87 713 LYS P C 1
ATOM 12048 O O . LYS H 8 713 ? 240.222 187.690 315.151 1.00 9.87 713 LYS P O 1
ATOM 12054 N N . THR H 8 714 ? 239.351 188.495 317.060 1.00 9.72 714 THR P N 1
ATOM 12055 C CA . THR H 8 714 ? 240.669 188.793 317.607 1.00 9.72 714 THR P CA 1
ATOM 12056 C C . THR H 8 714 ? 241.328 187.532 318.154 1.00 9.72 714 THR P C 1
ATOM 12057 O O . THR H 8 714 ? 242.370 187.096 317.652 1.00 9.72 714 THR P O 1
ATOM 12061 N N . LYS H 8 715 ? 240.707 186.909 319.162 1.00 9.45 715 LYS P N 1
ATOM 12062 C CA . LYS H 8 715 ? 241.328 185.778 319.846 1.00 9.45 715 LYS P CA 1
ATOM 12063 C C . LYS H 8 715 ? 241.588 184.607 318.905 1.00 9.45 715 LYS P C 1
ATOM 12064 O O . LYS H 8 715 ? 242.451 183.771 319.191 1.00 9.45 715 LYS P O 1
ATOM 12070 N N . ASP H 8 716 ? 240.853 184.521 317.795 1.00 11.16 716 ASP P N 1
ATOM 12071 C CA . ASP H 8 716 ? 241.127 183.483 316.807 1.00 11.16 716 ASP P CA 1
ATOM 12072 C C . ASP H 8 716 ? 242.489 183.695 316.158 1.00 11.16 716 ASP P C 1
ATOM 12073 O O . ASP H 8 716 ? 243.211 182.735 315.865 1.00 11.16 716 ASP P O 1
ATOM 12078 N N . LYS H 8 717 ? 242.850 184.953 315.903 1.00 10.55 717 LYS P N 1
ATOM 12079 C CA . LYS H 8 717 ? 244.151 185.231 315.305 1.00 10.55 717 LYS P CA 1
ATOM 12080 C C . LYS H 8 717 ? 245.274 185.116 316.330 1.00 10.55 717 LYS P C 1
ATOM 12081 O O . LYS H 8 717 ? 246.410 184.785 315.975 1.00 10.55 717 LYS P O 1
ATOM 12087 N N . LEU H 8 718 ? 244.981 185.392 317.604 1.00 9.40 718 LEU P N 1
ATOM 12088 C CA . LEU H 8 718 ? 246.026 185.357 318.626 1.00 9.40 718 LEU P CA 1
ATOM 12089 C C . LEU H 8 718 ? 246.643 183.970 318.756 1.00 9.40 718 LEU P C 1
ATOM 12090 O O . LEU H 8 718 ? 247.868 183.821 318.688 1.00 9.40 718 LEU P O 1
ATOM 12095 N N . ARG H 8 719 ? 245.821 182.935 318.944 1.00 11.62 719 ARG P N 1
ATOM 12096 C CA . ARG H 8 719 ? 246.413 181.615 319.128 1.00 11.62 719 ARG P CA 1
ATOM 12097 C C . ARG H 8 719 ? 246.910 181.025 317.818 1.00 11.62 719 ARG P C 1
ATOM 12098 O O . ARG H 8 719 ? 247.731 180.102 317.841 1.00 11.62 719 ARG P O 1
ATOM 12106 N N . SER H 8 720 ? 246.437 181.538 316.680 1.00 12.71 720 SER P N 1
ATOM 12107 C CA . SER H 8 720 ? 247.012 181.137 315.400 1.00 12.71 720 SER P CA 1
ATOM 12108 C C . SER H 8 720 ? 248.419 181.698 315.233 1.00 12.71 720 SER P C 1
ATOM 12109 O O . SER H 8 720 ? 249.343 180.971 314.853 1.00 12.71 720 SER P O 1
ATOM 12112 N N . VAL H 8 721 ? 248.603 182.990 315.520 1.00 9.70 721 VAL P N 1
ATOM 12113 C CA . VAL H 8 721 ? 249.939 183.572 315.427 1.00 9.70 721 VAL P CA 1
ATOM 12114 C C . VAL H 8 721 ? 250.793 183.132 316.607 1.00 9.70 721 VAL P C 1
ATOM 12115 O O . VAL H 8 721 ? 252.027 183.164 316.536 1.00 9.70 721 VAL P O 1
ATOM 12119 N N . ASN H 8 722 ? 250.162 182.725 317.710 1.00 9.86 722 ASN P N 1
ATOM 12120 C CA . ASN H 8 722 ? 250.893 182.025 318.758 1.00 9.86 722 ASN P CA 1
ATOM 12121 C C . ASN H 8 722 ? 251.443 180.708 318.230 1.00 9.86 722 ASN P C 1
ATOM 12122 O O . ASN H 8 722 ? 252.567 180.313 318.561 1.00 9.86 722 ASN P O 1
ATOM 12127 N N . LEU H 8 723 ? 250.664 180.021 317.390 1.00 11.66 723 LEU P N 1
ATOM 12128 C CA . LEU H 8 723 ? 251.113 178.756 316.818 1.00 11.66 723 LEU P CA 1
ATOM 12129 C C . LEU H 8 723 ? 252.284 178.968 315.866 1.00 11.66 723 LEU P C 1
ATOM 12130 O O . LEU H 8 723 ? 253.184 178.124 315.781 1.00 11.66 723 LEU P O 1
ATOM 12135 N N . THR H 8 724 ? 252.289 180.087 315.137 1.00 11.79 724 THR P N 1
ATOM 12136 C CA . THR H 8 724 ? 253.401 180.371 314.235 1.00 11.79 724 THR P CA 1
ATOM 12137 C C . THR H 8 724 ? 254.681 180.673 315.007 1.00 11.79 724 THR P C 1
ATOM 12138 O O . THR H 8 724 ? 255.754 180.164 314.665 1.00 11.79 724 THR P O 1
ATOM 12142 N N . LEU H 8 725 ? 254.589 181.500 316.052 1.00 9.27 725 LEU P N 1
ATOM 12143 C CA . LEU H 8 725 ? 255.778 181.848 316.824 1.00 9.27 725 LEU P CA 1
ATOM 12144 C C . LEU H 8 725 ? 256.284 180.667 317.641 1.00 9.27 725 LEU P C 1
ATOM 12145 O O . LEU H 8 725 ? 257.489 180.567 317.901 1.00 9.27 725 LEU P O 1
ATOM 12150 N N . LYS H 8 726 ? 255.389 179.772 318.062 1.00 10.06 726 LYS P N 1
ATOM 12151 C CA . LYS H 8 726 ? 255.812 178.589 318.802 1.00 10.06 726 LYS P CA 1
ATOM 12152 C C . LYS H 8 726 ? 256.533 177.591 317.903 1.00 10.06 726 LYS P C 1
ATOM 12153 O O . LYS H 8 726 ? 257.478 176.929 318.345 1.00 10.06 726 LYS P O 1
ATOM 12159 N N . GLN H 8 727 ? 256.128 177.493 316.636 1.00 10.85 727 GLN P N 1
ATOM 12160 C CA . GLN H 8 727 ? 256.649 176.480 315.724 1.00 10.85 727 GLN P CA 1
ATOM 12161 C C . GLN H 8 727 ? 258.155 176.578 315.504 1.00 10.85 727 GLN P C 1
ATOM 12162 O O . GLN H 8 727 ? 258.749 175.688 314.888 1.00 10.85 727 GLN P O 1
ATOM 12168 N N . GLN H 8 728 ? 258.786 177.644 315.995 1.00 7.23 728 GLN P N 1
ATOM 12169 C CA . GLN H 8 728 ? 260.215 177.828 315.777 1.00 7.23 728 GLN P CA 1
ATOM 12170 C C . GLN H 8 728 ? 261.031 176.811 316.565 1.00 7.23 728 GLN P C 1
ATOM 12171 O O . GLN H 8 728 ? 261.749 175.996 315.976 1.00 7.23 728 GLN P O 1
ATOM 12177 N N . THR H 8 729 ? 260.919 176.842 317.889 1.00 5.00 729 THR P N 1
ATOM 12178 C CA . THR H 8 729 ? 261.712 175.965 318.744 1.00 5.00 729 THR P CA 1
ATOM 12179 C C . THR H 8 729 ? 261.246 174.517 318.647 1.00 5.00 729 THR P C 1
ATOM 12180 O O . THR H 8 729 ? 262.045 173.612 318.408 1.00 5.00 729 THR P O 1
ATOM 12184 N N . SER H 8 734 ? 270.709 185.951 316.347 1.00 5.05 734 SER P N 1
ATOM 12185 C CA . SER H 8 734 ? 269.896 186.160 315.154 1.00 5.05 734 SER P CA 1
ATOM 12186 C C . SER H 8 734 ? 269.932 184.932 314.251 1.00 5.05 734 SER P C 1
ATOM 12187 O O . SER H 8 734 ? 270.673 183.983 314.509 1.00 5.05 734 SER P O 1
ATOM 12190 N N . GLU H 8 735 ? 269.125 184.954 313.190 1.00 2.19 735 GLU P N 1
ATOM 12191 C CA . GLU H 8 735 ? 269.101 183.880 312.206 1.00 2.19 735 GLU P CA 1
ATOM 12192 C C . GLU H 8 735 ? 269.358 184.387 310.792 1.00 2.19 735 GLU P C 1
ATOM 12193 O O . GLU H 8 735 ? 269.237 183.615 309.834 1.00 2.19 735 GLU P O 1
ATOM 12199 N N . GLU H 8 736 ? 269.707 185.662 310.641 1.00 0.80 736 GLU P N 1
ATOM 12200 C CA . GLU H 8 736 ? 270.158 186.216 309.373 1.00 0.80 736 GLU P CA 1
ATOM 12201 C C . GLU H 8 736 ? 271.671 186.392 309.336 1.00 0.80 736 GLU P C 1
ATOM 12202 O O . GLU H 8 736 ? 272.236 186.626 308.263 1.00 0.80 736 GLU P O 1
ATOM 12208 N N . LEU H 8 737 ? 272.340 186.252 310.477 1.00 0.58 737 LEU P N 1
ATOM 12209 C CA . LEU H 8 737 ? 273.775 186.471 310.593 1.00 0.58 737 LEU P CA 1
ATOM 12210 C C . LEU H 8 737 ? 274.497 185.194 311.007 1.00 0.58 737 LEU P C 1
ATOM 12211 O O . LEU H 8 737 ? 275.568 185.248 311.614 1.00 0.58 737 LEU P O 1
ATOM 12216 N N . GLY H 8 738 ? 273.913 184.037 310.688 1.00 0.22 738 GLY P N 1
ATOM 12217 C CA . GLY H 8 738 ? 274.499 182.778 311.119 1.00 0.22 738 GLY P CA 1
ATOM 12218 C C . GLY H 8 738 ? 275.870 182.537 310.519 1.00 0.22 738 GLY P C 1
ATOM 12219 O O . GLY H 8 738 ? 276.799 182.111 311.209 1.00 0.22 738 GLY P O 1
ATOM 12220 N N . GLN H 8 739 ? 276.016 182.805 309.224 1.00 0.10 739 GLN P N 1
ATOM 12221 C CA . GLN H 8 739 ? 277.316 182.701 308.579 1.00 0.10 739 GLN P CA 1
ATOM 12222 C C . GLN H 8 739 ? 278.122 183.987 308.687 1.00 0.10 739 GLN P C 1
ATOM 12223 O O . GLN H 8 739 ? 279.358 183.927 308.716 1.00 0.10 739 GLN P O 1
ATOM 12229 N N . ASP H 8 740 ? 277.455 185.144 308.766 1.00 0.36 740 ASP P N 1
ATOM 12230 C CA . ASP H 8 740 ? 278.167 186.403 308.954 1.00 0.36 740 ASP P CA 1
ATOM 12231 C C . ASP H 8 740 ? 278.950 186.409 310.259 1.00 0.36 740 ASP P C 1
ATOM 12232 O O . ASP H 8 740 ? 279.987 187.074 310.361 1.00 0.36 740 ASP P O 1
ATOM 12237 N N . TYR H 8 741 ? 278.461 185.695 311.272 1.00 0.43 741 TYR P N 1
ATOM 12238 C CA . TYR H 8 741 ? 279.273 185.449 312.456 1.00 0.43 741 TYR P CA 1
ATOM 12239 C C . TYR H 8 741 ? 280.327 184.382 312.184 1.00 0.43 741 TYR P C 1
ATOM 12240 O O . TYR H 8 741 ? 281.457 184.477 312.676 1.00 0.43 741 TYR P O 1
ATOM 12249 N N . ARG H 8 742 ? 279.973 183.357 311.403 1.00 0.59 742 ARG P N 1
ATOM 12250 C CA . ARG H 8 742 ? 280.866 182.216 311.220 1.00 0.59 742 ARG P CA 1
ATOM 12251 C C . ARG H 8 742 ? 282.105 182.590 310.415 1.00 0.59 742 ARG P C 1
ATOM 12252 O O . ARG H 8 742 ? 283.222 182.205 310.779 1.00 0.59 742 ARG P O 1
ATOM 12260 N N . ASP H 8 743 ? 281.936 183.321 309.311 1.00 0.86 743 ASP P N 1
ATOM 12261 C CA . ASP H 8 743 ? 283.109 183.738 308.548 1.00 0.86 743 ASP P CA 1
ATOM 12262 C C . ASP H 8 743 ? 283.928 184.770 309.313 1.00 0.86 743 ASP P C 1
ATOM 12263 O O . ASP H 8 743 ? 285.148 184.847 309.134 1.00 0.86 743 ASP P O 1
ATOM 12268 N N . LEU H 8 744 ? 283.276 185.565 310.168 1.00 1.24 744 LEU P N 1
ATOM 12269 C CA . LEU H 8 744 ? 284.006 186.499 311.019 1.00 1.24 744 LEU P CA 1
ATOM 12270 C C . LEU H 8 744 ? 284.925 185.766 311.987 1.00 1.24 744 LEU P C 1
ATOM 12271 O O . LEU H 8 744 ? 285.949 186.316 312.405 1.00 1.24 744 LEU P O 1
ATOM 12276 N N . ARG H 8 745 ? 284.571 184.534 312.363 1.00 1.78 745 ARG P N 1
ATOM 12277 C CA . ARG H 8 745 ? 285.493 183.695 313.121 1.00 1.78 745 ARG P CA 1
ATOM 12278 C C . ARG H 8 745 ? 286.801 183.516 312.363 1.00 1.78 745 ARG P C 1
ATOM 12279 O O . ARG H 8 745 ? 287.887 183.749 312.905 1.00 1.78 745 ARG P O 1
ATOM 12287 N N . THR H 8 746 ? 286.710 183.107 311.096 1.00 1.58 746 THR P N 1
ATOM 12288 C CA . THR H 8 746 ? 287.898 182.876 310.283 1.00 1.58 746 THR P CA 1
ATOM 12289 C C . THR H 8 746 ? 288.510 184.181 309.794 1.00 1.58 746 THR P C 1
ATOM 12290 O O . THR H 8 746 ? 289.737 184.291 309.693 1.00 1.58 746 THR P O 1
ATOM 12294 N N . ARG H 8 747 ? 287.675 185.174 309.476 1.00 0.79 747 ARG P N 1
ATOM 12295 C CA . ARG H 8 747 ? 288.195 186.434 308.957 1.00 0.79 747 ARG P CA 1
ATOM 12296 C C . ARG H 8 747 ? 289.081 187.123 309.985 1.00 0.79 747 ARG P C 1
ATOM 12297 O O . ARG H 8 747 ? 290.126 187.686 309.640 1.00 0.79 747 ARG P O 1
ATOM 12305 N N . VAL H 8 748 ? 288.681 187.087 311.256 1.00 1.03 748 VAL P N 1
ATOM 12306 C CA . VAL H 8 748 ? 289.580 187.502 312.326 1.00 1.03 748 VAL P CA 1
ATOM 12307 C C . VAL H 8 748 ? 290.732 186.514 312.472 1.00 1.03 748 VAL P C 1
ATOM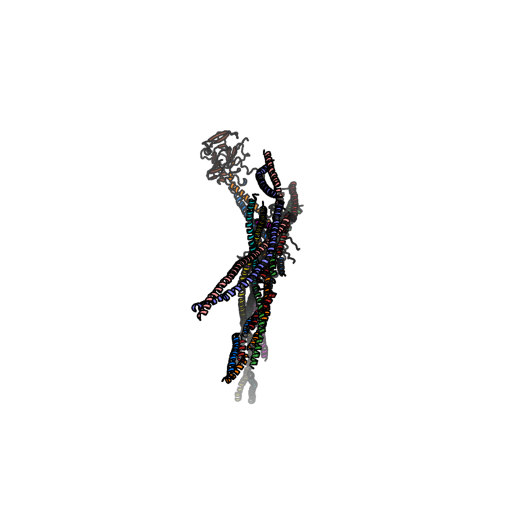 12308 O O . VAL H 8 748 ? 291.868 186.913 312.757 1.00 1.03 748 VAL P O 1
ATOM 12312 N N . SER H 8 749 ? 290.465 185.221 312.267 1.00 1.62 749 SER P N 1
ATOM 12313 C CA . SER H 8 749 ? 291.449 184.191 312.592 1.00 1.62 749 SER P CA 1
ATOM 12314 C C . SER H 8 749 ? 292.711 184.324 311.749 1.00 1.62 749 SER P C 1
ATOM 12315 O O . SER H 8 749 ? 293.827 184.243 312.275 1.00 1.62 749 SER P O 1
ATOM 12318 N N . LYS H 8 750 ? 292.566 184.520 310.434 1.00 1.47 750 LYS P N 1
ATOM 12319 C CA . LYS H 8 750 ? 293.765 184.593 309.606 1.00 1.47 750 LYS P CA 1
ATOM 12320 C C . LYS H 8 750 ? 294.539 185.881 309.846 1.00 1.47 750 LYS P C 1
ATOM 12321 O O . LYS H 8 750 ? 295.749 185.918 309.603 1.00 1.47 750 LYS P O 1
ATOM 12327 N N . LEU H 8 751 ? 293.871 186.934 310.319 1.00 1.44 751 LEU P N 1
ATOM 12328 C CA . LEU H 8 751 ? 294.573 188.166 310.654 1.00 1.44 751 LEU P CA 1
ATOM 12329 C C . LEU H 8 751 ? 295.446 188.004 311.889 1.00 1.44 751 LEU P C 1
ATOM 12330 O O . LEU H 8 751 ? 296.421 188.748 312.045 1.00 1.44 751 LEU P O 1
ATOM 12335 N N . GLU H 8 752 ? 295.120 187.054 312.767 1.00 1.15 752 GLU P N 1
ATOM 12336 C CA . GLU H 8 752 ? 295.945 186.820 313.946 1.00 1.15 752 GLU P CA 1
ATOM 12337 C C . GLU H 8 752 ? 297.325 186.306 313.557 1.00 1.15 752 GLU P C 1
ATOM 12338 O O . GLU H 8 752 ? 298.347 186.834 314.011 1.00 1.15 752 GLU P O 1
ATOM 12344 N N . GLU H 8 753 ? 297.378 185.275 312.710 1.00 0.87 753 GLU P N 1
ATOM 12345 C CA . GLU H 8 753 ? 298.663 184.748 312.267 1.00 0.87 753 GLU P CA 1
ATOM 12346 C C . GLU H 8 753 ? 299.290 185.591 311.168 1.00 0.87 753 GLU P C 1
ATOM 12347 O O . GLU H 8 753 ? 300.490 185.456 310.908 1.00 0.87 753 GLU P O 1
ATOM 12353 N N . GLU H 8 754 ? 298.505 186.450 310.510 1.00 1.20 754 GLU P N 1
ATOM 12354 C CA . GLU H 8 754 ? 299.075 187.364 309.527 1.00 1.20 754 GLU P CA 1
ATOM 12355 C C . GLU H 8 754 ? 300.010 188.361 310.200 1.00 1.20 754 GLU P C 1
ATOM 12356 O O . GLU H 8 754 ? 301.053 188.720 309.640 1.00 1.20 754 GLU P O 1
ATOM 12362 N N . LYS H 8 755 ? 299.649 188.827 311.398 1.00 1.29 755 LYS P N 1
ATOM 12363 C CA . LYS H 8 755 ? 300.550 189.684 312.161 1.00 1.29 755 LYS P CA 1
ATOM 12364 C C . LYS H 8 755 ? 301.848 188.958 312.485 1.00 1.29 755 LYS P C 1
ATOM 12365 O O . LYS H 8 755 ? 302.920 189.573 312.525 1.00 1.29 755 LYS P O 1
ATOM 12371 N N . LYS H 8 756 ? 301.769 187.647 312.724 1.00 0.66 756 LYS P N 1
ATOM 12372 C CA . LYS H 8 756 ? 302.980 186.859 312.925 1.00 0.66 756 LYS P CA 1
ATOM 12373 C C . LYS H 8 756 ? 303.843 186.867 311.669 1.00 0.66 756 LYS P C 1
ATOM 12374 O O . LYS H 8 756 ? 305.076 186.926 311.750 1.00 0.66 756 LYS P O 1
ATOM 12380 N N . ARG H 8 757 ? 303.208 186.798 310.495 1.00 0.77 757 ARG P N 1
ATOM 12381 C CA . ARG H 8 757 ? 303.938 186.927 309.237 1.00 0.77 757 ARG P CA 1
ATOM 12382 C C . ARG H 8 757 ? 304.603 188.290 309.119 1.00 0.77 757 ARG P C 1
ATOM 12383 O O . ARG H 8 757 ? 305.755 188.391 308.679 1.00 0.77 757 ARG P O 1
ATOM 12391 N N . LEU H 8 758 ? 303.895 189.354 309.502 1.00 1.05 758 LEU P N 1
ATOM 12392 C CA . LEU H 8 758 ? 304.466 190.690 309.391 1.00 1.05 758 LEU P CA 1
ATOM 12393 C C . LEU H 8 758 ? 305.572 190.905 310.414 1.00 1.05 758 LEU P C 1
ATOM 12394 O O . LEU H 8 758 ? 306.536 191.633 310.149 1.00 1.05 758 LEU P O 1
ATOM 12399 N N . GLU H 8 759 ? 305.454 190.286 311.590 1.00 0.99 759 GLU P N 1
ATOM 12400 C CA . GLU H 8 759 ? 306.459 190.481 312.630 1.00 0.99 759 GLU P CA 1
ATOM 12401 C C . GLU H 8 759 ? 307.754 189.749 312.296 1.00 0.99 759 GLU P C 1
ATOM 12402 O O . GLU H 8 759 ? 308.849 190.277 312.517 1.00 0.99 759 GLU P O 1
ATOM 12408 N N . GLN H 8 760 ? 307.651 188.529 311.763 1.00 0.98 760 GLN P N 1
ATOM 12409 C CA . GLN H 8 760 ? 308.858 187.780 311.431 1.00 0.98 760 GLN P CA 1
ATOM 12410 C C . GLN H 8 760 ? 309.631 188.445 310.300 1.00 0.98 760 GLN P C 1
ATOM 12411 O O . GLN H 8 760 ? 310.861 188.350 310.241 1.00 0.98 760 GLN P O 1
ATOM 12417 N N . LYS H 8 761 ? 308.930 189.125 309.389 1.00 1.07 761 LYS P N 1
ATOM 12418 C CA . LYS H 8 761 ? 309.617 189.903 308.367 1.00 1.07 761 LYS P CA 1
ATOM 12419 C C . LYS H 8 761 ? 309.987 191.295 308.857 1.00 1.07 761 LYS P C 1
ATOM 12420 O O . LYS H 8 761 ? 310.725 192.007 308.167 1.00 1.07 761 LYS P O 1
ATOM 12426 N N . LEU H 8 762 ? 309.483 191.700 310.023 1.00 1.54 762 LEU P N 1
ATOM 12427 C CA . LEU H 8 762 ? 309.885 192.970 310.617 1.00 1.54 762 LEU P CA 1
ATOM 12428 C C . LEU H 8 762 ? 311.020 192.772 311.610 1.00 1.54 762 LEU P C 1
ATOM 12429 O O . LEU H 8 762 ? 311.955 193.580 311.666 1.00 1.54 762 LEU P O 1
ATOM 12434 N N . ARG H 8 763 ? 310.951 191.705 312.409 1.00 1.87 763 ARG P N 1
ATOM 12435 C CA . ARG H 8 763 ? 312.084 191.366 313.262 1.00 1.87 763 ARG P CA 1
ATOM 12436 C C . ARG H 8 763 ? 313.309 191.022 312.428 1.00 1.87 763 ARG P C 1
ATOM 12437 O O . ARG H 8 763 ? 314.419 191.463 312.741 1.00 1.87 763 ARG P O 1
ATOM 12445 N N . SER H 8 764 ? 313.119 190.281 311.331 1.00 1.80 764 SER P N 1
ATOM 12446 C CA . SER H 8 764 ? 314.257 189.824 310.538 1.00 1.80 764 SER P CA 1
ATOM 12447 C C . SER H 8 764 ? 315.107 190.993 310.061 1.00 1.80 764 SER P C 1
ATOM 12448 O O . SER H 8 764 ? 316.335 190.883 309.974 1.00 1.80 764 SER P O 1
ATOM 12451 N N . MET H 8 765 ? 314.473 192.122 309.748 1.00 3.08 765 MET P N 1
ATOM 12452 C CA . MET H 8 765 ? 315.225 193.314 309.372 1.00 3.08 765 MET P CA 1
ATOM 12453 C C . MET H 8 765 ? 316.112 193.791 310.515 1.00 3.08 765 MET P C 1
ATOM 12454 O O . MET H 8 765 ? 317.260 194.192 310.291 1.00 3.08 765 MET P O 1
ATOM 12459 N N . HIS H 8 766 ? 315.597 193.756 311.745 1.00 2.81 766 HIS P N 1
ATOM 12460 C CA . HIS H 8 766 ? 316.289 194.389 312.863 1.00 2.81 766 HIS P CA 1
ATOM 12461 C C . HIS H 8 766 ? 317.609 193.692 313.185 1.00 2.81 766 HIS P C 1
ATOM 12462 O O . HIS H 8 766 ? 318.617 194.355 313.452 1.00 2.81 766 HIS P O 1
ATOM 12469 N N . GLU H 8 767 ? 317.630 192.354 313.180 1.00 4.05 767 GLU P N 1
ATOM 12470 C CA . GLU H 8 767 ? 318.917 191.677 313.336 1.00 4.05 767 GLU P CA 1
ATOM 12471 C C . GLU H 8 767 ? 319.741 191.733 312.059 1.00 4.05 767 GLU P C 1
ATOM 12472 O O . GLU H 8 767 ? 320.976 191.740 312.127 1.00 4.05 767 GLU P O 1
ATOM 12478 N N . ALA H 8 768 ? 319.092 191.775 310.893 1.00 3.16 768 ALA P N 1
ATOM 12479 C CA . ALA H 8 768 ? 319.841 191.923 309.650 1.00 3.16 768 ALA P CA 1
ATOM 12480 C C . ALA H 8 768 ? 320.573 193.256 309.610 1.00 3.16 768 ALA P C 1
ATOM 12481 O O . ALA H 8 768 ? 321.718 193.328 309.150 1.00 3.16 768 ALA P O 1
ATOM 12483 N N . ILE H 8 769 ? 319.927 194.323 310.086 1.00 3.07 769 ILE P N 1
ATOM 12484 C CA . ILE H 8 769 ? 320.604 195.611 310.209 1.00 3.07 769 ILE P CA 1
ATOM 12485 C C . ILE H 8 769 ? 321.735 195.520 311.226 1.00 3.07 769 ILE P C 1
ATOM 12486 O O . ILE H 8 769 ? 322.850 195.996 310.983 1.00 3.07 769 ILE P O 1
ATOM 12491 N N . LYS H 8 770 ? 321.468 194.898 312.379 1.00 3.46 770 LYS P N 1
ATOM 12492 C CA . LYS H 8 770 ? 322.514 194.727 313.383 1.00 3.46 770 LYS P CA 1
ATOM 12493 C C . LYS H 8 770 ? 323.595 193.762 312.912 1.00 3.46 770 LYS P C 1
ATOM 12494 O O . LYS H 8 770 ? 324.739 193.847 313.374 1.00 3.46 770 LYS P O 1
ATOM 12500 N N . THR H 8 771 ? 323.254 192.835 312.015 1.00 4.04 771 THR P N 1
ATOM 12501 C CA . THR H 8 771 ? 324.277 191.980 311.423 1.00 4.04 771 THR P CA 1
ATOM 12502 C C . THR H 8 771 ? 325.288 192.807 310.642 1.00 4.04 771 THR P C 1
ATOM 12503 O O . THR H 8 771 ? 326.500 192.590 310.750 1.00 4.04 771 THR P O 1
ATOM 12507 N N . ALA H 8 772 ? 324.804 193.766 309.850 1.00 4.45 772 ALA P N 1
ATOM 12508 C CA . ALA H 8 772 ? 325.704 194.661 309.135 1.00 4.45 772 ALA P CA 1
ATOM 12509 C C . ALA H 8 772 ? 326.457 195.574 310.095 1.00 4.45 772 ALA P C 1
ATOM 12510 O O . ALA H 8 772 ? 327.649 195.839 309.900 1.00 4.45 772 ALA P O 1
ATOM 12512 N N . ASN H 8 773 ? 325.780 196.065 311.137 1.00 4.44 773 ASN P N 1
ATOM 12513 C CA . ASN H 8 773 ? 326.405 197.030 312.038 1.00 4.44 773 ASN P CA 1
ATOM 12514 C C . ASN H 8 773 ? 327.626 196.440 312.731 1.00 4.44 773 ASN P C 1
ATOM 12515 O O . ASN H 8 773 ? 328.674 197.092 312.812 1.00 4.44 773 ASN P O 1
ATOM 12520 N N . GLN H 8 774 ? 327.515 195.209 313.236 1.00 4.77 774 GLN P N 1
ATOM 12521 C CA . GLN H 8 774 ? 328.681 194.562 313.827 1.00 4.77 774 GLN P CA 1
ATOM 12522 C C . GLN H 8 774 ? 329.736 194.253 312.773 1.00 4.77 774 GLN P C 1
ATOM 12523 O O . GLN H 8 774 ? 330.934 194.252 313.078 1.00 4.77 774 GLN P O 1
ATOM 12529 N N . ILE H 8 775 ? 329.311 193.983 311.536 1.00 4.10 775 ILE P N 1
ATOM 12530 C CA . ILE H 8 775 ? 330.253 193.853 310.429 1.00 4.10 775 ILE P CA 1
ATOM 12531 C C . ILE H 8 775 ? 330.839 195.213 310.068 1.00 4.10 775 ILE P C 1
ATOM 12532 O O . ILE H 8 775 ? 332.031 195.330 309.757 1.00 4.10 775 ILE P O 1
ATOM 12537 N N . SER H 8 776 ? 330.015 196.263 310.114 1.00 4.87 776 SER P N 1
ATOM 12538 C CA . SER H 8 776 ? 330.484 197.599 309.758 1.00 4.87 776 SER P CA 1
ATOM 12539 C C . SER H 8 776 ? 331.570 198.081 310.711 1.00 4.87 776 SER P C 1
ATOM 12540 O O . SER H 8 776 ? 332.571 198.666 310.280 1.00 4.87 776 SER P O 1
ATOM 12543 N N . THR H 8 777 ? 331.393 197.850 312.007 1.00 5.84 777 THR P N 1
ATOM 12544 C CA . THR H 8 777 ? 332.372 198.284 312.997 1.00 5.84 777 THR P CA 1
ATOM 12545 C C . THR H 8 777 ? 333.366 197.172 313.315 1.00 5.84 777 THR P C 1
ATOM 12546 O O . THR H 8 777 ? 334.533 197.241 312.930 1.00 5.84 777 THR P O 1
ATOM 12550 N N . LEU I 9 212 ? 148.492 238.512 337.641 1.00 15.53 212 LEU T N 1
ATOM 12551 C CA . LEU I 9 212 ? 149.721 237.771 337.898 1.00 15.53 212 LEU T CA 1
ATOM 12552 C C . LEU I 9 212 ? 150.221 237.099 336.626 1.00 15.53 212 LEU T C 1
ATOM 12553 O O . LEU I 9 212 ? 150.964 236.119 336.677 1.00 15.53 212 LEU T O 1
ATOM 12558 N N . GLN I 9 213 ? 149.805 237.636 335.478 1.00 16.45 213 GLN T N 1
ATOM 12559 C CA . GLN I 9 213 ? 150.161 237.022 334.204 1.00 16.45 213 GLN T CA 1
ATOM 12560 C C . GLN I 9 213 ? 151.607 237.309 333.816 1.00 16.45 213 GLN T C 1
ATOM 12561 O O . GLN I 9 213 ? 152.214 236.521 333.081 1.00 16.45 213 GLN T O 1
ATOM 12567 N N . ILE I 9 214 ? 152.169 238.423 334.288 1.00 17.09 214 ILE T N 1
ATOM 12568 C CA . ILE I 9 214 ? 153.537 238.784 333.918 1.00 17.09 214 ILE T CA 1
ATOM 12569 C C . ILE I 9 214 ? 154.522 237.735 334.419 1.00 17.09 214 ILE T C 1
ATOM 12570 O O . ILE I 9 214 ? 155.422 237.306 333.685 1.00 17.09 214 ILE T O 1
ATOM 12575 N N . GLU I 9 215 ? 154.368 237.303 335.673 1.00 17.46 215 GLU T N 1
ATOM 12576 C CA . GLU I 9 215 ? 155.245 236.268 336.210 1.00 17.46 215 GLU T CA 1
ATOM 12577 C C . GLU I 9 215 ? 155.009 234.922 335.537 1.00 17.46 215 GLU T C 1
ATOM 12578 O O . GLU I 9 215 ? 155.933 234.107 335.449 1.00 17.46 215 GLU T O 1
ATOM 12584 N N . ASN I 9 216 ? 153.785 234.672 335.065 1.00 18.92 216 ASN T N 1
ATOM 12585 C CA . ASN I 9 216 ? 153.465 233.377 334.471 1.00 18.92 216 ASN T CA 1
ATOM 12586 C C . ASN I 9 216 ? 154.281 233.122 333.209 1.00 18.92 216 ASN T C 1
ATOM 12587 O O . ASN I 9 216 ? 154.775 232.008 332.996 1.00 18.92 216 ASN T O 1
ATOM 12592 N N . LYS I 9 217 ? 154.428 234.138 332.356 1.00 18.17 217 LYS T N 1
ATOM 12593 C CA . LYS I 9 217 ? 155.197 233.963 331.128 1.00 18.17 217 LYS T CA 1
ATOM 12594 C C . LYS I 9 217 ? 156.674 233.725 331.414 1.00 18.17 217 LYS T C 1
ATOM 12595 O O . LYS I 9 217 ? 157.360 233.071 330.620 1.00 18.17 217 LYS T O 1
ATOM 12601 N N . LYS I 9 218 ? 157.182 234.252 332.529 1.00 17.46 218 LYS T N 1
ATOM 12602 C CA . LYS I 9 218 ? 158.599 234.090 332.841 1.00 17.46 218 LYS T CA 1
ATOM 12603 C C . LYS I 9 218 ? 158.900 232.687 333.354 1.00 17.46 218 LYS T C 1
ATOM 12604 O O . LYS I 9 218 ? 159.963 232.130 333.059 1.00 17.46 218 LYS T O 1
ATOM 12610 N N . TYR I 9 219 ? 157.980 232.104 334.127 1.00 14.33 219 TYR T N 1
ATOM 12611 C CA . TYR I 9 219 ? 158.253 230.820 334.767 1.00 14.33 219 TYR T CA 1
ATOM 12612 C C . TYR I 9 219 ? 158.373 229.690 333.751 1.00 14.33 219 TYR T C 1
ATOM 12613 O O . TYR I 9 219 ? 159.220 228.802 333.904 1.00 14.33 219 TYR T O 1
ATOM 12622 N N . VAL I 9 220 ? 157.534 229.696 332.710 1.00 13.97 220 VAL T N 1
ATOM 12623 C CA . VAL I 9 220 ? 157.636 228.659 331.689 1.00 13.97 220 VAL T CA 1
ATOM 12624 C C . VAL I 9 220 ? 158.977 228.724 330.969 1.00 13.97 220 VAL T C 1
ATOM 12625 O O . VAL I 9 220 ? 159.445 227.709 330.442 1.00 13.97 220 VAL T O 1
ATOM 12629 N N . LYS I 9 221 ? 159.610 229.897 330.933 1.00 13.57 221 LYS T N 1
ATOM 12630 C CA . LYS I 9 221 ? 160.968 230.012 330.423 1.00 13.57 221 LYS T CA 1
ATOM 12631 C C . LYS I 9 221 ? 162.009 229.488 331.402 1.00 13.57 221 LYS T C 1
ATOM 12632 O O . LYS I 9 221 ? 163.163 229.295 331.007 1.00 13.57 221 LYS T O 1
ATOM 12638 N N . GLU I 9 222 ? 161.633 229.255 332.660 1.00 9.64 222 GLU T N 1
ATOM 12639 C CA . GLU I 9 222 ? 162.551 228.754 333.675 1.00 9.64 222 GLU T CA 1
ATOM 12640 C C . GLU I 9 222 ? 162.527 227.236 333.790 1.00 9.64 222 GLU T C 1
ATOM 12641 O O . GLU I 9 222 ? 163.234 226.678 334.636 1.00 9.64 222 GLU T O 1
ATOM 12647 N N . ILE I 9 223 ? 161.726 226.560 332.970 1.00 10.00 223 ILE T N 1
ATOM 12648 C CA . ILE I 9 223 ? 161.791 225.113 332.858 1.00 10.00 223 ILE T CA 1
ATOM 12649 C C . ILE I 9 223 ? 162.281 224.664 331.485 1.00 10.00 223 ILE T C 1
ATOM 12650 O O . ILE I 9 223 ? 162.914 223.607 331.385 1.00 10.00 223 ILE T O 1
ATOM 12655 N N . ASP I 9 224 ? 162.022 225.442 330.431 1.00 11.87 224 ASP T N 1
ATOM 12656 C CA . ASP I 9 224 ? 162.510 225.085 329.104 1.00 11.87 224 ASP T CA 1
ATOM 12657 C C . ASP I 9 224 ? 164.033 225.072 329.064 1.00 11.87 224 ASP T C 1
ATOM 12658 O O . ASP I 9 224 ? 164.636 224.184 328.451 1.00 11.87 224 ASP T O 1
ATOM 12663 N N . ASP I 9 225 ? 164.671 226.052 329.709 1.00 10.74 225 ASP T N 1
ATOM 12664 C CA . ASP I 9 225 ? 166.127 226.066 329.777 1.00 10.74 225 ASP T CA 1
ATOM 12665 C C . ASP I 9 225 ? 166.659 224.963 330.683 1.00 10.74 225 ASP T C 1
ATOM 12666 O O . ASP I 9 225 ? 167.740 224.420 330.426 1.00 10.74 225 ASP T O 1
ATOM 12671 N N . LYS I 9 226 ? 165.928 224.624 331.747 1.00 8.87 226 LYS T N 1
ATOM 12672 C CA . LYS I 9 226 ? 166.392 223.579 332.653 1.00 8.87 226 LYS T CA 1
ATOM 12673 C C . LYS I 9 226 ? 166.166 222.187 332.077 1.00 8.87 226 LYS T C 1
ATOM 12674 O O . LYS I 9 226 ? 166.933 221.264 332.377 1.00 8.87 226 LYS T O 1
ATOM 12680 N N . ASN I 9 227 ? 165.125 222.011 331.259 1.00 10.75 227 ASN T N 1
ATOM 12681 C CA . ASN I 9 227 ? 164.941 220.739 330.569 1.00 10.75 227 ASN T CA 1
ATOM 12682 C C . ASN I 9 227 ? 165.904 220.575 329.402 1.00 10.75 227 ASN T C 1
ATOM 12683 O O . ASN I 9 227 ? 165.969 219.491 328.815 1.00 10.75 227 ASN T O 1
ATOM 12688 N N . LYS I 9 228 ? 166.640 221.631 329.047 1.00 9.84 228 LYS T N 1
ATOM 12689 C CA . LYS I 9 228 ? 167.641 221.517 327.992 1.00 9.84 228 LYS T CA 1
ATOM 12690 C C . LYS I 9 228 ? 168.774 220.581 328.399 1.00 9.84 228 LYS T C 1
ATOM 12691 O O . LYS I 9 228 ? 169.276 219.810 327.575 1.00 9.84 228 LYS T O 1
ATOM 12697 N N . LYS I 9 229 ? 169.194 220.636 329.663 1.00 6.71 229 LYS T N 1
ATOM 12698 C CA . LYS I 9 229 ? 170.271 219.770 330.126 1.00 6.71 229 LYS T CA 1
ATOM 12699 C C . LYS I 9 229 ? 169.890 218.295 330.097 1.00 6.71 229 LYS T C 1
ATOM 12700 O O . LYS I 9 229 ? 170.780 217.438 330.114 1.00 6.71 229 LYS T O 1
ATOM 12706 N N . LEU I 9 230 ? 168.594 217.977 330.028 1.00 9.17 230 LEU T N 1
ATOM 12707 C CA . LEU I 9 230 ? 168.185 216.582 329.907 1.00 9.17 230 LEU T CA 1
ATOM 12708 C C . LEU I 9 230 ? 168.575 216.008 328.550 1.00 9.17 230 LEU T C 1
ATOM 12709 O O . LEU I 9 230 ? 168.499 214.793 328.336 1.00 9.17 230 LEU T O 1
ATOM 12714 N N . LEU I 9 231 ? 168.982 216.870 327.615 1.00 8.14 231 LEU T N 1
ATOM 12715 C CA . LEU I 9 231 ? 169.529 216.427 326.342 1.00 8.14 231 LEU T CA 1
ATOM 12716 C C . LEU I 9 231 ? 170.930 216.954 326.066 1.00 8.14 231 LEU T C 1
ATOM 12717 O O . LEU I 9 231 ? 171.670 216.318 325.309 1.00 8.14 231 LEU T O 1
ATOM 12722 N N . ALA I 9 232 ? 171.310 218.089 326.656 1.00 5.26 232 ALA T N 1
ATOM 12723 C CA . ALA I 9 232 ? 172.632 218.654 326.398 1.00 5.26 232 ALA T CA 1
ATOM 12724 C C . ALA I 9 232 ? 173.729 217.851 327.087 1.00 5.26 232 ALA T C 1
ATOM 12725 O O . ALA I 9 232 ? 174.756 217.535 326.477 1.00 5.26 232 ALA T O 1
ATOM 12727 N N . LEU I 9 233 ? 173.531 217.512 328.361 1.00 4.39 233 LEU T N 1
ATOM 12728 C CA . LEU I 9 233 ? 174.546 216.803 329.131 1.00 4.39 233 LEU T CA 1
ATOM 12729 C C . LEU I 9 233 ? 174.238 215.327 329.320 1.00 4.39 233 LEU T C 1
ATOM 12730 O O . LEU I 9 233 ? 175.163 214.535 329.523 1.00 4.39 233 LEU T O 1
ATOM 12735 N N . LYS I 9 234 ? 172.966 214.929 329.243 1.00 5.27 234 LYS T N 1
ATOM 12736 C CA . LYS I 9 234 ? 172.623 213.523 329.422 1.00 5.27 234 LYS T CA 1
ATOM 12737 C C . LYS I 9 234 ? 173.185 212.642 328.315 1.00 5.27 234 LYS T C 1
ATOM 12738 O O . LYS I 9 234 ? 173.211 211.417 328.470 1.00 5.27 234 LYS T O 1
ATOM 12744 N N . ILE I 9 235 ? 173.628 213.231 327.202 1.00 7.52 235 ILE T N 1
ATOM 12745 C CA . ILE I 9 235 ? 174.354 212.449 326.210 1.00 7.52 235 ILE T CA 1
ATOM 12746 C C . ILE I 9 235 ? 175.816 212.312 326.612 1.00 7.52 235 ILE T C 1
ATOM 12747 O O . ILE I 9 235 ? 176.499 211.373 326.186 1.00 7.52 235 ILE T O 1
ATOM 12752 N N . SER I 9 236 ? 176.321 213.233 327.438 1.00 5.93 236 SER T N 1
ATOM 12753 C CA . SER I 9 236 ? 177.703 213.155 327.896 1.00 5.93 236 SER T CA 1
ATOM 12754 C C . SER I 9 236 ? 177.908 212.080 328.953 1.00 5.93 236 SER T C 1
ATOM 12755 O O . SER I 9 236 ? 178.992 211.491 329.013 1.00 5.93 236 SER T O 1
ATOM 12758 N N . THR I 9 237 ? 176.898 211.815 329.786 1.00 4.50 237 THR T N 1
ATOM 12759 C CA . THR I 9 237 ? 177.053 210.816 330.841 1.00 4.50 237 THR T CA 1
ATOM 12760 C C . THR I 9 237 ? 177.308 209.431 330.259 1.00 4.50 237 THR T C 1
ATOM 12761 O O . THR I 9 237 ? 177.992 208.607 330.878 1.00 4.50 237 THR T O 1
ATOM 12765 N N . ASN I 9 238 ? 176.762 209.152 329.075 1.00 5.97 238 ASN T N 1
ATOM 12766 C CA . ASN I 9 238 ? 177.030 207.872 328.431 1.00 5.97 238 ASN T CA 1
ATOM 12767 C C . ASN I 9 238 ? 178.438 207.819 327.851 1.00 5.97 238 ASN T C 1
ATOM 12768 O O . ASN I 9 238 ? 179.058 206.750 327.826 1.00 5.97 238 ASN T O 1
ATOM 12773 N N . ARG I 9 239 ? 178.957 208.958 327.381 1.00 5.28 239 ARG T N 1
ATOM 12774 C CA . ARG I 9 239 ? 180.264 208.971 326.731 1.00 5.28 239 ARG T CA 1
ATOM 12775 C C . ARG I 9 239 ? 181.374 208.585 327.699 1.00 5.28 239 ARG T C 1
ATOM 12776 O O . ARG I 9 239 ? 182.293 207.840 327.335 1.00 5.28 239 ARG T O 1
ATOM 12784 N N . ILE I 9 240 ? 181.309 209.079 328.937 1.00 4.69 240 ILE T N 1
ATOM 12785 C CA . ILE I 9 240 ? 182.361 208.789 329.907 1.00 4.69 240 ILE T CA 1
ATOM 12786 C C . ILE I 9 240 ? 182.358 207.315 330.296 1.00 4.69 240 ILE T C 1
ATOM 12787 O O . ILE I 9 240 ? 183.352 206.803 330.825 1.00 4.69 240 ILE T O 1
ATOM 12792 N N . SER I 9 241 ? 181.252 206.611 330.053 1.00 5.15 241 SER T N 1
ATOM 12793 C CA . SER I 9 241 ? 181.190 205.192 330.383 1.00 5.15 241 SER T CA 1
ATOM 12794 C C . SER I 9 241 ? 181.908 204.349 329.336 1.00 5.15 241 SER T C 1
ATOM 12795 O O . SER I 9 241 ? 182.764 203.521 329.668 1.00 5.15 241 SER T O 1
ATOM 12798 N N . GLN I 9 242 ? 181.562 204.541 328.060 1.00 6.33 242 GLN T N 1
ATOM 12799 C CA . GLN I 9 242 ? 182.175 203.754 326.993 1.00 6.33 242 GLN T CA 1
ATOM 12800 C C . GLN I 9 242 ? 183.675 204.005 326.912 1.00 6.33 242 GLN T C 1
ATOM 12801 O O . GLN I 9 242 ? 184.458 203.070 326.708 1.00 6.33 242 GLN T O 1
ATOM 12807 N N . THR I 9 243 ? 184.091 205.265 327.060 1.00 5.44 243 THR T N 1
ATOM 12808 C CA . THR I 9 243 ? 185.513 205.587 326.997 1.00 5.44 243 THR T CA 1
ATOM 12809 C C . THR I 9 243 ? 186.289 204.894 328.110 1.00 5.44 243 THR T C 1
ATOM 12810 O O . THR I 9 243 ? 187.361 204.328 327.868 1.00 5.44 243 THR T O 1
ATOM 12814 N N . LEU I 9 244 ? 185.760 204.919 329.335 1.00 6.62 244 LEU T N 1
ATOM 12815 C CA . LEU I 9 244 ? 186.440 204.251 330.439 1.00 6.62 244 LEU T CA 1
ATOM 12816 C C . LEU I 9 244 ? 186.362 202.735 330.310 1.00 6.62 244 LEU T C 1
ATOM 12817 O O . LEU I 9 244 ? 187.288 202.034 330.732 1.00 6.62 244 LEU T O 1
ATOM 12822 N N . LYS I 9 245 ? 185.273 202.212 329.741 1.00 9.05 245 LYS T N 1
ATOM 12823 C CA . LYS I 9 245 ? 185.208 200.780 329.465 1.00 9.05 245 LYS T CA 1
ATOM 12824 C C . LYS I 9 245 ? 186.283 200.368 328.469 1.00 9.05 245 LYS T C 1
ATOM 12825 O O . LYS I 9 245 ? 186.918 199.316 328.624 1.00 9.05 245 LYS T O 1
ATOM 12831 N N . ASP I 9 246 ? 186.499 201.184 327.435 1.00 9.20 246 ASP T N 1
ATOM 12832 C CA . ASP I 9 246 ? 187.621 200.960 326.532 1.00 9.20 246 ASP T CA 1
ATOM 12833 C C . ASP I 9 246 ? 188.954 201.101 327.254 1.00 9.20 246 ASP T C 1
ATOM 12834 O O . ASP I 9 246 ? 189.878 200.322 327.001 1.00 9.20 246 ASP T O 1
ATOM 12839 N N . GLU I 9 247 ? 189.068 202.085 328.152 1.00 9.31 247 GLU T N 1
ATOM 12840 C CA . GLU I 9 247 ? 190.334 202.338 328.835 1.00 9.31 247 GLU T CA 1
ATOM 12841 C C . GLU I 9 247 ? 190.775 201.128 329.647 1.00 9.31 247 GLU T C 1
ATOM 12842 O O . GLU I 9 247 ? 191.948 200.744 329.616 1.00 9.31 247 GLU T O 1
ATOM 12848 N N . LYS I 9 248 ? 189.843 200.509 330.380 1.00 9.92 248 LYS T N 1
ATOM 12849 C CA . LYS I 9 248 ? 190.196 199.335 331.174 1.00 9.92 248 LYS T CA 1
ATOM 12850 C C . LYS I 9 248 ? 190.662 198.190 330.282 1.00 9.92 248 LYS T C 1
ATOM 12851 O O . LYS I 9 248 ? 191.617 197.481 330.620 1.00 9.92 248 LYS T O 1
ATOM 12857 N N . GLN I 9 249 ? 189.993 197.988 329.146 1.00 9.78 249 GLN T N 1
ATOM 12858 C CA . GLN I 9 249 ? 190.527 197.089 328.128 1.00 9.78 249 GLN T CA 1
ATOM 12859 C C . GLN I 9 249 ? 191.843 197.620 327.572 1.00 9.78 249 GLN T C 1
ATOM 12860 O O . GLN I 9 249 ? 192.806 196.864 327.401 1.00 9.78 249 GLN T O 1
ATOM 12866 N N . ASN I 9 250 ? 191.904 198.925 327.299 1.00 10.04 250 ASN T N 1
ATOM 12867 C CA . ASN I 9 250 ? 193.129 199.520 326.776 1.00 10.04 250 ASN T CA 1
ATOM 12868 C C . ASN I 9 250 ? 194.258 199.466 327.794 1.00 10.04 250 ASN T C 1
ATOM 12869 O O . ASN I 9 250 ? 195.422 199.282 327.417 1.00 10.04 250 ASN T O 1
ATOM 12874 N N . LEU I 9 251 ? 193.937 199.628 329.081 1.00 10.09 251 LEU T N 1
ATOM 12875 C CA . LEU I 9 251 ? 194.965 199.627 330.116 1.00 10.09 251 LEU T CA 1
ATOM 12876 C C . LEU I 9 251 ? 195.698 198.293 330.154 1.00 10.09 251 LEU T C 1
ATOM 12877 O O . LEU I 9 251 ? 196.925 198.249 330.293 1.00 10.09 251 LEU T O 1
ATOM 12882 N N . LYS I 9 252 ? 194.961 197.190 330.036 1.00 12.02 252 LYS T N 1
ATOM 12883 C CA . LYS I 9 252 ? 195.618 195.889 330.033 1.00 12.02 252 LYS T CA 1
ATOM 12884 C C . LYS I 9 252 ? 196.339 195.624 328.717 1.00 12.02 252 LYS T C 1
ATOM 12885 O O . LYS I 9 252 ? 197.356 194.925 328.711 1.00 12.02 252 LYS T O 1
ATOM 12891 N N . GLN I 9 253 ? 195.851 196.185 327.606 1.00 12.62 253 GLN T N 1
ATOM 12892 C CA . GLN I 9 253 ? 196.508 195.966 326.320 1.00 12.62 253 GLN T CA 1
ATOM 12893 C C . GLN I 9 253 ? 197.914 196.546 326.321 1.00 12.62 253 GLN T C 1
ATOM 12894 O O . GLN I 9 253 ? 198.879 195.870 325.944 1.00 12.62 253 GLN T O 1
ATOM 12900 N N . GLU I 9 254 ? 198.049 197.806 326.737 1.00 12.39 254 GLU T N 1
ATOM 12901 C CA . GLU I 9 254 ? 199.378 198.393 326.852 1.00 12.39 254 GLU T CA 1
ATOM 12902 C C . GLU I 9 254 ? 200.174 197.729 327.965 1.00 12.39 254 GLU T C 1
ATOM 12903 O O . GLU I 9 254 ? 201.406 197.646 327.888 1.00 12.39 254 GLU T O 1
ATOM 12909 N N . LEU I 9 255 ? 199.491 197.260 329.011 1.00 11.81 255 LEU T N 1
ATOM 12910 C CA . LEU I 9 255 ? 200.144 196.399 329.988 1.00 11.81 255 LEU T CA 1
ATOM 12911 C C . LEU I 9 255 ? 200.558 195.077 329.351 1.00 11.81 255 LEU T C 1
ATOM 12912 O O . LEU I 9 255 ? 201.650 194.568 329.626 1.00 11.81 255 LEU T O 1
ATOM 12917 N N . ASP I 9 256 ? 199.702 194.513 328.491 1.00 13.38 256 ASP T N 1
ATOM 12918 C CA . ASP I 9 256 ? 200.016 193.235 327.856 1.00 13.38 256 ASP T CA 1
ATOM 12919 C C . ASP I 9 256 ? 201.271 193.333 327.002 1.00 13.38 256 ASP T C 1
ATOM 12920 O O . ASP I 9 256 ? 202.107 192.422 327.010 1.00 13.38 256 ASP T O 1
ATOM 12925 N N . LYS I 9 257 ? 201.416 194.422 326.247 1.00 12.60 257 LYS T N 1
ATOM 12926 C CA . LYS I 9 257 ? 202.641 194.623 325.482 1.00 12.60 257 LYS T CA 1
ATOM 12927 C C . LYS I 9 257 ? 203.846 194.751 326.406 1.00 12.60 257 LYS T C 1
ATOM 12928 O O . LYS I 9 257 ? 204.914 194.191 326.130 1.00 12.60 257 LYS T O 1
ATOM 12934 N N . GLY I 9 258 ? 203.695 195.493 327.505 1.00 11.15 258 GLY T N 1
ATOM 12935 C CA . GLY I 9 258 ? 204.762 195.569 328.490 1.00 11.15 258 GLY T CA 1
ATOM 12936 C C . GLY I 9 258 ? 204.966 194.268 329.246 1.00 11.15 258 GLY T C 1
ATOM 12937 O O . GLY I 9 258 ? 206.102 193.870 329.516 1.00 11.15 258 GLY T O 1
ATOM 12938 N N . LYS I 9 259 ? 203.871 193.593 329.607 1.00 13.55 259 LYS T N 1
ATOM 12939 C CA . LYS I 9 259 ? 203.980 192.347 330.358 1.00 13.55 259 LYS T CA 1
ATOM 12940 C C . LYS I 9 259 ? 204.506 191.203 329.500 1.00 13.55 259 LYS T C 1
ATOM 12941 O O . LYS I 9 259 ? 205.100 190.260 330.033 1.00 13.55 259 LYS T O 1
ATOM 12947 N N . GLU I 9 260 ? 204.291 191.255 328.183 1.00 13.10 260 GLU T N 1
ATOM 12948 C CA . GLU I 9 260 ? 204.909 190.266 327.305 1.00 13.10 260 GLU T CA 1
ATOM 12949 C C . GLU I 9 260 ? 206.414 190.475 327.236 1.00 13.10 260 GLU T C 1
ATOM 12950 O O . GLU I 9 260 ? 207.165 189.526 326.980 1.00 13.10 260 GLU T O 1
ATOM 12956 N N . TYR I 9 261 ? 206.871 191.702 327.479 1.00 10.97 261 TYR T N 1
ATOM 12957 C CA . TYR I 9 261 ? 208.290 191.996 327.607 1.00 10.97 261 TYR T CA 1
ATOM 12958 C C . TYR I 9 261 ? 208.864 191.549 328.942 1.00 10.97 261 TYR T C 1
ATOM 12959 O O . TYR I 9 261 ? 210.088 191.437 329.057 1.00 10.97 261 TYR T O 1
ATOM 12968 N N . ALA I 9 262 ? 208.015 191.290 329.942 1.00 13.60 262 ALA T N 1
ATOM 12969 C CA . ALA I 9 262 ? 208.511 190.918 331.264 1.00 13.60 262 ALA T CA 1
ATOM 12970 C C . ALA I 9 262 ? 209.335 189.641 331.205 1.00 13.60 262 ALA T C 1
ATOM 12971 O O . ALA I 9 262 ? 210.394 189.546 331.835 1.00 13.60 262 ALA T O 1
ATOM 12973 N N . SER I 9 263 ? 208.865 188.644 330.451 1.00 13.56 263 SER T N 1
ATOM 12974 C CA . SER I 9 263 ? 209.681 187.461 330.219 1.00 13.56 263 SER T CA 1
ATOM 12975 C C . SER I 9 263 ? 210.933 187.800 329.421 1.00 13.56 263 SER T C 1
ATOM 12976 O O . SER I 9 263 ? 211.982 187.179 329.618 1.00 13.56 263 SER T O 1
ATOM 12979 N N . GLN I 9 264 ? 210.843 188.784 328.524 1.00 11.24 264 GLN T N 1
ATOM 12980 C CA . GLN I 9 264 ? 211.988 189.135 327.692 1.00 11.24 264 GLN T CA 1
ATOM 12981 C C . GLN I 9 264 ? 213.059 189.866 328.492 1.00 11.24 264 GLN T C 1
ATOM 12982 O O . GLN I 9 264 ? 214.251 189.566 328.356 1.00 11.24 264 GLN T O 1
ATOM 12988 N N . MET I 9 265 ? 212.666 190.837 329.326 1.00 12.36 265 MET T N 1
ATOM 12989 C CA . MET I 9 265 ? 213.658 191.538 330.135 1.00 12.36 265 MET T CA 1
ATOM 12990 C C . MET I 9 265 ? 214.270 190.608 331.172 1.00 12.36 265 MET T C 1
ATOM 12991 O O . MET I 9 265 ? 215.471 190.684 331.453 1.00 12.36 265 MET T O 1
ATOM 12996 N N . SER I 9 266 ? 213.455 189.725 331.755 1.00 11.50 266 SER T N 1
ATOM 12997 C CA . SER I 9 266 ? 213.980 188.748 332.702 1.00 11.50 266 SER T CA 1
ATOM 12998 C C . SER I 9 266 ? 214.938 187.779 332.020 1.00 11.50 266 SER T C 1
ATOM 12999 O O . SER I 9 266 ? 215.996 187.453 332.573 1.00 11.50 266 SER T O 1
ATOM 13002 N N . GLU I 9 267 ? 214.591 187.309 330.818 1.00 10.98 267 GLU T N 1
ATOM 13003 C CA . GLU I 9 267 ? 215.475 186.383 330.119 1.00 10.98 267 GLU T CA 1
ATOM 13004 C C . GLU I 9 267 ? 216.692 187.094 329.542 1.00 10.98 267 GLU T C 1
ATOM 13005 O O . GLU I 9 267 ? 217.766 186.495 329.451 1.00 10.98 267 GLU T O 1
ATOM 13011 N N . ARG I 9 268 ? 216.552 188.364 329.153 1.00 8.21 268 ARG T N 1
ATOM 13012 C CA . ARG I 9 268 ? 217.716 189.115 328.695 1.00 8.21 268 ARG T CA 1
ATOM 13013 C C . ARG I 9 268 ? 218.651 189.437 329.853 1.00 8.21 268 ARG T C 1
ATOM 13014 O O . ARG I 9 268 ? 219.870 189.274 329.732 1.00 8.21 268 ARG T O 1
ATOM 13022 N N . LYS I 9 269 ? 218.096 189.885 330.984 1.00 11.21 269 LYS T N 1
ATOM 13023 C CA . LYS I 9 269 ? 218.931 190.234 332.130 1.00 11.21 269 LYS T CA 1
ATOM 13024 C C . LYS I 9 269 ? 219.719 189.028 332.625 1.00 11.21 269 LYS T C 1
ATOM 13025 O O . LYS I 9 269 ? 220.895 189.153 332.989 1.00 11.21 269 LYS T O 1
ATOM 13031 N N . LYS I 9 270 ? 219.088 187.851 332.654 1.00 10.74 270 LYS T N 1
ATOM 13032 C CA . LYS I 9 270 ? 219.831 186.635 332.965 1.00 10.74 270 LYS T CA 1
ATOM 13033 C C . LYS I 9 270 ? 220.777 186.259 331.830 1.00 10.74 270 LYS T C 1
ATOM 13034 O O . LYS I 9 270 ? 221.861 185.721 332.084 1.00 10.74 270 LYS T O 1
ATOM 13040 N N . LYS I 9 271 ? 220.394 186.538 330.578 1.00 10.79 271 LYS T N 1
ATOM 13041 C CA . LYS I 9 271 ? 221.317 186.335 329.468 1.00 10.79 271 LYS T CA 1
ATOM 13042 C C . LYS I 9 271 ? 222.420 187.383 329.466 1.00 10.79 271 LYS T C 1
ATOM 13043 O O . LYS I 9 271 ? 223.577 187.057 329.183 1.00 10.79 271 LYS T O 1
ATOM 13049 N N . ILE I 9 272 ? 222.091 188.638 329.785 1.00 8.19 272 ILE T N 1
ATOM 13050 C CA . ILE I 9 272 ? 223.126 189.657 329.943 1.00 8.19 272 ILE T CA 1
ATOM 13051 C C . ILE I 9 272 ? 224.071 189.273 331.073 1.00 8.19 272 ILE T C 1
ATOM 13052 O O . ILE I 9 272 ? 225.284 189.505 330.995 1.00 8.19 272 ILE T O 1
ATOM 13057 N N . SER I 9 273 ? 223.532 188.664 332.132 1.00 9.23 273 SER T N 1
ATOM 13058 C CA . SER I 9 273 ? 224.363 188.236 333.254 1.00 9.23 273 SER T CA 1
ATOM 13059 C C . SER I 9 273 ? 225.482 187.316 332.786 1.00 9.23 273 SER T C 1
ATOM 13060 O O . SER I 9 273 ? 226.657 187.536 333.103 1.00 9.23 273 SER T O 1
ATOM 13063 N N . LYS I 9 274 ? 225.138 186.276 332.023 1.00 10.20 274 LYS T N 1
ATOM 13064 C CA . LYS I 9 274 ? 226.172 185.385 331.512 1.00 10.20 274 LYS T CA 1
ATOM 13065 C C . LYS I 9 274 ? 226.949 186.015 330.362 1.00 10.20 274 LYS T C 1
ATOM 13066 O O . LYS I 9 274 ? 228.144 185.746 330.218 1.00 10.20 274 LYS T O 1
ATOM 13072 N N . ILE I 9 275 ? 226.305 186.858 329.551 1.00 9.03 275 ILE T N 1
ATOM 13073 C CA . ILE I 9 275 ? 227.024 187.522 328.466 1.00 9.03 275 ILE T CA 1
ATOM 13074 C C . ILE I 9 275 ? 228.105 188.442 329.015 1.00 9.03 275 ILE T C 1
ATOM 13075 O O . ILE I 9 275 ? 229.225 188.471 328.491 1.00 9.03 275 ILE T O 1
ATOM 13080 N N . ASP I 9 276 ? 227.802 189.201 330.070 1.00 9.15 276 ASP T N 1
ATOM 13081 C CA . ASP I 9 276 ? 228.855 189.945 330.747 1.00 9.15 276 ASP T CA 1
ATOM 13082 C C . ASP I 9 276 ? 229.871 189.005 331.384 1.00 9.15 276 ASP T C 1
ATOM 13083 O O . ASP I 9 276 ? 231.030 189.387 331.578 1.00 9.15 276 ASP T O 1
ATOM 13088 N N . ALA I 9 277 ? 229.458 187.779 331.720 1.00 10.92 277 ALA T N 1
ATOM 13089 C CA . ALA I 9 277 ? 230.419 186.780 332.176 1.00 10.92 277 ALA T CA 1
ATOM 13090 C C . ALA I 9 277 ? 231.281 186.279 331.023 1.00 10.92 277 ALA T C 1
ATOM 13091 O O . ALA I 9 277 ? 232.487 186.070 331.191 1.00 10.92 277 ALA T O 1
ATOM 13093 N N . GLN I 9 278 ? 230.681 186.074 329.842 1.00 11.53 278 GLN T N 1
ATOM 13094 C CA . GLN I 9 278 ? 231.490 185.772 328.663 1.00 11.53 278 GLN T CA 1
ATOM 13095 C C . GLN I 9 278 ? 232.402 186.931 328.299 1.00 11.53 278 GLN T C 1
ATOM 13096 O O . GLN I 9 278 ? 233.482 186.712 327.741 1.00 11.53 278 GLN T O 1
ATOM 13102 N N . ILE I 9 279 ? 231.986 188.166 328.589 1.00 10.56 279 ILE T N 1
ATOM 13103 C CA . ILE I 9 279 ? 232.905 189.295 328.480 1.00 10.56 279 ILE T CA 1
ATOM 13104 C C . ILE I 9 279 ? 234.067 189.112 329.446 1.00 10.56 279 ILE T C 1
ATOM 13105 O O . ILE I 9 279 ? 235.236 189.300 329.088 1.00 10.56 279 ILE T O 1
ATOM 13110 N N . LYS I 9 280 ? 233.762 188.731 330.688 1.00 12.11 280 LYS T N 1
ATOM 13111 C CA . LYS I 9 280 ? 234.810 188.395 331.641 1.00 12.11 280 LYS T CA 1
ATOM 13112 C C . LYS I 9 280 ? 235.510 187.090 331.287 1.00 12.11 280 LYS T C 1
ATOM 13113 O O . LYS I 9 280 ? 236.699 186.937 331.587 1.00 12.11 280 LYS T O 1
ATOM 13119 N N . SER I 9 281 ? 234.803 186.151 330.652 1.00 12.56 281 SER T N 1
ATOM 13120 C CA . SER I 9 281 ? 235.410 184.869 330.308 1.00 12.56 281 SER T CA 1
ATOM 13121 C C . SER I 9 281 ? 236.540 185.039 329.303 1.00 12.56 281 SER T C 1
ATOM 13122 O O . SER I 9 281 ? 237.591 184.398 329.426 1.00 12.56 281 SER T O 1
ATOM 13125 N N . VAL I 9 282 ? 236.351 185.899 328.305 1.00 10.83 282 VAL T N 1
ATOM 13126 C CA . VAL I 9 282 ? 237.370 186.057 327.275 1.00 10.83 282 VAL T CA 1
ATOM 13127 C C . VAL I 9 282 ? 238.509 186.956 327.746 1.00 10.83 282 VAL T C 1
ATOM 13128 O O . VAL I 9 282 ? 239.642 186.805 327.280 1.00 10.83 282 VAL T O 1
ATOM 13132 N N . LYS I 9 283 ? 238.235 187.887 328.662 1.00 11.35 283 LYS T N 1
ATOM 13133 C CA . LYS I 9 283 ? 239.292 188.758 329.165 1.00 11.35 283 LYS T CA 1
ATOM 13134 C C . LYS I 9 283 ? 240.237 188.019 330.103 1.00 11.35 283 LYS T C 1
ATOM 13135 O O . LYS I 9 283 ? 241.452 188.238 330.053 1.00 11.35 283 LYS T O 1
ATOM 13141 N N . LYS I 9 284 ? 239.704 187.149 330.965 1.00 12.58 284 LYS T N 1
ATOM 13142 C CA . LYS I 9 284 ? 240.562 186.437 331.909 1.00 12.58 284 LYS T CA 1
ATOM 13143 C C . LYS I 9 284 ? 241.507 185.484 331.187 1.00 12.58 284 LYS T C 1
ATOM 13144 O O . LYS I 9 284 ? 242.658 185.310 331.602 1.00 12.58 284 LYS T O 1
ATOM 13150 N N . VAL I 9 285 ? 241.045 184.862 330.104 1.00 9.85 285 VAL T N 1
ATOM 13151 C CA . VAL I 9 285 ? 241.905 183.971 329.336 1.00 9.85 285 VAL T CA 1
ATOM 13152 C C . VAL I 9 285 ? 242.812 184.751 328.387 1.00 9.85 285 VAL T C 1
ATOM 13153 O O . VAL I 9 285 ? 243.892 184.267 328.032 1.00 9.85 285 VAL T O 1
ATOM 13157 N N . THR I 9 286 ? 242.398 185.952 327.971 1.00 9.94 286 THR T N 1
ATOM 13158 C CA . THR I 9 286 ? 243.269 186.794 327.159 1.00 9.94 286 THR T CA 1
ATOM 13159 C C . THR I 9 286 ? 244.467 187.272 327.968 1.00 9.94 286 THR T C 1
ATOM 13160 O O . THR I 9 286 ? 245.540 187.537 327.410 1.00 9.94 286 THR T O 1
ATOM 13164 N N . SER I 9 287 ? 244.305 187.382 329.289 1.00 10.17 287 SER T N 1
ATOM 13165 C CA . SER I 9 287 ? 245.425 187.762 330.142 1.00 10.17 287 SER T CA 1
ATOM 13166 C C . SER I 9 287 ? 246.562 186.757 330.033 1.00 10.17 287 SER T C 1
ATOM 13167 O O . SER I 9 287 ? 247.734 187.142 329.947 1.00 10.17 287 SER T O 1
ATOM 13170 N N . LYS I 9 288 ? 246.238 185.462 330.036 1.00 10.88 288 LYS T N 1
ATOM 13171 C CA . LYS I 9 288 ? 247.261 184.448 329.810 1.00 10.88 288 LYS T CA 1
ATOM 13172 C C . LYS I 9 288 ? 247.814 184.536 328.395 1.00 10.88 288 LYS T C 1
ATOM 13173 O O . LYS I 9 288 ? 249.026 184.413 328.185 1.00 10.88 288 LYS T O 1
ATOM 13179 N N . LEU I 9 289 ? 246.938 184.761 327.410 1.00 9.78 289 LEU T N 1
ATOM 13180 C CA . LEU I 9 289 ? 247.385 184.861 326.023 1.00 9.78 289 LEU T CA 1
ATOM 13181 C C . LEU I 9 289 ? 248.336 186.036 325.832 1.00 9.78 289 LEU T C 1
ATOM 13182 O O . LEU I 9 289 ? 249.225 185.993 324.974 1.00 9.78 289 LEU T O 1
ATOM 13187 N N . GLU I 9 290 ? 248.158 187.099 326.617 1.00 9.89 290 GLU T N 1
ATOM 13188 C CA . GLU I 9 290 ? 249.092 188.217 326.556 1.00 9.89 290 GLU T CA 1
ATOM 13189 C C . GLU I 9 290 ? 250.430 187.855 327.188 1.00 9.89 290 GLU T C 1
ATOM 13190 O O . GLU I 9 290 ? 251.488 188.253 326.688 1.00 9.89 290 GLU T O 1
ATOM 13196 N N . LYS I 9 291 ? 250.406 187.093 328.284 1.00 10.52 291 LYS T N 1
ATOM 13197 C CA . LYS I 9 291 ? 251.622 186.883 329.061 1.00 10.52 291 LYS T CA 1
ATOM 13198 C C . LYS I 9 291 ? 252.321 185.571 328.729 1.00 10.52 291 LYS T C 1
ATOM 13199 O O . LYS I 9 291 ? 253.539 185.471 328.912 1.00 10.52 291 LYS T O 1
ATOM 13205 N N . ASP I 9 292 ? 251.590 184.557 328.258 1.00 8.70 292 ASP T N 1
ATOM 13206 C CA . ASP I 9 292 ? 252.243 183.299 327.907 1.00 8.70 292 ASP T CA 1
ATOM 13207 C C . ASP I 9 292 ? 253.203 183.492 326.739 1.00 8.70 292 ASP T C 1
ATOM 13208 O O . ASP I 9 292 ? 254.315 182.952 326.737 1.00 8.70 292 ASP T O 1
ATOM 13213 N N . ARG I 9 293 ? 252.788 184.269 325.737 1.00 8.25 293 ARG T N 1
ATOM 13214 C CA . ARG I 9 293 ? 253.636 184.522 324.582 1.00 8.25 293 ARG T CA 1
ATOM 13215 C C . ARG I 9 293 ? 254.748 185.513 324.902 1.00 8.25 293 ARG T C 1
ATOM 13216 O O . ARG I 9 293 ? 255.878 185.342 324.430 1.00 8.25 293 ARG T O 1
ATOM 13224 N N . LYS I 9 294 ? 254.455 186.543 325.700 1.00 9.62 294 LYS T N 1
ATOM 13225 C CA . LYS I 9 294 ? 255.474 187.530 326.045 1.00 9.62 294 LYS T CA 1
ATOM 13226 C C . LYS I 9 294 ? 256.612 186.894 326.833 1.00 9.62 294 LYS T C 1
ATOM 13227 O O . LYS I 9 294 ? 257.790 187.163 326.571 1.00 9.62 294 LYS T O 1
ATOM 13233 N N . ILE I 9 295 ? 256.279 186.049 327.809 1.00 10.57 295 ILE T N 1
ATOM 13234 C CA . ILE I 9 295 ? 257.310 185.299 328.519 1.00 10.57 295 ILE T CA 1
ATOM 13235 C C . ILE I 9 295 ? 257.994 184.319 327.574 1.00 10.57 295 ILE T C 1
ATOM 13236 O O . ILE I 9 295 ? 259.215 184.134 327.625 1.00 10.57 295 ILE T O 1
ATOM 13241 N N . TYR I 9 296 ? 257.218 183.681 326.693 1.00 9.30 296 TYR T N 1
ATOM 13242 C CA . TYR I 9 296 ? 257.803 182.796 325.694 1.00 9.30 296 TYR T CA 1
ATOM 13243 C C . TYR I 9 296 ? 258.710 183.567 324.744 1.00 9.30 296 TYR T C 1
ATOM 13244 O O . TYR I 9 296 ? 259.776 183.076 324.356 1.00 9.30 296 TYR T O 1
ATOM 13253 N N . ASP I 9 297 ? 258.296 184.774 324.348 1.00 8.79 297 ASP T N 1
ATOM 13254 C CA . ASP I 9 297 ? 259.130 185.594 323.476 1.00 8.79 297 ASP T CA 1
ATOM 13255 C C . ASP I 9 297 ? 260.450 185.943 324.152 1.00 8.79 297 ASP T C 1
ATOM 13256 O O . ASP I 9 297 ? 261.518 185.841 323.543 1.00 8.79 297 ASP T O 1
ATOM 13261 N N . LYS I 9 298 ? 260.398 186.349 325.422 1.00 11.63 298 LYS T N 1
ATOM 13262 C CA . LYS I 9 298 ? 261.641 186.557 326.157 1.00 11.63 298 LYS T CA 1
ATOM 13263 C C . LYS I 9 298 ? 262.435 185.261 326.246 1.00 11.63 298 LYS T C 1
ATOM 13264 O O . LYS I 9 298 ? 263.654 185.256 326.048 1.00 11.63 298 LYS T O 1
ATOM 13270 N N . GLN I 9 299 ? 261.752 184.146 326.507 1.00 14.92 299 GLN T N 1
ATOM 13271 C CA . GLN I 9 299 ? 262.379 182.832 326.444 1.00 14.92 299 GLN T CA 1
ATOM 13272 C C . GLN I 9 299 ? 262.766 182.432 325.026 1.00 14.92 299 GLN T C 1
ATOM 13273 O O . GLN I 9 299 ? 263.465 181.428 324.857 1.00 14.92 299 GLN T O 1
ATOM 13279 N N . LYS I 9 300 ? 262.320 183.173 324.009 1.00 9.75 300 LYS T N 1
ATOM 13280 C CA . LYS I 9 300 ? 262.602 182.792 322.629 1.00 9.75 300 LYS T CA 1
ATOM 13281 C C . LYS I 9 300 ? 263.985 183.264 322.185 1.00 9.75 300 LYS T C 1
ATOM 13282 O O . LYS I 9 300 ? 264.799 182.466 321.710 1.00 9.75 300 LYS T O 1
ATOM 13288 N N . GLU I 9 301 ? 264.274 184.561 322.334 1.00 8.26 301 GLU T N 1
ATOM 13289 C CA . GLU I 9 301 ? 265.546 185.085 321.848 1.00 8.26 301 GLU T CA 1
ATOM 13290 C C . GLU I 9 301 ? 266.674 185.028 322.873 1.00 8.26 301 GLU T C 1
ATOM 13291 O O . GLU I 9 301 ? 267.752 185.566 322.597 1.00 8.26 301 GLU T O 1
ATOM 13297 N N . ILE I 9 302 ? 266.470 184.409 324.039 1.00 12.03 302 ILE T N 1
ATOM 13298 C CA . ILE I 9 302 ? 267.588 184.229 324.961 1.00 12.03 302 ILE T CA 1
ATOM 13299 C C . ILE I 9 302 ? 268.658 183.340 324.341 1.00 12.03 302 ILE T C 1
ATOM 13300 O O . ILE I 9 302 ? 269.858 183.599 324.490 1.00 12.03 302 ILE T O 1
ATOM 13305 N N . PHE I 9 303 ? 268.252 182.277 323.648 1.00 9.92 303 PHE T N 1
ATOM 13306 C CA . PHE I 9 303 ? 269.215 181.428 322.962 1.00 9.92 303 PHE T CA 1
ATOM 13307 C C . PHE I 9 303 ? 269.435 181.834 321.511 1.00 9.92 303 PHE T C 1
ATOM 13308 O O . PHE I 9 303 ? 270.308 181.263 320.850 1.00 9.92 303 PHE T O 1
ATOM 13316 N N . VAL I 9 304 ? 268.673 182.805 321.004 1.00 6.60 304 VAL T N 1
ATOM 13317 C CA . VAL I 9 304 ? 268.981 183.392 319.708 1.00 6.60 304 VAL T CA 1
ATOM 13318 C C . VAL I 9 304 ? 270.272 184.201 319.789 1.00 6.60 304 VAL T C 1
ATOM 13319 O O . VAL I 9 304 ? 270.873 184.530 318.758 1.00 6.60 304 VAL T O 1
ATOM 13323 N N . GLN I 9 305 ? 270.732 184.499 321.004 1.00 5.05 305 GLN T N 1
ATOM 13324 C CA . GLN I 9 305 ? 272.021 185.144 321.243 1.00 5.05 305 GLN T CA 1
ATOM 13325 C C . GLN I 9 305 ? 273.149 184.452 320.484 1.00 5.05 305 GLN T C 1
ATOM 13326 O O . GLN I 9 305 ? 273.597 184.933 319.444 1.00 5.05 305 GLN T O 1
ATOM 13332 N N . GLN I 9 313 ? 276.667 184.290 321.468 1.00 2.87 313 GLN T N 1
ATOM 13333 C CA . GLN I 9 313 ? 276.040 185.433 322.121 1.00 2.87 313 GLN T CA 1
ATOM 13334 C C . GLN I 9 313 ? 276.299 186.718 321.344 1.00 2.87 313 GLN T C 1
ATOM 13335 O O . GLN I 9 313 ? 277.317 186.847 320.667 1.00 2.87 313 GLN T O 1
ATOM 13341 N N . ILE I 9 314 ? 275.367 187.669 321.444 1.00 3.60 314 ILE T N 1
ATOM 13342 C CA . ILE I 9 314 ? 275.541 188.943 320.758 1.00 3.60 314 ILE T CA 1
ATOM 13343 C C . ILE I 9 314 ? 276.652 189.781 321.377 1.00 3.60 314 ILE T C 1
ATOM 13344 O O . ILE I 9 314 ? 277.219 190.641 320.692 1.00 3.60 314 ILE T O 1
ATOM 13349 N N . MET I 9 315 ? 276.979 189.560 322.653 1.00 3.81 315 MET T N 1
ATOM 13350 C CA . MET I 9 315 ? 278.117 190.255 323.243 1.00 3.81 315 MET T CA 1
ATOM 13351 C C . MET I 9 315 ? 279.430 189.783 322.634 1.00 3.81 315 MET T C 1
ATOM 13352 O O . MET I 9 315 ? 280.364 190.577 322.488 1.00 3.81 315 MET T O 1
ATOM 13357 N N . LYS I 9 316 ? 279.518 188.500 322.277 1.00 3.39 316 LYS T N 1
ATOM 13358 C CA . LYS I 9 316 ? 280.682 188.012 321.547 1.00 3.39 316 LYS T CA 1
ATOM 13359 C C . LYS I 9 316 ? 280.721 188.567 320.128 1.00 3.39 316 LYS T C 1
ATOM 13360 O O . LYS I 9 316 ? 281.805 188.740 319.558 1.00 3.39 316 LYS T O 1
ATOM 13366 N N . TYR I 9 317 ? 279.556 188.862 319.548 1.00 2.06 317 TYR T N 1
ATOM 13367 C CA . TYR I 9 317 ? 279.520 189.422 318.201 1.00 2.06 317 TYR T CA 1
ATOM 13368 C C . TYR I 9 317 ? 279.946 190.886 318.191 1.00 2.06 317 TYR T C 1
ATOM 13369 O O . TYR I 9 317 ? 280.663 191.319 317.283 1.00 2.06 317 TYR T O 1
ATOM 13378 N N . VAL I 9 318 ? 279.509 191.666 319.181 1.00 2.88 318 VAL T N 1
ATOM 13379 C CA . VAL I 9 318 ? 279.837 193.088 319.181 1.00 2.88 318 VAL T CA 1
ATOM 13380 C C . VAL I 9 318 ? 281.295 193.318 319.559 1.00 2.88 318 VAL T C 1
ATOM 13381 O O . VAL I 9 318 ? 281.888 194.330 319.166 1.00 2.88 318 VAL T O 1
ATOM 13385 N N . GLN I 9 319 ? 281.899 192.409 320.323 1.00 4.07 319 GLN T N 1
ATOM 13386 C CA . GLN I 9 319 ? 283.271 192.614 320.768 1.00 4.07 319 GLN T CA 1
ATOM 13387 C C . GLN I 9 319 ? 284.308 192.013 319.826 1.00 4.07 319 GLN T C 1
ATOM 13388 O O . GLN I 9 319 ? 285.462 192.454 319.846 1.00 4.07 319 GLN T O 1
ATOM 13394 N N . TYR I 9 320 ? 283.936 191.028 319.004 1.00 3.91 320 TYR T N 1
ATOM 13395 C CA . TYR I 9 320 ? 284.793 190.646 317.886 1.00 3.91 320 TYR T CA 1
ATOM 13396 C C . TYR I 9 320 ? 284.704 191.636 316.737 1.00 3.91 320 TYR T C 1
ATOM 13397 O O . TYR I 9 320 ? 285.679 191.807 315.996 1.00 3.91 320 TYR T O 1
ATOM 13406 N N . LYS I 9 321 ? 283.553 192.288 316.566 1.00 3.76 321 LYS T N 1
ATOM 13407 C CA . LYS I 9 321 ? 283.484 193.421 315.652 1.00 3.76 321 LYS T CA 1
ATOM 13408 C C . LYS I 9 321 ? 284.404 194.543 316.115 1.00 3.76 321 LYS T C 1
ATOM 13409 O O . LYS I 9 321 ? 284.943 195.297 315.295 1.00 3.76 321 LYS T O 1
ATOM 13415 N N . SER I 9 322 ? 284.599 194.667 317.430 1.00 5.75 322 SER T N 1
ATOM 13416 C CA . SER I 9 322 ? 285.544 195.648 317.952 1.00 5.75 322 SER T CA 1
ATOM 13417 C C . SER I 9 322 ? 286.983 195.165 317.805 1.00 5.75 322 SER T C 1
ATOM 13418 O O . SER I 9 322 ? 287.886 195.967 317.539 1.00 5.75 322 SER T O 1
ATOM 13421 N N . LYS I 9 323 ? 287.218 193.864 317.983 1.00 5.24 323 LYS T N 1
ATOM 13422 C CA . LYS I 9 323 ? 288.581 193.348 317.888 1.00 5.24 323 LYS T CA 1
ATOM 13423 C C . LYS I 9 323 ? 289.055 193.261 316.444 1.00 5.24 323 LYS T C 1
ATOM 13424 O O . LYS I 9 323 ? 290.262 193.330 316.187 1.00 5.24 323 LYS T O 1
ATOM 13430 N N . GLU I 9 324 ? 288.133 193.093 315.495 1.00 4.14 324 GLU T N 1
ATOM 13431 C CA . GLU I 9 324 ? 288.528 193.084 314.091 1.00 4.14 324 GLU T CA 1
ATOM 13432 C C . GLU I 9 324 ? 289.082 194.437 313.668 1.00 4.14 324 GLU T C 1
ATOM 13433 O O . GLU I 9 324 ? 290.103 194.508 312.975 1.00 4.14 324 GLU T O 1
ATOM 13439 N N . GLN I 9 325 ? 288.426 195.524 314.082 1.00 11.58 325 GLN T N 1
ATOM 13440 C CA . GLN I 9 325 ? 288.906 196.856 313.732 1.00 11.58 325 GLN T CA 1
ATOM 13441 C C . GLN I 9 325 ? 290.277 197.131 314.335 1.00 11.58 325 GLN T C 1
ATOM 13442 O O . GLN I 9 325 ? 291.071 197.879 313.756 1.00 11.58 325 GLN T O 1
ATOM 13448 N N . GLN I 9 326 ? 290.569 196.543 315.496 1.00 5.00 326 GLN T N 1
ATOM 13449 C CA . GLN I 9 326 ? 291.896 196.681 316.087 1.00 5.00 326 GLN T CA 1
ATOM 13450 C C . GLN I 9 326 ? 292.959 196.026 315.215 1.00 5.00 326 GLN T C 1
ATOM 13451 O O . GLN I 9 326 ? 294.063 196.562 315.061 1.00 5.00 326 GLN T O 1
ATOM 13457 N N . LEU I 9 327 ? 292.652 194.858 314.647 1.00 6.88 327 LEU T N 1
ATOM 13458 C CA . LEU I 9 327 ? 293.629 194.148 313.828 1.00 6.88 327 LEU T CA 1
ATOM 13459 C C . LEU I 9 327 ? 293.949 194.913 312.549 1.00 6.88 327 LEU T C 1
ATOM 13460 O O . LEU I 9 327 ? 295.112 194.975 312.134 1.00 6.88 327 LEU T O 1
ATOM 13465 N N . LEU I 9 328 ? 292.934 195.494 311.907 1.00 8.22 328 LEU T N 1
ATOM 13466 C CA . LEU I 9 328 ? 293.174 196.253 310.683 1.00 8.22 328 LEU T CA 1
ATOM 13467 C C . LEU I 9 328 ? 294.063 197.461 310.945 1.00 8.22 328 LEU T C 1
ATOM 13468 O O . LEU I 9 328 ? 294.952 197.772 310.144 1.00 8.22 328 LEU T O 1
ATOM 13473 N N . TYR I 9 329 ? 293.836 198.161 312.056 1.00 7.30 329 TYR T N 1
ATOM 13474 C CA . TYR I 9 329 ? 294.699 199.286 312.398 1.00 7.30 329 TYR T CA 1
ATOM 13475 C C . TYR I 9 329 ? 296.096 198.814 312.782 1.00 7.30 329 TYR T C 1
ATOM 13476 O O . TYR I 9 329 ? 297.092 199.459 312.436 1.00 7.30 329 TYR T O 1
ATOM 13485 N N . ALA I 9 330 ? 296.190 197.694 313.504 1.00 6.22 330 ALA T N 1
ATOM 13486 C CA . ALA I 9 330 ? 297.489 197.216 313.968 1.00 6.22 330 ALA T CA 1
ATOM 13487 C C . ALA I 9 330 ? 298.389 196.818 312.805 1.00 6.22 330 ALA T C 1
ATOM 13488 O O . ALA I 9 330 ? 299.582 197.142 312.800 1.00 6.22 330 ALA T O 1
ATOM 13490 N N . ILE I 9 331 ? 297.840 196.112 311.813 1.00 5.35 331 ILE T N 1
ATOM 13491 C CA . ILE I 9 331 ? 298.641 195.700 310.667 1.00 5.35 331 ILE T CA 1
ATOM 13492 C C . ILE I 9 331 ? 299.014 196.884 309.789 1.00 5.35 331 ILE T C 1
ATOM 13493 O O . ILE I 9 331 ? 299.993 196.808 309.037 1.00 5.35 331 ILE T O 1
ATOM 13498 N N . GLN I 9 332 ? 298.253 197.977 309.860 1.00 5.05 332 GLN T N 1
ATOM 13499 C CA . GLN I 9 332 ? 298.562 199.149 309.049 1.00 5.05 332 GLN T CA 1
ATOM 13500 C C . GLN I 9 332 ? 299.901 199.756 309.448 1.00 5.05 332 GLN T C 1
ATOM 13501 O O . GLN I 9 332 ? 300.688 200.164 308.588 1.00 5.05 332 GLN T O 1
ATOM 13507 N N . ASN I 9 333 ? 300.180 199.822 310.752 1.00 3.92 333 ASN T N 1
ATOM 13508 C CA . ASN I 9 333 ? 301.454 200.372 311.204 1.00 3.92 333 ASN T CA 1
ATOM 13509 C C . ASN I 9 333 ? 302.602 199.396 310.988 1.00 3.92 333 ASN T C 1
ATOM 13510 O O . ASN I 9 333 ? 303.751 199.823 310.833 1.00 3.92 333 ASN T O 1
ATOM 13515 N N . LEU I 9 334 ? 302.320 198.091 310.988 1.00 2.40 334 LEU T N 1
ATOM 13516 C CA . LEU I 9 334 ? 303.382 197.104 310.813 1.00 2.40 334 LEU T CA 1
ATOM 13517 C C . LEU I 9 334 ? 304.015 197.218 309.433 1.00 2.40 334 LEU T C 1
ATOM 13518 O O . LEU I 9 334 ? 305.243 197.190 309.296 1.00 2.40 334 LEU T O 1
ATOM 13523 N N . GLU I 9 335 ? 303.189 197.346 308.392 1.00 3.07 335 GLU T N 1
ATOM 13524 C CA . GLU I 9 335 ? 303.733 197.500 307.049 1.00 3.07 335 GLU T CA 1
ATOM 13525 C C . GLU I 9 335 ? 304.389 198.862 306.868 1.00 3.07 335 GLU T C 1
ATOM 13526 O O . GLU I 9 335 ? 305.399 198.971 306.164 1.00 3.07 335 GLU T O 1
ATOM 13532 N N . ARG I 9 336 ? 303.841 199.906 307.498 1.00 2.42 336 ARG T N 1
ATOM 13533 C CA . ARG I 9 336 ? 304.466 201.223 307.427 1.00 2.42 336 ARG T CA 1
ATOM 13534 C C . ARG I 9 336 ? 305.858 201.203 308.042 1.00 2.42 336 ARG T C 1
ATOM 13535 O O . ARG I 9 336 ? 306.792 201.811 307.507 1.00 2.42 336 ARG T O 1
ATOM 13543 N N . LYS I 9 337 ? 306.016 200.509 309.171 1.00 1.84 337 LYS T N 1
ATOM 13544 C CA . LYS I 9 337 ? 307.346 200.314 309.739 1.00 1.84 337 LYS T CA 1
ATOM 13545 C C . LYS I 9 337 ? 308.224 199.503 308.795 1.00 1.84 337 LYS T C 1
ATOM 13546 O O . LYS I 9 337 ? 309.418 199.790 308.644 1.00 1.84 337 LYS T O 1
ATOM 13552 N N . ILE I 9 338 ? 307.651 198.481 308.158 1.00 1.59 338 ILE T N 1
ATOM 13553 C CA . ILE I 9 338 ? 308.388 197.705 307.165 1.00 1.59 338 ILE T CA 1
ATOM 13554 C C . ILE I 9 338 ? 308.715 198.569 305.953 1.00 1.59 338 ILE T C 1
ATOM 13555 O O . ILE I 9 338 ? 309.787 198.441 305.351 1.00 1.59 338 ILE T O 1
ATOM 13560 N N . GLU I 9 339 ? 307.808 199.473 305.587 1.00 1.29 339 GLU T N 1
ATOM 13561 C CA . GLU I 9 339 ? 308.022 200.391 304.468 1.00 1.29 339 GLU T CA 1
ATOM 13562 C C . GLU I 9 339 ? 308.917 201.569 304.825 1.00 1.29 339 GLU T C 1
ATOM 13563 O O . GLU I 9 339 ? 308.895 202.567 304.095 1.00 1.29 339 GLU T O 1
ATOM 13569 N N . ILE I 9 340 ? 309.674 201.501 305.919 1.00 1.26 340 ILE T N 1
ATOM 13570 C CA . ILE I 9 340 ? 310.641 202.537 306.263 1.00 1.26 340 ILE T CA 1
ATOM 13571 C C . ILE I 9 340 ? 312.047 201.951 306.228 1.00 1.26 340 ILE T C 1
ATOM 13572 O O . ILE I 9 340 ? 312.992 202.600 305.765 1.00 1.26 340 ILE T O 1
ATOM 13577 N N . ALA I 9 341 ? 312.192 200.710 306.694 1.00 2.04 341 ALA T N 1
ATOM 13578 C CA . ALA I 9 341 ? 313.497 200.106 306.929 1.00 2.04 341 ALA T CA 1
ATOM 13579 C C . ALA I 9 341 ? 314.012 199.301 305.741 1.00 2.04 341 ALA T C 1
ATOM 13580 O O . ALA I 9 341 ? 314.879 198.440 305.921 1.00 2.04 341 ALA T O 1
ATOM 13582 N N . GLU I 9 342 ? 313.502 199.550 304.533 1.00 2.33 342 GLU T N 1
ATOM 13583 C CA . GLU I 9 342 ? 314.047 198.857 303.369 1.00 2.33 342 GLU T CA 1
ATOM 13584 C C . GLU I 9 342 ? 315.378 199.463 302.945 1.00 2.33 342 GLU T C 1
ATOM 13585 O O . GLU I 9 342 ? 316.288 198.743 302.520 1.00 2.33 342 GLU T O 1
ATOM 13591 N N . LEU I 9 343 ? 315.505 200.790 303.048 1.00 3.13 343 LEU T N 1
ATOM 13592 C CA . LEU I 9 343 ? 316.744 201.450 302.653 1.00 3.13 343 LEU T CA 1
ATOM 13593 C C . LEU I 9 343 ? 317.906 201.011 303.534 1.00 3.13 343 LEU T C 1
ATOM 13594 O O . LEU I 9 343 ? 319.011 200.760 303.040 1.00 3.13 343 LEU T O 1
ATOM 13599 N N . ALA I 9 344 ? 317.676 200.915 304.845 1.00 3.91 344 ALA T N 1
ATOM 13600 C CA . ALA I 9 344 ? 318.685 200.339 305.724 1.00 3.91 344 ALA T CA 1
ATOM 13601 C C . ALA I 9 344 ? 318.928 198.877 305.380 1.00 3.91 344 ALA T C 1
ATOM 13602 O O . ALA I 9 344 ? 320.067 198.401 305.425 1.00 3.91 344 ALA T O 1
ATOM 13604 N N . TYR I 9 345 ? 317.865 198.150 305.031 1.00 4.28 345 TYR T N 1
ATOM 13605 C CA . TYR I 9 345 ? 318.001 196.751 304.637 1.00 4.28 345 TYR T CA 1
ATOM 13606 C C . TYR I 9 345 ? 318.835 196.604 303.370 1.00 4.28 345 TYR T C 1
ATOM 13607 O O . TYR I 9 345 ? 319.768 195.795 303.321 1.00 4.28 345 TYR T O 1
ATOM 13616 N N . LYS I 9 346 ? 318.513 197.382 302.331 1.00 5.48 346 LYS T N 1
ATOM 13617 C CA . LYS I 9 346 ? 319.205 197.222 301.055 1.00 5.48 346 LYS T CA 1
ATOM 13618 C C . LYS I 9 346 ? 320.667 197.646 301.156 1.00 5.48 346 LYS T C 1
ATOM 13619 O O . LYS I 9 346 ? 321.544 197.005 300.565 1.00 5.48 346 LYS T O 1
ATOM 13625 N N . LYS I 9 347 ? 320.952 198.716 301.902 1.00 6.48 347 LYS T N 1
ATOM 13626 C CA . LYS I 9 347 ? 322.343 199.076 302.153 1.00 6.48 347 LYS T CA 1
ATOM 13627 C C . LYS I 9 347 ? 323.027 198.030 303.023 1.00 6.48 347 LYS T C 1
ATOM 13628 O O . LYS I 9 347 ? 324.207 197.720 302.821 1.00 6.48 347 LYS T O 1
ATOM 13634 N N . ALA I 9 348 ? 322.303 197.481 304.004 1.00 6.19 348 ALA T N 1
ATOM 13635 C CA . ALA I 9 348 ? 322.822 196.333 304.739 1.00 6.19 348 ALA T CA 1
ATOM 13636 C C . ALA I 9 348 ? 322.995 195.134 303.818 1.00 6.19 348 ALA T C 1
ATOM 13637 O O . ALA I 9 348 ? 324.014 194.439 303.882 1.00 6.19 348 ALA T O 1
ATOM 13639 N N . ASN I 9 349 ? 322.017 194.887 302.941 1.00 6.38 349 ASN T N 1
ATOM 13640 C CA . ASN I 9 349 ? 322.161 193.813 301.963 1.00 6.38 349 ASN T CA 1
ATOM 13641 C C . ASN I 9 349 ? 323.362 194.057 301.060 1.00 6.38 349 ASN T C 1
ATOM 13642 O O . ASN I 9 349 ? 324.057 193.112 300.667 1.00 6.38 349 ASN T O 1
ATOM 13647 N N . ARG I 9 350 ? 323.620 195.320 300.715 1.00 7.46 350 ARG T N 1
ATOM 13648 C CA . ARG I 9 350 ? 324.858 195.655 300.021 1.00 7.46 350 ARG T CA 1
ATOM 13649 C C . ARG I 9 350 ? 326.069 195.383 300.907 1.00 7.46 350 ARG T C 1
ATOM 13650 O O . ARG I 9 350 ? 327.091 194.873 300.438 1.00 7.46 350 ARG T O 1
ATOM 13658 N N . ILE I 9 351 ? 325.969 195.726 302.195 1.00 8.04 351 ILE T N 1
ATOM 13659 C CA . ILE I 9 351 ? 327.052 195.441 303.132 1.00 8.04 351 ILE T CA 1
ATOM 13660 C C . ILE I 9 351 ? 327.218 193.939 303.321 1.00 8.04 351 ILE T C 1
ATOM 13661 O O . ILE I 9 351 ? 328.341 193.423 303.347 1.00 8.04 351 ILE T O 1
ATOM 13666 N N . LEU I 9 352 ? 326.104 193.209 303.449 1.00 6.71 352 LEU T N 1
ATOM 13667 C CA . LEU I 9 352 ? 326.181 191.767 303.662 1.00 6.71 352 LEU T CA 1
ATOM 13668 C C . LEU I 9 352 ? 326.876 191.063 302.504 1.00 6.71 352 LEU T C 1
ATOM 13669 O O . LEU I 9 352 ? 327.440 189.978 302.688 1.00 6.71 352 LEU T O 1
ATOM 13674 N N . GLN I 9 353 ? 326.841 191.655 301.308 1.00 10.15 353 GLN T N 1
ATOM 13675 C CA . GLN I 9 353 ? 327.570 191.089 300.178 1.00 10.15 353 GLN T CA 1
ATOM 13676 C C . GLN I 9 353 ? 329.075 191.120 300.415 1.00 10.15 353 GLN T C 1
ATOM 13677 O O . GLN I 9 353 ? 329.776 190.147 300.115 1.00 10.15 353 GLN T O 1
ATOM 13683 N N . SER I 9 354 ? 329.588 192.234 300.945 1.00 10.77 354 SER T N 1
ATOM 13684 C CA . SER I 9 354 ? 331.025 192.360 301.163 1.00 10.77 354 SER T CA 1
ATOM 13685 C C . SER I 9 354 ? 331.524 191.355 302.194 1.00 10.77 354 SER T C 1
ATOM 13686 O O . SER I 9 354 ? 332.608 190.782 302.036 1.00 10.77 354 SER T O 1
ATOM 13689 N N . SER I 9 355 ? 330.751 191.129 303.251 1.00 10.41 355 SER T N 1
ATOM 13690 C CA . SER I 9 355 ? 331.129 190.171 304.282 1.00 10.41 355 SER T CA 1
ATOM 13691 C C . SER I 9 355 ? 331.020 188.739 303.768 1.00 10.41 355 SER T C 1
ATOM 13692 O O . SER I 9 355 ? 331.948 188.220 303.146 1.00 10.41 355 SER T O 1
ATOM 13695 N N . MET J 10 1 ? 384.020 241.110 250.095 1.00 1.85 1 MET g N 1
ATOM 13696 C CA . MET J 10 1 ? 384.603 240.249 251.117 1.00 1.85 1 MET g CA 1
ATOM 13697 C C . MET J 10 1 ? 384.292 238.786 250.824 1.00 1.85 1 MET g C 1
ATOM 13698 O O . MET J 10 1 ? 383.186 238.454 250.402 1.00 1.85 1 MET g O 1
ATOM 13703 N N . PHE J 10 2 ? 385.281 237.921 251.043 1.00 2.08 2 PHE g N 1
ATOM 13704 C CA . PHE J 10 2 ? 385.201 236.484 250.787 1.00 2.08 2 PHE g CA 1
ATOM 13705 C C . PHE J 10 2 ? 384.932 236.158 249.324 1.00 2.08 2 PHE g C 1
ATOM 13706 O O . PHE J 10 2 ? 384.553 235.024 249.006 1.00 2.08 2 PHE g O 1
ATOM 13714 N N . LYS J 10 3 ? 385.119 237.121 248.420 1.00 3.80 3 LYS g N 1
ATOM 13715 C CA . LYS J 10 3 ? 384.922 236.889 246.996 1.00 3.80 3 LYS g CA 1
ATOM 13716 C C . LYS J 10 3 ? 386.127 236.235 246.335 1.00 3.80 3 LYS g C 1
ATOM 13717 O O . LYS J 10 3 ? 386.030 235.825 245.173 1.00 3.80 3 LYS g O 1
ATOM 13723 N N . ASN J 10 4 ? 387.252 236.120 247.043 1.00 5.64 4 ASN g N 1
ATOM 13724 C CA . ASN J 10 4 ? 388.456 235.516 246.494 1.00 5.64 4 ASN g CA 1
ATOM 13725 C C . ASN J 10 4 ? 388.850 234.214 247.174 1.00 5.64 4 ASN g C 1
ATOM 13726 O O . ASN J 10 4 ? 389.631 233.450 246.599 1.00 5.64 4 ASN g O 1
ATOM 13731 N N . THR J 10 5 ? 388.335 233.945 248.371 1.00 6.16 5 THR g N 1
ATOM 13732 C CA . THR J 10 5 ? 388.656 232.711 249.073 1.00 6.16 5 THR g CA 1
ATOM 13733 C C . THR J 10 5 ? 388.104 231.510 248.311 1.00 6.16 5 THR g C 1
ATOM 13734 O O . THR J 10 5 ? 387.122 231.613 247.573 1.00 6.16 5 THR g O 1
ATOM 13738 N N . PHE J 10 6 ? 388.765 230.368 248.474 1.00 4.23 6 PHE g N 1
ATOM 13739 C CA . PHE J 10 6 ? 388.330 229.124 247.855 1.00 4.23 6 PHE g CA 1
ATOM 13740 C C . PHE J 10 6 ? 387.398 228.378 248.801 1.00 4.23 6 PHE g C 1
ATOM 13741 O O . PHE J 10 6 ? 387.745 228.137 249.962 1.00 4.23 6 PHE g O 1
ATOM 13749 N N . GLN J 10 7 ? 386.217 228.015 248.304 1.00 2.95 7 GLN g N 1
ATOM 13750 C CA . GLN J 10 7 ? 385.240 227.254 249.077 1.00 2.95 7 GLN g CA 1
ATOM 13751 C C . GLN J 10 7 ? 384.956 225.939 248.360 1.00 2.95 7 GLN g C 1
ATOM 13752 O O . GLN J 10 7 ? 384.302 225.920 247.312 1.00 2.95 7 GLN g O 1
ATOM 13758 N N . SER J 10 8 ? 385.465 224.843 248.916 1.00 3.52 8 SER g N 1
ATOM 13759 C CA . SER J 10 8 ? 385.207 223.511 248.385 1.00 3.52 8 SER g CA 1
ATOM 13760 C C . SER J 10 8 ? 384.495 222.613 249.382 1.00 3.52 8 SER g C 1
ATOM 13761 O O . SER J 10 8 ? 383.445 222.048 249.058 1.00 3.52 8 SER g O 1
ATOM 13764 N N . GLY J 10 9 ? 385.037 222.457 250.586 1.00 6.46 9 GLY g N 1
ATOM 13765 C CA . GLY J 10 9 ? 384.425 221.579 251.563 1.00 6.46 9 GLY g CA 1
ATOM 13766 C C . GLY J 10 9 ? 383.676 222.285 252.671 1.00 6.46 9 GLY g C 1
ATOM 13767 O O . GLY J 10 9 ? 382.547 221.906 252.996 1.00 6.46 9 GLY g O 1
ATOM 13768 N N . PHE J 10 10 ? 384.279 223.324 253.245 1.00 0.78 10 PHE g N 1
ATOM 13769 C CA . PHE J 10 10 ? 383.702 224.018 254.390 1.00 0.78 10 PHE g CA 1
ATOM 13770 C C . PHE J 10 10 ? 384.251 225.435 254.426 1.00 0.78 10 PHE g C 1
ATOM 13771 O O . PHE J 10 10 ? 385.228 225.762 253.747 1.00 0.78 10 PHE g O 1
ATOM 13779 N N . LEU J 10 11 ? 383.608 226.277 255.235 1.00 1.09 11 LEU g N 1
ATOM 13780 C CA . LEU J 10 11 ? 384.080 227.646 255.437 1.00 1.09 11 LEU g CA 1
ATOM 13781 C C . LEU J 10 11 ? 383.557 228.121 256.786 1.00 1.09 11 LEU g C 1
ATOM 13782 O O . LEU J 10 11 ? 382.357 228.370 256.928 1.00 1.09 11 LEU g O 1
ATOM 13787 N N . SER J 10 12 ? 384.453 228.257 257.760 1.00 0.60 12 SER g N 1
ATOM 13788 C CA . SER J 10 12 ? 384.091 228.640 259.117 1.00 0.60 12 SER g CA 1
ATOM 13789 C C . SER J 10 12 ? 384.399 230.110 259.355 1.00 0.60 12 SER g C 1
ATOM 13790 O O . SER J 10 12 ? 385.377 230.644 258.824 1.00 0.60 12 SER g O 1
ATOM 13793 N N . ILE J 10 13 ? 383.563 230.761 260.164 1.00 0.10 13 ILE g N 1
ATOM 13794 C CA . ILE J 10 13 ? 383.716 232.191 260.413 1.00 0.10 13 ILE g CA 1
ATOM 13795 C C . ILE J 10 13 ? 383.720 232.561 261.888 1.00 0.10 13 ILE g C 1
ATOM 13796 O O . ILE J 10 13 ? 384.216 233.648 262.240 1.00 0.10 13 ILE g O 1
ATOM 13801 N N . LEU J 10 14 ? 383.200 231.740 262.798 1.00 0.06 14 LEU g N 1
ATOM 13802 C CA . LEU J 10 14 ? 383.073 232.140 264.199 1.00 0.06 14 LEU g CA 1
ATOM 13803 C C . LEU J 10 14 ? 383.518 231.002 265.119 1.00 0.06 14 LEU g C 1
ATOM 13804 O O . LEU J 10 14 ? 382.797 230.571 266.019 1.00 0.06 14 LEU g O 1
ATOM 13809 N N . TYR J 10 15 ? 384.712 230.469 264.875 1.00 1.02 15 TYR g N 1
ATOM 13810 C CA . TYR J 10 15 ? 385.263 229.469 265.780 1.00 1.02 15 TYR g CA 1
ATOM 13811 C C . TYR J 10 15 ? 385.568 230.099 267.133 1.00 1.02 15 TYR g C 1
ATOM 13812 O O . TYR J 10 15 ? 386.234 231.135 267.213 1.00 1.02 15 TYR g O 1
ATOM 13821 N N . SER J 10 16 ? 385.074 229.470 268.202 1.00 1.13 16 SER g N 1
ATOM 13822 C CA . SER J 10 16 ? 385.190 230.064 269.530 1.00 1.13 16 SER g CA 1
ATOM 13823 C C . SER J 10 16 ? 386.616 230.010 270.063 1.00 1.13 16 SER g C 1
ATOM 13824 O O . SER J 10 16 ? 386.953 230.747 270.996 1.00 1.13 16 SER g O 1
ATOM 13827 N N . ILE J 10 17 ? 387.460 229.151 269.501 1.00 2.65 17 ILE g N 1
ATOM 13828 C CA . ILE J 10 17 ? 388.842 229.033 269.952 1.00 2.65 17 ILE g CA 1
ATOM 13829 C C . ILE J 10 17 ? 389.728 229.901 269.066 1.00 2.65 17 ILE g C 1
ATOM 13830 O O . ILE J 10 17 ? 389.801 229.692 267.850 1.00 2.65 17 ILE g O 1
ATOM 13835 N N . GLY J 10 18 ? 390.400 230.870 269.671 1.00 4.60 18 GLY g N 1
ATOM 13836 C CA . GLY J 10 18 ? 391.289 231.741 268.928 1.00 4.60 18 GLY g CA 1
ATOM 13837 C C . GLY J 10 18 ? 391.673 232.941 269.761 1.00 4.60 18 GLY g C 1
ATOM 13838 O O . GLY J 10 18 ? 391.157 233.163 270.860 1.00 4.60 18 GLY g O 1
ATOM 13839 N N . SER J 10 19 ? 392.607 233.720 269.212 1.00 5.00 19 SER g N 1
ATOM 13840 C CA . SER J 10 19 ? 393.054 234.930 269.894 1.00 5.00 19 SER g CA 1
ATOM 13841 C C . SER J 10 19 ? 391.931 235.954 270.000 1.00 5.00 19 SER g C 1
ATOM 13842 O O . SER J 10 19 ? 391.754 236.584 271.049 1.00 5.00 19 SER g O 1
ATOM 13845 N N . LYS J 10 20 ? 391.166 236.133 268.929 1.00 5.00 20 LYS g N 1
ATOM 13846 C CA . LYS J 10 20 ? 390.055 237.076 268.916 1.00 5.00 20 LYS g CA 1
ATOM 13847 C C . LYS J 10 20 ? 389.031 236.627 267.883 1.00 5.00 20 LYS g C 1
ATOM 13848 O O . LYS J 10 20 ? 389.093 237.047 266.720 1.00 5.00 20 LYS g O 1
ATOM 13854 N N . PRO J 10 21 ? 388.092 235.756 268.258 1.00 5.00 21 PRO g N 1
ATOM 13855 C CA . PRO J 10 21 ? 387.089 235.299 267.283 1.00 5.00 21 PRO g CA 1
ATOM 13856 C C . PRO J 10 21 ? 386.218 236.415 266.738 1.00 5.00 21 PRO g C 1
ATOM 13857 O O . PRO J 10 21 ? 385.808 236.357 265.572 1.00 5.00 21 PRO g O 1
ATOM 13861 N N . LEU J 10 22 ? 385.928 237.437 267.542 1.00 2.36 22 LEU g N 1
ATOM 13862 C CA . LEU J 10 22 ? 384.987 238.488 267.153 1.00 2.36 22 LEU g CA 1
ATOM 13863 C C . LEU J 10 22 ? 385.715 239.643 266.463 1.00 2.36 22 LEU g C 1
ATOM 13864 O O . LEU J 10 22 ? 385.635 240.803 266.867 1.00 2.36 22 LEU g O 1
ATOM 13869 N N . GLN J 10 23 ? 386.435 239.303 265.395 1.00 5.00 23 GLN g N 1
ATOM 13870 C CA . GLN J 10 23 ? 387.080 240.317 264.569 1.00 5.00 23 GLN g CA 1
ATOM 13871 C C . GLN J 10 23 ? 386.142 240.836 263.485 1.00 5.00 23 GLN g C 1
ATOM 13872 O O . GLN J 10 23 ? 385.908 242.044 263.387 1.00 5.00 23 GLN g O 1
ATOM 13878 N N . ILE J 10 24 ? 385.606 239.932 262.663 1.00 2.66 24 ILE g N 1
ATOM 13879 C CA . ILE J 10 24 ? 384.667 240.338 261.624 1.00 2.66 24 ILE g CA 1
ATOM 13880 C C . ILE J 10 24 ? 383.341 240.767 262.239 1.00 2.66 24 ILE g C 1
ATOM 13881 O O . ILE J 10 24 ? 382.736 241.759 261.815 1.00 2.66 24 ILE g O 1
ATOM 13886 N N . TRP J 10 25 ? 382.876 240.036 263.248 1.00 1.15 25 TRP g N 1
ATOM 13887 C CA . TRP J 10 25 ? 381.551 240.273 263.804 1.00 1.15 25 TRP g CA 1
ATOM 13888 C C . TRP J 10 25 ? 381.513 241.564 264.611 1.00 1.15 25 TRP g C 1
ATOM 13889 O O . TRP J 10 25 ? 382.404 241.839 265.419 1.00 1.15 25 TRP g O 1
ATOM 13900 N N . ASP J 10 26 ? 380.470 242.353 264.388 1.00 5.33 26 ASP g N 1
ATOM 13901 C CA . ASP J 10 26 ? 380.211 243.555 265.163 1.00 5.33 26 ASP g CA 1
ATOM 13902 C C . ASP J 10 26 ? 379.523 243.190 266.475 1.00 5.33 26 ASP g C 1
ATOM 13903 O O . ASP J 10 26 ? 379.021 242.079 266.653 1.00 5.33 26 ASP g O 1
ATOM 13908 N N . LYS J 10 27 ? 379.508 244.145 267.402 1.00 5.21 27 LYS g N 1
ATOM 13909 C CA . LYS J 10 27 ? 378.888 243.963 268.707 1.00 5.21 27 LYS g CA 1
ATOM 13910 C C . LYS J 10 27 ? 377.937 245.117 268.983 1.00 5.21 27 LYS g C 1
ATOM 13911 O O . LYS J 10 27 ? 378.325 246.286 268.878 1.00 5.21 27 LYS g O 1
ATOM 13917 N N . SER J 10 28 ? 376.696 244.788 269.336 1.00 2.61 28 SER g N 1
ATOM 13918 C CA . SER J 10 28 ? 375.673 245.783 269.656 1.00 2.61 28 SER g CA 1
ATOM 13919 C C . SER J 10 28 ? 374.948 245.313 270.913 1.00 2.61 28 SER g C 1
ATOM 13920 O O . SER J 10 28 ? 374.033 244.489 270.835 1.00 2.61 28 SER g O 1
ATOM 13923 N N . ILE J 10 29 ? 375.358 245.841 272.063 1.00 2.21 29 ILE g N 1
ATOM 13924 C CA . ILE J 10 29 ? 374.828 245.439 273.360 1.00 2.21 29 ILE g CA 1
ATOM 13925 C C . ILE J 10 29 ? 374.183 246.648 274.019 1.00 2.21 29 ILE g C 1
ATOM 13926 O O . ILE J 10 29 ? 374.772 247.734 274.046 1.00 2.21 29 ILE g O 1
ATOM 13931 N N . ARG J 10 30 ? 372.976 246.458 274.547 1.00 5.00 30 ARG g N 1
ATOM 13932 C CA . ARG J 10 30 ? 372.258 247.506 275.259 1.00 5.00 30 ARG g CA 1
ATOM 13933 C C . ARG J 10 30 ? 371.982 247.140 276.708 1.00 5.00 30 ARG g C 1
ATOM 13934 O O . ARG J 10 30 ? 372.219 247.958 277.604 1.00 5.00 30 ARG g O 1
ATOM 13942 N N . ASN J 10 31 ? 371.485 245.931 276.967 1.00 5.00 31 ASN g N 1
ATOM 13943 C CA . ASN J 10 31 ? 371.169 245.487 278.321 1.00 5.00 31 ASN g CA 1
ATOM 13944 C C . ASN J 10 31 ? 371.616 244.048 278.535 1.00 5.00 31 ASN g C 1
ATOM 13945 O O . ASN J 10 31 ? 370.901 243.241 279.138 1.00 5.00 31 ASN g O 1
ATOM 13950 N N . GLY J 10 32 ? 372.799 243.703 278.053 1.00 2.59 32 GLY g N 1
ATOM 13951 C CA . GLY J 10 32 ? 373.298 242.341 278.135 1.00 2.59 32 GLY g CA 1
ATOM 13952 C C . GLY J 10 32 ? 374.794 242.300 278.327 1.00 2.59 32 GLY g C 1
ATOM 13953 O O . GLY J 10 32 ? 375.394 243.247 278.845 1.00 2.59 32 GLY g O 1
ATOM 13954 N N . HIS J 10 33 ? 375.403 241.190 277.910 1.00 5.00 33 HIS g N 1
ATOM 13955 C CA . HIS J 10 33 ? 376.836 241.001 278.073 1.00 5.00 33 HIS g CA 1
ATOM 13956 C C . HIS J 10 33 ? 377.322 239.952 277.083 1.00 5.00 33 HIS g C 1
ATOM 13957 O O . HIS J 10 33 ? 376.551 239.114 276.611 1.00 5.00 33 HIS g O 1
ATOM 13964 N N . ILE J 10 34 ? 378.616 240.016 276.774 1.00 0.96 34 ILE g N 1
ATOM 13965 C CA . ILE J 10 34 ? 379.304 238.998 275.988 1.00 0.96 34 ILE g CA 1
ATOM 13966 C C . ILE J 10 34 ? 380.553 238.587 276.751 1.00 0.96 34 ILE g C 1
ATOM 13967 O O . ILE J 10 34 ? 381.392 239.437 277.074 1.00 0.96 34 ILE g O 1
ATOM 13972 N N . LYS J 10 35 ? 380.684 237.293 277.031 1.00 0.15 35 LYS g N 1
ATOM 13973 C CA . LYS J 10 35 ? 381.854 236.766 277.718 1.00 0.15 35 LYS g CA 1
ATOM 13974 C C . LYS J 10 35 ? 382.166 235.376 277.190 1.00 0.15 35 LYS g C 1
ATOM 13975 O O . LYS J 10 35 ? 381.275 234.649 276.745 1.00 0.15 35 LYS g O 1
ATOM 13981 N N . ARG J 10 36 ? 383.445 235.015 277.240 1.00 0.53 36 ARG g N 1
ATOM 13982 C CA . ARG J 10 36 ? 383.895 233.674 276.890 1.00 0.53 36 ARG g CA 1
ATOM 13983 C C . ARG J 10 36 ? 384.102 232.883 278.175 1.00 0.53 36 ARG g C 1
ATOM 13984 O O . ARG J 10 36 ? 384.990 233.206 278.970 1.00 0.53 36 ARG g O 1
ATOM 13992 N N . ILE J 10 37 ? 383.289 231.851 278.370 1.00 1.32 37 ILE g N 1
ATOM 13993 C CA . ILE J 10 37 ? 383.321 231.057 279.590 1.00 1.32 37 ILE g CA 1
ATOM 13994 C C . ILE J 10 37 ? 383.462 229.589 279.219 1.00 1.32 37 ILE g C 1
ATOM 13995 O O . ILE J 10 37 ? 383.024 229.151 278.151 1.00 1.32 37 ILE g O 1
ATOM 14000 N N . THR J 10 38 ? 384.104 228.831 280.104 1.00 1.83 38 THR g N 1
ATOM 14001 C CA . THR J 10 38 ? 384.283 227.403 279.893 1.00 1.83 38 THR g CA 1
ATOM 14002 C C . THR J 10 38 ? 382.977 226.673 280.184 1.00 1.83 38 THR g C 1
ATOM 14003 O O . THR J 10 38 ? 382.330 226.924 281.205 1.00 1.83 38 THR g O 1
ATOM 14007 N N . ASP J 10 39 ? 382.591 225.775 279.284 1.00 2.71 39 ASP g N 1
ATOM 14008 C CA . ASP J 10 39 ? 381.329 225.069 279.421 1.00 2.71 39 ASP g CA 1
ATOM 14009 C C . ASP J 10 39 ? 381.492 223.820 280.280 1.00 2.71 39 ASP g C 1
ATOM 14010 O O . ASP J 10 39 ? 382.595 223.302 280.475 1.00 2.71 39 ASP g O 1
ATOM 14015 N N . GLN J 10 40 ? 380.363 223.336 280.800 1.00 3.66 40 GLN g N 1
ATOM 14016 C CA . GLN J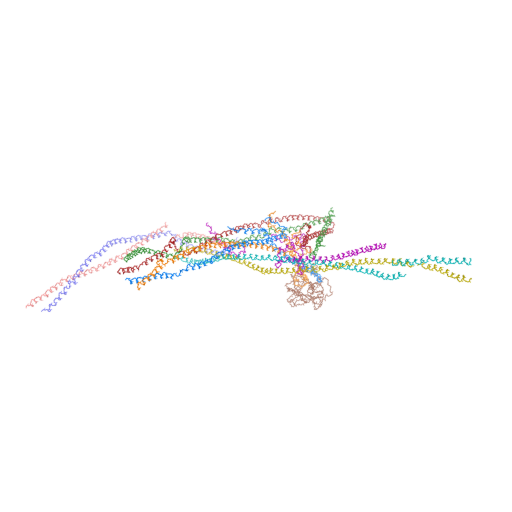 10 40 ? 380.355 222.150 281.644 1.00 3.66 40 GLN g CA 1
ATOM 14017 C C . GLN J 10 40 ? 380.164 220.866 280.852 1.00 3.66 40 GLN g C 1
ATOM 14018 O O . GLN J 10 40 ? 380.814 219.859 281.155 1.00 3.66 40 GLN g O 1
ATOM 14024 N N . ASP J 10 41 ? 379.285 220.874 279.848 1.00 5.74 41 ASP g N 1
ATOM 14025 C CA . ASP J 10 41 ? 379.086 219.690 279.022 1.00 5.74 41 ASP g CA 1
ATOM 14026 C C . ASP J 10 41 ? 380.273 219.461 278.094 1.00 5.74 41 ASP g C 1
ATOM 14027 O O . ASP J 10 41 ? 380.755 218.332 277.954 1.00 5.74 41 ASP g O 1
ATOM 14032 N N . ILE J 10 42 ? 380.752 220.521 277.456 1.00 3.59 42 ILE g N 1
ATOM 14033 C CA . ILE J 10 42 ? 381.947 220.460 276.624 1.00 3.59 42 ILE g CA 1
ATOM 14034 C C . ILE J 10 42 ? 383.111 221.042 277.412 1.00 3.59 42 ILE g C 1
ATOM 14035 O O . ILE J 10 42 ? 383.021 222.158 277.936 1.00 3.59 42 ILE g O 1
ATOM 14040 N N . LEU J 10 43 ? 384.209 220.291 277.493 1.00 0.93 43 LEU g N 1
ATOM 14041 C CA . LEU J 10 43 ? 385.405 220.756 278.193 1.00 0.93 43 LEU g CA 1
ATOM 14042 C C . LEU J 10 43 ? 386.214 221.695 277.295 1.00 0.93 43 LEU g C 1
ATOM 14043 O O . LEU J 10 43 ? 387.382 221.468 276.981 1.00 0.93 43 LEU g O 1
ATOM 14048 N N . SER J 10 44 ? 385.556 222.775 276.879 1.00 0.81 44 SER g N 1
ATOM 14049 C CA . SER J 10 44 ? 386.172 223.772 276.016 1.00 0.81 44 SER g CA 1
ATOM 14050 C C . SER J 10 44 ? 385.410 225.080 276.160 1.00 0.81 44 SER g C 1
ATOM 14051 O O . SER J 10 44 ? 384.270 225.107 276.631 1.00 0.81 44 SER g O 1
ATOM 14054 N N . SER J 10 45 ? 386.055 226.166 275.743 1.00 1.08 45 SER g N 1
ATOM 14055 C CA . SER J 10 45 ? 385.487 227.499 275.895 1.00 1.08 45 SER g CA 1
ATOM 14056 C C . SER J 10 45 ? 384.439 227.760 274.821 1.00 1.08 45 SER g C 1
ATOM 14057 O O . SER J 10 45 ? 384.650 227.448 273.646 1.00 1.08 45 SER g O 1
ATOM 14060 N N . VAL J 10 46 ? 383.310 228.335 275.228 1.00 0.46 46 VAL g N 1
ATOM 14061 C CA . VAL J 10 46 ? 382.218 228.668 274.321 1.00 0.46 46 VAL g CA 1
ATOM 14062 C C . VAL J 10 46 ? 381.830 230.123 274.543 1.00 0.46 46 VAL g C 1
ATOM 14063 O O . VAL J 10 46 ? 381.685 230.565 275.688 1.00 0.46 46 VAL g O 1
ATOM 14067 N N . LEU J 10 47 ? 381.677 230.868 273.451 1.00 0.30 47 LEU g N 1
ATOM 14068 C CA . LEU J 10 47 ? 381.200 232.239 273.546 1.00 0.30 47 LEU g CA 1
ATOM 14069 C C . LEU J 10 47 ? 379.776 232.258 274.087 1.00 0.30 47 LEU g C 1
ATOM 14070 O O . LEU J 10 47 ? 378.964 231.386 273.770 1.00 0.30 47 LEU g O 1
ATOM 14075 N N . GLU J 10 48 ? 379.474 233.257 274.912 1.00 5.00 48 GLU g N 1
ATOM 14076 C CA . GLU J 10 48 ? 378.180 233.360 275.570 1.00 5.00 48 GLU g CA 1
ATOM 14077 C C . GLU J 10 48 ? 377.643 234.779 275.463 1.00 5.00 48 GLU g C 1
ATOM 14078 O O . GLU J 10 48 ? 378.378 235.748 275.676 1.00 5.00 48 GLU g O 1
ATOM 14084 N N . ILE J 10 49 ? 376.359 234.897 275.133 1.00 5.00 49 ILE g N 1
ATOM 14085 C CA . ILE J 10 49 ? 375.658 236.174 275.114 1.00 5.00 49 ILE g CA 1
ATOM 14086 C C . ILE J 10 49 ? 374.303 235.996 275.785 1.00 5.00 49 ILE g C 1
ATOM 14087 O O . ILE J 10 49 ? 373.647 234.962 275.618 1.00 5.00 49 ILE g O 1
ATOM 14092 N N . MET J 10 50 ? 373.898 236.995 276.562 1.00 5.00 50 MET g N 1
ATOM 14093 C CA . MET J 10 50 ? 372.604 236.995 277.231 1.00 5.00 50 MET g CA 1
ATOM 14094 C C . MET J 10 50 ? 372.050 238.414 277.200 1.00 5.00 50 MET g C 1
ATOM 14095 O O . MET J 10 50 ? 372.557 239.283 276.485 1.00 5.00 50 MET g O 1
ATOM 14100 N N . GLY J 10 51 ? 370.999 238.648 277.982 1.00 1.57 51 GLY g N 1
ATOM 14101 C CA . GLY J 10 51 ? 370.465 239.984 278.140 1.00 1.57 51 GLY g CA 1
ATOM 14102 C C . GLY J 10 51 ? 369.020 240.134 277.719 1.00 1.57 51 GLY g C 1
ATOM 14103 O O . GLY J 10 51 ? 368.569 239.484 276.772 1.00 1.57 51 GLY g O 1
ATOM 14104 N N . THR J 10 52 ? 368.284 240.995 278.418 1.00 5.00 52 THR g N 1
ATOM 14105 C CA . THR J 10 52 ? 366.908 241.290 278.059 1.00 5.00 52 THR g CA 1
ATOM 14106 C C . THR J 10 52 ? 366.868 242.149 276.796 1.00 5.00 52 THR g C 1
ATOM 14107 O O . THR J 10 52 ? 367.892 242.637 276.312 1.00 5.00 52 THR g O 1
ATOM 14111 N N . ASN J 10 53 ? 365.658 242.332 276.263 1.00 6.39 53 ASN g N 1
ATOM 14112 C CA . ASN J 10 53 ? 365.442 243.056 275.010 1.00 6.39 53 ASN g CA 1
ATOM 14113 C C . ASN J 10 53 ? 366.268 242.430 273.881 1.00 6.39 53 ASN g C 1
ATOM 14114 O O . ASN J 10 53 ? 367.212 243.020 273.352 1.00 6.39 53 ASN g O 1
ATOM 14119 N N . VAL J 10 54 ? 365.885 241.197 273.539 1.00 1.67 54 VAL g N 1
ATOM 14120 C CA . VAL J 10 54 ? 366.603 240.433 272.526 1.00 1.67 54 VAL g CA 1
ATOM 14121 C C . VAL J 10 54 ? 366.635 241.150 271.183 1.00 1.67 54 VAL g C 1
ATOM 14122 O O . VAL J 10 54 ? 367.435 240.793 270.313 1.00 1.67 54 VAL g O 1
ATOM 14126 N N . SER J 10 55 ? 365.781 242.156 270.986 1.00 2.32 55 SER g N 1
ATOM 14127 C CA . SER J 10 55 ? 365.802 242.937 269.758 1.00 2.32 55 SER g CA 1
ATOM 14128 C C . SER J 10 55 ? 366.888 244.006 269.751 1.00 2.32 55 SER g C 1
ATOM 14129 O O . SER J 10 55 ? 367.189 244.547 268.683 1.00 2.32 55 SER g O 1
ATOM 14132 N N . THR J 10 56 ? 367.477 244.323 270.904 1.00 2.40 56 THR g N 1
ATOM 14133 C CA . THR J 10 56 ? 368.546 245.310 270.999 1.00 2.40 56 THR g CA 1
ATOM 14134 C C . THR J 10 56 ? 369.810 244.701 271.599 1.00 2.40 56 THR g C 1
ATOM 14135 O O . THR J 10 56 ? 370.566 245.380 272.295 1.00 2.40 56 THR g O 1
ATOM 14139 N N . ASN J 10 57 ? 370.045 243.416 271.339 1.00 1.22 57 ASN g N 1
ATOM 14140 C CA . ASN J 10 57 ? 371.227 242.726 271.853 1.00 1.22 57 ASN g CA 1
ATOM 14141 C C . ASN J 10 57 ? 371.542 241.599 270.873 1.00 1.22 57 ASN g C 1
ATOM 14142 O O . ASN J 10 57 ? 370.932 240.528 270.941 1.00 1.22 57 ASN g O 1
ATOM 14147 N N . TYR J 10 58 ? 372.495 241.842 269.978 1.00 1.27 58 TYR g N 1
ATOM 14148 C CA . TYR J 10 58 ? 372.815 240.890 268.924 1.00 1.27 58 TYR g CA 1
ATOM 14149 C C . TYR J 10 58 ? 374.235 241.152 268.441 1.00 1.27 58 TYR g C 1
ATOM 14150 O O . TYR J 10 58 ? 374.897 242.099 268.875 1.00 1.27 58 TYR g O 1
ATOM 14159 N N . ILE J 10 59 ? 374.701 240.296 267.536 1.00 0.83 59 ILE g N 1
ATOM 14160 C CA . ILE J 10 59 ? 375.960 240.500 266.828 1.00 0.83 59 ILE g CA 1
ATOM 14161 C C . ILE J 10 59 ? 375.730 240.209 265.351 1.00 0.83 59 ILE g C 1
ATOM 14162 O O . ILE J 10 59 ? 375.065 239.232 264.993 1.00 0.83 59 ILE g O 1
ATOM 14167 N N . THR J 10 60 ? 376.268 241.071 264.496 1.00 2.90 60 THR g N 1
ATOM 14168 C CA . THR J 10 60 ? 376.187 240.915 263.054 1.00 2.90 60 THR g CA 1
ATOM 14169 C C . THR J 10 60 ? 377.600 240.872 262.490 1.00 2.90 60 THR g C 1
ATOM 14170 O O . THR J 10 60 ? 378.547 241.356 263.114 1.00 2.90 60 THR g O 1
ATOM 14174 N N . ALA J 10 61 ? 377.753 240.287 261.301 1.00 4.67 61 ALA g N 1
ATOM 14175 C CA . ALA J 10 61 ? 379.129 240.141 260.846 1.00 4.67 61 ALA g CA 1
ATOM 14176 C C . ALA J 10 61 ? 379.437 240.792 259.502 1.00 4.67 61 ALA g C 1
ATOM 14177 O O . ALA J 10 61 ? 380.178 240.213 258.700 1.00 4.67 61 ALA g O 1
ATOM 14179 N N . PRO J 10 62 ? 378.907 241.983 259.211 1.00 6.20 62 PRO g N 1
ATOM 14180 C CA . PRO J 10 62 ? 379.711 242.978 258.494 1.00 6.20 62 PRO g CA 1
ATOM 14181 C C . PRO J 10 62 ? 380.373 243.916 259.490 1.00 6.20 62 PRO g C 1
ATOM 14182 O O . PRO J 10 62 ? 379.689 244.441 260.375 1.00 6.20 62 PRO g O 1
ATOM 14186 N N . ALA J 10 63 ? 381.685 244.133 259.377 1.00 8.87 63 ALA g N 1
ATOM 14187 C CA . ALA J 10 63 ? 382.346 245.071 260.280 1.00 8.87 63 ALA g CA 1
ATOM 14188 C C . ALA J 10 63 ? 381.735 246.463 260.161 1.00 8.87 63 ALA g C 1
ATOM 14189 O O . ALA J 10 63 ? 381.601 247.181 261.159 1.00 8.87 63 ALA g O 1
ATOM 14191 N N . ASP J 10 64 ? 381.360 246.854 258.947 1.00 6.57 64 ASP g N 1
ATOM 14192 C CA . ASP J 10 64 ? 380.669 248.092 258.644 1.00 6.57 64 ASP g CA 1
ATOM 14193 C C . ASP J 10 64 ? 379.561 247.738 257.660 1.00 6.57 64 ASP g C 1
ATOM 14194 O O . ASP J 10 64 ? 379.687 246.736 256.945 1.00 6.57 64 ASP g O 1
ATOM 14199 N N . PRO J 10 65 ? 378.451 248.499 257.613 1.00 4.48 65 PRO g N 1
ATOM 14200 C CA . PRO J 10 65 ? 377.467 248.288 256.540 1.00 4.48 65 PRO g CA 1
ATOM 14201 C C . PRO J 10 65 ? 378.104 248.221 255.159 1.00 4.48 65 PRO g C 1
ATOM 14202 O O . PRO J 10 65 ? 379.213 248.725 254.967 1.00 4.48 65 PRO g O 1
ATOM 14206 N N . LYS J 10 66 ? 377.404 247.588 254.210 1.00 4.96 66 LYS g N 1
ATOM 14207 C CA . LYS J 10 66 ? 377.911 247.179 252.899 1.00 4.96 66 LYS g CA 1
ATOM 14208 C C . LYS J 10 66 ? 379.035 246.159 253.090 1.00 4.96 66 LYS g C 1
ATOM 14209 O O . LYS J 10 66 ? 379.116 245.536 254.152 1.00 4.96 66 LYS g O 1
ATOM 14215 N N . GLU J 10 67 ? 379.872 245.962 252.072 1.00 6.89 67 GLU g N 1
ATOM 14216 C CA . GLU J 10 67 ? 380.877 244.893 252.014 1.00 6.89 67 GLU g CA 1
ATOM 14217 C C . GLU J 10 67 ? 380.266 243.549 252.426 1.00 6.89 67 GLU g C 1
ATOM 14218 O O . GLU J 10 67 ? 380.646 242.914 253.410 1.00 6.89 67 GLU g O 1
ATOM 14224 N N . THR J 10 68 ? 379.296 243.122 251.622 1.00 3.94 68 THR g N 1
ATOM 14225 C CA . THR J 10 68 ? 378.577 241.886 251.889 1.00 3.94 68 THR g CA 1
ATOM 14226 C C . THR J 10 68 ? 379.513 240.686 251.823 1.00 3.94 68 THR g C 1
ATOM 14227 O O . THR J 10 68 ? 380.479 240.660 251.056 1.00 3.94 68 THR g O 1
ATOM 14231 N N . LEU J 10 69 ? 379.214 239.681 252.643 1.00 1.65 69 LEU g N 1
ATOM 14232 C CA . LEU J 10 69 ? 380.008 238.454 252.722 1.00 1.65 69 LEU g CA 1
ATOM 14233 C C . LEU J 10 69 ? 379.700 237.606 251.497 1.00 1.65 69 LEU g C 1
ATOM 14234 O O . LEU J 10 69 ? 378.769 236.802 251.492 1.00 1.65 69 LEU g O 1
ATOM 14239 N N . GLY J 10 70 ? 380.493 237.778 250.444 1.00 1.85 70 GLY g N 1
ATOM 14240 C CA . GLY J 10 70 ? 380.276 236.991 249.250 1.00 1.85 70 GLY g CA 1
ATOM 14241 C C . GLY J 10 70 ? 380.510 235.517 249.502 1.00 1.85 70 GLY g C 1
ATOM 14242 O O . GLY J 10 70 ? 381.655 235.064 249.596 1.00 1.85 70 GLY g O 1
ATOM 14243 N N . ILE J 10 71 ? 379.422 234.755 249.602 1.00 0.92 71 ILE g N 1
ATOM 14244 C CA . ILE J 10 71 ? 379.472 233.327 249.897 1.00 0.92 71 ILE g CA 1
ATOM 14245 C C . ILE J 10 71 ? 378.315 232.667 249.165 1.00 0.92 71 ILE g C 1
ATOM 14246 O O . ILE J 10 71 ? 377.155 233.050 249.358 1.00 0.92 71 ILE g O 1
ATOM 14251 N N . LYS J 10 72 ? 378.624 231.687 248.321 1.00 3.16 72 LYS g N 1
ATOM 14252 C CA . LYS J 10 72 ? 377.627 231.029 247.488 1.00 3.16 72 LYS g CA 1
ATOM 14253 C C . LYS J 10 72 ? 377.341 229.601 247.931 1.00 3.16 72 LYS g C 1
ATOM 14254 O O . LYS J 10 72 ? 376.688 228.857 247.193 1.00 3.16 72 LYS g O 1
ATOM 14260 N N . LEU J 10 73 ? 377.814 229.198 249.106 1.00 1.44 73 LEU g N 1
ATOM 14261 C CA . LEU J 10 73 ? 377.674 227.805 249.503 1.00 1.44 73 LEU g CA 1
ATOM 14262 C C . LEU J 10 73 ? 376.212 227.493 249.818 1.00 1.44 73 LEU g C 1
ATOM 14263 O O . LEU J 10 73 ? 375.503 228.333 250.381 1.00 1.44 73 LEU g O 1
ATOM 14268 N N . PRO J 10 74 ? 375.736 226.306 249.454 1.00 1.22 74 PRO g N 1
ATOM 14269 C CA . PRO J 10 74 ? 374.331 225.950 249.686 1.00 1.22 74 PRO g CA 1
ATOM 14270 C C . PRO J 10 74 ? 373.856 226.070 251.128 1.00 1.22 74 PRO g C 1
ATOM 14271 O O . PRO J 10 74 ? 372.907 226.809 251.402 1.00 1.22 74 PRO g O 1
ATOM 14275 N N . PHE J 10 75 ? 374.500 225.365 252.053 1.00 0.60 75 PHE g N 1
ATOM 14276 C CA . PHE J 10 75 ? 373.977 225.193 253.401 1.00 0.60 75 PHE g CA 1
ATOM 14277 C C . PHE J 10 75 ? 374.740 226.041 254.412 1.00 0.60 75 PHE g C 1
ATOM 14278 O O . PHE J 10 75 ? 375.869 226.477 254.173 1.00 0.60 75 PHE g O 1
ATOM 14286 N N . LEU J 10 76 ? 374.098 226.260 255.558 1.00 0.61 76 LEU g N 1
ATOM 14287 C CA . LEU J 10 76 ? 374.691 226.951 256.695 1.00 0.61 76 LEU g CA 1
ATOM 14288 C C . LEU J 10 76 ? 374.524 226.079 257.930 1.00 0.61 76 LEU g C 1
ATOM 14289 O O . LEU J 10 76 ? 373.410 225.635 258.229 1.00 0.61 76 LEU g O 1
ATOM 14294 N N . VAL J 10 77 ? 375.618 225.838 258.647 1.00 0.92 77 VAL g N 1
ATOM 14295 C CA . VAL J 10 77 ? 375.620 224.965 259.816 1.00 0.92 77 VAL g CA 1
ATOM 14296 C C . VAL J 10 77 ? 376.141 225.746 261.012 1.00 0.92 77 VAL g C 1
ATOM 14297 O O . VAL J 10 77 ? 377.119 226.493 260.899 1.00 0.92 77 VAL g O 1
ATOM 14301 N N . MET J 10 78 ? 375.492 225.569 262.160 1.00 5.00 78 MET g N 1
ATOM 14302 C CA . MET J 10 78 ? 375.857 226.307 263.359 1.00 5.00 78 MET g CA 1
ATOM 14303 C C . MET J 10 78 ? 375.548 225.463 264.588 1.00 5.00 78 MET g C 1
ATOM 14304 O O . MET J 10 78 ? 374.579 224.701 264.608 1.00 5.00 78 MET g O 1
ATOM 14309 N N . ILE J 10 79 ? 376.390 225.603 265.610 1.00 1.90 79 ILE g N 1
ATOM 14310 C CA . ILE J 10 79 ? 376.321 224.794 266.825 1.00 1.90 79 ILE g CA 1
ATOM 14311 C C . ILE J 10 79 ? 376.017 225.720 267.994 1.00 1.90 79 ILE g C 1
ATOM 14312 O O . ILE J 10 79 ? 376.760 226.678 268.243 1.00 1.90 79 ILE g O 1
ATOM 14317 N N . ILE J 10 80 ? 374.929 225.435 268.713 1.00 0.85 80 ILE g N 1
ATOM 14318 C CA . ILE J 10 80 ? 374.441 226.284 269.791 1.00 0.85 80 ILE g CA 1
ATOM 14319 C C . ILE J 10 80 ? 373.939 225.424 270.942 1.00 0.85 80 ILE g C 1
ATOM 14320 O O . ILE J 10 80 ? 373.760 224.211 270.814 1.00 0.85 80 ILE g O 1
ATOM 14325 N N . LYS J 10 81 ? 373.701 226.080 272.077 1.00 0.99 81 LYS g N 1
ATOM 14326 C CA . LYS J 10 81 ? 373.109 225.455 273.252 1.00 0.99 81 LYS g CA 1
ATOM 14327 C C . LYS J 10 81 ? 371.757 226.086 273.551 1.00 0.99 81 LYS g C 1
ATOM 14328 O O . LYS J 10 81 ? 371.609 227.311 273.497 1.00 0.99 81 LYS g O 1
ATOM 14334 N N . ASN J 10 82 ? 370.776 225.247 273.871 1.00 1.35 82 ASN g N 1
ATOM 14335 C CA . ASN J 10 82 ? 369.447 225.710 274.244 1.00 1.35 82 ASN g CA 1
ATOM 14336 C C . ASN J 10 82 ? 369.427 226.039 275.731 1.00 1.35 82 ASN g C 1
ATOM 14337 O O . ASN J 10 82 ? 369.782 225.198 276.563 1.00 1.35 82 ASN g O 1
ATOM 14342 N N . LEU J 10 83 ? 369.009 227.260 276.063 1.00 2.52 83 LEU g N 1
ATOM 14343 C CA . LEU J 10 83 ? 368.984 227.730 277.442 1.00 2.52 83 LEU g CA 1
ATOM 14344 C C . LEU J 10 83 ? 367.563 227.917 277.964 1.00 2.52 83 LEU g C 1
ATOM 14345 O O . LEU J 10 83 ? 367.369 228.557 279.002 1.00 2.52 83 LEU g O 1
ATOM 14350 N N . LYS J 10 84 ? 366.569 227.368 277.262 1.00 7.13 84 LYS g N 1
ATOM 14351 C CA . LYS J 10 84 ? 365.159 227.522 277.624 1.00 7.13 84 LYS g CA 1
ATOM 14352 C C . LYS J 10 84 ? 364.767 228.997 277.703 1.00 7.13 84 LYS g C 1
ATOM 14353 O O . LYS J 10 84 ? 363.984 229.405 278.562 1.00 7.13 84 LYS g O 1
ATOM 14359 N N . LYS J 10 85 ? 365.317 229.802 276.797 1.00 1.31 85 LYS g N 1
ATOM 14360 C CA . LYS J 10 85 ? 365.046 231.230 276.731 1.00 1.31 85 LYS g CA 1
ATOM 14361 C C . LYS J 10 85 ? 364.755 231.615 275.285 1.00 1.31 85 LYS g C 1
ATOM 14362 O O . LYS J 10 85 ? 364.799 230.781 274.376 1.00 1.31 85 LYS g O 1
ATOM 14368 N N . TYR J 10 86 ? 364.454 232.893 275.076 1.00 5.00 86 TYR g N 1
ATOM 14369 C CA . TYR J 10 86 ? 364.194 233.396 273.735 1.00 5.00 86 TYR g CA 1
ATOM 14370 C C . TYR J 10 86 ? 365.460 233.341 272.888 1.00 5.00 86 TYR g C 1
ATOM 14371 O O . TYR J 10 86 ? 366.570 233.553 273.378 1.00 5.00 86 TYR g O 1
ATOM 14380 N N . TYR J 10 87 ? 365.287 233.055 271.601 1.00 5.00 87 TYR g N 1
ATOM 14381 C CA . TYR J 10 87 ? 366.417 233.009 270.686 1.00 5.00 87 TYR g CA 1
ATOM 14382 C C . TYR J 10 87 ? 365.953 233.406 269.295 1.00 5.00 87 TYR g C 1
ATOM 14383 O O . TYR J 10 87 ? 364.857 233.033 268.869 1.00 5.00 87 TYR g O 1
ATOM 14392 N N . THR J 10 88 ? 366.796 234.157 268.591 1.00 2.00 88 THR g N 1
ATOM 14393 C CA . THR J 10 88 ? 366.499 234.629 267.249 1.00 2.00 88 THR g CA 1
ATOM 14394 C C . THR J 10 88 ? 367.704 234.373 266.355 1.00 2.00 88 THR g C 1
ATOM 14395 O O . THR J 10 88 ? 368.842 234.303 266.827 1.00 2.00 88 THR g O 1
ATOM 14399 N N . PHE J 10 89 ? 367.446 234.227 265.057 1.00 5.00 89 PHE g N 1
ATOM 14400 C CA . PHE J 10 89 ? 368.497 233.893 264.100 1.00 5.00 89 PHE g CA 1
ATOM 14401 C C . PHE J 10 89 ? 368.087 234.396 262.725 1.00 5.00 89 PHE g C 1
ATOM 14402 O O . PHE J 10 89 ? 367.081 233.939 262.175 1.00 5.00 89 PHE g O 1
ATOM 14410 N N . GLU J 10 90 ? 368.864 235.327 262.172 1.00 5.00 90 GLU g N 1
ATOM 14411 C CA . GLU J 10 90 ? 368.526 235.993 260.922 1.00 5.00 90 GLU g CA 1
ATOM 14412 C C . GLU J 10 90 ? 369.680 235.897 259.936 1.00 5.00 90 GLU g C 1
ATOM 14413 O O . GLU J 10 90 ? 370.845 236.052 260.313 1.00 5.00 90 GLU g O 1
ATOM 14419 N N . VAL J 10 91 ? 369.348 235.638 258.670 1.00 4.46 91 VAL g N 1
ATOM 14420 C CA . VAL J 10 91 ? 370.322 235.574 257.585 1.00 4.46 91 VAL g CA 1
ATOM 14421 C C . VAL J 10 91 ? 369.734 236.277 256.368 1.00 4.46 91 VAL g C 1
ATOM 14422 O O . VAL J 10 91 ? 368.561 236.077 256.038 1.00 4.46 91 VAL g O 1
ATOM 14426 N N . GLN J 10 92 ? 370.547 237.093 255.703 1.00 1.55 92 GLN g N 1
ATOM 14427 C CA . GLN J 10 92 ? 370.144 237.813 254.502 1.00 1.55 92 GLN g CA 1
ATOM 14428 C C . GLN J 10 92 ? 370.755 237.155 253.271 1.00 1.55 92 GLN g C 1
ATOM 14429 O O . GLN J 10 92 ? 371.920 236.748 253.288 1.00 1.55 92 GLN g O 1
ATOM 14435 N N . VAL J 10 93 ? 369.966 237.055 252.199 1.00 1.82 93 VAL g N 1
ATOM 14436 C CA . VAL J 10 93 ? 370.378 236.358 250.988 1.00 1.82 93 VAL g CA 1
ATOM 14437 C C . VAL J 10 93 ? 370.196 237.267 249.781 1.00 1.82 93 VAL g C 1
ATOM 14438 O O . VAL J 10 93 ? 369.564 238.322 249.853 1.00 1.82 93 VAL g O 1
ATOM 14442 N N . LEU J 10 94 ? 370.769 236.837 248.661 1.00 2.72 94 LEU g N 1
ATOM 14443 C CA . LEU J 10 94 ? 370.610 237.498 247.375 1.00 2.72 94 LEU g CA 1
ATOM 14444 C C . LEU J 10 94 ? 369.846 236.588 246.421 1.00 2.72 94 LEU g C 1
ATOM 14445 O O . LEU J 10 94 ? 369.912 235.359 246.518 1.00 2.72 94 LEU g O 1
ATOM 14450 N N . ASP J 10 95 ? 369.119 237.203 245.498 1.00 5.19 95 ASP g N 1
ATOM 14451 C CA . ASP J 10 95 ? 368.262 236.516 244.546 1.00 5.19 95 ASP g CA 1
ATOM 14452 C C . ASP J 10 95 ? 368.905 236.540 243.161 1.00 5.19 95 ASP g C 1
ATOM 14453 O O . ASP J 10 95 ? 369.998 237.082 242.968 1.00 5.19 95 ASP g O 1
ATOM 14458 N N . ASP J 10 96 ? 368.219 235.930 242.190 1.00 6.96 96 ASP g N 1
ATOM 14459 C CA . ASP J 10 96 ? 368.639 236.037 240.796 1.00 6.96 96 ASP g CA 1
ATOM 14460 C C . ASP J 10 96 ? 368.702 237.495 240.364 1.00 6.96 96 ASP g C 1
ATOM 14461 O O . ASP J 10 96 ? 369.767 238.012 240.006 1.00 6.96 96 ASP g O 1
ATOM 14466 N N . LYS J 10 97 ? 367.560 238.176 240.391 1.00 5.78 97 LYS g N 1
ATOM 14467 C CA . LYS J 10 97 ? 367.527 239.606 240.148 1.00 5.78 97 LYS g CA 1
ATOM 14468 C C . LYS J 10 97 ? 368.094 240.353 241.354 1.00 5.78 97 LYS g C 1
ATOM 14469 O O . LYS J 10 97 ? 368.252 239.803 242.447 1.00 5.78 97 LYS g O 1
ATOM 14475 N N . ASN J 10 98 ? 368.406 241.629 241.145 1.00 2.43 98 ASN g N 1
ATOM 14476 C CA . ASN J 10 98 ? 369.059 242.421 242.179 1.00 2.43 98 ASN g CA 1
ATOM 14477 C C . ASN J 10 98 ? 368.088 242.813 243.285 1.00 2.43 98 ASN g C 1
ATOM 14478 O O . ASN J 10 98 ? 367.794 243.999 243.471 1.00 2.43 98 ASN g O 1
ATOM 14483 N N . VAL J 10 99 ? 367.586 241.827 244.027 1.00 1.56 99 VAL g N 1
ATOM 14484 C CA . VAL J 10 99 ? 366.733 242.062 245.185 1.00 1.56 99 VAL g CA 1
ATOM 14485 C C . VAL J 10 99 ? 367.261 241.240 246.353 1.00 1.56 99 VAL g C 1
ATOM 14486 O O . VAL J 10 99 ? 367.660 240.082 246.183 1.00 1.56 99 VAL g O 1
ATOM 14490 N N . ARG J 10 100 ? 367.281 241.849 247.534 1.00 2.35 100 ARG g N 1
ATOM 14491 C CA . ARG J 10 100 ? 367.841 241.246 248.736 1.00 2.35 100 ARG g CA 1
ATOM 14492 C C . ARG J 10 100 ? 366.706 240.852 249.669 1.00 2.35 100 ARG g C 1
ATOM 14493 O O . ARG J 10 100 ? 365.831 241.672 249.966 1.00 2.35 100 ARG g O 1
ATOM 14501 N N . ARG J 10 101 ? 366.723 239.605 250.127 1.00 1.72 101 ARG g N 1
ATOM 14502 C CA . ARG J 10 101 ? 365.700 239.085 251.020 1.00 1.72 101 ARG g CA 1
ATOM 14503 C C . ARG J 10 101 ? 366.351 238.443 252.237 1.00 1.72 101 ARG g C 1
ATOM 14504 O O . ARG J 10 101 ? 367.549 238.147 252.243 1.00 1.72 101 ARG g O 1
ATOM 14512 N N . ARG J 10 102 ? 365.546 238.237 253.278 1.00 1.42 102 ARG g N 1
ATOM 14513 C CA . ARG J 10 102 ? 366.063 237.761 254.551 1.00 1.42 102 ARG g CA 1
ATOM 14514 C C . ARG J 10 102 ? 364.990 236.962 255.276 1.00 1.42 102 ARG g C 1
ATOM 14515 O O . ARG J 10 102 ? 363.794 237.108 255.012 1.00 1.42 102 ARG g O 1
ATOM 14523 N N . PHE J 10 103 ? 365.438 236.112 256.200 1.00 1.72 103 PHE g N 1
ATOM 14524 C CA . PHE J 10 103 ? 364.555 235.266 256.992 1.00 1.72 103 PHE g CA 1
ATOM 14525 C C . PHE J 10 103 ? 364.920 235.376 258.465 1.00 1.72 103 PHE g C 1
ATOM 14526 O O . PHE J 10 103 ? 366.094 235.533 258.812 1.00 1.72 103 PHE g O 1
ATOM 14534 N N . ARG J 10 104 ? 363.911 235.283 259.326 1.00 6.40 104 ARG g N 1
ATOM 14535 C CA . ARG J 10 104 ? 364.095 235.307 260.771 1.00 6.40 104 ARG g CA 1
ATOM 14536 C C . ARG J 10 104 ? 363.473 234.059 261.379 1.00 6.40 104 ARG g C 1
ATOM 14537 O O . ARG J 10 104 ? 362.292 233.778 261.154 1.00 6.40 104 ARG g O 1
ATOM 14545 N N . ALA J 10 105 ? 364.262 233.317 262.153 1.00 3.47 105 ALA g N 1
ATOM 14546 C CA . ALA J 10 105 ? 363.808 232.097 262.814 1.00 3.47 105 ALA g CA 1
ATOM 14547 C C . ALA J 10 105 ? 363.911 232.307 264.320 1.00 3.47 105 ALA g C 1
ATOM 14548 O O . ALA J 10 105 ? 364.994 232.178 264.899 1.00 3.47 105 ALA g O 1
ATOM 14550 N N . SER J 10 106 ? 362.784 232.620 264.954 1.00 1.07 106 SER g N 1
ATOM 14551 C CA . SER J 10 106 ? 362.739 232.921 266.376 1.00 1.07 106 SER g CA 1
ATOM 14552 C C . SER J 10 106 ? 362.013 231.815 267.128 1.00 1.07 106 SER g C 1
ATOM 14553 O O . SER J 10 106 ? 361.083 231.192 266.609 1.00 1.07 106 SER g O 1
ATOM 14556 N N . ASN J 10 107 ? 362.455 231.580 268.364 1.00 1.28 107 ASN g N 1
ATOM 14557 C CA . ASN J 10 107 ? 361.889 230.506 269.174 1.00 1.28 107 ASN g CA 1
ATOM 14558 C C . ASN J 10 107 ? 360.470 230.819 269.630 1.00 1.28 107 ASN g C 1
ATOM 14559 O O . ASN J 10 107 ? 359.673 229.898 269.842 1.00 1.28 107 ASN g O 1
ATOM 14564 N N . TYR J 10 108 ? 360.135 232.098 269.785 1.00 5.00 108 TYR g N 1
ATOM 14565 C CA . TYR J 10 108 ? 358.869 232.516 270.371 1.00 5.00 108 TYR g CA 1
ATOM 14566 C C . TYR J 10 108 ? 357.759 232.702 269.341 1.00 5.00 108 TYR g C 1
ATOM 14567 O O . TYR J 10 108 ? 356.789 233.418 269.614 1.00 5.00 108 TYR g O 1
ATOM 14576 N N . GLN J 10 109 ? 357.863 232.063 268.180 1.00 0.98 109 GLN g N 1
ATOM 14577 C CA . GLN J 10 109 ? 356.839 232.140 267.149 1.00 0.98 109 GLN g CA 1
ATOM 14578 C C . GLN J 10 109 ? 356.125 230.802 267.009 1.00 0.98 109 GLN g C 1
ATOM 14579 O O . GLN J 10 109 ? 356.725 229.736 267.175 1.00 0.98 109 GLN g O 1
ATOM 14585 N N . SER J 10 110 ? 354.831 230.871 266.696 1.00 8.04 110 SER g N 1
ATOM 14586 C CA . SER J 10 110 ? 354.015 229.679 266.525 1.00 8.04 110 SER g CA 1
ATOM 14587 C C . SER J 10 110 ? 353.432 229.538 265.126 1.00 8.04 110 SER g C 1
ATOM 14588 O O . SER J 10 110 ? 352.699 228.574 264.877 1.00 8.04 110 SER g O 1
ATOM 14591 N N . THR J 10 111 ? 353.731 230.458 264.212 1.00 4.24 111 THR g N 1
ATOM 14592 C CA . THR J 10 111 ? 353.206 230.388 262.858 1.00 4.24 111 THR g CA 1
ATOM 14593 C C . THR J 10 111 ? 354.170 231.088 261.913 1.00 4.24 111 THR g C 1
ATOM 14594 O O . THR J 10 111 ? 355.022 231.875 262.333 1.00 4.24 111 THR g O 1
ATOM 14598 N N . THR J 10 112 ? 354.023 230.793 260.626 1.00 4.25 112 THR g N 1
ATOM 14599 C CA . THR J 10 112 ? 354.869 231.356 259.587 1.00 4.25 112 THR g CA 1
ATOM 14600 C C . THR J 10 112 ? 354.061 232.304 258.711 1.00 4.25 112 THR g C 1
ATOM 14601 O O . THR J 10 112 ? 352.838 232.183 258.597 1.00 4.25 112 THR g O 1
ATOM 14605 N N . ARG J 10 113 ? 354.758 233.264 258.106 1.00 5.00 113 ARG g N 1
ATOM 14606 C CA . ARG J 10 113 ? 354.146 234.221 257.198 1.00 5.00 113 ARG g CA 1
ATOM 14607 C C . ARG J 10 113 ? 355.177 234.666 256.173 1.00 5.00 113 ARG g C 1
ATOM 14608 O O . ARG J 10 113 ? 356.372 234.732 256.474 1.00 5.00 113 ARG g O 1
ATOM 14616 N N . VAL J 10 114 ? 354.710 234.967 254.964 1.00 9.27 114 VAL g N 1
ATOM 14617 C CA . VAL J 10 114 ? 355.573 235.312 253.842 1.00 9.27 114 VAL g CA 1
ATOM 14618 C C . VAL J 10 114 ? 355.251 236.731 253.395 1.00 9.27 114 VAL g C 1
ATOM 14619 O O . VAL J 10 114 ? 354.085 237.067 253.159 1.00 9.27 114 VAL g O 1
ATOM 14623 N N . LYS J 10 115 ? 356.282 237.553 253.281 1.00 10.15 115 LYS g N 1
ATOM 14624 C CA . LYS J 10 115 ? 356.200 238.930 252.821 1.00 10.15 115 LYS g CA 1
ATOM 14625 C C . LYS J 10 115 ? 357.275 239.140 251.768 1.00 10.15 115 LYS g C 1
ATOM 14626 O O . LYS J 10 115 ? 358.229 238.359 251.686 1.00 10.15 115 LYS g O 1
ATOM 14632 N N . PRO J 10 116 ? 357.143 240.174 250.927 1.00 5.00 116 PRO g N 1
ATOM 14633 C CA . PRO J 10 116 ? 358.099 240.334 249.817 1.00 5.00 116 PRO g CA 1
ATOM 14634 C C . PRO J 10 116 ? 359.551 240.420 250.255 1.00 5.00 116 PRO g C 1
ATOM 14635 O O . PRO J 10 116 ? 360.432 239.935 249.533 1.00 5.00 116 PRO g O 1
ATOM 14639 N N . PHE J 10 117 ? 359.835 241.020 251.412 1.00 4.35 117 PHE g N 1
ATOM 14640 C CA . PHE J 10 117 ? 361.198 241.099 251.917 1.00 4.35 117 PHE g CA 1
ATOM 14641 C C . PHE J 10 117 ? 361.443 240.263 253.164 1.00 4.35 117 PHE g C 1
ATOM 14642 O O . PHE J 10 117 ? 362.596 239.915 253.432 1.00 4.35 117 PHE g O 1
ATOM 14650 N N . ILE J 10 118 ? 360.402 239.928 253.923 1.00 12.12 118 ILE g N 1
ATOM 14651 C CA . ILE J 10 118 ? 360.540 239.234 255.197 1.00 12.12 118 ILE g CA 1
ATOM 14652 C C . ILE J 10 118 ? 359.808 237.903 255.113 1.00 12.12 118 ILE g C 1
ATOM 14653 O O . ILE J 10 118 ? 358.689 237.833 254.595 1.00 12.12 118 ILE g O 1
ATOM 14658 N N . CYS J 10 119 ? 360.441 236.846 255.624 1.00 1.04 119 CYS g N 1
ATOM 14659 C CA . CYS J 10 119 ? 359.826 235.517 255.695 1.00 1.04 119 CYS g CA 1
ATOM 14660 C C . CYS J 10 119 ? 360.230 234.896 257.030 1.00 1.04 119 CYS g C 1
ATOM 14661 O O . CYS J 10 119 ? 361.282 234.261 257.136 1.00 1.04 119 CYS g O 1
ATOM 14664 N N . THR J 10 120 ? 359.386 235.079 258.040 1.00 0.89 120 THR g N 1
ATOM 14665 C CA . THR J 10 120 ? 359.649 234.557 259.374 1.00 0.89 120 THR g CA 1
ATOM 14666 C C . THR J 10 120 ? 359.055 233.162 259.512 1.00 0.89 120 THR g C 1
ATOM 14667 O O . THR J 10 120 ? 357.924 232.918 259.081 1.00 0.89 120 THR g O 1
ATOM 14671 N N . MET J 10 121 ? 359.816 232.255 260.112 1.00 0.64 121 MET g N 1
ATOM 14672 C CA . MET J 10 121 ? 359.358 230.899 260.362 1.00 0.64 121 MET g CA 1
ATOM 14673 C C . MET J 10 121 ? 359.661 230.501 261.798 1.00 0.64 121 MET g C 1
ATOM 14674 O O . MET J 10 121 ? 360.627 230.988 262.392 1.00 0.64 121 MET g O 1
ATOM 14679 N N . PRO J 10 122 ? 358.842 229.632 262.388 1.00 0.93 122 PRO g N 1
ATOM 14680 C CA . PRO J 10 122 ? 359.100 229.200 263.764 1.00 0.93 122 PRO g CA 1
ATOM 14681 C C . PRO J 10 122 ? 360.295 228.265 263.841 1.00 0.93 122 PRO g C 1
ATOM 14682 O O . PRO J 10 122 ? 360.648 227.587 262.874 1.00 0.93 122 PRO g O 1
ATOM 14686 N N . MET J 10 123 ? 360.918 228.236 265.016 1.00 2.21 123 MET g N 1
ATOM 14687 C CA . MET J 10 123 ? 362.070 227.384 265.273 1.00 2.21 123 MET g CA 1
ATOM 14688 C C . MET J 10 123 ? 361.844 226.615 266.563 1.00 2.21 123 MET g C 1
ATOM 14689 O O . MET J 10 123 ? 361.454 227.200 267.577 1.00 2.21 123 MET g O 1
ATOM 14694 N N . ARG J 10 124 ? 362.087 225.307 266.522 1.00 5.26 124 ARG g N 1
ATOM 14695 C CA . ARG J 10 124 ? 361.954 224.433 267.682 1.00 5.26 124 ARG g CA 1
ATOM 14696 C C . ARG J 10 124 ? 363.335 223.898 268.035 1.00 5.26 124 ARG g C 1
ATOM 14697 O O . ARG J 10 124 ? 363.933 223.146 267.259 1.00 5.26 124 ARG g O 1
ATOM 14705 N N . LEU J 10 125 ? 363.838 224.284 269.203 1.00 10.41 125 LEU g N 1
ATOM 14706 C CA . LEU J 10 125 ? 365.167 223.875 269.639 1.00 10.41 125 LEU g CA 1
ATOM 14707 C C . LEU J 10 125 ? 365.087 222.508 270.317 1.00 10.41 125 LEU g C 1
ATOM 14708 O O . LEU J 10 125 ? 364.054 221.834 270.300 1.00 10.41 125 LEU g O 1
ATOM 14713 N N . ASP J 10 126 ? 366.191 222.084 270.931 1.00 4.78 126 ASP g N 1
ATOM 14714 C CA . ASP J 10 126 ? 366.272 220.767 271.549 1.00 4.78 126 ASP g CA 1
ATOM 14715 C C . ASP J 10 126 ? 366.700 220.884 273.005 1.00 4.78 126 ASP g C 1
ATOM 14716 O O . ASP J 10 126 ? 366.739 221.988 273.557 1.00 4.78 126 ASP g O 1
ATOM 14721 N N . GLU J 10 127 ? 367.009 219.757 273.640 1.00 5.00 127 GLU g N 1
ATOM 14722 C CA . GLU J 10 127 ? 367.474 219.752 275.020 1.00 5.00 127 GLU g CA 1
ATOM 14723 C C . GLU J 10 127 ? 368.998 219.783 275.038 1.00 5.00 127 GLU g C 1
ATOM 14724 O O . GLU J 10 127 ? 369.649 218.809 274.643 1.00 5.00 127 GLU g O 1
ATOM 14730 N N . GLY J 10 128 ? 369.561 220.895 275.494 1.00 1.80 128 GLY g N 1
ATOM 14731 C CA . GLY J 10 128 ? 371.009 220.993 275.614 1.00 1.80 128 GLY g CA 1
ATOM 14732 C C . GLY J 10 128 ? 371.636 221.526 274.347 1.00 1.80 128 GLY g C 1
ATOM 14733 O O . GLY J 10 128 ? 371.279 222.605 273.868 1.00 1.80 128 GLY g O 1
ATOM 14734 N N . TRP J 10 129 ? 372.584 220.768 273.802 1.00 0.98 129 TRP g N 1
ATOM 14735 C CA . TRP J 10 129 ? 373.324 221.173 272.616 1.00 0.98 129 TRP g CA 1
ATOM 14736 C C . TRP J 10 129 ? 372.649 220.641 271.359 1.00 0.98 129 TRP g C 1
ATOM 14737 O O . TRP J 10 129 ? 372.154 219.511 271.336 1.00 0.98 129 TRP g O 1
ATOM 14748 N N . ASN J 10 130 ? 372.637 221.463 270.312 1.00 1.64 130 ASN g N 1
ATOM 14749 C CA . ASN J 10 130 ? 372.045 221.073 269.041 1.00 1.64 130 ASN g CA 1
ATOM 14750 C C . ASN J 10 130 ? 372.764 221.789 267.907 1.00 1.64 130 ASN g C 1
ATOM 14751 O O . ASN J 10 130 ? 373.374 222.842 268.107 1.00 1.64 130 ASN g O 1
ATOM 14756 N N . GLN J 10 131 ? 372.691 221.201 266.714 1.00 5.23 131 GLN g N 1
ATOM 14757 C CA . GLN J 10 131 ? 373.288 221.768 265.513 1.00 5.23 131 GLN g CA 1
ATOM 14758 C C . GLN J 10 131 ? 372.262 221.767 264.389 1.00 5.23 131 GLN g C 1
ATOM 14759 O O . GLN J 10 131 ? 371.454 220.842 264.275 1.00 5.23 131 GLN g O 1
ATOM 14765 N N . ILE J 10 132 ? 372.302 222.807 263.560 1.00 5.00 132 ILE g N 1
ATOM 14766 C CA . ILE J 10 132 ? 371.265 223.079 262.572 1.00 5.00 132 ILE g CA 1
ATOM 14767 C C . ILE J 10 132 ? 371.916 223.271 261.211 1.00 5.00 132 ILE g C 1
ATOM 14768 O O . ILE J 10 132 ? 372.874 224.041 261.082 1.00 5.00 132 ILE g O 1
ATOM 14773 N N . GLN J 10 133 ? 371.397 222.580 260.198 1.00 6.12 133 GLN g N 1
ATOM 14774 C CA . GLN J 10 133 ? 371.718 222.881 258.808 1.00 6.12 133 GLN g CA 1
ATOM 14775 C C . GLN J 10 133 ? 370.605 223.744 258.227 1.00 6.12 133 GLN g C 1
ATOM 14776 O O . GLN J 10 133 ? 369.479 223.271 258.040 1.00 6.12 133 GLN g O 1
ATOM 14782 N N . PHE J 10 134 ? 370.921 225.002 257.943 1.00 2.64 134 PHE g N 1
ATOM 14783 C CA . PHE J 10 134 ? 370.009 225.924 257.278 1.00 2.64 134 PHE g CA 1
ATOM 14784 C C . PHE J 10 134 ? 370.100 225.676 255.779 1.00 2.64 134 PHE g C 1
ATOM 14785 O O . PHE J 10 134 ? 371.188 225.768 255.200 1.00 2.64 134 PHE g O 1
ATOM 14793 N N . ASN J 10 135 ? 368.967 225.348 255.153 1.00 2.41 135 ASN g N 1
ATOM 14794 C CA . ASN J 10 135 ? 368.981 225.074 253.719 1.00 2.41 135 ASN g CA 1
ATOM 14795 C C . ASN J 10 135 ? 369.399 226.311 252.934 1.00 2.41 135 ASN g C 1
ATOM 14796 O O . ASN J 10 135 ? 370.264 226.240 252.054 1.00 2.41 135 ASN g O 1
ATOM 14801 N N . LEU J 10 136 ? 368.756 227.447 253.213 1.00 2.18 136 LEU g N 1
ATOM 14802 C CA . LEU J 10 136 ? 369.241 228.768 252.828 1.00 2.18 136 LEU g CA 1
ATOM 14803 C C . LEU J 10 136 ? 369.126 229.011 251.325 1.00 2.18 136 LEU g C 1
ATOM 14804 O O . LEU J 10 136 ? 369.286 230.144 250.861 1.00 2.18 136 LEU g O 1
ATOM 14809 N N . SER J 10 137 ? 368.813 227.967 250.561 1.00 5.19 137 SER g N 1
ATOM 14810 C CA . SER J 10 137 ? 368.659 228.095 249.118 1.00 5.19 137 SER g CA 1
ATOM 14811 C C . SER J 10 137 ? 367.357 227.448 248.678 1.00 5.19 137 SER g C 1
ATOM 14812 O O . SER J 10 137 ? 366.782 227.819 247.649 1.00 5.19 137 SER g O 1
ATOM 14815 N N . ASP J 10 138 ? 366.894 226.464 249.450 1.00 6.07 138 ASP g N 1
ATOM 14816 C CA . ASP J 10 138 ? 365.569 225.908 249.221 1.00 6.07 138 ASP g CA 1
ATOM 14817 C C . ASP J 10 138 ? 364.483 226.836 249.747 1.00 6.07 138 ASP g C 1
ATOM 14818 O O . ASP J 10 138 ? 363.363 226.833 249.228 1.00 6.07 138 ASP g O 1
ATOM 14823 N N . PHE J 10 139 ? 364.797 227.642 250.766 1.00 4.33 139 PHE g N 1
ATOM 14824 C CA . PHE J 10 139 ? 363.866 228.664 251.229 1.00 4.33 139 PHE g CA 1
ATOM 14825 C C . PHE J 10 139 ? 363.575 229.708 250.163 1.00 4.33 139 PHE g C 1
ATOM 14826 O O . PHE J 10 139 ? 362.522 230.349 250.212 1.00 4.33 139 PHE g O 1
ATOM 14834 N N . THR J 10 140 ? 364.484 229.900 249.211 1.00 7.20 140 THR g N 1
ATOM 14835 C CA . THR J 10 140 ? 364.284 230.900 248.174 1.00 7.20 140 THR g CA 1
ATOM 14836 C C . THR J 10 140 ? 363.450 230.357 247.019 1.00 7.20 140 THR g C 1
ATOM 14837 O O . THR J 10 140 ? 362.652 231.095 246.430 1.00 7.20 140 THR g O 1
ATOM 14841 N N . ARG J 10 141 ? 363.605 229.072 246.690 1.00 5.74 141 ARG g N 1
ATOM 14842 C CA . ARG J 10 141 ? 362.756 228.465 245.669 1.00 5.74 141 ARG g CA 1
ATOM 14843 C C . ARG J 10 141 ? 361.310 228.377 246.139 1.00 5.74 141 ARG g C 1
ATOM 14844 O O . ARG J 10 141 ? 360.388 228.778 245.420 1.00 5.74 141 ARG g O 1
ATOM 14852 N N . ARG J 10 142 ? 361.091 227.842 247.342 1.00 7.10 142 ARG g N 1
ATOM 14853 C CA . ARG J 10 142 ? 359.731 227.571 247.795 1.00 7.10 142 ARG g CA 1
ATOM 14854 C C . ARG J 10 142 ? 358.969 228.854 248.103 1.00 7.10 142 ARG g C 1
ATOM 14855 O O . ARG J 10 142 ? 357.834 229.032 247.650 1.00 7.10 142 ARG g O 1
ATOM 14863 N N . ALA J 10 143 ? 359.574 229.760 248.871 1.00 4.66 143 ALA g N 1
ATOM 14864 C CA . ALA J 10 143 ? 358.842 230.928 249.344 1.00 4.66 143 ALA g CA 1
ATOM 14865 C C . ALA J 10 143 ? 358.746 232.027 248.295 1.00 4.66 143 ALA g C 1
ATOM 14866 O O . ALA J 10 143 ? 357.850 232.874 248.376 1.00 4.66 143 ALA g O 1
ATOM 14868 N N . TYR J 10 144 ? 359.645 232.037 247.311 1.00 6.01 144 TYR g N 1
ATOM 14869 C CA . TYR J 10 144 ? 359.728 233.148 246.375 1.00 6.01 144 TYR g CA 1
ATOM 14870 C C . TYR J 10 144 ? 359.747 232.739 244.908 1.00 6.01 144 TYR g C 1
ATOM 14871 O O . TYR J 10 144 ? 359.795 233.623 244.045 1.00 6.01 144 TYR g O 1
ATOM 14880 N N . ALA J 10 145 ? 359.708 231.440 244.601 1.00 10.11 145 ALA g N 1
ATOM 14881 C CA . ALA J 10 145 ? 359.688 230.951 243.219 1.00 10.11 145 ALA g CA 1
ATOM 14882 C C . ALA J 10 145 ? 360.864 231.501 242.414 1.00 10.11 145 ALA g C 1
ATOM 14883 O O . ALA J 10 145 ? 360.714 231.924 241.267 1.00 10.11 145 ALA g O 1
ATOM 14885 N N . THR J 10 146 ? 362.047 231.494 243.023 1.00 5.00 146 THR g N 1
ATOM 14886 C CA . THR J 10 146 ? 363.238 232.043 242.392 1.00 5.00 146 THR g CA 1
ATOM 14887 C C . THR J 10 146 ? 364.470 231.368 242.977 1.00 5.00 146 THR g C 1
ATOM 14888 O O . THR J 10 146 ? 364.424 230.780 244.060 1.00 5.00 146 THR g O 1
ATOM 14892 N N . ASN J 10 147 ? 365.574 231.457 242.243 1.00 2.44 147 ASN g N 1
ATOM 14893 C CA . ASN J 10 147 ? 366.783 230.743 242.617 1.00 2.44 147 ASN g CA 1
ATOM 14894 C C . ASN J 10 147 ? 367.612 231.548 243.614 1.00 2.44 147 ASN g C 1
ATOM 14895 O O . ASN J 10 147 ? 367.302 232.695 243.943 1.00 2.44 147 ASN g O 1
ATOM 14900 N N . TYR J 10 148 ? 368.683 230.922 244.090 1.00 2.78 148 TYR g N 1
ATOM 14901 C CA . TYR J 10 148 ? 369.585 231.507 245.071 1.00 2.78 148 TYR g CA 1
ATOM 14902 C C . TYR J 10 148 ? 370.967 231.705 244.462 1.00 2.78 148 TYR g C 1
ATOM 14903 O O . TYR J 10 148 ? 371.448 230.875 243.688 1.00 2.78 148 TYR g O 1
ATOM 14912 N N . ILE J 10 149 ? 371.605 232.820 244.820 1.00 2.54 149 ILE g N 1
ATOM 14913 C CA . ILE J 10 149 ? 372.907 233.165 244.257 1.00 2.54 149 ILE g CA 1
ATOM 14914 C C . ILE J 10 149 ? 373.976 233.196 245.341 1.00 2.54 149 ILE g C 1
ATOM 14915 O O . ILE J 10 149 ? 374.942 232.428 245.291 1.00 2.54 149 ILE g O 1
ATOM 14920 N N . GLU J 10 150 ? 373.820 234.083 246.323 1.00 1.95 150 GLU g N 1
ATOM 14921 C CA . GLU J 10 150 ? 374.838 234.228 247.355 1.00 1.95 150 GLU g CA 1
ATOM 14922 C C . GLU J 10 150 ? 374.217 234.814 248.613 1.00 1.95 150 GLU g C 1
ATOM 14923 O O . GLU J 10 150 ? 373.166 235.458 248.572 1.00 1.95 150 GLU g O 1
ATOM 14929 N N . THR J 10 151 ? 374.892 234.581 249.735 1.00 1.28 151 THR g N 1
ATOM 14930 C CA . THR J 10 151 ? 374.507 235.119 251.030 1.00 1.28 151 THR g CA 1
ATOM 14931 C C . THR J 10 151 ? 375.154 236.485 251.240 1.00 1.28 151 THR g C 1
ATOM 14932 O O . THR J 10 151 ? 376.172 236.815 250.628 1.00 1.28 151 THR g O 1
ATOM 14936 N N . LEU J 10 152 ? 374.538 237.294 252.103 1.00 0.71 152 LEU g N 1
ATOM 14937 C CA . LEU J 10 152 ? 375.040 238.630 252.400 1.00 0.71 152 LEU g CA 1
ATOM 14938 C C . LEU J 10 152 ? 375.496 238.781 253.846 1.00 0.71 152 LEU g C 1
ATOM 14939 O O . LEU J 10 152 ? 376.650 239.138 254.092 1.00 0.71 152 LEU g O 1
ATOM 14944 N N . ARG J 10 153 ? 374.622 238.520 254.817 1.00 5.00 153 ARG g N 1
ATOM 14945 C CA . ARG J 10 153 ? 374.938 238.777 256.215 1.00 5.00 153 ARG g CA 1
ATOM 14946 C C . ARG J 10 153 ? 374.413 237.649 257.091 1.00 5.00 153 ARG g C 1
ATOM 14947 O O . ARG J 10 153 ? 373.469 236.943 256.727 1.00 5.00 153 ARG g O 1
ATOM 14955 N N . VAL J 10 154 ? 375.043 237.488 258.252 1.00 5.00 154 VAL g N 1
ATOM 14956 C CA . VAL J 10 154 ? 374.626 236.527 259.266 1.00 5.00 154 VAL g CA 1
ATOM 14957 C C . VAL J 10 154 ? 374.542 237.263 260.595 1.00 5.00 154 VAL g C 1
ATOM 14958 O O . VAL J 10 154 ? 375.468 237.995 260.962 1.00 5.00 154 VAL g O 1
ATOM 14962 N N . GLN J 10 155 ? 373.439 237.073 261.313 1.00 5.00 155 GLN g N 1
ATOM 14963 C CA . GLN J 10 155 ? 373.165 237.832 262.526 1.00 5.00 155 GLN g CA 1
ATOM 14964 C C . GLN J 10 155 ? 372.613 236.903 263.596 1.00 5.00 155 GLN g C 1
ATOM 14965 O O . GLN J 10 155 ? 371.717 236.100 263.320 1.00 5.00 155 GLN g O 1
ATOM 14971 N N . ILE J 10 156 ? 373.147 237.015 264.811 1.00 5.00 156 ILE g N 1
ATOM 14972 C CA . ILE J 10 156 ? 372.773 236.158 265.931 1.00 5.00 156 ILE g CA 1
ATOM 14973 C C . ILE J 10 156 ? 372.352 237.042 267.096 1.00 5.00 156 ILE g C 1
ATOM 14974 O O . ILE J 10 156 ? 373.053 238.002 267.434 1.00 5.00 156 ILE g O 1
ATOM 14979 N N . HIS J 10 157 ? 371.215 236.721 267.709 1.00 5.00 157 HIS g N 1
ATOM 14980 C CA . HIS J 10 157 ? 370.665 237.522 268.791 1.00 5.00 157 HIS g CA 1
ATOM 14981 C C . HIS J 10 157 ? 370.951 236.879 270.148 1.00 5.00 157 HIS g C 1
ATOM 14982 O O . HIS J 10 157 ? 371.635 235.860 270.258 1.00 5.00 157 HIS g O 1
ATOM 14989 N N . ALA J 10 158 ? 370.389 237.483 271.192 1.00 5.00 158 ALA g N 1
ATOM 14990 C CA . ALA J 10 158 ? 370.809 237.229 272.562 1.00 5.00 158 ALA g CA 1
ATOM 14991 C C . ALA J 10 158 ? 370.321 235.864 273.050 1.00 5.00 158 ALA g C 1
ATOM 14992 O O . ALA J 10 158 ? 369.639 235.118 272.344 1.00 5.00 158 ALA g O 1
ATOM 14994 N N . ASN J 10 159 ? 370.696 235.549 274.293 1.00 5.00 159 ASN g N 1
ATOM 14995 C CA . ASN J 10 159 ? 370.317 234.313 274.980 1.00 5.00 159 ASN g CA 1
ATOM 14996 C C . ASN J 10 159 ? 370.728 233.082 274.171 1.00 5.00 159 ASN g C 1
ATOM 14997 O O . ASN J 10 159 ? 369.901 232.282 273.731 1.00 5.00 159 ASN g O 1
ATOM 15002 N N . CYS J 10 160 ? 372.038 232.948 273.987 1.00 5.00 160 CYS g N 1
ATOM 15003 C CA . CYS J 10 160 ? 372.609 231.827 273.255 1.00 5.00 160 CYS g CA 1
ATOM 15004 C C . CYS J 10 160 ? 374.056 231.654 273.687 1.00 5.00 160 CYS g C 1
ATOM 15005 O O . CYS J 10 160 ? 374.660 232.557 274.270 1.00 5.00 160 CYS g O 1
ATOM 15008 N N . ARG J 10 161 ? 374.604 230.476 273.395 1.00 5.00 161 ARG g N 1
ATOM 15009 C CA . ARG J 10 161 ? 376.012 230.176 273.641 1.00 5.00 161 ARG g CA 1
ATOM 15010 C C . ARG J 10 161 ? 376.583 229.537 272.383 1.00 5.00 161 ARG g C 1
ATOM 15011 O O . ARG J 10 161 ? 376.378 228.344 272.140 1.00 5.00 161 ARG g O 1
ATOM 15019 N N . ILE J 10 162 ? 377.305 230.329 271.594 1.00 0.82 162 ILE g N 1
ATOM 15020 C CA . ILE J 10 162 ? 377.751 229.941 270.261 1.00 0.82 162 ILE g CA 1
ATOM 15021 C C . ILE J 10 162 ? 379.102 229.251 270.365 1.00 0.82 162 ILE g C 1
ATOM 15022 O O . ILE J 10 162 ? 379.946 229.629 271.187 1.00 0.82 162 ILE g O 1
ATOM 15027 N N . ARG J 10 163 ? 379.306 228.241 269.533 1.00 0.46 163 ARG g N 1
ATOM 15028 C CA . ARG J 10 163 ? 380.553 227.485 269.485 1.00 0.46 163 ARG g CA 1
ATOM 15029 C C . ARG J 10 163 ? 381.167 227.417 268.095 1.00 0.46 163 ARG g C 1
ATOM 15030 O O . ARG J 10 163 ? 382.393 227.466 267.970 1.00 0.46 163 ARG g O 1
ATOM 15038 N N . ARG J 10 164 ? 380.354 227.314 267.047 1.00 1.30 164 ARG g N 1
ATOM 15039 C CA . ARG J 10 164 ? 380.883 227.008 265.727 1.00 1.30 164 ARG g CA 1
ATOM 15040 C C . ARG J 10 164 ? 379.866 227.412 264.672 1.00 1.30 164 ARG g C 1
ATOM 15041 O O . ARG J 10 164 ? 378.658 227.252 264.865 1.00 1.30 164 ARG g O 1
ATOM 15049 N N . ILE J 10 165 ? 380.363 227.937 263.553 1.00 2.27 165 ILE g N 1
ATOM 15050 C CA . ILE J 10 165 ? 379.531 228.300 262.408 1.00 2.27 165 ILE g CA 1
ATOM 15051 C C . ILE J 10 165 ? 380.322 227.995 261.144 1.00 2.27 165 ILE g C 1
ATOM 15052 O O . ILE J 10 165 ? 381.467 228.435 261.006 1.00 2.27 165 ILE g O 1
ATOM 15057 N N . TYR J 10 166 ? 379.715 227.253 260.221 1.00 1.14 166 TYR g N 1
ATOM 15058 C CA . TYR J 10 166 ? 380.384 226.931 258.968 1.00 1.14 166 TYR g CA 1
ATOM 15059 C C . TYR J 10 166 ? 379.343 226.601 257.910 1.00 1.14 166 TYR g C 1
ATOM 15060 O O . TYR J 10 166 ? 378.186 226.304 258.219 1.00 1.14 166 TYR g O 1
ATOM 15069 N N . PHE J 10 167 ? 379.776 226.657 256.654 1.00 5.00 167 PHE g N 1
ATOM 15070 C CA . PHE J 10 167 ? 378.947 226.319 255.504 1.00 5.00 167 PHE g CA 1
ATOM 15071 C C . PHE J 10 167 ? 379.386 224.962 254.971 1.00 5.00 167 PHE g C 1
ATOM 15072 O O . PHE J 10 167 ? 380.575 224.750 254.716 1.00 5.00 167 PHE g O 1
ATOM 15080 N N . SER J 10 168 ? 378.431 224.049 254.798 1.00 1.51 168 SER g N 1
ATOM 15081 C CA . SER J 10 168 ? 378.739 222.653 254.509 1.00 1.51 168 SER g CA 1
ATOM 15082 C C . SER J 10 168 ? 378.420 222.234 253.082 1.00 1.51 168 SER g C 1
ATOM 15083 O O . SER J 10 168 ? 378.654 221.074 252.738 1.00 1.51 168 SER g O 1
ATOM 15086 N N . ASP J 10 169 ? 377.812 223.113 252.286 1.00 1.23 169 ASP g N 1
ATOM 15087 C CA . ASP J 10 169 ? 377.525 223.002 250.852 1.00 1.23 169 ASP g CA 1
ATOM 15088 C C . ASP J 10 169 ? 376.722 221.757 250.478 1.00 1.23 169 ASP g C 1
ATOM 15089 O O . ASP J 10 169 ? 376.502 221.499 249.290 1.00 1.23 169 ASP g O 1
ATOM 15094 N N . ARG J 10 170 ? 376.273 220.996 251.474 1.00 0.60 170 ARG g N 1
ATOM 15095 C CA . ARG J 10 170 ? 375.336 219.886 251.328 1.00 0.60 170 ARG g CA 1
ATOM 15096 C C . ARG J 10 170 ? 375.083 219.313 252.715 1.00 0.60 170 ARG g C 1
ATOM 15097 O O . ARG J 10 170 ? 375.797 219.626 253.671 1.00 0.60 170 ARG g O 1
ATOM 15105 N N . LEU J 10 171 ? 374.065 218.464 252.809 1.00 0.40 171 LEU g N 1
ATOM 15106 C CA . LEU J 10 171 ? 373.649 217.894 254.088 1.00 0.40 171 LEU g CA 1
ATOM 15107 C C . LEU J 10 171 ? 374.553 216.716 254.427 1.00 0.40 171 LEU g C 1
ATOM 15108 O O . LEU J 10 171 ? 374.459 215.648 253.818 1.00 0.40 171 LEU g O 1
ATOM 15113 N N . TYR J 10 172 ? 375.436 216.910 255.404 1.00 0.63 172 TYR g N 1
ATOM 15114 C CA . TYR J 10 172 ? 376.280 215.840 255.912 1.00 0.63 172 TYR g CA 1
ATOM 15115 C C . TYR J 10 172 ? 375.586 215.136 257.071 1.00 0.63 172 TYR g C 1
ATOM 15116 O O . TYR J 10 172 ? 374.915 215.774 257.886 1.00 0.63 172 TYR g O 1
ATOM 15125 N N . SER J 10 173 ? 375.750 213.820 257.141 1.00 1.87 173 SER g N 1
ATOM 15126 C CA . SER J 10 173 ? 375.264 213.071 258.287 1.00 1.87 173 SER g CA 1
ATOM 15127 C C . SER J 10 173 ? 376.369 212.966 259.337 1.00 1.87 173 SER g C 1
ATOM 15128 O O . SER J 10 173 ? 377.439 213.565 259.212 1.00 1.87 173 SER g O 1
ATOM 15131 N N . GLU J 10 174 ? 376.102 212.196 260.394 1.00 2.38 174 GLU g N 1
ATOM 15132 C CA . GLU J 10 174 ? 377.000 212.172 261.545 1.00 2.38 174 GLU g CA 1
ATOM 15133 C C . GLU J 10 174 ? 378.362 211.579 261.195 1.00 2.38 174 GLU g C 1
ATOM 15134 O O . GLU J 10 174 ? 379.398 212.097 261.625 1.00 2.38 174 GLU g O 1
ATOM 15140 N N . GLU J 10 175 ? 378.382 210.492 260.422 1.00 3.20 175 GLU g N 1
ATOM 15141 C CA . GLU J 10 175 ? 379.617 209.732 260.252 1.00 3.20 175 GLU g CA 1
ATOM 15142 C C . GLU J 10 175 ? 380.611 210.406 259.311 1.00 3.20 175 GLU g C 1
ATOM 15143 O O . GLU J 10 175 ? 381.822 210.227 259.477 1.00 3.20 175 GLU g O 1
ATOM 15149 N N . GLU J 10 176 ? 380.139 211.175 258.329 1.00 3.34 176 GLU g N 1
ATOM 15150 C CA . GLU J 10 176 ? 381.051 211.783 257.366 1.00 3.34 176 GLU g CA 1
ATOM 15151 C C . GLU J 10 176 ? 381.846 212.944 257.944 1.00 3.34 176 GLU g C 1
ATOM 15152 O O . GLU J 10 176 ? 382.975 213.181 257.501 1.00 3.34 176 GLU g O 1
ATOM 15158 N N . LEU J 10 177 ? 381.291 213.667 258.912 1.00 0.44 177 LEU g N 1
ATOM 15159 C CA . LEU J 10 177 ? 381.927 214.882 259.388 1.00 0.44 177 LEU g CA 1
ATOM 15160 C C . LEU J 10 177 ? 383.231 214.564 260.119 1.00 0.44 177 LEU g C 1
ATOM 15161 O O . LEU J 10 177 ? 383.338 213.542 260.802 1.00 0.44 177 LEU g O 1
ATOM 15166 N N . PRO J 10 178 ? 384.236 215.423 259.985 1.00 1.72 178 PRO g N 1
ATOM 15167 C CA . PRO J 10 178 ? 385.523 215.187 260.651 1.00 1.72 178 PRO g CA 1
ATOM 15168 C C . PRO J 10 178 ? 385.399 215.370 262.153 1.00 1.72 178 PRO g C 1
ATOM 15169 O O . PRO J 10 178 ? 384.328 215.745 262.650 1.00 1.72 178 PRO g O 1
ATOM 15173 N N . PRO J 10 179 ? 386.464 215.095 262.915 1.00 2.59 179 PRO g N 1
ATOM 15174 C CA . PRO J 10 179 ? 386.384 215.301 264.372 1.00 2.59 179 PRO g CA 1
ATOM 15175 C C . PRO J 10 179 ? 386.045 216.725 264.779 1.00 2.59 179 PRO g C 1
ATOM 15176 O O . PRO J 10 179 ? 385.346 216.920 265.780 1.00 2.59 179 PRO g O 1
ATOM 15180 N N . GLU J 10 180 ? 386.515 217.727 264.035 1.00 2.02 180 GLU g N 1
ATOM 15181 C CA . GLU J 10 180 ? 386.288 219.110 264.441 1.00 2.02 180 GLU g CA 1
ATOM 15182 C C . GLU J 10 180 ? 384.839 219.533 264.222 1.00 2.02 180 GLU g C 1
ATOM 15183 O O . GLU J 10 180 ? 384.256 220.224 265.064 1.00 2.02 180 GLU g O 1
ATOM 15189 N N . PHE J 10 181 ? 384.243 219.130 263.104 1.00 5.00 181 PHE g N 1
ATOM 15190 C CA . PHE J 10 181 ? 382.946 219.666 262.689 1.00 5.00 181 PHE g CA 1
ATOM 15191 C C . PHE J 10 181 ? 381.773 218.871 263.257 1.00 5.00 181 PHE g C 1
ATOM 15192 O O . PHE J 10 181 ? 380.849 218.514 262.529 1.00 5.00 181 PHE g O 1
ATOM 15200 N N . LYS J 10 182 ? 381.780 218.619 264.565 1.00 1.40 182 LYS g N 1
ATOM 15201 C CA . LYS J 10 182 ? 380.622 218.051 265.246 1.00 1.40 182 LYS g CA 1
ATOM 15202 C C . LYS J 10 182 ? 380.876 218.069 266.746 1.00 1.40 182 LYS g C 1
ATOM 15203 O O . LYS J 10 182 ? 381.953 218.447 267.212 1.00 1.40 182 LYS g O 1
ATOM 15209 N N . LEU J 10 183 ? 379.861 217.647 267.495 1.00 3.59 183 LEU g N 1
ATOM 15210 C CA . LEU J 10 183 ? 379.892 217.674 268.952 1.00 3.59 183 LEU g CA 1
ATOM 15211 C C . LEU J 10 183 ? 380.488 216.368 269.465 1.00 3.59 183 LEU g C 1
ATOM 15212 O O . LEU J 10 183 ? 379.901 215.297 269.284 1.00 3.59 183 LEU g O 1
ATOM 15217 N N . PHE J 10 184 ? 381.649 216.457 270.108 1.00 5.37 184 PHE g N 1
ATOM 15218 C CA . PHE J 10 184 ? 382.249 215.308 270.781 1.00 5.37 184 PHE g CA 1
ATOM 15219 C C . PHE J 10 184 ? 381.896 215.367 272.267 1.00 5.37 184 PHE g C 1
ATOM 15220 O O . PHE J 10 184 ? 382.726 215.626 273.138 1.00 5.37 184 PHE g O 1
ATOM 15228 N N . LEU J 10 185 ? 380.618 215.135 272.537 1.00 5.83 185 LEU g N 1
ATOM 15229 C CA . LEU J 10 185 ? 380.096 215.269 273.892 1.00 5.83 185 LEU g CA 1
ATOM 15230 C C . LEU J 10 185 ? 380.465 214.043 274.718 1.00 5.83 185 LEU g C 1
ATOM 15231 O O . LEU J 10 185 ? 380.107 212.923 274.337 1.00 5.83 185 LEU g O 1
ATOM 15236 N N . PRO J 10 186 ? 381.171 214.202 275.839 1.00 6.50 186 PRO g N 1
ATOM 15237 C CA . PRO J 10 186 ? 381.515 213.039 276.669 1.00 6.50 186 PRO g CA 1
ATOM 15238 C C . PRO J 10 186 ? 380.307 212.477 277.401 1.00 6.50 186 PRO g C 1
ATOM 15239 O O . PRO J 10 186 ? 380.154 212.682 278.609 1.00 6.50 186 PRO g O 1
ATOM 15243 N N . ILE J 10 187 ? 379.446 211.766 276.680 1.00 8.76 187 ILE g N 1
ATOM 15244 C CA . ILE J 10 187 ? 378.253 211.179 277.276 1.00 8.76 187 ILE g CA 1
ATOM 15245 C C . ILE J 10 187 ? 378.621 209.937 278.079 1.00 8.76 187 ILE g C 1
ATOM 15246 O O . ILE J 10 187 ? 378.583 209.949 279.310 1.00 8.76 187 ILE g O 1
#

Nearest PDB structures (foldseek):
  8sf7-assembly1_1Q  TM=9.861E-01  e=4.986E-31  Tetrahymena thermophila
  8snb-assembly1_3E  TM=9.880E-01  e=1.155E-29  Strongylocentrotus purpuratus
  8j07-assembly1_XF  TM=9.921E-01  e=5.562E-29  Homo sapiens
  8glv-assembly1_4A  TM=9.901E-01  e=2.984E-28  Chlamydomonas reinhardtii
  8to0-assembly1_Fi  TM=9.837E-01  e=2.906E-27  Mus musculus

Organism: Tetrahymena thermophila (strain SB210) (NCBI:txid312017)